Protein 9F2A (pdb70)

Foldseek 3Di:
DDDDDDDDFDLLQPDAAAFDPVFDFDDDDFDKDFPDFPVVDDADDPDPVVVLVLLVVLALQQVQVLQVVLVVVDPVDDAEDEPLCQVVDDQQDKHKYKFFWDDWDADPFFIWTWGDDPRDIAIETEGPPAPCRVVVVQDDGQFIKMFMAGADPVGYGYTRDIGASADDLDDDADDFDPDWAKEWEAEAQAQFFPQFDDVLLSVVLNLLRQPDDDVVSSVHSSRYAEYEYAENLHQAPDPDPPCSVGGRHHDQQSSLSSSLSSCLSRDDRHAYEYEYYCRAQFDNAPFTNWHDCVRNVSQVPRPRYDYGTAWTWMATPNFIETGHAQPQLVVSPVRDPPDDALASPVSVNVCNRSQFRHRDDPDPHDHDRHSYHDRGNNDDGAEYEHEPRQHWDWDDDSRHIYTYHHHSGADDPVCVVVPRHHDHSKMFMAIRSRRDTDDIDDSPVVD/DDFDPQVVVLLVVLVVQVVVLQVVLLQQLCLFQDPDNHWQFAFDAFLLVLLCLQQDDPPCSVQLVVVCVVQNLLLSLVVVLLCLQVAVSHDQDDLQRSLLSSLLSSLSSVQSNWFCCSPFFWDGKDWDAPVVPDRFIAIETATDDLLLVRDQASLQVSLVSSVSNCVSVPGFFDADDPLVLVQLLQLLVVCCVPPHPQPFRDDSVLSSLLVHQRRYHQHYDADDADATDRDDDPPHDDRHHDDSSSNSSRRHCPVVLVVVVVSCVSNVDPRCVVSVVVVVVVDLFFDVLVLLVVLCVPPPWDCPLVLFDAFLWFWQFDTWFFQGAAEDEWFEQFAFLQAKEFAQLLCVLLVNQAAQFFKWQWTALDGIHGYFYFLLFFAWWFAFPQGFIDGDSDPVVSVVCSVGTFFTSHGTYMYYYLLSLVVRQGWFAAHFDAQQLQVQLLQVLCCVPVNQHDAAQDQDDQVSLVVVCVVLVDDSVLVRVCRNPVSPRDDAQLVQVVCCQPSVGAGHLVLAWQQQQDFLVLVQVVLVLCVPFKDWDWDDDPRDIFTAKIKGAQVSCPPSSVVCVNRSAGWDADPRIIMGGGRNRRSPCQLVPNSPDHRDHDPNDTRQRSSQVPHSHHDDHRGSTHIIIITDDGWDWWWDADPQRALWADAAAPLCDPNAWLVNSLVVFDKGFAKAWWWADPPPGDIGLTQADPPPRDGTFFWKADPPPGDTDTPVVCVVVVQADPVPRDHIARIDGDMDTSNVLVVVLCVQQVQDDADTFHYDNHAQFRNRRTDRCNLSSLCRVLVFGADQQFFTKIKTAAIERWKDFCVQFVHDVVVVVVSSDFAAQVGHGDDDRGTIHTDFAFEWEEAPNVLVRVVSVLVSQQSCCCRVSNHHRDQPDDGSVSQAFFKKWKEAQRTQEIEIHGYHGYHHAGYIYGHPLRQLQRVDTRRNGMIIIGGDSRCSNTGDPRSFGPRRSRSGGYHSHYHSDGASVSRHDSQQSGFQDQGAHPVVSVVSSVRGGSVVCPVPTDGLVVCHPPSPSRGDGYTHGYRPHRNPHDRGRPSVVDDASLVSNVSSLVSQSNRPSHDSLVVLVSCLVRPFVVQLVVLVVAQVQFWKAFDVDGDIHRDQDPVQADPPPRGHIDTDRDLCSNCSRLVSLQVSPVPHDHDPVSLVSSLVSVVVSVVVCCVVDPPPGSNVVVVVVD/DVLVVLLVVVVVVQVVPQDKDFQVVVCVVCDPVDDPVSNVVSVVVCVVVPQWDAPDPRIIHGD

Structure (mmCIF, N/CA/C/O backbone):
data_9F2A
#
_entry.id   9F2A
#
_cell.length_a   1.00
_cell.length_b   1.00
_cell.length_c   1.00
_cell.angle_alpha   90.00
_cell.angle_beta   90.00
_cell.angle_gamma   90.00
#
_symmetry.space_group_name_H-M   'P 1'
#
loop_
_entity.id
_entity.type
_entity.pdbx_description
1 polymer 'DNA polymerase II small subunit'
2 polymer 'DNA polymerase II large subunit'
3 polymer 'RPA32 subunit of the hetero-oligomeric complex involved in homologous recombination'
4 non-polymer 'FE (III) ION'
5 non-polymer 'ZINC ION'
#
loop_
_atom_site.group_PDB
_atom_site.id
_atom_site.type_symbol
_atom_site.label_atom_id
_atom_site.label_alt_id
_atom_site.label_comp_id
_atom_site.label_asym_id
_atom_site.label_entity_id
_atom_site.label_seq_id
_atom_site.pdbx_PDB_ins_code
_atom_site.Cartn_x
_atom_site.Cartn_y
_atom_site.Cartn_z
_atom_site.occupancy
_atom_site.B_iso_or_equiv
_atom_site.auth_seq_id
_atom_site.auth_comp_id
_atom_site.auth_asym_id
_atom_site.auth_atom_id
_atom_site.pdbx_PDB_model_num
ATOM 1 N N . GLU A 1 209 ? 164.706 181.202 173.010 1.00 84.13 166 GLU A N 1
ATOM 2 C CA . GLU A 1 209 ? 164.851 182.460 173.731 1.00 86.29 166 GLU A CA 1
ATOM 3 C C . GLU A 1 209 ? 165.144 183.605 172.771 1.00 86.63 166 GLU A C 1
ATOM 4 O O . GLU A 1 209 ? 166.248 183.710 172.237 1.00 89.53 166 GLU A O 1
ATOM 10 N N . GLU A 1 210 ? 164.151 184.459 172.550 1.00 76.99 167 GLU A N 1
ATOM 11 C CA . GLU A 1 210 ? 164.279 185.607 171.665 1.00 77.27 167 GLU A CA 1
ATOM 12 C C . GLU A 1 210 ? 164.067 186.888 172.459 1.00 79.64 167 GLU A C 1
ATOM 13 O O . GLU A 1 210 ? 163.155 186.967 173.289 1.00 81.83 167 GLU A O 1
ATOM 19 N N . ILE A 1 211 ? 164.919 187.878 172.217 1.00 70.54 168 ILE A N 1
ATOM 20 C CA . ILE A 1 211 ? 164.824 189.179 172.867 1.00 70.76 168 ILE A CA 1
ATOM 21 C C . ILE A 1 211 ? 164.326 190.186 171.840 1.00 68.94 168 ILE A C 1
ATOM 22 O O . ILE A 1 211 ? 164.923 190.339 170.768 1.00 70.50 168 ILE A O 1
ATOM 27 N N . GLY A 1 212 ? 163.236 190.871 172.166 1.00 62.88 169 GLY A N 1
ATOM 28 C CA . GLY A 1 212 ? 162.644 191.839 171.271 1.00 64.73 169 GLY A CA 1
ATOM 29 C C . GLY A 1 212 ? 163.309 193.199 171.364 1.00 69.31 169 GLY A C 1
ATOM 30 O O . GLY A 1 212 ? 164.391 193.369 171.926 1.00 72.95 169 GLY A O 1
ATOM 31 N N . GLU A 1 213 ? 162.631 194.187 170.787 1.00 80.67 170 GLU A N 1
ATOM 32 C CA . GLU A 1 213 ? 163.135 195.551 170.765 1.00 81.33 170 GLU A CA 1
ATOM 33 C C . GLU A 1 213 ? 163.051 196.175 172.157 1.00 82.28 170 GLU A C 1
ATOM 34 O O . GLU A 1 213 ? 162.318 195.710 173.034 1.00 80.19 170 GLU A O 1
ATOM 40 N N . GLU A 1 214 ? 163.820 197.244 172.350 1.00 86.96 171 GLU A N 1
ATOM 41 C CA . GLU A 1 214 ? 163.903 197.907 173.641 1.00 86.72 171 GLU A CA 1
ATOM 42 C C . GLU A 1 214 ? 162.563 198.536 174.020 1.00 89.40 171 GLU A C 1
ATOM 43 O O . GLU A 1 214 ? 161.624 198.609 173.225 1.00 90.93 171 GLU A O 1
ATOM 49 N N . LYS A 1 215 ? 162.493 199.003 175.265 1.00 80.78 172 LYS A N 1
ATOM 50 C CA . LYS A 1 215 ? 161.280 199.594 175.807 1.00 77.70 172 LYS A CA 1
ATOM 51 C C . LYS A 1 215 ? 161.660 200.727 176.747 1.00 78.52 172 LYS A C 1
ATOM 52 O O . LYS A 1 215 ? 162.800 200.820 177.209 1.00 81.30 172 LYS A O 1
ATOM 58 N N . GLU A 1 216 ? 160.689 201.591 177.025 1.00 73.99 173 GLU A N 1
ATOM 59 C CA . GLU A 1 216 ? 160.868 202.711 177.938 1.00 72.82 173 GLU A CA 1
ATOM 60 C C . GLU A 1 216 ? 160.146 202.411 179.242 1.00 71.75 173 GLU A C 1
ATOM 61 O O . GLU A 1 216 ? 158.965 202.050 179.233 1.00 75.08 173 GLU A O 1
ATOM 67 N N . TYR A 1 217 ? 160.853 202.560 180.359 1.00 53.71 174 TYR A N 1
ATOM 68 C CA . TYR A 1 217 ? 160.312 202.253 181.673 1.00 52.20 174 TYR A CA 1
ATOM 69 C C . TYR A 1 217 ? 160.578 203.411 182.625 1.00 56.34 174 TYR A C 1
ATOM 70 O O . TYR A 1 217 ? 161.165 204.432 182.255 1.00 58.77 174 TYR A O 1
ATOM 79 N N . SER A 1 218 ? 160.141 203.239 183.868 1.00 56.81 175 SER A N 1
ATOM 80 C CA . SER A 1 218 ? 160.321 204.225 184.920 1.00 55.38 175 SER A CA 1
ATOM 81 C C . SER A 1 218 ? 161.122 203.616 186.060 1.00 56.69 175 SER A C 1
ATOM 82 O O . SER A 1 218 ? 161.112 202.400 186.268 1.00 56.07 175 SER A O 1
ATOM 85 N N . LYS A 1 219 ? 161.825 204.476 186.797 1.00 56.30 176 LYS A N 1
ATOM 86 C CA . LYS A 1 219 ? 162.676 204.044 187.898 1.00 54.38 176 LYS A CA 1
ATOM 87 C C . LYS A 1 219 ? 162.241 204.646 189.228 1.00 55.26 176 LYS A C 1
ATOM 88 O O . LYS A 1 219 ? 163.041 204.700 190.168 1.00 60.30 176 LYS A O 1
ATOM 94 N N . TYR A 1 220 ? 160.987 205.092 189.325 1.00 51.98 177 TYR A N 1
ATOM 95 C CA . TYR A 1 220 ? 160.432 205.671 190.550 1.00 51.12 177 TYR A CA 1
ATOM 96 C C . TYR A 1 220 ? 161.280 206.841 191.044 1.00 57.48 177 TYR A C 1
ATOM 97 O O . TYR A 1 220 ? 161.626 206.936 192.223 1.00 59.49 177 TYR A O 1
ATOM 106 N N . GLU A 1 221 ? 161.614 207.743 190.123 1.00 62.27 178 GLU A N 1
ATOM 107 C CA . GLU A 1 221 ? 162.512 208.843 190.451 1.00 59.04 178 GLU A CA 1
ATOM 108 C C . GLU A 1 221 ? 161.778 210.028 191.070 1.00 64.90 178 GLU A C 1
ATOM 109 O O . GLU A 1 221 ? 162.417 210.904 191.662 1.00 68.08 178 GLU A O 1
ATOM 115 N N . ASP A 1 222 ? 160.449 210.068 190.973 1.00 68.19 179 ASP A N 1
ATOM 116 C CA . ASP A 1 222 ? 159.667 211.213 191.423 1.00 65.03 179 ASP A CA 1
ATOM 117 C C . ASP A 1 222 ? 158.706 210.864 192.557 1.00 65.48 179 ASP A C 1
ATOM 118 O O . ASP A 1 222 ? 157.607 211.415 192.634 1.00 67.91 179 ASP A O 1
ATOM 123 N N . VAL A 1 223 ? 159.106 209.965 193.450 1.00 56.78 180 VAL A N 1
ATOM 124 C CA . VAL A 1 223 ? 158.284 209.571 194.588 1.00 54.56 180 VAL A CA 1
ATOM 125 C C . VAL A 1 223 ? 158.856 210.221 195.839 1.00 60.81 180 VAL A C 1
ATOM 126 O O . VAL A 1 223 ? 159.997 209.941 196.228 1.00 65.26 180 VAL A O 1
ATOM 130 N N . VAL A 1 224 ? 158.074 211.096 196.467 1.00 59.67 181 VAL A N 1
ATOM 131 C CA . VAL A 1 224 ? 158.451 211.740 197.721 1.00 56.66 181 VAL A CA 1
ATOM 132 C C . VAL A 1 224 ? 157.312 211.551 198.710 1.00 63.64 181 VAL A C 1
ATOM 133 O O . VAL A 1 224 ? 156.177 211.962 198.441 1.00 66.90 181 VAL A O 1
ATOM 137 N N . ILE A 1 225 ? 157.610 210.932 199.848 1.00 61.05 182 ILE A N 1
ATOM 138 C CA . ILE A 1 225 ? 156.644 210.717 200.918 1.00 53.52 182 ILE A CA 1
ATOM 139 C C . ILE A 1 225 ? 157.211 211.347 202.181 1.00 61.07 182 ILE A C 1
ATOM 140 O O . ILE A 1 225 ? 158.335 211.028 202.588 1.00 62.46 182 ILE A O 1
ATOM 145 N N . GLU A 1 226 ? 156.437 212.235 202.802 1.00 72.64 183 GLU A N 1
ATOM 146 C CA . GLU A 1 226 ? 156.882 213.090 203.889 1.00 73.25 183 GLU A CA 1
ATOM 147 C C . GLU A 1 226 ? 156.440 212.499 205.232 1.00 74.22 183 GLU A C 1
ATOM 148 O O . GLU A 1 226 ? 155.918 211.372 205.274 1.00 76.18 183 GLU A O 1
ATOM 154 N N . TRP A 1 227 ? 156.636 213.253 206.310 1.00 59.24 184 TRP A N 1
ATOM 155 C CA . TRP A 1 227 ? 156.344 212.824 207.670 1.00 50.82 184 TRP A CA 1
ATOM 156 C C . TRP A 1 227 ? 155.144 213.595 208.202 1.00 59.04 184 TRP A C 1
ATOM 157 O O . TRP A 1 227 ? 155.043 214.809 207.997 1.00 66.03 184 TRP A O 1
ATOM 168 N N . ASN A 1 228 ? 154.235 212.895 208.875 1.00 68.93 185 ASN A N 1
ATOM 169 C CA . ASN A 1 228 ? 153.113 213.567 209.517 1.00 70.77 185 ASN A CA 1
ATOM 170 C C . ASN A 1 228 ? 153.582 214.314 210.764 1.00 67.84 185 ASN A C 1
ATOM 171 O O . ASN A 1 228 ? 154.270 213.739 211.613 1.00 72.41 185 ASN A O 1
ATOM 176 N N . PRO A 1 229 ? 153.226 215.592 210.905 1.00 60.99 186 PRO A N 1
ATOM 177 C CA . PRO A 1 229 ? 153.563 216.308 212.146 1.00 62.09 186 PRO A CA 1
ATOM 178 C C . PRO A 1 229 ? 152.862 215.759 213.376 1.00 59.09 186 PRO A C 1
ATOM 179 O O . PRO A 1 229 ? 153.302 216.024 214.500 1.00 64.49 186 PRO A O 1
ATOM 183 N N . SER A 1 230 ? 151.772 215.012 213.198 1.00 65.29 187 SER A N 1
ATOM 184 C CA . SER A 1 230 ? 151.041 214.483 214.346 1.00 72.34 187 SER A CA 1
ATOM 185 C C . SER A 1 230 ? 151.866 213.456 215.112 1.00 70.62 187 SER A C 1
ATOM 186 O O . SER A 1 230 ? 151.847 213.430 216.348 1.00 71.52 187 SER A O 1
ATOM 189 N N . VAL A 1 231 ? 152.593 212.597 214.400 1.00 65.81 188 VAL A N 1
ATOM 190 C CA . VAL A 1 231 ? 153.382 211.547 215.031 1.00 64.94 188 VAL A CA 1
ATOM 191 C C . VAL A 1 231 ? 154.739 212.091 215.454 1.00 71.70 188 VAL A C 1
ATOM 192 O O . VAL A 1 231 ? 155.554 212.483 214.611 1.00 71.31 188 VAL A O 1
ATOM 196 N N . THR A 1 232 ? 154.989 212.124 216.762 1.00 78.25 189 THR A N 1
ATOM 197 C CA . THR A 1 232 ? 156.290 212.521 217.286 1.00 76.24 189 THR A CA 1
ATOM 198 C C . THR A 1 232 ? 157.053 211.286 217.742 1.00 71.88 189 THR A C 1
ATOM 199 O O . THR A 1 232 ? 156.614 210.619 218.689 1.00 75.70 189 THR A O 1
ATOM 203 N N . PRO A 1 233 ? 158.169 210.937 217.107 1.00 63.82 190 PRO A N 1
ATOM 204 C CA . PRO A 1 233 ? 158.880 209.714 217.488 1.00 67.08 190 PRO A CA 1
ATOM 205 C C . PRO A 1 233 ? 159.388 209.776 218.920 1.00 69.59 190 PRO A C 1
ATOM 206 O O . PRO A 1 233 ? 159.803 210.829 219.408 1.00 71.29 190 PRO A O 1
ATOM 210 N N . VAL A 1 234 ? 159.356 208.631 219.588 1.00 67.21 191 VAL A N 1
ATOM 211 C CA . VAL A 1 234 ? 159.889 208.524 220.939 1.00 65.71 191 VAL A CA 1
ATOM 212 C C . VAL A 1 234 ? 161.399 208.355 220.867 1.00 70.45 191 VAL A C 1
ATOM 213 O O . VAL A 1 234 ? 161.924 207.641 220.004 1.00 72.82 191 VAL A O 1
ATOM 217 N N . GLN A 1 235 ? 162.107 209.035 221.764 1.00 82.22 192 GLN A N 1
ATOM 218 C CA . GLN A 1 235 ? 163.568 209.030 221.765 1.00 83.80 192 GLN A CA 1
ATOM 219 C C . GLN A 1 235 ? 164.055 207.767 222.463 1.00 85.63 192 GLN A C 1
ATOM 220 O O . GLN A 1 235 ? 163.971 207.645 223.687 1.00 83.88 192 GLN A O 1
ATOM 226 N N . ILE A 1 236 ? 164.568 206.821 221.680 1.00 84.45 193 ILE A N 1
ATOM 227 C CA . ILE A 1 236 ? 165.110 205.569 222.191 1.00 82.74 193 ILE A CA 1
ATOM 228 C C . ILE A 1 236 ? 166.526 205.403 221.662 1.00 80.20 193 ILE A C 1
ATOM 229 O O . ILE A 1 236 ? 166.776 205.595 220.467 1.00 82.12 193 ILE A O 1
ATOM 234 N N . GLU A 1 237 ? 167.451 205.052 222.549 1.00 77.79 194 GLU A N 1
ATOM 235 C CA . GLU A 1 237 ? 168.806 204.744 222.123 1.00 77.27 194 GLU A CA 1
ATOM 236 C C . GLU A 1 237 ? 168.813 203.487 221.264 1.00 77.65 194 GLU A C 1
ATOM 237 O O . GLU A 1 237 ? 167.973 202.597 221.418 1.00 84.94 194 GLU A O 1
ATOM 243 N N . LYS A 1 238 ? 169.772 203.418 220.348 1.00 59.58 195 LYS A N 1
ATOM 244 C CA . LYS A 1 238 ? 169.881 202.305 219.418 1.00 61.99 195 LYS A CA 1
ATOM 245 C C . LYS A 1 238 ? 170.990 201.363 219.863 1.00 66.18 195 LYS A C 1
ATOM 246 O O . LYS A 1 238 ? 172.128 201.793 220.080 1.00 70.64 195 LYS A O 1
ATOM 252 N N . ASN A 1 239 ? 170.655 200.079 219.994 1.00 57.12 196 ASN A N 1
ATOM 253 C CA . ASN A 1 239 ? 171.605 199.025 220.351 1.00 52.11 196 ASN A CA 1
ATOM 254 C C . ASN A 1 239 ? 171.517 197.944 219.280 1.00 53.73 196 ASN A C 1
ATOM 255 O O . ASN A 1 239 ? 170.729 197.004 219.404 1.00 59.67 196 ASN A O 1
ATOM 260 N N . TYR A 1 240 ? 172.317 198.078 218.228 1.00 50.97 197 TYR A N 1
ATOM 261 C CA . TYR A 1 240 ? 172.392 197.076 217.175 1.00 47.26 197 TYR A CA 1
ATOM 262 C C . TYR A 1 240 ? 173.845 196.684 216.960 1.00 53.00 197 TYR A C 1
ATOM 263 O O . TYR A 1 240 ? 174.714 197.549 216.818 1.00 61.00 197 TYR A O 1
ATOM 272 N N . GLU A 1 241 ? 174.103 195.381 216.952 1.00 57.64 198 GLU A N 1
ATOM 273 C CA . GLU A 1 241 ? 175.432 194.844 216.710 1.00 57.76 198 GLU A CA 1
ATOM 274 C C . GLU A 1 241 ? 175.307 193.590 215.862 1.00 58.85 198 GLU A C 1
ATOM 275 O O . GLU A 1 241 ? 174.433 192.754 216.106 1.00 65.81 198 GLU A O 1
ATOM 281 N N . VAL A 1 242 ? 176.181 193.460 214.868 1.00 52.04 199 VAL A N 1
ATOM 282 C CA . VAL A 1 242 ? 176.193 192.294 213.993 1.00 51.37 199 VAL A CA 1
ATOM 283 C C . VAL A 1 242 ? 177.086 191.252 214.656 1.00 58.69 199 VAL A C 1
ATOM 284 O O . VAL A 1 242 ? 178.313 191.353 214.625 1.00 61.65 199 VAL A O 1
ATOM 288 N N . LYS A 1 243 ? 176.462 190.244 215.269 1.00 57.54 200 LYS A N 1
ATOM 289 C CA . LYS A 1 243 ? 177.224 189.238 215.999 1.00 51.98 200 LYS A CA 1
ATOM 290 C C . LYS A 1 243 ? 177.952 188.294 215.052 1.00 54.41 200 LYS A C 1
ATOM 291 O O . LYS A 1 243 ? 179.088 187.892 215.322 1.00 58.34 200 LYS A O 1
ATOM 297 N N . PHE A 1 244 ? 177.322 187.930 213.939 1.00 49.80 201 PHE A N 1
ATOM 298 C CA . PHE A 1 244 ? 177.922 187.022 212.973 1.00 45.92 201 PHE A CA 1
ATOM 299 C C . PHE A 1 244 ? 177.788 187.584 211.567 1.00 53.09 201 PHE A C 1
ATOM 300 O O . PHE A 1 244 ? 176.725 188.078 211.181 1.00 58.32 201 PHE A O 1
ATOM 308 N N . ASP A 1 245 ? 178.877 187.502 210.807 1.00 59.83 202 ASP A N 1
ATOM 309 C CA . ASP A 1 245 ? 178.903 187.920 209.413 1.00 57.47 202 ASP A CA 1
ATOM 310 C C . ASP A 1 245 ? 179.915 187.048 208.689 1.00 58.57 202 ASP A C 1
ATOM 311 O O . ASP A 1 245 ? 181.023 186.843 209.192 1.00 64.68 202 ASP A O 1
ATOM 316 N N . VAL A 1 246 ? 179.532 186.531 207.519 1.00 52.24 203 VAL A N 1
ATOM 317 C CA . VAL A 1 246 ? 180.375 185.583 206.800 1.00 49.90 203 VAL A CA 1
ATOM 318 C C . VAL A 1 246 ? 181.732 186.178 206.459 1.00 57.43 203 VAL A C 1
ATOM 319 O O . VAL A 1 246 ? 182.737 185.461 206.450 1.00 63.22 203 VAL A O 1
ATOM 323 N N . ARG A 1 247 ? 181.799 187.481 206.209 1.00 61.72 204 ARG A N 1
ATOM 324 C CA . ARG A 1 247 ? 183.055 188.118 205.846 1.00 58.28 204 ARG A CA 1
ATOM 325 C C . ARG A 1 247 ? 183.916 188.462 207.054 1.00 60.70 204 ARG A C 1
ATOM 326 O O . ARG A 1 247 ? 184.928 189.151 206.898 1.00 62.32 204 ARG A O 1
ATOM 334 N N . GLN A 1 248 ? 183.542 188.007 208.252 1.00 67.88 205 GLN A N 1
ATOM 335 C CA . GLN A 1 248 ? 184.393 188.197 209.421 1.00 65.90 205 GLN A CA 1
ATOM 336 C C . GLN A 1 248 ? 185.372 187.049 209.617 1.00 68.87 205 GLN A C 1
ATOM 337 O O . GLN A 1 248 ? 186.422 187.238 210.240 1.00 73.09 205 GLN A O 1
ATOM 343 N N . VAL A 1 249 ? 185.054 185.865 209.115 1.00 75.59 206 VAL A N 1
ATOM 344 C CA . VAL A 1 249 ? 185.927 184.714 209.280 1.00 75.39 206 VAL A CA 1
ATOM 345 C C . VAL A 1 249 ? 187.042 184.777 208.244 1.00 78.60 206 VAL A C 1
ATOM 346 O O . VAL A 1 249 ? 186.871 185.282 207.132 1.00 78.88 206 VAL A O 1
ATOM 350 N N . LYS A 1 250 ? 188.211 184.272 208.629 1.00 97.84 207 LYS A N 1
ATOM 351 C CA . LYS A 1 250 ? 189.356 184.164 207.734 1.00 98.15 207 LYS A CA 1
ATOM 352 C C . LYS A 1 250 ? 189.699 182.691 207.599 1.00 98.17 207 LYS A C 1
ATOM 353 O O . LYS A 1 250 ? 189.894 182.003 208.606 1.00 99.89 207 LYS A O 1
ATOM 359 N N . LEU A 1 251 ? 189.774 182.210 206.365 1.00 104.34 208 LEU A N 1
ATOM 360 C CA . LEU A 1 251 ? 189.975 180.796 206.088 1.00 107.23 208 LEU A CA 1
ATOM 361 C C . LEU A 1 251 ? 191.455 180.528 205.854 1.00 110.58 208 LEU A C 1
ATOM 362 O O . LEU A 1 251 ? 192.110 181.252 205.097 1.00 109.55 208 LEU A O 1
ATOM 367 N N . ARG A 1 252 ? 191.973 179.493 206.509 1.00 128.07 209 ARG A N 1
ATOM 368 C CA . ARG A 1 252 ? 193.390 179.178 206.412 1.00 127.84 209 ARG A CA 1
ATOM 369 C C . ARG A 1 252 ? 193.734 178.716 204.997 1.00 128.50 209 ARG A C 1
ATOM 370 O O . ARG A 1 252 ? 192.886 178.141 204.307 1.00 127.23 209 ARG A O 1
ATOM 378 N N . PRO A 1 253 ? 194.970 178.962 204.531 1.00 135.86 210 PRO A N 1
ATOM 379 C CA . PRO A 1 253 ? 195.433 178.524 203.209 1.00 134.75 210 PRO A CA 1
ATOM 380 C C . PRO A 1 253 ? 195.338 177.013 203.019 1.00 133.56 210 PRO A C 1
ATOM 381 O O . PRO A 1 253 ? 196.361 176.378 202.764 1.00 133.41 210 PRO A O 1
ATOM 385 N N . GLY A 1 261 ? 199.946 171.065 191.669 1.00 97.00 218 GLY A N 1
ATOM 386 C CA . GLY A 1 261 ? 198.687 170.906 192.373 1.00 97.54 218 GLY A CA 1
ATOM 387 C C . GLY A 1 261 ? 197.481 170.910 191.455 1.00 97.97 218 GLY A C 1
ATOM 388 O O . GLY A 1 261 ? 197.062 171.961 190.970 1.00 96.80 218 GLY A O 1
ATOM 389 N N . LYS A 1 262 ? 196.924 169.725 191.213 1.00 93.84 219 LYS A N 1
ATOM 390 C CA . LYS A 1 262 ? 195.752 169.613 190.356 1.00 93.87 219 LYS A CA 1
ATOM 391 C C . LYS A 1 262 ? 194.538 170.241 191.029 1.00 93.31 219 LYS A C 1
ATOM 392 O O . LYS A 1 262 ? 194.380 170.177 192.251 1.00 95.67 219 LYS A O 1
ATOM 398 N N . GLU A 1 263 ? 193.676 170.856 190.216 1.00 80.14 220 GLU A N 1
ATOM 399 C CA . GLU A 1 263 ? 192.496 171.523 190.755 1.00 78.78 220 GLU A CA 1
ATOM 400 C C . GLU A 1 263 ? 191.536 170.528 191.396 1.00 79.08 220 GLU A C 1
ATOM 401 O O . GLU A 1 263 ? 190.966 170.800 192.462 1.00 83.75 220 GLU A O 1
ATOM 407 N N . GLY A 1 264 ? 191.346 169.371 190.760 1.00 67.68 221 GLY A N 1
ATOM 408 C CA . GLY A 1 264 ? 190.388 168.405 191.272 1.00 70.76 221 GLY A CA 1
ATOM 409 C C . GLY A 1 264 ? 190.734 167.915 192.663 1.00 71.36 221 GLY A C 1
ATOM 410 O O . GLY A 1 264 ? 189.852 167.752 193.513 1.00 75.54 221 GLY A O 1
ATOM 411 N N . GLU A 1 265 ? 192.021 167.672 192.916 1.00 65.29 222 GLU A N 1
ATOM 412 C CA . GLU A 1 265 ? 192.439 167.225 194.238 1.00 64.51 222 GLU A CA 1
ATOM 413 C C . GLU A 1 265 ? 192.110 168.265 195.298 1.00 67.40 222 GLU A C 1
ATOM 414 O O . GLU A 1 265 ? 191.619 167.925 196.382 1.00 72.93 222 GLU A O 1
ATOM 420 N N . ILE A 1 266 ? 192.360 169.542 195.000 1.00 52.23 223 ILE A N 1
ATOM 421 C CA . ILE A 1 266 ? 192.090 170.592 195.976 1.00 49.34 223 ILE A CA 1
ATOM 422 C C . ILE A 1 266 ? 190.593 170.730 196.216 1.00 57.25 223 ILE A C 1
ATOM 423 O O . ILE A 1 266 ? 190.152 170.956 197.350 1.00 63.54 223 ILE A O 1
ATOM 428 N N . ILE A 1 267 ? 189.783 170.583 195.164 1.00 48.14 224 ILE A N 1
ATOM 429 C CA . ILE A 1 267 ? 188.332 170.653 195.340 1.00 44.85 224 ILE A CA 1
ATOM 430 C C . ILE A 1 267 ? 187.836 169.505 196.218 1.00 50.98 224 ILE A C 1
ATOM 431 O O . ILE A 1 267 ? 186.994 169.698 197.111 1.00 54.39 224 ILE A O 1
ATOM 436 N N . VAL A 1 268 ? 188.347 168.293 195.980 1.00 53.18 225 VAL A N 1
ATOM 437 C CA . VAL A 1 268 ? 187.951 167.149 196.798 1.00 47.31 225 VAL A CA 1
ATOM 438 C C . VAL A 1 268 ? 188.368 167.343 198.251 1.00 47.21 225 VAL A C 1
ATOM 439 O O . VAL A 1 268 ? 187.592 167.047 199.172 1.00 55.44 225 VAL A O 1
ATOM 443 N N . GLU A 1 269 ? 189.582 167.846 198.487 1.00 49.23 226 GLU A N 1
ATOM 444 C CA . GLU A 1 269 ? 190.009 168.123 199.855 1.00 50.31 226 GLU A CA 1
ATOM 445 C C . GLU A 1 269 ? 189.129 169.180 200.510 1.00 57.00 226 GLU A C 1
ATOM 446 O O . GLU A 1 269 ? 188.818 169.080 201.703 1.00 65.51 226 GLU A O 1
ATOM 452 N N . ALA A 1 270 ? 188.720 170.200 199.752 1.00 50.35 227 ALA A N 1
ATOM 453 C CA . ALA A 1 270 ? 187.858 171.236 200.313 1.00 44.03 227 ALA A CA 1
ATOM 454 C C . ALA A 1 270 ? 186.514 170.667 200.751 1.00 44.23 227 ALA A C 1
ATOM 455 O O . ALA A 1 270 ? 186.033 170.964 201.853 1.00 52.02 227 ALA A O 1
ATOM 457 N N . TYR A 1 271 ? 185.895 169.838 199.906 1.00 38.24 228 TYR A N 1
ATOM 458 C CA . TYR A 1 271 ? 184.637 169.198 200.292 1.00 35.78 228 TYR A CA 1
ATOM 459 C C . TYR A 1 271 ? 184.802 168.288 201.508 1.00 46.85 228 TYR A C 1
ATOM 460 O O . TYR A 1 271 ? 183.956 168.294 202.422 1.00 55.90 228 TYR A O 1
ATOM 469 N N . ALA A 1 272 ? 185.878 167.498 201.541 1.00 40.12 229 ALA A N 1
ATOM 470 C CA . ALA A 1 272 ? 186.113 166.629 202.688 1.00 33.60 229 ALA A CA 1
ATOM 471 C C . ALA A 1 272 ? 186.261 167.437 203.970 1.00 38.66 229 ALA A C 1
ATOM 472 O O . ALA A 1 272 ? 185.700 167.074 205.013 1.00 49.37 229 ALA A O 1
ATOM 474 N N . SER A 1 273 ? 187.011 168.540 203.910 1.00 35.92 230 SER A N 1
ATOM 475 C CA . SER A 1 273 ? 187.179 169.389 205.082 1.00 37.27 230 SER A CA 1
ATOM 476 C C . SER A 1 273 ? 185.853 169.996 205.516 1.00 43.31 230 SER A C 1
ATOM 477 O O . SER A 1 273 ? 185.580 170.111 206.716 1.00 48.79 230 SER A O 1
ATOM 480 N N . LEU A 1 274 ? 185.021 170.402 204.553 1.00 39.96 231 LEU A N 1
ATOM 481 C CA . LEU A 1 274 ? 183.705 170.939 204.890 1.00 36.40 231 LEU A CA 1
ATOM 482 C C . LEU A 1 274 ? 182.896 169.941 205.705 1.00 40.66 231 LEU A C 1
ATOM 483 O O . LEU A 1 274 ? 182.356 170.279 206.771 1.00 49.55 231 LEU A O 1
ATOM 488 N N . PHE A 1 275 ? 182.814 168.700 205.229 1.00 37.72 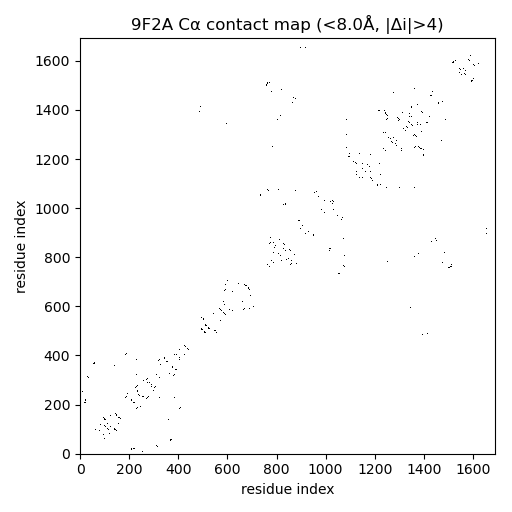232 PHE A N 1
ATOM 489 C CA . PHE A 1 275 ? 181.977 167.730 205.928 1.00 34.90 232 PHE A CA 1
ATOM 490 C C . PHE A 1 275 ? 182.581 167.328 207.270 1.00 42.04 232 PHE A C 1
ATOM 491 O O . PHE A 1 275 ? 181.848 167.111 208.246 1.00 52.65 232 PHE A O 1
ATOM 499 N N . LYS A 1 276 ? 183.911 167.254 207.355 1.00 36.26 233 LYS A N 1
ATOM 500 C CA . LYS A 1 276 ? 184.542 166.959 208.638 1.00 31.13 233 LYS A CA 1
ATOM 501 C C . LYS A 1 276 ? 184.286 168.067 209.656 1.00 39.18 233 LYS A C 1
ATOM 502 O O . LYS A 1 276 ? 184.044 167.792 210.839 1.00 46.47 233 LYS A O 1
ATOM 508 N N . SER A 1 277 ? 184.327 169.328 209.216 1.00 37.95 234 SER A N 1
ATOM 509 C CA . SER A 1 277 ? 184.023 170.439 210.114 1.00 37.84 234 SER A CA 1
ATOM 510 C C . SER A 1 277 ? 182.577 170.400 210.588 1.00 42.57 234 SER A C 1
ATOM 511 O O . SER A 1 277 ? 182.303 170.656 211.772 1.00 48.47 234 SER A O 1
ATOM 514 N N . ARG A 1 278 ? 181.642 170.083 209.687 1.00 40.70 235 ARG A N 1
ATOM 515 C CA . ARG A 1 278 ? 180.252 169.921 210.109 1.00 35.65 235 ARG A CA 1
ATOM 516 C C . ARG A 1 278 ? 180.126 168.840 211.171 1.00 37.01 235 ARG A C 1
ATOM 517 O O . ARG A 1 278 ? 179.439 169.026 212.187 1.00 46.00 235 ARG A O 1
ATOM 525 N N . LEU A 1 279 ? 180.785 167.700 210.951 1.00 36.58 236 LEU A N 1
ATOM 526 C CA . LEU A 1 279 ? 180.719 166.610 211.917 1.00 37.85 236 LEU A CA 1
ATOM 527 C C . LEU A 1 279 ? 181.260 167.040 213.272 1.00 38.72 236 LEU A C 1
ATOM 528 O O . LEU A 1 279 ? 180.646 166.761 214.307 1.00 45.47 236 LEU A O 1
ATOM 533 N N . SER A 1 280 ? 182.398 167.735 213.286 1.00 36.51 237 SER A N 1
ATOM 534 C CA . SER A 1 280 ? 182.982 168.159 214.555 1.00 32.07 237 SER A CA 1
ATOM 535 C C . SER A 1 280 ? 182.058 169.110 215.306 1.00 42.13 237 SER A C 1
ATOM 536 O O . SER A 1 280 ? 181.824 168.940 216.512 1.00 45.24 237 SER A O 1
ATOM 539 N N . LYS A 1 281 ? 181.515 170.115 214.611 1.00 48.56 238 LYS A N 1
ATOM 540 C CA . LYS A 1 281 ? 180.665 171.095 215.284 1.00 39.54 238 LYS A CA 1
ATOM 541 C C . LYS A 1 281 ? 179.400 170.448 215.833 1.00 44.32 238 LYS A C 1
ATOM 542 O O . LYS A 1 281 ? 179.002 170.699 216.980 1.00 48.61 238 LYS A O 1
ATOM 548 N N . LEU A 1 282 ? 178.756 169.594 215.035 1.00 42.44 239 LEU A N 1
ATOM 549 C CA . LEU A 1 282 ? 177.509 168.997 215.497 1.00 36.93 239 LEU A CA 1
ATOM 550 C C . LEU A 1 282 ? 177.758 167.957 216.584 1.00 41.36 239 LEU A C 1
ATOM 551 O O . LEU A 1 282 ? 176.906 167.755 217.454 1.00 47.16 239 LEU A O 1
ATOM 556 N N . LYS A 1 283 ? 178.924 167.304 216.575 1.00 47.54 240 LYS A N 1
ATOM 557 C CA . LYS A 1 283 ? 179.281 166.426 217.686 1.00 41.99 240 LYS A CA 1
ATOM 558 C C . LYS A 1 283 ? 179.460 167.216 218.972 1.00 39.17 240 LYS A C 1
ATOM 559 O O . LYS A 1 283 ? 178.996 166.796 220.041 1.00 46.71 240 LYS A O 1
ATOM 565 N N . ARG A 1 284 ? 180.127 168.370 218.890 1.00 46.76 241 ARG A N 1
ATOM 566 C CA . ARG A 1 284 ? 180.264 169.218 220.069 1.00 42.86 241 ARG A CA 1
ATOM 567 C C . ARG A 1 284 ? 178.904 169.657 220.589 1.00 46.76 241 ARG A C 1
ATOM 568 O O . ARG A 1 284 ? 178.689 169.732 221.804 1.00 49.28 241 ARG A O 1
ATOM 576 N N . ILE A 1 285 ? 177.975 169.968 219.682 1.00 53.07 242 ILE A N 1
ATOM 577 C CA . ILE A 1 285 ? 176.623 170.332 220.106 1.00 47.78 242 ILE A CA 1
ATOM 578 C C . ILE A 1 285 ? 175.928 169.149 220.775 1.00 46.97 242 ILE A C 1
ATOM 579 O O . ILE A 1 285 ? 175.258 169.305 221.803 1.00 47.72 242 ILE A O 1
ATOM 584 N N . LEU A 1 286 ? 176.077 167.949 220.205 1.00 51.12 243 LEU A N 1
ATOM 585 C CA . LEU A 1 286 ? 175.422 166.767 220.762 1.00 41.81 243 LEU A CA 1
ATOM 586 C C . LEU A 1 286 ? 175.921 166.453 222.164 1.00 44.71 243 LEU A C 1
ATOM 587 O O . LEU A 1 286 ? 175.127 166.101 223.044 1.00 50.16 243 LEU A O 1
ATOM 592 N N . ARG A 1 287 ? 177.228 166.571 222.395 1.00 50.61 244 ARG A N 1
ATOM 593 C CA . ARG A 1 287 ? 177.790 166.173 223.681 1.00 44.43 244 ARG A CA 1
ATOM 594 C C . ARG A 1 287 ? 177.310 167.035 224.840 1.00 46.77 244 ARG A C 1
ATOM 595 O O . ARG A 1 287 ? 177.525 166.658 225.996 1.00 54.25 244 ARG A O 1
ATOM 603 N N . GLU A 1 288 ? 176.679 168.177 224.571 1.00 58.11 245 GLU A N 1
ATOM 604 C CA . GLU A 1 288 ? 176.163 169.015 225.646 1.00 60.03 245 GLU A CA 1
ATOM 605 C C . GLU A 1 288 ? 174.963 168.400 226.353 1.00 64.76 245 GLU A C 1
ATOM 606 O O . GLU A 1 288 ? 174.613 168.854 227.447 1.00 66.85 245 GLU A O 1
ATOM 612 N N . ASN A 1 289 ? 174.330 167.394 225.763 1.00 69.52 246 ASN A N 1
ATOM 613 C CA . ASN A 1 289 ? 173.191 166.740 226.392 1.00 60.36 246 ASN A CA 1
ATOM 614 C C . ASN A 1 289 ? 173.680 165.839 227.518 1.00 64.72 246 ASN A C 1
ATOM 615 O O . ASN A 1 289 ? 174.488 164.938 227.267 1.00 68.68 246 ASN A O 1
ATOM 620 N N . PRO A 1 290 ? 173.232 166.045 228.759 1.00 75.64 247 PRO A N 1
ATOM 621 C CA . PRO A 1 290 ? 173.742 165.220 229.868 1.00 75.56 247 PRO A CA 1
ATOM 622 C C . PRO A 1 290 ? 173.458 163.738 229.713 1.00 72.25 247 PRO A C 1
ATOM 623 O O . PRO A 1 290 ? 174.233 162.914 230.213 1.00 72.40 247 PRO A O 1
ATOM 627 N N . GLU A 1 291 ? 172.371 163.371 229.038 1.00 66.42 248 GLU A N 1
ATOM 628 C CA . GLU A 1 291 ? 172.003 161.968 228.910 1.00 65.12 248 GLU A CA 1
ATOM 629 C C . GLU A 1 291 ? 172.941 161.187 228.004 1.00 67.54 248 GLU A C 1
ATOM 630 O O . GLU A 1 291 ? 172.839 159.957 227.953 1.00 72.52 248 GLU A O 1
ATOM 636 N N . ILE A 1 292 ? 173.839 161.855 227.292 1.00 68.63 249 ILE A N 1
ATOM 637 C CA . ILE A 1 292 ? 174.762 161.190 226.383 1.00 70.36 249 ILE A CA 1
ATOM 638 C C . ILE A 1 292 ? 176.061 160.911 227.128 1.00 74.48 249 ILE A C 1
ATOM 639 O O . ILE A 1 292 ? 176.703 161.833 227.641 1.00 76.33 249 ILE A O 1
ATOM 644 N N . SER A 1 293 ? 176.447 159.640 227.188 1.00 81.00 250 SER A N 1
ATOM 645 C CA . SER A 1 293 ? 177.672 159.240 227.866 1.00 78.10 250 SER A CA 1
ATOM 646 C C . SER A 1 293 ? 178.146 157.921 227.274 1.00 77.35 250 SER A C 1
ATOM 647 O O . SER A 1 293 ? 177.380 157.190 226.643 1.00 80.29 250 SER A O 1
ATOM 650 N N . ASN A 1 294 ? 179.429 157.629 227.492 1.00 74.56 251 ASN A N 1
ATOM 651 C CA . ASN A 1 294 ? 180.068 156.406 227.008 1.00 79.32 251 ASN A CA 1
ATOM 652 C C . ASN A 1 294 ? 179.951 156.290 225.486 1.00 81.19 251 ASN A C 1
ATOM 653 O O . ASN A 1 294 ? 179.321 155.379 224.946 1.00 82.98 251 ASN A O 1
ATOM 658 N N . VAL A 1 295 ? 180.574 157.245 224.800 1.00 70.32 252 VAL A N 1
ATOM 659 C CA . VAL A 1 295 ? 180.595 157.293 223.343 1.00 67.78 252 VAL A CA 1
ATOM 660 C C . VAL A 1 295 ? 181.873 156.630 222.854 1.00 70.42 252 VAL A C 1
ATOM 661 O O . VAL A 1 295 ? 182.972 156.967 223.312 1.00 69.97 252 VAL A O 1
ATOM 665 N N . VAL A 1 296 ? 181.735 155.690 221.922 1.00 80.08 253 VAL A N 1
ATOM 666 C CA . VAL A 1 296 ? 182.865 154.948 221.378 1.00 77.28 253 VAL A CA 1
ATOM 667 C C . VAL A 1 296 ? 182.894 155.131 219.867 1.00 76.29 253 VAL A C 1
ATOM 668 O O . VAL A 1 296 ? 181.855 155.294 219.219 1.00 78.00 253 VAL A O 1
ATOM 672 N N . ASP A 1 297 ? 184.102 155.128 219.309 1.00 74.25 254 ASP A N 1
ATOM 673 C CA . ASP A 1 297 ? 184.268 155.271 217.873 1.00 70.76 254 ASP A CA 1
ATOM 674 C C . ASP A 1 297 ? 183.795 154.014 217.155 1.00 72.08 254 ASP A C 1
ATOM 675 O O . ASP A 1 297 ? 183.815 152.910 217.703 1.00 80.21 254 ASP A O 1
ATOM 680 N N . ILE A 1 298 ? 183.360 154.191 215.905 1.00 72.66 255 ILE A N 1
ATOM 681 C CA . ILE A 1 298 ? 182.894 153.052 215.114 1.00 78.29 255 ILE A CA 1
ATOM 682 C C . ILE A 1 298 ? 184.002 152.057 214.809 1.00 79.36 255 ILE A C 1
ATOM 683 O O . ILE A 1 298 ? 183.752 150.845 214.814 1.00 79.34 255 ILE A O 1
ATOM 688 N N . GLY A 1 299 ? 185.225 152.524 214.581 1.00 85.14 256 GLY A N 1
ATOM 689 C CA . GLY A 1 299 ? 186.326 151.623 214.302 1.00 84.32 256 GLY A CA 1
ATOM 690 C C . GLY A 1 299 ? 186.794 150.869 215.530 1.00 85.33 256 GLY A C 1
ATOM 691 O O . GLY A 1 299 ? 187.577 149.921 215.427 1.00 86.07 256 GLY A O 1
ATOM 692 N N . LYS A 1 300 ? 186.316 151.285 216.703 1.00 92.29 257 LYS A N 1
ATOM 693 C CA . LYS A 1 300 ? 186.639 150.637 217.967 1.00 92.72 257 LYS A CA 1
ATOM 694 C C . LYS A 1 300 ? 185.478 149.802 218.496 1.00 93.44 257 LYS A C 1
ATOM 695 O O . LYS A 1 300 ? 185.468 149.437 219.676 1.00 94.53 257 LYS A O 1
ATOM 701 N N . LEU A 1 301 ? 184.495 149.497 217.645 1.00 80.83 258 LEU A N 1
ATOM 702 C CA . LEU A 1 301 ? 183.327 148.749 218.094 1.00 75.13 258 LEU A CA 1
ATOM 703 C C . LEU A 1 301 ? 183.677 147.310 218.445 1.00 80.59 258 LEU A C 1
ATOM 704 O O . LEU A 1 301 ? 183.022 146.709 219.302 1.00 81.73 258 LEU A O 1
ATOM 709 N N . ASN A 1 302 ? 184.693 146.742 217.795 1.00 99.96 259 ASN A N 1
ATOM 710 C CA . ASN A 1 302 ? 185.038 145.344 218.025 1.00 100.87 259 ASN A CA 1
ATOM 711 C C . ASN A 1 302 ? 185.752 145.123 219.353 1.00 102.76 259 ASN A C 1
ATOM 712 O O . ASN A 1 302 ? 185.763 143.993 219.852 1.00 101.70 259 ASN A O 1
ATOM 717 N N . TYR A 1 303 ? 186.349 146.167 219.933 1.00 112.00 260 TYR A N 1
ATOM 718 C CA . TYR A 1 303 ? 187.034 146.007 221.213 1.00 112.06 260 TYR A CA 1
ATOM 719 C C . TYR A 1 303 ? 186.060 145.653 222.331 1.00 111.91 260 TYR A C 1
ATOM 720 O O . TYR A 1 303 ? 186.358 144.798 223.172 1.00 111.98 260 TYR A O 1
ATOM 729 N N . VAL A 1 304 ? 184.894 146.297 222.357 1.00 111.95 261 VAL A N 1
ATOM 730 C CA . VAL A 1 304 ? 183.955 146.098 223.453 1.00 112.88 261 VAL A CA 1
ATOM 731 C C . VAL A 1 304 ? 183.189 144.793 223.255 1.00 112.52 261 VAL A C 1
ATOM 732 O O . VAL A 1 304 ? 183.161 144.208 222.169 1.00 111.11 261 VAL A O 1
ATOM 736 N N . SER A 1 305 ? 182.558 144.335 224.333 1.00 113.58 262 SER A N 1
ATOM 737 C CA . SER A 1 305 ? 181.785 143.104 224.308 1.00 114.13 262 SER A CA 1
ATOM 738 C C . SER A 1 305 ? 180.447 143.323 223.604 1.00 114.37 262 SER A C 1
ATOM 739 O O . SER A 1 305 ? 180.020 144.453 223.349 1.00 114.14 262 SER A O 1
ATOM 742 N N . GLY A 1 306 ? 179.781 142.215 223.290 1.00 108.79 263 GLY A N 1
ATOM 743 C CA . GLY A 1 306 ? 178.505 142.248 222.609 1.00 107.87 263 GLY A CA 1
ATOM 744 C C . GLY A 1 306 ? 177.299 142.513 223.477 1.00 108.76 263 GLY A C 1
ATOM 745 O O . GLY A 1 306 ? 176.184 142.600 222.956 1.00 108.82 263 GLY A O 1
ATOM 746 N N . ASP A 1 307 ? 177.482 142.644 224.791 1.00 109.44 264 ASP A N 1
ATOM 747 C CA . ASP A 1 307 ? 176.382 142.893 225.716 1.00 108.83 264 ASP A CA 1
ATOM 748 C C . ASP A 1 307 ? 176.629 144.142 226.558 1.00 108.16 264 ASP A C 1
ATOM 749 O O . ASP A 1 307 ? 176.127 144.254 227.678 1.00 107.06 264 ASP A O 1
ATOM 754 N N . GLU A 1 308 ? 177.399 145.088 226.029 1.00 101.70 265 GLU A N 1
ATOM 755 C CA . GLU A 1 308 ? 177.689 146.344 226.706 1.00 101.15 265 GLU A CA 1
ATOM 756 C C . GLU A 1 308 ? 177.090 147.493 225.907 1.00 101.15 265 GLU A C 1
ATOM 757 O O . GLU A 1 308 ? 177.257 147.556 224.685 1.00 100.54 265 GLU A O 1
ATOM 763 N N . GLU A 1 309 ? 176.392 148.391 226.597 1.00 93.17 266 GLU A N 1
ATOM 764 C CA . GLU A 1 309 ? 175.771 149.526 225.930 1.00 94.61 266 GLU A CA 1
ATOM 765 C C . GLU A 1 309 ? 176.827 150.519 225.461 1.00 94.83 266 GLU A C 1
ATOM 766 O O . GLU A 1 309 ? 177.735 150.889 226.211 1.00 95.81 266 GLU A O 1
ATOM 772 N N . VAL A 1 310 ? 176.709 150.942 224.206 1.00 75.98 267 VAL A N 1
ATOM 773 C CA . VAL A 1 310 ? 177.625 151.911 223.616 1.00 70.90 267 VAL A CA 1
ATOM 774 C C . VAL A 1 310 ? 176.812 152.909 222.807 1.00 77.18 267 VAL A C 1
ATOM 775 O O . VAL A 1 310 ? 175.697 152.611 222.370 1.00 79.30 267 VAL A O 1
ATOM 779 N N . THR A 1 311 ? 177.374 154.099 222.610 1.00 64.96 268 THR A N 1
ATOM 780 C CA . THR A 1 311 ? 176.736 155.161 221.843 1.00 57.64 268 THR A CA 1
ATOM 781 C C . THR A 1 311 ? 177.634 155.555 220.679 1.00 58.21 268 THR A C 1
ATOM 782 O O . THR A 1 311 ? 178.831 155.790 220.868 1.00 62.57 268 THR A O 1
ATOM 786 N N . ILE A 1 312 ? 177.058 155.628 219.481 1.00 49.63 269 ILE A N 1
ATOM 787 C CA . ILE A 1 312 ? 177.787 156.007 218.279 1.00 43.77 269 ILE A CA 1
ATOM 788 C C . ILE A 1 312 ? 177.266 157.347 217.783 1.00 48.63 269 ILE A C 1
ATOM 789 O O . ILE A 1 312 ? 176.080 157.663 217.916 1.00 53.22 269 ILE A O 1
ATOM 794 N N . ILE A 1 313 ? 178.170 158.142 217.214 1.00 50.42 270 ILE A N 1
ATOM 795 C CA . ILE A 1 313 ? 177.850 159.439 216.629 1.00 42.67 270 ILE A CA 1
ATOM 796 C C . ILE A 1 313 ? 178.425 159.479 215.221 1.00 41.71 270 ILE A C 1
ATOM 797 O O . ILE A 1 313 ? 179.600 159.155 215.020 1.00 49.05 270 ILE A O 1
ATOM 802 N N . GLY A 1 314 ? 177.607 159.872 214.253 1.00 39.53 271 GLY A N 1
ATOM 803 C CA . GLY A 1 314 ? 178.083 159.968 212.885 1.00 43.70 271 GLY A CA 1
ATOM 804 C C . GLY A 1 314 ? 177.014 160.531 211.978 1.00 38.16 271 GLY A C 1
ATOM 805 O O . GLY A 1 314 ? 175.876 160.773 212.390 1.00 43.49 271 GLY A O 1
ATOM 806 N N . LEU A 1 315 ? 177.407 160.744 210.726 1.00 43.43 272 LEU A N 1
ATOM 807 C CA . LEU A 1 315 ? 176.504 161.239 209.702 1.00 43.79 272 LEU A CA 1
ATOM 808 C C . LEU A 1 315 ? 175.570 160.126 209.232 1.00 48.49 272 LEU A C 1
ATOM 809 O O . LEU A 1 315 ? 175.748 158.948 209.552 1.00 59.09 272 LEU A O 1
ATOM 814 N N . VAL A 1 316 ? 174.558 160.512 208.460 1.00 49.99 273 VAL A N 1
ATOM 815 C CA . VAL A 1 316 ? 173.559 159.589 207.933 1.00 47.39 273 VAL A CA 1
ATOM 816 C C . VAL A 1 316 ? 173.760 159.488 206.429 1.00 54.17 273 VAL A C 1
ATOM 817 O O . VAL A 1 316 ? 173.757 160.505 205.725 1.00 63.20 273 VAL A O 1
ATOM 821 N N . ASN A 1 317 ? 173.931 158.263 205.934 1.00 52.73 274 ASN A N 1
ATOM 822 C CA . ASN A 1 317 ? 174.158 158.014 204.516 1.00 49.62 274 ASN A CA 1
ATOM 823 C C . ASN A 1 317 ? 172.896 157.569 203.791 1.00 53.88 274 ASN A C 1
ATOM 824 O O . ASN A 1 317 ? 172.530 158.155 202.770 1.00 62.20 274 ASN A O 1
ATOM 829 N N . SER A 1 318 ? 172.221 156.540 204.296 1.00 58.23 275 SER A N 1
ATOM 830 C CA . SER A 1 318 ? 171.014 156.035 203.662 1.00 60.07 275 SER A CA 1
ATOM 831 C C . SER A 1 318 ? 170.059 155.536 204.732 1.00 63.97 275 SER A C 1
ATOM 832 O O . SER A 1 318 ? 170.482 154.919 205.712 1.00 67.17 275 SER A O 1
ATOM 835 N N . LYS A 1 319 ? 168.771 155.805 204.535 1.00 71.48 276 LYS A N 1
ATOM 836 C CA . LYS A 1 319 ? 167.721 155.364 205.443 1.00 66.90 276 LYS A CA 1
ATOM 837 C C . LYS A 1 319 ? 166.754 154.472 204.683 1.00 70.40 276 LYS A C 1
ATOM 838 O O . LYS A 1 319 ? 166.262 154.851 203.615 1.00 73.91 276 LYS A O 1
ATOM 844 N N . ARG A 1 320 ? 166.483 153.293 205.234 1.00 89.76 277 ARG A N 1
ATOM 845 C CA . ARG A 1 320 ? 165.615 152.311 204.600 1.00 90.35 277 ARG A CA 1
ATOM 846 C C . ARG A 1 320 ? 164.588 151.834 205.614 1.00 92.05 277 ARG A C 1
ATOM 847 O O . ARG A 1 320 ? 164.935 151.536 206.761 1.00 93.60 277 ARG A O 1
ATOM 855 N N . GLU A 1 321 ? 163.330 151.761 205.189 1.00 99.12 278 GLU A N 1
ATOM 856 C CA . GLU A 1 321 ? 162.226 151.378 206.059 1.00 99.57 278 GLU A CA 1
ATOM 857 C C . GLU A 1 321 ? 161.814 149.947 205.737 1.00 100.15 278 GLU A C 1
ATOM 858 O O . GLU A 1 321 ? 161.404 149.653 204.608 1.00 97.99 278 GLU A O 1
ATOM 864 N N . THR A 1 322 ? 161.923 149.064 206.725 1.00 97.85 279 THR A N 1
ATOM 865 C CA . THR A 1 322 ? 161.589 147.660 206.564 1.00 97.13 279 THR A CA 1
ATOM 866 C C . THR A 1 322 ? 160.261 147.353 207.252 1.00 94.51 279 THR A C 1
ATOM 867 O O . THR A 1 322 ? 159.599 148.230 207.811 1.00 95.26 279 THR A O 1
ATOM 871 N N . ASN A 1 323 ? 159.870 146.079 207.212 1.00 94.53 280 ASN A N 1
ATOM 872 C CA . ASN A 1 323 ? 158.601 145.651 207.786 1.00 97.18 280 ASN A CA 1
ATOM 873 C C . ASN A 1 323 ? 158.637 145.538 209.304 1.00 96.80 280 ASN A C 1
ATOM 874 O O . ASN A 1 323 ? 157.573 145.421 209.923 1.00 93.87 280 ASN A O 1
ATOM 879 N N . ARG A 1 324 ? 159.820 145.569 209.919 1.00 82.58 281 ARG A N 1
ATOM 880 C CA . ARG A 1 324 ? 159.939 145.477 211.364 1.00 75.20 281 ARG A CA 1
ATOM 881 C C . ARG A 1 324 ? 160.685 146.640 211.992 1.00 71.28 281 ARG A C 1
ATOM 882 O O . ARG A 1 324 ? 160.710 146.737 213.223 1.00 76.00 281 ARG A O 1
ATOM 890 N N . GLY A 1 325 ? 161.280 147.524 211.200 1.00 65.20 282 GLY A N 1
ATOM 891 C CA . GLY A 1 325 ? 161.998 148.648 211.765 1.00 69.97 282 GLY A CA 1
ATOM 892 C C . GLY A 1 325 ? 162.698 149.443 210.682 1.00 75.87 282 GLY A C 1
ATOM 893 O O . GLY A 1 325 ? 162.359 149.342 209.503 1.00 79.49 282 GLY A O 1
ATOM 894 N N . LEU A 1 326 ? 163.679 150.234 211.109 1.00 77.46 283 LEU A N 1
ATOM 895 C CA . LEU A 1 326 ? 164.459 151.090 210.228 1.00 77.08 283 LEU A CA 1
ATOM 896 C C . LEU A 1 326 ? 165.909 150.626 210.198 1.00 77.14 283 LEU A C 1
ATOM 897 O O . LEU A 1 326 ? 166.453 150.191 211.218 1.00 79.11 283 LEU A O 1
ATOM 902 N N . ILE A 1 327 ? 166.531 150.720 209.026 1.00 62.30 284 ILE A N 1
ATOM 903 C CA . ILE A 1 327 ? 167.928 150.352 208.828 1.00 57.79 284 ILE A CA 1
ATOM 904 C C . ILE A 1 327 ? 168.666 151.561 208.275 1.00 60.52 284 ILE A C 1
ATOM 905 O O . ILE A 1 327 ? 168.230 152.159 207.284 1.00 68.90 284 ILE A O 1
ATOM 910 N N . PHE A 1 328 ? 169.780 151.918 208.909 1.00 53.88 285 PHE A N 1
ATOM 911 C CA . PHE A 1 328 ? 170.570 153.076 208.523 1.00 51.46 285 PHE A CA 1
ATOM 912 C C . PHE A 1 328 ? 171.967 152.640 208.109 1.00 57.43 285 PHE A C 1
ATOM 913 O O . PHE A 1 328 ? 172.364 151.485 208.278 1.00 66.30 285 PHE A O 1
ATOM 921 N N . GLU A 1 329 ? 172.713 153.594 207.556 1.00 51.24 286 GLU A N 1
ATOM 922 C CA . GLU A 1 329 ? 174.146 153.458 207.320 1.00 48.89 286 GLU A CA 1
ATOM 923 C C . GLU A 1 329 ? 174.818 154.696 207.895 1.00 61.13 286 GLU A C 1
ATOM 924 O O . GLU A 1 329 ? 174.718 155.783 207.318 1.00 64.96 286 GLU A O 1
ATOM 930 N N . VAL A 1 330 ? 175.499 154.536 209.026 1.00 56.90 287 VAL A N 1
ATOM 931 C CA . VAL A 1 330 ? 176.064 155.650 209.778 1.00 43.57 287 VAL A CA 1
ATOM 932 C C . VAL A 1 330 ? 177.573 155.638 209.602 1.00 50.31 287 VAL A C 1
ATOM 933 O O . VAL A 1 330 ? 178.223 154.608 209.815 1.00 56.51 287 VAL A O 1
ATOM 937 N N . GLU A 1 331 ? 178.130 156.785 209.223 1.00 57.32 288 GLU A N 1
ATOM 938 C CA . GLU A 1 331 ? 179.544 156.915 208.907 1.00 56.25 288 GLU A CA 1
ATOM 939 C C . GLU A 1 331 ? 180.196 157.925 209.838 1.00 54.92 288 GLU A C 1
ATOM 940 O O . GLU A 1 331 ? 179.672 159.026 210.032 1.00 60.95 288 GLU A O 1
ATOM 946 N N . ASP A 1 332 ? 181.333 157.549 210.402 1.00 59.36 289 ASP A N 1
ATOM 947 C CA . ASP A 1 332 ? 182.168 158.431 211.200 1.00 57.53 289 ASP A CA 1
ATOM 948 C C . ASP A 1 332 ? 183.549 158.505 210.562 1.00 59.44 289 ASP A C 1
ATOM 949 O O . ASP A 1 332 ? 183.799 157.935 209.499 1.00 62.87 289 ASP A O 1
ATOM 954 N N . LYS A 1 333 ? 184.456 159.217 211.226 1.00 60.05 290 LYS A N 1
ATOM 955 C CA . LYS A 1 333 ? 185.801 159.397 210.700 1.00 62.60 290 LYS A CA 1
ATOM 956 C C . LYS A 1 333 ? 186.629 158.118 210.736 1.00 64.44 290 LYS A C 1
ATOM 957 O O . LYS A 1 333 ? 187.709 158.087 210.138 1.00 67.72 290 LYS A O 1
ATOM 963 N N . THR A 1 334 ? 186.155 157.066 211.407 1.00 61.83 291 THR A N 1
ATOM 964 C CA . THR A 1 334 ? 186.926 155.840 211.550 1.00 60.65 291 THR A CA 1
ATOM 965 C C . THR A 1 334 ? 186.305 154.620 210.884 1.00 65.49 291 THR A C 1
ATOM 966 O O . THR A 1 334 ? 187.022 153.642 210.653 1.00 69.28 291 THR A O 1
ATOM 970 N N . GLY A 1 335 ? 185.015 154.638 210.570 1.00 62.83 292 GLY A N 1
ATOM 971 C CA . GLY A 1 335 ? 184.407 153.468 209.962 1.00 62.06 292 GLY A CA 1
ATOM 972 C C . GLY A 1 335 ? 182.950 153.705 209.634 1.00 59.34 292 GLY A C 1
ATOM 973 O O . GLY A 1 335 ? 182.400 154.786 209.864 1.00 64.22 292 GLY A O 1
ATOM 974 N N . ILE A 1 336 ? 182.330 152.662 209.083 1.00 59.00 293 ILE A N 1
ATOM 975 C CA . ILE A 1 336 ? 180.930 152.676 208.676 1.00 59.30 293 ILE A CA 1
ATOM 976 C C . ILE A 1 336 ? 180.236 151.477 209.308 1.00 67.07 293 ILE A C 1
ATOM 977 O O . ILE A 1 336 ? 180.769 150.363 209.280 1.00 67.01 293 ILE A O 1
ATOM 982 N N . VAL A 1 337 ? 179.049 151.704 209.877 1.00 62.89 294 VAL A N 1
ATOM 983 C CA . VAL A 1 337 ? 178.298 150.662 210.563 1.00 51.88 294 VAL A CA 1
ATOM 984 C C . VAL A 1 337 ? 176.841 150.733 210.124 1.00 59.33 294 VAL A C 1
ATOM 985 O O . VAL A 1 337 ? 176.363 151.758 209.634 1.00 67.56 294 VAL A O 1
ATOM 989 N N . LYS A 1 338 ? 176.135 149.618 210.301 1.00 61.15 295 LYS A N 1
ATOM 990 C CA . LYS A 1 338 ? 174.731 149.489 209.933 1.00 54.24 295 LYS A CA 1
ATOM 991 C C . LYS A 1 338 ? 173.888 149.338 211.192 1.00 56.64 295 LYS A C 1
ATOM 992 O O . LYS A 1 338 ? 174.188 148.496 212.044 1.00 65.40 295 LYS A O 1
ATOM 998 N N . VAL A 1 339 ? 172.838 150.148 211.306 1.00 49.02 296 VAL A N 1
ATOM 999 C CA . VAL A 1 339 ? 172.047 150.242 212.527 1.00 44.61 296 VAL A CA 1
ATOM 1000 C C . VAL A 1 339 ? 170.624 149.787 212.234 1.00 55.17 296 VAL A C 1
ATOM 1001 O O . VAL A 1 339 ? 170.121 149.944 211.118 1.00 64.90 296 VAL A O 1
ATOM 1005 N N . PHE A 1 340 ? 169.975 149.214 213.249 1.00 69.28 297 PHE A N 1
ATOM 1006 C CA . PHE A 1 340 ? 168.609 148.709 213.139 1.00 68.44 297 PHE A CA 1
ATOM 1007 C C . PHE A 1 340 ? 167.786 149.220 214.311 1.00 66.76 297 PHE A C 1
ATOM 1008 O O . PHE A 1 340 ? 168.064 148.873 215.462 1.00 64.60 297 PHE A O 1
ATOM 1016 N N . LEU A 1 341 ? 166.756 150.016 214.015 1.00 70.71 298 LEU A N 1
ATOM 1017 C CA . LEU A 1 341 ? 165.892 150.595 215.041 1.00 68.78 298 LEU A CA 1
ATOM 1018 C C . LEU A 1 341 ? 164.559 149.864 215.090 1.00 66.78 298 LEU A C 1
ATOM 1019 O O . LEU A 1 341 ? 163.794 149.921 214.116 1.00 68.81 298 LEU A O 1
ATOM 1024 N N . PRO A 1 342 ? 164.235 149.178 216.182 1.00 73.19 299 PRO A N 1
ATOM 1025 C CA . PRO A 1 342 ? 162.967 148.448 216.245 1.00 70.53 299 PRO A CA 1
ATOM 1026 C C . PRO A 1 342 ? 161.768 149.382 216.248 1.00 75.87 299 PRO A C 1
ATOM 1027 O O . PRO A 1 342 ? 161.830 150.515 216.730 1.00 75.69 299 PRO A O 1
ATOM 1031 N N . LYS A 1 343 ? 160.657 148.874 215.706 1.00 82.13 300 LYS A N 1
ATOM 1032 C CA . LYS A 1 343 ? 159.455 149.685 215.540 1.00 75.24 300 LYS A CA 1
ATOM 1033 C C . LYS A 1 343 ? 158.881 150.142 216.873 1.00 68.66 300 LYS A C 1
ATOM 1034 O O . LYS A 1 343 ? 158.313 151.236 216.956 1.00 72.13 300 LYS A O 1
ATOM 1040 N N . ASP A 1 344 ? 159.016 149.333 217.921 1.00 77.98 301 ASP A N 1
ATOM 1041 C CA . ASP A 1 344 ? 158.400 149.658 219.200 1.00 83.65 301 ASP A CA 1
ATOM 1042 C C . ASP A 1 344 ? 159.102 150.796 219.927 1.00 86.02 301 ASP A C 1
ATOM 1043 O O . ASP A 1 344 ? 158.599 151.243 220.964 1.00 88.03 301 ASP A O 1
ATOM 1048 N N . SER A 1 345 ? 160.243 151.264 219.426 1.00 81.32 302 SER A N 1
ATOM 1049 C CA . SER A 1 345 ? 160.977 152.323 220.104 1.00 80.30 302 SER A CA 1
ATOM 1050 C C . SER A 1 345 ? 160.146 153.596 220.160 1.00 77.63 302 SER A C 1
ATOM 1051 O O . SER A 1 345 ? 159.418 153.924 219.220 1.00 81.14 302 SER A O 1
ATOM 1054 N N . GLU A 1 346 ? 160.249 154.309 221.282 1.00 83.15 303 GLU A N 1
ATOM 1055 C CA . GLU A 1 346 ? 159.459 155.522 221.460 1.00 88.08 303 GLU A CA 1
ATOM 1056 C C . GLU A 1 346 ? 159.850 156.591 220.448 1.00 90.12 303 GLU A C 1
ATOM 1057 O O . GLU A 1 346 ? 158.985 157.286 219.902 1.00 91.80 303 GLU A O 1
ATOM 1063 N N . ASP A 1 347 ? 161.146 156.736 220.186 1.00 83.85 304 ASP A N 1
ATOM 1064 C CA . ASP A 1 347 ? 161.645 157.750 219.258 1.00 80.57 304 ASP A CA 1
ATOM 1065 C C . ASP A 1 347 ? 161.822 157.162 217.856 1.00 79.66 304 ASP A C 1
ATOM 1066 O O . ASP A 1 347 ? 162.900 157.179 217.264 1.00 84.07 304 ASP A O 1
ATOM 1071 N N . TYR A 1 348 ? 160.719 156.635 217.328 1.00 67.61 305 TYR A N 1
ATOM 1072 C CA . TYR A 1 348 ? 160.692 156.073 215.985 1.00 65.75 305 TYR A CA 1
ATOM 1073 C C . TYR A 1 348 ? 160.215 157.065 214.937 1.00 74.23 305 TYR A C 1
ATOM 1074 O O . TYR A 1 348 ? 160.694 157.025 213.800 1.00 81.88 305 TYR A O 1
ATOM 1083 N N . ARG A 1 349 ? 159.285 157.956 215.291 1.00 78.88 306 ARG A N 1
ATOM 1084 C CA . ARG A 1 349 ? 158.833 158.973 214.347 1.00 78.04 306 ARG A CA 1
ATOM 1085 C C . ARG A 1 349 ? 159.914 160.017 214.096 1.00 81.38 306 ARG A C 1
ATOM 1086 O O . ARG A 1 349 ? 160.033 160.539 212.981 1.00 82.62 306 ARG A O 1
ATOM 1094 N N . GLU A 1 350 ? 160.702 160.346 215.124 1.00 76.58 307 GLU A N 1
ATOM 1095 C CA . GLU A 1 350 ? 161.817 161.267 214.930 1.00 71.89 307 GLU A CA 1
ATOM 1096 C C . GLU A 1 350 ? 162.860 160.682 213.991 1.00 72.75 307 GLU A C 1
ATOM 1097 O O . GLU A 1 350 ? 163.433 161.406 213.169 1.00 74.38 307 GLU A O 1
ATOM 1103 N N . ALA A 1 351 ? 163.121 159.379 214.097 1.00 65.54 308 ALA A N 1
ATOM 1104 C CA . ALA A 1 351 ? 163.997 158.717 213.139 1.00 63.76 308 ALA A CA 1
ATOM 1105 C C . ALA A 1 351 ? 163.315 158.533 211.792 1.00 66.30 308 ALA A C 1
ATOM 1106 O O . ALA A 1 351 ? 163.989 158.298 210.784 1.00 69.25 308 ALA A O 1
ATOM 1108 N N . PHE A 1 352 ? 161.987 158.625 211.756 1.00 70.20 309 PHE A N 1
ATOM 1109 C CA . PHE A 1 352 ? 161.269 158.476 210.496 1.00 66.14 309 PHE A CA 1
ATOM 1110 C C . PHE A 1 352 ? 161.415 159.721 209.631 1.00 69.20 309 PHE A C 1
ATOM 1111 O O . PHE A 1 352 ? 161.204 159.669 208.414 1.00 70.92 309 PHE A O 1
ATOM 1119 N N . LYS A 1 353 ? 161.776 160.850 210.238 1.00 67.83 310 LYS A N 1
ATOM 1120 C CA . LYS A 1 353 ? 161.848 162.125 209.538 1.00 69.13 310 LYS A CA 1
ATOM 1121 C C . LYS A 1 353 ? 163.265 162.661 209.379 1.00 67.96 310 LYS A C 1
ATOM 1122 O O . LYS A 1 353 ? 163.429 163.782 208.890 1.00 69.43 310 LYS A O 1
ATOM 1128 N N . VAL A 1 354 ? 164.290 161.905 209.777 1.00 63.32 311 VAL A N 1
ATOM 1129 C CA . VAL A 1 354 ? 165.650 162.423 209.694 1.00 60.04 311 VAL A CA 1
ATOM 1130 C C . VAL A 1 354 ? 166.083 162.490 208.238 1.00 59.40 311 VAL A C 1
ATOM 1131 O O . VAL A 1 354 ? 165.957 161.517 207.484 1.00 63.25 311 VAL A O 1
ATOM 1135 N N . LEU A 1 355 ? 166.570 163.653 207.829 1.00 51.54 312 LEU A N 1
ATOM 1136 C CA . LEU A 1 355 ? 167.090 163.846 206.488 1.00 50.48 312 LEU A CA 1
ATOM 1137 C C . LEU A 1 355 ? 168.525 163.333 206.400 1.00 56.55 312 LEU A C 1
ATOM 1138 O O . LEU A 1 355 ? 169.236 163.281 207.406 1.00 64.19 312 LEU A O 1
ATOM 1143 N N . PRO A 1 356 ? 168.971 162.942 205.211 1.00 51.31 313 PRO A N 1
ATOM 1144 C CA . PRO A 1 356 ? 170.365 162.525 205.049 1.00 53.14 313 PRO A CA 1
ATOM 1145 C C . PRO A 1 356 ? 171.330 163.678 205.280 1.00 54.86 313 PRO A C 1
ATOM 1146 O O . PRO A 1 356 ? 170.958 164.853 205.273 1.00 55.28 313 PRO A O 1
ATOM 1150 N N . ASP A 1 357 ? 172.595 163.312 205.495 1.00 49.99 314 ASP A N 1
ATOM 1151 C CA . ASP A 1 357 ? 173.675 164.259 205.782 1.00 47.35 314 ASP A CA 1
ATOM 1152 C C . ASP A 1 357 ? 173.399 165.084 207.035 1.00 50.10 314 ASP A C 1
ATOM 1153 O O . ASP A 1 357 ? 173.726 166.270 207.096 1.00 54.30 314 ASP A O 1
ATOM 1158 N N . ALA A 1 358 ? 172.803 164.457 208.044 1.00 49.43 315 ALA A N 1
ATOM 1159 C CA . ALA A 1 358 ? 172.568 165.072 209.341 1.00 47.47 315 ALA A CA 1
ATOM 1160 C C . ALA A 1 358 ? 173.253 164.243 210.417 1.00 54.86 315 ALA A C 1
ATOM 1161 O O . ALA A 1 358 ? 173.262 163.010 210.348 1.00 62.65 315 ALA A O 1
ATOM 1163 N N . VAL A 1 359 ? 173.827 164.917 211.407 1.00 44.74 316 VAL A N 1
ATOM 1164 C CA . VAL A 1 359 ? 174.567 164.233 212.462 1.00 39.81 316 VAL A CA 1
ATOM 1165 C C . VAL A 1 359 ? 173.592 163.793 213.545 1.00 47.66 316 VAL A C 1
ATOM 1166 O O . VAL A 1 359 ? 172.897 164.620 214.144 1.00 55.48 316 VAL A O 1
ATOM 1170 N N . VAL A 1 360 ? 173.543 162.486 213.801 1.00 45.87 317 VAL A N 1
ATOM 1171 C CA . VAL A 1 360 ? 172.634 161.896 214.772 1.00 40.77 317 VAL A CA 1
ATOM 1172 C C . VAL A 1 360 ? 173.425 160.964 215.681 1.00 42.69 317 VAL A C 1
ATOM 1173 O O . VAL A 1 360 ? 174.617 160.730 215.485 1.00 52.00 317 VAL A O 1
ATOM 1177 N N . ALA A 1 361 ? 172.741 160.430 216.689 1.00 52.54 318 ALA A N 1
ATOM 1178 C CA . ALA A 1 361 ? 173.344 159.519 217.649 1.00 57.29 318 ALA A CA 1
ATOM 1179 C C . ALA A 1 361 ? 172.429 158.324 217.883 1.00 61.71 318 ALA A C 1
ATOM 1180 O O . ALA A 1 361 ? 171.202 158.434 217.804 1.00 63.56 318 ALA A O 1
ATOM 1182 N N . PHE A 1 362 ? 173.043 157.180 218.175 1.00 50.18 319 PHE A N 1
ATOM 1183 C CA . PHE A 1 362 ? 172.336 155.934 218.424 1.00 42.00 319 PHE A CA 1
ATOM 1184 C C . PHE A 1 362 ? 172.883 155.290 219.688 1.00 53.19 319 PHE A C 1
ATOM 1185 O O . PHE A 1 362 ? 174.063 155.436 220.012 1.00 57.47 319 PHE A O 1
ATOM 1193 N N . LYS A 1 363 ? 172.020 154.564 220.397 1.00 65.26 320 LYS A N 1
ATOM 1194 C CA . LYS A 1 363 ? 172.392 153.943 221.670 1.00 61.06 320 LYS A CA 1
ATOM 1195 C C . LYS A 1 363 ? 171.843 152.521 221.694 1.00 63.77 320 LYS A C 1
ATOM 1196 O O . LYS A 1 363 ? 170.626 152.319 221.675 1.00 68.65 320 LYS A O 1
ATOM 1202 N N . GLY A 1 364 ? 172.742 151.540 221.743 1.00 73.61 321 GLY A N 1
ATOM 1203 C CA . GLY A 1 364 ? 172.329 150.149 221.750 1.00 74.08 321 GLY A CA 1
ATOM 1204 C C . GLY A 1 364 ? 173.516 149.215 221.801 1.00 75.10 321 GLY A C 1
ATOM 1205 O O . GLY A 1 364 ? 174.667 149.634 221.943 1.00 77.94 321 GLY A O 1
ATOM 1206 N N . PHE A 1 365 ? 173.212 147.927 221.687 1.00 80.21 322 PHE A N 1
ATOM 1207 C CA . PHE A 1 365 ? 174.231 146.890 221.701 1.00 78.93 322 PHE A CA 1
ATOM 1208 C C . PHE A 1 365 ? 174.658 146.536 220.283 1.00 75.48 322 PHE A C 1
ATOM 1209 O O . PHE A 1 365 ? 173.953 146.808 219.309 1.00 79.74 322 PHE A O 1
ATOM 1217 N N . TYR A 1 366 ? 175.827 145.920 220.177 1.00 64.61 323 TYR A N 1
ATOM 1218 C CA . TYR A 1 366 ? 176.405 145.533 218.901 1.00 68.40 323 TYR A CA 1
ATOM 1219 C C . TYR A 1 366 ? 176.592 144.025 218.870 1.00 75.45 323 TYR A C 1
ATOM 1220 O O . TYR A 1 366 ? 177.059 143.428 219.844 1.00 78.23 323 TYR A O 1
ATOM 1229 N N . SER A 1 367 ? 176.222 143.414 217.751 1.00 81.36 324 SER A N 1
ATOM 1230 C CA . SER A 1 367 ? 176.337 141.976 217.571 1.00 82.34 324 SER A CA 1
ATOM 1231 C C . SER A 1 367 ? 177.512 141.655 216.659 1.00 73.29 324 SER A C 1
ATOM 1232 O O . SER A 1 367 ? 177.778 142.373 215.691 1.00 70.97 324 SER A O 1
ATOM 1235 N N . LYS A 1 368 ? 178.209 140.562 216.968 1.00 67.71 325 LYS A N 1
ATOM 1236 C CA . LYS A 1 368 ? 179.347 140.157 216.158 1.00 71.79 325 LYS A CA 1
ATOM 1237 C C . LYS A 1 368 ? 178.941 139.806 214.735 1.00 73.42 325 LYS A C 1
ATOM 1238 O O . LYS A 1 368 ? 179.809 139.728 213.857 1.00 83.04 325 LYS A O 1
ATOM 1244 N N . LYS A 1 369 ? 177.650 139.584 214.486 1.00 60.98 326 LYS A N 1
ATOM 1245 C CA . LYS A 1 369 ? 177.191 139.376 213.120 1.00 64.67 326 LYS A CA 1
ATOM 1246 C C . LYS A 1 369 ? 177.417 140.615 212.265 1.00 73.63 326 LYS A C 1
ATOM 1247 O O . LYS A 1 369 ? 177.553 140.508 211.040 1.00 77.59 326 LYS A O 1
ATOM 1253 N N . GLY A 1 370 ? 177.464 141.793 212.883 1.00 78.17 327 GLY A N 1
ATOM 1254 C CA . GLY A 1 370 ? 177.783 143.012 212.165 1.00 73.54 327 GLY A CA 1
ATOM 1255 C C . GLY A 1 370 ? 176.640 143.999 212.060 1.00 66.04 327 GLY A C 1
ATOM 1256 O O . GLY A 1 370 ? 176.554 144.754 211.089 1.00 69.00 327 GLY A O 1
ATOM 1257 N N . ILE A 1 371 ? 175.750 144.000 213.046 1.00 67.21 328 ILE A N 1
ATOM 1258 C CA . ILE A 1 371 ? 174.603 144.898 213.073 1.00 71.22 328 ILE A CA 1
ATOM 1259 C C . ILE A 1 371 ? 174.515 145.529 214.454 1.00 74.78 328 ILE A C 1
ATOM 1260 O O . ILE A 1 371 ? 174.586 144.825 215.468 1.00 79.09 328 ILE A O 1
ATOM 1265 N N . PHE A 1 372 ? 174.365 146.850 214.493 1.00 59.86 329 PHE A N 1
ATOM 1266 C CA . PHE A 1 372 ? 174.249 147.593 215.741 1.00 54.87 329 PHE A CA 1
ATOM 1267 C C . PHE A 1 372 ? 172.770 147.742 216.073 1.00 60.04 329 PHE A C 1
ATOM 1268 O O . PHE A 1 372 ? 172.070 148.562 215.471 1.00 63.72 329 PHE A O 1
ATOM 1276 N N . PHE A 1 373 ? 172.291 146.944 217.023 1.00 71.75 330 PHE A N 1
ATOM 1277 C CA . PHE A 1 373 ? 170.893 146.972 217.437 1.00 74.05 330 PHE A CA 1
ATOM 1278 C C . PHE A 1 373 ? 170.713 148.090 218.457 1.00 75.17 330 PHE A C 1
ATOM 1279 O O . PHE A 1 373 ? 171.128 147.959 219.613 1.00 76.15 330 PHE A O 1
ATOM 1287 N N . ALA A 1 374 ? 170.094 149.184 218.031 1.00 69.84 331 ALA A N 1
ATOM 1288 C CA . ALA A 1 374 ? 169.917 150.354 218.875 1.00 65.70 331 ALA A CA 1
ATOM 1289 C C . ALA A 1 374 ? 168.540 150.350 219.521 1.00 65.29 331 ALA A C 1
ATOM 1290 O O . ALA A 1 374 ? 167.622 149.654 219.086 1.00 69.84 331 ALA A O 1
ATOM 1292 N N . ASN A 1 375 ? 168.408 151.138 220.585 1.00 56.91 332 ASN A N 1
ATOM 1293 C CA . ASN A 1 375 ? 167.130 151.309 221.253 1.00 56.67 332 ASN A CA 1
ATOM 1294 C C . ASN A 1 375 ? 166.747 152.766 221.459 1.00 61.27 332 ASN A C 1
ATOM 1295 O O . ASN A 1 375 ? 165.691 153.030 222.041 1.00 63.19 332 ASN A O 1
ATOM 1300 N N . LYS A 1 376 ? 167.560 153.714 220.997 1.00 69.65 333 LYS A N 1
ATOM 1301 C CA . LYS A 1 376 ? 167.235 155.126 221.122 1.00 69.94 333 LYS A CA 1
ATOM 1302 C C . LYS A 1 376 ? 167.829 155.886 219.947 1.00 68.54 333 LYS A C 1
ATOM 1303 O O . LYS A 1 376 ? 168.758 155.420 219.282 1.00 69.65 333 LYS A O 1
ATOM 1309 N N . PHE A 1 377 ? 167.270 157.067 219.697 1.00 67.13 334 PHE A N 1
ATOM 1310 C CA . PHE A 1 377 ? 167.697 157.935 218.609 1.00 62.88 334 PHE A CA 1
ATOM 1311 C C . PHE A 1 377 ? 167.693 159.370 219.108 1.00 68.42 334 PHE A C 1
ATOM 1312 O O . PHE A 1 377 ? 166.682 159.840 219.638 1.00 74.91 334 PHE A O 1
ATOM 1320 N N . TYR A 1 378 ? 168.816 160.061 218.939 1.00 56.74 335 TYR A N 1
ATOM 1321 C CA . TYR A 1 378 ? 168.986 161.415 219.438 1.00 50.23 335 TYR A CA 1
ATOM 1322 C C . TYR A 1 378 ? 169.256 162.377 218.289 1.00 58.00 335 TYR A C 1
ATOM 1323 O O . TYR A 1 378 ? 169.802 161.993 217.251 1.00 64.71 335 TYR A O 1
ATOM 1332 N N . LEU A 1 379 ? 168.874 163.633 218.491 1.00 49.85 336 LEU A N 1
ATOM 1333 C CA . LEU A 1 379 ? 169.130 164.734 217.579 1.00 44.63 336 LEU A CA 1
ATOM 1334 C C . LEU A 1 379 ? 169.671 165.919 218.362 1.00 50.13 336 LEU A C 1
ATOM 1335 O O . LEU A 1 379 ? 169.356 166.079 219.544 1.00 49.97 336 LEU A O 1
ATOM 1340 N N . PRO A 1 380 ? 170.483 166.766 217.735 1.00 50.23 337 PRO A N 1
ATOM 1341 C CA . PRO A 1 380 ? 170.898 168.015 218.387 1.00 42.50 337 PRO A CA 1
ATOM 1342 C C . PRO A 1 380 ? 169.758 169.019 218.370 1.00 50.03 337 PRO A C 1
ATOM 1343 O O . PRO A 1 380 ? 169.457 169.626 217.338 1.00 59.04 337 PRO A O 1
ATOM 1347 N N . ASP A 1 381 ? 169.129 169.208 219.521 1.00 52.11 338 ASP A N 1
ATOM 1348 C CA . ASP A 1 381 ? 167.908 169.986 219.636 1.00 49.54 338 ASP A CA 1
ATOM 1349 C C . ASP A 1 381 ? 168.186 171.300 220.353 1.00 50.37 338 ASP A C 1
ATOM 1350 O O . ASP A 1 381 ? 169.336 171.649 220.641 1.00 58.51 338 ASP A O 1
ATOM 1355 N N . VAL A 1 382 ? 167.123 172.036 220.636 1.00 47.09 339 VAL A N 1
ATOM 1356 C CA . VAL A 1 382 ? 167.182 173.226 221.479 1.00 46.69 339 VAL A CA 1
ATOM 1357 C C . VAL A 1 382 ? 166.920 172.800 222.919 1.00 50.39 339 VAL A C 1
ATOM 1358 O O . VAL A 1 382 ? 165.997 172.008 223.157 1.00 56.87 339 VAL A O 1
ATOM 1362 N N . PRO A 1 383 ? 167.715 173.254 223.884 1.00 55.93 340 PRO A N 1
ATOM 1363 C CA . PRO A 1 383 ? 167.463 172.888 225.281 1.00 57.87 340 PRO A CA 1
ATOM 1364 C C . PRO A 1 383 ? 166.081 173.336 225.736 1.00 62.80 340 PRO A C 1
ATOM 1365 O O . PRO A 1 383 ? 165.542 174.340 225.265 1.00 68.96 340 PRO A O 1
ATOM 1369 N N . LEU A 1 384 ? 165.509 172.572 226.663 1.00 56.47 341 LEU A N 1
ATOM 1370 C CA . LEU A 1 384 ? 164.148 172.799 227.128 1.00 54.35 341 LEU A CA 1
ATOM 1371 C C . LEU A 1 384 ? 164.024 173.978 228.087 1.00 61.37 341 LEU A C 1
ATOM 1372 O O . LEU A 1 384 ? 162.903 174.437 228.331 1.00 65.50 341 LEU A O 1
ATOM 1377 N N . TYR A 1 385 ? 165.127 174.486 228.630 1.00 76.16 342 TYR A N 1
ATOM 1378 C CA . TYR A 1 385 ? 165.086 175.607 229.560 1.00 76.56 342 TYR A CA 1
ATOM 1379 C C . TYR A 1 385 ? 166.111 176.655 229.159 1.00 79.90 342 TYR A C 1
ATOM 1380 O O . TYR A 1 385 ? 167.263 176.323 228.866 1.00 82.75 342 TYR A O 1
ATOM 1389 N N . ARG A 1 386 ? 165.687 177.918 229.147 1.00 81.07 343 ARG A N 1
ATOM 1390 C CA . ARG A 1 386 ? 166.570 179.044 228.882 1.00 80.10 343 ARG A CA 1
ATOM 1391 C C . ARG A 1 386 ? 166.220 180.183 229.828 1.00 80.30 343 ARG A C 1
ATOM 1392 O O . ARG A 1 386 ? 165.044 180.417 230.119 1.00 81.01 343 ARG A O 1
ATOM 1400 N N . LYS A 1 387 ? 167.244 180.885 230.302 1.00 75.00 344 LYS A N 1
ATOM 1401 C CA . LYS A 1 387 ? 167.048 181.952 231.272 1.00 74.52 344 LYS A CA 1
ATOM 1402 C C . LYS A 1 387 ? 166.321 183.132 230.639 1.00 77.46 344 LYS A C 1
ATOM 1403 O O . LYS A 1 387 ? 166.512 183.452 229.463 1.00 77.41 344 LYS A O 1
ATOM 1409 N N . GLN A 1 388 ? 165.477 183.784 231.435 1.00 79.58 345 GLN A N 1
ATOM 1410 C CA . GLN A 1 388 ? 164.683 184.907 230.954 1.00 80.22 345 GLN A CA 1
ATOM 1411 C C . GLN A 1 388 ? 165.532 186.173 230.938 1.00 83.02 345 GLN A C 1
ATOM 1412 O O . GLN A 1 388 ? 166.147 186.530 231.948 1.00 84.70 345 GLN A O 1
ATOM 1418 N N . LYS A 1 389 ? 165.553 186.854 229.795 1.00 65.95 346 LYS A N 1
ATOM 1419 C CA . LYS A 1 389 ? 166.370 188.043 229.639 1.00 56.46 346 LYS A CA 1
ATOM 1420 C C . LYS A 1 389 ? 165.793 189.204 230.449 1.00 55.41 346 LYS A C 1
ATOM 1421 O O . LYS A 1 389 ? 164.594 189.236 230.735 1.00 59.04 346 LYS A O 1
ATOM 1427 N N . PRO A 1 390 ? 166.626 190.164 230.838 1.00 60.67 347 PRO A N 1
ATOM 1428 C CA . PRO A 1 390 ? 166.129 191.333 231.574 1.00 62.48 347 PRO A CA 1
ATOM 1429 C C . PRO A 1 390 ? 165.266 192.214 230.689 1.00 64.12 347 PRO A C 1
ATOM 1430 O O . PRO A 1 390 ? 165.412 192.206 229.458 1.00 69.96 347 PRO A O 1
ATOM 1434 N N . PRO A 1 391 ? 164.359 192.985 231.273 1.00 54.98 348 PRO A N 1
ATOM 1435 C CA . PRO A 1 391 ? 163.425 193.795 230.485 1.00 53.64 348 PRO A CA 1
ATOM 1436 C C . PRO A 1 391 ? 164.114 194.998 229.849 1.00 57.97 348 PRO A C 1
ATOM 1437 O O . PRO A 1 391 ? 165.305 195.240 230.029 1.00 61.48 348 PRO A O 1
ATOM 1441 N N . LEU A 1 392 ? 163.325 195.757 229.091 1.00 66.13 349 LEU A N 1
ATOM 1442 C CA . LEU A 1 392 ? 163.772 196.973 228.424 1.00 64.60 349 LEU A CA 1
ATOM 1443 C C . LEU A 1 392 ? 163.021 198.161 229.004 1.00 64.58 349 LEU A C 1
ATOM 1444 O O . LEU A 1 392 ? 161.825 198.059 229.297 1.00 68.87 349 LEU A O 1
ATOM 1449 N N . GLU A 1 393 ? 163.723 199.282 229.176 1.00 71.31 350 GLU A N 1
ATOM 1450 C CA . GLU A 1 393 ? 163.088 200.472 229.733 1.00 73.94 350 GLU A CA 1
ATOM 1451 C C . GLU A 1 393 ? 161.991 200.996 228.816 1.00 76.24 350 GLU A C 1
ATOM 1452 O O . GLU A 1 393 ? 160.908 201.369 229.281 1.00 77.93 350 GLU A O 1
ATOM 1458 N N . GLU A 1 394 ? 162.250 201.032 227.514 1.00 72.93 351 GLU A N 1
ATOM 1459 C CA . GLU A 1 394 ? 161.304 201.535 226.533 1.00 71.14 351 GLU A CA 1
ATOM 1460 C C . GLU A 1 394 ? 160.960 200.427 225.548 1.00 69.70 351 GLU A C 1
ATOM 1461 O O . GLU A 1 394 ? 161.687 199.439 225.415 1.00 74.41 351 GLU A O 1
ATOM 1467 N N . LYS A 1 395 ? 159.839 200.597 224.858 1.00 51.44 352 LYS A N 1
ATOM 1468 C CA . LYS A 1 395 ? 159.339 199.585 223.941 1.00 54.24 352 LYS A CA 1
ATOM 1469 C C . LYS A 1 395 ? 159.784 199.901 222.520 1.00 59.71 352 LYS A C 1
ATOM 1470 O O . LYS A 1 395 ? 159.623 201.031 222.049 1.00 67.85 352 LYS A O 1
ATOM 1476 N N . VAL A 1 396 ? 160.347 198.903 221.841 1.00 49.56 353 VAL A N 1
ATOM 1477 C CA . VAL A 1 396 ? 160.861 199.053 220.486 1.00 44.27 353 VAL A CA 1
ATOM 1478 C C . VAL A 1 396 ? 160.309 197.925 219.628 1.00 52.18 353 VAL A C 1
ATOM 1479 O O . VAL A 1 396 ? 160.236 196.774 220.073 1.00 61.50 353 VAL A O 1
ATOM 1483 N N . TYR A 1 397 ? 159.920 198.255 218.401 1.00 45.86 354 TYR A N 1
ATOM 1484 C CA . TYR A 1 397 ? 159.378 197.300 217.448 1.00 35.72 354 TYR A CA 1
ATOM 1485 C C . TYR A 1 397 ? 160.336 197.117 216.278 1.00 40.54 354 TYR A C 1
ATOM 1486 O O . TYR A 1 397 ? 161.255 197.908 216.063 1.00 53.56 354 TYR A O 1
ATOM 1495 N N . ALA A 1 398 ? 160.105 196.054 215.515 1.00 35.50 355 ALA A N 1
ATOM 1496 C CA . ALA A 1 398 ? 160.875 195.792 214.311 1.00 35.11 355 ALA A CA 1
ATOM 1497 C C . ALA A 1 398 ? 159.956 195.178 213.268 1.00 44.78 355 ALA A C 1
ATOM 1498 O O . ALA A 1 398 ? 158.942 194.561 213.600 1.00 49.57 355 ALA A O 1
ATOM 1500 N N . ILE A 1 399 ? 160.321 195.355 212.002 1.00 48.27 356 ILE A N 1
ATOM 1501 C CA . ILE A 1 399 ? 159.498 194.946 210.871 1.00 42.54 356 ILE A CA 1
ATOM 1502 C C . ILE A 1 399 ? 160.323 194.043 209.967 1.00 42.18 356 ILE A C 1
ATOM 1503 O O . ILE A 1 399 ? 161.475 194.355 209.649 1.00 47.71 356 ILE A O 1
ATOM 1508 N N . LEU A 1 400 ? 159.735 192.922 209.557 1.00 39.93 357 LEU A N 1
ATOM 1509 C CA . LEU A 1 400 ? 160.408 191.933 208.724 1.00 39.74 357 LEU A CA 1
ATOM 1510 C C . LEU A 1 400 ? 159.666 191.798 207.403 1.00 46.73 357 LEU A C 1
ATOM 1511 O O . LEU A 1 400 ? 158.476 191.470 207.389 1.00 50.89 357 LEU A O 1
ATOM 1516 N N . ILE A 1 401 ? 160.369 192.045 206.296 1.00 47.90 358 ILE A N 1
ATOM 1517 C CA . ILE A 1 401 ? 159.823 191.877 204.956 1.00 49.02 358 ILE A CA 1
ATOM 1518 C C . ILE A 1 401 ? 160.867 191.185 204.089 1.00 51.85 358 ILE A C 1
ATOM 1519 O O . ILE A 1 401 ? 162.055 191.158 204.411 1.00 54.62 358 ILE A O 1
ATOM 1524 N N . SER A 1 402 ? 160.406 190.618 202.978 1.00 56.24 359 SER A N 1
ATOM 1525 C CA . SER A 1 402 ? 161.280 189.866 202.089 1.00 50.57 359 SER A CA 1
ATOM 1526 C C . SER A 1 402 ? 160.628 189.757 200.719 1.00 53.14 359 SER A C 1
ATOM 1527 O O . SER A 1 402 ? 159.440 190.037 200.551 1.00 58.35 359 SER A O 1
ATOM 1530 N N . ASP A 1 403 ? 161.420 189.236 199.789 1.00 45.75 360 ASP A N 1
ATOM 1531 C CA . ASP A 1 403 ? 160.960 188.997 198.403 1.00 41.70 360 ASP A CA 1
ATOM 1532 C C . ASP A 1 403 ? 160.225 190.208 197.832 1.00 48.19 360 ASP A C 1
ATOM 1533 O O . ASP A 1 403 ? 159.020 190.091 197.592 1.00 52.92 360 ASP A O 1
ATOM 1538 N N . ILE A 1 404 ? 160.929 191.311 197.592 1.00 46.19 361 ILE A N 1
ATOM 1539 C CA . ILE A 1 404 ? 160.320 192.476 196.960 1.00 42.44 361 ILE A CA 1
ATOM 1540 C C . ILE A 1 404 ? 160.186 192.268 195.458 1.00 44.76 361 ILE A C 1
ATOM 1541 O O . ILE A 1 404 ? 159.138 192.559 194.871 1.00 53.82 361 ILE A O 1
ATOM 1546 N N . HIS A 1 405 ? 161.242 191.759 194.822 1.00 47.40 362 HIS A N 1
ATOM 1547 C CA . HIS A 1 405 ? 161.240 191.458 193.361 1.00 44.37 362 HIS A CA 1
ATOM 1548 C C . HIS A 1 405 ? 160.982 192.732 192.568 1.00 50.05 362 HIS A C 1
ATOM 1549 O O . HIS A 1 405 ? 160.020 192.759 191.791 1.00 54.23 362 HIS A O 1
ATOM 1556 N N . VAL A 1 406 ? 161.823 193.741 192.741 1.00 47.38 363 VAL A N 1
ATOM 1557 C CA . VAL A 1 406 ? 161.698 194.990 191.999 1.00 42.68 363 VAL A CA 1
ATOM 1558 C C . VAL A 1 406 ? 162.181 194.771 190.573 1.00 49.42 363 VAL A C 1
ATOM 1559 O O . VAL A 1 406 ? 163.297 194.290 190.347 1.00 56.55 363 VAL A O 1
ATOM 1563 N N . GLY A 1 407 ? 161.340 195.126 189.607 1.00 45.51 364 GLY A N 1
ATOM 1564 C CA . GLY A 1 407 ? 161.640 194.934 188.204 1.00 44.38 364 GLY A CA 1
ATOM 1565 C C . GLY A 1 407 ? 160.769 193.920 187.503 1.00 47.24 364 GLY A C 1
ATOM 1566 O O . GLY A 1 407 ? 160.999 193.648 186.321 1.00 55.35 364 GLY A O 1
ATOM 1567 N N . SER A 1 408 ? 159.782 193.352 188.183 1.00 45.76 365 SER A N 1
ATOM 1568 C CA . SER A 1 408 ? 158.927 192.324 187.616 1.00 40.60 365 SER A CA 1
ATOM 1569 C C . SER A 1 408 ? 157.585 192.909 187.200 1.00 49.11 365 SER A C 1
ATOM 1570 O O . SER A 1 408 ? 157.205 194.010 187.603 1.00 53.94 365 SER A O 1
ATOM 1573 N N . ARG A 1 409 ? 156.868 192.151 186.370 1.00 52.87 366 ARG A N 1
ATOM 1574 C CA . ARG A 1 409 ? 155.546 192.578 185.935 1.00 50.43 366 ARG A CA 1
ATOM 1575 C C . ARG A 1 409 ? 154.496 192.374 187.017 1.00 54.02 366 ARG A C 1
ATOM 1576 O O . ARG A 1 409 ? 153.537 193.148 187.097 1.00 58.73 366 ARG A O 1
ATOM 1584 N N . GLU A 1 410 ? 154.659 191.353 187.854 1.00 49.71 367 GLU A N 1
ATOM 1585 C CA . GLU A 1 410 ? 153.709 191.053 188.914 1.00 47.64 367 GLU A CA 1
ATOM 1586 C C . GLU A 1 410 ? 154.019 191.777 190.216 1.00 52.43 367 GLU A C 1
ATOM 1587 O O . GLU A 1 410 ? 153.320 191.557 191.210 1.00 56.19 367 GLU A O 1
ATOM 1593 N N . PHE A 1 411 ? 155.046 192.622 190.240 1.00 43.86 368 PHE A N 1
ATOM 1594 C CA . PHE A 1 411 ? 155.384 193.362 191.448 1.00 39.04 368 PHE A CA 1
ATOM 1595 C C . PHE A 1 411 ? 154.273 194.339 191.808 1.00 50.55 368 PHE A C 1
ATOM 1596 O O . PHE A 1 411 ? 153.776 195.077 190.953 1.00 53.91 368 PHE A O 1
ATOM 1604 N N . CYS A 1 412 ? 153.883 194.340 193.081 1.00 55.20 369 CYS A N 1
ATOM 1605 C CA . CYS A 1 412 ? 152.833 195.227 193.571 1.00 49.48 369 CYS A CA 1
ATOM 1606 C C . CYS A 1 412 ? 153.443 196.590 193.868 1.00 53.94 369 CYS A C 1
ATOM 1607 O O . CYS A 1 412 ? 154.257 196.727 194.787 1.00 63.53 369 CYS A O 1
ATOM 1610 N N . GLU A 1 413 ? 153.058 197.601 193.092 1.00 52.33 370 GLU A N 1
ATOM 1611 C CA . GLU A 1 413 ? 153.579 198.946 193.294 1.00 50.75 370 GLU A CA 1
ATOM 1612 C C . GLU A 1 413 ? 152.723 199.746 194.270 1.00 58.13 370 GLU A C 1
ATOM 1613 O O . GLU A 1 413 ? 153.253 200.365 195.199 1.00 66.41 370 GLU A O 1
ATOM 1619 N N . LYS A 1 414 ? 151.401 199.740 194.078 1.00 52.98 371 LYS A N 1
ATOM 1620 C CA . LYS A 1 414 ? 150.531 200.524 194.949 1.00 47.97 371 LYS A CA 1
ATOM 1621 C C . LYS A 1 414 ? 150.589 200.022 196.385 1.00 52.84 371 LYS A C 1
ATOM 1622 O O . LYS A 1 414 ? 150.568 200.819 197.331 1.00 58.37 371 LYS A O 1
ATOM 1628 N N . ALA A 1 415 ? 150.669 198.704 196.568 1.00 46.70 372 ALA A N 1
ATOM 1629 C CA . ALA A 1 415 ? 150.788 198.154 197.912 1.00 45.59 372 ALA A CA 1
ATOM 1630 C C . ALA A 1 415 ? 152.074 198.614 198.585 1.00 46.92 372 ALA A C 1
ATOM 1631 O O . ALA A 1 415 ? 152.070 198.977 199.766 1.00 55.32 372 ALA A O 1
ATOM 1633 N N . PHE A 1 416 ? 153.187 198.615 197.847 1.00 42.39 373 PHE A N 1
ATOM 1634 C CA . PHE A 1 416 ? 154.448 199.064 198.425 1.00 41.93 373 PHE A CA 1
ATOM 1635 C C . PHE A 1 416 ? 154.423 200.552 198.747 1.00 47.22 373 PHE A C 1
ATOM 1636 O O . PHE A 1 416 ? 154.979 200.973 199.768 1.00 56.92 373 PHE A O 1
ATOM 1644 N N . LEU A 1 417 ? 153.786 201.363 197.901 1.00 41.12 374 LEU A N 1
ATOM 1645 C CA . LEU A 1 417 ? 153.668 202.783 198.210 1.00 40.83 374 LEU A CA 1
ATOM 1646 C C . LEU A 1 417 ? 152.812 203.016 199.451 1.00 44.16 374 LEU A C 1
ATOM 1647 O O . LEU A 1 417 ? 153.143 203.866 200.288 1.00 51.17 374 LEU A O 1
ATOM 1652 N N . LYS A 1 418 ? 151.715 202.271 199.596 1.00 48.82 375 LYS A N 1
ATOM 1653 C CA . LYS A 1 418 ? 150.905 202.394 200.805 1.00 46.70 375 LYS A CA 1
ATOM 1654 C C . LYS A 1 418 ? 151.679 201.938 202.037 1.00 48.75 375 LYS A C 1
ATOM 1655 O O . LYS A 1 418 ? 151.518 202.506 203.122 1.00 50.61 375 LYS A O 1
ATOM 1661 N N . PHE A 1 419 ? 152.515 200.908 201.889 1.00 42.79 376 PHE A N 1
ATOM 1662 C CA . PHE A 1 419 ? 153.379 200.488 202.988 1.00 35.29 376 PHE A CA 1
ATOM 1663 C C . PHE A 1 419 ? 154.351 201.591 203.374 1.00 40.11 376 PHE A C 1
ATOM 1664 O O . PHE A 1 419 ? 154.577 201.845 204.563 1.00 49.16 376 PHE A O 1
ATOM 1672 N N . LEU A 1 420 ? 154.940 202.257 202.380 1.00 44.02 377 LEU A N 1
ATOM 1673 C CA . LEU A 1 420 ? 155.857 203.352 202.671 1.00 40.61 377 LEU A CA 1
ATOM 1674 C C . LEU A 1 420 ? 155.142 204.516 203.341 1.00 41.03 377 LEU A C 1
ATOM 1675 O O . LEU A 1 420 ? 155.732 205.202 204.181 1.00 48.91 377 LEU A O 1
ATOM 1680 N N . GLU A 1 421 ? 153.879 204.756 202.989 1.00 44.87 378 GLU A N 1
ATOM 1681 C CA . GLU A 1 421 ? 153.109 205.794 203.663 1.00 44.20 378 GLU A CA 1
ATOM 1682 C C . GLU A 1 421 ? 152.667 205.394 205.065 1.00 48.99 378 GLU A C 1
ATOM 1683 O O . GLU A 1 421 ? 152.292 206.270 205.849 1.00 54.01 378 GLU A O 1
ATOM 1689 N N . TRP A 1 422 ? 152.692 204.103 205.398 1.00 52.69 379 TRP A N 1
ATOM 1690 C CA . TRP A 1 422 ? 152.377 203.678 206.758 1.00 46.69 379 TRP A CA 1
ATOM 1691 C C . TRP A 1 422 ? 153.542 203.938 207.705 1.00 49.67 379 TRP A C 1
ATOM 1692 O O . TRP A 1 422 ? 153.331 204.318 208.861 1.00 53.51 379 TRP A O 1
ATOM 1703 N N . LEU A 1 423 ? 154.774 203.744 207.234 1.00 49.53 380 LEU A N 1
ATOM 1704 C CA . LEU A 1 423 ? 155.953 204.016 208.045 1.00 47.86 380 LEU A CA 1
ATOM 1705 C C . LEU A 1 423 ? 156.148 205.498 208.320 1.00 50.95 380 LEU A C 1
ATOM 1706 O O . LEU A 1 423 ? 156.936 205.847 209.204 1.00 55.45 380 LEU A O 1
ATOM 1711 N N . ASN A 1 424 ? 155.460 206.370 207.587 1.00 49.80 381 ASN A N 1
ATOM 1712 C CA . ASN A 1 424 ? 155.663 207.808 207.672 1.00 44.96 381 ASN A CA 1
ATOM 1713 C C . ASN A 1 424 ? 154.572 208.504 208.480 1.00 49.86 381 ASN A C 1
ATOM 1714 O O . ASN A 1 424 ? 154.482 209.733 208.478 1.00 60.43 381 ASN A O 1
ATOM 1719 N N . GLY A 1 425 ? 153.741 207.737 209.177 1.00 52.17 382 GLY A N 1
ATOM 1720 C CA . GLY A 1 425 ? 152.775 208.316 210.085 1.00 57.06 382 GLY A CA 1
ATOM 1721 C C . GLY A 1 425 ? 151.377 208.513 209.544 1.00 63.40 382 GLY A C 1
ATOM 1722 O O . GLY A 1 425 ? 150.534 209.069 210.256 1.00 69.30 382 GLY A O 1
ATOM 1723 N N . HIS A 1 426 ? 151.094 208.085 208.318 1.00 61.55 383 HIS A N 1
ATOM 1724 C CA . HIS A 1 426 ? 149.743 208.141 207.765 1.00 58.55 383 HIS A CA 1
ATOM 1725 C C . HIS A 1 426 ? 149.021 206.859 208.162 1.00 63.35 383 HIS A C 1
ATOM 1726 O O . HIS A 1 426 ? 149.081 205.855 207.450 1.00 66.51 383 HIS A O 1
ATOM 1733 N N . VAL A 1 427 ? 148.332 206.897 209.300 1.00 72.54 384 VAL A N 1
ATOM 1734 C CA . VAL A 1 427 ? 147.633 205.736 209.831 1.00 73.75 384 VAL A CA 1
ATOM 1735 C C . VAL A 1 427 ? 146.208 206.136 210.183 1.00 78.80 384 VAL A C 1
ATOM 1736 O O . VAL A 1 427 ? 145.906 207.315 210.391 1.00 78.47 384 VAL A O 1
ATOM 1740 N N . GLU A 1 428 ? 145.324 205.138 210.246 1.00 98.62 385 GLU A N 1
ATOM 1741 C CA . GLU A 1 428 ? 143.910 205.418 210.473 1.00 99.77 385 GLU A CA 1
ATOM 1742 C C . GLU A 1 428 ? 143.525 205.252 211.940 1.00 98.30 385 GLU A C 1
ATOM 1743 O O . GLU A 1 428 ? 142.543 205.846 212.399 1.00 95.31 385 GLU A O 1
ATOM 1749 N N . SER A 1 429 ? 144.280 204.453 212.691 1.00 94.41 386 SER A N 1
ATOM 1750 C CA . SER A 1 429 ? 143.929 204.129 214.066 1.00 93.52 386 SER A CA 1
ATOM 1751 C C . SER A 1 429 ? 144.969 204.688 215.027 1.00 93.65 386 SER A C 1
ATOM 1752 O O . SER A 1 429 ? 146.136 204.879 214.675 1.00 92.36 386 SER A O 1
ATOM 1755 N N . LYS A 1 430 ? 144.523 204.950 216.259 1.00 92.47 387 LYS A N 1
ATOM 1756 C CA . LYS A 1 430 ? 145.414 205.497 217.278 1.00 92.25 387 LYS A CA 1
ATOM 1757 C C . LYS A 1 430 ? 146.450 204.476 217.733 1.00 94.14 387 LYS A C 1
ATOM 1758 O O . LYS A 1 430 ? 147.590 204.847 218.035 1.00 94.78 387 LYS A O 1
ATOM 1764 N N . GLU A 1 431 ? 146.076 203.196 217.799 1.00 88.92 388 GLU A N 1
ATOM 1765 C CA . GLU A 1 431 ? 147.047 202.168 218.160 1.00 86.46 388 GLU A CA 1
ATOM 1766 C C . GLU A 1 431 ? 148.150 202.064 217.113 1.00 86.56 388 GLU A C 1
ATOM 1767 O O . GLU A 1 431 ? 149.331 201.915 217.453 1.00 89.10 388 GLU A O 1
ATOM 1773 N N . GLU A 1 432 ? 147.786 202.153 215.832 1.00 75.28 389 GLU A N 1
ATOM 1774 C CA . GLU A 1 432 ? 148.796 202.157 214.782 1.00 74.39 389 GLU A CA 1
ATOM 1775 C C . GLU A 1 432 ? 149.669 203.399 214.875 1.00 77.72 389 GLU A C 1
ATOM 1776 O O . GLU A 1 432 ? 150.861 203.356 214.547 1.00 82.12 389 GLU A O 1
ATOM 1782 N N . GLU A 1 433 ? 149.094 204.517 215.319 1.00 70.77 390 GLU A N 1
ATOM 1783 C CA . GLU A 1 433 ? 149.895 205.710 215.568 1.00 68.60 390 GLU A CA 1
ATOM 1784 C C . GLU A 1 433 ? 150.886 205.472 216.696 1.00 68.37 390 GLU A C 1
ATOM 1785 O O . GLU A 1 433 ? 152.016 205.973 216.660 1.00 72.46 390 GLU A O 1
ATOM 1791 N N . GLU A 1 434 ? 150.477 204.720 217.716 1.00 71.67 391 GLU A N 1
ATOM 1792 C CA . GLU A 1 434 ? 151.398 204.373 218.792 1.00 73.45 391 GLU A CA 1
ATOM 1793 C C . GLU A 1 434 ? 152.526 203.483 218.286 1.00 76.33 391 GLU A C 1
ATOM 1794 O O . GLU A 1 434 ? 153.686 203.653 218.681 1.00 78.95 391 GLU A O 1
ATOM 1800 N N . ILE A 1 435 ? 152.207 202.526 217.412 1.00 68.09 392 ILE A N 1
ATOM 1801 C CA . ILE A 1 435 ? 153.215 201.567 216.964 1.00 59.50 392 ILE A CA 1
ATOM 1802 C C . ILE A 1 435 ? 154.247 202.235 216.063 1.00 64.17 392 ILE A C 1
ATOM 1803 O O . ILE A 1 435 ? 155.449 201.960 216.169 1.00 69.47 392 ILE A O 1
ATOM 1808 N N . VAL A 1 436 ? 153.805 203.117 215.162 1.00 56.48 393 VAL A N 1
ATOM 1809 C CA . VAL A 1 436 ? 154.727 203.681 214.178 1.00 50.64 393 VAL A CA 1
ATOM 1810 C C . VAL A 1 436 ? 155.785 204.541 214.856 1.00 54.52 393 VAL A C 1
ATOM 1811 O O . VAL A 1 436 ? 156.939 204.592 214.413 1.00 61.58 393 VAL A O 1
ATOM 1815 N N . SER A 1 437 ? 155.417 205.230 215.935 1.00 56.20 394 SER A N 1
ATOM 1816 C CA . SER A 1 437 ? 156.369 206.108 216.605 1.00 57.63 394 SER A CA 1
ATOM 1817 C C . SER A 1 437 ? 157.460 205.315 217.313 1.00 66.10 394 SER A C 1
ATOM 1818 O O . SER A 1 437 ? 158.477 205.883 217.730 1.00 70.79 394 SER A O 1
ATOM 1821 N N . ARG A 1 438 ? 157.270 204.003 217.465 1.00 60.10 395 ARG A N 1
ATOM 1822 C CA . ARG A 1 438 ? 158.218 203.150 218.172 1.00 49.61 395 ARG A CA 1
ATOM 1823 C C . ARG A 1 438 ? 158.883 202.118 217.270 1.00 49.80 395 ARG A C 1
ATOM 1824 O O . ARG A 1 438 ? 159.248 201.037 217.745 1.00 61.84 395 ARG A O 1
ATOM 1832 N N . VAL A 1 439 ? 159.058 202.414 215.990 1.00 33.00 396 VAL A N 1
ATOM 1833 C CA . VAL A 1 439 ? 159.683 201.492 215.051 1.00 34.21 396 VAL A CA 1
ATOM 1834 C C . VAL A 1 439 ? 161.078 202.030 214.768 1.00 46.62 396 VAL A C 1
ATOM 1835 O O . VAL A 1 439 ? 161.237 203.181 214.347 1.00 56.94 396 VAL A O 1
ATOM 1839 N N . LYS A 1 440 ? 162.097 201.206 214.997 1.00 47.17 397 LYS A N 1
ATOM 1840 C CA . LYS A 1 440 ? 163.476 201.616 214.784 1.00 46.24 397 LYS A CA 1
ATOM 1841 C C . LYS A 1 440 ? 164.277 200.657 213.912 1.00 46.12 397 LYS A C 1
ATOM 1842 O O . LYS A 1 440 ? 165.444 200.941 213.631 1.00 57.66 397 LYS A O 1
ATOM 1848 N N . TYR A 1 441 ? 163.700 199.542 213.470 1.00 33.11 398 TYR A N 1
ATOM 1849 C CA . TYR A 1 441 ? 164.463 198.555 212.719 1.00 39.30 398 TYR A CA 1
ATOM 1850 C C . TYR A 1 441 ? 163.633 197.988 211.577 1.00 44.15 398 TYR A C 1
ATOM 1851 O O . TYR A 1 441 ? 162.431 197.760 211.726 1.00 49.61 398 TYR A O 1
ATOM 1860 N N . LEU A 1 442 ? 164.289 197.757 210.441 1.00 39.73 399 LEU A N 1
ATOM 1861 C CA . LEU A 1 442 ? 163.683 197.128 209.275 1.00 32.48 399 LEU A CA 1
ATOM 1862 C C . LEU A 1 442 ? 164.677 196.132 208.702 1.00 39.86 399 LEU A C 1
ATOM 1863 O O . LEU A 1 442 ? 165.859 196.454 208.559 1.00 51.06 399 LEU A O 1
ATOM 1868 N N . ILE A 1 443 ? 164.205 194.933 208.371 1.00 45.85 400 ILE A N 1
ATOM 1869 C CA . ILE A 1 443 ? 165.066 193.832 207.954 1.00 42.93 400 ILE A CA 1
ATOM 1870 C C . ILE A 1 443 ? 164.541 193.249 206.649 1.00 44.51 400 ILE A C 1
ATOM 1871 O O . ILE A 1 443 ? 163.345 192.964 206.527 1.00 49.02 400 ILE A O 1
ATOM 1876 N N . ILE A 1 444 ? 165.437 193.068 205.682 1.00 47.89 401 ILE A N 1
ATOM 1877 C CA . ILE A 1 444 ? 165.120 192.490 204.381 1.00 48.08 401 ILE A CA 1
ATOM 1878 C C . ILE A 1 444 ? 165.993 191.261 204.178 1.00 51.59 401 ILE A C 1
ATOM 1879 O O . ILE A 1 444 ? 167.199 191.294 204.450 1.00 56.39 401 ILE A O 1
ATOM 1884 N N . ALA A 1 445 ? 165.387 190.169 203.703 1.00 53.83 402 ALA A N 1
ATOM 1885 C CA . ALA A 1 445 ? 166.080 188.891 203.548 1.00 53.25 402 ALA A CA 1
ATOM 1886 C C . ALA A 1 445 ? 165.814 188.312 202.155 1.00 53.84 402 ALA A C 1
ATOM 1887 O O . ALA A 1 445 ? 164.887 187.526 201.957 1.00 62.28 402 ALA A O 1
ATOM 1889 N N . GLY A 1 446 ? 166.632 188.704 201.193 1.00 49.97 403 GLY A N 1
ATOM 1890 C CA . GLY A 1 446 ? 166.707 188.022 199.921 1.00 52.11 403 GLY A CA 1
ATOM 1891 C C . GLY A 1 446 ? 165.686 188.539 198.919 1.00 53.58 403 GLY A C 1
ATOM 1892 O O . GLY A 1 446 ? 164.653 189.117 199.269 1.00 58.66 403 GLY A O 1
ATOM 1893 N N . ASP A 1 447 ? 165.974 188.219 197.662 1.00 53.38 404 ASP A N 1
ATOM 1894 C CA . ASP A 1 447 ? 165.090 188.589 196.534 1.00 49.44 404 ASP A CA 1
ATOM 1895 C C . ASP A 1 447 ? 164.676 190.059 196.578 1.00 53.37 404 ASP A C 1
ATOM 1896 O O . ASP A 1 447 ? 163.467 190.313 196.495 1.00 58.85 404 ASP A O 1
ATOM 1901 N N . VAL A 1 448 ? 165.612 190.989 196.662 1.00 47.50 405 VAL A N 1
ATOM 1902 C CA . VAL A 1 448 ? 165.281 192.404 196.554 1.00 47.69 405 VAL A CA 1
ATOM 1903 C C . VAL A 1 448 ? 165.023 192.792 195.103 1.00 52.98 405 VAL A C 1
ATOM 1904 O O . VAL A 1 448 ? 164.236 193.705 194.830 1.00 50.32 405 VAL A O 1
ATOM 1908 N N . VAL A 1 449 ? 165.671 192.118 194.153 1.00 53.76 406 VAL A N 1
ATOM 1909 C CA . VAL A 1 449 ? 165.465 192.365 192.733 1.00 45.62 406 VAL A CA 1
ATOM 1910 C C . VAL A 1 449 ? 165.163 191.040 192.048 1.00 54.73 406 VAL A C 1
ATOM 1911 O O . VAL A 1 449 ? 165.401 189.959 192.593 1.00 62.51 406 VAL A O 1
ATOM 1915 N N . ASP A 1 450 ? 164.626 191.135 190.833 1.00 49.62 407 ASP A N 1
ATOM 1916 C CA . ASP A 1 450 ? 164.229 189.946 190.094 1.00 45.93 407 ASP A CA 1
ATOM 1917 C C . ASP A 1 450 ? 165.389 189.275 189.375 1.00 45.64 407 ASP A C 1
ATOM 1918 O O . ASP A 1 450 ? 165.325 188.069 189.120 1.00 49.19 407 ASP A O 1
ATOM 1923 N N . GLY A 1 451 ? 166.438 190.019 189.042 1.00 52.04 408 GLY A N 1
ATOM 1924 C CA . GLY A 1 451 ? 167.578 189.453 188.353 1.00 52.77 408 GLY A CA 1
ATOM 1925 C C . GLY A 1 451 ? 167.331 189.287 186.868 1.00 54.06 408 GLY A C 1
ATOM 1926 O O . GLY A 1 451 ? 166.256 189.568 186.341 1.00 60.47 408 GLY A O 1
ATOM 1927 N N . ILE A 1 452 ? 168.368 188.823 186.176 1.00 46.61 409 ILE A N 1
ATOM 1928 C CA . ILE A 1 452 ? 168.295 188.536 184.750 1.00 50.15 409 ILE A CA 1
ATOM 1929 C C . ILE A 1 452 ? 168.944 187.183 184.490 1.00 50.32 409 ILE A C 1
ATOM 1930 O O . ILE A 1 452 ? 170.011 186.885 185.037 1.00 51.64 409 ILE A O 1
ATOM 1935 N N . GLY A 1 453 ? 168.293 186.364 183.672 1.00 43.85 410 GLY A N 1
ATOM 1936 C CA . GLY A 1 453 ? 168.828 185.067 183.319 1.00 45.40 410 GLY A CA 1
ATOM 1937 C C . GLY A 1 453 ? 168.523 183.947 184.284 1.00 49.61 410 GLY A C 1
ATOM 1938 O O . GLY A 1 453 ? 169.233 182.937 184.277 1.00 55.01 410 GLY A O 1
ATOM 1939 N N . ILE A 1 454 ? 167.494 184.089 185.119 1.00 50.25 411 ILE A N 1
ATOM 1940 C CA . ILE A 1 454 ? 167.169 183.038 186.077 1.00 49.19 411 ILE A CA 1
ATOM 1941 C C . ILE A 1 454 ? 166.598 181.821 185.362 1.00 50.93 411 ILE A C 1
ATOM 1942 O O . ILE A 1 454 ? 166.975 180.679 185.647 1.00 56.09 411 ILE A O 1
ATOM 1947 N N . TYR A 1 455 ? 165.681 182.042 184.427 1.00 53.77 412 TYR A N 1
ATOM 1948 C CA . TYR A 1 455 ? 165.077 180.960 183.668 1.00 55.21 412 TYR A CA 1
ATOM 1949 C C . TYR A 1 455 ? 164.829 181.419 182.240 1.00 57.92 412 TYR A C 1
ATOM 1950 O O . TYR A 1 455 ? 164.693 182.622 181.988 1.00 62.81 412 TYR A O 1
ATOM 1959 N N . PRO A 1 456 ? 164.776 180.488 181.286 1.00 56.72 413 PRO A N 1
ATOM 1960 C CA . PRO A 1 456 ? 164.500 180.868 179.892 1.00 56.92 413 PRO A CA 1
ATOM 1961 C C . PRO A 1 456 ? 163.079 181.392 179.745 1.00 57.96 413 PRO A C 1
ATOM 1962 O O . PRO A 1 456 ? 162.112 180.707 180.084 1.00 57.37 413 PRO A O 1
ATOM 1966 N N . GLY A 1 457 ? 162.959 182.613 179.237 1.00 60.26 414 GLY A N 1
ATOM 1967 C CA . GLY A 1 457 ? 161.663 183.237 179.078 1.00 57.64 414 GLY A CA 1
ATOM 1968 C C . GLY A 1 457 ? 161.375 184.258 180.157 1.00 59.46 414 GLY A C 1
ATOM 1969 O O . GLY A 1 457 ? 160.244 184.355 180.643 1.00 65.65 414 GLY A O 1
ATOM 1970 N N . GLN A 1 458 ? 162.391 185.030 180.541 1.00 44.77 415 GLN A N 1
ATOM 1971 C CA . GLN A 1 458 ? 162.240 186.043 181.574 1.00 43.49 415 GLN A CA 1
ATOM 1972 C C . GLN A 1 458 ? 162.200 187.465 181.042 1.00 49.70 415 GLN A C 1
ATOM 1973 O O . GLN A 1 458 ? 161.676 188.345 181.732 1.00 58.13 415 GLN A O 1
ATOM 1979 N N . TYR A 1 459 ? 162.734 187.715 179.847 1.00 45.83 416 TYR A N 1
ATOM 1980 C CA . TYR A 1 459 ? 162.727 189.069 179.304 1.00 39.81 416 TYR A CA 1
ATOM 1981 C C . TYR A 1 459 ? 161.304 189.562 179.090 1.00 52.04 416 TYR A C 1
ATOM 1982 O O . TYR A 1 459 ? 160.986 190.723 179.372 1.00 59.56 416 TYR A O 1
ATOM 1991 N N . SER A 1 460 ? 160.430 188.689 178.592 1.00 51.24 417 SER A N 1
ATOM 1992 C CA . SER A 1 460 ? 159.039 189.056 178.370 1.00 49.28 417 SER A CA 1
ATOM 1993 C C . SER A 1 460 ? 158.271 189.267 179.666 1.00 51.53 417 SER A C 1
ATOM 1994 O O . SER A 1 460 ? 157.152 189.786 179.623 1.00 53.03 417 SER A O 1
ATOM 1997 N N . ASP A 1 461 ? 158.833 188.877 180.808 1.00 53.06 418 ASP A N 1
ATOM 1998 C CA . ASP A 1 461 ? 158.186 189.045 182.100 1.00 49.99 418 ASP A CA 1
ATOM 1999 C C . ASP A 1 461 ? 158.798 190.167 182.926 1.00 53.26 418 ASP A C 1
ATOM 2000 O O . ASP A 1 461 ? 158.510 190.266 184.122 1.00 60.70 418 ASP A O 1
ATOM 2005 N N . LEU A 1 462 ? 159.629 191.014 182.326 1.00 45.94 419 LEU A N 1
ATOM 2006 C CA . LEU A 1 462 ? 160.320 192.074 183.043 1.00 38.56 419 LEU A CA 1
ATOM 2007 C C . LEU A 1 462 ? 159.838 193.444 182.586 1.00 44.40 419 LEU A C 1
ATOM 2008 O O . LEU A 1 462 ? 159.548 193.661 181.407 1.00 52.40 419 LEU A O 1
ATOM 2013 N N . VAL A 1 463 ? 159.753 194.366 183.541 1.00 43.14 420 VAL A N 1
ATOM 2014 C CA . VAL A 1 463 ? 159.478 195.768 183.262 1.00 40.71 420 VAL A CA 1
ATOM 2015 C C . VAL A 1 463 ? 160.763 196.583 183.196 1.00 48.78 420 VAL A C 1
ATOM 2016 O O . VAL A 1 463 ? 160.881 197.497 182.380 1.00 55.87 420 VAL A O 1
ATOM 2020 N N . ILE A 1 464 ? 161.740 196.251 184.036 1.00 46.15 421 ILE A N 1
ATOM 2021 C CA . ILE A 1 464 ? 163.049 196.899 184.035 1.00 40.11 421 ILE A CA 1
ATOM 2022 C C . ILE A 1 464 ? 164.105 195.838 183.750 1.00 47.00 421 ILE A C 1
ATOM 2023 O O . ILE A 1 464 ? 164.667 195.260 184.690 1.00 56.16 421 ILE A O 1
ATOM 2028 N N . PRO A 1 465 ? 164.406 195.547 182.484 1.00 41.51 422 PRO A N 1
ATOM 2029 C CA . PRO A 1 465 ? 165.328 194.448 182.150 1.00 40.69 422 PRO A CA 1
ATOM 2030 C C . PRO A 1 465 ? 166.793 194.880 182.095 1.00 46.17 422 PRO A C 1
ATOM 2031 O O . PRO A 1 465 ? 167.462 194.765 181.066 1.00 50.89 422 PRO A O 1
ATOM 2035 N N . ASP A 1 466 ? 167.301 195.380 183.219 1.00 52.95 423 ASP A N 1
ATOM 2036 C CA . ASP A 1 466 ? 168.717 195.687 183.360 1.00 48.90 423 ASP A CA 1
ATOM 2037 C C . ASP A 1 466 ? 169.046 195.788 184.841 1.00 53.94 423 ASP A C 1
ATOM 2038 O O . ASP A 1 466 ? 168.294 196.389 185.612 1.00 61.99 423 ASP A O 1
ATOM 2043 N N . ILE A 1 467 ? 170.173 195.188 185.230 1.00 44.26 424 ILE A N 1
ATOM 2044 C CA . ILE A 1 467 ? 170.473 195.004 186.647 1.00 42.91 424 ILE A CA 1
ATOM 2045 C C . ILE A 1 467 ? 170.780 196.341 187.319 1.00 45.45 424 ILE A C 1
ATOM 2046 O O . ILE A 1 467 ? 170.332 196.608 188.447 1.00 51.19 424 ILE A O 1
ATOM 2051 N N . PHE A 1 468 ? 171.518 197.215 186.628 1.00 39.21 425 PHE A N 1
ATOM 2052 C CA . PHE A 1 468 ? 171.878 198.505 187.204 1.00 42.48 425 PHE A CA 1
ATOM 2053 C C . PHE A 1 468 ? 170.639 199.343 187.491 1.00 48.45 425 PHE A C 1
ATOM 2054 O O . PHE A 1 468 ? 170.499 199.910 188.582 1.00 55.26 425 PHE A O 1
ATOM 2062 N N . ASP A 1 469 ? 169.717 199.414 186.531 1.00 45.25 426 ASP A N 1
ATOM 2063 C CA . ASP A 1 469 ? 168.508 200.200 186.737 1.00 46.59 426 ASP A CA 1
ATOM 2064 C C . ASP A 1 469 ? 167.583 199.540 187.750 1.00 48.70 426 ASP A C 1
ATOM 2065 O O . ASP A 1 469 ? 166.828 200.228 188.442 1.00 49.21 426 ASP A O 1
ATOM 2070 N N . GLN A 1 470 ? 167.636 198.212 187.868 1.00 47.15 427 GLN A N 1
ATOM 2071 C CA . GLN A 1 470 ? 166.862 197.538 188.906 1.00 40.80 427 GLN A CA 1
ATOM 2072 C C . GLN A 1 470 ? 167.315 197.965 190.295 1.00 45.33 427 GLN A C 1
ATOM 2073 O O . GLN A 1 470 ? 166.491 198.333 191.146 1.00 51.67 427 GLN A O 1
ATOM 2079 N N . TYR A 1 471 ? 168.626 197.944 190.539 1.00 41.99 428 TYR A N 1
ATOM 2080 C CA . TYR A 1 471 ? 169.117 198.390 191.837 1.00 36.08 428 TYR A CA 1
ATOM 2081 C C . TYR A 1 471 ? 168.915 199.887 192.044 1.00 39.66 428 TYR A C 1
ATOM 2082 O O . TYR A 1 471 ? 168.655 200.319 193.173 1.00 47.49 428 TYR A O 1
ATOM 2091 N N . GLU A 1 472 ? 168.993 200.686 190.977 1.00 49.47 429 GLU A N 1
ATOM 2092 C CA . GLU A 1 472 ? 168.705 202.113 191.104 1.00 45.65 429 GLU A CA 1
ATOM 2093 C C . GLU A 1 472 ? 167.250 202.356 191.494 1.00 52.75 429 GLU A C 1
ATOM 2094 O O . GLU A 1 472 ? 166.958 203.222 192.327 1.00 58.90 429 GLU A O 1
ATOM 2100 N N . ALA A 1 473 ? 166.322 201.601 190.901 1.00 48.98 430 ALA A N 1
ATOM 2101 C CA . ALA A 1 473 ? 164.912 201.730 191.254 1.00 44.04 430 ALA A CA 1
ATOM 2102 C C . ALA A 1 473 ? 164.663 201.317 192.697 1.00 44.20 430 ALA A C 1
ATOM 2103 O O . ALA A 1 473 ? 163.915 201.985 193.425 1.00 47.29 430 ALA A O 1
ATOM 2105 N N . LEU A 1 474 ? 165.277 200.213 193.128 1.00 42.64 431 LEU A N 1
ATOM 2106 C CA . LEU A 1 474 ? 165.153 199.803 194.523 1.00 40.14 431 LEU A CA 1
ATOM 2107 C C . LEU A 1 474 ? 165.688 200.877 195.459 1.00 44.17 431 LEU A C 1
ATOM 2108 O O . LEU A 1 474 ? 165.112 201.125 196.524 1.00 51.65 431 LEU A O 1
ATOM 2113 N N . ALA A 1 475 ? 166.792 201.524 195.081 1.00 42.10 432 ALA A N 1
ATOM 2114 C CA . ALA A 1 475 ? 167.329 202.608 195.896 1.00 40.63 432 ALA A CA 1
ATOM 2115 C C . ALA A 1 475 ? 166.376 203.794 195.948 1.00 46.13 432 ALA A C 1
ATOM 2116 O O . ALA A 1 475 ? 166.200 204.412 197.005 1.00 52.79 432 ALA A O 1
ATOM 2118 N N . ASN A 1 476 ? 165.762 204.138 194.814 1.00 44.76 433 ASN A N 1
ATOM 2119 C CA . ASN A 1 476 ? 164.843 205.273 194.788 1.00 39.28 433 ASN A CA 1
ATOM 2120 C C . ASN A 1 476 ? 163.611 205.016 195.648 1.00 47.31 433 ASN A C 1
ATOM 2121 O O . ASN A 1 476 ? 163.137 205.920 196.344 1.00 49.85 433 ASN A O 1
ATOM 2126 N N . LEU A 1 477 ? 163.067 203.797 195.603 1.00 50.07 434 LEU A N 1
ATOM 2127 C CA . LEU A 1 477 ? 161.926 203.480 196.461 1.00 40.21 434 LEU A CA 1
ATOM 2128 C C . LEU A 1 477 ? 162.305 203.531 197.935 1.00 42.78 434 LEU A C 1
ATOM 2129 O O . LEU A 1 477 ? 161.559 204.074 198.758 1.00 48.46 434 LEU A O 1
ATOM 2134 N N . LEU A 1 478 ? 163.465 202.979 198.288 1.00 46.96 435 LEU A N 1
ATOM 2135 C CA . LEU A 1 478 ? 163.870 202.838 199.680 1.00 42.96 435 LEU A CA 1
ATOM 2136 C C . LEU A 1 478 ? 164.353 204.140 200.302 1.00 43.92 435 LEU A C 1
ATOM 2137 O O . LEU A 1 478 ? 164.576 204.178 201.515 1.00 50.75 435 LEU A O 1
ATOM 2142 N N . ALA A 1 479 ? 164.531 205.198 199.511 1.00 45.26 436 ALA A N 1
ATOM 2143 C CA . ALA A 1 479 ? 164.986 206.467 200.068 1.00 41.58 436 ALA A CA 1
ATOM 2144 C C . ALA A 1 479 ? 163.886 207.148 200.871 1.00 48.32 436 ALA A C 1
ATOM 2145 O O . ALA A 1 479 ? 164.151 208.102 201.610 1.00 50.54 436 ALA A O 1
ATOM 2147 N N . ASN A 1 480 ? 162.642 206.683 200.730 1.00 55.21 437 ASN A N 1
ATOM 2148 C CA . ASN A 1 480 ? 161.536 207.285 201.468 1.00 50.61 437 ASN A CA 1
ATOM 2149 C C . ASN A 1 480 ? 161.362 206.655 202.842 1.00 52.12 437 ASN A C 1
ATOM 2150 O O . ASN A 1 480 ? 160.473 207.059 203.599 1.00 56.73 437 ASN A O 1
ATOM 2155 N N . VAL A 1 481 ? 162.182 205.665 203.178 1.00 53.51 438 VAL A N 1
ATOM 2156 C CA . VAL A 1 481 ? 162.204 205.098 204.523 1.00 55.52 438 VAL A CA 1
ATOM 2157 C C . VAL A 1 481 ? 162.661 206.192 205.480 1.00 53.03 438 VAL A C 1
ATOM 2158 O O . VAL A 1 481 ? 163.645 206.888 205.191 1.00 56.32 438 VAL A O 1
ATOM 2162 N N . PRO A 1 482 ? 161.984 206.391 206.609 1.00 47.32 439 PRO A N 1
ATOM 2163 C CA . PRO A 1 482 ? 162.328 207.515 207.486 1.00 49.42 439 PRO A CA 1
ATOM 2164 C C . PRO A 1 482 ? 163.742 207.401 208.031 1.00 56.49 439 PRO A C 1
ATOM 2165 O O . PRO A 1 482 ? 164.340 206.323 208.062 1.00 62.12 439 PRO A O 1
ATOM 2169 N N . GLU A 1 483 ? 164.275 208.544 208.465 1.00 58.04 440 GLU A N 1
ATOM 2170 C CA . GLU A 1 483 ? 165.688 208.626 208.819 1.00 60.40 440 GLU A CA 1
ATOM 2171 C C . GLU A 1 483 ? 166.018 207.820 210.072 1.00 65.46 440 GLU A C 1
ATOM 2172 O O . GLU A 1 483 ? 167.099 207.228 210.164 1.00 65.43 440 GLU A O 1
ATOM 2178 N N . HIS A 1 484 ? 165.112 207.786 211.055 1.00 55.29 441 HIS A N 1
ATOM 2179 C CA . HIS A 1 484 ? 165.452 207.141 212.321 1.00 50.56 441 HIS A CA 1
ATOM 2180 C C . HIS A 1 484 ? 165.403 205.621 212.212 1.00 51.37 441 HIS A C 1
ATOM 2181 O O . HIS A 1 484 ? 165.868 204.914 213.113 1.00 56.66 441 HIS A O 1
ATOM 2188 N N . ILE A 1 485 ? 164.848 205.095 211.122 1.00 40.94 442 ILE A N 1
ATOM 2189 C CA . ILE A 1 485 ? 164.805 203.652 210.931 1.00 39.57 442 ILE A CA 1
ATOM 2190 C C . ILE A 1 485 ? 166.092 203.176 210.270 1.00 51.24 442 ILE A C 1
ATOM 2191 O O . ILE A 1 485 ? 166.598 203.799 209.327 1.00 56.71 442 ILE A O 1
ATOM 2196 N N . THR A 1 486 ? 166.628 202.062 210.763 1.00 49.38 443 THR A N 1
ATOM 2197 C CA . THR A 1 486 ? 167.860 201.469 210.259 1.00 41.89 443 THR A CA 1
ATOM 2198 C C . THR A 1 486 ? 167.525 200.189 209.506 1.00 44.32 443 THR A C 1
ATOM 2199 O O . THR A 1 486 ? 166.729 199.376 209.985 1.00 55.67 443 THR A O 1
ATOM 2203 N N . MET A 1 487 ? 168.127 200.013 208.334 1.00 37.65 444 MET A N 1
ATOM 2204 C CA . MET A 1 487 ? 167.799 198.919 207.432 1.00 35.67 444 MET A CA 1
ATOM 2205 C C . MET A 1 487 ? 168.948 197.926 207.358 1.00 44.04 444 MET A C 1
ATOM 2206 O O . MET A 1 487 ? 170.111 198.322 207.227 1.00 55.71 444 MET A O 1
ATOM 2211 N N . PHE A 1 488 ? 168.617 196.640 207.444 1.00 40.14 445 PHE A N 1
ATOM 2212 C CA . PHE A 1 488 ? 169.545 195.548 207.177 1.00 37.17 445 PHE A CA 1
ATOM 2213 C C . PHE A 1 488 ? 169.058 194.817 205.932 1.00 43.61 445 PHE A C 1
ATOM 2214 O O . PHE A 1 488 ? 167.910 194.365 205.881 1.00 50.70 445 PHE A O 1
ATOM 2222 N N . ILE A 1 489 ? 169.930 194.703 204.933 1.00 41.82 446 ILE A N 1
ATOM 2223 C CA . ILE A 1 489 ? 169.600 194.102 203.646 1.00 39.80 446 ILE A CA 1
ATOM 2224 C C . ILE A 1 489 ? 170.577 192.967 203.378 1.00 42.84 446 ILE A C 1
ATOM 2225 O O . ILE A 1 489 ? 171.786 193.123 203.584 1.00 53.02 446 ILE A O 1
ATOM 2230 N N . GLY A 1 490 ? 170.056 191.831 202.921 1.00 43.97 447 GLY A N 1
ATOM 2231 C CA . GLY A 1 490 ? 170.879 190.684 202.622 1.00 44.05 447 GLY A CA 1
ATOM 2232 C C . GLY A 1 490 ? 170.576 190.089 201.263 1.00 48.28 447 GLY A C 1
ATOM 2233 O O . GLY A 1 490 ? 169.497 190.288 200.700 1.00 53.84 447 GLY A O 1
ATOM 2234 N N . PRO A 1 491 ? 171.529 189.345 200.707 1.00 43.09 448 PRO A N 1
ATOM 2235 C CA . PRO A 1 491 ? 171.351 188.804 199.358 1.00 38.93 448 PRO A CA 1
ATOM 2236 C C . PRO A 1 491 ? 170.391 187.626 199.325 1.00 42.65 448 PRO A C 1
ATOM 2237 O O . PRO A 1 491 ? 169.963 187.097 200.351 1.00 52.21 448 PRO A O 1
ATOM 2241 N N . GLY A 1 492 ? 170.055 187.220 198.103 1.00 46.62 449 GLY A N 1
ATOM 2242 C CA . GLY A 1 492 ? 169.144 186.122 197.872 1.00 48.41 449 GLY A CA 1
ATOM 2243 C C . GLY A 1 492 ? 169.517 185.369 196.613 1.00 51.39 449 GLY A C 1
ATOM 2244 O O . GLY A 1 492 ? 170.615 185.517 196.076 1.00 55.97 449 GLY A O 1
ATOM 2245 N N . ASN A 1 493 ? 168.578 184.547 196.148 1.00 53.53 450 ASN A N 1
ATOM 2246 C CA . ASN A 1 493 ? 168.819 183.717 194.972 1.00 54.05 450 ASN A CA 1
ATOM 2247 C C . ASN A 1 493 ? 168.934 184.557 193.705 1.00 58.53 450 ASN A C 1
ATOM 2248 O O . ASN A 1 493 ? 169.879 184.398 192.924 1.00 60.38 450 ASN A O 1
ATOM 2253 N N . ALA A 1 494 ? 167.973 185.455 193.480 1.00 53.27 451 ALA A N 1
ATOM 2254 C CA . ALA A 1 494 ? 167.904 186.165 192.207 1.00 46.96 451 ALA A CA 1
ATOM 2255 C C . ALA A 1 494 ? 168.865 187.345 192.164 1.00 51.17 451 ALA A C 1
ATOM 2256 O O . ALA A 1 494 ? 169.203 187.836 191.082 1.00 55.18 451 ALA A O 1
ATOM 2258 N N . ASP A 1 495 ? 169.309 187.819 193.323 1.00 48.96 452 ASP A N 1
ATOM 2259 C CA . ASP A 1 495 ? 170.147 189.006 193.371 1.00 45.98 452 ASP A CA 1
ATOM 2260 C C . ASP A 1 495 ? 171.519 188.726 192.767 1.00 51.81 452 ASP A C 1
ATOM 2261 O O . ASP A 1 495 ? 171.935 187.578 192.595 1.00 55.19 452 ASP A O 1
ATOM 2266 N N . ALA A 1 496 ? 172.227 189.806 192.440 1.00 48.58 453 ALA A N 1
ATOM 2267 C CA . ALA A 1 496 ? 173.570 189.706 191.887 1.00 41.38 453 ALA A CA 1
ATOM 2268 C C . ALA A 1 496 ? 174.575 189.361 192.976 1.00 41.62 453 ALA A C 1
ATOM 2269 O O . ALA A 1 496 ? 175.214 190.252 193.542 1.00 46.62 453 ALA A O 1
ATOM 2271 N N . ALA A 1 497 ? 174.720 188.074 193.276 1.00 43.78 454 ALA A N 1
ATOM 2272 C CA . ALA A 1 497 ? 175.617 187.631 194.331 1.00 41.58 454 ALA A CA 1
ATOM 2273 C C . ALA A 1 497 ? 176.158 186.254 193.972 1.00 50.21 454 ALA A C 1
ATOM 2274 O O . ALA A 1 497 ? 176.058 185.801 192.830 1.00 57.14 454 ALA A O 1
ATOM 2276 N N . ARG A 1 498 ? 176.737 185.599 194.972 1.00 52.77 455 ARG A N 1
ATOM 2277 C CA . ARG A 1 498 ? 177.395 184.320 194.755 1.00 45.99 455 ARG A CA 1
ATOM 2278 C C . ARG A 1 498 ? 176.371 183.254 194.371 1.00 49.37 455 ARG A C 1
ATOM 2279 O O . ARG A 1 498 ? 175.291 183.186 194.967 1.00 52.01 455 ARG A O 1
ATOM 2287 N N . PRO A 1 499 ? 176.672 182.413 193.377 1.00 49.08 456 PRO A N 1
ATOM 2288 C CA . PRO A 1 499 ? 175.693 181.398 192.953 1.00 42.92 456 PRO A CA 1
ATOM 2289 C C . PRO A 1 499 ? 175.369 180.354 194.009 1.00 49.49 456 PRO A C 1
ATOM 2290 O O . PRO A 1 499 ? 174.319 179.708 193.920 1.00 52.09 456 PRO A O 1
ATOM 2294 N N . ALA A 1 500 ? 176.237 180.151 194.995 1.00 55.35 457 ALA A N 1
ATOM 2295 C CA . ALA A 1 500 ? 176.013 179.164 196.040 1.00 49.52 457 ALA A CA 1
ATOM 2296 C C . ALA A 1 500 ? 176.133 179.803 197.417 1.00 49.50 457 ALA A C 1
ATOM 2297 O O . ALA A 1 500 ? 176.784 180.836 197.594 1.00 51.73 457 ALA A O 1
ATOM 2299 N N . ILE A 1 501 ? 175.496 179.172 198.399 1.00 44.70 458 ILE A N 1
ATOM 2300 C CA . ILE A 1 501 ? 175.470 179.687 199.767 1.00 46.72 458 ILE A CA 1
ATOM 2301 C C . ILE A 1 501 ? 176.593 179.044 200.574 1.00 44.20 458 ILE A C 1
ATOM 2302 O O . ILE A 1 501 ? 176.953 177.889 200.315 1.00 43.83 458 ILE A O 1
ATOM 2307 N N . PRO A 1 502 ? 177.173 179.742 201.561 1.00 45.93 459 PRO A N 1
ATOM 2308 C CA . PRO A 1 502 ? 176.858 181.102 202.024 1.00 45.87 459 PRO A CA 1
ATOM 2309 C C . PRO A 1 502 ? 177.323 182.201 201.073 1.00 49.53 459 PRO A C 1
ATOM 2310 O O . PRO A 1 502 ? 178.302 182.047 200.351 1.00 55.67 459 PRO A O 1
ATOM 2314 N N . GLN A 1 503 ? 176.615 183.330 201.065 1.00 39.11 460 GLN A N 1
ATOM 2315 C CA . GLN A 1 503 ? 176.911 184.454 200.191 1.00 37.33 460 GLN A CA 1
ATOM 2316 C C . GLN A 1 503 ? 177.506 185.587 201.011 1.00 43.22 460 GLN A C 1
ATOM 2317 O O . GLN A 1 503 ? 176.873 186.030 201.979 1.00 53.60 460 GLN A O 1
ATOM 2323 N N . PRO A 1 504 ? 178.703 186.081 200.684 1.00 42.19 461 PRO A N 1
ATOM 2324 C CA . PRO A 1 504 ? 179.296 187.144 201.512 1.00 39.67 461 PRO A CA 1
ATOM 2325 C C . PRO A 1 504 ? 178.529 188.451 201.451 1.00 46.65 461 PRO A C 1
ATOM 2326 O O . PRO A 1 504 ? 178.154 188.994 202.495 1.00 51.30 461 PRO A O 1
ATOM 2330 N N . GLU A 1 505 ? 178.281 188.972 200.250 1.00 54.02 462 GLU A N 1
ATOM 2331 C CA . GLU A 1 505 ? 177.499 190.188 200.074 1.00 48.65 462 GLU A CA 1
ATOM 2332 C C . GLU A 1 505 ? 177.103 190.366 198.615 1.00 57.39 462 GLU A C 1
ATOM 2333 O O . GLU A 1 505 ? 177.309 189.466 197.795 1.00 64.43 462 GLU A O 1
ATOM 2339 N N . PHE A 1 506 ? 176.528 191.519 198.286 1.00 51.41 463 PHE A N 1
ATOM 2340 C CA . PHE A 1 506 ? 176.240 191.891 196.910 1.00 44.45 463 PHE A CA 1
ATOM 2341 C C . PHE A 1 506 ? 177.525 192.283 196.195 1.00 47.97 463 PHE A C 1
ATOM 2342 O O . PHE A 1 506 ? 178.512 192.671 196.824 1.00 54.09 463 PHE A O 1
ATOM 2350 N N . TYR A 1 507 ? 177.506 192.188 194.869 1.00 47.79 464 TYR A N 1
ATOM 2351 C CA . TYR A 1 507 ? 178.583 192.778 194.087 1.00 47.03 464 TYR A CA 1
ATOM 2352 C C . TYR A 1 507 ? 178.496 194.298 194.164 1.00 49.94 464 TYR A C 1
ATOM 2353 O O . TYR A 1 507 ? 177.500 194.899 193.754 1.00 57.89 464 TYR A O 1
ATOM 2362 N N . LYS A 1 508 ? 179.547 194.918 194.701 1.00 46.23 465 LYS A N 1
ATOM 2363 C CA . LYS A 1 508 ? 179.520 196.354 194.960 1.00 45.70 465 LYS A CA 1
ATOM 2364 C C . LYS A 1 508 ? 179.388 197.156 193.673 1.00 54.90 465 LYS A C 1
ATOM 2365 O O . LYS A 1 508 ? 178.668 198.159 193.629 1.00 61.22 465 LYS A O 1
ATOM 2371 N N . GLU A 1 509 ? 180.080 196.732 192.617 1.00 54.70 466 GLU A N 1
ATOM 2372 C CA . GLU A 1 509 ? 180.049 197.457 191.354 1.00 48.78 466 GLU A CA 1
ATOM 2373 C C . GLU A 1 509 ? 178.694 197.391 190.664 1.00 49.50 466 GLU A C 1
ATOM 2374 O O . GLU A 1 509 ? 178.429 198.215 189.783 1.00 53.94 466 GLU A O 1
ATOM 2380 N N . TYR A 1 510 ? 177.832 196.447 191.039 1.00 48.13 467 TYR A N 1
ATOM 2381 C CA . TYR A 1 510 ? 176.500 196.324 190.458 1.00 48.52 467 TYR A CA 1
ATOM 2382 C C . TYR A 1 510 ? 175.407 196.880 191.355 1.00 53.97 467 TYR A C 1
ATOM 2383 O O . TYR A 1 510 ? 174.446 197.472 190.857 1.00 58.53 467 TYR A O 1
ATOM 2392 N N . ALA A 1 511 ? 175.527 196.700 192.670 1.00 48.27 468 ALA A N 1
ATOM 2393 C CA . ALA A 1 511 ? 174.505 197.115 193.622 1.00 47.64 468 ALA A CA 1
ATOM 2394 C C . ALA A 1 511 ? 174.902 198.367 194.391 1.00 48.43 468 ALA A C 1
ATOM 2395 O O . ALA A 1 511 ? 174.475 198.554 195.533 1.00 55.29 468 ALA A O 1
ATOM 2397 N N . LYS A 1 512 ? 175.711 199.231 193.782 1.00 45.03 469 LYS A N 1
ATOM 2398 C CA . LYS A 1 512 ? 176.177 200.427 194.473 1.00 47.23 469 LYS A CA 1
ATOM 2399 C C . LYS A 1 512 ? 175.071 201.343 194.995 1.00 55.26 469 LYS A C 1
ATOM 2400 O O . LYS A 1 512 ? 175.239 201.865 196.111 1.00 60.98 469 LYS A O 1
ATOM 2406 N N . PRO A 1 513 ? 173.969 201.605 194.275 1.00 53.48 470 PRO A N 1
ATOM 2407 C CA . PRO A 1 513 ? 173.004 202.597 194.782 1.00 45.59 470 PRO A CA 1
ATOM 2408 C C . PRO A 1 513 ? 172.439 202.280 196.157 1.00 47.45 470 PRO A C 1
ATOM 2409 O O . PRO A 1 513 ? 172.061 203.203 196.886 1.00 49.73 470 PRO A O 1
ATOM 2413 N N . ILE A 1 514 ? 172.358 201.003 196.534 1.00 45.61 471 ILE A N 1
ATOM 2414 C CA . ILE A 1 514 ? 171.841 200.665 197.857 1.00 41.53 471 ILE A CA 1
ATOM 2415 C C . ILE A 1 514 ? 172.959 200.684 198.893 1.00 45.20 471 ILE A C 1
ATOM 2416 O O . ILE A 1 514 ? 172.706 200.605 200.101 1.00 52.43 471 ILE A O 1
ATOM 2421 N N . TYR A 1 515 ? 174.211 200.786 198.443 1.00 46.34 472 TYR A N 1
ATOM 2422 C CA . TYR A 1 515 ? 175.320 200.916 199.383 1.00 46.96 472 TYR A CA 1
ATOM 2423 C C . TYR A 1 515 ? 175.408 202.327 199.948 1.00 48.86 472 TYR A C 1
ATOM 2424 O O . TYR A 1 515 ? 175.908 202.526 201.060 1.00 49.79 472 TYR A O 1
ATOM 2433 N N . LYS A 1 516 ? 174.938 203.319 199.198 1.00 45.08 473 LYS A N 1
ATOM 2434 C CA . LYS A 1 516 ? 175.107 204.716 199.572 1.00 43.79 473 LYS A CA 1
ATOM 2435 C C . LYS A 1 516 ? 173.946 205.283 200.379 1.00 50.89 473 LYS A C 1
ATOM 2436 O O . LYS A 1 516 ? 173.977 206.470 200.719 1.00 56.25 473 LYS A O 1
ATOM 2442 N N . LEU A 1 517 ? 172.924 204.487 200.685 1.00 46.89 474 LEU A N 1
ATOM 2443 C CA . LEU A 1 517 ? 171.886 204.947 201.597 1.00 37.29 474 LEU A CA 1
ATOM 2444 C C . LEU A 1 517 ? 172.491 205.203 202.970 1.00 48.95 474 LEU A C 1
ATOM 2445 O O . LEU A 1 517 ? 173.280 204.401 203.477 1.00 53.38 474 LEU A O 1
ATOM 2450 N N . LYS A 1 518 ? 172.119 206.326 203.578 1.00 55.45 475 LYS A N 1
ATOM 2451 C CA . LYS A 1 518 ? 172.749 206.757 204.818 1.00 51.51 475 LYS A CA 1
ATOM 2452 C C . LYS A 1 518 ? 172.203 206.042 206.043 1.00 54.71 475 LYS A C 1
ATOM 2453 O O . LYS A 1 518 ? 172.638 206.340 207.161 1.00 58.03 475 LYS A O 1
ATOM 2459 N N . ASN A 1 519 ? 171.265 205.116 205.871 1.00 50.99 476 ASN A N 1
ATOM 2460 C CA . ASN A 1 519 ? 170.726 204.340 206.980 1.00 44.36 476 ASN A CA 1
ATOM 2461 C C . ASN A 1 519 ? 170.565 202.878 206.581 1.00 49.24 476 ASN A C 1
ATOM 2462 O O . ASN A 1 519 ? 169.546 202.246 206.875 1.00 58.93 476 ASN A O 1
ATOM 2467 N N . ALA A 1 520 ? 171.571 202.317 205.913 1.00 38.25 477 ALA A N 1
ATOM 2468 C CA . ALA A 1 520 ? 171.522 200.941 205.440 1.00 33.75 477 ALA A CA 1
ATOM 2469 C C . ALA A 1 520 ? 172.795 200.206 205.824 1.00 45.92 477 ALA A C 1
ATOM 2470 O O . ALA A 1 520 ? 173.886 200.782 205.808 1.00 50.82 477 ALA A O 1
ATOM 2472 N N . ILE A 1 521 ? 172.646 198.929 206.169 1.00 49.55 478 ILE A N 1
ATOM 2473 C CA . ILE A 1 521 ? 173.760 198.047 206.504 1.00 39.21 478 ILE A CA 1
ATOM 2474 C C . ILE A 1 521 ? 173.591 196.783 205.674 1.00 42.04 478 ILE A C 1
ATOM 2475 O O . ILE A 1 521 ? 172.554 196.115 205.750 1.00 44.20 478 ILE A O 1
ATOM 2480 N N . ILE A 1 522 ? 174.602 196.447 204.875 1.00 45.73 479 ILE A N 1
ATOM 2481 C CA . ILE A 1 522 ? 174.547 195.230 204.078 1.00 41.08 479 ILE A CA 1
ATOM 2482 C C . ILE A 1 522 ? 175.074 194.061 204.899 1.00 46.64 479 ILE A C 1
ATOM 2483 O O . ILE A 1 522 ? 176.156 194.133 205.496 1.00 54.32 479 ILE A O 1
ATOM 2488 N N . ILE A 1 523 ? 174.307 192.972 204.933 1.00 46.39 480 ILE A N 1
ATOM 2489 C CA . ILE A 1 523 ? 174.648 191.797 205.719 1.00 44.70 480 ILE A CA 1
ATOM 2490 C C . ILE A 1 523 ? 174.718 190.591 204.793 1.00 46.97 480 ILE A C 1
ATOM 2491 O O . ILE A 1 523 ? 174.269 190.630 203.647 1.00 48.46 480 ILE A O 1
ATOM 2496 N N . SER A 1 524 ? 175.298 189.510 205.307 1.00 44.30 481 SER A N 1
ATOM 2497 C CA . SER A 1 524 ? 175.503 188.306 204.518 1.00 38.61 481 SER A CA 1
ATOM 2498 C C . SER A 1 524 ? 174.291 187.382 204.609 1.00 40.70 481 SER A C 1
ATOM 2499 O O . SER A 1 524 ? 173.249 187.722 205.174 1.00 53.05 481 SER A O 1
ATOM 2502 N N . ASN A 1 525 ? 174.437 186.192 204.039 1.00 39.34 482 ASN A N 1
ATOM 2503 C CA . ASN A 1 525 ? 173.413 185.151 204.088 1.00 42.14 482 ASN A CA 1
ATOM 2504 C C . ASN A 1 525 ? 174.071 183.851 204.526 1.00 50.48 482 ASN A C 1
ATOM 2505 O O . ASN A 1 525 ? 174.812 183.240 203.729 1.00 51.26 482 ASN A O 1
ATOM 2510 N N . PRO A 1 526 ? 173.843 183.386 205.759 1.00 37.77 483 PRO A N 1
ATOM 2511 C CA . PRO A 1 526 ? 173.010 183.967 206.813 1.00 37.67 483 PRO A CA 1
ATOM 2512 C C . PRO A 1 526 ? 173.759 184.947 207.707 1.00 44.94 483 PRO A C 1
ATOM 2513 O O . PRO A 1 526 ? 174.963 185.136 207.571 1.00 50.04 483 PRO A O 1
ATOM 2517 N N . ALA A 1 527 ? 173.052 185.588 208.634 1.00 37.94 484 ALA A N 1
ATOM 2518 C CA . ALA A 1 527 ? 173.668 186.501 209.582 1.00 38.88 484 ALA A CA 1
ATOM 2519 C C . ALA A 1 527 ? 172.867 186.490 210.874 1.00 41.17 484 ALA A C 1
ATOM 2520 O O . ALA A 1 527 ? 171.692 186.117 210.897 1.00 44.90 484 ALA A O 1
ATOM 2522 N N . VAL A 1 528 ? 173.523 186.904 211.955 1.00 37.79 485 VAL A N 1
ATOM 2523 C CA . VAL A 1 528 ? 172.914 186.992 213.277 1.00 31.46 485 VAL A CA 1
ATOM 2524 C C . VAL A 1 528 ? 173.031 188.432 213.752 1.00 37.27 485 VAL A C 1
ATOM 2525 O O . VAL A 1 528 ? 174.139 188.978 213.825 1.00 44.74 485 VAL A O 1
ATOM 2529 N N . ILE A 1 529 ? 171.897 189.042 214.080 1.00 44.74 486 ILE A N 1
ATOM 2530 C CA . ILE A 1 529 ? 171.834 190.434 214.509 1.00 42.05 486 ILE A CA 1
ATOM 2531 C C . ILE A 1 529 ? 171.343 190.461 215.947 1.00 45.64 486 ILE A C 1
ATOM 2532 O O . ILE A 1 529 ? 170.329 189.834 216.274 1.00 52.50 486 ILE A O 1
ATOM 2537 N N . ARG A 1 530 ? 172.060 191.181 216.801 1.00 46.72 487 ARG A N 1
ATOM 2538 C CA . ARG A 1 530 ? 171.686 191.337 218.201 1.00 45.74 487 ARG A CA 1
ATOM 2539 C C . ARG A 1 530 ? 171.022 192.695 218.382 1.00 52.96 487 ARG A C 1
ATOM 2540 O O . ARG A 1 530 ? 171.667 193.736 218.222 1.00 57.82 487 ARG A O 1
ATOM 2548 N N . LEU A 1 531 ? 169.736 192.686 218.715 1.00 49.63 488 LEU A N 1
ATOM 2549 C CA . LEU A 1 531 ? 168.960 193.900 218.926 1.00 44.59 488 LEU A CA 1
ATOM 2550 C C . LEU A 1 531 ? 168.546 193.966 220.388 1.00 44.69 488 LEU A C 1
ATOM 2551 O O . LEU A 1 531 ? 167.691 193.191 220.828 1.00 53.56 488 LEU A O 1
ATOM 2556 N N . HIS A 1 532 ? 169.147 194.895 221.129 1.00 41.23 489 HIS A N 1
ATOM 2557 C CA . HIS A 1 532 ? 168.883 195.071 222.555 1.00 42.30 489 HIS A CA 1
ATOM 2558 C C . HIS A 1 532 ? 169.067 193.765 223.324 1.00 47.98 489 HIS A C 1
ATOM 2559 O O . HIS A 1 532 ? 168.291 193.429 224.219 1.00 55.25 489 HIS A O 1
ATOM 2566 N N . GLY A 1 533 ? 170.114 193.024 222.976 1.00 49.60 490 GLY A N 1
ATOM 2567 C CA . GLY A 1 533 ? 170.432 191.788 223.655 1.00 50.25 490 GLY A CA 1
ATOM 2568 C C . GLY A 1 533 ? 169.703 190.563 223.156 1.00 54.81 490 GLY A C 1
ATOM 2569 O O . GLY A 1 533 ? 169.828 189.499 223.774 1.00 59.33 490 GLY A O 1
ATOM 2570 N N . ARG A 1 534 ? 168.953 190.668 222.063 1.00 52.18 491 ARG A N 1
ATOM 2571 C CA . ARG A 1 534 ? 168.158 189.566 221.538 1.00 49.99 491 ARG A CA 1
ATOM 2572 C C . ARG A 1 534 ? 168.711 189.167 220.179 1.00 54.20 491 ARG A C 1
ATOM 2573 O O . ARG A 1 534 ? 168.860 190.016 219.294 1.00 56.72 491 ARG A O 1
ATOM 2581 N N . ASP A 1 535 ? 169.011 187.882 220.014 1.00 52.30 492 ASP A N 1
ATOM 2582 C CA . ASP A 1 535 ? 169.632 187.393 218.792 1.00 46.42 492 ASP A CA 1
ATOM 2583 C C . ASP A 1 535 ? 168.582 187.137 217.720 1.00 52.45 492 ASP A C 1
ATOM 2584 O O . ASP A 1 535 ? 167.527 186.558 217.996 1.00 61.00 492 ASP A O 1
ATOM 2589 N N . PHE A 1 536 ? 168.875 187.568 216.496 1.00 46.51 493 PHE A N 1
ATOM 2590 C CA . PHE A 1 536 ? 167.988 187.394 215.350 1.00 38.36 493 PHE A CA 1
ATOM 2591 C C . PHE A 1 536 ? 168.762 186.679 214.250 1.00 42.37 493 PHE A C 1
ATOM 2592 O O . PHE A 1 536 ? 169.704 187.242 213.686 1.00 49.83 493 PHE A O 1
ATOM 2600 N N . LEU A 1 537 ? 168.362 185.450 213.937 1.00 42.45 494 LEU A N 1
ATOM 2601 C CA . LEU A 1 537 ? 168.976 184.689 212.856 1.00 39.68 494 LEU A CA 1
ATOM 2602 C C . LEU A 1 537 ? 168.208 184.954 211.568 1.00 40.92 494 LEU A C 1
ATOM 2603 O O . LEU A 1 537 ? 166.987 184.772 211.519 1.00 50.15 494 LEU A O 1
ATOM 2608 N N . ILE A 1 538 ? 168.920 185.385 210.531 1.00 38.88 495 ILE A N 1
ATOM 2609 C CA . ILE A 1 538 ? 168.308 185.813 209.279 1.00 36.37 495 ILE A CA 1
ATOM 2610 C C . ILE A 1 538 ? 168.960 185.053 208.134 1.00 41.77 495 ILE A C 1
ATOM 2611 O O . ILE A 1 538 ? 170.164 185.197 207.895 1.00 50.53 495 ILE A O 1
ATOM 2616 N N . ALA A 1 539 ? 168.166 184.255 207.427 1.00 36.93 496 ALA A N 1
ATOM 2617 C CA . ALA A 1 539 ? 168.625 183.509 206.267 1.00 36.51 496 ALA A CA 1
ATOM 2618 C C . ALA A 1 539 ? 167.547 183.561 205.199 1.00 37.47 496 ALA A C 1
ATOM 2619 O O . ALA A 1 539 ? 166.373 183.793 205.489 1.00 46.45 496 ALA A O 1
ATOM 2621 N N . HIS A 1 540 ? 167.957 183.359 203.947 1.00 47.73 497 HIS A N 1
ATOM 2622 C CA . HIS A 1 540 ? 166.991 183.403 202.856 1.00 48.85 497 HIS A CA 1
ATOM 2623 C C . HIS A 1 540 ? 166.028 182.226 202.911 1.00 56.55 497 HIS A C 1
ATOM 2624 O O . HIS A 1 540 ? 164.847 182.378 202.580 1.00 63.61 497 HIS A O 1
ATOM 2631 N N . GLY A 1 541 ? 166.505 181.054 203.318 1.00 55.26 498 GLY A N 1
ATOM 2632 C CA . GLY A 1 541 ? 165.627 179.928 203.564 1.00 57.71 498 GLY A CA 1
ATOM 2633 C C . GLY A 1 541 ? 165.296 179.088 202.349 1.00 59.15 498 GLY A C 1
ATOM 2634 O O . GLY A 1 541 ? 164.121 178.831 202.070 1.00 60.05 498 GLY A O 1
ATOM 2635 N N . ARG A 1 542 ? 166.318 178.649 201.620 1.00 62.16 499 ARG A N 1
ATOM 2636 C CA . ARG A 1 542 ? 166.118 177.743 200.499 1.00 61.63 499 ARG A CA 1
ATOM 2637 C C . ARG A 1 542 ? 166.083 176.283 200.920 1.00 63.13 499 ARG A C 1
ATOM 2638 O O . ARG A 1 542 ? 165.715 175.429 200.107 1.00 66.24 499 ARG A O 1
ATOM 2646 N N . GLY A 1 543 ? 166.448 175.978 202.160 1.00 56.83 500 GLY A N 1
ATOM 2647 C CA . GLY A 1 543 ? 166.451 174.620 202.653 1.00 52.78 500 GLY A CA 1
ATOM 2648 C C . GLY A 1 543 ? 165.103 174.065 203.034 1.00 54.69 500 GLY A C 1
ATOM 2649 O O . GLY A 1 543 ? 164.996 172.868 203.313 1.00 54.85 500 GLY A O 1
ATOM 2650 N N . ILE A 1 544 ? 164.064 174.902 203.065 1.00 56.86 501 ILE A N 1
ATOM 2651 C CA . ILE A 1 544 ? 162.711 174.421 203.308 1.00 51.50 501 ILE A CA 1
ATOM 2652 C C . ILE A 1 544 ? 162.226 173.482 202.219 1.00 53.83 501 ILE A C 1
ATOM 2653 O O . ILE A 1 544 ? 161.447 172.565 202.502 1.00 62.02 501 ILE A O 1
ATOM 2658 N N . GLU A 1 545 ? 162.680 173.674 200.984 1.00 63.88 502 GLU A N 1
ATOM 2659 C CA . GLU A 1 545 ? 162.234 172.864 199.859 1.00 65.88 502 GLU A CA 1
ATOM 2660 C C . GLU A 1 545 ? 162.716 171.423 199.953 1.00 64.60 502 GLU A C 1
ATOM 2661 O O . GLU A 1 545 ? 162.014 170.505 199.516 1.00 66.87 502 GLU A O 1
ATOM 2667 N N . ASP A 1 546 ? 163.905 171.205 200.515 1.00 60.46 503 ASP A N 1
ATOM 2668 C CA . ASP A 1 546 ? 164.430 169.852 200.647 1.00 58.50 503 ASP A CA 1
ATOM 2669 C C . ASP A 1 546 ? 163.669 169.049 201.692 1.00 62.73 503 ASP A C 1
ATOM 2670 O O . ASP A 1 546 ? 163.504 167.834 201.538 1.00 66.47 503 ASP A O 1
ATOM 2675 N N . VAL A 1 547 ? 163.214 169.700 202.762 1.00 56.33 504 VAL A N 1
ATOM 2676 C CA . VAL A 1 547 ? 162.452 169.005 203.794 1.00 47.91 504 VAL A CA 1
ATOM 2677 C C . VAL A 1 547 ? 161.127 168.509 203.234 1.00 53.80 504 VAL A C 1
ATOM 2678 O O . VAL A 1 547 ? 160.714 167.373 203.487 1.00 63.49 504 VAL A O 1
ATOM 2682 N N . VAL A 1 548 ? 160.450 169.350 202.451 1.00 54.61 505 VAL A N 1
ATOM 2683 C CA . VAL A 1 548 ? 159.127 169.003 201.940 1.00 53.91 505 VAL A CA 1
ATOM 2684 C C . VAL A 1 548 ? 159.201 167.777 201.039 1.00 58.43 505 VAL A C 1
ATOM 2685 O O . VAL A 1 548 ? 158.345 166.886 201.105 1.00 57.01 505 VAL A O 1
ATOM 2689 N N . SER A 1 549 ? 160.225 167.708 200.189 1.00 65.83 506 SER A N 1
ATOM 2690 C CA . SER A 1 549 ? 160.333 166.604 199.241 1.00 63.99 506 SER A CA 1
ATOM 2691 C C . SER A 1 549 ? 160.521 165.271 199.957 1.00 64.36 506 SER A C 1
ATOM 2692 O O . SER A 1 549 ? 159.987 164.243 199.524 1.00 68.89 506 SER A O 1
ATOM 2695 N N . PHE A 1 550 ? 161.280 165.264 201.055 1.00 64.08 507 PHE A N 1
ATOM 2696 C CA . PHE A 1 550 ? 161.571 164.004 201.732 1.00 62.17 507 PHE A CA 1
ATOM 2697 C C . PHE A 1 550 ? 160.399 163.530 202.584 1.00 67.82 507 PHE A C 1
ATOM 2698 O O . PHE A 1 550 ? 159.814 162.477 202.305 1.00 71.85 507 PHE A O 1
ATOM 2706 N N . VAL A 1 551 ? 160.039 164.280 203.617 1.00 67.47 508 VAL A N 1
ATOM 2707 C CA . VAL A 1 551 ? 159.063 163.834 204.609 1.00 66.95 508 VAL A CA 1
ATOM 2708 C C . VAL A 1 551 ? 157.662 164.084 204.062 1.00 66.40 508 VAL A C 1
ATOM 2709 O O . VAL A 1 551 ? 157.354 165.221 203.674 1.00 66.29 508 VAL A O 1
ATOM 2713 N N . PRO A 1 552 ? 156.808 163.067 203.978 1.00 71.56 509 PRO A N 1
ATOM 2714 C CA . PRO A 1 552 ? 155.427 163.300 203.550 1.00 69.22 509 PRO A CA 1
ATOM 2715 C C . PRO A 1 552 ? 154.618 163.966 204.648 1.00 67.90 509 PRO A C 1
ATOM 2716 O O . PRO A 1 552 ? 154.988 163.953 205.824 1.00 68.32 509 PRO A O 1
ATOM 2720 N N . GLY A 1 553 ? 153.502 164.563 204.246 1.00 61.67 510 GLY A N 1
ATOM 2721 C CA . GLY A 1 553 ? 152.624 165.234 205.175 1.00 61.20 510 GLY A CA 1
ATOM 2722 C C . GLY A 1 553 ? 152.951 166.687 205.421 1.00 67.14 510 GLY A C 1
ATOM 2723 O O . GLY A 1 553 ? 152.091 167.421 205.924 1.00 69.07 510 GLY A O 1
ATOM 2724 N N . LEU A 1 554 ? 154.157 167.130 205.082 1.00 69.51 511 LEU A N 1
ATOM 2725 C CA . LEU A 1 554 ? 154.546 168.528 205.188 1.00 63.01 511 LEU A CA 1
ATOM 2726 C C . LEU A 1 554 ? 154.555 169.122 203.791 1.00 62.12 511 LEU A C 1
ATOM 2727 O O . LEU A 1 554 ? 155.418 168.786 202.975 1.00 67.38 511 LEU A O 1
ATOM 2732 N N . THR A 1 555 ? 153.600 170.001 203.521 1.00 62.94 512 THR A N 1
ATOM 2733 C CA . THR A 1 555 ? 153.492 170.656 202.232 1.00 66.44 512 THR A CA 1
ATOM 2734 C C . THR A 1 555 ? 153.696 172.150 202.420 1.00 64.65 512 THR A C 1
ATOM 2735 O O . THR A 1 555 ? 153.849 172.642 203.539 1.00 66.17 512 THR A O 1
ATOM 2739 N N . HIS A 1 556 ? 153.692 172.867 201.301 1.00 73.74 513 HIS A N 1
ATOM 2740 C CA . HIS A 1 556 ? 153.746 174.319 201.348 1.00 73.90 513 HIS A CA 1
ATOM 2741 C C . HIS A 1 556 ? 152.473 174.868 201.984 1.00 79.58 513 HIS A C 1
ATOM 2742 O O . HIS A 1 556 ? 151.572 174.116 202.367 1.00 79.97 513 HIS A O 1
ATOM 2749 N N . HIS A 1 557 ? 152.426 176.195 202.125 1.00 79.22 514 HIS A N 1
ATOM 2750 C CA . HIS A 1 557 ? 151.334 176.924 202.768 1.00 79.15 514 HIS A CA 1
ATOM 2751 C C . HIS A 1 557 ? 151.359 176.743 204.284 1.00 76.87 514 HIS A C 1
ATOM 2752 O O . HIS A 1 557 ? 150.648 177.447 205.008 1.00 78.88 514 HIS A O 1
ATOM 2759 N N . LYS A 1 558 ? 152.192 175.820 204.772 1.00 67.74 515 LYS A N 1
ATOM 2760 C CA . LYS A 1 558 ? 152.461 175.675 206.205 1.00 67.91 515 LYS A CA 1
ATOM 2761 C C . LYS A 1 558 ? 153.961 175.508 206.405 1.00 68.68 515 LYS A C 1
ATOM 2762 O O . LYS A 1 558 ? 154.437 174.434 206.791 1.00 72.35 515 LYS A O 1
ATOM 2768 N N . PRO A 1 559 ? 154.746 176.557 206.147 1.00 56.86 516 PRO A N 1
ATOM 2769 C CA . PRO A 1 559 ? 156.206 176.423 206.219 1.00 58.39 516 PRO A CA 1
ATOM 2770 C C . PRO A 1 559 ? 156.792 176.455 207.624 1.00 62.24 516 PRO A C 1
ATOM 2771 O O . PRO A 1 559 ? 158.020 176.395 207.757 1.00 65.76 516 PRO A O 1
ATOM 2775 N N . GLY A 1 560 ? 155.974 176.541 208.673 1.00 57.04 517 GLY A N 1
ATOM 2776 C CA . GLY A 1 560 ? 156.518 176.509 210.022 1.00 57.18 517 GLY A CA 1
ATOM 2777 C C . GLY A 1 560 ? 157.128 175.168 210.394 1.00 61.41 517 GLY A C 1
ATOM 2778 O O . GLY A 1 560 ? 158.197 175.111 211.011 1.00 66.54 517 GLY A O 1
ATOM 2779 N N . LEU A 1 561 ? 156.453 174.075 210.044 1.00 48.79 518 LEU A N 1
ATOM 2780 C CA . LEU A 1 561 ? 156.939 172.747 210.412 1.00 51.03 518 LEU A CA 1
ATOM 2781 C C . LEU A 1 561 ? 158.270 172.374 209.762 1.00 53.64 518 LEU A C 1
ATOM 2782 O O . LEU A 1 561 ? 159.130 171.808 210.463 1.00 59.78 518 LEU A O 1
ATOM 2787 N N . PRO A 1 562 ? 158.503 172.614 208.465 1.00 40.66 519 PRO A N 1
ATOM 2788 C CA . PRO A 1 562 ? 159.861 172.406 207.939 1.00 48.59 519 PRO A CA 1
ATOM 2789 C C . PRO A 1 562 ? 160.908 173.241 208.652 1.00 48.81 519 PRO A C 1
ATOM 2790 O O . PRO A 1 562 ? 162.049 172.793 208.822 1.00 54.15 519 PRO A O 1
ATOM 2794 N N . MET A 1 563 ? 160.548 174.453 209.075 1.00 45.89 520 MET A N 1
ATOM 2795 C CA . MET A 1 563 ? 161.477 175.267 209.849 1.00 46.12 520 MET A CA 1
ATOM 2796 C C . MET A 1 563 ? 161.785 174.619 211.189 1.00 50.99 520 MET A C 1
ATOM 2797 O O . MET A 1 563 ? 162.926 174.666 211.662 1.00 56.06 520 MET A O 1
ATOM 2802 N N . VAL A 1 564 ? 160.777 174.017 211.822 1.00 46.89 521 VAL A N 1
ATOM 2803 C CA . VAL A 1 564 ? 161.008 173.288 213.067 1.00 44.52 521 VAL A CA 1
ATOM 2804 C C . VAL A 1 564 ? 161.973 172.135 212.831 1.00 45.75 521 VAL A C 1
ATOM 2805 O O . VAL A 1 564 ? 162.878 171.884 213.638 1.00 53.31 521 VAL A O 1
ATOM 2809 N N . GLU A 1 565 ? 161.796 171.418 211.721 1.00 46.92 522 GLU A N 1
ATOM 2810 C CA . GLU A 1 565 ? 162.708 170.323 211.394 1.00 45.41 522 GLU A CA 1
ATOM 2811 C C . GLU A 1 565 ? 164.137 170.827 211.219 1.00 51.79 522 GLU A C 1
ATOM 2812 O O . GLU A 1 565 ? 165.085 170.256 211.776 1.00 59.75 522 GLU A O 1
ATOM 2818 N N . LEU A 1 566 ? 164.309 171.907 210.454 1.00 48.62 523 LEU A N 1
ATOM 2819 C CA . LEU A 1 566 ? 165.644 172.456 210.235 1.00 40.43 523 LEU A CA 1
ATOM 2820 C C . LEU A 1 566 ? 166.272 172.916 211.544 1.00 43.82 523 LEU A C 1
ATOM 2821 O O . LEU A 1 566 ? 167.468 172.708 211.774 1.00 47.90 523 LEU A O 1
ATOM 2826 N N . LEU A 1 567 ? 165.484 173.554 212.408 1.00 47.54 524 LEU A N 1
ATOM 2827 C CA . LEU A 1 567 ? 166.004 174.024 213.685 1.00 47.64 524 LEU A CA 1
ATOM 2828 C C . LEU A 1 567 ? 166.426 172.867 214.579 1.00 49.49 524 LEU A C 1
ATOM 2829 O O . LEU A 1 567 ? 167.481 172.927 215.218 1.00 55.78 524 LEU A O 1
ATOM 2834 N N . LYS A 1 568 ? 165.622 171.806 214.645 1.00 44.86 525 LYS A N 1
ATOM 2835 C CA . LYS A 1 568 ? 165.970 170.698 215.522 1.00 42.56 525 LYS A CA 1
ATOM 2836 C C . LYS A 1 568 ? 167.002 169.761 214.912 1.00 44.99 525 LYS A C 1
ATOM 2837 O O . LYS A 1 568 ? 167.468 168.850 215.601 1.00 51.19 525 LYS A O 1
ATOM 2843 N N . MET A 1 569 ? 167.358 169.947 213.644 1.00 47.30 526 MET A N 1
ATOM 2844 C CA . MET A 1 569 ? 168.587 169.365 213.121 1.00 44.41 526 MET A CA 1
ATOM 2845 C C . MET A 1 569 ? 169.770 170.318 213.227 1.00 48.42 526 MET A C 1
ATOM 2846 O O . MET A 1 569 ? 170.914 169.883 213.063 1.00 52.13 526 MET A O 1
ATOM 2851 N N . ARG A 1 570 ? 169.510 171.598 213.506 1.00 50.62 527 ARG A N 1
ATOM 2852 C CA . ARG A 1 570 ? 170.536 172.628 213.675 1.00 41.88 527 ARG A CA 1
ATOM 2853 C C . ARG A 1 570 ? 171.477 172.693 212.474 1.00 48.84 527 ARG A C 1
ATOM 2854 O O . ARG A 1 570 ? 172.701 172.677 212.606 1.00 54.33 527 ARG A O 1
ATOM 2862 N N . HIS A 1 571 ? 170.880 172.771 211.287 1.00 44.19 528 HIS A N 1
ATOM 2863 C CA . HIS A 1 571 ? 171.613 172.993 210.048 1.00 38.93 528 HIS A CA 1
ATOM 2864 C C . HIS A 1 571 ? 170.644 173.580 209.035 1.00 45.70 528 HIS A C 1
ATOM 2865 O O . HIS A 1 571 ? 169.518 173.094 208.902 1.00 50.76 528 HIS A O 1
ATOM 2872 N N . LEU A 1 572 ? 171.079 174.625 208.329 1.00 50.54 529 LEU A N 1
ATOM 2873 C CA . LEU A 1 572 ? 170.184 175.345 207.431 1.00 46.72 529 LEU A CA 1
ATOM 2874 C C . LEU A 1 572 ? 169.920 174.594 206.131 1.00 49.76 529 LEU A C 1
ATOM 2875 O O . LEU A 1 572 ? 168.834 174.729 205.558 1.00 52.84 529 LEU A O 1
ATOM 2880 N N . ALA A 1 573 ? 170.881 173.811 205.647 1.00 47.32 530 ALA A N 1
ATOM 2881 C CA . ALA A 1 573 ? 170.721 173.058 204.402 1.00 43.63 530 ALA A CA 1
ATOM 2882 C C . ALA A 1 573 ? 171.519 171.770 204.494 1.00 48.92 530 ALA A C 1
ATOM 2883 O O . ALA A 1 573 ? 172.638 171.669 203.976 1.00 54.45 530 ALA A O 1
ATOM 2885 N N . PRO A 1 574 ? 170.971 170.751 205.155 1.00 43.94 531 PRO A N 1
ATOM 2886 C CA . PRO A 1 574 ? 171.749 169.531 205.410 1.00 45.06 531 PRO A CA 1
ATOM 2887 C C . PRO A 1 574 ? 172.046 168.699 204.170 1.00 54.08 531 PRO A C 1
ATOM 2888 O O . PRO A 1 574 ? 173.201 168.330 203.935 1.00 56.36 531 PRO A O 1
ATOM 2892 N N . THR A 1 575 ? 171.025 168.398 203.374 1.00 57.55 532 THR A N 1
ATOM 2893 C CA . THR A 1 575 ? 171.182 167.451 202.277 1.00 54.01 532 THR A CA 1
ATOM 2894 C C . THR A 1 575 ? 172.068 168.021 201.175 1.00 57.98 532 THR A C 1
ATOM 2895 O O . THR A 1 575 ? 171.975 169.200 200.823 1.00 61.44 532 THR A O 1
ATOM 2899 N N . PHE A 1 576 ? 172.933 167.170 200.631 1.00 52.34 533 PHE A N 1
ATOM 2900 C CA . PHE A 1 576 ? 173.808 167.509 199.519 1.00 46.10 533 PHE A CA 1
ATOM 2901 C C . PHE A 1 576 ? 173.289 166.854 198.248 1.00 50.09 533 PHE A C 1
ATOM 2902 O O . PHE A 1 576 ? 172.800 165.721 198.279 1.00 58.02 533 PHE A O 1
ATOM 2910 N N . GLY A 1 577 ? 173.397 167.567 197.132 1.00 46.43 534 GLY A N 1
ATOM 2911 C CA . GLY A 1 577 ? 172.948 167.027 195.867 1.00 44.60 534 GLY A CA 1
ATOM 2912 C C . GLY A 1 577 ? 171.459 167.082 195.641 1.00 48.03 534 GLY A C 1
ATOM 2913 O O . GLY A 1 577 ? 170.953 166.389 194.756 1.00 49.95 534 GLY A O 1
ATOM 2914 N N . GLY A 1 578 ? 170.740 167.894 196.406 1.00 61.36 535 GLY A N 1
ATOM 2915 C CA . GLY A 1 578 ? 169.302 167.987 196.259 1.00 60.28 535 GLY A CA 1
ATOM 2916 C C . GLY A 1 578 ? 168.905 169.116 195.337 1.00 59.09 535 GLY A C 1
ATOM 2917 O O . GLY A 1 578 ? 169.087 169.023 194.121 1.00 63.34 535 GLY A O 1
ATOM 2918 N N . LYS A 1 579 ? 168.346 170.184 195.899 1.00 61.37 536 LYS A N 1
ATOM 2919 C CA . LYS A 1 579 ? 168.018 171.377 195.131 1.00 64.78 536 LYS A CA 1
ATOM 2920 C C . LYS A 1 579 ? 168.479 172.635 195.855 1.00 65.87 536 LYS A C 1
ATOM 2921 O O . LYS A 1 579 ? 167.896 173.708 195.684 1.00 66.83 536 LYS A O 1
ATOM 2927 N N . VAL A 1 580 ? 169.528 172.513 196.669 1.00 61.26 537 VAL A N 1
ATOM 2928 C CA . VAL A 1 580 ? 170.190 173.650 197.286 1.00 59.05 537 VAL A CA 1
ATOM 2929 C C . VAL A 1 580 ? 171.680 173.519 196.998 1.00 62.58 537 VAL A C 1
ATOM 2930 O O . VAL A 1 580 ? 172.287 172.504 197.348 1.00 67.65 537 VAL A O 1
ATOM 2934 N N . PRO A 1 581 ? 172.313 174.497 196.353 1.00 51.28 538 PRO A N 1
ATOM 2935 C CA . PRO A 1 581 ? 173.739 174.370 196.035 1.00 52.97 538 PRO A CA 1
ATOM 2936 C C . PRO A 1 581 ? 174.631 174.744 197.210 1.00 56.44 538 PRO A C 1
ATOM 2937 O O . PRO A 1 581 ? 174.431 175.767 197.869 1.00 58.13 538 PRO A O 1
ATOM 2941 N N . ILE A 1 582 ? 175.627 173.898 197.468 1.00 48.84 539 ILE A N 1
ATOM 2942 C CA . ILE A 1 582 ? 176.608 174.114 198.526 1.00 45.33 539 ILE A CA 1
ATOM 2943 C C . ILE A 1 582 ? 177.965 174.352 197.880 1.00 49.24 539 ILE A C 1
ATOM 2944 O O . ILE A 1 582 ? 178.414 173.548 197.055 1.00 54.49 539 ILE A O 1
ATOM 2949 N N . ALA A 1 583 ? 178.622 175.463 198.263 1.00 45.23 540 ALA A N 1
ATOM 2950 C CA . ALA A 1 583 ? 179.895 175.921 197.733 1.00 46.85 540 ALA A CA 1
ATOM 2951 C C . ALA A 1 583 ? 181.061 175.213 198.413 1.00 54.79 540 ALA A C 1
ATOM 2952 O O . ALA A 1 583 ? 180.959 174.808 199.574 1.00 57.54 540 ALA A O 1
ATOM 2954 N N . PRO A 1 584 ? 182.179 175.051 197.705 1.00 51.74 541 PRO A N 1
ATOM 2955 C CA . PRO A 1 584 ? 183.360 174.444 198.326 1.00 45.75 541 PRO A CA 1
ATOM 2956 C C . PRO A 1 584 ? 184.015 175.394 199.313 1.00 47.98 541 PRO A C 1
ATOM 2957 O O . PRO A 1 584 ? 184.501 176.464 198.945 1.00 55.48 541 PRO A O 1
ATOM 2961 N N . ASP A 1 585 ? 184.041 174.984 200.572 1.00 47.27 542 ASP A N 1
ATOM 2962 C CA . ASP A 1 585 ? 184.630 175.801 201.622 1.00 45.36 542 ASP A CA 1
ATOM 2963 C C . ASP A 1 585 ? 185.300 174.913 202.659 1.00 51.41 542 ASP A C 1
ATOM 2964 O O . ASP A 1 585 ? 184.747 173.874 203.039 1.00 59.83 542 ASP A O 1
ATOM 2969 N N . PRO A 1 586 ? 186.490 175.283 203.137 1.00 42.40 543 PRO A N 1
ATOM 2970 C CA . PRO A 1 586 ? 187.173 174.463 204.148 1.00 39.26 543 PRO A CA 1
ATOM 2971 C C . PRO A 1 586 ? 186.424 174.342 205.464 1.00 47.06 543 PRO A C 1
ATOM 2972 O O . PRO A 1 586 ? 186.688 173.392 206.211 1.00 56.06 543 PRO A O 1
ATOM 2976 N N . GLU A 1 587 ? 185.511 175.257 205.776 1.00 49.67 544 GLU A N 1
ATOM 2977 C CA . GLU A 1 587 ? 184.794 175.234 207.042 1.00 47.30 544 GLU A CA 1
ATOM 2978 C C . GLU A 1 587 ? 183.311 175.455 206.782 1.00 54.31 544 GLU A C 1
ATOM 2979 O O . GLU A 1 587 ? 182.930 176.180 205.860 1.00 57.83 544 GLU A O 1
ATOM 2985 N N . ASP A 1 588 ? 182.475 174.817 207.600 1.00 51.61 545 ASP A N 1
ATOM 2986 C CA . ASP A 1 588 ? 181.025 174.921 207.473 1.00 47.56 545 ASP A CA 1
ATOM 2987 C C . ASP A 1 588 ? 180.516 176.098 208.293 1.00 53.81 545 ASP A C 1
ATOM 2988 O O . ASP A 1 588 ? 180.822 176.211 209.485 1.00 59.47 545 ASP A O 1
ATOM 2993 N N . LEU A 1 589 ? 179.735 176.968 207.655 1.00 48.00 546 LEU A N 1
ATOM 2994 C CA . LEU A 1 589 ? 179.183 178.154 208.295 1.00 43.24 546 LEU A CA 1
ATOM 2995 C C . LEU A 1 589 ? 177.661 178.144 208.336 1.00 46.44 546 LEU A C 1
ATOM 2996 O O . LEU A 1 589 ? 177.056 179.139 208.744 1.00 50.14 546 LEU A O 1
ATOM 3001 N N . LEU A 1 590 ? 177.029 177.049 207.922 1.00 50.04 547 LEU A N 1
ATOM 3002 C CA . LEU A 1 590 ? 175.580 176.919 207.962 1.00 48.56 547 LEU A CA 1
ATOM 3003 C C . LEU A 1 590 ? 175.080 176.225 209.222 1.00 48.75 547 LEU A C 1
ATOM 3004 O O . LEU A 1 590 ? 173.874 175.999 209.349 1.00 49.09 547 LEU A O 1
ATOM 3009 N N . VAL A 1 591 ? 175.969 175.881 210.146 1.00 46.47 548 VAL A N 1
ATOM 3010 C CA . VAL A 1 591 ? 175.574 175.223 211.385 1.00 42.94 548 VAL A CA 1
ATOM 3011 C C . VAL A 1 591 ? 175.114 176.277 212.382 1.00 47.66 548 VAL A C 1
ATOM 3012 O O . VAL A 1 591 ? 175.787 177.295 212.582 1.00 53.04 548 VAL A O 1
ATOM 3016 N N . ILE A 1 592 ? 173.965 176.037 213.010 1.00 45.13 549 ILE A N 1
ATOM 3017 C CA . ILE A 1 592 ? 173.431 176.946 214.021 1.00 43.29 549 ILE A CA 1
ATOM 3018 C C . ILE A 1 592 ? 174.226 176.708 215.302 1.00 50.71 549 ILE A C 1
ATOM 3019 O O . ILE A 1 592 ? 173.920 175.800 216.076 1.00 57.95 549 ILE A O 1
ATOM 3024 N N . GLU A 1 593 ? 175.247 177.531 215.532 1.00 52.40 550 GLU A N 1
ATOM 3025 C CA . GLU A 1 593 ? 176.163 177.313 216.644 1.00 58.13 550 GLU A CA 1
ATOM 3026 C C . GLU A 1 593 ? 175.575 177.707 217.989 1.00 60.66 550 GLU A C 1
ATOM 3027 O O . GLU A 1 593 ? 175.845 177.037 218.992 1.00 64.11 550 GLU A O 1
ATOM 3033 N N . GLU A 1 594 ? 174.787 178.774 218.039 1.00 56.84 551 GLU A N 1
ATOM 3034 C CA . GLU A 1 594 ? 174.151 179.226 219.267 1.00 60.88 551 GLU A CA 1
ATOM 3035 C C . GLU A 1 594 ? 172.651 179.323 219.038 1.00 63.01 551 GLU A C 1
ATOM 3036 O O . GLU A 1 594 ? 172.212 179.789 217.982 1.00 63.61 551 GLU A O 1
ATOM 3042 N N . VAL A 1 595 ? 171.873 178.877 220.018 1.00 58.97 552 VAL A N 1
ATOM 3043 C CA . VAL A 1 595 ? 170.416 178.895 219.856 1.00 56.65 552 VAL A CA 1
ATOM 3044 C C . VAL A 1 595 ? 169.925 180.339 219.813 1.00 60.81 552 VAL A C 1
ATOM 3045 O O . VAL A 1 595 ? 170.276 181.146 220.696 1.00 63.24 552 VAL A O 1
ATOM 3049 N N . PRO A 1 596 ? 169.165 180.734 218.798 1.00 54.82 553 PRO A N 1
ATOM 3050 C CA . PRO A 1 596 ? 168.745 182.129 218.683 1.00 48.18 553 PRO A CA 1
ATOM 3051 C C . PRO A 1 596 ? 167.436 182.399 219.409 1.00 55.25 553 PRO A C 1
ATOM 3052 O O . PRO A 1 596 ? 166.864 181.536 220.075 1.00 62.93 553 PRO A O 1
ATOM 3056 N N . ASP A 1 597 ? 166.973 183.637 219.267 1.00 52.71 554 ASP A N 1
ATOM 3057 C CA . ASP A 1 597 ? 165.685 184.057 219.793 1.00 47.74 554 ASP A CA 1
ATOM 3058 C C . ASP A 1 597 ? 164.634 184.248 218.709 1.00 50.83 554 ASP A C 1
ATOM 3059 O O . ASP A 1 597 ? 163.443 184.294 219.029 1.00 54.86 554 ASP A O 1
ATOM 3064 N N . LEU A 1 598 ? 165.038 184.361 217.445 1.00 47.80 555 LEU A N 1
ATOM 3065 C CA . LEU A 1 598 ? 164.101 184.515 216.342 1.00 43.44 555 LEU A CA 1
ATOM 3066 C C . LEU A 1 598 ? 164.793 184.114 215.049 1.00 47.17 555 LEU A C 1
ATOM 3067 O O . LEU A 1 598 ? 165.942 184.491 214.815 1.00 55.90 555 LEU A O 1
ATOM 3072 N N . VAL A 1 599 ? 164.084 183.360 214.213 1.00 38.74 556 VAL A N 1
ATOM 3073 C CA . VAL A 1 599 ? 164.596 182.885 212.934 1.00 36.71 556 VAL A CA 1
ATOM 3074 C C . VAL A 1 599 ? 163.667 183.379 211.834 1.00 47.43 556 VAL A C 1
ATOM 3075 O O . VAL A 1 599 ? 162.446 183.210 211.926 1.00 50.35 556 VAL A O 1
ATOM 3079 N N . GLN A 1 600 ? 164.242 183.988 210.800 1.00 54.24 557 GLN A N 1
ATOM 3080 C CA . GLN A 1 600 ? 163.488 184.527 209.676 1.00 45.85 557 GLN A CA 1
ATOM 3081 C C . GLN A 1 600 ? 164.001 183.937 208.371 1.00 45.33 557 GLN A C 1
ATOM 3082 O O . GLN A 1 600 ? 165.213 183.850 208.153 1.00 53.55 557 GLN A O 1
ATOM 3088 N N . MET A 1 601 ? 163.073 183.535 207.504 1.00 44.99 558 MET A N 1
ATOM 3089 C CA . MET A 1 601 ? 163.408 182.959 206.211 1.00 48.43 558 MET A CA 1
ATOM 3090 C C . MET A 1 601 ? 162.452 183.497 205.153 1.00 51.80 558 MET A C 1
ATOM 3091 O O . MET A 1 601 ? 161.577 184.320 205.433 1.00 59.68 558 MET A O 1
ATOM 3096 N N . GLY A 1 602 ? 162.635 183.030 203.923 1.00 49.86 559 GLY A N 1
ATOM 3097 C CA . GLY A 1 602 ? 161.757 183.384 202.815 1.00 53.65 559 GLY A CA 1
ATOM 3098 C C . GLY A 1 602 ? 161.630 182.238 201.847 1.00 60.45 559 GLY A C 1
ATOM 3099 O O . GLY A 1 602 ? 161.521 181.075 202.264 1.00 63.14 559 GLY A O 1
ATOM 3100 N N . HIS A 1 603 ? 161.599 182.558 200.551 1.00 59.39 560 HIS A N 1
ATOM 3101 C CA . HIS A 1 603 ? 161.666 181.591 199.457 1.00 59.10 560 HIS A CA 1
ATOM 3102 C C . HIS A 1 603 ? 160.394 180.770 199.273 1.00 60.10 560 HIS A C 1
ATOM 3103 O O . HIS A 1 603 ? 160.295 179.992 198.318 1.00 64.76 560 HIS A O 1
ATOM 3110 N N . VAL A 1 604 ? 159.412 180.926 200.159 1.00 55.32 561 VAL A N 1
ATOM 3111 C CA . VAL A 1 604 ? 158.214 180.093 200.074 1.00 53.41 561 VAL A CA 1
ATOM 3112 C C . VAL A 1 604 ? 157.028 180.920 199.590 1.00 55.02 561 VAL A C 1
ATOM 3113 O O . VAL A 1 604 ? 156.080 180.391 198.996 1.00 59.45 561 VAL A O 1
ATOM 3117 N N . HIS A 1 605 ? 157.071 182.222 199.815 1.00 52.32 562 HIS A N 1
ATOM 3118 C CA . HIS A 1 605 ? 156.009 183.138 199.332 1.00 47.67 562 HIS A CA 1
ATOM 3119 C C . HIS A 1 605 ? 154.696 182.838 200.058 1.00 47.54 562 HIS A C 1
ATOM 3120 O O . HIS A 1 605 ? 153.654 183.179 199.491 1.00 58.33 562 HIS A O 1
ATOM 3127 N N . VAL A 1 606 ? 154.731 182.291 201.265 1.00 46.74 563 VAL A N 1
ATOM 3128 C CA . VAL A 1 606 ? 153.542 182.104 202.089 1.00 46.06 563 VAL A CA 1
ATOM 3129 C C . VAL A 1 606 ? 153.897 182.445 203.529 1.00 49.38 563 VAL A C 1
ATOM 3130 O O . VAL A 1 606 ? 154.941 182.017 204.031 1.00 56.43 563 VAL A O 1
ATOM 3134 N N . TYR A 1 607 ? 153.036 183.216 204.187 1.00 43.36 564 TYR A N 1
ATOM 3135 C CA . TYR A 1 607 ? 153.304 183.663 205.546 1.00 42.55 564 TYR A CA 1
ATOM 3136 C C . TYR A 1 607 ? 152.899 182.611 206.573 1.00 53.90 564 TYR A C 1
ATOM 3137 O O . TYR A 1 607 ? 151.848 181.977 206.454 1.00 60.88 564 TYR A O 1
ATOM 3146 N N . ASP A 1 608 ? 153.742 182.435 207.591 1.00 53.74 565 ASP A N 1
ATOM 3147 C CA . ASP A 1 608 ? 153.428 181.565 208.718 1.00 45.94 565 ASP A CA 1
ATOM 3148 C C . ASP A 1 608 ? 154.357 181.900 209.877 1.00 47.23 565 ASP A C 1
ATOM 3149 O O . ASP A 1 608 ? 155.419 182.496 209.690 1.00 53.25 565 ASP A O 1
ATOM 3154 N N . ALA A 1 609 ? 153.941 181.504 211.080 1.00 39.71 566 ALA A N 1
ATOM 3155 C CA . ALA A 1 609 ? 154.726 181.755 212.287 1.00 34.65 566 ALA A CA 1
ATOM 3156 C C . ALA A 1 609 ? 154.359 180.734 213.351 1.00 42.00 566 ALA A C 1
ATOM 3157 O O . ALA A 1 609 ? 153.177 180.562 213.661 1.00 47.44 566 ALA A O 1
ATOM 3159 N N . VAL A 1 610 ? 155.371 180.067 213.914 1.00 45.00 567 VAL A N 1
ATOM 3160 C CA . VAL A 1 610 ? 155.190 179.061 214.953 1.00 28.59 567 VAL A CA 1
ATOM 3161 C C . VAL A 1 610 ? 156.218 179.294 216.054 1.00 36.68 567 VAL A C 1
ATOM 3162 O O . VAL A 1 610 ? 157.178 180.045 215.890 1.00 45.79 567 VAL A O 1
ATOM 3166 N N . VAL A 1 611 ? 156.000 178.634 217.190 1.00 40.14 568 VAL A N 1
ATOM 3167 C CA . VAL A 1 611 ? 156.906 178.693 218.331 1.00 37.24 568 VAL A CA 1
ATOM 3168 C C . VAL A 1 611 ? 157.268 177.272 218.734 1.00 42.47 568 VAL A C 1
ATOM 3169 O O . VAL A 1 611 ? 156.383 176.425 218.896 1.00 51.71 568 VAL A O 1
ATOM 3173 N N . TYR A 1 612 ? 158.565 177.010 218.895 1.00 43.88 569 TYR A N 1
ATOM 3174 C CA . TYR A 1 612 ? 159.065 175.697 219.291 1.00 41.30 569 TYR A CA 1
ATOM 3175 C C . TYR A 1 612 ? 160.121 175.869 220.372 1.00 43.46 569 TYR A C 1
ATOM 3176 O O . TYR A 1 612 ? 161.260 176.239 220.075 1.00 53.66 569 TYR A O 1
ATOM 3185 N N . ARG A 1 613 ? 159.744 175.590 221.619 1.00 48.67 570 ARG A N 1
ATOM 3186 C CA . ARG A 1 613 ? 160.665 175.610 222.757 1.00 49.41 570 ARG A CA 1
ATOM 3187 C C . ARG A 1 613 ? 161.308 176.983 222.937 1.00 50.19 570 ARG A C 1
ATOM 3188 O O . ARG A 1 613 ? 162.524 177.113 223.080 1.00 57.40 570 ARG A O 1
ATOM 3196 N N . GLY A 1 614 ? 160.475 178.018 222.931 1.00 46.70 571 GLY A N 1
ATOM 3197 C CA . GLY A 1 614 ? 160.916 179.352 223.259 1.00 47.41 571 GLY A CA 1
ATOM 3198 C C . GLY A 1 614 ? 161.432 180.178 222.103 1.00 54.42 571 GLY A C 1
ATOM 3199 O O . GLY A 1 614 ? 161.705 181.369 222.294 1.00 62.61 571 GLY A O 1
ATOM 3200 N N . VAL A 1 615 ? 161.579 179.600 220.916 1.00 45.42 572 VAL A N 1
ATOM 3201 C CA . VAL A 1 615 ? 162.052 180.337 219.751 1.00 44.50 572 VAL A CA 1
ATOM 3202 C C . VAL A 1 615 ? 160.865 180.621 218.846 1.00 48.32 572 VAL A C 1
ATOM 3203 O O . VAL A 1 615 ? 159.890 179.860 218.818 1.00 56.27 572 VAL A O 1
ATOM 3207 N N . GLN A 1 616 ? 160.934 181.731 218.118 1.00 46.28 573 GLN A N 1
ATOM 3208 C CA . GLN A 1 616 ? 159.882 182.141 217.201 1.00 41.63 573 GLN A CA 1
ATOM 3209 C C . GLN A 1 616 ? 160.408 182.077 215.775 1.00 46.81 573 GLN A C 1
ATOM 3210 O O . GLN A 1 616 ? 161.432 182.690 215.459 1.00 53.90 573 GLN A O 1
ATOM 3216 N N . LEU A 1 617 ? 159.711 181.333 214.921 1.00 40.09 574 LEU A N 1
ATOM 3217 C CA . LEU A 1 617 ? 160.100 181.153 213.530 1.00 38.25 574 LEU A CA 1
ATOM 3218 C C . LEU A 1 617 ? 159.062 181.836 212.654 1.00 44.24 574 LEU A C 1
ATOM 3219 O O . LEU A 1 617 ? 157.880 181.488 212.707 1.00 51.29 574 LEU A O 1
ATOM 3224 N N . VAL A 1 618 ? 159.504 182.801 211.850 1.00 43.93 575 VAL A N 1
ATOM 3225 C CA . VAL A 1 618 ? 158.623 183.624 211.031 1.00 37.79 575 VAL A CA 1
ATOM 3226 C C . VAL A 1 618 ? 159.075 183.538 209.582 1.00 44.19 575 VAL A C 1
ATOM 3227 O O . VAL A 1 618 ? 160.271 183.633 209.289 1.00 55.17 575 VAL A O 1
ATOM 3231 N N . ASN A 1 619 ? 158.116 183.360 208.678 1.00 45.75 576 ASN A N 1
ATOM 3232 C CA . ASN A 1 619 ? 158.367 183.339 207.240 1.00 42.50 576 ASN A CA 1
ATOM 3233 C C . ASN A 1 619 ? 157.720 184.579 206.635 1.00 46.97 576 ASN A C 1
ATOM 3234 O O . ASN A 1 619 ? 156.492 184.674 206.564 1.00 50.03 576 ASN A O 1
ATOM 3239 N N . SER A 1 620 ? 158.544 185.528 206.204 1.00 51.64 577 SER A N 1
ATOM 3240 C CA . SER A 1 620 ? 158.021 186.724 205.565 1.00 50.11 577 SER A CA 1
ATOM 3241 C C . SER A 1 620 ? 157.398 186.377 204.220 1.00 56.05 577 SER A C 1
ATOM 3242 O O . SER A 1 620 ? 157.840 185.464 203.518 1.00 60.85 577 SER A O 1
ATOM 3245 N N . ALA A 1 621 ? 156.357 187.122 203.861 1.00 51.25 578 ALA A N 1
ATOM 3246 C CA . ALA A 1 621 ? 155.639 186.884 202.618 1.00 47.22 578 ALA A CA 1
ATOM 3247 C C . ALA A 1 621 ? 156.384 187.491 201.439 1.00 52.90 578 ALA A C 1
ATOM 3248 O O . ALA A 1 621 ? 157.558 187.854 201.555 1.00 58.08 578 ALA A O 1
ATOM 3250 N N . THR A 1 622 ? 155.710 187.595 200.298 1.00 50.49 579 THR A N 1
ATOM 3251 C CA . THR A 1 622 ? 156.300 188.160 199.098 1.00 42.33 579 THR A CA 1
ATOM 3252 C C . THR A 1 622 ? 155.557 189.431 198.723 1.00 46.59 579 THR A C 1
ATOM 3253 O O . THR A 1 622 ? 154.477 189.723 199.241 1.00 53.44 579 THR A O 1
ATOM 3257 N N . TRP A 1 623 ? 156.161 190.192 197.813 1.00 43.82 580 TRP A N 1
ATOM 3258 C CA . TRP A 1 623 ? 155.520 191.348 197.202 1.00 41.70 580 TRP A CA 1
ATOM 3259 C C . TRP A 1 623 ? 155.241 191.117 195.723 1.00 44.96 580 TRP A C 1
ATOM 3260 O O . TRP A 1 623 ? 155.056 192.076 194.969 1.00 52.01 580 TRP A O 1
ATOM 3271 N N . GLN A 1 624 ? 155.208 189.858 195.300 1.00 43.01 581 GLN A N 1
ATOM 3272 C CA . GLN A 1 624 ? 154.960 189.473 193.920 1.00 39.61 581 GLN A CA 1
ATOM 3273 C C . GLN A 1 624 ? 153.681 188.653 193.855 1.00 40.48 581 GLN A C 1
ATOM 3274 O O . GLN A 1 624 ? 153.506 187.709 194.630 1.00 55.80 581 GLN A O 1
ATOM 3280 N N . ALA A 1 625 ? 152.795 189.009 192.930 1.00 35.51 582 ALA A N 1
ATOM 3281 C CA . ALA A 1 625 ? 151.557 188.272 192.747 1.00 34.44 582 ALA A CA 1
ATOM 3282 C C . ALA A 1 625 ? 151.845 186.918 192.104 1.00 41.92 582 ALA A C 1
ATOM 3283 O O . ALA A 1 625 ? 152.993 186.553 191.839 1.00 52.26 582 ALA A O 1
ATOM 3285 N N . GLN A 1 626 ? 150.783 186.158 191.850 1.00 49.18 583 GLN A N 1
ATOM 3286 C CA . GLN A 1 626 ? 150.944 184.801 191.343 1.00 48.82 583 GLN A CA 1
ATOM 3287 C C . GLN A 1 626 ? 151.519 184.824 189.936 1.00 52.59 583 GLN A C 1
ATOM 3288 O O . GLN A 1 626 ? 150.909 185.375 189.015 1.00 58.19 583 GLN A O 1
ATOM 3294 N N . THR A 1 627 ? 152.693 184.226 189.773 1.00 60.11 584 THR A N 1
ATOM 3295 C CA . THR A 1 627 ? 153.271 184.055 188.453 1.00 61.83 584 THR A CA 1
ATOM 3296 C C . THR A 1 627 ? 152.741 182.778 187.807 1.00 64.09 584 THR A C 1
ATOM 3297 O O . THR A 1 627 ? 152.140 181.922 188.460 1.00 67.58 584 THR A O 1
ATOM 3301 N N . GLU A 1 628 ? 152.965 182.662 186.497 1.00 70.14 585 GLU A N 1
ATOM 3302 C CA . GLU A 1 628 ? 152.460 181.507 185.762 1.00 67.54 585 GLU A CA 1
ATOM 3303 C C . GLU A 1 628 ? 153.147 180.223 186.203 1.00 71.12 585 GLU A C 1
ATOM 3304 O O . GLU A 1 628 ? 152.527 179.153 186.223 1.00 79.69 585 GLU A O 1
ATOM 3310 N N . PHE A 1 629 ? 154.430 180.305 186.556 1.00 70.53 586 PHE A N 1
ATOM 3311 C CA . PHE A 1 629 ? 155.147 179.116 187.002 1.00 71.31 586 PHE A CA 1
ATOM 3312 C C . PHE A 1 629 ? 154.546 178.561 188.287 1.00 73.82 586 PHE A C 1
ATOM 3313 O O . PHE A 1 629 ? 154.495 177.342 188.482 1.00 75.46 586 PHE A O 1
ATOM 3321 N N . GLN A 1 630 ? 154.087 179.442 189.178 1.00 68.41 587 GLN A N 1
ATOM 3322 C CA . GLN A 1 630 ? 153.474 178.981 190.419 1.00 64.49 587 GLN A CA 1
ATOM 3323 C C . GLN A 1 630 ? 152.132 178.309 190.163 1.00 65.74 587 GLN A C 1
ATOM 3324 O O . GLN A 1 630 ? 151.842 177.253 190.737 1.00 71.73 587 GLN A O 1
ATOM 3330 N N . LYS A 1 631 ? 151.295 178.899 189.305 1.00 64.36 588 LYS A N 1
ATOM 3331 C CA . LYS A 1 631 ? 150.006 178.280 189.012 1.00 63.73 588 LYS A CA 1
ATOM 3332 C C . LYS A 1 631 ? 150.179 177.032 188.158 1.00 61.78 588 LYS A C 1
ATOM 3333 O O . LYS A 1 631 ? 149.246 176.235 188.016 1.00 65.61 588 LYS A O 1
ATOM 3339 N N . MET A 1 632 ? 151.362 176.852 187.568 1.00 71.30 589 MET A N 1
ATOM 3340 C CA . MET A 1 632 ? 151.660 175.594 186.893 1.00 77.18 589 MET A CA 1
ATOM 3341 C C . MET A 1 632 ? 151.940 174.484 187.902 1.00 78.16 589 MET A C 1
ATOM 3342 O O . MET A 1 632 ? 151.508 173.341 187.715 1.00 76.12 589 MET A O 1
ATOM 3347 N N . VAL A 1 633 ? 152.662 174.803 188.982 1.00 70.02 590 VAL A N 1
ATOM 3348 C CA . VAL A 1 633 ? 152.973 173.821 190.017 1.00 69.22 590 VAL A CA 1
ATOM 3349 C C . VAL A 1 633 ? 152.020 173.923 191.206 1.00 71.62 590 VAL A C 1
ATOM 3350 O O . VAL A 1 633 ? 152.209 173.223 192.210 1.00 74.91 590 VAL A O 1
ATOM 3354 N N . ASN A 1 634 ? 150.994 174.774 191.118 1.00 61.39 591 ASN A N 1
ATOM 3355 C CA . ASN A 1 634 ? 149.951 174.892 192.142 1.00 56.45 591 ASN A CA 1
ATOM 3356 C C . ASN A 1 634 ? 150.502 175.389 193.477 1.00 62.18 591 ASN A C 1
ATOM 3357 O O . ASN A 1 634 ? 150.391 174.717 194.504 1.00 65.61 591 ASN A O 1
ATOM 3362 N N . ILE A 1 635 ? 151.101 176.575 193.463 1.00 62.55 592 ILE A N 1
ATOM 3363 C CA . ILE A 1 635 ? 151.478 177.291 194.676 1.00 56.57 592 ILE A CA 1
ATOM 3364 C C . ILE A 1 635 ? 150.732 178.617 194.682 1.00 54.62 592 ILE A C 1
ATOM 3365 O O . ILE A 1 635 ? 150.838 179.400 193.731 1.00 63.00 592 ILE A O 1
ATOM 3370 N N . VAL A 1 636 ? 149.976 178.873 195.746 1.00 47.83 593 VAL A N 1
ATOM 3371 C CA . VAL A 1 636 ? 149.141 180.066 195.852 1.00 48.69 593 VAL A CA 1
ATOM 3372 C C . VAL A 1 636 ? 149.782 180.994 196.883 1.00 52.38 593 VAL A C 1
ATOM 3373 O O . VAL A 1 636 ? 149.677 180.724 198.090 1.00 57.77 593 VAL A O 1
ATOM 3377 N N . PRO A 1 637 ? 150.437 182.073 196.470 1.00 45.96 594 PRO A N 1
ATOM 3378 C CA . PRO A 1 637 ? 151.130 182.935 197.429 1.00 42.67 594 PRO A CA 1
ATOM 3379 C C . PRO A 1 637 ? 150.190 183.869 198.169 1.00 49.04 594 PRO A C 1
ATOM 3380 O O . PRO A 1 637 ? 149.034 184.066 197.790 1.00 59.01 594 PRO A O 1
ATOM 3384 N N . THR A 1 638 ? 150.715 184.454 199.246 1.00 46.61 595 THR A N 1
ATOM 3385 C CA . THR A 1 638 ? 150.002 185.440 200.053 1.00 48.33 595 THR A CA 1
ATOM 3386 C C . THR A 1 638 ? 150.757 186.760 199.980 1.00 52.43 595 THR A C 1
ATOM 3387 O O . THR A 1 638 ? 151.714 186.978 200.736 1.00 56.64 595 THR A O 1
ATOM 3391 N N . PRO A 1 639 ? 150.377 187.668 199.087 1.00 44.38 596 PRO A N 1
ATOM 3392 C CA . PRO A 1 639 ? 151.152 188.894 198.901 1.00 36.05 596 PRO A CA 1
ATOM 3393 C C . PRO A 1 639 ? 150.795 189.973 199.908 1.00 43.97 596 PRO A C 1
ATOM 3394 O O . PRO A 1 639 ? 149.674 190.045 200.416 1.00 54.13 596 PRO A O 1
ATOM 3398 N N . ALA A 1 640 ? 151.789 190.812 200.198 1.00 38.44 597 ALA A N 1
ATOM 3399 C CA . ALA A 1 640 ? 151.616 192.045 200.964 1.00 38.53 597 ALA A CA 1
ATOM 3400 C C . ALA A 1 640 ? 151.131 191.774 202.390 1.00 41.36 597 ALA A C 1
ATOM 3401 O O . ALA A 1 640 ? 150.092 192.265 202.828 1.00 46.55 597 ALA A O 1
ATOM 3403 N N . LYS A 1 641 ? 151.914 190.981 203.118 1.00 45.52 598 LYS A N 1
ATOM 3404 C CA . LYS A 1 641 ? 151.693 190.751 204.540 1.00 43.88 598 LYS A CA 1
ATOM 3405 C C . LYS A 1 641 ? 152.984 191.040 205.289 1.00 48.17 598 LYS A C 1
ATOM 3406 O O . LYS A 1 641 ? 154.046 190.537 204.913 1.00 53.20 598 LYS A O 1
ATOM 3412 N N . VAL A 1 642 ? 152.892 191.845 206.343 1.00 42.54 599 VAL A N 1
ATOM 3413 C CA . VAL A 1 642 ? 154.079 192.323 207.045 1.00 40.64 599 VAL A CA 1
ATOM 3414 C C . VAL A 1 642 ? 153.992 191.991 208.530 1.00 47.04 599 VAL A C 1
ATOM 3415 O O . VAL A 1 642 ? 153.136 192.537 209.239 1.00 50.72 599 VAL A O 1
ATOM 3419 N N . PRO A 1 643 ? 154.843 191.101 209.036 1.00 40.42 600 PRO A N 1
ATOM 3420 C CA . PRO A 1 643 ? 154.887 190.859 210.481 1.00 31.41 600 PRO A CA 1
ATOM 3421 C C . PRO A 1 643 ? 155.455 192.047 211.241 1.00 38.60 600 PRO A C 1
ATOM 3422 O O . PRO A 1 643 ? 156.305 192.783 210.737 1.00 51.83 600 PRO A O 1
ATOM 3426 N N . VAL A 1 644 ? 154.977 192.225 212.468 1.00 35.53 601 VAL A N 1
ATOM 3427 C CA . VAL A 1 644 ? 155.520 193.195 213.411 1.00 33.59 601 VAL A CA 1
ATOM 3428 C C . VAL A 1 644 ? 155.954 192.438 214.657 1.00 46.85 601 VAL A C 1
ATOM 3429 O O . VAL A 1 644 ? 155.158 191.697 215.246 1.00 50.68 601 VAL A O 1
ATOM 3433 N N . VAL A 1 645 ? 157.209 192.621 215.061 1.00 47.41 602 VAL A N 1
ATOM 3434 C CA . VAL A 1 645 ? 157.779 191.867 216.168 1.00 36.14 602 VAL A CA 1
ATOM 3435 C C . VAL A 1 645 ? 158.145 192.817 217.297 1.00 43.82 602 VAL A C 1
ATOM 3436 O O . VAL A 1 645 ? 158.453 193.992 217.079 1.00 56.38 602 VAL A O 1
ATOM 3440 N N . ASP A 1 646 ? 158.099 192.292 218.517 1.00 49.27 603 ASP A N 1
ATOM 3441 C CA . ASP A 1 646 ? 158.485 193.019 219.716 1.00 47.04 603 ASP A CA 1
ATOM 3442 C C . ASP A 1 646 ? 159.839 192.510 220.183 1.00 52.90 603 ASP A C 1
ATOM 3443 O O . ASP A 1 646 ? 160.020 191.303 220.371 1.00 59.63 603 ASP A O 1
ATOM 3448 N N . VAL A 1 647 ? 160.786 193.430 220.370 1.00 50.21 604 VAL A N 1
ATOM 3449 C CA . VAL A 1 647 ? 162.148 193.039 220.709 1.00 46.34 604 VAL A CA 1
ATOM 3450 C C . VAL A 1 647 ? 162.219 192.433 222.104 1.00 51.91 604 VAL A C 1
ATOM 3451 O O . VAL A 1 647 ? 162.996 191.500 222.343 1.00 61.92 604 VAL A O 1
ATOM 3455 N N . GLU A 1 648 ? 161.414 192.933 223.043 1.00 50.26 605 GLU A N 1
ATOM 3456 C CA . GLU A 1 648 ? 161.497 192.451 224.418 1.00 50.26 605 GLU A CA 1
ATOM 3457 C C . GLU A 1 648 ? 161.134 190.976 224.521 1.00 55.06 605 GLU A C 1
ATOM 3458 O O . GLU A 1 648 ? 161.754 190.233 225.290 1.00 60.27 605 GLU A O 1
ATOM 3464 N N . SER A 1 649 ? 160.136 190.530 223.760 1.00 53.47 606 SER A N 1
ATOM 3465 C CA . SER A 1 649 ? 159.669 189.154 223.829 1.00 48.81 606 SER A CA 1
ATOM 3466 C C . SER A 1 649 ? 160.023 188.319 222.609 1.00 47.56 606 SER A C 1
ATOM 3467 O O . SER A 1 649 ? 159.830 187.099 222.645 1.00 52.44 606 SER A O 1
ATOM 3470 N N . ALA A 1 650 ? 160.533 188.934 221.542 1.00 44.52 607 ALA A N 1
ATOM 3471 C CA . ALA A 1 650 ? 160.856 188.233 220.298 1.00 46.40 607 ALA A CA 1
ATOM 3472 C C . ALA A 1 650 ? 159.645 187.478 219.756 1.00 47.09 607 ALA A C 1
ATOM 3473 O O . ALA A 1 650 ? 159.758 186.348 219.279 1.00 51.42 607 ALA A O 1
ATOM 3475 N N . ARG A 1 651 ? 158.476 188.111 219.825 1.00 44.48 608 ARG A N 1
ATOM 3476 C CA . ARG A 1 651 ? 157.230 187.508 219.378 1.00 44.63 608 ARG A CA 1
ATOM 3477 C C . ARG A 1 651 ? 156.502 188.457 218.437 1.00 46.36 608 ARG A C 1
ATOM 3478 O O . ARG A 1 651 ? 156.662 189.677 218.513 1.00 51.42 608 ARG A O 1
ATOM 3486 N N . VAL A 1 652 ? 155.699 187.883 217.548 1.00 38.92 609 VAL A N 1
ATOM 3487 C CA . VAL A 1 652 ? 154.912 188.667 216.603 1.00 34.59 609 VAL A CA 1
ATOM 3488 C C . VAL A 1 652 ? 153.658 189.171 217.302 1.00 39.11 609 VAL A C 1
ATOM 3489 O O . VAL A 1 652 ? 152.918 188.392 217.913 1.00 53.66 609 VAL A O 1
ATOM 3493 N N . VAL A 1 653 ? 153.417 190.477 217.217 1.00 45.34 610 VAL A N 1
ATOM 3494 C CA . VAL A 1 653 ? 152.282 191.092 217.889 1.00 43.98 610 VAL A CA 1
ATOM 3495 C C . VAL A 1 653 ? 151.167 191.495 216.932 1.00 47.68 610 VAL A C 1
ATOM 3496 O O . VAL A 1 653 ? 150.032 191.699 217.388 1.00 50.95 610 VAL A O 1
ATOM 3500 N N . LYS A 1 654 ? 151.441 191.616 215.636 1.00 50.45 611 LYS A N 1
ATOM 3501 C CA . LYS A 1 654 ? 150.434 192.068 214.688 1.00 47.39 611 LYS A CA 1
ATOM 3502 C C . LYS A 1 654 ? 150.878 191.702 213.281 1.00 50.21 611 LYS A C 1
ATOM 3503 O O . LYS A 1 654 ? 152.075 191.617 212.998 1.00 55.91 611 LYS A O 1
ATOM 3509 N N . VAL A 1 655 ? 149.902 191.480 212.405 1.00 42.57 612 VAL A N 1
ATOM 3510 C CA . VAL A 1 655 ? 150.144 191.231 210.990 1.00 39.19 612 VAL A CA 1
ATOM 3511 C C . VAL A 1 655 ? 149.370 192.267 210.189 1.00 43.92 612 VAL A C 1
ATOM 3512 O O . VAL A 1 655 ? 148.164 192.444 210.396 1.00 51.31 612 VAL A O 1
ATOM 3516 N N . LEU A 1 656 ? 150.059 192.948 209.280 1.00 40.23 613 LEU A N 1
ATOM 3517 C CA . LEU A 1 656 ? 149.466 193.993 208.460 1.00 41.51 613 LEU A CA 1
ATOM 3518 C C . LEU A 1 656 ? 149.048 193.430 207.109 1.00 52.32 613 LEU A C 1
ATOM 3519 O O . LEU A 1 656 ? 149.706 192.539 206.566 1.00 58.19 613 LEU A O 1
ATOM 3524 N N . ASP A 1 657 ? 147.950 193.957 206.568 1.00 52.86 614 ASP A N 1
ATOM 3525 C CA . ASP A 1 657 ? 147.378 193.479 205.314 1.00 46.41 614 ASP A CA 1
ATOM 3526 C C . ASP A 1 657 ? 147.250 194.646 204.344 1.00 53.18 614 ASP A C 1
ATOM 3527 O O . ASP A 1 657 ? 146.393 195.517 204.523 1.00 55.89 614 ASP A O 1
ATOM 3532 N N . PHE A 1 658 ? 148.104 194.663 203.320 1.00 53.64 615 PHE A N 1
ATOM 3533 C CA . PHE A 1 658 ? 148.011 195.619 202.225 1.00 45.21 615 PHE A CA 1
ATOM 3534 C C . PHE A 1 658 ? 147.587 194.951 200.924 1.00 48.18 615 PHE A C 1
ATOM 3535 O O . PHE A 1 658 ? 147.718 195.549 199.853 1.00 57.23 615 PHE A O 1
ATOM 3543 N N . SER A 1 659 ? 147.086 193.721 200.996 1.00 46.14 616 SER A N 1
ATOM 3544 C CA . SER A 1 659 ? 146.755 192.958 199.801 1.00 47.60 616 SER A CA 1
ATOM 3545 C C . SER A 1 659 ? 145.501 193.455 199.101 1.00 49.71 616 SER A C 1
ATOM 3546 O O . SER A 1 659 ? 145.252 193.056 197.959 1.00 57.95 616 SER A O 1
ATOM 3549 N N . GLY A 1 660 ? 144.706 194.305 199.749 1.00 46.26 617 GLY A N 1
ATOM 3550 C CA . GLY A 1 660 ? 143.516 194.825 199.100 1.00 42.68 617 GLY A CA 1
ATOM 3551 C C . GLY A 1 660 ? 143.833 195.729 197.926 1.00 48.71 617 GLY A C 1
ATOM 3552 O O . GLY A 1 660 ? 143.102 195.749 196.932 1.00 56.28 617 GLY A O 1
ATOM 3553 N N . TRP A 1 661 ? 144.921 196.494 198.023 1.00 59.84 618 TRP A N 1
ATOM 3554 C CA . TRP A 1 661 ? 145.225 197.484 196.996 1.00 61.74 618 TRP A CA 1
ATOM 3555 C C . TRP A 1 661 ? 145.680 196.827 195.699 1.00 61.39 618 TRP A C 1
ATOM 3556 O O . TRP A 1 661 ? 145.275 197.248 194.610 1.00 66.32 618 TRP A O 1
ATOM 3567 N N . CYS A 1 662 ? 146.517 195.804 195.790 1.00 69.54 619 CYS A N 1
ATOM 3568 C CA . CYS A 1 662 ? 146.989 195.113 194.600 1.00 75.05 619 CYS A CA 1
ATOM 3569 C C . CYS A 1 662 ? 147.329 193.660 194.909 1.00 79.05 619 CYS A C 1
ATOM 3570 O O . CYS A 1 662 ? 147.088 192.767 194.098 1.00 80.61 619 CYS A O 1
ATOM 3574 N N . MET B 2 1 ? 151.496 141.302 133.544 1.00 107.69 1 MET B N 1
ATOM 3575 C CA . MET B 2 1 ? 151.988 142.403 132.725 1.00 109.90 1 MET B CA 1
ATOM 3576 C C . MET B 2 1 ? 152.797 141.877 131.544 1.00 109.24 1 MET B C 1
ATOM 3577 O O . MET B 2 1 ? 153.362 140.785 131.604 1.00 107.79 1 MET B O 1
ATOM 3582 N N . GLU B 2 2 ? 152.853 142.664 130.468 1.00 103.72 2 GLU B N 1
ATOM 3583 C CA . GLU B 2 2 ? 153.579 142.299 129.254 1.00 102.80 2 GLU B CA 1
ATOM 3584 C C . GLU B 2 2 ? 154.714 143.306 129.058 1.00 103.36 2 GLU B C 1
ATOM 3585 O O . GLU B 2 2 ? 154.576 144.300 128.345 1.00 103.42 2 GLU B O 1
ATOM 3591 N N . LEU B 2 3 ? 155.846 143.033 129.700 1.00 89.30 3 LEU B N 1
ATOM 3592 C CA . LEU B 2 3 ? 156.994 143.915 129.617 1.00 87.86 3 LEU B CA 1
ATOM 3593 C C . LEU B 2 3 ? 157.738 143.700 128.302 1.00 87.31 3 LEU B C 1
ATOM 3594 O O . LEU B 2 3 ? 157.619 142.646 127.674 1.00 88.77 3 LEU B O 1
ATOM 3599 N N . PRO B 2 4 ? 158.509 144.691 127.862 1.00 77.88 4 PRO B N 1
ATOM 3600 C CA . PRO B 2 4 ? 159.358 144.496 126.683 1.00 77.27 4 PRO B CA 1
ATOM 3601 C C . PRO B 2 4 ? 160.446 143.463 126.938 1.00 79.02 4 PRO B C 1
ATOM 3602 O O . PRO B 2 4 ? 160.612 142.945 128.044 1.00 84.39 4 PRO B O 1
ATOM 3606 N N . LYS B 2 5 ? 161.199 143.168 125.876 1.00 78.96 5 LYS B N 1
ATOM 3607 C CA . LYS B 2 5 ? 162.185 142.095 125.938 1.00 81.48 5 LYS B CA 1
ATOM 3608 C C . LYS B 2 5 ? 163.310 142.416 126.917 1.00 85.00 5 LYS B C 1
ATOM 3609 O O . LYS B 2 5 ? 163.823 141.520 127.596 1.00 88.43 5 LYS B O 1
ATOM 3615 N N . GLU B 2 6 ? 163.712 143.687 127.000 1.00 82.09 6 GLU B N 1
ATOM 3616 C CA . GLU B 2 6 ? 164.875 144.050 127.806 1.00 83.39 6 GLU B CA 1
ATOM 3617 C C . GLU B 2 6 ? 164.628 143.840 129.298 1.00 83.69 6 GLU B C 1
ATOM 3618 O O . GLU B 2 6 ? 165.468 143.268 130.004 1.00 87.07 6 GLU B O 1
ATOM 3624 N N . MET B 2 7 ? 163.480 144.306 129.797 1.00 70.24 7 MET B N 1
ATOM 3625 C CA . MET B 2 7 ? 163.228 144.264 131.234 1.00 73.50 7 MET B CA 1
ATOM 3626 C C . MET B 2 7 ? 163.144 142.831 131.746 1.00 77.66 7 MET B C 1
ATOM 3627 O O . MET B 2 7 ? 163.694 142.506 132.810 1.00 80.48 7 MET B O 1
ATOM 3632 N N . GLU B 2 8 ? 162.452 141.962 131.007 1.00 65.23 8 GLU B N 1
ATOM 3633 C CA . GLU B 2 8 ? 162.329 140.572 131.427 1.00 64.77 8 GLU B CA 1
ATOM 3634 C C . GLU B 2 8 ? 163.689 139.888 131.453 1.00 68.97 8 GLU B C 1
ATOM 3635 O O . GLU B 2 8 ? 163.990 139.123 132.377 1.00 73.92 8 GLU B O 1
ATOM 3641 N N . GLU B 2 9 ? 164.528 140.160 130.451 1.00 60.85 9 GLU B N 1
ATOM 3642 C CA . GLU B 2 9 ? 165.871 139.593 130.433 1.00 59.38 9 GLU B CA 1
ATOM 3643 C C . GLU B 2 9 ? 166.694 140.088 131.614 1.00 65.39 9 GLU B C 1
ATOM 3644 O O . GLU B 2 9 ? 167.446 139.317 132.226 1.00 72.19 9 GLU B O 1
ATOM 3650 N N . TYR B 2 10 ? 166.566 141.373 131.949 1.00 56.44 10 TYR B N 1
ATOM 3651 C CA . TYR B 2 10 ? 167.290 141.924 133.091 1.00 55.60 10 TYR B CA 1
ATOM 3652 C C . TYR B 2 10 ? 166.885 141.229 134.387 1.00 56.53 10 TYR B C 1
ATOM 3653 O O . TYR B 2 10 ? 167.743 140.824 135.190 1.00 62.78 10 TYR B O 1
ATOM 3662 N N . PHE B 2 11 ? 165.580 141.054 134.594 1.00 49.95 11 PHE B N 1
ATOM 3663 C CA . PHE B 2 11 ? 165.114 140.404 135.815 1.00 51.13 11 PHE B CA 1
ATOM 3664 C C . PHE B 2 11 ? 165.532 138.937 135.859 1.00 55.97 11 PHE B C 1
ATOM 3665 O O . PHE B 2 11 ? 165.891 138.417 136.924 1.00 61.59 11 PHE B O 1
ATOM 3673 N N . GLU B 2 12 ? 165.512 138.257 134.709 1.00 56.41 12 GLU B N 1
ATOM 3674 C CA . GLU B 2 12 ? 165.947 136.863 134.668 1.00 54.15 12 GLU B CA 1
ATOM 3675 C C . GLU B 2 12 ? 167.433 136.729 134.984 1.00 59.44 12 GLU B C 1
ATOM 3676 O O . GLU B 2 12 ? 167.848 135.782 135.664 1.00 64.20 12 GLU B O 1
ATOM 3682 N N . MET B 2 13 ? 168.253 137.660 134.491 1.00 53.02 13 MET B N 1
ATOM 3683 C CA . MET B 2 13 ? 169.675 137.649 134.825 1.00 50.02 13 MET B CA 1
ATOM 3684 C C . MET B 2 13 ? 169.895 137.845 136.322 1.00 56.27 13 MET B C 1
ATOM 3685 O O . MET B 2 13 ? 170.713 137.141 136.942 1.00 62.32 13 MET B O 1
ATOM 3690 N N . LEU B 2 14 ? 169.163 138.788 136.925 1.00 46.72 14 LEU B N 1
ATOM 3691 C CA . LEU B 2 14 ? 169.259 138.958 138.372 1.00 41.32 14 LEU B CA 1
ATOM 3692 C C . LEU B 2 14 ? 168.885 137.673 139.099 1.00 44.51 14 LEU B C 1
ATOM 3693 O O . LEU B 2 14 ? 169.561 137.268 140.056 1.00 51.77 14 LEU B O 1
ATOM 3698 N N . GLN B 2 15 ? 167.818 137.010 138.649 1.00 44.22 15 GLN B N 1
ATOM 3699 C CA . GLN B 2 15 ? 167.389 135.774 139.295 1.00 42.51 15 GLN B CA 1
ATOM 3700 C C . GLN B 2 15 ? 168.443 134.680 139.167 1.00 48.92 15 GLN B C 1
ATOM 3701 O O . GLN B 2 15 ? 168.658 133.905 140.107 1.00 58.51 15 GLN B O 1
ATOM 3707 N N . ARG B 2 16 ? 169.098 134.587 138.009 1.00 47.58 16 ARG B N 1
ATOM 3708 C CA . ARG B 2 16 ? 170.151 133.588 137.842 1.00 46.01 16 ARG B CA 1
ATOM 3709 C C . ARG B 2 16 ? 171.301 133.829 138.810 1.00 50.30 16 ARG B C 1
ATOM 3710 O O . ARG B 2 16 ? 171.820 132.883 139.419 1.00 55.98 16 ARG B O 1
ATOM 3718 N N . GLU B 2 17 ? 171.712 135.089 138.971 1.00 55.46 17 GLU B N 1
ATOM 3719 C CA . GLU B 2 17 ? 172.782 135.378 139.926 1.00 49.60 17 GLU B CA 1
ATOM 3720 C C . GLU B 2 17 ? 172.363 135.034 141.355 1.00 50.50 17 GLU B C 1
ATOM 3721 O O . GLU B 2 17 ? 173.152 134.466 142.130 1.00 55.87 17 GLU B O 1
ATOM 3727 N N . ILE B 2 18 ? 171.120 135.360 141.720 1.00 44.64 18 ILE B N 1
ATOM 3728 C CA . ILE B 2 18 ? 170.633 135.036 143.059 1.00 38.74 18 ILE B CA 1
ATOM 3729 C C . ILE B 2 18 ? 170.640 133.528 143.283 1.00 42.86 18 ILE B C 1
ATOM 3730 O O . ILE B 2 18 ? 171.026 133.046 144.356 1.00 53.72 18 ILE B O 1
ATOM 3735 N N . ASP B 2 19 ? 170.207 132.760 142.280 1.00 41.00 19 ASP B N 1
ATOM 3736 C CA . ASP B 2 19 ? 170.210 131.306 142.403 1.00 42.88 19 ASP B CA 1
ATOM 3737 C C . ASP B 2 19 ? 171.627 130.765 142.552 1.00 46.51 19 ASP B C 1
ATOM 3738 O O . ASP B 2 19 ? 171.864 129.820 143.318 1.00 52.73 19 ASP B O 1
ATOM 3743 N N . LYS B 2 20 ? 172.580 131.348 141.821 1.00 45.33 20 LYS B N 1
ATOM 3744 C CA . LYS B 2 20 ? 173.970 130.924 141.954 1.00 43.61 20 LYS B CA 1
ATOM 3745 C C . LYS B 2 20 ? 174.477 131.132 143.374 1.00 47.95 20 LYS B C 1
ATOM 3746 O O . LYS B 2 20 ? 175.178 130.273 143.921 1.00 54.74 20 LYS B O 1
ATOM 3752 N N . ALA B 2 21 ? 174.146 132.271 143.984 1.00 45.02 21 ALA B N 1
ATOM 3753 C CA . ALA B 2 21 ? 174.543 132.483 145.377 1.00 36.53 21 ALA B CA 1
ATOM 3754 C C . ALA B 2 21 ? 173.850 131.494 146.313 1.00 39.46 21 ALA B C 1
ATOM 3755 O O . ALA B 2 21 ? 174.481 130.929 147.222 1.00 42.45 21 ALA B O 1
ATOM 3757 N N . TYR B 2 22 ? 172.552 131.265 146.100 1.00 41.88 22 TYR B N 1
ATOM 3758 C CA . TYR B 2 22 ? 171.786 130.429 147.018 1.00 34.93 22 TYR B CA 1
ATOM 3759 C C . TYR B 2 22 ? 172.247 128.979 146.977 1.00 41.06 22 TYR B C 1
ATOM 3760 O O . TYR B 2 22 ? 172.162 128.273 147.987 1.00 45.89 22 TYR B O 1
ATOM 3769 N N . GLU B 2 23 ? 172.732 128.511 145.826 1.00 47.12 23 GLU B N 1
ATOM 3770 C CA . GLU B 2 23 ? 173.196 127.127 145.748 1.00 44.14 23 GLU B CA 1
ATOM 3771 C C . GLU B 2 23 ? 174.386 126.885 146.673 1.00 47.96 23 GLU B C 1
ATOM 3772 O O . GLU B 2 23 ? 174.409 125.905 147.431 1.00 48.20 23 GLU B O 1
ATOM 3778 N N . ILE B 2 24 ? 175.378 127.777 146.635 1.00 45.34 24 ILE B N 1
ATOM 3779 C CA . ILE B 2 24 ? 176.528 127.653 147.525 1.00 37.65 24 ILE B CA 1
ATOM 3780 C C . ILE B 2 24 ? 176.101 127.829 148.974 1.00 41.14 24 ILE B C 1
ATOM 3781 O O . ILE B 2 24 ? 176.582 127.120 149.869 1.00 45.78 24 ILE B O 1
ATOM 3786 N N . ALA B 2 25 ? 175.197 128.780 149.233 1.00 43.03 25 ALA B N 1
ATOM 3787 C CA . ALA B 2 25 ? 174.719 128.969 150.599 1.00 34.22 25 ALA B CA 1
ATOM 3788 C C . ALA B 2 25 ? 174.063 127.703 151.137 1.00 38.43 25 ALA B C 1
ATOM 3789 O O . ALA B 2 25 ? 174.230 127.361 152.313 1.00 39.75 25 ALA B O 1
ATOM 3791 N N . LYS B 2 26 ? 173.311 126.994 150.292 1.00 44.66 26 LYS B N 1
ATOM 3792 C CA . LYS B 2 26 ? 172.666 125.760 150.731 1.00 35.68 26 LYS B CA 1
ATOM 3793 C C . LYS B 2 26 ? 173.679 124.643 150.938 1.00 38.86 26 LYS B C 1
ATOM 3794 O O . LYS B 2 26 ? 173.561 123.862 151.889 1.00 47.60 26 LYS B O 1
ATOM 3800 N N . LYS B 2 27 ? 174.674 124.537 150.054 1.00 39.62 27 LYS B N 1
ATOM 3801 C CA . LYS B 2 27 ? 175.687 123.498 150.226 1.00 36.47 27 LYS B CA 1
ATOM 3802 C C . LYS B 2 27 ? 176.473 123.700 151.516 1.00 37.69 27 LYS B C 1
ATOM 3803 O O . LYS B 2 27 ? 176.805 122.734 152.210 1.00 39.76 27 LYS B O 1
ATOM 3809 N N . ALA B 2 28 ? 176.785 124.952 151.852 1.00 39.39 28 ALA B N 1
ATOM 3810 C CA . ALA B 2 28 ? 177.600 125.214 153.034 1.00 33.66 28 ALA B CA 1
ATOM 3811 C C . ALA B 2 28 ? 176.836 124.923 154.321 1.00 34.38 28 ALA B C 1
ATOM 3812 O O . ALA B 2 28 ? 177.394 124.369 155.275 1.00 40.59 28 ALA B O 1
ATOM 3814 N N . ARG B 2 29 ? 175.556 125.294 154.370 1.00 42.28 29 ARG B N 1
ATOM 3815 C CA . ARG B 2 29 ? 174.800 125.181 155.614 1.00 39.68 29 ARG B CA 1
ATOM 3816 C C . ARG B 2 29 ? 174.496 123.730 155.961 1.00 40.15 29 ARG B C 1
ATOM 3817 O O . ARG B 2 29 ? 174.336 123.389 157.138 1.00 48.92 29 ARG B O 1
ATOM 3825 N N . ALA B 2 30 ? 174.407 122.861 154.955 1.00 29.68 30 ALA B N 1
ATOM 3826 C CA . ALA B 2 30 ? 173.980 121.488 155.191 1.00 32.38 30 ALA B CA 1
ATOM 3827 C C . ALA B 2 30 ? 175.002 120.672 155.971 1.00 40.79 30 ALA B C 1
ATOM 3828 O O . ALA B 2 30 ? 174.678 119.567 156.418 1.00 42.58 30 ALA B O 1
ATOM 3830 N N . GLN B 2 31 ? 176.225 121.178 156.142 1.00 44.63 31 GLN B N 1
ATOM 3831 C CA . GLN B 2 31 ? 177.258 120.391 156.810 1.00 35.92 31 GLN B CA 1
ATOM 3832 C C . GLN B 2 31 ? 177.002 120.262 158.306 1.00 41.04 31 GLN B C 1
ATOM 3833 O O . GLN B 2 31 ? 177.502 119.326 158.938 1.00 46.17 31 GLN B O 1
ATOM 3839 N N . GLY B 2 32 ? 176.242 121.181 158.890 1.00 36.88 32 GLY B N 1
ATOM 3840 C CA . GLY B 2 32 ? 175.884 121.097 160.289 1.00 33.94 32 GLY B CA 1
ATOM 3841 C C . GLY B 2 32 ? 176.713 121.924 161.245 1.00 38.62 32 GLY B C 1
ATOM 3842 O O . GLY B 2 32 ? 176.604 121.722 162.459 1.00 47.68 32 GLY B O 1
ATOM 3843 N N . LYS B 2 33 ? 177.540 122.843 160.746 1.00 40.81 33 LYS B N 1
ATOM 3844 C CA . LYS B 2 33 ? 178.388 123.630 161.635 1.00 35.19 33 LYS B CA 1
ATOM 3845 C C . LYS B 2 33 ? 177.678 124.880 162.141 1.00 38.63 33 LYS B C 1
ATOM 3846 O O . LYS B 2 33 ? 178.212 125.592 162.998 1.00 45.66 33 LYS B O 1
ATOM 3852 N N . ASP B 2 34 ? 176.483 125.166 161.627 1.00 47.65 34 ASP B N 1
ATOM 3853 C CA . ASP B 2 34 ? 175.765 126.403 161.913 1.00 41.20 34 ASP B CA 1
ATOM 3854 C C . ASP B 2 34 ? 174.523 126.137 162.761 1.00 48.09 34 ASP B C 1
ATOM 3855 O O . ASP B 2 34 ? 174.140 124.975 162.943 1.00 58.37 34 ASP B O 1
ATOM 3860 N N . PRO B 2 35 ? 173.878 127.176 163.309 1.00 44.57 35 PRO B N 1
ATOM 3861 C CA . PRO B 2 35 ? 172.704 126.935 164.167 1.00 39.26 35 PRO B CA 1
ATOM 3862 C C . PRO B 2 35 ? 171.563 126.198 163.489 1.00 42.05 35 PRO B C 1
ATOM 3863 O O . PRO B 2 35 ? 170.855 125.433 164.153 1.00 48.15 35 PRO B O 1
ATOM 3867 N N . SER B 2 36 ? 171.351 126.408 162.195 1.00 48.01 36 SER B N 1
ATOM 3868 C CA . SER B 2 36 ? 170.296 125.733 161.457 1.00 45.12 36 SER B CA 1
ATOM 3869 C C . SER B 2 36 ? 170.899 124.934 160.310 1.00 51.92 36 SER B C 1
ATOM 3870 O O . SER B 2 36 ? 172.076 125.076 159.971 1.00 57.11 36 SER B O 1
ATOM 3873 N N . LEU B 2 37 ? 170.074 124.081 159.710 1.00 47.59 37 LEU B N 1
ATOM 3874 C CA . LEU B 2 37 ? 170.481 123.271 158.571 1.00 43.64 37 LEU B CA 1
ATOM 3875 C C . LEU B 2 37 ? 169.965 123.822 157.249 1.00 49.95 37 LEU B C 1
ATOM 3876 O O . LEU B 2 37 ? 170.025 123.123 156.233 1.00 54.62 37 LEU B O 1
ATOM 3881 N N . ASP B 2 38 ? 169.460 125.052 157.237 1.00 50.52 38 ASP B N 1
ATOM 3882 C CA . ASP B 2 38 ? 168.960 125.661 156.015 1.00 47.86 38 ASP B CA 1
ATOM 3883 C C . ASP B 2 38 ? 169.172 127.165 156.089 1.00 49.48 38 ASP B C 1
ATOM 3884 O O . ASP B 2 38 ? 169.318 127.739 157.171 1.00 51.82 38 ASP B O 1
ATOM 3889 N N . VAL B 2 39 ? 169.192 127.799 154.917 1.00 45.33 39 VAL B N 1
ATOM 3890 C CA . VAL B 2 39 ? 169.392 129.240 154.847 1.00 41.70 39 VAL B CA 1
ATOM 3891 C C . VAL B 2 39 ? 168.183 129.947 155.445 1.00 47.54 39 VAL B C 1
ATOM 3892 O O . VAL B 2 39 ? 167.030 129.574 155.189 1.00 52.23 39 VAL B O 1
ATOM 3896 N N . GLU B 2 40 ? 168.441 130.975 156.247 1.00 41.04 40 GLU B N 1
ATOM 3897 C CA . GLU B 2 40 ? 167.411 131.603 157.061 1.00 36.61 40 GLU B CA 1
ATOM 3898 C C . GLU B 2 40 ? 166.883 132.912 156.486 1.00 46.68 40 GLU B C 1
ATOM 3899 O O . GLU B 2 40 ? 166.232 133.667 157.215 1.00 53.98 40 GLU B O 1
ATOM 3905 N N . ILE B 2 41 ? 167.138 133.205 155.215 1.00 43.10 41 ILE B N 1
ATOM 3906 C CA . ILE B 2 41 ? 166.573 134.392 154.575 1.00 36.09 41 ILE B CA 1
ATOM 3907 C C . ILE B 2 41 ? 165.718 133.970 153.386 1.00 46.83 41 ILE B C 1
ATOM 3908 O O . ILE B 2 41 ? 166.253 133.737 152.292 1.00 53.11 41 ILE B O 1
ATOM 3913 N N . PRO B 2 42 ? 164.402 133.852 153.545 1.00 45.27 42 PRO B N 1
ATOM 3914 C CA . PRO B 2 42 ? 163.547 133.541 152.396 1.00 39.95 42 PRO B CA 1
ATOM 3915 C C . PRO B 2 42 ? 163.447 134.722 151.444 1.00 41.69 42 PRO B C 1
ATOM 3916 O O . PRO B 2 42 ? 163.657 135.876 151.823 1.00 46.86 42 PRO B O 1
ATOM 3920 N N . GLN B 2 43 ? 163.123 134.421 150.189 1.00 36.77 43 GLN B N 1
ATOM 3921 C CA . GLN B 2 43 ? 162.980 135.434 149.155 1.00 36.34 43 GLN B CA 1
ATOM 3922 C C . GLN B 2 43 ? 161.528 135.536 148.707 1.00 42.33 43 GLN B C 1
ATOM 3923 O O . GLN B 2 43 ? 160.862 134.520 148.488 1.00 46.77 43 GLN B O 1
ATOM 3929 N N . ALA B 2 44 ? 161.047 136.771 148.571 1.00 47.32 44 ALA B N 1
ATOM 3930 C CA . ALA B 2 44 ? 159.690 137.055 148.133 1.00 42.80 44 ALA B CA 1
ATOM 3931 C C . ALA B 2 44 ? 159.729 137.986 146.932 1.00 45.00 44 ALA B C 1
ATOM 3932 O O . ALA B 2 44 ? 160.672 138.761 146.760 1.00 49.59 44 ALA B O 1
ATOM 3934 N N . THR B 2 45 ? 158.693 137.905 146.100 1.00 55.34 45 THR B N 1
ATOM 3935 C CA . THR B 2 45 ? 158.647 138.646 144.849 1.00 57.75 45 THR B CA 1
ATOM 3936 C C . THR B 2 45 ? 157.543 139.694 144.797 1.00 64.06 45 THR B C 1
ATOM 3937 O O . THR B 2 45 ? 157.440 140.408 143.795 1.00 63.56 45 THR B O 1
ATOM 3941 N N . ASP B 2 46 ? 156.724 139.817 145.837 1.00 63.22 46 ASP B N 1
ATOM 3942 C CA . ASP B 2 46 ? 155.637 140.787 145.838 1.00 52.47 46 ASP B CA 1
ATOM 3943 C C . ASP B 2 46 ? 155.255 141.095 147.279 1.00 50.92 46 ASP B C 1
ATOM 3944 O O . ASP B 2 46 ? 155.856 140.583 148.227 1.00 57.57 46 ASP B O 1
ATOM 3949 N N . MET B 2 47 ? 154.243 141.950 147.434 1.00 50.84 47 MET B N 1
ATOM 3950 C CA . MET B 2 47 ? 153.747 142.294 148.761 1.00 49.67 47 MET B CA 1
ATOM 3951 C C . MET B 2 47 ? 153.091 141.098 149.439 1.00 53.20 47 MET B C 1
ATOM 3952 O O . MET B 2 47 ? 153.243 140.906 150.651 1.00 62.17 47 MET B O 1
ATOM 3957 N N . ALA B 2 48 ? 152.355 140.287 148.677 1.00 43.80 48 ALA B N 1
ATOM 3958 C CA . ALA B 2 48 ? 151.630 139.166 149.265 1.00 45.74 48 ALA B CA 1
ATOM 3959 C C . ALA B 2 48 ? 152.583 138.162 149.902 1.00 49.83 48 ALA B C 1
ATOM 3960 O O . ALA B 2 48 ? 152.347 137.685 151.019 1.00 60.87 48 ALA B O 1
ATOM 3962 N N . GLY B 2 49 ? 153.668 137.829 149.203 1.00 41.52 49 GLY B N 1
ATOM 3963 C CA . GLY B 2 49 ? 154.635 136.901 149.760 1.00 36.31 49 GLY B CA 1
ATOM 3964 C C . GLY B 2 49 ? 155.296 137.434 151.014 1.00 37.09 49 GLY B C 1
ATOM 3965 O O . GLY B 2 49 ? 155.501 136.697 151.982 1.00 51.54 49 GLY B O 1
ATOM 3966 N N . ARG B 2 50 ? 155.630 138.725 151.018 1.00 32.74 50 ARG B N 1
ATOM 3967 C CA . ARG B 2 50 ? 156.233 139.333 152.198 1.00 35.84 50 ARG B CA 1
ATOM 3968 C C . ARG B 2 50 ? 155.277 139.310 153.383 1.00 42.08 50 ARG B C 1
ATOM 3969 O O . ARG B 2 50 ? 155.687 139.019 154.513 1.00 51.49 50 ARG B O 1
ATOM 3977 N N . VAL B 2 51 ? 153.999 139.611 153.146 1.00 43.28 51 VAL B N 1
ATOM 3978 C CA . VAL B 2 51 ? 153.016 139.588 154.225 1.00 42.64 51 VAL B CA 1
ATOM 3979 C C . VAL B 2 51 ? 152.844 138.174 154.763 1.00 44.55 51 VAL B C 1
ATOM 3980 O O . VAL B 2 51 ? 152.742 137.969 155.978 1.00 47.06 51 VAL B O 1
ATOM 3984 N N . GLU B 2 52 ? 152.810 137.178 153.877 1.00 46.77 52 GLU B N 1
ATOM 3985 C CA . GLU B 2 52 ? 152.687 135.798 154.337 1.00 45.77 52 GLU B CA 1
ATOM 3986 C C . GLU B 2 52 ? 153.908 135.366 155.138 1.00 46.59 52 GLU B C 1
ATOM 3987 O O . GLU B 2 52 ? 153.782 134.640 156.130 1.00 55.66 52 GLU B O 1
ATOM 3993 N N . SER B 2 53 ? 155.099 135.793 154.721 1.00 41.86 53 SER B N 1
ATOM 3994 C CA . SER B 2 53 ? 156.324 135.360 155.380 1.00 38.89 53 SER B CA 1
ATOM 3995 C C . SER B 2 53 ? 156.702 136.208 156.587 1.00 41.38 53 SER B C 1
ATOM 3996 O O . SER B 2 53 ? 157.659 135.858 157.284 1.00 48.11 53 SER B O 1
ATOM 3999 N N . LEU B 2 54 ? 155.998 137.304 156.852 1.00 39.70 54 LEU B N 1
ATOM 4000 C CA . LEU B 2 54 ? 156.303 138.150 158.001 1.00 35.49 54 LEU B CA 1
ATOM 4001 C C . LEU B 2 54 ? 155.328 137.994 159.157 1.00 45.18 54 LEU B C 1
ATOM 4002 O O . LEU B 2 54 ? 155.763 137.881 160.303 1.00 49.68 54 LEU B O 1
ATOM 4007 N N . VAL B 2 55 ? 154.020 137.984 158.899 1.00 47.45 55 VAL B N 1
ATOM 4008 C CA . VAL B 2 55 ? 153.041 137.964 159.981 1.00 40.40 55 VAL B CA 1
ATOM 4009 C C . VAL B 2 55 ? 152.002 136.868 159.778 1.00 41.80 55 VAL B C 1
ATOM 4010 O O . VAL B 2 55 ? 151.198 136.594 160.675 1.00 47.66 55 VAL B O 1
ATOM 4014 N N . GLY B 2 56 ? 152.004 136.234 158.611 1.00 40.31 56 GLY B N 1
ATOM 4015 C CA . GLY B 2 56 ? 151.034 135.207 158.312 1.00 41.89 56 GLY B CA 1
ATOM 4016 C C . GLY B 2 56 ? 149.662 135.794 158.060 1.00 49.04 56 GLY B C 1
ATOM 4017 O O . GLY B 2 56 ? 149.523 136.990 157.786 1.00 53.55 56 GLY B O 1
ATOM 4018 N N . PRO B 2 57 ? 148.610 134.968 158.143 1.00 50.93 57 PRO B N 1
ATOM 4019 C CA . PRO B 2 57 ? 148.587 133.522 158.403 1.00 44.99 57 PRO B CA 1
ATOM 4020 C C . PRO B 2 57 ? 148.921 132.713 157.156 1.00 53.53 57 PRO B C 1
ATOM 4021 O O . PRO B 2 57 ? 148.905 133.257 156.056 1.00 58.74 57 PRO B O 1
ATOM 4025 N N . PRO B 2 58 ? 149.242 131.426 157.294 1.00 56.81 58 PRO B N 1
ATOM 4026 C CA . PRO B 2 58 ? 149.591 130.625 156.114 1.00 53.05 58 PRO B CA 1
ATOM 4027 C C . PRO B 2 58 ? 148.449 130.560 155.111 1.00 55.34 58 PRO B C 1
ATOM 4028 O O . PRO B 2 58 ? 147.276 130.473 155.478 1.00 59.42 58 PRO B O 1
ATOM 4032 N N . GLY B 2 59 ? 148.809 130.598 153.830 1.00 53.18 59 GLY B N 1
ATOM 4033 C CA . GLY B 2 59 ? 147.840 130.524 152.757 1.00 52.62 59 GLY B CA 1
ATOM 4034 C C . GLY B 2 59 ? 147.162 131.824 152.392 1.00 55.35 59 GLY B C 1
ATOM 4035 O O . GLY B 2 59 ? 146.138 131.792 151.700 1.00 63.78 59 GLY B O 1
ATOM 4036 N N . VAL B 2 60 ? 147.696 132.967 152.822 1.00 47.43 60 VAL B N 1
ATOM 4037 C CA . VAL B 2 60 ? 147.037 134.244 152.569 1.00 54.17 60 VAL B CA 1
ATOM 4038 C C . VAL B 2 60 ? 147.478 134.893 151.259 1.00 61.38 60 VAL B C 1
ATOM 4039 O O . VAL B 2 60 ? 146.780 135.788 150.757 1.00 64.47 60 VAL B O 1
ATOM 4043 N N . ALA B 2 61 ? 148.602 134.461 150.684 1.00 59.97 61 ALA B N 1
ATOM 4044 C CA . ALA B 2 61 ? 149.140 135.126 149.502 1.00 60.71 61 ALA B CA 1
ATOM 4045 C C . ALA B 2 61 ? 148.187 135.019 148.318 1.00 65.05 61 ALA B C 1
ATOM 4046 O O . ALA B 2 61 ? 147.960 136.000 147.599 1.00 68.00 61 ALA B O 1
ATOM 4048 N N . LYS B 2 62 ? 147.625 133.828 148.095 1.00 66.08 62 LYS B N 1
ATOM 4049 C CA . LYS B 2 62 ? 146.709 133.646 146.973 1.00 67.70 62 LYS B CA 1
ATOM 4050 C C . LYS B 2 62 ? 145.465 134.510 147.127 1.00 68.19 62 LYS B C 1
ATOM 4051 O O . LYS B 2 62 ? 145.004 135.128 146.159 1.00 69.87 62 LYS B O 1
ATOM 4057 N N . ARG B 2 63 ? 144.907 134.568 148.337 1.00 64.63 63 ARG B N 1
ATOM 4058 C CA . ARG B 2 63 ? 143.724 135.391 148.562 1.00 64.89 63 ARG B CA 1
ATOM 4059 C C . ARG B 2 63 ? 144.029 136.868 148.356 1.00 64.75 63 ARG B C 1
ATOM 4060 O O . ARG B 2 63 ? 143.224 137.596 147.763 1.00 71.01 63 ARG B O 1
ATOM 4068 N N . ILE B 2 64 ? 145.185 137.331 148.837 1.00 57.48 64 ILE B N 1
ATOM 4069 C CA . ILE B 2 64 ? 145.551 138.730 148.630 1.00 60.71 64 ILE B CA 1
ATOM 4070 C C . ILE B 2 64 ? 145.695 139.025 147.143 1.00 62.34 64 ILE B C 1
ATOM 4071 O O . ILE B 2 64 ? 145.199 140.045 146.646 1.00 64.86 64 ILE B O 1
ATOM 4076 N N . ARG B 2 65 ? 146.361 138.132 146.407 1.00 60.54 65 ARG B N 1
ATOM 4077 C CA . ARG B 2 65 ? 146.550 138.348 144.977 1.00 58.63 65 ARG B CA 1
ATOM 4078 C C . ARG B 2 65 ? 145.217 138.382 144.240 1.00 65.65 65 ARG B C 1
ATOM 4079 O O . ARG B 2 65 ? 145.023 139.203 143.336 1.00 67.64 65 ARG B O 1
ATOM 4087 N N . GLU B 2 66 ? 144.288 137.497 144.606 1.00 70.26 66 GLU B N 1
ATOM 4088 C CA . GLU B 2 66 ? 142.980 137.495 143.956 1.00 66.77 66 GLU B CA 1
ATOM 4089 C C . GLU B 2 66 ? 142.194 138.761 144.280 1.00 69.32 66 GLU B C 1
ATOM 4090 O O . GLU B 2 66 ? 141.576 139.361 143.395 1.00 70.49 66 GLU B O 1
ATOM 4096 N N . LEU B 2 67 ? 142.207 139.185 145.546 1.00 68.92 67 LEU B N 1
ATOM 4097 C CA . LEU B 2 67 ? 141.341 140.284 145.959 1.00 63.88 67 LEU B CA 1
ATOM 4098 C C . LEU B 2 67 ? 141.881 141.642 145.533 1.00 63.41 67 LEU B C 1
ATOM 4099 O O . LEU B 2 67 ? 141.100 142.583 145.354 1.00 72.24 67 LEU B O 1
ATOM 4104 N N . VAL B 2 68 ? 143.200 141.779 145.375 1.00 64.22 68 VAL B N 1
ATOM 4105 C CA . VAL B 2 68 ? 143.759 143.090 145.047 1.00 69.83 68 VAL B CA 1
ATOM 4106 C C . VAL B 2 68 ? 143.283 143.558 143.677 1.00 73.03 68 VAL B C 1
ATOM 4107 O O . VAL B 2 68 ? 142.884 144.717 143.507 1.00 74.93 68 VAL B O 1
ATOM 4111 N N . LYS B 2 69 ? 143.306 142.669 142.683 1.00 77.34 69 LYS B N 1
ATOM 4112 C CA . LYS B 2 69 ? 142.934 143.070 141.329 1.00 77.51 69 LYS B CA 1
ATOM 4113 C C . LYS B 2 69 ? 141.450 143.405 141.242 1.00 78.94 69 LYS B C 1
ATOM 4114 O O . LYS B 2 69 ? 141.014 144.120 140.333 1.00 79.79 69 LYS B O 1
ATOM 4120 N N . GLU B 2 70 ? 140.655 142.895 142.185 1.00 80.17 70 GLU B N 1
ATOM 4121 C CA . GLU B 2 70 ? 139.210 143.077 142.109 1.00 75.65 70 GLU B CA 1
ATOM 4122 C C . GLU B 2 70 ? 138.766 144.364 142.796 1.00 77.97 70 GLU B C 1
ATOM 4123 O O . GLU B 2 70 ? 137.929 145.100 142.259 1.00 83.79 70 GLU B O 1
ATOM 4129 N N . TYR B 2 71 ? 139.312 144.661 143.977 1.00 70.36 71 TYR B N 1
ATOM 4130 C CA . TYR B 2 71 ? 138.855 145.811 144.747 1.00 66.95 71 TYR B CA 1
ATOM 4131 C C . TYR B 2 71 ? 139.844 146.970 144.769 1.00 73.70 71 TYR B C 1
ATOM 4132 O O . TYR B 2 71 ? 139.422 148.122 144.620 1.00 79.33 71 TYR B O 1
ATOM 4141 N N . GLY B 2 72 ? 141.133 146.708 144.955 1.00 77.95 72 GLY B N 1
ATOM 4142 C CA . GLY B 2 72 ? 142.131 147.756 144.894 1.00 76.93 72 GLY B CA 1
ATOM 4143 C C . GLY B 2 72 ? 142.974 147.966 146.132 1.00 77.66 72 GLY B C 1
ATOM 4144 O O . GLY B 2 72 ? 143.412 149.097 146.366 1.00 77.98 72 GLY B O 1
ATOM 4145 N N . LYS B 2 73 ? 143.186 146.928 146.942 1.00 75.16 73 LYS B N 1
ATOM 4146 C CA . LYS B 2 73 ? 144.169 146.907 148.024 1.00 74.85 73 LYS B CA 1
ATOM 4147 C C . LYS B 2 73 ? 143.763 147.728 149.245 1.00 78.53 73 LYS B C 1
ATOM 4148 O O . LYS B 2 73 ? 144.416 147.644 150.290 1.00 80.93 73 LYS B O 1
ATOM 4154 N N . GLU B 2 74 ? 142.689 148.511 149.149 1.00 78.92 74 GLU B N 1
ATOM 4155 C CA . GLU B 2 74 ? 142.156 149.141 150.352 1.00 76.23 74 GLU B CA 1
ATOM 4156 C C . GLU B 2 74 ? 140.951 148.375 150.878 1.00 77.06 74 GLU B C 1
ATOM 4157 O O . GLU B 2 74 ? 140.769 148.247 152.094 1.00 79.43 74 GLU B O 1
ATOM 4163 N N . ILE B 2 75 ? 140.117 147.857 149.977 1.00 64.58 75 ILE B N 1
ATOM 4164 C CA . ILE B 2 75 ? 139.030 146.979 150.399 1.00 65.53 75 ILE B CA 1
ATOM 4165 C C . ILE B 2 75 ? 139.553 145.565 150.620 1.00 68.87 75 ILE B C 1
ATOM 4166 O O . ILE B 2 75 ? 138.927 144.753 151.315 1.00 74.60 75 ILE B O 1
ATOM 4171 N N . ALA B 2 76 ? 140.711 145.249 150.033 1.00 63.75 76 ALA B N 1
ATOM 4172 C CA . ALA B 2 76 ? 141.284 143.916 150.183 1.00 64.02 76 ALA B CA 1
ATOM 4173 C C . ALA B 2 76 ? 141.677 143.638 151.628 1.00 61.68 76 ALA B C 1
ATOM 4174 O O . ALA B 2 76 ? 141.499 142.519 152.122 1.00 66.17 76 ALA B O 1
ATOM 4176 N N . ALA B 2 77 ? 142.218 144.642 152.320 1.00 54.33 77 ALA B N 1
ATOM 4177 C CA . ALA B 2 77 ? 142.557 144.468 153.728 1.00 58.89 77 ALA B CA 1
ATOM 4178 C C . ALA B 2 77 ? 141.315 144.174 154.558 1.00 64.47 77 ALA B C 1
ATOM 4179 O O . ALA B 2 77 ? 141.330 143.295 155.430 1.00 68.09 77 ALA B O 1
ATOM 4181 N N . LEU B 2 78 ? 140.227 144.897 154.293 1.00 60.63 78 LEU B N 1
ATOM 4182 C CA . LEU B 2 78 ? 138.981 144.659 155.010 1.00 53.27 78 LEU B CA 1
ATOM 4183 C C . LEU B 2 78 ? 138.447 143.260 154.734 1.00 55.90 78 LEU B C 1
ATOM 4184 O O . LEU B 2 78 ? 137.983 142.570 155.651 1.00 64.38 78 LEU B O 1
ATOM 4189 N N . LYS B 2 79 ? 138.508 142.822 153.475 1.00 54.70 79 LYS B N 1
ATOM 4190 C CA . LYS B 2 79 ? 138.049 141.479 153.134 1.00 56.69 79 LYS B CA 1
ATOM 4191 C C . LYS B 2 79 ? 138.886 140.415 153.833 1.00 60.58 79 LYS B C 1
ATOM 4192 O O . LYS B 2 79 ? 138.354 139.406 154.311 1.00 65.92 79 LYS B O 1
ATOM 4198 N N . ILE B 2 80 ? 140.204 140.619 153.894 1.00 58.59 80 ILE B N 1
ATOM 4199 C CA . ILE B 2 80 ? 141.075 139.662 154.572 1.00 54.59 80 ILE B CA 1
ATOM 4200 C C . ILE B 2 80 ? 140.750 139.608 156.058 1.00 58.55 80 ILE B C 1
ATOM 4201 O O . ILE B 2 80 ? 140.728 138.531 156.666 1.00 62.72 80 ILE B O 1
ATOM 4206 N N . VAL B 2 81 ? 140.488 140.767 156.666 1.00 52.94 81 VAL B N 1
ATOM 4207 C CA . VAL B 2 81 ? 140.104 140.796 158.077 1.00 49.36 81 VAL B CA 1
ATOM 4208 C C . VAL B 2 81 ? 138.816 140.012 158.291 1.00 52.87 81 VAL B C 1
ATOM 4209 O O . VAL B 2 81 ? 138.703 139.198 159.219 1.00 56.42 81 VAL B O 1
ATOM 4213 N N . ASP B 2 82 ? 137.829 140.234 157.418 1.00 59.60 82 ASP B N 1
ATOM 4214 C CA . ASP B 2 82 ? 136.561 139.523 157.536 1.00 58.38 82 ASP B CA 1
ATOM 4215 C C . ASP B 2 82 ? 136.757 138.019 157.404 1.00 58.36 82 ASP B C 1
ATOM 4216 O O . ASP B 2 82 ? 136.161 137.239 158.155 1.00 62.65 82 ASP B O 1
ATOM 4221 N N . GLU B 2 83 ? 137.591 137.593 156.454 1.00 61.41 83 GLU B N 1
ATOM 4222 C CA . GLU B 2 83 ? 137.818 136.165 156.257 1.00 59.24 83 GLU B CA 1
ATOM 4223 C C . GLU B 2 83 ? 138.555 135.548 157.440 1.00 56.09 83 GLU B C 1
ATOM 4224 O O . GLU B 2 83 ? 138.282 134.404 157.818 1.00 59.63 83 GLU B O 1
ATOM 4230 N N . ILE B 2 84 ? 139.497 136.285 158.031 1.00 54.40 84 ILE B N 1
ATOM 4231 C CA . ILE B 2 84 ? 140.239 135.759 159.173 1.00 52.15 84 ILE B CA 1
ATOM 4232 C C . ILE B 2 84 ? 139.328 135.620 160.385 1.00 59.25 84 ILE B C 1
ATOM 4233 O O . ILE B 2 84 ? 139.424 134.645 161.139 1.00 59.58 84 ILE B O 1
ATOM 4238 N N . ILE B 2 85 ? 138.427 136.585 160.591 1.00 63.56 85 ILE B N 1
ATOM 4239 C CA . ILE B 2 85 ? 137.497 136.493 161.717 1.00 54.24 85 ILE B CA 1
ATOM 4240 C C . ILE B 2 85 ? 136.593 135.275 161.568 1.00 56.49 85 ILE B C 1
ATOM 4241 O O . ILE B 2 85 ? 136.348 134.544 162.534 1.00 60.03 85 ILE B O 1
ATOM 4246 N N . GLU B 2 86 ? 136.095 135.029 160.355 1.00 64.33 86 GLU B N 1
ATOM 4247 C CA . GLU B 2 86 ? 135.194 133.905 160.125 1.00 61.55 86 GLU B CA 1
ATOM 4248 C C . GLU B 2 86 ? 135.876 132.554 160.296 1.00 63.34 86 GLU B C 1
ATOM 4249 O O . GLU B 2 86 ? 135.184 131.536 160.400 1.00 67.17 86 GLU B O 1
ATOM 4255 N N . GLY B 2 87 ? 137.203 132.514 160.325 1.00 65.31 87 GLY B N 1
ATOM 4256 C CA . GLY B 2 87 ? 137.913 131.264 160.499 1.00 67.99 87 GLY B CA 1
ATOM 4257 C C . GLY B 2 87 ? 138.243 130.518 159.228 1.00 69.49 87 GLY B C 1
ATOM 4258 O O . GLY B 2 87 ? 138.503 129.312 159.288 1.00 68.40 87 GLY B O 1
ATOM 4259 N N . LYS B 2 88 ? 138.240 131.193 158.077 1.00 68.55 88 LYS B N 1
ATOM 4260 C CA . LYS B 2 88 ? 138.564 130.522 156.823 1.00 62.86 88 LYS B CA 1
ATOM 4261 C C . LYS B 2 88 ? 140.011 130.048 156.788 1.00 65.15 88 LYS B C 1
ATOM 4262 O O . LYS B 2 88 ? 140.328 129.088 156.079 1.00 67.21 88 LYS B O 1
ATOM 4268 N N . PHE B 2 89 ? 140.900 130.701 157.538 1.00 63.02 89 PHE B N 1
ATOM 4269 C CA . PHE B 2 89 ? 142.314 130.353 157.563 1.00 60.70 89 PHE B CA 1
ATOM 4270 C C . PHE B 2 89 ? 142.695 129.564 158.810 1.00 60.96 89 PHE B C 1
ATOM 4271 O O . PHE B 2 89 ? 143.842 129.633 159.262 1.00 63.62 89 PHE B O 1
ATOM 4279 N N . GLY B 2 90 ? 141.758 128.816 159.371 1.00 65.67 90 GLY B N 1
ATOM 4280 C CA . GLY B 2 90 ? 142.019 127.968 160.515 1.00 68.88 90 GLY B CA 1
ATOM 4281 C C . GLY B 2 90 ? 141.407 128.522 161.791 1.00 72.07 90 GLY B C 1
ATOM 4282 O O . GLY B 2 90 ? 140.977 129.673 161.872 1.00 72.76 90 GLY B O 1
ATOM 4283 N N . ASP B 2 91 ? 141.378 127.657 162.803 1.00 65.78 91 ASP B N 1
ATOM 4284 C CA . ASP B 2 91 ? 140.867 128.011 164.123 1.00 63.93 91 ASP B CA 1
ATOM 4285 C C . ASP B 2 91 ? 142.032 128.501 164.973 1.00 63.68 91 ASP B C 1
ATOM 4286 O O . ASP B 2 91 ? 142.927 127.724 165.320 1.00 64.72 91 ASP B O 1
ATOM 4291 N N . LEU B 2 92 ? 142.020 129.791 165.308 1.00 65.92 92 LEU B N 1
ATOM 4292 C CA . LEU B 2 92 ? 143.136 130.382 166.037 1.00 64.41 92 LEU B CA 1
ATOM 4293 C C . LEU B 2 92 ? 143.018 130.169 167.538 1.00 67.39 92 LEU B C 1
ATOM 4294 O O . LEU B 2 92 ? 144.040 130.039 168.221 1.00 66.78 92 LEU B O 1
ATOM 4299 N N . GLY B 2 93 ? 141.798 130.128 168.068 1.00 72.79 93 GLY B N 1
ATOM 4300 C CA . GLY B 2 93 ? 141.598 129.953 169.494 1.00 70.33 93 GLY B CA 1
ATOM 4301 C C . GLY B 2 93 ? 140.655 130.971 170.100 1.00 67.97 93 GLY B C 1
ATOM 4302 O O . GLY B 2 93 ? 139.476 131.025 169.741 1.00 72.29 93 GLY B O 1
ATOM 4303 N N . SER B 2 94 ? 141.161 131.783 171.022 1.00 59.43 94 SER B N 1
ATOM 4304 C CA . SER B 2 94 ? 140.349 132.789 171.685 1.00 60.44 94 SER B CA 1
ATOM 4305 C C . SER B 2 94 ? 140.159 134.008 170.785 1.00 60.64 94 SER B C 1
ATOM 4306 O O . SER B 2 94 ? 140.785 134.145 169.731 1.00 67.23 94 SER B O 1
ATOM 4309 N N . ARG B 2 95 ? 139.270 134.905 171.217 1.00 55.61 95 ARG B N 1
ATOM 4310 C CA . ARG B 2 95 ? 138.973 136.097 170.429 1.00 57.26 95 ARG B CA 1
ATOM 4311 C C . ARG B 2 95 ? 140.157 137.055 170.380 1.00 61.60 95 ARG B C 1
ATOM 4312 O O . ARG B 2 95 ? 140.343 137.759 169.378 1.00 69.89 95 ARG B O 1
ATOM 4320 N N . GLU B 2 96 ? 140.966 137.092 171.440 1.00 65.58 96 GLU B N 1
ATOM 4321 C CA . GLU B 2 96 ? 142.149 137.946 171.437 1.00 66.68 96 GLU B CA 1
ATOM 4322 C C . GLU B 2 96 ? 143.129 137.526 170.350 1.00 68.20 96 GLU B C 1
ATOM 4323 O O . GLU B 2 96 ? 143.745 138.377 169.698 1.00 73.70 96 GLU B O 1
ATOM 4329 N N . LYS B 2 97 ? 143.294 136.217 170.145 1.00 58.03 97 LYS B N 1
ATOM 4330 C CA . LYS B 2 97 ? 144.201 135.741 169.105 1.00 55.29 97 LYS B CA 1
ATOM 4331 C C . LYS B 2 97 ? 143.715 136.140 167.718 1.00 60.36 97 LYS B C 1
ATOM 4332 O O . LYS B 2 97 ? 144.511 136.589 166.879 1.00 70.73 97 LYS B O 1
ATOM 4338 N N . TYR B 2 98 ? 142.414 135.991 167.462 1.00 47.21 98 TYR B N 1
ATOM 4339 C CA . TYR B 2 98 ? 141.849 136.437 166.194 1.00 48.15 98 TYR B CA 1
ATOM 4340 C C . TYR B 2 98 ? 142.080 137.926 165.994 1.00 54.02 98 TYR B C 1
ATOM 4341 O O . TYR B 2 98 ? 142.473 138.366 164.906 1.00 65.49 98 TYR B O 1
ATOM 4350 N N . ALA B 2 99 ? 141.843 138.720 167.040 1.00 40.22 99 ALA B N 1
ATOM 4351 C CA . ALA B 2 99 ? 142.012 140.163 166.921 1.00 45.39 99 ALA B CA 1
ATOM 4352 C C . ALA B 2 99 ? 143.458 140.527 166.617 1.00 55.71 99 ALA B C 1
ATOM 4353 O O . ALA B 2 99 ? 143.726 141.362 165.744 1.00 64.02 99 ALA B O 1
ATOM 4355 N N . GLU B 2 100 ? 144.402 139.900 167.320 1.00 51.68 100 GLU B N 1
ATOM 4356 C CA . GLU B 2 100 ? 145.814 140.191 167.105 1.00 47.18 100 GLU B CA 1
ATOM 4357 C C . GLU B 2 100 ? 146.235 139.840 165.685 1.00 50.24 100 GLU B C 1
ATOM 4358 O O . GLU B 2 100 ? 146.888 140.641 165.000 1.00 61.39 100 GLU B O 1
ATOM 4364 N N . GLN B 2 101 ? 145.858 138.646 165.220 1.00 37.37 101 GLN B N 1
ATOM 4365 C CA . GLN B 2 101 ? 146.236 138.239 163.873 1.00 40.66 101 GLN B CA 1
ATOM 4366 C C . GLN B 2 101 ? 145.632 139.160 162.824 1.00 48.28 101 GLN B C 1
ATOM 4367 O O . GLN B 2 101 ? 146.315 139.561 161.873 1.00 56.93 101 GLN B O 1
ATOM 4373 N N . ALA B 2 102 ? 144.354 139.514 162.980 1.00 40.90 102 ALA B N 1
ATOM 4374 C CA . ALA B 2 102 ? 143.705 140.372 161.997 1.00 35.30 102 ALA B CA 1
ATOM 4375 C C . ALA B 2 102 ? 144.350 141.749 161.959 1.00 41.48 102 ALA B C 1
ATOM 4376 O O . ALA B 2 102 ? 144.608 142.293 160.877 1.00 53.31 102 ALA B O 1
ATOM 4378 N N . VAL B 2 103 ? 144.636 142.324 163.130 1.00 33.66 103 VAL B N 1
ATOM 4379 C CA . VAL B 2 103 ? 145.247 143.649 163.171 1.00 38.93 103 VAL B CA 1
ATOM 4380 C C . VAL B 2 103 ? 146.618 143.624 162.510 1.00 46.49 103 VAL B C 1
ATOM 4381 O O . VAL B 2 103 ? 146.941 144.487 161.681 1.00 49.98 103 VAL B O 1
ATOM 4385 N N . ARG B 2 104 ? 147.438 142.622 162.847 1.00 42.07 104 ARG B N 1
ATOM 4386 C CA . ARG B 2 104 ? 148.776 142.546 162.269 1.00 31.91 104 ARG B CA 1
ATOM 4387 C C . ARG B 2 104 ? 148.721 142.377 160.757 1.00 39.78 104 ARG B C 1
ATOM 4388 O O . ARG B 2 104 ? 149.423 143.084 160.022 1.00 49.96 104 ARG B O 1
ATOM 4396 N N . THR B 2 105 ? 147.876 141.462 160.268 1.00 33.31 105 THR B N 1
ATOM 4397 C CA . THR B 2 105 ? 147.802 141.224 158.830 1.00 30.37 105 THR B CA 1
ATOM 4398 C C . THR B 2 105 ? 147.309 142.457 158.082 1.00 41.67 105 THR B C 1
ATOM 4399 O O . THR B 2 105 ? 147.859 142.815 157.033 1.00 48.24 105 THR B O 1
ATOM 4403 N N . ALA B 2 106 ? 146.275 143.123 158.603 1.00 37.78 106 ALA B N 1
ATOM 4404 C CA . ALA B 2 106 ? 145.734 144.287 157.911 1.00 34.58 106 ALA B CA 1
ATOM 4405 C C . ALA B 2 106 ? 146.733 145.436 157.886 1.00 37.10 106 ALA B C 1
ATOM 4406 O O . ALA B 2 106 ? 146.895 146.102 156.854 1.00 45.73 106 ALA B O 1
ATOM 4408 N N . LEU B 2 107 ? 147.413 145.690 159.007 1.00 32.20 107 LEU B N 1
ATOM 4409 C CA . LEU B 2 107 ? 148.408 146.755 159.018 1.00 33.83 107 LEU B CA 1
ATOM 4410 C C . LEU B 2 107 ? 149.569 146.429 158.088 1.00 45.66 107 LEU B C 1
ATOM 4411 O O . LEU B 2 107 ? 150.111 147.322 157.425 1.00 50.10 107 LEU B O 1
ATOM 4416 N N . ALA B 2 108 ? 149.963 145.154 158.016 1.00 48.67 108 ALA B N 1
ATOM 4417 C CA . ALA B 2 108 ? 151.026 144.765 157.096 1.00 38.31 108 ALA B CA 1
ATOM 4418 C C . ALA B 2 108 ? 150.610 144.971 155.645 1.00 40.95 108 ALA B C 1
ATOM 4419 O O . ALA B 2 108 ? 151.417 145.410 154.818 1.00 47.76 108 ALA B O 1
ATOM 4421 N N . ILE B 2 109 ? 149.357 144.652 155.313 1.00 43.48 109 ILE B N 1
ATOM 4422 C CA . ILE B 2 109 ? 148.881 144.855 153.945 1.00 40.03 109 ILE B CA 1
ATOM 4423 C C . ILE B 2 109 ? 148.855 146.337 153.600 1.00 42.74 109 ILE B C 1
ATOM 4424 O O . ILE B 2 109 ? 149.273 146.742 152.509 1.00 45.15 109 ILE B O 1
ATOM 4429 N N . LEU B 2 110 ? 148.367 147.172 154.519 1.00 49.68 110 LEU B N 1
ATOM 4430 C CA . LEU B 2 110 ? 148.287 148.601 154.225 1.00 46.63 110 LEU B CA 1
ATOM 4431 C C . LEU B 2 110 ? 149.670 149.242 154.174 1.00 49.90 110 LEU B C 1
ATOM 4432 O O . LEU B 2 110 ? 149.875 150.223 153.450 1.00 51.67 110 LEU B O 1
ATOM 4437 N N . THR B 2 111 ? 150.630 148.709 154.931 1.00 56.15 111 THR B N 1
ATOM 4438 C CA . THR B 2 111 ? 151.968 149.285 154.996 1.00 51.78 111 THR B CA 1
ATOM 4439 C C . THR B 2 111 ? 152.919 148.693 153.955 1.00 56.66 111 THR B C 1
ATOM 4440 O O . THR B 2 111 ? 154.042 149.188 153.810 1.00 55.68 111 THR B O 1
ATOM 4444 N N . GLU B 2 112 ? 152.491 147.664 153.223 1.00 58.84 112 GLU B N 1
ATOM 4445 C CA . GLU B 2 112 ? 153.190 146.983 152.127 1.00 51.53 112 GLU B CA 1
ATOM 4446 C C . GLU B 2 112 ? 154.266 146.006 152.594 1.00 55.71 112 GLU B C 1
ATOM 4447 O O . GLU B 2 112 ? 155.039 145.535 151.758 1.00 59.80 112 GLU B O 1
ATOM 4453 N N . GLY B 2 113 ? 154.347 145.685 153.883 1.00 49.80 113 GLY B N 1
ATOM 4454 C CA . GLY B 2 113 ? 155.221 144.633 154.351 1.00 41.97 113 GLY B CA 1
ATOM 4455 C C . GLY B 2 113 ? 156.662 145.023 154.594 1.00 50.41 113 GLY B C 1
ATOM 4456 O O . GLY B 2 113 ? 157.482 144.141 154.872 1.00 61.27 113 GLY B O 1
ATOM 4457 N N . ILE B 2 114 ? 157.008 146.306 154.491 1.00 48.18 114 ILE B N 1
ATOM 4458 C CA . ILE B 2 114 ? 158.400 146.703 154.680 1.00 43.92 114 ILE B CA 1
ATOM 4459 C C . ILE B 2 114 ? 158.642 147.173 156.110 1.00 48.39 114 ILE B C 1
ATOM 4460 O O . ILE B 2 114 ? 159.592 146.733 156.768 1.00 53.68 114 ILE B O 1
ATOM 4465 N N . VAL B 2 115 ? 157.798 148.071 156.613 1.00 51.39 115 VAL B N 1
ATOM 4466 C CA . VAL B 2 115 ? 158.012 148.644 157.937 1.00 49.88 115 VAL B CA 1
ATOM 4467 C C . VAL B 2 115 ? 157.718 147.599 159.009 1.00 56.98 115 VAL B C 1
ATOM 4468 O O . VAL B 2 115 ? 156.820 146.764 158.878 1.00 63.08 115 VAL B O 1
ATOM 4472 N N . SER B 2 116 ? 158.495 147.650 160.092 1.00 46.71 116 SER B N 1
ATOM 4473 C CA . SER B 2 116 ? 158.413 146.675 161.169 1.00 46.00 116 SER B CA 1
ATOM 4474 C C . SER B 2 116 ? 157.391 147.054 162.233 1.00 49.40 116 SER B C 1
ATOM 4475 O O . SER B 2 116 ? 157.494 146.590 163.373 1.00 52.44 116 SER B O 1
ATOM 4478 N N . ALA B 2 117 ? 156.415 147.893 161.892 1.00 51.11 117 ALA B N 1
ATOM 4479 C CA . ALA B 2 117 ? 155.360 148.217 162.849 1.00 43.07 117 ALA B CA 1
ATOM 4480 C C . ALA B 2 117 ? 154.534 147.000 163.250 1.00 43.96 117 ALA B C 1
ATOM 4481 O O . ALA B 2 117 ? 154.393 146.759 164.461 1.00 52.84 117 ALA B O 1
ATOM 4483 N N . PRO B 2 118 ? 153.994 146.188 162.332 1.00 38.19 118 PRO B N 1
ATOM 4484 C CA . PRO B 2 118 ? 153.194 145.033 162.772 1.00 39.10 118 PRO B CA 1
ATOM 4485 C C . PRO B 2 118 ? 153.969 144.015 163.590 1.00 46.58 118 PRO B C 1
ATOM 4486 O O . PRO B 2 118 ? 153.354 143.282 164.373 1.00 55.97 118 PRO B O 1
ATOM 4490 N N . ILE B 2 119 ? 155.288 143.941 163.443 1.00 44.85 119 ILE B N 1
ATOM 4491 C CA . ILE B 2 119 ? 156.074 142.930 164.145 1.00 39.35 119 ILE B CA 1
ATOM 4492 C C . ILE B 2 119 ? 156.480 143.403 165.534 1.00 43.95 119 ILE B C 1
ATOM 4493 O O . ILE B 2 119 ? 156.315 142.679 166.519 1.00 49.24 119 ILE B O 1
ATOM 4498 N N . GLU B 2 120 ? 157.014 144.618 165.644 1.00 48.80 120 GLU B N 1
ATOM 4499 C CA . GLU B 2 120 ? 157.578 145.101 166.897 1.00 45.28 120 GLU B CA 1
ATOM 4500 C C . GLU B 2 120 ? 156.833 146.276 167.508 1.00 50.95 120 GLU B C 1
ATOM 4501 O O . GLU B 2 120 ? 156.854 146.426 168.730 1.00 60.75 120 GLU B O 1
ATOM 4507 N N . GLY B 2 121 ? 156.187 147.116 166.700 1.00 45.64 121 GLY B N 1
ATOM 4508 C CA . GLY B 2 121 ? 155.517 148.282 167.250 1.00 46.57 121 GLY B CA 1
ATOM 4509 C C . GLY B 2 121 ? 154.335 147.927 168.132 1.00 46.03 121 GLY B C 1
ATOM 4510 O O . GLY B 2 121 ? 154.128 148.540 169.182 1.00 54.88 121 GLY B O 1
ATOM 4511 N N . ILE B 2 122 ? 153.548 146.938 167.724 1.00 41.21 122 ILE B N 1
ATOM 4512 C CA . ILE B 2 122 ? 152.376 146.502 168.470 1.00 38.62 122 ILE B CA 1
ATOM 4513 C C . ILE B 2 122 ? 152.767 145.301 169.315 1.00 43.28 122 ILE B C 1
ATOM 4514 O O . ILE B 2 122 ? 153.287 144.307 168.793 1.00 55.21 122 ILE B O 1
ATOM 4519 N N . ALA B 2 123 ? 152.523 145.391 170.621 1.00 42.38 123 ALA B N 1
ATOM 4520 C CA . ALA B 2 123 ? 152.914 144.339 171.550 1.00 44.09 123 ALA B CA 1
ATOM 4521 C C . ALA B 2 123 ? 151.782 143.345 171.792 1.00 48.65 123 ALA B C 1
ATOM 4522 O O . ALA B 2 123 ? 151.945 142.144 171.562 1.00 59.03 123 ALA B O 1
ATOM 4524 N N . ASN B 2 124 ? 150.629 143.831 172.243 1.00 47.10 124 ASN B N 1
ATOM 4525 C CA . ASN B 2 124 ? 149.517 142.964 172.602 1.00 47.29 124 ASN B CA 1
ATOM 4526 C C . ASN B 2 124 ? 148.210 143.574 172.121 1.00 51.32 124 ASN B C 1
ATOM 4527 O O . ASN B 2 124 ? 148.122 144.771 171.840 1.00 55.81 124 ASN B O 1
ATOM 4532 N N . VAL B 2 125 ? 147.192 142.724 172.023 1.00 53.73 125 VAL B N 1
ATOM 4533 C CA . VAL B 2 125 ? 145.813 143.139 171.798 1.00 51.43 125 VAL B CA 1
ATOM 4534 C C . VAL B 2 125 ? 144.960 142.447 172.850 1.00 60.66 125 VAL B C 1
ATOM 4535 O O . VAL B 2 125 ? 144.954 141.213 172.930 1.00 65.50 125 VAL B O 1
ATOM 4539 N N . LYS B 2 126 ? 144.243 143.228 173.654 1.00 59.29 126 LYS B N 1
ATOM 4540 C CA . LYS B 2 126 ? 143.518 142.692 174.797 1.00 57.98 126 LYS B CA 1
ATOM 4541 C C . LYS B 2 126 ? 142.106 143.256 174.860 1.00 60.37 126 LYS B C 1
ATOM 4542 O O . LYS B 2 126 ? 141.808 144.317 174.309 1.00 60.82 126 LYS B O 1
ATOM 4548 N N . ILE B 2 127 ? 141.237 142.519 175.549 1.00 59.00 127 ILE B N 1
ATOM 4549 C CA . ILE B 2 127 ? 139.854 142.913 175.792 1.00 55.01 127 ILE B CA 1
ATOM 4550 C C . ILE B 2 127 ? 139.739 143.346 177.246 1.00 55.04 127 ILE B C 1
ATOM 4551 O O . ILE B 2 127 ? 140.172 142.625 178.153 1.00 60.24 127 ILE B O 1
ATOM 4556 N N . LYS B 2 128 ? 139.158 144.521 177.470 1.00 52.18 128 LYS B N 1
ATOM 4557 C CA . LYS B 2 128 ? 138.986 145.077 178.802 1.00 52.84 128 LYS B CA 1
ATOM 4558 C C . LYS B 2 128 ? 137.587 145.669 178.921 1.00 63.38 128 LYS B C 1
ATOM 4559 O O . LYS B 2 128 ? 136.929 145.968 177.922 1.00 65.84 128 LYS B O 1
ATOM 4565 N N . ARG B 2 129 ? 137.129 145.830 180.163 1.00 67.11 129 ARG B N 1
ATOM 4566 C CA . ARG B 2 129 ? 135.764 146.245 180.451 1.00 60.39 129 ARG B CA 1
ATOM 4567 C C . ARG B 2 129 ? 135.748 147.619 181.108 1.00 63.18 129 ARG B C 1
ATOM 4568 O O . ARG B 2 129 ? 136.652 147.972 181.870 1.00 67.29 129 ARG B O 1
ATOM 4576 N N . ASN B 2 130 ? 134.703 148.391 180.807 1.00 61.71 130 ASN B N 1
ATOM 4577 C CA . ASN B 2 130 ? 134.516 149.724 181.379 1.00 63.66 130 ASN B CA 1
ATOM 4578 C C . ASN B 2 130 ? 133.881 149.562 182.754 1.00 76.42 130 ASN B C 1
ATOM 4579 O O . ASN B 2 130 ? 132.673 149.723 182.927 1.00 79.01 130 ASN B O 1
ATOM 4584 N N . THR B 2 131 ? 134.715 149.253 183.751 1.00 82.67 131 THR B N 1
ATOM 4585 C CA . THR B 2 131 ? 134.205 148.965 185.089 1.00 76.62 131 THR B CA 1
ATOM 4586 C C . THR B 2 131 ? 133.497 150.173 185.691 1.00 78.45 131 THR B C 1
ATOM 4587 O O . THR B 2 131 ? 132.470 150.027 186.365 1.00 83.29 131 THR B O 1
ATOM 4591 N N . TRP B 2 132 ? 134.023 151.374 185.454 1.00 73.10 132 TRP B N 1
ATOM 4592 C CA . TRP B 2 132 ? 133.483 152.554 186.120 1.00 75.03 132 TRP B CA 1
ATOM 4593 C C . TRP B 2 132 ? 132.159 152.998 185.506 1.00 76.64 132 TRP B C 1
ATOM 4594 O O . TRP B 2 132 ? 131.290 153.523 186.211 1.00 80.28 132 TRP B O 1
ATOM 4605 N N . ALA B 2 133 ? 131.986 152.814 184.198 1.00 76.69 133 ALA B N 1
ATOM 4606 C CA . ALA B 2 133 ? 130.831 153.408 183.533 1.00 80.61 133 ALA B CA 1
ATOM 4607 C C . ALA B 2 133 ? 129.646 152.460 183.383 1.00 79.28 133 ALA B C 1
ATOM 4608 O O . ALA B 2 133 ? 128.591 152.681 183.986 1.00 79.78 133 ALA B O 1
ATOM 4610 N N . ASP B 2 134 ? 129.803 151.405 182.589 1.00 76.28 134 ASP B N 1
ATOM 4611 C CA . ASP B 2 134 ? 128.682 150.553 182.214 1.00 74.77 134 ASP B CA 1
ATOM 4612 C C . ASP B 2 134 ? 129.019 149.068 182.228 1.00 75.89 134 ASP B C 1
ATOM 4613 O O . ASP B 2 134 ? 128.139 148.250 181.943 1.00 80.09 134 ASP B O 1
ATOM 4618 N N . ASN B 2 135 ? 130.261 148.705 182.547 1.00 70.48 135 ASN B N 1
ATOM 4619 C CA . ASN B 2 135 ? 130.718 147.315 182.510 1.00 71.11 135 ASN B CA 1
ATOM 4620 C C . ASN B 2 135 ? 130.556 146.718 181.113 1.00 76.34 135 ASN B C 1
ATOM 4621 O O . ASN B 2 135 ? 130.098 145.585 180.949 1.00 78.73 135 ASN B O 1
ATOM 4626 N N . SER B 2 136 ? 130.930 147.489 180.097 1.00 71.69 136 SER B N 1
ATOM 4627 C CA . SER B 2 136 ? 130.896 147.028 178.717 1.00 68.64 136 SER B CA 1
ATOM 4628 C C . SER B 2 136 ? 132.311 146.799 178.199 1.00 75.93 136 SER B C 1
ATOM 4629 O O . SER B 2 136 ? 133.267 147.441 178.641 1.00 80.56 136 SER B O 1
ATOM 4632 N N . GLU B 2 137 ? 132.434 145.874 177.251 1.00 68.21 137 GLU B N 1
ATOM 4633 C CA . GLU B 2 137 ? 133.737 145.479 176.734 1.00 64.31 137 GLU B CA 1
ATOM 4634 C C . GLU B 2 137 ? 134.228 146.451 175.670 1.00 63.96 137 GLU B C 1
ATOM 4635 O O . GLU B 2 137 ? 133.437 147.031 174.924 1.00 68.61 137 GLU B O 1
ATOM 4641 N N . TYR B 2 138 ? 135.547 146.622 175.600 1.00 52.89 138 TYR B N 1
ATOM 4642 C CA . TYR B 2 138 ? 136.169 147.461 174.587 1.00 50.57 138 TYR B CA 1
ATOM 4643 C C . TYR B 2 138 ? 137.524 146.876 174.211 1.00 60.12 138 TYR B C 1
ATOM 4644 O O . TYR B 2 138 ? 138.096 146.063 174.941 1.00 65.86 138 TYR B O 1
ATOM 4653 N N . LEU B 2 139 ? 138.031 147.298 173.055 1.00 57.78 139 LEU B N 1
ATOM 4654 C CA . LEU B 2 139 ? 139.295 146.798 172.532 1.00 51.28 139 LEU B CA 1
ATOM 4655 C C . LEU B 2 139 ? 140.430 147.758 172.865 1.00 44.50 139 LEU B C 1
ATOM 4656 O O . LEU B 2 139 ? 140.267 148.979 172.800 1.00 53.06 139 LEU B O 1
ATOM 4661 N N . ALA B 2 140 ? 141.581 147.198 173.225 1.00 36.64 140 ALA B N 1
ATOM 4662 C CA . ALA B 2 140 ? 142.746 147.977 173.616 1.00 44.51 140 ALA B CA 1
ATOM 4663 C C . ALA B 2 140 ? 143.962 147.532 172.818 1.00 51.93 140 ALA B C 1
ATOM 4664 O O . ALA B 2 140 ? 144.155 146.337 172.581 1.00 58.37 140 ALA B O 1
ATOM 4666 N N . LEU B 2 141 ? 144.779 148.498 172.406 1.00 48.05 141 LEU B N 1
ATOM 4667 C CA . LEU B 2 141 ? 146.005 148.238 171.662 1.00 42.32 141 LEU B CA 1
ATOM 4668 C C . LEU B 2 141 ? 147.191 148.735 172.474 1.00 44.64 141 LEU B C 1
ATOM 4669 O O . LEU B 2 141 ? 147.204 149.888 172.917 1.00 51.91 141 LEU B O 1
ATOM 4674 N N . TYR B 2 142 ? 148.181 147.871 172.660 1.00 43.61 142 TYR B N 1
ATOM 4675 C CA . TYR B 2 142 ? 149.392 148.203 173.393 1.00 39.17 142 TYR B CA 1
ATOM 4676 C C . TYR B 2 142 ? 150.532 148.439 172.412 1.00 46.28 142 TYR B C 1
ATOM 4677 O O . TYR B 2 142 ? 150.700 147.686 171.449 1.00 59.70 142 TYR B O 1
ATOM 4686 N N . TYR B 2 143 ? 151.312 149.486 172.659 1.00 37.88 143 TYR B N 1
ATOM 4687 C CA . TYR B 2 143 ? 152.389 149.877 171.765 1.00 39.98 143 TYR B CA 1
ATOM 4688 C C . TYR B 2 143 ? 153.719 149.789 172.494 1.00 47.91 143 TYR B C 1
ATOM 4689 O O . TYR B 2 143 ? 153.778 149.868 173.723 1.00 54.94 143 TYR B O 1
ATOM 4698 N N . ALA B 2 144 ? 154.785 149.624 171.723 1.00 44.88 144 ALA B N 1
ATOM 4699 C CA . ALA B 2 144 ? 156.140 149.539 172.241 1.00 36.68 144 ALA B CA 1
ATOM 4700 C C . ALA B 2 144 ? 156.953 150.728 171.742 1.00 45.13 144 ALA B C 1
ATOM 4701 O O . ALA B 2 144 ? 156.439 151.629 171.077 1.00 53.47 144 ALA B O 1
ATOM 4703 N N . GLY B 2 145 ? 158.236 150.725 172.079 1.00 50.74 145 GLY B N 1
ATOM 4704 C CA . GLY B 2 145 ? 159.141 151.774 171.677 1.00 51.71 145 GLY B CA 1
ATOM 4705 C C . GLY B 2 145 ? 159.343 151.902 170.178 1.00 58.73 145 GLY B C 1
ATOM 4706 O O . GLY B 2 145 ? 159.310 153.007 169.628 1.00 65.76 145 GLY B O 1
ATOM 4707 N N . PRO B 2 146 ? 159.581 150.773 169.483 1.00 50.58 146 PRO B N 1
ATOM 4708 C CA . PRO B 2 146 ? 159.774 150.819 168.025 1.00 51.26 146 PRO B CA 1
ATOM 4709 C C . PRO B 2 146 ? 158.714 151.570 167.228 1.00 53.53 146 PRO B C 1
ATOM 4710 O O . PRO B 2 146 ? 158.949 151.897 166.061 1.00 58.75 146 PRO B O 1
ATOM 4714 N N . ILE B 2 147 ? 157.550 151.844 167.821 1.00 51.56 147 ILE B N 1
ATOM 4715 C CA . ILE B 2 147 ? 156.512 152.578 167.101 1.00 47.38 147 ILE B CA 1
ATOM 4716 C C . ILE B 2 147 ? 156.943 154.017 166.857 1.00 48.07 147 ILE B C 1
ATOM 4717 O O . ILE B 2 147 ? 156.391 154.709 165.993 1.00 58.85 147 ILE B O 1
ATOM 4722 N N . ARG B 2 148 ? 157.935 154.493 167.610 1.00 51.87 148 ARG B N 1
ATOM 4723 C CA . ARG B 2 148 ? 158.360 155.882 167.499 1.00 58.07 148 ARG B CA 1
ATOM 4724 C C . ARG B 2 148 ? 159.154 156.162 166.232 1.00 61.65 148 ARG B C 1
ATOM 4725 O O . ARG B 2 148 ? 159.371 157.333 165.907 1.00 66.86 148 ARG B O 1
ATOM 4733 N N . SER B 2 149 ? 159.591 155.130 165.511 1.00 57.72 149 SER B N 1
ATOM 4734 C CA . SER B 2 149 ? 160.333 155.307 164.270 1.00 55.39 149 SER B CA 1
ATOM 4735 C C . SER B 2 149 ? 159.631 154.680 163.074 1.00 61.56 149 SER B C 1
ATOM 4736 O O . SER B 2 149 ? 160.270 154.464 162.038 1.00 66.15 149 SER B O 1
ATOM 4739 N N . SER B 2 150 ? 158.340 154.385 163.184 1.00 61.67 150 SER B N 1
ATOM 4740 C CA . SER B 2 150 ? 157.598 153.729 162.118 1.00 56.43 150 SER B CA 1
ATOM 4741 C C . SER B 2 150 ? 156.929 154.707 161.163 1.00 59.36 150 SER B C 1
ATOM 4742 O O . SER B 2 150 ? 156.257 154.268 160.225 1.00 66.75 150 SER B O 1
ATOM 4745 N N . GLY B 2 151 ? 157.089 156.006 161.372 1.00 55.15 151 GLY B N 1
ATOM 4746 C CA . GLY B 2 151 ? 156.494 156.993 160.498 1.00 58.77 151 GLY B CA 1
ATOM 4747 C C . GLY B 2 151 ? 155.105 157.416 160.947 1.00 61.27 151 GLY B C 1
ATOM 4748 O O . GLY B 2 151 ? 154.398 156.702 161.655 1.00 71.19 151 GLY B O 1
ATOM 4749 N N . GLY B 2 152 ? 154.718 158.615 160.515 1.00 54.35 152 GLY B N 1
ATOM 4750 C CA . GLY B 2 152 ? 153.420 159.146 160.896 1.00 54.37 152 GLY B CA 1
ATOM 4751 C C . GLY B 2 152 ? 152.260 158.399 160.265 1.00 56.15 152 GLY B C 1
ATOM 4752 O O . GLY B 2 152 ? 151.215 158.213 160.892 1.00 60.43 152 GLY B O 1
ATOM 4753 N N . THR B 2 153 ? 152.424 157.966 159.015 1.00 55.17 153 THR B N 1
ATOM 4754 C CA . THR B 2 153 ? 151.304 157.374 158.288 1.00 56.78 153 THR B CA 1
ATOM 4755 C C . THR B 2 153 ? 150.973 155.976 158.800 1.00 57.81 153 THR B C 1
ATOM 4756 O O . THR B 2 153 ? 149.829 155.523 158.684 1.00 58.89 153 THR B O 1
ATOM 4760 N N . ALA B 2 154 ? 151.958 155.272 159.360 1.00 55.69 154 ALA B N 1
ATOM 4761 C CA . ALA B 2 154 ? 151.700 153.931 159.874 1.00 51.51 154 ALA B CA 1
ATOM 4762 C C . ALA B 2 154 ? 150.983 153.977 161.215 1.00 55.15 154 ALA B C 1
ATOM 4763 O O . ALA B 2 154 ? 150.347 152.998 161.622 1.00 58.86 154 ALA B O 1
ATOM 4765 N N . GLN B 2 155 ? 151.076 155.105 161.921 1.00 56.55 155 GLN B N 1
ATOM 4766 C CA . GLN B 2 155 ? 150.510 155.185 163.263 1.00 53.22 155 GLN B CA 1
ATOM 4767 C C . GLN B 2 155 ? 148.989 155.306 163.231 1.00 62.08 155 GLN B C 1
ATOM 4768 O O . GLN B 2 155 ? 148.296 154.686 164.045 1.00 66.05 155 GLN B O 1
ATOM 4774 N N . ALA B 2 156 ? 148.448 156.097 162.302 1.00 52.87 156 ALA B N 1
ATOM 4775 C CA . ALA B 2 156 ? 147.003 156.303 162.240 1.00 53.64 156 ALA B CA 1
ATOM 4776 C C . ALA B 2 156 ? 146.281 155.076 161.688 1.00 57.54 156 ALA B C 1
ATOM 4777 O O . ALA B 2 156 ? 145.183 154.723 162.148 1.00 66.22 156 ALA B O 1
ATOM 4779 N N . LEU B 2 157 ? 146.884 154.419 160.696 1.00 45.03 157 LEU B N 1
ATOM 4780 C CA . LEU B 2 157 ? 146.269 153.241 160.102 1.00 50.03 157 LEU B CA 1
ATOM 4781 C C . LEU B 2 157 ? 146.078 152.141 161.136 1.00 52.02 157 LEU B C 1
ATOM 4782 O O . LEU B 2 157 ? 145.139 151.343 161.041 1.00 57.28 157 LEU B O 1
ATOM 4787 N N . SER B 2 158 ? 146.954 152.091 162.141 1.00 44.39 158 SER B N 1
ATOM 4788 C CA . SER B 2 158 ? 146.787 151.132 163.227 1.00 42.89 158 SER B CA 1
ATOM 4789 C C . SER B 2 158 ? 145.498 151.394 163.997 1.00 53.26 158 SER B C 1
ATOM 4790 O O . SER B 2 158 ? 144.752 150.461 164.320 1.00 59.14 158 SER B O 1
ATOM 4793 N N . VAL B 2 159 ? 145.216 152.666 164.293 1.00 55.05 159 VAL B N 1
ATOM 4794 C CA . VAL B 2 159 ? 143.975 153.019 164.977 1.00 48.67 159 VAL B CA 1
ATOM 4795 C C . VAL B 2 159 ? 142.776 152.643 164.121 1.00 47.57 159 VAL B C 1
ATOM 4796 O O . VAL B 2 159 ? 141.781 152.092 164.617 1.00 55.58 159 VAL B O 1
ATOM 4800 N N . LEU B 2 160 ? 142.851 152.931 162.820 1.00 44.88 160 LEU B N 1
ATOM 4801 C CA . LEU B 2 160 ? 141.748 152.592 161.925 1.00 42.61 160 LEU B CA 1
ATOM 4802 C C . LEU B 2 160 ? 141.488 151.088 161.905 1.00 49.27 160 LEU B C 1
ATOM 4803 O O . LEU B 2 160 ? 140.332 150.645 161.981 1.00 55.75 160 LEU B O 1
ATOM 4808 N N . VAL B 2 161 ? 142.553 150.287 161.813 1.00 51.06 161 VAL B N 1
ATOM 4809 C CA . VAL B 2 161 ? 142.399 148.836 161.758 1.00 44.79 161 VAL B CA 1
ATOM 4810 C C . VAL B 2 161 ? 141.847 148.304 163.073 1.00 46.85 161 VAL B C 1
ATOM 4811 O O . VAL B 2 161 ? 140.994 147.408 163.086 1.00 54.40 161 VAL B O 1
ATOM 4815 N N . GLY B 2 162 ? 142.324 148.838 164.198 1.00 50.21 162 GLY B N 1
ATOM 4816 C CA . GLY B 2 162 ? 141.784 148.420 165.481 1.00 55.05 162 GLY B CA 1
ATOM 4817 C C . GLY B 2 162 ? 140.301 148.709 165.602 1.00 58.33 162 GLY B C 1
ATOM 4818 O O . GLY B 2 162 ? 139.532 147.880 166.102 1.00 59.06 162 GLY B O 1
ATOM 4819 N N . ASP B 2 163 ? 139.876 149.885 165.132 1.00 59.18 163 ASP B N 1
ATOM 4820 C CA . ASP B 2 163 ? 138.457 150.219 165.163 1.00 51.48 163 ASP B CA 1
ATOM 4821 C C . ASP B 2 163 ? 137.647 149.265 164.294 1.00 52.87 163 ASP B C 1
ATOM 4822 O O . ASP B 2 163 ? 136.579 148.793 164.706 1.00 60.86 163 ASP B O 1
ATOM 4827 N N . TYR B 2 164 ? 138.143 148.954 163.094 1.00 48.12 164 TYR B N 1
ATOM 4828 C CA . TYR B 2 164 ? 137.411 148.028 162.233 1.00 46.40 164 TYR B CA 1
ATOM 4829 C C . TYR B 2 164 ? 137.302 146.648 162.868 1.00 48.20 164 TYR B C 1
ATOM 4830 O O . TYR B 2 164 ? 136.245 146.009 162.803 1.00 53.98 164 TYR B O 1
ATOM 4839 N N . VAL B 2 165 ? 138.385 146.166 163.479 1.00 46.65 165 VAL B N 1
ATOM 4840 C CA . VAL B 2 165 ? 138.361 144.836 164.082 1.00 45.05 165 VAL B CA 1
ATOM 4841 C C . VAL B 2 165 ? 137.389 144.793 165.254 1.00 52.35 165 VAL B C 1
ATOM 4842 O O . VAL B 2 165 ? 136.614 143.837 165.401 1.00 55.24 165 VAL B O 1
ATOM 4846 N N . ARG B 2 166 ? 137.407 145.822 166.109 1.00 57.93 166 ARG B N 1
ATOM 4847 C CA . ARG B 2 166 ? 136.483 145.823 167.240 1.00 53.71 166 ARG B CA 1
ATOM 4848 C C . ARG B 2 166 ? 135.041 145.920 166.764 1.00 53.14 166 ARG B C 1
ATOM 4849 O O . ARG B 2 166 ? 134.137 145.355 167.389 1.00 56.49 166 ARG B O 1
ATOM 4857 N N . ARG B 2 167 ? 134.803 146.635 165.662 1.00 57.57 167 ARG B N 1
ATOM 4858 C CA . ARG B 2 167 ? 133.459 146.689 165.101 1.00 54.89 167 ARG B CA 1
ATOM 4859 C C . ARG B 2 167 ? 133.033 145.333 164.557 1.00 52.09 167 ARG B C 1
ATOM 4860 O O . ARG B 2 167 ? 131.869 144.940 164.694 1.00 56.27 167 ARG B O 1
ATOM 4868 N N . LYS B 2 168 ? 133.960 144.605 163.933 1.00 55.09 168 LYS B N 1
ATOM 4869 C CA . LYS B 2 168 ? 133.611 143.321 163.333 1.00 51.43 168 LYS B CA 1
ATOM 4870 C C . LYS B 2 168 ? 133.408 142.237 164.382 1.00 49.71 168 LYS B C 1
ATOM 4871 O O . LYS B 2 168 ? 132.628 141.305 164.160 1.00 55.43 168 LYS B O 1
ATOM 4877 N N . LEU B 2 169 ? 134.090 142.332 165.521 1.00 54.15 169 LEU B N 1
ATOM 4878 C CA . LEU B 2 169 ? 133.935 141.327 166.566 1.00 53.69 169 LEU B CA 1
ATOM 4879 C C . LEU B 2 169 ? 132.715 141.561 167.447 1.00 59.54 169 LEU B C 1
ATOM 4880 O O . LEU B 2 169 ? 132.508 140.805 168.401 1.00 57.97 169 LEU B O 1
ATOM 4885 N N . GLY B 2 170 ? 131.906 142.574 167.156 1.00 63.43 170 GLY B N 1
ATOM 4886 C CA . GLY B 2 170 ? 130.742 142.867 167.973 1.00 57.57 170 GLY B CA 1
ATOM 4887 C C . GLY B 2 170 ? 131.062 143.366 169.364 1.00 57.87 170 GLY B C 1
ATOM 4888 O O . GLY B 2 170 ? 130.421 142.942 170.334 1.00 63.92 170 GLY B O 1
ATOM 4889 N N . LEU B 2 171 ? 132.039 144.257 169.488 1.00 51.76 171 LEU B N 1
ATOM 4890 C CA . LEU B 2 171 ? 132.413 144.847 170.760 1.00 50.96 171 LEU B CA 1
ATOM 4891 C C . LEU B 2 171 ? 131.838 146.257 170.864 1.00 50.52 171 LEU B C 1
ATOM 4892 O O . LEU B 2 171 ? 131.163 146.750 169.958 1.00 54.67 171 LEU B O 1
ATOM 4897 N N . ASP B 2 172 ? 132.110 146.915 171.986 1.00 55.04 172 ASP B N 1
ATOM 4898 C CA . ASP B 2 172 ? 131.579 148.238 172.273 1.00 57.51 172 ASP B CA 1
ATOM 4899 C C . ASP B 2 172 ? 132.697 149.271 172.259 1.00 60.07 172 ASP B C 1
ATOM 4900 O O . ASP B 2 172 ? 133.867 148.962 172.020 1.00 68.68 172 ASP B O 1
ATOM 4905 N N . ARG B 2 173 ? 132.314 150.518 172.514 1.00 47.61 173 ARG B N 1
ATOM 4906 C CA . ARG B 2 173 ? 133.244 151.631 172.439 1.00 46.37 173 ARG B CA 1
ATOM 4907 C C . ARG B 2 173 ? 134.056 151.761 173.723 1.00 51.34 173 ARG B C 1
ATOM 4908 O O . ARG B 2 173 ? 133.770 151.122 174.738 1.00 59.02 173 ARG B O 1
ATOM 4916 N N . PHE B 2 174 ? 135.089 152.597 173.662 1.00 54.33 174 PHE B N 1
ATOM 4917 C CA . PHE B 2 174 ? 135.856 152.943 174.850 1.00 51.33 174 PHE B CA 1
ATOM 4918 C C . PHE B 2 174 ? 135.311 154.229 175.456 1.00 61.04 174 PHE B C 1
ATOM 4919 O O . PHE B 2 174 ? 135.297 155.277 174.804 1.00 63.13 174 PHE B O 1
ATOM 4927 N N . LYS B 2 175 ? 134.861 154.150 176.706 1.00 60.86 175 LYS B N 1
ATOM 4928 C CA . LYS B 2 175 ? 134.258 155.284 177.393 1.00 51.62 175 LYS B CA 1
ATOM 4929 C C . LYS B 2 175 ? 135.194 155.769 178.490 1.00 54.30 175 LYS B C 1
ATOM 4930 O O . LYS B 2 175 ? 135.294 155.118 179.544 1.00 61.34 175 LYS B O 1
ATOM 4936 N N . PRO B 2 176 ? 135.888 156.885 178.301 1.00 51.01 176 PRO B N 1
ATOM 4937 C CA . PRO B 2 176 ? 136.886 157.311 179.287 1.00 54.30 176 PRO B CA 1
ATOM 4938 C C . PRO B 2 176 ? 136.300 158.158 180.402 1.00 60.94 176 PRO B C 1
ATOM 4939 O O . PRO B 2 176 ? 135.294 158.848 180.212 1.00 60.62 176 PRO B O 1
ATOM 4943 N N . SER B 2 177 ? 136.926 158.106 181.574 1.00 70.76 177 SER B N 1
ATOM 4944 C CA . SER B 2 177 ? 136.601 159.038 182.639 1.00 67.96 177 SER B CA 1
ATOM 4945 C C . SER B 2 177 ? 137.302 160.370 182.396 1.00 68.99 177 SER B C 1
ATOM 4946 O O . SER B 2 177 ? 138.109 160.519 181.475 1.00 78.69 177 SER B O 1
ATOM 4949 N N . GLU B 2 178 ? 136.981 161.352 183.237 1.00 70.58 178 GLU B N 1
ATOM 4950 C CA . GLU B 2 178 ? 137.672 162.633 183.145 1.00 78.55 178 GLU B CA 1
ATOM 4951 C C . GLU B 2 178 ? 139.135 162.499 183.547 1.00 82.16 178 GLU B C 1
ATOM 4952 O O . GLU B 2 178 ? 139.998 163.216 183.022 1.00 86.72 178 GLU B O 1
ATOM 4958 N N . LYS B 2 179 ? 139.430 161.577 184.466 1.00 72.38 179 LYS B N 1
ATOM 4959 C CA . LYS B 2 179 ? 140.799 161.402 184.934 1.00 74.50 179 LYS B CA 1
ATOM 4960 C C . LYS B 2 179 ? 141.709 160.911 183.814 1.00 80.35 179 LYS B C 1
ATOM 4961 O O . LYS B 2 179 ? 142.863 161.340 183.713 1.00 82.61 179 LYS B O 1
ATOM 4967 N N . HIS B 2 180 ? 141.207 160.012 182.959 1.00 69.94 180 HIS B N 1
ATOM 4968 C CA . HIS B 2 180 ? 141.991 159.560 181.813 1.00 64.41 180 HIS B CA 1
ATOM 4969 C C . HIS B 2 180 ? 142.369 160.724 180.907 1.00 69.45 180 HIS B C 1
ATOM 4970 O O . HIS B 2 180 ? 143.531 160.855 180.498 1.00 78.09 180 HIS B O 1
ATOM 4977 N N . ILE B 2 181 ? 141.395 161.571 180.572 1.00 63.20 181 ILE B N 1
ATOM 4978 C CA . ILE B 2 181 ? 141.652 162.688 179.669 1.00 67.71 181 ILE B CA 1
ATOM 4979 C C . ILE B 2 181 ? 142.642 163.661 180.291 1.00 69.47 181 ILE B C 1
ATOM 4980 O O . ILE B 2 181 ? 143.560 164.153 179.619 1.00 74.65 181 ILE B O 1
ATOM 4985 N N . GLU B 2 182 ? 142.475 163.955 181.582 1.00 71.45 182 GLU B N 1
ATOM 4986 C CA . GLU B 2 182 ? 143.404 164.860 182.248 1.00 74.69 182 GLU B CA 1
ATOM 4987 C C . GLU B 2 182 ? 144.812 164.280 182.280 1.00 75.64 182 GLU B C 1
ATOM 4988 O O . GLU B 2 182 ? 145.796 165.002 182.066 1.00 79.22 182 GLU B O 1
ATOM 4994 N N . ARG B 2 183 ? 144.932 162.975 182.533 1.00 70.48 183 ARG B N 1
ATOM 4995 C CA . ARG B 2 183 ? 146.251 162.354 182.534 1.00 71.49 183 ARG B CA 1
ATOM 4996 C C . ARG B 2 183 ? 146.896 162.422 181.160 1.00 71.50 183 ARG B C 1
ATOM 4997 O O . ARG B 2 183 ? 148.098 162.673 181.051 1.00 76.78 183 ARG B O 1
ATOM 5005 N N . MET B 2 184 ? 146.123 162.189 180.099 1.00 67.78 184 MET B N 1
ATOM 5006 C CA . MET B 2 184 ? 146.700 162.266 178.759 1.00 69.60 184 MET B CA 1
ATOM 5007 C C . MET B 2 184 ? 147.162 163.683 178.437 1.00 74.44 184 MET B C 1
ATOM 5008 O O . MET B 2 184 ? 148.247 163.879 177.864 1.00 79.73 184 MET B O 1
ATOM 5013 N N . VAL B 2 185 ? 146.354 164.682 178.804 1.00 71.56 185 VAL B N 1
ATOM 5014 C CA . VAL B 2 185 ? 146.724 166.072 178.548 1.00 66.68 185 VAL B CA 1
ATOM 5015 C C . VAL B 2 185 ? 147.999 166.430 179.298 1.00 69.73 185 VAL B C 1
ATOM 5016 O O . VAL B 2 185 ? 148.878 167.118 178.765 1.00 72.19 185 VAL B O 1
ATOM 5020 N N . GLU B 2 186 ? 148.125 165.970 180.544 1.00 76.70 186 GLU B N 1
ATOM 5021 C CA . GLU B 2 186 ? 149.355 166.215 181.291 1.00 77.37 186 GLU B CA 1
ATOM 5022 C C . GLU B 2 186 ? 150.538 165.474 180.678 1.00 79.53 186 GLU B C 1
ATOM 5023 O O . GLU B 2 186 ? 151.648 166.016 180.603 1.00 84.64 186 GLU B O 1
ATOM 5029 N N . GLU B 2 187 ? 150.320 164.231 180.243 1.00 74.92 187 GLU B N 1
ATOM 5030 C CA . GLU B 2 187 ? 151.410 163.387 179.767 1.00 73.97 187 GLU B CA 1
ATOM 5031 C C . GLU B 2 187 ? 152.032 163.945 178.497 1.00 74.12 187 GLU B C 1
ATOM 5032 O O . GLU B 2 187 ? 153.259 163.941 178.341 1.00 76.94 187 GLU B O 1
ATOM 5038 N N . VAL B 2 188 ? 151.200 164.416 177.566 1.00 71.60 188 VAL B N 1
ATOM 5039 C CA . VAL B 2 188 ? 151.738 164.950 176.316 1.00 70.89 188 VAL B CA 1
ATOM 5040 C C . VAL B 2 188 ? 152.657 166.136 176.593 1.00 77.57 188 VAL B C 1
ATOM 5041 O O . VAL B 2 188 ? 153.791 166.205 176.090 1.00 81.93 188 VAL B O 1
ATOM 5045 N N . ASP B 2 189 ? 152.191 167.073 177.420 1.00 80.28 189 ASP B N 1
ATOM 5046 C CA . ASP B 2 189 ? 152.983 168.257 177.728 1.00 77.31 189 ASP B CA 1
ATOM 5047 C C . ASP B 2 189 ? 154.246 167.895 178.496 1.00 74.19 189 ASP B C 1
ATOM 5048 O O . ASP B 2 189 ? 155.310 168.479 178.261 1.00 77.13 189 ASP B O 1
ATOM 5053 N N . LEU B 2 190 ? 154.151 166.941 179.425 1.00 69.85 190 LEU B N 1
ATOM 5054 C CA . LEU B 2 190 ? 155.334 166.531 180.174 1.00 70.06 190 LEU B CA 1
ATOM 5055 C C . LEU B 2 190 ? 156.383 165.918 179.257 1.00 73.98 190 LEU B C 1
ATOM 5056 O O . LEU B 2 190 ? 157.578 166.207 179.389 1.00 79.88 190 LEU B O 1
ATOM 5061 N N . TYR B 2 191 ? 155.955 165.061 178.326 1.00 74.05 191 TYR B N 1
ATOM 5062 C CA . TYR B 2 191 ? 156.890 164.479 177.371 1.00 67.84 191 TYR B CA 1
ATOM 5063 C C . TYR B 2 191 ? 157.571 165.564 176.554 1.00 70.10 191 TYR B C 1
ATOM 5064 O O . TYR B 2 191 ? 158.803 165.563 176.410 1.00 72.06 191 TYR B O 1
ATOM 5073 N N . HIS B 2 192 ? 156.786 166.521 176.046 1.00 78.42 192 HIS B N 1
ATOM 5074 C CA . HIS B 2 192 ? 157.357 167.607 175.253 1.00 76.26 192 HIS B CA 1
ATOM 5075 C C . HIS B 2 192 ? 158.364 168.414 176.062 1.00 76.00 192 HIS B C 1
ATOM 5076 O O . HIS B 2 192 ? 159.437 168.766 175.558 1.00 75.78 192 HIS B O 1
ATOM 5083 N N . ARG B 2 193 ? 158.040 168.718 177.321 1.00 83.46 193 ARG B N 1
ATOM 5084 C CA . ARG B 2 193 ? 158.949 169.512 178.141 1.00 80.65 193 ARG B CA 1
ATOM 5085 C C . ARG B 2 193 ? 160.234 168.757 178.451 1.00 79.51 193 ARG B C 1
ATOM 5086 O O . ARG B 2 193 ? 161.325 169.337 178.417 1.00 84.03 193 ARG B O 1
ATOM 5094 N N . ALA B 2 194 ? 160.131 167.463 178.751 1.00 73.63 194 ALA B N 1
ATOM 5095 C CA . ALA B 2 194 ? 161.241 166.744 179.365 1.00 74.30 194 ALA B CA 1
ATOM 5096 C C . ALA B 2 194 ? 162.090 165.974 178.362 1.00 81.14 194 ALA B C 1
ATOM 5097 O O . ALA B 2 194 ? 163.304 166.195 178.306 1.00 80.07 194 ALA B O 1
ATOM 5099 N N . VAL B 2 195 ? 161.505 165.073 177.569 1.00 82.92 195 VAL B N 1
ATOM 5100 C CA . VAL B 2 195 ? 162.338 164.050 176.936 1.00 75.23 195 VAL B CA 1
ATOM 5101 C C . VAL B 2 195 ? 162.608 164.373 175.471 1.00 77.71 195 VAL B C 1
ATOM 5102 O O . VAL B 2 195 ? 163.748 164.268 175.004 1.00 79.53 195 VAL B O 1
ATOM 5106 N N . THR B 2 196 ? 161.583 164.765 174.720 1.00 81.91 196 THR B N 1
ATOM 5107 C CA . THR B 2 196 ? 161.768 164.982 173.292 1.00 83.09 196 THR B CA 1
ATOM 5108 C C . THR B 2 196 ? 160.792 166.047 172.822 1.00 81.12 196 THR B C 1
ATOM 5109 O O . THR B 2 196 ? 159.658 166.131 173.300 1.00 84.78 196 THR B O 1
ATOM 5113 N N . ARG B 2 197 ? 161.248 166.860 171.873 1.00 81.08 197 ARG B N 1
ATOM 5114 C CA . ARG B 2 197 ? 160.422 167.889 171.257 1.00 85.11 197 ARG B CA 1
ATOM 5115 C C . ARG B 2 197 ? 159.601 167.240 170.151 1.00 84.47 197 ARG B C 1
ATOM 5116 O O . ARG B 2 197 ? 160.150 166.821 169.127 1.00 85.59 197 ARG B O 1
ATOM 5124 N N . LEU B 2 198 ? 158.292 167.149 170.361 1.00 78.18 198 LEU B N 1
ATOM 5125 C CA . LEU B 2 198 ? 157.413 166.615 169.333 1.00 78.59 198 LEU B CA 1
ATOM 5126 C C . LEU B 2 198 ? 157.409 167.536 168.121 1.00 82.15 198 LEU B C 1
ATOM 5127 O O . LEU B 2 198 ? 157.441 168.762 168.251 1.00 82.89 198 LEU B O 1
ATOM 5132 N N . GLN B 2 199 ? 157.382 166.933 166.930 1.00 87.44 199 GLN B N 1
ATOM 5133 C CA . GLN B 2 199 ? 157.335 167.725 165.707 1.00 86.54 199 GLN B CA 1
ATOM 5134 C C . GLN B 2 199 ? 156.049 168.536 165.627 1.00 87.75 199 GLN B C 1
ATOM 5135 O O . GLN B 2 199 ? 156.064 169.699 165.209 1.00 90.05 199 GLN B O 1
ATOM 5141 N N . TYR B 2 200 ? 154.928 167.941 166.022 1.00 75.95 200 TYR B N 1
ATOM 5142 C CA . TYR B 2 200 ? 153.641 168.620 166.049 1.00 74.39 200 TYR B CA 1
ATOM 5143 C C . TYR B 2 200 ? 153.095 168.579 167.468 1.00 81.37 200 TYR B C 1
ATOM 5144 O O . TYR B 2 200 ? 152.786 167.501 167.986 1.00 82.75 200 TYR B O 1
ATOM 5153 N N . HIS B 2 201 ? 152.975 169.754 168.094 1.00 83.75 201 HIS B N 1
ATOM 5154 C CA . HIS B 2 201 ? 152.553 169.848 169.484 1.00 77.97 201 HIS B CA 1
ATOM 5155 C C . HIS B 2 201 ? 151.081 170.224 169.539 1.00 74.69 201 HIS B C 1
ATOM 5156 O O . HIS B 2 201 ? 150.727 171.372 169.235 1.00 75.62 201 HIS B O 1
ATOM 5163 N N . PRO B 2 202 ? 150.190 169.310 169.912 1.00 79.27 202 PRO B N 1
ATOM 5164 C CA . PRO B 2 202 ? 148.760 169.628 169.898 1.00 82.85 202 PRO B CA 1
ATOM 5165 C C . PRO B 2 202 ? 148.364 170.521 171.065 1.00 85.11 202 PRO B C 1
ATOM 5166 O O . PRO B 2 202 ? 148.983 170.499 172.131 1.00 87.79 202 PRO B O 1
ATOM 5170 N N . SER B 2 203 ? 147.318 171.313 170.848 1.00 81.93 203 SER B N 1
ATOM 5171 C CA . SER B 2 203 ? 146.727 172.081 171.929 1.00 82.33 203 SER B CA 1
ATOM 5172 C C . SER B 2 203 ? 145.935 171.155 172.853 1.00 86.35 203 SER B C 1
ATOM 5173 O O . SER B 2 203 ? 145.466 170.096 172.427 1.00 90.51 203 SER B O 1
ATOM 5176 N N . PRO B 2 204 ? 145.785 171.525 174.129 1.00 77.20 204 PRO B N 1
ATOM 5177 C CA . PRO B 2 204 ? 145.025 170.661 175.049 1.00 76.08 204 PRO B CA 1
ATOM 5178 C C . PRO B 2 204 ? 143.594 170.412 174.606 1.00 77.21 204 PRO B C 1
ATOM 5179 O O . PRO B 2 204 ? 143.061 169.318 174.836 1.00 82.51 204 PRO B O 1
ATOM 5183 N N . GLU B 2 205 ? 142.954 171.397 173.975 1.00 81.93 205 GLU B N 1
ATOM 5184 C CA . GLU B 2 205 ? 141.602 171.188 173.470 1.00 84.70 205 GLU B CA 1
ATOM 5185 C C . GLU B 2 205 ? 141.579 170.106 172.399 1.00 88.00 205 GLU B C 1
ATOM 5186 O O . GLU B 2 205 ? 140.673 169.265 172.373 1.00 88.71 205 GLU B O 1
ATOM 5192 N N . GLU B 2 206 ? 142.575 170.108 171.510 1.00 84.97 206 GLU B N 1
ATOM 5193 C CA . GLU B 2 206 ? 142.654 169.074 170.484 1.00 81.40 206 GLU B CA 1
ATOM 5194 C C . GLU B 2 206 ? 142.888 167.701 171.100 1.00 83.75 206 GLU B C 1
ATOM 5195 O O . GLU B 2 206 ? 142.307 166.703 170.655 1.00 87.03 206 GLU B O 1
ATOM 5201 N N . VAL B 2 207 ? 143.742 167.629 172.124 1.00 74.08 207 VAL B N 1
ATOM 5202 C CA . VAL B 2 207 ? 143.981 166.363 172.810 1.00 72.85 207 VAL B CA 1
ATOM 5203 C C . VAL B 2 207 ? 142.693 165.843 173.432 1.00 74.21 207 VAL B C 1
ATOM 5204 O O . VAL B 2 207 ? 142.373 164.651 173.329 1.00 80.16 207 VAL B O 1
ATOM 5208 N N . ARG B 2 208 ? 141.936 166.724 174.090 1.00 71.98 208 ARG B N 1
ATOM 5209 C CA . ARG B 2 208 ? 140.670 166.309 174.686 1.00 70.97 208 ARG B CA 1
ATOM 5210 C C . ARG B 2 208 ? 139.689 165.841 173.621 1.00 71.03 208 ARG B C 1
ATOM 5211 O O . ARG B 2 208 ? 139.002 164.826 173.798 1.00 75.74 208 ARG B O 1
ATOM 5219 N N . LEU B 2 209 ? 139.615 166.566 172.505 1.00 71.23 209 LEU B N 1
ATOM 5220 C CA . LEU B 2 209 ? 138.705 166.192 171.429 1.00 72.30 209 LEU B CA 1
ATOM 5221 C C . LEU B 2 209 ? 139.049 164.816 170.880 1.00 73.50 209 LEU B C 1
ATOM 5222 O O . LEU B 2 209 ? 138.161 163.995 170.627 1.00 72.64 209 LEU B O 1
ATOM 5227 N N . ALA B 2 210 ? 140.342 164.544 170.693 1.00 73.22 210 ALA B N 1
ATOM 5228 C CA . ALA B 2 210 ? 140.757 163.226 170.226 1.00 69.29 210 ALA B CA 1
ATOM 5229 C C . ALA B 2 210 ? 140.420 162.147 171.245 1.00 66.56 210 ALA B C 1
ATOM 5230 O O . ALA B 2 210 ? 139.892 161.089 170.888 1.00 70.93 210 ALA B O 1
ATOM 5232 N N . MET B 2 211 ? 140.709 162.399 172.523 1.00 68.97 211 MET B N 1
ATOM 5233 C CA . MET B 2 211 ? 140.459 161.401 173.555 1.00 65.81 211 MET B CA 1
ATOM 5234 C C . MET B 2 211 ? 138.978 161.114 173.748 1.00 67.18 211 MET B C 1
ATOM 5235 O O . MET B 2 211 ? 138.630 160.026 174.216 1.00 72.18 211 MET B O 1
ATOM 5240 N N . ARG B 2 212 ? 138.101 162.052 173.399 1.00 70.32 212 ARG B N 1
ATOM 5241 C CA . ARG B 2 212 ? 136.679 161.858 173.644 1.00 71.56 212 ARG B CA 1
ATOM 5242 C C . ARG B 2 212 ? 135.981 161.025 172.577 1.00 71.96 212 ARG B C 1
ATOM 5243 O O . ARG B 2 212 ? 134.815 160.668 172.769 1.00 75.40 212 ARG B O 1
ATOM 5251 N N . ASN B 2 213 ? 136.646 160.702 171.469 1.00 71.96 213 ASN B N 1
ATOM 5252 C CA . ASN B 2 213 ? 135.956 160.106 170.331 1.00 70.38 213 ASN B CA 1
ATOM 5253 C C . ASN B 2 213 ? 136.575 158.825 169.790 1.00 76.24 213 ASN B C 1
ATOM 5254 O O . ASN B 2 213 ? 135.846 158.037 169.176 1.00 77.27 213 ASN B O 1
ATOM 5259 N N . ILE B 2 214 ? 137.870 158.587 169.978 1.00 64.51 214 ILE B N 1
ATOM 5260 C CA . ILE B 2 214 ? 138.513 157.399 169.419 1.00 53.93 214 ILE B CA 1
ATOM 5261 C C . ILE B 2 214 ? 137.927 156.159 170.083 1.00 57.01 214 ILE B C 1
ATOM 5262 O O . ILE B 2 214 ? 137.952 156.042 171.316 1.00 64.64 214 ILE B O 1
ATOM 5267 N N . PRO B 2 215 ? 137.392 155.213 169.307 1.00 39.32 215 PRO B N 1
ATOM 5268 C CA . PRO B 2 215 ? 136.675 154.076 169.905 1.00 43.72 215 PRO B CA 1
ATOM 5269 C C . PRO B 2 215 ? 137.569 153.045 170.572 1.00 53.29 215 PRO B C 1
ATOM 5270 O O . PRO B 2 215 ? 137.047 152.180 171.285 1.00 57.81 215 PRO B O 1
ATOM 5274 N N . ILE B 2 216 ? 138.881 153.092 170.367 1.00 57.39 216 ILE B N 1
ATOM 5275 C CA . ILE B 2 216 ? 139.788 152.101 170.930 1.00 49.98 216 ILE B CA 1
ATOM 5276 C C . ILE B 2 216 ? 140.787 152.803 171.837 1.00 55.92 216 ILE B C 1
ATOM 5277 O O . ILE B 2 216 ? 141.120 153.975 171.640 1.00 60.20 216 ILE B O 1
ATOM 5282 N N . GLU B 2 217 ? 141.261 152.075 172.841 1.00 55.11 217 GLU B N 1
ATOM 5283 C CA . GLU B 2 217 ? 142.249 152.611 173.760 1.00 48.99 217 GLU B CA 1
ATOM 5284 C C . GLU B 2 217 ? 143.626 152.628 173.114 1.00 53.74 217 GLU B C 1
ATOM 5285 O O . GLU B 2 217 ? 143.948 151.796 172.262 1.00 63.60 217 GLU B O 1
ATOM 5291 N N . ILE B 2 218 ? 144.444 153.592 173.529 1.00 47.13 218 ILE B N 1
ATOM 5292 C CA . ILE B 2 218 ? 145.808 153.748 173.026 1.00 47.36 218 ILE B CA 1
ATOM 5293 C C . ILE B 2 218 ? 146.718 153.779 174.251 1.00 54.15 218 ILE B C 1
ATOM 5294 O O . ILE B 2 218 ? 146.942 154.834 174.853 1.00 59.06 218 ILE B O 1
ATOM 5299 N N . THR B 2 219 ? 147.248 152.617 174.629 1.00 50.81 219 THR B N 1
ATOM 5300 C CA . THR B 2 219 ? 148.096 152.511 175.808 1.00 43.59 219 THR B CA 1
ATOM 5301 C C . THR B 2 219 ? 149.379 151.752 175.502 1.00 50.09 219 THR B C 1
ATOM 5302 O O . THR B 2 219 ? 149.644 151.406 174.347 1.00 60.99 219 THR B O 1
ATOM 5306 N N . GLY B 2 220 ? 150.178 151.494 176.528 1.00 51.09 220 GLY B N 1
ATOM 5307 C CA . GLY B 2 220 ? 151.406 150.750 176.339 1.00 52.53 220 GLY B CA 1
ATOM 5308 C C . GLY B 2 220 ? 152.181 150.661 177.633 1.00 54.44 220 GLY B C 1
ATOM 5309 O O . GLY B 2 220 ? 151.727 151.115 178.684 1.00 58.41 220 GLY B O 1
ATOM 5310 N N . GLU B 2 221 ? 153.363 150.061 177.541 1.00 71.87 221 GLU B N 1
ATOM 5311 C CA . GLU B 2 221 ? 154.238 149.952 178.695 1.00 71.30 221 GLU B CA 1
ATOM 5312 C C . GLU B 2 221 ? 155.112 151.195 178.822 1.00 71.37 221 GLU B C 1
ATOM 5313 O O . GLU B 2 221 ? 155.327 151.940 177.863 1.00 74.92 221 GLU B O 1
ATOM 5319 N N . ALA B 2 222 ? 155.617 151.414 180.032 1.00 69.50 222 ALA B N 1
ATOM 5320 C CA . ALA B 2 222 ? 156.408 152.600 180.326 1.00 70.00 222 ALA B CA 1
ATOM 5321 C C . ALA B 2 222 ? 157.758 152.523 179.629 1.00 70.00 222 ALA B C 1
ATOM 5322 O O . ALA B 2 222 ? 158.437 151.493 179.682 1.00 72.11 222 ALA B O 1
ATOM 5324 N N . THR B 2 223 ? 158.146 153.615 178.976 1.00 70.62 223 THR B N 1
ATOM 5325 C CA . THR B 2 223 ? 159.422 153.701 178.280 1.00 72.23 223 THR B CA 1
ATOM 5326 C C . THR B 2 223 ? 160.438 154.569 179.008 1.00 74.86 223 THR B C 1
ATOM 5327 O O . THR B 2 223 ? 161.620 154.217 179.062 1.00 75.72 223 THR B O 1
ATOM 5331 N N . ASP B 2 224 ? 160.006 155.694 179.567 1.00 80.55 224 ASP B N 1
ATOM 5332 C CA . ASP B 2 224 ? 160.877 156.609 180.287 1.00 80.32 224 ASP B CA 1
ATOM 5333 C C . ASP B 2 224 ? 160.487 156.652 181.759 1.00 83.30 224 ASP B C 1
ATOM 5334 O O . ASP B 2 224 ? 159.323 156.447 182.117 1.00 82.96 224 ASP B O 1
ATOM 5339 N N . ASP B 2 225 ? 161.475 156.921 182.612 1.00 84.30 225 ASP B N 1
ATOM 5340 C CA . ASP B 2 225 ? 161.278 156.938 184.061 1.00 84.16 225 ASP B CA 1
ATOM 5341 C C . ASP B 2 225 ? 161.017 158.373 184.512 1.00 82.95 225 ASP B C 1
ATOM 5342 O O . ASP B 2 225 ? 161.877 159.047 185.078 1.00 82.45 225 ASP B O 1
ATOM 5347 N N . VAL B 2 226 ? 159.799 158.843 184.247 1.00 74.49 226 VAL B N 1
ATOM 5348 C CA . VAL B 2 226 ? 159.340 160.153 184.697 1.00 72.78 226 VAL B CA 1
ATOM 5349 C C . VAL B 2 226 ? 157.944 159.984 185.280 1.00 74.06 226 VAL B C 1
ATOM 5350 O O . VAL B 2 226 ? 157.058 159.429 184.621 1.00 77.51 226 VAL B O 1
ATOM 5354 N N . GLU B 2 227 ? 157.746 160.454 186.508 1.00 78.87 227 GLU B N 1
ATOM 5355 C CA . GLU B 2 227 ? 156.455 160.320 187.164 1.00 78.89 227 GLU B CA 1
ATOM 5356 C C . GLU B 2 227 ? 155.507 161.433 186.725 1.00 81.47 227 GLU B C 1
ATOM 5357 O O . GLU B 2 227 ? 155.911 162.435 186.128 1.00 85.76 227 GLU B O 1
ATOM 5363 N N . VAL B 2 228 ? 154.225 161.246 187.030 1.00 73.50 228 VAL B N 1
ATOM 5364 C CA . VAL B 2 228 ? 153.170 162.159 186.610 1.00 76.05 228 VAL B CA 1
ATOM 5365 C C . VAL B 2 228 ? 152.324 162.536 187.818 1.00 80.26 228 VAL B C 1
ATOM 5366 O O . VAL B 2 228 ? 152.307 161.819 188.825 1.00 83.81 228 VAL B O 1
ATOM 5370 N N . SER B 2 229 ? 151.625 163.671 187.715 1.00 87.66 229 SER B N 1
ATOM 5371 C CA . SER B 2 229 ? 150.823 164.156 188.835 1.00 85.87 229 SER B CA 1
ATOM 5372 C C . SER B 2 229 ? 149.610 163.269 189.082 1.00 86.64 229 SER B C 1
ATOM 5373 O O . SER B 2 229 ? 149.354 162.860 190.221 1.00 87.58 229 SER B O 1
ATOM 5376 N N . HIS B 2 230 ? 148.849 162.959 188.034 1.00 76.12 230 HIS B N 1
ATOM 5377 C CA . HIS B 2 230 ? 147.701 162.070 188.156 1.00 73.71 230 HIS B CA 1
ATOM 5378 C C . HIS B 2 230 ? 148.192 160.633 188.251 1.00 77.21 230 HIS B C 1
ATOM 5379 O O . HIS B 2 230 ? 148.896 160.152 187.358 1.00 83.97 230 HIS B O 1
ATOM 5386 N N . ARG B 2 231 ? 147.816 159.949 189.326 1.00 73.75 231 ARG B N 1
ATOM 5387 C CA . ARG B 2 231 ? 148.338 158.624 189.610 1.00 76.12 231 ARG B CA 1
ATOM 5388 C C . ARG B 2 231 ? 147.201 157.670 189.953 1.00 75.94 231 ARG B C 1
ATOM 5389 O O . ARG B 2 231 ? 146.099 158.086 190.318 1.00 76.78 231 ARG B O 1
ATOM 5397 N N . ASP B 2 232 ? 147.492 156.375 189.817 1.00 74.31 232 ASP B N 1
ATOM 5398 C CA . ASP B 2 232 ? 146.550 155.301 190.132 1.00 75.79 232 ASP B CA 1
ATOM 5399 C C . ASP B 2 232 ? 145.246 155.441 189.350 1.00 77.87 232 ASP B C 1
ATOM 5400 O O . ASP B 2 232 ? 144.156 155.308 189.905 1.00 79.99 232 ASP B O 1
ATOM 5405 N N . VAL B 2 233 ? 145.359 155.712 188.054 1.00 74.16 233 VAL B N 1
ATOM 5406 C CA . VAL B 2 233 ? 144.203 155.793 187.167 1.00 70.54 233 VAL B CA 1
ATOM 5407 C C . VAL B 2 233 ? 143.748 154.375 186.845 1.00 70.83 233 VAL B C 1
ATOM 5408 O O . VAL B 2 233 ? 144.569 153.549 186.419 1.00 75.39 233 VAL B O 1
ATOM 5412 N N . PRO B 2 234 ? 142.474 154.040 187.043 1.00 65.81 234 PRO B N 1
ATOM 5413 C CA . PRO B 2 234 ? 142.023 152.672 186.763 1.00 65.65 234 PRO B CA 1
ATOM 5414 C C . PRO B 2 234 ? 142.215 152.310 185.300 1.00 71.68 234 PRO B C 1
ATOM 5415 O O . PRO B 2 234 ? 141.969 153.118 184.402 1.00 74.37 234 PRO B O 1
ATOM 5419 N N . GLY B 2 235 ? 142.656 151.076 185.068 1.00 64.99 235 GLY B N 1
ATOM 5420 C CA . GLY B 2 235 ? 142.942 150.601 183.733 1.00 60.16 235 GLY B CA 1
ATOM 5421 C C . GLY B 2 235 ? 144.328 150.916 183.216 1.00 63.80 235 GLY B C 1
ATOM 5422 O O . GLY B 2 235 ? 144.678 150.458 182.121 1.00 68.44 235 GLY B O 1
ATOM 5423 N N . VAL B 2 236 ? 145.126 151.679 183.956 1.00 65.12 236 VAL B N 1
ATOM 5424 C CA . VAL B 2 236 ? 146.500 151.995 183.582 1.00 63.27 236 VAL B CA 1
ATOM 5425 C C . VAL B 2 236 ? 147.409 151.434 184.663 1.00 64.30 236 VAL B C 1
ATOM 5426 O O . VAL B 2 236 ? 147.292 151.804 185.837 1.00 69.90 236 VAL B O 1
ATOM 5430 N N . GLU B 2 237 ? 148.317 150.546 184.269 1.00 69.66 237 GLU B N 1
ATOM 5431 C CA . GLU B 2 237 ? 149.112 149.783 185.219 1.00 72.14 237 GLU B CA 1
ATOM 5432 C C . GLU B 2 237 ? 150.436 150.440 185.583 1.00 73.39 237 GLU B C 1
ATOM 5433 O O . GLU B 2 237 ? 151.104 149.967 186.507 1.00 77.16 237 GLU B O 1
ATOM 5439 N N . THR B 2 238 ? 150.835 151.506 184.896 1.00 74.03 238 THR B N 1
ATOM 5440 C CA . THR B 2 238 ? 152.128 152.137 185.121 1.00 71.99 238 THR B CA 1
ATOM 5441 C C . THR B 2 238 ? 151.928 153.582 185.546 1.00 71.79 238 THR B C 1
ATOM 5442 O O . THR B 2 238 ? 151.161 154.319 184.918 1.00 79.17 238 THR B O 1
ATOM 5446 N N . ASN B 2 239 ? 152.616 153.981 186.616 1.00 70.19 239 ASN B N 1
ATOM 5447 C CA . ASN B 2 239 ? 152.601 155.381 187.023 1.00 69.30 239 ASN B CA 1
ATOM 5448 C C . ASN B 2 239 ? 153.577 156.202 186.191 1.00 72.19 239 ASN B C 1
ATOM 5449 O O . ASN B 2 239 ? 153.499 157.435 186.171 1.00 77.06 239 ASN B O 1
ATOM 5454 N N . GLN B 2 240 ? 154.504 155.540 185.506 1.00 71.51 240 GLN B N 1
ATOM 5455 C CA . GLN B 2 240 ? 155.488 156.241 184.695 1.00 70.63 240 GLN B CA 1
ATOM 5456 C C . GLN B 2 240 ? 154.906 156.629 183.338 1.00 73.63 240 GLN B C 1
ATOM 5457 O O . GLN B 2 240 ? 153.826 156.182 182.945 1.00 73.81 240 GLN B O 1
ATOM 5463 N N . LEU B 2 241 ? 155.642 157.476 182.624 1.00 71.07 241 LEU B N 1
ATOM 5464 C CA . LEU B 2 241 ? 155.165 158.030 181.363 1.00 65.02 241 LEU B CA 1
ATOM 5465 C C . LEU B 2 241 ? 155.225 156.995 180.243 1.00 72.02 241 LEU B C 1
ATOM 5466 O O . LEU B 2 241 ? 156.165 156.201 180.157 1.00 75.05 241 LEU B O 1
ATOM 5471 N N . ARG B 2 242 ? 154.212 157.014 179.378 1.00 68.77 242 ARG B N 1
ATOM 5472 C CA . ARG B 2 242 ? 154.138 156.146 178.208 1.00 58.27 242 ARG B CA 1
ATOM 5473 C C . ARG B 2 242 ? 154.444 156.963 176.962 1.00 61.69 242 ARG B C 1
ATOM 5474 O O . ARG B 2 242 ? 153.831 158.012 176.741 1.00 68.02 242 ARG B O 1
ATOM 5482 N N . GLY B 2 243 ? 155.379 156.480 176.149 1.00 62.33 243 GLY B N 1
ATOM 5483 C CA . GLY B 2 243 ? 155.834 157.246 175.005 1.00 61.37 243 GLY B CA 1
ATOM 5484 C C . GLY B 2 243 ? 155.163 156.899 173.693 1.00 61.34 243 GLY B C 1
ATOM 5485 O O . GLY B 2 243 ? 154.709 157.789 172.966 1.00 64.86 243 GLY B O 1
ATOM 5486 N N . GLY B 2 244 ? 155.092 155.606 173.377 1.00 55.76 244 GLY B N 1
ATOM 5487 C CA . GLY B 2 244 ? 154.555 155.201 172.090 1.00 54.85 244 GLY B CA 1
ATOM 5488 C C . GLY B 2 244 ? 153.118 155.639 171.889 1.00 60.25 244 GLY B C 1
ATOM 5489 O O . GLY B 2 244 ? 152.753 156.126 170.816 1.00 66.72 244 GLY B O 1
ATOM 5490 N N . ALA B 2 245 ? 152.288 155.487 172.922 1.00 54.76 245 ALA B N 1
ATOM 5491 C CA . ALA B 2 245 ? 150.882 155.854 172.805 1.00 53.18 245 ALA B CA 1
ATOM 5492 C C . ALA B 2 245 ? 150.714 157.343 172.539 1.00 53.91 245 ALA B C 1
ATOM 5493 O O . ALA B 2 245 ? 149.918 157.743 171.679 1.00 59.56 245 ALA B O 1
ATOM 5495 N N . ILE B 2 246 ? 151.455 158.183 173.261 1.00 50.21 246 ILE B N 1
ATOM 5496 C CA . ILE B 2 246 ? 151.268 159.619 173.104 1.00 55.62 246 ILE B CA 1
ATOM 5497 C C . ILE B 2 246 ? 151.853 160.100 171.783 1.00 58.70 246 ILE B C 1
ATOM 5498 O O . ILE B 2 246 ? 151.314 161.019 171.159 1.00 64.28 246 ILE B O 1
ATOM 5503 N N . LEU B 2 247 ? 152.953 159.492 171.324 1.00 59.81 247 LEU B N 1
ATOM 5504 C CA . LEU B 2 247 ? 153.440 159.830 169.987 1.00 53.44 247 LEU B CA 1
ATOM 5505 C C . LEU B 2 247 ? 152.446 159.418 168.912 1.00 52.58 247 LEU B C 1
ATOM 5506 O O . LEU B 2 247 ? 152.240 160.156 167.943 1.00 62.67 247 LEU B O 1
ATOM 5511 N N . VAL B 2 248 ? 151.808 158.256 169.063 1.00 48.72 248 VAL B N 1
ATOM 5512 C CA . VAL B 2 248 ? 150.754 157.875 168.125 1.00 45.97 248 VAL B CA 1
ATOM 5513 C C . VAL B 2 248 ? 149.651 158.923 168.119 1.00 55.18 248 VAL B C 1
ATOM 5514 O O . VAL B 2 248 ? 149.291 159.459 167.067 1.00 60.86 248 VAL B O 1
ATOM 5518 N N . LEU B 2 249 ? 149.151 159.283 169.302 1.00 59.84 249 LEU B N 1
ATOM 5519 C CA . LEU B 2 249 ? 148.050 160.240 169.383 1.00 55.51 249 LEU B CA 1
ATOM 5520 C C . LEU B 2 249 ? 148.439 161.591 168.794 1.00 52.90 249 LEU B C 1
ATOM 5521 O O . LEU B 2 249 ? 147.630 162.245 168.128 1.00 57.48 249 LEU B O 1
ATOM 5526 N N . ALA B 2 250 ? 149.674 162.028 169.029 1.00 56.19 250 ALA B N 1
ATOM 5527 C CA . ALA B 2 250 ? 150.083 163.357 168.595 1.00 58.88 250 ALA B CA 1
ATOM 5528 C C . ALA B 2 250 ? 150.375 163.401 167.101 1.00 64.94 250 ALA B C 1
ATOM 5529 O O . ALA B 2 250 ? 150.112 164.413 166.441 1.00 68.56 250 ALA B O 1
ATOM 5531 N N . GLU B 2 251 ? 150.921 162.320 166.542 1.00 68.62 251 GLU B N 1
ATOM 5532 C CA . GLU B 2 251 ? 151.504 162.389 165.209 1.00 63.16 251 GLU B CA 1
ATOM 5533 C C . GLU B 2 251 ? 150.718 161.626 164.146 1.00 63.57 251 GLU B C 1
ATOM 5534 O O . GLU B 2 251 ? 150.764 162.000 162.971 1.00 67.32 251 GLU B O 1
ATOM 5540 N N . GLY B 2 252 ? 150.006 160.559 164.508 1.00 59.78 252 GLY B N 1
ATOM 5541 C CA . GLY B 2 252 ? 149.250 159.831 163.505 1.00 64.96 252 GLY B CA 1
ATOM 5542 C C . GLY B 2 252 ? 147.895 160.452 163.226 1.00 69.28 252 GLY B C 1
ATOM 5543 O O . GLY B 2 252 ? 147.614 160.881 162.103 1.00 73.91 252 GLY B O 1
ATOM 5544 N N . VAL B 2 253 ? 147.035 160.510 164.243 1.00 63.70 253 VAL B N 1
ATOM 5545 C CA . VAL B 2 253 ? 145.654 160.930 164.024 1.00 66.62 253 VAL B CA 1
ATOM 5546 C C . VAL B 2 253 ? 145.570 162.440 163.830 1.00 73.24 253 VAL B C 1
ATOM 5547 O O . VAL B 2 253 ? 144.744 162.935 163.055 1.00 77.71 253 VAL B O 1
ATOM 5551 N N . LEU B 2 254 ? 146.415 163.195 164.532 1.00 70.45 254 LEU B N 1
ATOM 5552 C CA . LEU B 2 254 ? 146.306 164.650 164.486 1.00 68.96 254 LEU B CA 1
ATOM 5553 C C . LEU B 2 254 ? 147.124 165.236 163.341 1.00 68.13 254 LEU B C 1
ATOM 5554 O O . LEU B 2 254 ? 146.597 165.990 162.514 1.00 73.18 254 LEU B O 1
ATOM 5559 N N . GLN B 2 255 ? 148.416 164.911 163.280 1.00 63.83 255 GLN B N 1
ATOM 5560 C CA . GLN B 2 255 ? 149.284 165.498 162.263 1.00 64.06 255 GLN B CA 1
ATOM 5561 C C . GLN B 2 255 ? 148.877 165.063 160.862 1.00 67.97 255 GLN B C 1
ATOM 5562 O O . GLN B 2 255 ? 148.849 165.875 159.931 1.00 70.12 255 GLN B O 1
ATOM 5568 N N . LYS B 2 256 ? 148.559 163.784 160.691 1.00 70.83 256 LYS B N 1
ATOM 5569 C CA . LYS B 2 256 ? 148.231 163.205 159.394 1.00 72.88 256 LYS B CA 1
ATOM 5570 C C . LYS B 2 256 ? 146.732 162.963 159.258 1.00 73.40 256 LYS B C 1
ATOM 5571 O O . LYS B 2 256 ? 146.296 161.938 158.730 1.00 76.40 256 LYS B O 1
ATOM 5577 N N . ALA B 2 257 ? 145.927 163.906 159.750 1.00 72.38 257 ALA B N 1
ATOM 5578 C CA . ALA B 2 257 ? 144.480 163.722 159.758 1.00 73.59 257 ALA B CA 1
ATOM 5579 C C . ALA B 2 257 ? 143.912 163.639 158.347 1.00 77.11 257 ALA B C 1
ATOM 5580 O O . ALA B 2 257 ? 142.968 162.881 158.098 1.00 79.80 257 ALA B O 1
ATOM 5582 N N . LYS B 2 258 ? 144.457 164.422 157.412 1.00 77.06 258 LYS B N 1
ATOM 5583 C CA . LYS B 2 258 ? 143.896 164.458 156.064 1.00 76.09 258 LYS B CA 1
ATOM 5584 C C . LYS B 2 258 ? 144.059 163.122 155.343 1.00 78.51 258 LYS B C 1
ATOM 5585 O O . LYS B 2 258 ? 143.135 162.662 154.660 1.00 79.64 258 LYS B O 1
ATOM 5591 N N . LYS B 2 259 ? 145.224 162.483 155.479 1.00 76.81 259 LYS B N 1
ATOM 5592 C CA . LYS B 2 259 ? 145.418 161.177 154.854 1.00 76.14 259 LYS B CA 1
ATOM 5593 C C . LYS B 2 259 ? 144.475 160.140 155.448 1.00 74.92 259 LYS B C 1
ATOM 5594 O O . LYS B 2 259 ? 143.915 159.306 154.724 1.00 78.73 259 LYS B O 1
ATOM 5600 N N . LEU B 2 260 ? 144.289 160.175 156.768 1.00 71.33 260 LEU B N 1
ATOM 5601 C CA . LEU B 2 260 ? 143.358 159.255 157.405 1.00 73.88 260 LEU B CA 1
ATOM 5602 C C . LEU B 2 260 ? 141.935 159.495 156.921 1.00 77.26 260 LEU B C 1
ATOM 5603 O O . LEU B 2 260 ? 141.180 158.542 156.702 1.00 78.67 260 LEU B O 1
ATOM 5608 N N . VAL B 2 261 ? 141.555 160.761 156.739 1.00 77.51 261 VAL B N 1
ATOM 5609 C CA . VAL B 2 261 ? 140.230 161.079 156.215 1.00 76.68 261 VAL B CA 1
ATOM 5610 C C . VAL B 2 261 ? 140.068 160.520 154.809 1.00 78.32 261 VAL B C 1
ATOM 5611 O O . VAL B 2 261 ? 139.019 159.962 154.461 1.00 79.36 261 VAL B O 1
ATOM 5615 N N . LYS B 2 262 ? 141.100 160.668 153.976 1.00 76.45 262 LYS B N 1
ATOM 5616 C CA . LYS B 2 262 ? 141.038 160.134 152.619 1.00 74.85 262 LYS B CA 1
ATOM 5617 C C . LYS B 2 262 ? 140.870 158.620 152.632 1.00 73.92 262 LYS B C 1
ATOM 5618 O O . LYS B 2 262 ? 140.060 158.068 151.874 1.00 77.23 262 LYS B O 1
ATOM 5624 N N . TYR B 2 263 ? 141.622 157.933 153.494 1.00 72.10 263 TYR B N 1
ATOM 5625 C CA . TYR B 2 263 ? 141.482 156.484 153.602 1.00 71.74 263 TYR B CA 1
ATOM 5626 C C . TYR B 2 263 ? 140.090 156.097 154.082 1.00 74.39 263 TYR B C 1
ATOM 5627 O O . TYR B 2 263 ? 139.510 155.119 153.598 1.00 77.13 263 TYR B O 1
ATOM 5636 N N . ILE B 2 264 ? 139.540 156.846 155.041 1.00 76.51 264 ILE B N 1
ATOM 5637 C CA . ILE B 2 264 ? 138.197 156.553 155.537 1.00 74.11 264 ILE B CA 1
ATOM 5638 C C . ILE B 2 264 ? 137.175 156.698 154.420 1.00 74.74 264 ILE B C 1
ATOM 5639 O O . ILE B 2 264 ? 136.293 155.847 154.251 1.00 74.87 264 ILE B O 1
ATOM 5644 N N . ASP B 2 265 ? 137.274 157.778 153.643 1.00 82.57 265 ASP B N 1
ATOM 5645 C CA . ASP B 2 265 ? 136.313 157.997 152.566 1.00 81.94 265 ASP B CA 1
ATOM 5646 C C . ASP B 2 265 ? 136.424 156.922 151.494 1.00 80.55 265 ASP B C 1
ATOM 5647 O O . ASP B 2 265 ? 135.407 156.437 150.986 1.00 81.74 265 ASP B O 1
ATOM 5652 N N . LYS B 2 266 ? 137.649 156.534 151.135 1.00 81.38 266 LYS B N 1
ATOM 5653 C CA . LYS B 2 266 ? 137.809 155.536 150.082 1.00 77.54 266 LYS B CA 1
ATOM 5654 C C . LYS B 2 266 ? 137.373 154.152 150.553 1.00 77.23 266 LYS B C 1
ATOM 5655 O O . LYS B 2 266 ? 136.769 153.392 149.788 1.00 79.74 266 LYS B O 1
ATOM 5661 N N . MET B 2 267 ? 137.661 153.808 151.810 1.00 80.96 267 MET B N 1
ATOM 5662 C CA . MET B 2 267 ? 137.340 152.481 152.322 1.00 78.90 267 MET B CA 1
ATOM 5663 C C . MET B 2 267 ? 135.860 152.318 152.638 1.00 81.50 267 MET B C 1
ATOM 5664 O O . MET B 2 267 ? 135.304 151.234 152.427 1.00 80.28 267 MET B O 1
ATOM 5669 N N . GLY B 2 268 ? 135.212 153.361 153.145 1.00 87.65 268 GLY B N 1
ATOM 5670 C CA . GLY B 2 268 ? 133.824 153.280 153.547 1.00 86.50 268 GLY B CA 1
ATOM 5671 C C . GLY B 2 268 ? 133.582 153.100 155.029 1.00 86.01 268 GLY B C 1
ATOM 5672 O O . GLY B 2 268 ? 132.534 152.563 155.404 1.00 82.81 268 GLY B O 1
ATOM 5673 N N . ILE B 2 269 ? 134.518 153.519 155.882 1.00 86.96 269 ILE B N 1
ATOM 5674 C CA . ILE B 2 269 ? 134.336 153.391 157.322 1.00 85.10 269 ILE B CA 1
ATOM 5675 C C . ILE B 2 269 ? 133.394 154.479 157.819 1.00 87.60 269 ILE B C 1
ATOM 5676 O O . ILE B 2 269 ? 133.501 155.649 157.426 1.00 87.75 269 ILE B O 1
ATOM 5681 N N . GLU B 2 270 ? 132.468 154.099 158.694 1.00 85.89 270 GLU B N 1
ATOM 5682 C CA . GLU B 2 270 ? 131.503 155.021 159.272 1.00 83.89 270 GLU B CA 1
ATOM 5683 C C . GLU B 2 270 ? 131.827 155.246 160.741 1.00 83.73 270 GLU B C 1
ATOM 5684 O O . GLU B 2 270 ? 132.393 154.375 161.409 1.00 86.38 270 GLU B O 1
ATOM 5690 N N . GLY B 2 271 ? 131.470 156.426 161.239 1.00 69.42 271 GLY B N 1
ATOM 5691 C CA . GLY B 2 271 ? 131.744 156.819 162.604 1.00 67.96 271 GLY B CA 1
ATOM 5692 C C . GLY B 2 271 ? 132.909 157.772 162.748 1.00 69.71 271 GLY B C 1
ATOM 5693 O O . GLY B 2 271 ? 133.311 158.073 163.878 1.00 74.79 271 GLY B O 1
ATOM 5694 N N . TRP B 2 272 ? 133.466 158.248 161.635 1.00 63.56 272 TRP B N 1
ATOM 5695 C CA . TRP B 2 272 ? 134.650 159.097 161.700 1.00 67.05 272 TRP B CA 1
ATOM 5696 C C . TRP B 2 272 ? 134.343 160.519 161.247 1.00 68.14 272 TRP B C 1
ATOM 5697 O O . TRP B 2 272 ? 135.204 161.198 160.678 1.00 69.54 272 TRP B O 1
ATOM 5708 N N . GLU B 2 273 ? 133.114 160.979 161.482 1.00 74.39 273 GLU B N 1
ATOM 5709 C CA . GLU B 2 273 ? 132.681 162.326 161.131 1.00 73.10 273 GLU B CA 1
ATOM 5710 C C . GLU B 2 273 ? 133.500 163.412 161.820 1.00 71.93 273 GLU B C 1
ATOM 5711 O O . GLU B 2 273 ? 133.834 164.430 161.200 1.00 72.80 273 GLU B O 1
ATOM 5717 N N . TRP B 2 274 ? 133.811 163.214 163.104 1.00 64.21 274 TRP B N 1
ATOM 5718 C CA . TRP B 2 274 ? 134.492 164.256 163.866 1.00 62.64 274 TRP B CA 1
ATOM 5719 C C . TRP B 2 274 ? 135.839 164.609 163.249 1.00 64.76 274 TRP B C 1
ATOM 5720 O O . TRP B 2 274 ? 136.237 165.778 163.242 1.00 68.98 274 TRP B O 1
ATOM 5731 N N . LEU B 2 275 ? 136.554 163.613 162.722 1.00 71.22 275 LEU B N 1
ATOM 5732 C CA . LEU B 2 275 ? 137.837 163.891 162.088 1.00 72.68 275 LEU B CA 1
ATOM 5733 C C . LEU B 2 275 ? 137.662 164.742 160.838 1.00 76.81 275 LEU B C 1
ATOM 5734 O O . LEU B 2 275 ? 138.444 165.668 160.595 1.00 79.54 275 LEU B O 1
ATOM 5739 N N . LYS B 2 276 ? 136.641 164.445 160.029 1.00 81.44 276 LYS B N 1
ATOM 5740 C CA . LYS B 2 276 ? 136.390 165.247 158.836 1.00 79.42 276 LYS B CA 1
ATOM 5741 C C . LYS B 2 276 ? 136.028 166.679 159.202 1.00 78.30 276 LYS B C 1
ATOM 5742 O O . LYS B 2 276 ? 136.479 167.629 158.549 1.00 78.16 276 LYS B O 1
ATOM 5748 N N . GLU B 2 277 ? 135.204 166.854 160.239 1.00 86.24 277 GLU B N 1
ATOM 5749 C CA . GLU B 2 277 ? 134.856 168.203 160.677 1.00 85.32 277 GLU B CA 1
ATOM 5750 C C . GLU B 2 277 ? 136.082 168.952 161.181 1.00 83.26 277 GLU B C 1
ATOM 5751 O O . GLU B 2 277 ? 136.256 170.140 160.889 1.00 84.85 277 GLU B O 1
ATOM 5757 N N . PHE B 2 278 ? 136.948 168.272 161.935 1.00 82.02 278 PHE B N 1
ATOM 5758 C CA . PHE B 2 278 ? 138.182 168.898 162.396 1.00 82.54 278 PHE B CA 1
ATOM 5759 C C . PHE B 2 278 ? 139.067 169.303 161.224 1.00 82.76 278 PHE B C 1
ATOM 5760 O O . PHE B 2 278 ? 139.662 170.387 161.232 1.00 84.22 278 PHE B O 1
ATOM 5768 N N . VAL B 2 279 ? 139.163 168.448 160.205 1.00 82.86 279 VAL B N 1
ATOM 5769 C CA . VAL B 2 279 ? 139.990 168.766 159.044 1.00 83.52 279 VAL B CA 1
ATOM 5770 C C . VAL B 2 279 ? 139.434 169.974 158.301 1.00 87.91 279 VAL B C 1
ATOM 5771 O O . VAL B 2 279 ? 140.179 170.894 157.940 1.00 90.94 279 VAL B O 1
ATOM 5775 N N . GLU B 2 280 ? 138.120 169.997 158.063 1.00 94.35 280 GLU B N 1
ATOM 5776 C CA . GLU B 2 280 ? 137.539 171.100 157.299 1.00 91.52 280 GLU B CA 1
ATOM 5777 C C . GLU B 2 280 ? 137.576 172.403 158.090 1.00 91.01 280 GLU B C 1
ATOM 5778 O O . GLU B 2 280 ? 137.701 173.486 157.508 1.00 90.52 280 GLU B O 1
ATOM 5784 N N . ALA B 2 281 ? 137.470 172.322 159.419 1.00 95.13 281 ALA B N 1
ATOM 5785 C CA . ALA B 2 281 ? 137.581 173.520 160.244 1.00 95.37 281 ALA B CA 1
ATOM 5786 C C . ALA B 2 281 ? 139.021 174.012 160.301 1.00 93.45 281 ALA B C 1
ATOM 5787 O O . ALA B 2 281 ? 139.275 175.214 160.434 1.00 93.36 281 ALA B O 1
ATOM 5789 N N . LYS B 2 282 ? 139.981 173.089 160.215 1.00 99.36 282 LYS B N 1
ATOM 5790 C CA . LYS B 2 282 ? 141.386 173.479 160.239 1.00 101.51 282 LYS B CA 1
ATOM 5791 C C . LYS B 2 282 ? 141.736 174.354 159.045 1.00 101.21 282 LYS B C 1
ATOM 5792 O O . LYS B 2 282 ? 142.487 175.328 159.176 1.00 101.00 282 LYS B O 1
ATOM 5798 N N . GLU B 2 283 ? 141.205 174.023 157.873 1.00 105.03 283 GLU B N 1
ATOM 5799 C CA . GLU B 2 283 ? 141.474 174.798 156.668 1.00 106.82 283 GLU B CA 1
ATOM 5800 C C . GLU B 2 283 ? 140.183 175.347 156.070 1.00 106.47 283 GLU B C 1
ATOM 5801 O O . GLU B 2 283 ? 139.462 176.106 156.717 1.00 105.06 283 GLU B O 1
ATOM 5807 N N . ASP B 2 309 ? 148.341 203.818 136.922 1.00 81.85 309 ASP B N 1
ATOM 5808 C CA . ASP B 2 309 ? 149.126 204.714 137.761 1.00 79.21 309 ASP B CA 1
ATOM 5809 C C . ASP B 2 309 ? 150.117 203.937 138.620 1.00 82.02 309 ASP B C 1
ATOM 5810 O O . ASP B 2 309 ? 150.818 204.515 139.449 1.00 84.55 309 ASP B O 1
ATOM 5815 N N . MET B 2 310 ? 150.169 202.624 138.419 1.00 70.29 310 MET B N 1
ATOM 5816 C CA . MET B 2 310 ? 151.086 201.753 139.138 1.00 67.64 310 MET B CA 1
ATOM 5817 C C . MET B 2 310 ? 151.784 200.833 138.150 1.00 69.58 310 MET B C 1
ATOM 5818 O O . MET B 2 310 ? 151.200 200.436 137.138 1.00 69.77 310 MET B O 1
ATOM 5823 N N . GLY B 2 311 ? 153.037 200.502 138.445 1.00 62.08 311 GLY B N 1
ATOM 5824 C CA . GLY B 2 311 ? 153.802 199.632 137.581 1.00 56.73 311 GLY B CA 1
ATOM 5825 C C . GLY B 2 311 ? 153.448 198.170 137.755 1.00 59.33 311 GLY B C 1
ATOM 5826 O O . GLY B 2 311 ? 152.795 197.761 138.714 1.00 64.97 311 GLY B O 1
ATOM 5827 N N . PHE B 2 312 ? 153.894 197.368 136.789 1.00 49.13 312 PHE B N 1
ATOM 5828 C CA . PHE B 2 312 ? 153.623 195.935 136.825 1.00 44.82 312 PHE B CA 1
ATOM 5829 C C . PHE B 2 312 ? 154.411 195.251 137.937 1.00 48.84 312 PHE B C 1
ATOM 5830 O O . PHE B 2 312 ? 153.851 194.485 138.732 1.00 58.35 312 PHE B O 1
ATOM 5838 N N . TYR B 2 313 ? 155.712 195.531 138.022 1.00 48.56 313 TYR B N 1
ATOM 5839 C CA . TYR 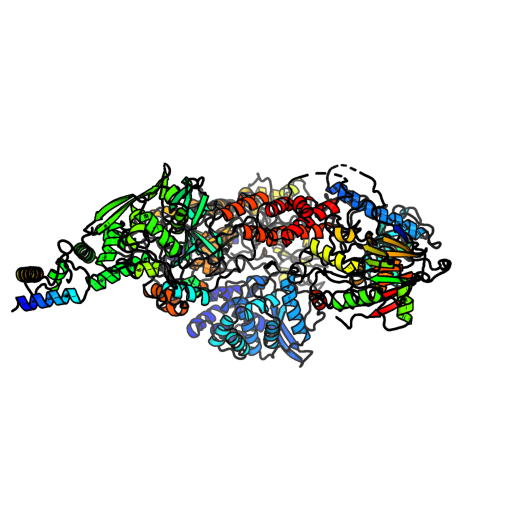B 2 313 ? 156.550 194.830 138.985 1.00 50.75 313 TYR B CA 1
ATOM 5840 C C . TYR B 2 313 ? 156.349 195.336 140.407 1.00 54.84 313 TYR B C 1
ATOM 5841 O O . TYR B 2 313 ? 156.502 194.562 141.353 1.00 59.70 313 TYR B O 1
ATOM 5850 N N . TYR B 2 314 ? 155.991 196.609 140.583 1.00 53.64 314 TYR B N 1
ATOM 5851 C CA . TYR B 2 314 ? 155.606 197.093 141.906 1.00 50.98 314 TYR B CA 1
ATOM 5852 C C . TYR B 2 314 ? 154.442 196.279 142.463 1.00 55.74 314 TYR B C 1
ATOM 5853 O O . TYR B 2 314 ? 154.496 195.770 143.594 1.00 62.40 314 TYR B O 1
ATOM 5862 N N . SER B 2 315 ? 153.387 196.126 141.662 1.00 45.86 315 SER B N 1
ATOM 5863 C CA . SER B 2 315 ? 152.222 195.363 142.091 1.00 44.12 315 SER B CA 1
ATOM 5864 C C . SER B 2 315 ? 152.570 193.895 142.294 1.00 48.99 315 SER B C 1
ATOM 5865 O O . SER B 2 315 ? 152.082 193.256 143.234 1.00 59.83 315 SER B O 1
ATOM 5868 N N . LEU B 2 316 ? 153.405 193.337 141.413 1.00 44.62 316 LEU B N 1
ATOM 5869 C CA . LEU B 2 316 ? 153.792 191.938 141.568 1.00 40.74 316 LEU B CA 1
ATOM 5870 C C . LEU B 2 316 ? 154.557 191.719 142.865 1.00 39.51 316 LEU B C 1
ATOM 5871 O O . LEU B 2 316 ? 154.317 190.736 143.575 1.00 51.47 316 LEU B O 1
ATOM 5876 N N . TYR B 2 317 ? 155.474 192.630 143.199 1.00 39.65 317 TYR B N 1
ATOM 5877 C CA . TYR B 2 317 ? 156.216 192.515 144.449 1.00 46.52 317 TYR B CA 1
ATOM 5878 C C . TYR B 2 317 ? 155.287 192.607 145.652 1.00 54.85 317 TYR B C 1
ATOM 5879 O O . TYR B 2 317 ? 155.402 191.814 146.596 1.00 59.05 317 TYR B O 1
ATOM 5888 N N . GLN B 2 318 ? 154.350 193.561 145.633 1.00 58.28 318 GLN B N 1
ATOM 5889 C CA . GLN B 2 318 ? 153.427 193.689 146.759 1.00 53.47 318 GLN B CA 1
ATOM 5890 C C . GLN B 2 318 ? 152.568 192.440 146.925 1.00 52.15 318 GLN B C 1
ATOM 5891 O O . GLN B 2 318 ? 152.388 191.943 148.045 1.00 56.64 318 GLN B O 1
ATOM 5897 N N . LYS B 2 319 ? 152.031 191.915 145.821 1.00 44.87 319 LYS B N 1
ATOM 5898 C CA . LYS B 2 319 ? 151.172 190.739 145.905 1.00 44.05 319 LYS B CA 1
ATOM 5899 C C . LYS B 2 319 ? 151.958 189.511 146.344 1.00 51.66 319 LYS B C 1
ATOM 5900 O O . LYS B 2 319 ? 151.448 188.675 147.098 1.00 57.43 319 LYS B O 1
ATOM 5906 N N . PHE B 2 320 ? 153.204 189.385 145.883 1.00 55.61 320 PHE B N 1
ATOM 5907 C CA . PHE B 2 320 ? 154.068 188.304 146.342 1.00 51.03 320 PHE B CA 1
ATOM 5908 C C . PHE B 2 320 ? 154.310 188.396 147.842 1.00 52.17 320 PHE B C 1
ATOM 5909 O O . PHE B 2 320 ? 154.270 187.382 148.547 1.00 59.08 320 PHE B O 1
ATOM 5917 N N . LYS B 2 321 ? 154.561 189.605 148.350 1.00 57.73 321 LYS B N 1
ATOM 5918 C CA . LYS B 2 321 ? 154.795 189.763 149.783 1.00 56.59 321 LYS B CA 1
ATOM 5919 C C . LYS B 2 321 ? 153.549 189.427 150.593 1.00 60.16 321 LYS B C 1
ATOM 5920 O O . LYS B 2 321 ? 153.645 188.826 151.669 1.00 62.30 321 LYS B O 1
ATOM 5926 N N . GLU B 2 322 ? 152.369 189.819 150.105 1.00 63.41 322 GLU B N 1
ATOM 5927 C CA . GLU B 2 322 ? 151.145 189.513 150.843 1.00 55.96 322 GLU B CA 1
ATOM 5928 C C . GLU B 2 322 ? 150.831 188.021 150.822 1.00 62.00 322 GLU B C 1
ATOM 5929 O O . GLU B 2 322 ? 150.564 187.421 151.869 1.00 66.89 322 GLU B O 1
ATOM 5935 N N . GLU B 2 323 ? 150.863 187.399 149.641 1.00 63.73 323 GLU B N 1
ATOM 5936 C CA . GLU B 2 323 ? 150.378 186.026 149.521 1.00 56.36 323 GLU B CA 1
ATOM 5937 C C . GLU B 2 323 ? 151.380 185.015 150.067 1.00 55.88 323 GLU B C 1
ATOM 5938 O O . GLU B 2 323 ? 150.986 184.016 150.678 1.00 60.06 323 GLU B O 1
ATOM 5944 N N . ILE B 2 324 ? 152.673 185.243 149.855 1.00 55.08 324 ILE B N 1
ATOM 5945 C CA . ILE B 2 324 ? 153.721 184.357 150.349 1.00 55.23 324 ILE B CA 1
ATOM 5946 C C . ILE B 2 324 ? 154.573 185.136 151.339 1.00 57.60 324 ILE B C 1
ATOM 5947 O O . ILE B 2 324 ? 155.124 186.188 150.997 1.00 62.79 324 ILE B O 1
ATOM 5952 N N . ALA B 2 325 ? 154.691 184.613 152.557 1.00 56.20 325 ALA B N 1
ATOM 5953 C CA . ALA B 2 325 ? 155.366 185.318 153.632 1.00 54.14 325 ALA B CA 1
ATOM 5954 C C . ALA B 2 325 ? 156.682 184.638 153.985 1.00 57.72 325 ALA B C 1
ATOM 5955 O O . ALA B 2 325 ? 156.813 183.418 153.843 1.00 61.97 325 ALA B O 1
ATOM 5957 N N . PRO B 2 326 ? 157.678 185.400 154.437 1.00 54.63 326 PRO B N 1
ATOM 5958 C CA . PRO B 2 326 ? 158.950 184.788 154.832 1.00 53.24 326 PRO B CA 1
ATOM 5959 C C . PRO B 2 326 ? 158.777 183.840 156.008 1.00 57.49 326 PRO B C 1
ATOM 5960 O O . PRO B 2 326 ? 157.956 184.061 156.901 1.00 61.11 326 PRO B O 1
ATOM 5964 N N . SER B 2 327 ? 159.567 182.771 155.997 1.00 55.49 327 SER B N 1
ATOM 5965 C CA . SER B 2 327 ? 159.557 181.763 157.046 1.00 51.17 327 SER B CA 1
ATOM 5966 C C . SER B 2 327 ? 160.915 181.748 157.728 1.00 56.69 327 SER B C 1
ATOM 5967 O O . SER B 2 327 ? 161.948 181.646 157.058 1.00 61.17 327 SER B O 1
ATOM 5970 N N . ASP B 2 328 ? 160.912 181.851 159.057 1.00 55.24 328 ASP B N 1
ATOM 5971 C CA . ASP B 2 328 ? 162.141 181.884 159.840 1.00 52.02 328 ASP B CA 1
ATOM 5972 C C . ASP B 2 328 ? 162.260 180.693 160.783 1.00 51.74 328 ASP B C 1
ATOM 5973 O O . ASP B 2 328 ? 163.005 180.759 161.764 1.00 54.52 328 ASP B O 1
ATOM 5978 N N . LYS B 2 329 ? 161.545 179.603 160.504 1.00 52.97 329 LYS B N 1
ATOM 5979 C CA . LYS B 2 329 ? 161.609 178.440 161.382 1.00 52.46 329 LYS B CA 1
ATOM 5980 C C . LYS B 2 329 ? 162.958 177.738 161.296 1.00 55.70 329 LYS B C 1
ATOM 5981 O O . LYS B 2 329 ? 163.394 177.121 162.274 1.00 58.96 329 LYS B O 1
ATOM 5987 N N . TYR B 2 330 ? 163.629 177.815 160.146 1.00 50.96 330 TYR B N 1
ATOM 5988 C CA . TYR B 2 330 ? 164.897 177.114 159.984 1.00 43.99 330 TYR B CA 1
ATOM 5989 C C . TYR B 2 330 ? 166.033 177.809 160.724 1.00 52.07 330 TYR B C 1
ATOM 5990 O O . TYR B 2 330 ? 167.016 177.158 161.095 1.00 55.82 330 TYR B O 1
ATOM 5999 N N . ALA B 2 331 ? 165.921 179.114 160.951 1.00 52.60 331 ALA B N 1
ATOM 6000 C CA . ALA B 2 331 ? 166.991 179.899 161.550 1.00 43.57 331 ALA B CA 1
ATOM 6001 C C . ALA B 2 331 ? 166.818 180.107 163.047 1.00 49.40 331 ALA B C 1
ATOM 6002 O O . ALA B 2 331 ? 167.533 180.930 163.627 1.00 58.25 331 ALA B O 1
ATOM 6004 N N . LYS B 2 332 ? 165.884 179.397 163.682 1.00 56.65 332 LYS B N 1
ATOM 6005 C CA . LYS B 2 332 ? 165.687 179.550 165.120 1.00 57.39 332 LYS B CA 1
ATOM 6006 C C . LYS B 2 332 ? 166.925 179.130 165.901 1.00 60.72 332 LYS B C 1
ATOM 6007 O O . LYS B 2 332 ? 167.325 179.806 166.855 1.00 65.69 332 LYS B O 1
ATOM 6013 N N . GLU B 2 333 ? 167.546 178.021 165.511 1.00 61.42 333 GLU B N 1
ATOM 6014 C CA . GLU B 2 333 ? 168.687 177.465 166.222 1.00 61.78 333 GLU B CA 1
ATOM 6015 C C . GLU B 2 333 ? 169.925 177.539 165.343 1.00 64.42 333 GLU B C 1
ATOM 6016 O O . GLU B 2 333 ? 169.884 177.147 164.173 1.00 70.06 333 GLU B O 1
ATOM 6022 N N . VAL B 2 334 ? 171.020 178.042 165.906 1.00 58.19 334 VAL B N 1
ATOM 6023 C CA . VAL B 2 334 ? 172.316 178.067 165.239 1.00 59.98 334 VAL B CA 1
ATOM 6024 C C . VAL B 2 334 ? 173.328 177.384 166.147 1.00 59.93 334 VAL B C 1
ATOM 6025 O O . VAL B 2 334 ? 173.458 177.744 167.322 1.00 61.62 334 VAL B O 1
ATOM 6029 N N . ILE B 2 335 ? 174.038 176.400 165.601 1.00 59.70 335 ILE B N 1
ATOM 6030 C CA . ILE B 2 335 ? 175.012 175.607 166.342 1.00 58.04 335 ILE B CA 1
ATOM 6031 C C . ILE B 2 335 ? 176.405 175.983 165.863 1.00 63.68 335 ILE B C 1
ATOM 6032 O O . ILE B 2 335 ? 176.630 176.158 164.659 1.00 67.95 335 ILE B O 1
ATOM 6037 N N . GLY B 2 336 ? 177.331 176.127 166.807 1.00 59.64 336 GLY B N 1
ATOM 6038 C CA . GLY B 2 336 ? 178.688 176.498 166.444 1.00 55.01 336 GLY B CA 1
ATOM 6039 C C . GLY B 2 336 ? 179.307 175.484 165.499 1.00 57.52 336 GLY B C 1
ATOM 6040 O O . GLY B 2 336 ? 179.252 174.274 165.728 1.00 63.58 336 GLY B O 1
ATOM 6041 N N . GLY B 2 337 ? 179.905 175.991 164.423 1.00 54.87 337 GLY B N 1
ATOM 6042 C CA . GLY B 2 337 ? 180.453 175.160 163.378 1.00 58.20 337 GLY B CA 1
ATOM 6043 C C . GLY B 2 337 ? 179.508 174.875 162.231 1.00 62.84 337 GLY B C 1
ATOM 6044 O O . GLY B 2 337 ? 179.933 174.293 161.227 1.00 65.67 337 GLY B O 1
ATOM 6045 N N . ARG B 2 338 ? 178.242 175.264 162.350 1.00 54.59 338 ARG B N 1
ATOM 6046 C CA . ARG B 2 338 ? 177.266 175.106 161.280 1.00 51.07 338 ARG B CA 1
ATOM 6047 C C . ARG B 2 338 ? 176.810 176.480 160.813 1.00 51.02 338 ARG B C 1
ATOM 6048 O O . ARG B 2 338 ? 175.922 177.077 161.441 1.00 58.06 338 ARG B O 1
ATOM 6056 N N . PRO B 2 339 ? 177.364 177.015 159.732 1.00 43.24 339 PRO B N 1
ATOM 6057 C CA . PRO B 2 339 ? 177.084 178.401 159.353 1.00 48.17 339 PRO B CA 1
ATOM 6058 C C . PRO B 2 339 ? 175.691 178.576 158.760 1.00 52.64 339 PRO B C 1
ATOM 6059 O O . PRO B 2 339 ? 174.999 177.622 158.410 1.00 60.26 339 PRO B O 1
ATOM 6063 N N . LEU B 2 340 ? 175.297 179.842 158.655 1.00 52.36 340 LEU B N 1
ATOM 6064 C CA . LEU B 2 340 ? 174.055 180.253 158.016 1.00 49.26 340 LEU B CA 1
ATOM 6065 C C . LEU B 2 340 ? 174.402 180.974 156.721 1.00 55.10 340 LEU B C 1
ATOM 6066 O O . LEU B 2 340 ? 175.182 181.931 156.731 1.00 60.72 340 LEU B O 1
ATOM 6071 N N . PHE B 2 341 ? 173.826 180.516 155.609 1.00 55.42 341 PHE B N 1
ATOM 6072 C CA . PHE B 2 341 ? 174.248 180.977 154.294 1.00 49.43 341 PHE B CA 1
ATOM 6073 C C . PHE B 2 341 ? 173.384 182.090 153.718 1.00 51.35 341 PHE B C 1
ATOM 6074 O O . PHE B 2 341 ? 173.871 182.846 152.872 1.00 55.46 341 PHE B O 1
ATOM 6082 N N . SER B 2 342 ? 172.131 182.216 154.144 1.00 50.74 342 SER B N 1
ATOM 6083 C CA . SER B 2 342 ? 171.267 183.252 153.600 1.00 52.47 342 SER B CA 1
ATOM 6084 C C . SER B 2 342 ? 170.159 183.560 154.592 1.00 52.97 342 SER B C 1
ATOM 6085 O O . SER B 2 342 ? 169.636 182.658 155.249 1.00 56.54 342 SER B O 1
ATOM 6088 N N . ASP B 2 343 ? 169.815 184.837 154.694 1.00 47.87 343 ASP B N 1
ATOM 6089 C CA . ASP B 2 343 ? 168.719 185.286 155.531 1.00 46.86 343 ASP B CA 1
ATOM 6090 C C . ASP B 2 343 ? 167.383 184.986 154.856 1.00 54.37 343 ASP B C 1
ATOM 6091 O O . ASP B 2 343 ? 167.319 184.817 153.637 1.00 55.87 343 ASP B O 1
ATOM 6096 N N . PRO B 2 344 ? 166.292 184.904 155.634 1.00 49.95 344 PRO B N 1
ATOM 6097 C CA . PRO B 2 344 ? 165.009 184.477 155.056 1.00 46.31 344 PRO B CA 1
ATOM 6098 C C . PRO B 2 344 ? 164.464 185.423 153.998 1.00 52.31 344 PRO B C 1
ATOM 6099 O O . PRO B 2 344 ? 164.088 186.560 154.299 1.00 56.65 344 PRO B O 1
ATOM 6103 N N . SER B 2 345 ? 164.416 184.943 152.754 1.00 49.48 345 SER B N 1
ATOM 6104 C CA . SER B 2 345 ? 163.848 185.672 151.621 1.00 45.10 345 SER B CA 1
ATOM 6105 C C . SER B 2 345 ? 164.502 187.045 151.460 1.00 50.19 345 SER B C 1
ATOM 6106 O O . SER B 2 345 ? 163.855 188.089 151.548 1.00 55.84 345 SER B O 1
ATOM 6109 N N . LYS B 2 346 ? 165.808 187.024 151.216 1.00 52.71 346 LYS B N 1
ATOM 6110 C CA . LYS B 2 346 ? 166.584 188.239 151.088 1.00 52.72 346 LYS B CA 1
ATOM 6111 C C . LYS B 2 346 ? 167.386 188.209 149.795 1.00 51.70 346 LYS B C 1
ATOM 6112 O O . LYS B 2 346 ? 168.058 187.206 149.514 1.00 56.50 346 LYS B O 1
ATOM 6118 N N . PRO B 2 347 ? 167.335 189.263 148.981 1.00 46.56 347 PRO B N 1
ATOM 6119 C CA . PRO B 2 347 ? 168.119 189.277 147.740 1.00 48.02 347 PRO B CA 1
ATOM 6120 C C . PRO B 2 347 ? 169.606 189.120 148.013 1.00 50.11 347 PRO B C 1
ATOM 6121 O O . PRO B 2 347 ? 170.137 189.640 148.996 1.00 56.42 347 PRO B O 1
ATOM 6125 N N . GLY B 2 348 ? 170.276 188.392 147.126 1.00 43.96 348 GLY B N 1
ATOM 6126 C CA . GLY B 2 348 ? 171.655 188.010 147.322 1.00 42.86 348 GLY B CA 1
ATOM 6127 C C . GLY B 2 348 ? 171.854 186.604 147.840 1.00 46.94 348 GLY B C 1
ATOM 6128 O O . GLY B 2 348 ? 173.004 186.177 147.989 1.00 54.90 348 GLY B O 1
ATOM 6129 N N . GLY B 2 349 ? 170.778 185.874 148.117 1.00 44.61 349 GLY B N 1
ATOM 6130 C CA . GLY B 2 349 ? 170.880 184.519 148.618 1.00 43.27 349 GLY B CA 1
ATOM 6131 C C . GLY B 2 349 ? 170.905 183.481 147.517 1.00 49.80 349 GLY B C 1
ATOM 6132 O O . GLY B 2 349 ? 171.751 183.539 146.620 1.00 53.22 349 GLY B O 1
ATOM 6133 N N . PHE B 2 350 ? 169.983 182.526 147.571 1.00 52.23 350 PHE B N 1
ATOM 6134 C CA . PHE B 2 350 ? 169.897 181.451 146.591 1.00 48.55 350 PHE B CA 1
ATOM 6135 C C . PHE B 2 350 ? 168.831 181.814 145.564 1.00 55.17 350 PHE B C 1
ATOM 6136 O O . PHE B 2 350 ? 167.660 181.993 145.914 1.00 60.08 350 PHE B O 1
ATOM 6144 N N . ARG B 2 351 ? 169.231 181.927 144.299 1.00 47.46 351 ARG B N 1
ATOM 6145 C CA . ARG B 2 351 ? 168.250 182.062 143.230 1.00 42.05 351 ARG B CA 1
ATOM 6146 C C . ARG B 2 351 ? 167.497 180.754 143.040 1.00 50.04 351 ARG B C 1
ATOM 6147 O O . ARG B 2 351 ? 168.048 179.666 143.227 1.00 59.20 351 ARG B O 1
ATOM 6155 N N . LEU B 2 352 ? 166.229 180.867 142.669 1.00 46.08 352 LEU B N 1
ATOM 6156 C CA . LEU B 2 352 ? 165.366 179.717 142.453 1.00 45.78 352 LEU B CA 1
ATOM 6157 C C . LEU B 2 352 ? 165.285 179.428 140.960 1.00 49.37 352 LEU B C 1
ATOM 6158 O O . LEU B 2 352 ? 164.828 180.273 140.185 1.00 58.52 352 LEU B O 1
ATOM 6163 N N . ARG B 2 353 ? 165.729 178.240 140.563 1.00 49.39 353 ARG B N 1
ATOM 6164 C CA . ARG B 2 353 ? 165.575 177.759 139.199 1.00 47.27 353 ARG B CA 1
ATOM 6165 C C . ARG B 2 353 ? 164.821 176.439 139.204 1.00 50.34 353 ARG B C 1
ATOM 6166 O O . ARG B 2 353 ? 165.183 175.507 139.928 1.00 54.77 353 ARG B O 1
ATOM 6174 N N . TYR B 2 354 ? 163.772 176.366 138.392 1.00 47.60 354 TYR B N 1
ATOM 6175 C CA . TYR B 2 354 ? 162.892 175.208 138.339 1.00 44.54 354 TYR B CA 1
ATOM 6176 C C . TYR B 2 354 ? 163.500 174.169 137.407 1.00 45.90 354 TYR B C 1
ATOM 6177 O O . TYR B 2 354 ? 163.770 174.462 136.239 1.00 55.60 354 TYR B O 1
ATOM 6186 N N . GLY B 2 355 ? 163.714 172.965 137.919 1.00 44.26 355 GLY B N 1
ATOM 6187 C CA . GLY B 2 355 ? 164.229 171.898 137.086 1.00 50.06 355 GLY B CA 1
ATOM 6188 C C . GLY B 2 355 ? 164.702 170.733 137.920 1.00 52.59 355 GLY B C 1
ATOM 6189 O O . GLY B 2 355 ? 164.693 170.767 139.153 1.00 53.88 355 GLY B O 1
ATOM 6190 N N . ARG B 2 356 ? 165.120 169.687 137.214 1.00 54.68 356 ARG B N 1
ATOM 6191 C CA . ARG B 2 356 ? 165.635 168.469 137.821 1.00 52.70 356 ARG B CA 1
ATOM 6192 C C . ARG B 2 356 ? 166.889 168.037 137.078 1.00 54.09 356 ARG B C 1
ATOM 6193 O O . ARG B 2 356 ? 166.902 168.000 135.844 1.00 61.28 356 ARG B O 1
ATOM 6201 N N . SER B 2 357 ? 167.938 167.717 137.825 1.00 49.57 357 SER B N 1
ATOM 6202 C CA . SER B 2 357 ? 169.200 167.296 137.241 1.00 44.37 357 SER B CA 1
ATOM 6203 C C . SER B 2 357 ? 169.250 165.777 137.101 1.00 51.05 357 SER B C 1
ATOM 6204 O O . SER B 2 357 ? 168.323 165.058 137.478 1.00 58.24 357 SER B O 1
ATOM 6207 N N . ARG B 2 358 ? 170.357 165.290 136.537 1.00 52.62 358 ARG B N 1
ATOM 6208 C CA . ARG B 2 358 ? 170.569 163.849 136.451 1.00 49.46 358 ARG B CA 1
ATOM 6209 C C . ARG B 2 358 ? 170.656 163.223 137.836 1.00 54.10 358 ARG B C 1
ATOM 6210 O O . ARG B 2 358 ? 170.172 162.106 138.053 1.00 53.77 358 ARG B O 1
ATOM 6218 N N . ALA B 2 359 ? 171.267 163.927 138.787 1.00 53.58 359 ALA B N 1
ATOM 6219 C CA . ALA B 2 359 ? 171.506 163.367 140.110 1.00 49.20 359 ALA B CA 1
ATOM 6220 C C . ALA B 2 359 ? 170.797 164.160 141.200 1.00 53.44 359 ALA B C 1
ATOM 6221 O O . ALA B 2 359 ? 171.366 164.395 142.270 1.00 61.62 359 ALA B O 1
ATOM 6223 N N . SER B 2 360 ? 169.556 164.564 140.948 1.00 50.92 360 SER B N 1
ATOM 6224 C CA . SER B 2 360 ? 168.761 165.273 141.942 1.00 52.53 360 SER B CA 1
ATOM 6225 C C . SER B 2 360 ? 167.291 165.120 141.582 1.00 54.09 360 SER B C 1
ATOM 6226 O O . SER B 2 360 ? 166.941 164.549 140.548 1.00 55.60 360 SER B O 1
ATOM 6229 N N . GLY B 2 361 ? 166.431 165.632 142.458 1.00 61.50 361 GLY B N 1
ATOM 6230 C CA . GLY B 2 361 ? 165.015 165.687 142.160 1.00 63.59 361 GLY B CA 1
ATOM 6231 C C . GLY B 2 361 ? 164.093 165.150 143.233 1.00 63.20 361 GLY B C 1
ATOM 6232 O O . GLY B 2 361 ? 162.990 165.672 143.422 1.00 65.99 361 GLY B O 1
ATOM 6233 N N . PHE B 2 362 ? 164.524 164.108 143.944 1.00 59.58 362 PHE B N 1
ATOM 6234 C CA . PHE B 2 362 ? 163.637 163.449 144.896 1.00 58.15 362 PHE B CA 1
ATOM 6235 C C . PHE B 2 362 ? 163.403 164.331 146.116 1.00 64.18 362 PHE B C 1
ATOM 6236 O O . PHE B 2 362 ? 162.269 164.731 146.403 1.00 68.88 362 PHE B O 1
ATOM 6244 N N . ALA B 2 363 ? 164.472 164.643 146.851 1.00 61.62 363 ALA B N 1
ATOM 6245 C CA . ALA B 2 363 ? 164.440 165.748 147.803 1.00 56.15 363 ALA B CA 1
ATOM 6246 C C . ALA B 2 363 ? 165.752 166.527 147.767 1.00 58.19 363 ALA B C 1
ATOM 6247 O O . ALA B 2 363 ? 166.100 167.176 148.759 1.00 60.12 363 ALA B O 1
ATOM 6249 N N . THR B 2 364 ? 166.477 166.479 146.653 1.00 52.34 364 THR B N 1
ATOM 6250 C CA . THR B 2 364 ? 167.864 166.913 146.569 1.00 46.50 364 THR B CA 1
ATOM 6251 C C . THR B 2 364 ? 167.967 168.196 145.756 1.00 52.95 364 THR B C 1
ATOM 6252 O O . THR B 2 364 ? 167.383 168.298 144.673 1.00 55.47 364 THR B O 1
ATOM 6256 N N . TRP B 2 365 ? 168.703 169.172 146.284 1.00 52.26 365 TRP B N 1
ATOM 6257 C CA . TRP B 2 365 ? 168.993 170.399 145.561 1.00 47.46 365 TRP B CA 1
ATOM 6258 C C . TRP B 2 365 ? 170.222 170.221 144.674 1.00 46.46 365 TRP B C 1
ATOM 6259 O O . TRP B 2 365 ? 171.004 169.280 144.828 1.00 51.03 365 TRP B O 1
ATOM 6270 N N . GLY B 2 366 ? 170.394 171.150 143.740 1.00 42.02 366 GLY B N 1
ATOM 6271 C CA . GLY B 2 366 ? 171.575 171.167 142.901 1.00 39.51 366 GLY B CA 1
ATOM 6272 C C . GLY B 2 366 ? 172.239 172.528 142.865 1.00 48.68 366 GLY B C 1
ATOM 6273 O O . GLY B 2 366 ? 171.594 173.524 142.528 1.00 55.06 366 GLY B O 1
ATOM 6274 N N . ILE B 2 367 ? 173.525 172.589 143.206 1.00 49.95 367 ILE B N 1
ATOM 6275 C CA . ILE B 2 367 ? 174.252 173.848 143.292 1.00 45.98 367 ILE B CA 1
ATOM 6276 C C . ILE B 2 367 ? 175.559 173.738 142.519 1.00 48.90 367 ILE B C 1
ATOM 6277 O O . ILE B 2 367 ? 176.082 172.643 142.293 1.00 54.17 367 ILE B O 1
ATOM 6282 N N . ASN B 2 368 ? 176.078 174.890 142.105 1.00 49.19 368 ASN B N 1
ATOM 6283 C CA . ASN B 2 368 ? 177.340 174.932 141.381 1.00 44.82 368 ASN B CA 1
ATOM 6284 C C . ASN B 2 368 ? 178.499 174.630 142.329 1.00 54.95 368 ASN B C 1
ATOM 6285 O O . ASN B 2 368 ? 178.507 175.101 143.471 1.00 58.39 368 ASN B O 1
ATOM 6290 N N . PRO B 2 369 ? 179.485 173.841 141.892 1.00 53.58 369 PRO B N 1
ATOM 6291 C CA . PRO B 2 369 ? 180.626 173.544 142.775 1.00 48.72 369 PRO B CA 1
ATOM 6292 C C . PRO B 2 369 ? 181.419 174.771 143.192 1.00 50.05 369 PRO B C 1
ATOM 6293 O O . PRO B 2 369 ? 182.097 174.738 144.226 1.00 50.30 369 PRO B O 1
ATOM 6297 N N . ALA B 2 370 ? 181.367 175.852 142.411 1.00 52.97 370 ALA B N 1
ATOM 6298 C CA . ALA B 2 370 ? 182.091 177.063 142.780 1.00 46.66 370 ALA B CA 1
ATOM 6299 C C . ALA B 2 370 ? 181.536 177.670 144.062 1.00 53.42 370 ALA B C 1
ATOM 6300 O O . ALA B 2 370 ? 182.274 178.292 144.833 1.00 61.80 370 ALA B O 1
ATOM 6302 N N . THR B 2 371 ? 180.233 177.509 144.301 1.00 54.24 371 THR B N 1
ATOM 6303 C CA . THR B 2 371 ? 179.646 177.988 145.548 1.00 55.37 371 THR B CA 1
ATOM 6304 C C . THR B 2 371 ? 180.214 177.235 146.743 1.00 58.47 371 THR B C 1
ATOM 6305 O O . THR B 2 371 ? 180.429 177.819 147.812 1.00 65.61 371 THR B O 1
ATOM 6309 N N . MET B 2 372 ? 180.470 175.936 146.577 1.00 53.46 372 MET B N 1
ATOM 6310 C CA . MET B 2 372 ? 181.024 175.136 147.664 1.00 51.53 372 MET B CA 1
ATOM 6311 C C . MET B 2 372 ? 182.407 175.632 148.068 1.00 53.66 372 MET B C 1
ATOM 6312 O O . MET B 2 372 ? 182.735 175.678 149.258 1.00 54.98 372 MET B O 1
ATOM 6317 N N . ILE B 2 373 ? 183.235 175.998 147.089 1.00 56.05 373 ILE B N 1
ATOM 6318 C CA . ILE B 2 373 ? 184.604 176.408 147.384 1.00 51.90 373 ILE B CA 1
ATOM 6319 C C . ILE B 2 373 ? 184.629 177.753 148.097 1.00 56.18 373 ILE B C 1
ATOM 6320 O O . ILE B 2 373 ? 185.345 177.931 149.089 1.00 59.74 373 ILE B O 1
ATOM 6325 N N . LEU B 2 374 ? 183.843 178.717 147.616 1.00 56.06 374 LEU B N 1
ATOM 6326 C CA . LEU B 2 374 ? 183.933 180.079 148.126 1.00 53.34 374 LEU B CA 1
ATOM 6327 C C . LEU B 2 374 ? 183.294 180.251 149.498 1.00 52.61 374 LEU B C 1
ATOM 6328 O O . LEU B 2 374 ? 183.412 181.333 150.080 1.00 58.43 374 LEU B O 1
ATOM 6333 N N . VAL B 2 375 ? 182.626 179.230 150.024 1.00 53.88 375 VAL B N 1
ATOM 6334 C CA . VAL B 2 375 ? 182.159 179.239 151.403 1.00 53.51 375 VAL B CA 1
ATOM 6335 C C . VAL B 2 375 ? 183.116 178.469 152.316 1.00 60.35 375 VAL B C 1
ATOM 6336 O O . VAL B 2 375 ? 182.713 177.995 153.376 1.00 63.72 375 VAL B O 1
ATOM 6340 N N . ASP B 2 376 ? 184.378 178.326 151.900 1.00 62.42 376 ASP B N 1
ATOM 6341 C CA . ASP B 2 376 ? 185.422 177.654 152.679 1.00 59.61 376 ASP B CA 1
ATOM 6342 C C . ASP B 2 376 ? 185.123 176.169 152.860 1.00 63.08 376 ASP B C 1
ATOM 6343 O O . ASP B 2 376 ? 185.457 175.570 153.884 1.00 68.51 376 ASP B O 1
ATOM 6348 N N . GLU B 2 377 ? 184.483 175.573 151.853 1.00 55.99 377 GLU B N 1
ATOM 6349 C CA . GLU B 2 377 ? 184.249 174.131 151.789 1.00 53.53 377 GLU B CA 1
ATOM 6350 C C . GLU B 2 377 ? 183.431 173.619 152.971 1.00 54.74 377 GLU B C 1
ATOM 6351 O O . GLU B 2 377 ? 183.555 172.458 153.363 1.00 59.68 377 GLU B O 1
ATOM 6357 N N . PHE B 2 378 ? 182.588 174.473 153.553 1.00 49.42 378 PHE B N 1
ATOM 6358 C CA . PHE B 2 378 ? 181.635 173.985 154.542 1.00 49.84 378 PHE B CA 1
ATOM 6359 C C . PHE B 2 378 ? 180.597 173.078 153.900 1.00 56.80 378 PHE B C 1
ATOM 6360 O O . PHE B 2 378 ? 179.943 172.292 154.595 1.00 60.49 378 PHE B O 1
ATOM 6368 N N . LEU B 2 379 ? 180.434 173.172 152.585 1.00 57.50 379 LEU B N 1
ATOM 6369 C CA . LEU B 2 379 ? 179.496 172.351 151.836 1.00 52.75 379 LEU B CA 1
ATOM 6370 C C . LEU B 2 379 ? 180.264 171.368 150.963 1.00 54.76 379 LEU B C 1
ATOM 6371 O O . LEU B 2 379 ? 181.143 171.768 150.194 1.00 60.21 379 LEU B O 1
ATOM 6376 N N . ALA B 2 380 ? 179.928 170.089 151.086 1.00 52.92 380 ALA B N 1
ATOM 6377 C CA . ALA B 2 380 ? 180.496 169.033 150.265 1.00 46.19 380 ALA B CA 1
ATOM 6378 C C . ALA B 2 380 ? 179.361 168.186 149.711 1.00 52.19 380 ALA B C 1
ATOM 6379 O O . ALA B 2 380 ? 178.211 168.294 150.142 1.00 62.56 380 ALA B O 1
ATOM 6381 N N . ILE B 2 381 ? 179.693 167.338 148.739 1.00 52.82 381 ILE B N 1
ATOM 6382 C CA . ILE B 2 381 ? 178.680 166.526 148.076 1.00 51.90 381 ILE B CA 1
ATOM 6383 C C . ILE B 2 381 ? 178.031 165.603 149.096 1.00 55.29 381 ILE B C 1
ATOM 6384 O O . ILE B 2 381 ? 178.684 164.716 149.658 1.00 65.09 381 ILE B O 1
ATOM 6389 N N . GLY B 2 382 ? 176.738 165.806 149.337 1.00 42.58 382 GLY B N 1
ATOM 6390 C CA . GLY B 2 382 ? 175.991 165.026 150.302 1.00 45.51 382 GLY B CA 1
ATOM 6391 C C . GLY B 2 382 ? 175.680 165.731 151.603 1.00 49.85 382 GLY B C 1
ATOM 6392 O O . GLY B 2 382 ? 175.101 165.106 152.498 1.00 57.64 382 GLY B O 1
ATOM 6393 N N . THR B 2 383 ? 176.036 167.004 151.744 1.00 45.55 383 THR B N 1
ATOM 6394 C CA . THR B 2 383 ? 175.781 167.734 152.978 1.00 44.22 383 THR B CA 1
ATOM 6395 C C . THR B 2 383 ? 174.318 168.153 153.051 1.00 52.35 383 THR B C 1
ATOM 6396 O O . THR B 2 383 ? 173.746 168.617 152.061 1.00 57.53 383 THR B O 1
ATOM 6400 N N . GLN B 2 384 ? 173.718 167.989 154.226 1.00 48.40 384 GLN B N 1
ATOM 6401 C CA . GLN B 2 384 ? 172.322 168.349 154.418 1.00 46.38 384 GLN B CA 1
ATOM 6402 C C . GLN B 2 384 ? 172.172 169.851 154.639 1.00 56.54 384 GLN B C 1
ATOM 6403 O O . GLN B 2 384 ? 173.043 170.508 155.213 1.00 58.36 384 GLN B O 1
ATOM 6409 N N . LEU B 2 385 ? 171.048 170.391 154.174 1.00 58.20 385 LEU B N 1
ATOM 6410 C CA . LEU B 2 385 ? 170.720 171.800 154.335 1.00 48.40 385 LEU B CA 1
ATOM 6411 C C . LEU B 2 385 ? 169.346 171.929 154.971 1.00 51.79 385 LEU B C 1
ATOM 6412 O O . LEU B 2 385 ? 168.406 171.239 154.566 1.00 58.88 385 LEU B O 1
ATOM 6417 N N . LYS B 2 386 ? 169.232 172.807 155.965 1.00 56.69 386 LYS B N 1
ATOM 6418 C CA . LYS B 2 386 ? 167.931 173.197 156.490 1.00 51.91 386 LYS B CA 1
ATOM 6419 C C . LYS B 2 386 ? 167.353 174.308 155.624 1.00 51.12 386 LYS B C 1
ATOM 6420 O O . LYS B 2 386 ? 167.823 175.448 155.669 1.00 58.94 386 LYS B O 1
ATOM 6426 N N . THR B 2 387 ? 166.328 173.978 154.845 1.00 49.53 387 THR B N 1
ATOM 6427 C CA . THR B 2 387 ? 165.837 174.838 153.778 1.00 49.82 387 THR B CA 1
ATOM 6428 C C . THR B 2 387 ? 164.570 175.552 154.224 1.00 52.61 387 THR B C 1
ATOM 6429 O O . THR B 2 387 ? 163.846 175.057 155.093 1.00 55.69 387 THR B O 1
ATOM 6433 N N . GLU B 2 388 ? 164.312 176.720 153.632 1.00 53.09 388 GLU B N 1
ATOM 6434 C CA . GLU B 2 388 ? 163.167 177.521 154.050 1.00 46.36 388 GLU B CA 1
ATOM 6435 C C . GLU B 2 388 ? 161.882 177.102 153.347 1.00 52.53 388 GLU B C 1
ATOM 6436 O O . GLU B 2 388 ? 160.956 176.586 153.985 1.00 57.25 388 GLU B O 1
ATOM 6442 N N . ARG B 2 389 ? 161.804 177.315 152.035 1.00 52.02 389 ARG B N 1
ATOM 6443 C CA . ARG B 2 389 ? 160.508 177.326 151.365 1.00 50.98 389 ARG B CA 1
ATOM 6444 C C . ARG B 2 389 ? 159.920 175.952 151.053 1.00 55.69 389 ARG B C 1
ATOM 6445 O O . ARG B 2 389 ? 158.838 175.631 151.562 1.00 60.35 389 ARG B O 1
ATOM 6453 N N . PRO B 2 390 ? 160.571 175.106 150.228 1.00 53.75 390 PRO B N 1
ATOM 6454 C CA . PRO B 2 390 ? 159.870 173.910 149.737 1.00 48.83 390 PRO B CA 1
ATOM 6455 C C . PRO B 2 390 ? 159.625 172.880 150.826 1.00 56.12 390 PRO B C 1
ATOM 6456 O O . PRO B 2 390 ? 158.489 172.455 151.043 1.00 59.73 390 PRO B O 1
ATOM 6460 N N . GLY B 2 391 ? 160.684 172.496 151.537 1.00 54.37 391 GLY B N 1
ATOM 6461 C CA . GLY B 2 391 ? 160.590 171.501 152.583 1.00 45.83 391 GLY B CA 1
ATOM 6462 C C . GLY B 2 391 ? 161.484 171.869 153.750 1.00 50.51 391 GLY B C 1
ATOM 6463 O O . GLY B 2 391 ? 161.977 172.993 153.845 1.00 53.49 391 GLY B O 1
ATOM 6464 N N . LYS B 2 392 ? 161.677 170.899 154.644 1.00 52.09 392 LYS B N 1
ATOM 6465 C CA . LYS B 2 392 ? 162.496 171.149 155.825 1.00 48.56 392 LYS B CA 1
ATOM 6466 C C . LYS B 2 392 ? 163.973 170.883 155.557 1.00 55.95 392 LYS B C 1
ATOM 6467 O O . LYS B 2 392 ? 164.839 171.602 156.067 1.00 58.32 392 LYS B O 1
ATOM 6473 N N . GLY B 2 393 ? 164.286 169.860 154.764 1.00 57.60 393 GLY B N 1
ATOM 6474 C CA . GLY B 2 393 ? 165.664 169.469 154.558 1.00 49.45 393 GLY B CA 1
ATOM 6475 C C . GLY B 2 393 ? 165.941 169.139 153.106 1.00 54.13 393 GLY B C 1
ATOM 6476 O O . GLY B 2 393 ? 165.029 168.918 152.307 1.00 56.83 393 GLY B O 1
ATOM 6477 N N . ALA B 2 394 ? 167.231 169.112 152.777 1.00 54.52 394 ALA B N 1
ATOM 6478 C CA . ALA B 2 394 ? 167.675 168.836 151.421 1.00 49.02 394 ALA B CA 1
ATOM 6479 C C . ALA B 2 394 ? 169.126 168.382 151.445 1.00 51.16 394 ALA B C 1
ATOM 6480 O O . ALA B 2 394 ? 169.843 168.574 152.428 1.00 61.04 394 ALA B O 1
ATOM 6482 N N . VAL B 2 395 ? 169.547 167.776 150.339 1.00 52.46 395 VAL B N 1
ATOM 6483 C CA . VAL B 2 395 ? 170.915 167.316 150.136 1.00 47.16 395 VAL B CA 1
ATOM 6484 C C . VAL B 2 395 ? 171.448 167.983 148.876 1.00 50.46 395 VAL B C 1
ATOM 6485 O O . VAL B 2 395 ? 170.686 168.251 147.942 1.00 57.45 395 VAL B O 1
ATOM 6489 N N . VAL B 2 396 ? 172.744 168.274 148.858 1.00 50.90 396 VAL B N 1
ATOM 6490 C CA . VAL B 2 396 ? 173.361 168.988 147.746 1.00 48.20 396 VAL B CA 1
ATOM 6491 C C . VAL B 2 396 ? 174.019 168.000 146.792 1.00 50.86 396 VAL B C 1
ATOM 6492 O O . VAL B 2 396 ? 174.432 166.902 147.177 1.00 57.39 396 VAL B O 1
ATOM 6496 N N . THR B 2 397 ? 174.115 168.405 145.524 1.00 50.22 397 THR B N 1
ATOM 6497 C CA . THR B 2 397 ? 174.674 167.623 144.432 1.00 51.31 397 THR B CA 1
ATOM 6498 C C . THR B 2 397 ? 175.132 168.604 143.362 1.00 55.41 397 THR B C 1
ATOM 6499 O O . THR B 2 397 ? 174.387 169.537 143.035 1.00 57.19 397 THR B O 1
ATOM 6503 N N . PRO B 2 398 ? 176.334 168.431 142.808 1.00 52.72 398 PRO B N 1
ATOM 6504 C CA . PRO B 2 398 ? 176.890 169.444 141.895 1.00 49.79 398 PRO B CA 1
ATOM 6505 C C . PRO B 2 398 ? 176.162 169.490 140.558 1.00 52.84 398 PRO B C 1
ATOM 6506 O O . PRO B 2 398 ? 175.867 168.455 139.959 1.00 56.01 398 PRO B O 1
ATOM 6510 N N . VAL B 2 399 ? 175.875 170.706 140.096 1.00 53.54 399 VAL B N 1
ATOM 6511 C CA . VAL B 2 399 ? 175.352 170.971 138.759 1.00 47.14 399 VAL B CA 1
ATOM 6512 C C . VAL B 2 399 ? 176.200 172.078 138.147 1.00 49.44 399 VAL B C 1
ATOM 6513 O O . VAL B 2 399 ? 176.354 173.151 138.743 1.00 53.87 399 VAL B O 1
ATOM 6517 N N . THR B 2 400 ? 176.746 171.826 136.956 1.00 54.49 400 THR B N 1
ATOM 6518 C CA . THR B 2 400 ? 177.721 172.751 136.382 1.00 54.39 400 THR B CA 1
ATOM 6519 C C . THR B 2 400 ? 177.071 173.753 135.434 1.00 55.53 400 THR B C 1
ATOM 6520 O O . THR B 2 400 ? 177.635 174.823 135.177 1.00 56.70 400 THR B O 1
ATOM 6524 N N . THR B 2 401 ? 175.895 173.427 134.894 1.00 55.55 401 THR B N 1
ATOM 6525 C CA . THR B 2 401 ? 175.277 174.294 133.894 1.00 49.59 401 THR B CA 1
ATOM 6526 C C . THR B 2 401 ? 174.752 175.586 134.510 1.00 54.82 401 THR B C 1
ATOM 6527 O O . THR B 2 401 ? 174.774 176.641 133.866 1.00 59.10 401 THR B O 1
ATOM 6531 N N . ILE B 2 402 ? 174.271 175.526 135.753 1.00 52.03 402 ILE B N 1
ATOM 6532 C CA . ILE B 2 402 ? 173.692 176.712 136.376 1.00 50.47 402 ILE B CA 1
ATOM 6533 C C . ILE B 2 402 ? 174.788 177.678 136.817 1.00 54.90 402 ILE B C 1
ATOM 6534 O O . ILE B 2 402 ? 175.982 177.356 136.836 1.00 59.61 402 ILE B O 1
ATOM 6539 N N . GLU B 2 403 ? 174.365 178.887 137.175 1.00 62.90 403 GLU B N 1
ATOM 6540 C CA . GLU B 2 403 ? 175.289 179.976 137.449 1.00 61.90 403 GLU B CA 1
ATOM 6541 C C . GLU B 2 403 ? 175.879 179.867 138.851 1.00 62.29 403 GLU B C 1
ATOM 6542 O O . GLU B 2 403 ? 175.430 179.082 139.691 1.00 64.21 403 GLU B O 1
ATOM 6548 N N . GLY B 2 404 ? 176.900 180.683 139.097 1.00 56.53 404 GLY B N 1
ATOM 6549 C CA . GLY B 2 404 ? 177.610 180.676 140.352 1.00 54.68 404 GLY B CA 1
ATOM 6550 C C . GLY B 2 404 ? 177.735 182.054 140.969 1.00 58.61 404 GLY B C 1
ATOM 6551 O O . GLY B 2 404 ? 177.100 183.019 140.533 1.00 64.13 404 GLY B O 1
ATOM 6552 N N . PRO B 2 405 ? 178.563 182.168 142.005 1.00 47.78 405 PRO B N 1
ATOM 6553 C CA . PRO B 2 405 ? 178.647 183.424 142.763 1.00 45.13 405 PRO B CA 1
ATOM 6554 C C . PRO B 2 405 ? 179.258 184.590 142.003 1.00 50.47 405 PRO B C 1
ATOM 6555 O O . PRO B 2 405 ? 180.044 184.403 141.070 1.00 58.05 405 PRO B O 1
ATOM 6559 N N . ILE B 2 406 ? 178.888 185.804 142.405 1.00 50.24 406 ILE B N 1
ATOM 6560 C CA . ILE B 2 406 ? 179.520 187.037 141.951 1.00 49.09 406 ILE B CA 1
ATOM 6561 C C . ILE B 2 406 ? 180.271 187.632 143.133 1.00 49.70 406 ILE B C 1
ATOM 6562 O O . ILE B 2 406 ? 179.687 187.837 144.204 1.00 51.67 406 ILE B O 1
ATOM 6567 N N . VAL B 2 407 ? 181.558 187.911 142.943 1.00 51.62 407 VAL B N 1
ATOM 6568 C CA . VAL B 2 407 ? 182.439 188.262 144.048 1.00 49.17 407 VAL B CA 1
ATOM 6569 C C . VAL B 2 407 ? 183.102 189.604 143.778 1.00 51.67 407 VAL B C 1
ATOM 6570 O O . VAL B 2 407 ? 183.238 190.047 142.636 1.00 55.97 407 VAL B O 1
ATOM 6574 N N . LYS B 2 408 ? 183.522 190.249 144.862 1.00 57.89 408 LYS B N 1
ATOM 6575 C CA . LYS B 2 408 ? 184.265 191.501 144.815 1.00 53.88 408 LYS B CA 1
ATOM 6576 C C . LYS B 2 408 ? 185.664 191.251 145.358 1.00 55.56 408 LYS B C 1
ATOM 6577 O O . LYS B 2 408 ? 185.817 190.796 146.496 1.00 59.41 408 LYS B O 1
ATOM 6583 N N . LEU B 2 409 ? 186.676 191.551 144.552 1.00 58.74 409 LEU B N 1
ATOM 6584 C CA . LEU B 2 409 ? 188.048 191.313 144.961 1.00 54.91 409 LEU B CA 1
ATOM 6585 C C . LEU B 2 409 ? 188.515 192.405 145.920 1.00 60.99 409 LEU B C 1
ATOM 6586 O O . LEU B 2 409 ? 187.816 193.387 146.181 1.00 63.64 409 LEU B O 1
ATOM 6591 N N . LYS B 2 410 ? 189.723 192.222 146.449 1.00 65.47 410 LYS B N 1
ATOM 6592 C CA . LYS B 2 410 ? 190.257 193.123 147.462 1.00 62.01 410 LYS B CA 1
ATOM 6593 C C . LYS B 2 410 ? 190.728 194.456 146.898 1.00 61.95 410 LYS B C 1
ATOM 6594 O O . LYS B 2 410 ? 191.040 195.359 147.680 1.00 67.47 410 LYS B O 1
ATOM 6600 N N . ASP B 2 411 ? 190.794 194.607 145.577 1.00 63.82 411 ASP B N 1
ATOM 6601 C CA . ASP B 2 411 ? 191.174 195.870 144.959 1.00 64.03 411 ASP B CA 1
ATOM 6602 C C . ASP B 2 411 ? 190.001 196.577 144.293 1.00 66.29 411 ASP B C 1
ATOM 6603 O O . ASP B 2 411 ? 190.207 197.583 143.607 1.00 69.39 411 ASP B O 1
ATOM 6608 N N . GLY B 2 412 ? 188.779 196.079 144.474 1.00 69.74 412 GLY B N 1
ATOM 6609 C CA . GLY B 2 412 ? 187.595 196.728 143.956 1.00 71.37 412 GLY B CA 1
ATOM 6610 C C . GLY B 2 412 ? 187.009 196.107 142.706 1.00 72.46 412 GLY B C 1
ATOM 6611 O O . GLY B 2 412 ? 185.907 196.498 142.303 1.00 75.66 412 GLY B O 1
ATOM 6612 N N . SER B 2 413 ? 187.702 195.161 142.084 1.00 60.37 413 SER B N 1
ATOM 6613 C CA . SER B 2 413 ? 187.193 194.537 140.874 1.00 59.40 413 SER B CA 1
ATOM 6614 C C . SER B 2 413 ? 186.033 193.599 141.195 1.00 62.69 413 SER B C 1
ATOM 6615 O O . SER B 2 413 ? 185.897 193.091 142.310 1.00 67.63 413 SER B O 1
ATOM 6618 N N . VAL B 2 414 ? 185.186 193.372 140.193 1.00 55.18 414 VAL B N 1
ATOM 6619 C CA . VAL B 2 414 ? 184.028 192.494 140.312 1.00 54.58 414 VAL B CA 1
ATOM 6620 C C . VAL B 2 414 ? 184.143 191.402 139.260 1.00 58.93 414 VAL B C 1
ATOM 6621 O O . VAL B 2 414 ? 184.387 191.689 138.083 1.00 62.38 414 VAL B O 1
ATOM 6625 N N . LEU B 2 415 ? 183.964 190.153 139.686 1.00 59.22 415 LEU B N 1
ATOM 6626 C CA . LEU B 2 415 ? 184.098 188.991 138.822 1.00 53.42 415 LEU B CA 1
ATOM 6627 C C . LEU B 2 415 ? 182.850 188.127 138.909 1.00 55.76 415 LEU B C 1
ATOM 6628 O O . LEU B 2 415 ? 182.087 188.190 139.875 1.00 56.55 415 LEU B O 1
ATOM 6633 N N . ARG B 2 416 ? 182.654 187.311 137.879 1.00 63.63 416 ARG B N 1
ATOM 6634 C CA . ARG B 2 416 ? 181.639 186.265 137.867 1.00 61.74 416 ARG B CA 1
ATOM 6635 C C . ARG B 2 416 ? 182.347 184.918 137.855 1.00 67.43 416 ARG B C 1
ATOM 6636 O O . ARG B 2 416 ? 183.171 184.657 136.973 1.00 69.87 416 ARG B O 1
ATOM 6644 N N . VAL B 2 417 ? 182.026 184.067 138.827 1.00 58.92 417 VAL B N 1
ATOM 6645 C CA . VAL B 2 417 ? 182.673 182.766 138.946 1.00 55.99 417 VAL B CA 1
ATOM 6646 C C . VAL B 2 417 ? 181.678 181.665 138.615 1.00 59.67 417 VAL B C 1
ATOM 6647 O O . VAL B 2 417 ? 180.772 181.373 139.403 1.00 64.90 417 VAL B O 1
ATOM 6651 N N . ASP B 2 418 ? 181.838 181.048 137.448 1.00 69.76 418 ASP B N 1
ATOM 6652 C CA . ASP B 2 418 ? 181.012 179.925 137.034 1.00 71.34 418 ASP B CA 1
ATOM 6653 C C . ASP B 2 418 ? 181.828 178.672 136.746 1.00 76.78 418 ASP B C 1
ATOM 6654 O O . ASP B 2 418 ? 181.326 177.758 136.085 1.00 81.21 418 ASP B O 1
ATOM 6659 N N . ASP B 2 419 ? 183.069 178.608 137.221 1.00 74.66 419 ASP B N 1
ATOM 6660 C CA . ASP B 2 419 ? 183.942 177.470 136.987 1.00 71.13 419 ASP B CA 1
ATOM 6661 C C . ASP B 2 419 ? 184.593 177.020 138.289 1.00 71.84 419 ASP B C 1
ATOM 6662 O O . ASP B 2 419 ? 184.813 177.813 139.209 1.00 77.21 419 ASP B O 1
ATOM 6667 N N . TYR B 2 420 ? 184.894 175.722 138.352 1.00 62.44 420 TYR B N 1
ATOM 6668 C CA . TYR B 2 420 ? 185.629 175.174 139.488 1.00 61.94 420 TYR B CA 1
ATOM 6669 C C . TYR B 2 420 ? 187.039 175.750 139.565 1.00 66.64 420 TYR B C 1
ATOM 6670 O O . TYR B 2 420 ? 187.502 176.143 140.644 1.00 70.25 420 TYR B O 1
ATOM 6679 N N . ASN B 2 421 ? 187.732 175.814 138.425 1.00 60.38 421 ASN B N 1
ATOM 6680 C CA . ASN B 2 421 ? 189.116 176.276 138.413 1.00 59.08 421 ASN B CA 1
ATOM 6681 C C . ASN B 2 421 ? 189.223 177.745 138.803 1.00 61.60 421 ASN B C 1
ATOM 6682 O O . ASN B 2 421 ? 190.136 178.130 139.544 1.00 66.77 421 ASN B O 1
ATOM 6687 N N . LEU B 2 422 ? 188.307 178.582 138.312 1.00 60.00 422 LEU B N 1
ATOM 6688 C CA . LEU B 2 422 ? 188.340 179.997 138.666 1.00 59.79 422 LEU B CA 1
ATOM 6689 C C . LEU B 2 422 ? 188.135 180.194 140.161 1.00 58.57 422 LEU B C 1
ATOM 6690 O O . LEU B 2 422 ? 188.810 181.021 140.784 1.00 64.59 422 LEU B O 1
ATOM 6695 N N . ALA B 2 423 ? 187.206 179.443 140.755 1.00 54.81 423 ALA B N 1
ATOM 6696 C CA . ALA B 2 423 ? 187.010 179.516 142.198 1.00 60.25 423 ALA B CA 1
ATOM 6697 C C . ALA B 2 423 ? 188.254 179.052 142.944 1.00 66.17 423 ALA B C 1
ATOM 6698 O O . ALA B 2 423 ? 188.636 179.647 143.958 1.00 69.83 423 ALA B O 1
ATOM 6700 N N . LEU B 2 424 ? 188.898 177.988 142.457 1.00 68.89 424 LEU B N 1
ATOM 6701 C CA . LEU B 2 424 ? 190.136 177.528 143.081 1.00 63.75 424 LEU B CA 1
ATOM 6702 C C . LEU B 2 424 ? 191.248 178.561 142.958 1.00 63.53 424 LEU B C 1
ATOM 6703 O O . LEU B 2 424 ? 192.169 178.582 143.782 1.00 65.61 424 LEU B O 1
ATOM 6708 N N . LYS B 2 425 ? 191.187 179.418 141.939 1.00 64.56 425 LYS B N 1
ATOM 6709 C CA . LYS B 2 425 ? 192.285 180.338 141.668 1.00 59.59 425 LYS B CA 1
ATOM 6710 C C . LYS B 2 425 ? 192.159 181.643 142.447 1.00 64.99 425 LYS B C 1
ATOM 6711 O O . LYS B 2 425 ? 193.170 182.207 142.878 1.00 68.82 425 LYS B O 1
ATOM 6717 N N . VAL B 2 426 ? 190.941 182.141 142.641 1.00 66.97 426 VAL B N 1
ATOM 6718 C CA . VAL B 2 426 ? 190.733 183.489 143.154 1.00 64.32 426 VAL B CA 1
ATOM 6719 C C . VAL B 2 426 ? 190.119 183.467 144.557 1.00 64.93 426 VAL B C 1
ATOM 6720 O O . VAL B 2 426 ? 189.595 184.476 145.024 1.00 71.84 426 VAL B O 1
ATOM 6724 N N . ARG B 2 427 ? 190.202 182.332 145.254 1.00 62.30 427 ARG B N 1
ATOM 6725 C CA . ARG B 2 427 ? 189.601 182.236 146.582 1.00 61.51 427 ARG B CA 1
ATOM 6726 C C . ARG B 2 427 ? 190.295 183.150 147.585 1.00 61.86 427 ARG B C 1
ATOM 6727 O O . ARG B 2 427 ? 189.635 183.770 148.427 1.00 60.78 427 ARG B O 1
ATOM 6735 N N . GLU B 2 428 ? 191.623 183.251 147.513 1.00 72.46 428 GLU B N 1
ATOM 6736 C CA . GLU B 2 428 ? 192.374 183.987 148.524 1.00 72.83 428 GLU B CA 1
ATOM 6737 C C . GLU B 2 428 ? 192.201 185.496 148.413 1.00 76.37 428 GLU B C 1
ATOM 6738 O O . GLU B 2 428 ? 192.490 186.209 149.379 1.00 77.60 428 GLU B O 1
ATOM 6744 N N . ASP B 2 429 ? 191.743 186.001 147.269 1.00 69.18 429 ASP B N 1
ATOM 6745 C CA . ASP B 2 429 ? 191.592 187.433 147.053 1.00 61.13 429 ASP B CA 1
ATOM 6746 C C . ASP B 2 429 ? 190.148 187.904 147.168 1.00 64.08 429 ASP B C 1
ATOM 6747 O O . ASP B 2 429 ? 189.845 189.032 146.771 1.00 70.91 429 ASP B O 1
ATOM 6752 N N . VAL B 2 430 ? 189.256 187.075 147.696 1.00 59.07 430 VAL B N 1
ATOM 6753 C CA . VAL B 2 430 ? 187.840 187.417 147.761 1.00 57.08 430 VAL B CA 1
ATOM 6754 C C . VAL B 2 430 ? 187.578 188.231 149.019 1.00 59.16 430 VAL B C 1
ATOM 6755 O O . VAL B 2 430 ? 188.008 187.858 150.117 1.00 64.64 430 VAL B O 1
ATOM 6759 N N . GLU B 2 431 ? 186.876 189.350 148.861 1.00 62.48 431 GLU B N 1
ATOM 6760 C CA . GLU B 2 431 ? 186.520 190.230 149.967 1.00 57.15 431 GLU B CA 1
ATOM 6761 C C . GLU B 2 431 ? 185.041 190.199 150.315 1.00 60.47 431 GLU B C 1
ATOM 6762 O O . GLU B 2 431 ? 184.690 190.283 151.492 1.00 61.11 431 GLU B O 1
ATOM 6768 N N . GLU B 2 432 ? 184.162 190.080 149.322 1.00 63.91 432 GLU B N 1
ATOM 6769 C CA . GLU B 2 432 ? 182.726 190.072 149.559 1.00 58.11 432 GLU B CA 1
ATOM 6770 C C . GLU B 2 432 ? 182.056 189.181 148.525 1.00 54.12 432 GLU B C 1
ATOM 6771 O O . GLU B 2 432 ? 182.493 189.124 147.374 1.00 59.30 432 GLU B O 1
ATOM 6777 N N . ILE B 2 433 ? 181.003 188.486 148.941 1.00 47.54 433 ILE B N 1
ATOM 6778 C CA . ILE B 2 433 ? 180.214 187.631 148.062 1.00 45.52 433 ILE B CA 1
ATOM 6779 C C . ILE B 2 433 ? 178.891 188.347 147.824 1.00 48.26 433 ILE B C 1
ATOM 6780 O O . ILE B 2 433 ? 177.971 188.271 148.645 1.00 50.25 433 ILE B O 1
ATOM 6785 N N . LEU B 2 434 ? 178.798 189.055 146.697 1.00 48.95 434 LEU B N 1
ATOM 6786 C CA . LEU B 2 434 ? 177.607 189.845 146.400 1.00 44.13 434 LEU B CA 1
ATOM 6787 C C . LEU B 2 434 ? 176.394 188.958 146.146 1.00 50.08 434 LEU B C 1
ATOM 6788 O O . LEU B 2 434 ? 175.279 189.292 146.561 1.00 51.97 434 LEU B O 1
ATOM 6793 N N . TYR B 2 435 ? 176.585 187.831 145.464 1.00 50.44 435 TYR B N 1
ATOM 6794 C CA . TYR B 2 435 ? 175.513 186.877 145.218 1.00 45.84 435 TYR B CA 1
ATOM 6795 C C . TYR B 2 435 ? 176.050 185.466 145.395 1.00 46.71 435 TYR B C 1
ATOM 6796 O O . TYR B 2 435 ? 177.173 185.171 144.979 1.00 53.00 435 TYR B O 1
ATOM 6805 N N . LEU B 2 436 ? 175.250 184.596 146.016 1.00 48.56 436 LEU B N 1
ATOM 6806 C CA . LEU B 2 436 ? 175.697 183.229 146.266 1.00 48.74 436 LEU B CA 1
ATOM 6807 C C . LEU B 2 436 ? 175.680 182.384 144.999 1.00 55.43 436 LEU B C 1
ATOM 6808 O O . LEU B 2 436 ? 176.683 181.753 144.654 1.00 59.87 436 LEU B O 1
ATOM 6813 N N . GLY B 2 437 ? 174.557 182.338 144.315 1.00 54.22 437 GLY B N 1
ATOM 6814 C CA . GLY B 2 437 ? 174.441 181.503 143.139 1.00 49.50 437 GLY B CA 1
ATOM 6815 C C . GLY B 2 437 ? 173.001 181.066 142.939 1.00 52.72 437 GLY B C 1
ATOM 6816 O O . GLY B 2 437 ? 172.071 181.770 143.325 1.00 61.74 437 GLY B O 1
ATOM 6817 N N . ASP B 2 438 ? 172.849 179.893 142.330 1.00 53.44 438 ASP B N 1
ATOM 6818 C CA . ASP B 2 438 ? 171.546 179.367 141.957 1.00 54.85 438 ASP B CA 1
ATOM 6819 C C . ASP B 2 438 ? 171.296 178.038 142.652 1.00 58.28 438 ASP B C 1
ATOM 6820 O O . ASP B 2 438 ? 172.231 177.334 143.040 1.00 58.42 438 ASP B O 1
ATOM 6825 N N . ALA B 2 439 ? 170.017 177.710 142.807 1.00 50.61 439 ALA B N 1
ATOM 6826 C CA . ALA B 2 439 ? 169.576 176.424 143.325 1.00 40.76 439 ALA B CA 1
ATOM 6827 C C . ALA B 2 439 ? 168.564 175.829 142.358 1.00 43.28 439 ALA B C 1
ATOM 6828 O O . ALA B 2 439 ? 167.687 176.542 141.860 1.00 50.59 439 ALA B O 1
ATOM 6830 N N . VAL B 2 440 ? 168.682 174.533 142.095 1.00 45.26 440 VAL B N 1
ATOM 6831 C CA . VAL B 2 440 ? 167.776 173.829 141.195 1.00 41.70 440 VAL B CA 1
ATOM 6832 C C . VAL B 2 440 ? 166.852 172.971 142.049 1.00 47.99 440 VAL B C 1
ATOM 6833 O O . VAL B 2 440 ? 167.289 172.000 142.674 1.00 52.00 440 VAL B O 1
ATOM 6837 N N . ILE B 2 441 ? 165.570 173.327 142.071 1.00 43.59 441 ILE B N 1
ATOM 6838 C CA . ILE B 2 441 ? 164.557 172.638 142.861 1.00 40.88 441 ILE B CA 1
ATOM 6839 C C . ILE B 2 441 ? 163.458 172.173 141.918 1.00 45.60 441 ILE B C 1
ATOM 6840 O O . ILE B 2 441 ? 163.041 172.922 141.028 1.00 53.74 441 ILE B O 1
ATOM 6845 N N . ALA B 2 442 ? 162.997 170.941 142.110 1.00 44.51 442 ALA B N 1
ATOM 6846 C CA . ALA B 2 442 ? 162.059 170.338 141.177 1.00 44.08 442 ALA B CA 1
ATOM 6847 C C . ALA B 2 442 ? 160.617 170.722 141.505 1.00 49.13 442 ALA B C 1
ATOM 6848 O O . ALA B 2 442 ? 160.287 171.148 142.615 1.00 55.49 442 ALA B O 1
ATOM 6850 N N . PHE B 2 443 ? 159.755 170.563 140.499 1.00 43.56 443 PHE B N 1
ATOM 6851 C CA . PHE B 2 443 ? 158.330 170.838 140.656 1.00 39.68 443 PHE B CA 1
ATOM 6852 C C . PHE B 2 443 ? 157.664 169.794 141.547 1.00 47.58 443 PHE B C 1
ATOM 6853 O O . PHE B 2 443 ? 156.677 170.087 142.239 1.00 51.79 443 PHE B O 1
ATOM 6861 N N . GLY B 2 444 ? 158.201 168.573 141.552 1.00 49.18 444 GLY B N 1
ATOM 6862 C CA . GLY B 2 444 ? 157.619 167.516 142.361 1.00 42.13 444 GLY B CA 1
ATOM 6863 C C . GLY B 2 444 ? 157.677 167.808 143.847 1.00 44.58 444 GLY B C 1
ATOM 6864 O O . GLY B 2 444 ? 156.774 167.431 144.595 1.00 53.08 444 GLY B O 1
ATOM 6865 N N . ASP B 2 445 ? 158.743 168.470 144.300 1.00 49.11 445 ASP B N 1
ATOM 6866 C CA . ASP B 2 445 ? 158.819 168.867 145.702 1.00 51.83 445 ASP B CA 1
ATOM 6867 C C . ASP B 2 445 ? 157.735 169.875 146.056 1.00 50.93 445 ASP B C 1
ATOM 6868 O O . ASP B 2 445 ? 157.131 169.789 147.134 1.00 58.06 445 ASP B O 1
ATOM 6873 N N . PHE B 2 446 ? 157.471 170.830 145.163 1.00 43.36 446 PHE B N 1
ATOM 6874 C CA . PHE B 2 446 ? 156.382 171.772 145.385 1.00 43.40 446 PHE B CA 1
ATOM 6875 C C . PHE B 2 446 ? 155.042 171.054 145.451 1.00 49.20 446 PHE B C 1
ATOM 6876 O O . PHE B 2 446 ? 154.193 171.391 146.283 1.00 51.36 446 PHE B O 1
ATOM 6884 N N . VAL B 2 447 ? 154.830 170.064 144.581 1.00 53.09 447 VAL B N 1
ATOM 6885 C CA . VAL B 2 447 ? 153.589 169.294 144.642 1.00 42.10 447 VAL B CA 1
ATOM 6886 C C . VAL B 2 447 ? 153.492 168.530 145.957 1.00 44.75 447 VAL B C 1
ATOM 6887 O O . VAL B 2 447 ? 152.428 168.476 146.584 1.00 49.57 447 VAL B O 1
ATOM 6891 N N . GLU B 2 448 ? 154.597 167.922 146.390 1.00 53.79 448 GLU B N 1
ATOM 6892 C CA . GLU B 2 448 ? 154.571 167.085 147.585 1.00 53.25 448 GLU B CA 1
ATOM 6893 C C . GLU B 2 448 ? 154.298 167.902 148.839 1.00 54.98 448 GLU B C 1
ATOM 6894 O O . GLU B 2 448 ? 153.506 167.490 149.694 1.00 58.09 448 GLU B O 1
ATOM 6900 N N . ASN B 2 449 ? 154.938 169.060 148.974 1.00 51.95 449 ASN B N 1
ATOM 6901 C CA . ASN B 2 449 ? 154.804 169.869 150.178 1.00 46.78 449 ASN B CA 1
ATOM 6902 C C . ASN B 2 449 ? 153.669 170.880 150.097 1.00 48.04 449 ASN B C 1
ATOM 6903 O O . ASN B 2 449 ? 153.487 171.662 151.035 1.00 50.54 449 ASN B O 1
ATOM 6908 N N . ASN B 2 450 ? 152.906 170.882 149.003 1.00 52.89 450 ASN B N 1
ATOM 6909 C CA . ASN B 2 450 ? 151.764 171.783 148.829 1.00 49.55 450 ASN B CA 1
ATOM 6910 C C . ASN B 2 450 ? 152.182 173.245 148.967 1.00 53.65 450 ASN B C 1
ATOM 6911 O O . ASN B 2 450 ? 151.525 174.039 149.642 1.00 57.91 450 ASN B O 1
ATOM 6916 N N . GLN B 2 451 ? 153.288 173.604 148.324 1.00 51.10 451 GLN B N 1
ATOM 6917 C CA . GLN B 2 451 ? 153.833 174.951 148.407 1.00 49.08 451 GLN B CA 1
ATOM 6918 C C . GLN B 2 451 ? 153.388 175.769 147.203 1.00 54.65 451 GLN B C 1
ATOM 6919 O O . GLN B 2 451 ? 153.536 175.330 146.058 1.00 60.11 451 GLN B O 1
ATOM 6925 N N . THR B 2 452 ? 152.841 176.954 147.466 1.00 49.36 452 THR B N 1
ATOM 6926 C CA . THR B 2 452 ? 152.388 177.828 146.393 1.00 42.39 452 THR B CA 1
ATOM 6927 C C . THR B 2 452 ? 153.564 178.252 145.524 1.00 48.00 452 THR B C 1
ATOM 6928 O O . THR B 2 452 ? 154.659 178.529 146.020 1.00 52.59 452 THR B O 1
ATOM 6932 N N . LEU B 2 453 ? 153.331 178.293 144.216 1.00 45.22 453 LEU B N 1
ATOM 6933 C CA . LEU B 2 453 ? 154.398 178.590 143.273 1.00 41.62 453 LEU B CA 1
ATOM 6934 C C . LEU B 2 453 ? 154.902 180.015 143.457 1.00 47.85 453 LEU B C 1
ATOM 6935 O O . LEU B 2 453 ? 154.119 180.961 143.563 1.00 54.87 453 LEU B O 1
ATOM 6940 N N . LEU B 2 454 ? 156.229 180.163 143.495 1.00 46.76 454 LEU B N 1
ATOM 6941 C CA . LEU B 2 454 ? 156.880 181.464 143.560 1.00 42.33 454 LEU B CA 1
ATOM 6942 C C . LEU B 2 454 ? 157.103 181.987 142.154 1.00 48.79 454 LEU B C 1
ATOM 6943 O O . LEU B 2 454 ? 157.249 181.181 141.224 1.00 55.94 454 LEU B O 1
ATOM 6948 N N . PRO B 2 455 ? 157.120 183.305 141.944 1.00 46.66 455 PRO B N 1
ATOM 6949 C CA . PRO B 2 455 ? 157.397 183.834 140.604 1.00 44.60 455 PRO B CA 1
ATOM 6950 C C . PRO B 2 455 ? 158.733 183.361 140.057 1.00 51.32 455 PRO B C 1
ATOM 6951 O O . PRO B 2 455 ? 159.754 183.421 140.747 1.00 56.78 455 PRO B O 1
ATOM 6955 N N . ALA B 2 456 ? 158.734 182.886 138.816 1.00 45.75 456 ALA B N 1
ATOM 6956 C CA . ALA B 2 456 ? 159.933 182.298 138.240 1.00 43.07 456 ALA B CA 1
ATOM 6957 C C . ALA B 2 456 ? 160.880 183.373 137.729 1.00 50.94 456 ALA B C 1
ATOM 6958 O O . ALA B 2 456 ? 160.456 184.376 137.150 1.00 52.58 456 ALA B O 1
ATOM 6960 N N . ASN B 2 457 ? 162.173 183.156 137.948 1.00 50.52 457 ASN B N 1
ATOM 6961 C CA . ASN B 2 457 ? 163.197 184.030 137.401 1.00 44.45 457 ASN B CA 1
ATOM 6962 C C . ASN B 2 457 ? 163.410 183.726 135.925 1.00 48.75 457 ASN B C 1
ATOM 6963 O O . ASN B 2 457 ? 163.044 182.657 135.431 1.00 53.55 457 ASN B O 1
ATOM 6968 N N . TYR B 2 458 ? 164.007 184.679 135.219 1.00 48.03 458 TYR B N 1
ATOM 6969 C CA . TYR B 2 458 ? 164.160 184.547 133.778 1.00 42.93 458 TYR B CA 1
ATOM 6970 C C . TYR B 2 458 ? 165.435 183.783 133.451 1.00 54.23 458 TYR B C 1
ATOM 6971 O O . TYR B 2 458 ? 166.518 184.106 133.945 1.00 54.29 458 TYR B O 1
ATOM 6980 N N . CYS B 2 459 ? 165.300 182.761 132.608 1.00 61.55 459 CYS B N 1
ATOM 6981 C CA . CYS B 2 459 ? 166.379 181.819 132.353 1.00 50.58 459 CYS B CA 1
ATOM 6982 C C . CYS B 2 459 ? 166.393 181.457 130.875 1.00 56.20 459 CYS B C 1
ATOM 6983 O O . CYS B 2 459 ? 165.616 181.985 130.075 1.00 62.05 459 CYS B O 1
ATOM 6986 N N . GLU B 2 460 ? 167.298 180.544 130.517 1.00 59.59 460 GLU B N 1
ATOM 6987 C CA . GLU B 2 460 ? 167.549 180.253 129.108 1.00 57.87 460 GLU B CA 1
ATOM 6988 C C . GLU B 2 460 ? 166.442 179.405 128.494 1.00 61.23 460 GLU B C 1
ATOM 6989 O O . GLU B 2 460 ? 166.101 179.578 127.318 1.00 63.06 460 GLU B O 1
ATOM 6995 N N . GLU B 2 461 ? 165.879 178.473 129.264 1.00 56.27 461 GLU B N 1
ATOM 6996 C CA . GLU B 2 461 ? 164.844 177.600 128.718 1.00 57.72 461 GLU B CA 1
ATOM 6997 C C . GLU B 2 461 ? 163.568 178.372 128.395 1.00 62.46 461 GLU B C 1
ATOM 6998 O O . GLU B 2 461 ? 162.870 178.050 127.427 1.00 67.73 461 GLU B O 1
ATOM 7004 N N . TRP B 2 462 ? 163.242 179.387 129.196 1.00 40.45 462 TRP B N 1
ATOM 7005 C CA . TRP B 2 462 ? 162.137 180.278 128.854 1.00 42.67 462 TRP B CA 1
ATOM 7006 C C . TRP B 2 462 ? 162.429 181.047 127.568 1.00 46.89 462 TRP B C 1
ATOM 7007 O O . TRP B 2 462 ? 161.561 181.177 126.688 1.00 50.77 462 TRP B O 1
ATOM 7018 N N . TRP B 2 463 ? 163.661 181.544 127.435 1.00 36.68 463 TRP B N 1
ATOM 7019 C CA . TRP B 2 463 ? 164.023 182.361 126.285 1.00 35.84 463 TRP B CA 1
ATOM 7020 C C . TRP B 2 463 ? 163.990 181.550 124.995 1.00 42.68 463 TRP B C 1
ATOM 7021 O O . TRP B 2 463 ? 163.577 182.058 123.948 1.00 46.93 463 TRP B O 1
ATOM 7032 N N . ILE B 2 464 ? 164.420 180.288 125.048 1.00 41.96 464 ILE B N 1
ATOM 7033 C CA . ILE B 2 464 ? 164.438 179.465 123.840 1.00 40.52 464 ILE B CA 1
ATOM 7034 C C . ILE B 2 464 ? 163.015 179.147 123.386 1.00 46.28 464 ILE B C 1
ATOM 7035 O O . ILE B 2 464 ? 162.724 179.092 122.182 1.00 53.95 464 ILE B O 1
ATOM 7040 N N . LEU B 2 465 ? 162.104 178.948 124.341 1.00 40.96 465 LEU B N 1
ATOM 7041 C CA . LEU B 2 465 ? 160.705 178.723 123.999 1.00 38.49 465 LEU B CA 1
ATOM 7042 C C . LEU B 2 465 ? 160.102 179.960 123.348 1.00 40.48 465 LEU B C 1
ATOM 7043 O O . LEU B 2 465 ? 159.373 179.858 122.352 1.00 45.98 465 LEU B O 1
ATOM 7048 N N . GLU B 2 466 ? 160.413 181.141 123.885 1.00 44.36 466 GLU B N 1
ATOM 7049 C CA . GLU B 2 466 ? 159.959 182.372 123.241 1.00 38.77 466 GLU B CA 1
ATOM 7050 C C . GLU B 2 466 ? 160.545 182.515 121.840 1.00 43.73 466 GLU B C 1
ATOM 7051 O O . GLU B 2 466 ? 159.855 182.959 120.913 1.00 50.45 466 GLU B O 1
ATOM 7057 N N . PHE B 2 467 ? 161.813 182.140 121.671 1.00 41.23 467 PHE B N 1
ATOM 7058 C CA . PHE B 2 467 ? 162.472 182.197 120.369 1.00 38.56 467 PHE B CA 1
ATOM 7059 C C . PHE B 2 467 ? 161.738 181.347 119.335 1.00 43.27 467 PHE B C 1
ATOM 7060 O O . PHE B 2 467 ? 161.398 181.823 118.240 1.00 45.42 467 PHE B O 1
ATOM 7068 N N . VAL B 2 468 ? 161.475 180.082 119.671 1.00 41.04 468 VAL B N 1
ATOM 7069 C CA . VAL B 2 468 ? 160.836 179.187 118.707 1.00 33.93 468 VAL B CA 1
ATOM 7070 C C . VAL B 2 468 ? 159.395 179.613 118.447 1.00 37.94 468 VAL B C 1
ATOM 7071 O O . VAL B 2 468 ? 158.897 179.503 117.319 1.00 45.43 468 VAL B O 1
ATOM 7075 N N . LYS B 2 469 ? 158.705 180.121 119.473 1.00 37.69 469 LYS B N 1
ATOM 7076 C CA . LYS B 2 469 ? 157.344 180.605 119.263 1.00 34.02 469 LYS B CA 1
ATOM 7077 C C . LYS B 2 469 ? 157.320 181.802 118.320 1.00 39.20 469 LYS B C 1
ATOM 7078 O O . LYS B 2 469 ? 156.443 181.902 117.452 1.00 47.36 469 LYS B O 1
ATOM 7084 N N . ALA B 2 470 ? 158.271 182.725 118.477 1.00 40.75 470 ALA B N 1
ATOM 7085 C CA . ALA B 2 470 ? 158.339 183.872 117.580 1.00 37.55 470 ALA B CA 1
ATOM 7086 C C . ALA B 2 470 ? 158.621 183.436 116.150 1.00 39.29 470 ALA B C 1
ATOM 7087 O O . ALA B 2 470 ? 158.022 183.961 115.202 1.00 49.16 470 ALA B O 1
ATOM 7089 N N . LEU B 2 471 ? 159.533 182.475 115.974 1.00 44.76 471 LEU B N 1
ATOM 7090 C CA . LEU B 2 471 ? 159.793 181.962 114.630 1.00 41.42 471 LEU B CA 1
ATOM 7091 C C . LEU B 2 471 ? 158.539 181.353 114.020 1.00 36.44 471 LEU B C 1
ATOM 7092 O O . LEU B 2 471 ? 158.221 181.609 112.853 1.00 38.00 471 LEU B O 1
ATOM 7097 N N . LYS B 2 472 ? 157.808 180.550 114.797 1.00 47.45 472 LYS B N 1
ATOM 7098 C CA . LYS B 2 472 ? 156.584 179.942 114.284 1.00 44.66 472 LYS B CA 1
ATOM 7099 C C . LYS B 2 472 ? 155.550 180.988 113.897 1.00 52.73 472 LYS B C 1
ATOM 7100 O O . LYS B 2 472 ? 154.892 180.854 112.860 1.00 56.78 472 LYS B O 1
ATOM 7106 N N . GLU B 2 473 ? 155.387 182.031 114.711 1.00 51.12 473 GLU B N 1
ATOM 7107 C CA . GLU B 2 473 ? 154.376 183.043 114.420 1.00 36.44 473 GLU B CA 1
ATOM 7108 C C . GLU B 2 473 ? 154.736 183.876 113.195 1.00 43.52 473 GLU B C 1
ATOM 7109 O O . GLU B 2 473 ? 153.867 184.201 112.380 1.00 51.85 473 GLU B O 1
ATOM 7115 N N . ILE B 2 474 ? 156.011 184.242 113.044 1.00 43.70 474 ILE B N 1
ATOM 7116 C CA . ILE B 2 474 ? 156.366 185.161 111.963 1.00 36.83 474 ILE B CA 1
ATOM 7117 C C . ILE B 2 474 ? 156.625 184.410 110.661 1.00 40.91 474 ILE B C 1
ATOM 7118 O O . ILE B 2 474 ? 156.015 184.711 109.629 1.00 48.02 474 ILE B O 1
ATOM 7123 N N . TYR B 2 475 ? 157.528 183.429 110.680 1.00 44.51 475 TYR B N 1
ATOM 7124 C CA . TYR B 2 475 ? 158.013 182.812 109.449 1.00 41.54 475 TYR B CA 1
ATOM 7125 C C . TYR B 2 475 ? 157.410 181.438 109.181 1.00 44.05 475 TYR B C 1
ATOM 7126 O O . TYR B 2 475 ? 157.704 180.843 108.139 1.00 47.63 475 TYR B O 1
ATOM 7135 N N . GLU B 2 476 ? 156.579 180.922 110.084 1.00 45.73 476 GLU B N 1
ATOM 7136 C CA . GLU B 2 476 ? 155.936 179.616 109.930 1.00 37.76 476 GLU B CA 1
ATOM 7137 C C . GLU B 2 476 ? 156.962 178.499 109.745 1.00 41.71 476 GLU B C 1
ATOM 7138 O O . GLU B 2 476 ? 156.881 177.691 108.819 1.00 47.97 476 GLU B O 1
ATOM 7144 N N . VAL B 2 477 ? 157.939 178.457 110.647 1.00 50.77 477 VAL B N 1
ATOM 7145 C CA . VAL B 2 477 ? 158.947 177.404 110.684 1.00 44.47 477 VAL B CA 1
ATOM 7146 C C . VAL B 2 477 ? 158.876 176.733 112.047 1.00 47.75 477 VAL B C 1
ATOM 7147 O O . VAL B 2 477 ? 158.919 177.411 113.079 1.00 53.98 477 VAL B O 1
ATOM 7151 N N . HIS B 2 478 ? 158.770 175.409 112.051 1.00 52.49 478 HIS B N 1
ATOM 7152 C CA . HIS B 2 478 ? 158.550 174.635 113.266 1.00 53.65 478 HIS B CA 1
ATOM 7153 C C . HIS B 2 478 ? 159.874 174.041 113.727 1.00 60.71 478 HIS B C 1
ATOM 7154 O O . HIS B 2 478 ? 160.517 173.294 112.981 1.00 65.45 478 HIS B O 1
ATOM 7161 N N . LEU B 2 479 ? 160.275 174.373 114.953 1.00 54.21 479 LEU B N 1
ATOM 7162 C CA . LEU B 2 479 ? 161.504 173.876 115.552 1.00 49.34 479 LEU B CA 1
ATOM 7163 C C . LEU B 2 479 ? 161.234 173.470 116.993 1.00 52.85 479 LEU B C 1
ATOM 7164 O O . LEU B 2 479 ? 160.321 173.990 117.638 1.00 62.08 479 LEU B O 1
ATOM 7169 N N . GLU B 2 480 ? 162.034 172.532 117.496 1.00 55.05 480 GLU B N 1
ATOM 7170 C CA . GLU B 2 480 ? 161.856 171.999 118.835 1.00 53.44 480 GLU B CA 1
ATOM 7171 C C . GLU B 2 480 ? 163.156 172.082 119.622 1.00 58.07 480 GLU B C 1
ATOM 7172 O O . GLU B 2 480 ? 164.202 171.636 119.131 1.00 64.23 480 GLU B O 1
ATOM 7178 N N . PRO B 2 481 ? 163.140 172.646 120.828 1.00 56.01 481 PRO B N 1
ATOM 7179 C CA . PRO B 2 481 ? 164.362 172.684 121.636 1.00 54.69 481 PRO B CA 1
ATOM 7180 C C . PRO B 2 481 ? 164.709 171.316 122.202 1.00 61.47 481 PRO B C 1
ATOM 7181 O O . PRO B 2 481 ? 163.851 170.440 122.333 1.00 66.47 481 PRO B O 1
ATOM 7185 N N . PHE B 2 482 ? 165.991 171.141 122.521 1.00 60.27 482 PHE B N 1
ATOM 7186 C CA . PHE B 2 482 ? 166.551 169.985 123.217 1.00 53.42 482 PHE B CA 1
ATOM 7187 C C . PHE B 2 482 ? 166.516 168.701 122.399 1.00 55.29 482 PHE B C 1
ATOM 7188 O O . PHE B 2 482 ? 166.892 167.643 122.914 1.00 60.30 482 PHE B O 1
ATOM 7196 N N . THR B 2 483 ? 166.087 168.756 121.140 1.00 64.82 483 THR B N 1
ATOM 7197 C CA . THR B 2 483 ? 166.056 167.567 120.296 1.00 66.58 483 THR B CA 1
ATOM 7198 C C . THR B 2 483 ? 166.824 167.799 119.002 1.00 69.25 483 THR B C 1
ATOM 7199 O O . THR B 2 483 ? 167.514 168.811 118.854 1.00 68.14 483 THR B O 1
ATOM 7203 N N . GLU B 2 484 ? 166.713 166.862 118.063 1.00 78.61 484 GLU B N 1
ATOM 7204 C CA . GLU B 2 484 ? 167.372 166.954 116.762 1.00 75.45 484 GLU B CA 1
ATOM 7205 C C . GLU B 2 484 ? 166.314 167.304 115.722 1.00 76.70 484 GLU B C 1
ATOM 7206 O O . GLU B 2 484 ? 165.432 166.497 115.420 1.00 77.35 484 GLU B O 1
ATOM 7212 N N . ASN B 2 485 ? 166.404 168.513 115.179 1.00 70.90 485 ASN B N 1
ATOM 7213 C CA . ASN B 2 485 ? 165.420 168.976 114.214 1.00 68.66 485 ASN B CA 1
ATOM 7214 C C . ASN B 2 485 ? 165.818 168.579 112.798 1.00 71.59 485 ASN B C 1
ATOM 7215 O O . ASN B 2 485 ? 166.954 168.180 112.534 1.00 75.47 485 ASN B O 1
ATOM 7220 N N . GLU B 2 486 ? 164.858 168.689 111.882 1.00 80.81 486 GLU B N 1
ATOM 7221 C CA . GLU B 2 486 ? 165.111 168.350 110.489 1.00 77.56 486 GLU B CA 1
ATOM 7222 C C . GLU B 2 486 ? 166.001 169.400 109.838 1.00 79.38 486 GLU B C 1
ATOM 7223 O O . GLU B 2 486 ? 165.964 170.580 110.197 1.00 86.35 486 GLU B O 1
ATOM 7229 N N . GLU B 2 487 ? 166.810 168.960 108.872 1.00 72.89 487 GLU B N 1
ATOM 7230 C CA . GLU B 2 487 ? 167.824 169.837 108.294 1.00 75.78 487 GLU B CA 1
ATOM 7231 C C . GLU B 2 487 ? 167.202 170.967 107.482 1.00 79.14 487 GLU B C 1
ATOM 7232 O O . GLU B 2 487 ? 167.686 172.106 107.519 1.00 83.89 487 GLU B O 1
ATOM 7238 N N . GLU B 2 488 ? 166.136 170.674 106.734 1.00 74.01 488 GLU B N 1
ATOM 7239 C CA . GLU B 2 488 ? 165.561 171.681 105.847 1.00 75.10 488 GLU B CA 1
ATOM 7240 C C . GLU B 2 488 ? 164.969 172.847 106.631 1.00 76.91 488 GLU B C 1
ATOM 7241 O O . GLU B 2 488 ? 165.078 174.005 106.209 1.00 81.83 488 GLU B O 1
ATOM 7247 N N . SER B 2 489 ? 164.344 172.566 107.777 1.00 64.95 489 SER B N 1
ATOM 7248 C CA . SER B 2 489 ? 163.830 173.642 108.618 1.00 65.15 489 SER B CA 1
ATOM 7249 C C . SER B 2 489 ? 164.960 174.517 109.143 1.00 66.24 489 SER B C 1
ATOM 7250 O O . SER B 2 489 ? 164.833 175.748 109.190 1.00 69.16 489 SER B O 1
ATOM 7253 N N . ILE B 2 490 ? 166.073 173.899 109.544 1.00 57.59 490 ILE B N 1
ATOM 7254 C CA . ILE B 2 490 ? 167.226 174.665 110.006 1.00 54.50 490 ILE B CA 1
ATOM 7255 C C . ILE B 2 490 ? 167.744 175.564 108.894 1.00 61.69 490 ILE B C 1
ATOM 7256 O O . ILE B 2 490 ? 168.036 176.746 109.115 1.00 70.66 490 ILE B O 1
ATOM 7261 N N . GLU B 2 491 ? 167.858 175.023 107.679 1.00 70.60 491 GLU B N 1
ATOM 7262 C CA . GLU B 2 491 ? 168.343 175.822 106.558 1.00 67.90 491 GLU B CA 1
ATOM 7263 C C . GLU B 2 491 ? 167.401 176.979 106.251 1.00 68.68 491 GLU B C 1
ATOM 7264 O O . GLU B 2 491 ? 167.850 178.098 105.979 1.00 74.40 491 GLU B O 1
ATOM 7270 N N . GLU B 2 492 ? 166.092 176.731 106.288 1.00 61.01 492 GLU B N 1
ATOM 7271 C CA . GLU B 2 492 ? 165.130 177.788 105.995 1.00 61.05 492 GLU B CA 1
ATOM 7272 C C . GLU B 2 492 ? 165.180 178.893 107.046 1.00 63.58 492 GLU B C 1
ATOM 7273 O O . GLU B 2 492 ? 165.181 180.085 106.707 1.00 69.98 492 GLU B O 1
ATOM 7279 N N . ALA B 2 493 ? 165.238 178.516 108.326 1.00 60.11 493 ALA B N 1
ATOM 7280 C CA . ALA B 2 493 ? 165.343 179.514 109.385 1.00 54.98 493 ALA B CA 1
ATOM 7281 C C . ALA B 2 493 ? 166.640 180.303 109.274 1.00 56.58 493 ALA B C 1
ATOM 7282 O O . ALA B 2 493 ? 166.657 181.518 109.500 1.00 61.93 493 ALA B O 1
ATOM 7284 N N . SER B 2 494 ? 167.739 179.629 108.927 1.00 54.20 494 SER B N 1
ATOM 7285 C CA . SER B 2 494 ? 169.014 180.320 108.775 1.00 46.85 494 SER B CA 1
ATOM 7286 C C . SER B 2 494 ? 168.986 181.289 107.602 1.00 51.56 494 SER B C 1
ATOM 7287 O O . SER B 2 494 ? 169.563 182.378 107.680 1.00 62.96 494 SER B O 1
ATOM 7290 N N . ASP B 2 495 ? 168.340 180.907 106.500 1.00 53.33 495 ASP B N 1
ATOM 7291 C CA . ASP B 2 495 ? 168.195 181.830 105.381 1.00 52.39 495 ASP B CA 1
ATOM 7292 C C . ASP B 2 495 ? 167.371 183.045 105.778 1.00 56.98 495 ASP B C 1
ATOM 7293 O O . ASP B 2 495 ? 167.694 184.175 105.396 1.00 62.86 495 ASP B O 1
ATOM 7298 N N . TYR B 2 496 ? 166.298 182.832 106.543 1.00 57.61 496 TYR B N 1
ATOM 7299 C CA . TYR B 2 496 ? 165.461 183.954 106.958 1.00 51.02 496 TYR B CA 1
ATOM 7300 C C . TYR B 2 496 ? 166.208 184.885 107.908 1.00 50.37 496 TYR B C 1
ATOM 7301 O O . TYR B 2 496 ? 166.088 186.111 107.810 1.00 56.42 496 TYR B O 1
ATOM 7310 N N . LEU B 2 497 ? 166.982 184.325 108.836 1.00 55.81 497 LEU B N 1
ATOM 7311 C CA . LEU B 2 497 ? 167.668 185.103 109.861 1.00 50.61 497 LEU B CA 1
ATOM 7312 C C . LEU B 2 497 ? 169.101 185.473 109.493 1.00 53.91 497 LEU B C 1
ATOM 7313 O O . LEU B 2 497 ? 169.699 186.307 110.179 1.00 53.23 497 LEU B O 1
ATOM 7318 N N . GLU B 2 498 ? 169.664 184.874 108.441 1.00 64.23 498 GLU B N 1
ATOM 7319 C CA . GLU B 2 498 ? 171.034 185.152 107.999 1.00 60.53 498 GLU B CA 1
ATOM 7320 C C . GLU B 2 498 ? 172.062 184.833 109.083 1.00 61.95 498 GLU B C 1
ATOM 7321 O O . GLU B 2 498 ? 172.882 185.674 109.454 1.00 65.58 498 GLU B O 1
ATOM 7327 N N . ILE B 2 499 ? 172.023 183.604 109.595 1.00 55.61 499 ILE B N 1
ATOM 7328 C CA . ILE B 2 499 ? 173.013 183.111 110.542 1.00 52.64 499 ILE B CA 1
ATOM 7329 C C . ILE B 2 499 ? 173.485 181.734 110.081 1.00 60.44 499 ILE B C 1
ATOM 7330 O O . ILE B 2 499 ? 172.930 181.137 109.159 1.00 63.96 499 ILE B O 1
ATOM 7335 N N . ASP B 2 500 ? 174.525 181.238 110.738 1.00 64.96 500 ASP B N 1
ATOM 7336 C CA . ASP B 2 500 ? 175.096 179.945 110.374 1.00 61.39 500 ASP B CA 1
ATOM 7337 C C . ASP B 2 500 ? 174.187 178.814 110.843 1.00 66.75 500 ASP B C 1
ATOM 7338 O O . ASP B 2 500 ? 173.817 178.773 112.023 1.00 72.49 500 ASP B O 1
ATOM 7343 N N . PRO B 2 501 ? 173.798 177.890 109.959 1.00 62.20 501 PRO B N 1
ATOM 7344 C CA . PRO B 2 501 ? 172.912 176.793 110.390 1.00 63.35 501 PRO B CA 1
ATOM 7345 C C . PRO B 2 501 ? 173.502 175.913 111.479 1.00 63.82 501 PRO B C 1
ATOM 7346 O O . PRO B 2 501 ? 172.760 175.436 112.349 1.00 68.33 501 PRO B O 1
ATOM 7350 N N . GLU B 2 502 ? 174.815 175.680 111.457 1.00 64.52 502 GLU B N 1
ATOM 7351 C CA . GLU B 2 502 ? 175.434 174.855 112.491 1.00 64.67 502 GLU B CA 1
ATOM 7352 C C . GLU B 2 502 ? 175.298 175.499 113.863 1.00 66.99 502 GLU B C 1
ATOM 7353 O O . GLU B 2 502 ? 175.009 174.815 114.854 1.00 70.79 502 GLU B O 1
ATOM 7359 N N . PHE B 2 503 ? 175.503 176.816 113.941 1.00 59.53 503 PHE B N 1
ATOM 7360 C CA . PHE B 2 503 ? 175.349 177.515 115.211 1.00 59.26 503 PHE B CA 1
ATOM 7361 C C . PHE B 2 503 ? 173.917 177.427 115.721 1.00 59.79 503 PHE B C 1
ATOM 7362 O O . PHE B 2 503 ? 173.690 177.221 116.917 1.00 64.67 503 PHE B O 1
ATOM 7370 N N . LEU B 2 504 ? 172.937 177.594 114.830 1.00 55.52 504 LEU B N 1
ATOM 7371 C CA . LEU B 2 504 ? 171.541 177.496 115.245 1.00 54.19 504 LEU B CA 1
ATOM 7372 C C . LEU B 2 504 ? 171.217 176.097 115.746 1.00 54.74 504 LEU B C 1
ATOM 7373 O O . LEU B 2 504 ? 170.523 175.935 116.758 1.00 64.27 504 LEU B O 1
ATOM 7378 N N . LYS B 2 505 ? 171.720 175.072 115.055 1.00 57.33 505 LYS B N 1
ATOM 7379 C CA . LYS B 2 505 ? 171.493 173.699 115.492 1.00 57.33 505 LYS B CA 1
ATOM 7380 C C . LYS B 2 505 ? 172.098 173.449 116.867 1.00 61.28 505 LYS B C 1
ATOM 7381 O O . LYS B 2 505 ? 171.458 172.845 117.737 1.00 65.51 505 LYS B O 1
ATOM 7387 N N . GLU B 2 506 ? 173.327 173.921 117.086 1.00 69.78 506 GLU B N 1
ATOM 7388 C CA . GLU B 2 506 ? 173.982 173.699 118.371 1.00 64.87 506 GLU B CA 1
ATOM 7389 C C . GLU B 2 506 ? 173.308 174.485 119.489 1.00 66.90 506 GLU B C 1
ATOM 7390 O O . GLU B 2 506 ? 173.247 174.015 120.630 1.00 73.51 506 GLU B O 1
ATOM 7396 N N . MET B 2 507 ? 172.799 175.682 119.190 1.00 63.55 507 MET B N 1
ATOM 7397 C CA . MET B 2 507 ? 172.111 176.456 120.219 1.00 60.90 507 MET B CA 1
ATOM 7398 C C . MET B 2 507 ? 170.774 175.827 120.580 1.00 64.50 507 MET B C 1
ATOM 7399 O O . MET B 2 507 ? 170.396 175.787 121.756 1.00 71.11 507 MET B O 1
ATOM 7404 N N . LEU B 2 508 ? 170.040 175.328 119.584 1.00 59.28 508 LEU B N 1
ATOM 7405 C CA . LEU B 2 508 ? 168.762 174.686 119.873 1.00 53.29 508 LEU B CA 1
ATOM 7406 C C . LEU B 2 508 ? 168.958 173.364 120.601 1.00 55.85 508 LEU B C 1
ATOM 7407 O O . LEU B 2 508 ? 168.119 172.969 121.417 1.00 61.71 508 LEU B O 1
ATOM 7412 N N . ARG B 2 509 ? 170.054 172.659 120.317 1.00 62.48 509 ARG B N 1
ATOM 7413 C CA . ARG B 2 509 ? 170.270 171.366 120.959 1.00 60.35 509 ARG B CA 1
ATOM 7414 C C . ARG B 2 509 ? 170.685 171.524 122.420 1.00 66.01 509 ARG B C 1
ATOM 7415 O O . ARG B 2 509 ? 170.226 170.769 123.284 1.00 66.99 509 ARG B O 1
ATOM 7423 N N . ASP B 2 510 ? 171.548 172.493 122.719 1.00 68.94 510 ASP B N 1
ATOM 7424 C CA . ASP B 2 510 ? 172.025 172.740 124.081 1.00 64.78 510 ASP B CA 1
ATOM 7425 C C . ASP B 2 510 ? 171.939 174.228 124.400 1.00 64.56 510 ASP B C 1
ATOM 7426 O O . ASP B 2 510 ? 172.944 174.946 124.356 1.00 70.43 510 ASP B O 1
ATOM 7431 N N . PRO B 2 511 ? 170.745 174.724 124.731 1.00 58.28 511 PRO B N 1
ATOM 7432 C CA . PRO B 2 511 ? 170.600 176.163 125.001 1.00 57.37 511 PRO B CA 1
ATOM 7433 C C . PRO B 2 511 ? 171.281 176.630 126.275 1.00 60.04 511 PRO B C 1
ATOM 7434 O O . PRO B 2 511 ? 171.552 177.829 126.407 1.00 60.91 511 PRO B O 1
ATOM 7438 N N . LEU B 2 512 ? 171.558 175.733 127.222 1.00 60.63 512 LEU B N 1
ATOM 7439 C CA . LEU B 2 512 ? 172.170 176.150 128.480 1.00 58.30 512 LEU B CA 1
ATOM 7440 C C . LEU B 2 512 ? 173.656 176.450 128.321 1.00 63.35 512 LEU B C 1
ATOM 7441 O O . LEU B 2 512 ? 174.168 177.390 128.938 1.00 67.65 512 LEU B O 1
ATOM 7446 N N . ARG B 2 513 ? 174.363 175.666 127.508 1.00 63.81 513 ARG B N 1
ATOM 7447 C CA . ARG B 2 513 ? 175.809 175.807 127.389 1.00 58.19 513 ARG B CA 1
ATOM 7448 C C . ARG B 2 513 ? 176.237 176.672 126.212 1.00 57.11 513 ARG B C 1
ATOM 7449 O O . ARG B 2 513 ? 177.333 177.240 126.244 1.00 60.56 513 ARG B O 1
ATOM 7457 N N . VAL B 2 514 ? 175.409 176.792 125.179 1.00 55.19 514 VAL B N 1
ATOM 7458 C CA . VAL B 2 514 ? 175.739 177.568 123.989 1.00 53.20 514 VAL B CA 1
ATOM 7459 C C . VAL B 2 514 ? 174.890 178.831 123.994 1.00 57.68 514 VAL B C 1
ATOM 7460 O O . VAL B 2 514 ? 173.655 178.761 123.988 1.00 59.99 514 VAL B O 1
ATOM 7464 N N . LYS B 2 515 ? 175.553 179.986 123.997 1.00 61.15 515 LYS B N 1
ATOM 7465 C CA . LYS B 2 515 ? 174.900 181.278 124.078 1.00 58.17 515 LYS B CA 1
ATOM 7466 C C . LYS B 2 515 ? 175.369 182.183 122.946 1.00 60.81 515 LYS B C 1
ATOM 7467 O O . LYS B 2 515 ? 176.540 182.141 122.557 1.00 64.04 515 LYS B O 1
ATOM 7473 N N . PRO B 2 516 ? 174.479 183.007 122.394 1.00 50.46 516 PRO B N 1
ATOM 7474 C CA . PRO B 2 516 ? 174.889 183.903 121.321 1.00 50.91 516 PRO B CA 1
ATOM 7475 C C . PRO B 2 516 ? 175.685 185.072 121.869 1.00 56.38 516 PRO B C 1
ATOM 7476 O O . PRO B 2 516 ? 175.560 185.426 123.054 1.00 63.08 516 PRO B O 1
ATOM 7480 N N . PRO B 2 517 ? 176.522 185.701 121.047 1.00 46.54 517 PRO B N 1
ATOM 7481 C CA . PRO B 2 517 ? 177.143 186.962 121.458 1.00 45.87 517 PRO B CA 1
ATOM 7482 C C . PRO B 2 517 ? 176.098 188.058 121.618 1.00 54.61 517 PRO B C 1
ATOM 7483 O O . PRO B 2 517 ? 174.933 187.905 121.245 1.00 59.85 517 PRO B O 1
ATOM 7487 N N . VAL B 2 518 ? 176.535 189.183 122.187 1.00 52.78 518 VAL B N 1
ATOM 7488 C CA . VAL B 2 518 ? 175.597 190.236 122.569 1.00 52.30 518 VAL B CA 1
ATOM 7489 C C . VAL B 2 518 ? 174.934 190.847 121.337 1.00 56.56 518 VAL B C 1
ATOM 7490 O O . VAL B 2 518 ? 173.749 191.212 121.367 1.00 67.73 518 VAL B O 1
ATOM 7494 N N . GLU B 2 519 ? 175.683 190.946 120.239 1.00 46.59 519 GLU B N 1
ATOM 7495 C CA . GLU B 2 519 ? 175.150 191.569 119.001 1.00 45.82 519 GLU B CA 1
ATOM 7496 C C . GLU B 2 519 ? 174.050 190.696 118.382 1.00 53.11 519 GLU B C 1
ATOM 7497 O O . GLU B 2 519 ? 173.130 191.290 117.809 1.00 59.69 519 GLU B O 1
ATOM 7503 N N . LEU B 2 520 ? 174.125 189.364 118.468 1.00 44.32 520 LEU B N 1
ATOM 7504 C CA . LEU B 2 520 ? 173.035 188.505 118.020 1.00 41.62 520 LEU B CA 1
ATOM 7505 C C . LEU B 2 520 ? 171.830 188.604 118.944 1.00 50.31 520 LEU B C 1
ATOM 7506 O O . LEU B 2 520 ? 170.688 188.545 118.480 1.00 57.54 520 LEU B O 1
ATOM 7511 N N . ALA B 2 521 ? 172.057 188.746 120.250 1.00 46.87 521 ALA B N 1
ATOM 7512 C CA . ALA B 2 521 ? 170.938 188.907 121.172 1.00 47.46 521 ALA B CA 1
ATOM 7513 C C . ALA B 2 521 ? 170.166 190.188 120.885 1.00 50.58 521 ALA B C 1
ATOM 7514 O O . ALA B 2 521 ? 168.928 190.181 120.833 1.00 57.06 521 ALA B O 1
ATOM 7516 N N . ILE B 2 522 ? 170.880 191.295 120.676 1.00 41.09 522 ILE B N 1
ATOM 7517 C CA . ILE B 2 522 ? 170.213 192.555 120.361 1.00 37.29 522 ILE B CA 1
ATOM 7518 C C . ILE B 2 522 ? 169.481 192.465 119.026 1.00 45.15 522 ILE B C 1
ATOM 7519 O O . ILE B 2 522 ? 168.352 192.959 118.893 1.00 48.47 522 ILE B O 1
ATOM 7524 N N . HIS B 2 523 ? 170.097 191.836 118.023 1.00 50.08 523 HIS B N 1
ATOM 7525 C CA . HIS B 2 523 ? 169.443 191.678 116.728 1.00 49.19 523 HIS B CA 1
ATOM 7526 C C . HIS B 2 523 ? 168.187 190.822 116.838 1.00 56.10 523 HIS B C 1
ATOM 7527 O O . HIS B 2 523 ? 167.164 191.131 116.216 1.00 59.71 523 HIS B O 1
ATOM 7534 N N . PHE B 2 524 ? 168.249 189.738 117.616 1.00 48.41 524 PHE B N 1
ATOM 7535 C CA . PHE B 2 524 ? 167.075 188.901 117.834 1.00 42.76 524 PHE B CA 1
ATOM 7536 C C . PHE B 2 524 ? 165.964 189.691 118.503 1.00 50.17 524 PHE B C 1
ATOM 7537 O O . PHE B 2 524 ? 164.795 189.583 118.117 1.00 57.49 524 PHE B O 1
ATOM 7545 N N . SER B 2 525 ? 166.310 190.496 119.508 1.00 46.29 525 SER B N 1
ATOM 7546 C CA . SER B 2 525 ? 165.302 191.286 120.203 1.00 39.19 525 SER B CA 1
ATOM 7547 C C . SER B 2 525 ? 164.648 192.295 119.266 1.00 43.83 525 SER B C 1
ATOM 7548 O O . SER B 2 525 ? 163.430 192.500 119.305 1.00 52.37 525 SER B O 1
ATOM 7551 N N . GLU B 2 526 ? 165.444 192.941 118.411 1.00 50.70 526 GLU B N 1
ATOM 7552 C CA . GLU B 2 526 ? 164.873 193.939 117.510 1.00 55.38 526 GLU B CA 1
ATOM 7553 C C . GLU B 2 526 ? 164.021 193.297 116.420 1.00 57.02 526 GLU B C 1
ATOM 7554 O O . GLU B 2 526 ? 162.937 193.797 116.100 1.00 59.20 526 GLU B O 1
ATOM 7560 N N . VAL B 2 527 ? 164.488 192.193 115.835 1.00 48.27 527 VAL B N 1
ATOM 7561 C CA . VAL B 2 527 ? 163.784 191.617 114.693 1.00 43.86 527 VAL B CA 1
ATOM 7562 C C . VAL B 2 527 ? 162.588 190.789 115.147 1.00 48.65 527 VAL B C 1
ATOM 7563 O O . VAL B 2 527 ? 161.456 191.022 114.709 1.00 54.59 527 VAL B O 1
ATOM 7567 N N . LEU B 2 528 ? 162.812 189.815 116.025 1.00 40.89 528 LEU B N 1
ATOM 7568 C CA . LEU B 2 528 ? 161.783 188.858 116.401 1.00 35.71 528 LEU B CA 1
ATOM 7569 C C . LEU B 2 528 ? 160.795 189.385 117.427 1.00 40.74 528 LEU B C 1
ATOM 7570 O O . LEU B 2 528 ? 159.657 188.917 117.462 1.00 46.18 528 LEU B O 1
ATOM 7575 N N . GLY B 2 529 ? 161.196 190.338 118.260 1.00 42.39 529 GLY B N 1
ATOM 7576 C CA . GLY B 2 529 ? 160.320 190.894 119.268 1.00 37.33 529 GLY B CA 1
ATOM 7577 C C . GLY B 2 529 ? 160.386 190.239 120.628 1.00 45.46 529 GLY B C 1
ATOM 7578 O O . GLY B 2 529 ? 159.595 190.600 121.505 1.00 49.98 529 GLY B O 1
ATOM 7579 N N . ILE B 2 530 ? 161.297 189.295 120.833 1.00 45.65 530 ILE B N 1
ATOM 7580 C CA . ILE B 2 530 ? 161.462 188.614 122.113 1.00 34.66 530 ILE B CA 1
ATOM 7581 C C . ILE B 2 530 ? 162.280 189.500 123.047 1.00 43.18 530 ILE B C 1
ATOM 7582 O O . ILE B 2 530 ? 162.962 190.422 122.578 1.00 49.43 530 ILE B O 1
ATOM 7587 N N . PRO B 2 531 ? 162.240 189.275 124.360 1.00 39.47 531 PRO B N 1
ATOM 7588 C CA . PRO B 2 531 ? 163.059 190.080 125.272 1.00 35.64 531 PRO B CA 1
ATOM 7589 C C . PRO B 2 531 ? 164.546 189.805 125.109 1.00 40.94 531 PRO B C 1
ATOM 7590 O O . PRO B 2 531 ? 164.981 189.011 124.273 1.00 49.74 531 PRO B O 1
ATOM 7594 N N . LEU B 2 532 ? 165.331 190.483 125.942 1.00 36.27 532 LEU B N 1
ATOM 7595 C CA . LEU B 2 532 ? 166.777 190.322 125.917 1.00 40.11 532 LEU B CA 1
ATOM 7596 C C . LEU B 2 532 ? 167.184 188.991 126.538 1.00 45.35 532 LEU B C 1
ATOM 7597 O O . LEU B 2 532 ? 166.464 188.427 127.366 1.00 47.02 532 LEU B O 1
ATOM 7602 N N . HIS B 2 533 ? 168.344 188.492 126.125 1.00 44.47 533 HIS B N 1
ATOM 7603 C CA . HIS B 2 533 ? 168.846 187.222 126.627 1.00 36.51 533 HIS B CA 1
ATOM 7604 C C . HIS B 2 533 ? 169.104 187.323 128.129 1.00 40.93 533 HIS B C 1
ATOM 7605 O O . HIS B 2 533 ? 169.653 188.330 128.596 1.00 50.90 533 HIS B O 1
ATOM 7612 N N . PRO B 2 534 ? 168.718 186.315 128.914 1.00 35.25 534 PRO B N 1
ATOM 7613 C CA . PRO B 2 534 ? 168.892 186.418 130.374 1.00 35.57 534 PRO B CA 1
ATOM 7614 C C . PRO B 2 534 ? 170.340 186.505 130.822 1.00 45.71 534 PRO B C 1
ATOM 7615 O O . PRO B 2 534 ? 170.606 186.961 131.940 1.00 49.34 534 PRO B O 1
ATOM 7619 N N . TYR B 2 535 ? 171.286 186.074 129.988 1.00 48.39 535 TYR B N 1
ATOM 7620 C CA . TYR B 2 535 ? 172.691 186.139 130.373 1.00 45.88 535 TYR B CA 1
ATOM 7621 C C . TYR B 2 535 ? 173.173 187.580 130.477 1.00 50.23 535 TYR B C 1
ATOM 7622 O O . TYR B 2 535 ? 173.988 187.910 131.345 1.00 57.45 535 TYR B O 1
ATOM 7631 N N . TYR B 2 536 ? 172.682 188.452 129.601 1.00 45.15 536 TYR B N 1
ATOM 7632 C CA . TYR B 2 536 ? 173.137 189.832 129.530 1.00 44.07 536 TYR B CA 1
ATOM 7633 C C . TYR B 2 536 ? 172.228 190.804 130.271 1.00 48.77 536 TYR B C 1
ATOM 7634 O O . TYR B 2 536 ? 172.347 192.016 130.068 1.00 51.60 536 TYR B O 1
ATOM 7643 N N . THR B 2 537 ? 171.328 190.309 131.113 1.00 46.26 537 THR B N 1
ATOM 7644 C CA . THR B 2 537 ? 170.443 191.160 131.898 1.00 45.52 537 THR B CA 1
ATOM 7645 C C . THR B 2 537 ? 171.004 191.300 133.308 1.00 50.00 537 THR B C 1
ATOM 7646 O O . THR B 2 537 ? 171.245 190.297 133.986 1.00 53.51 537 THR B O 1
ATOM 7650 N N . LEU B 2 538 ? 171.225 192.537 133.741 1.00 43.12 538 LEU B N 1
ATOM 7651 C CA . LEU B 2 538 ? 171.720 192.791 135.083 1.00 37.16 538 LEU B CA 1
ATOM 7652 C C . LEU B 2 538 ? 170.564 192.848 136.076 1.00 44.66 538 LEU B C 1
ATOM 7653 O O . LEU B 2 538 ? 169.391 192.914 135.702 1.00 52.41 538 LEU B O 1
ATOM 7658 N N . TYR B 2 539 ? 170.911 192.824 137.362 1.00 48.75 539 TYR B N 1
ATOM 7659 C CA . TYR B 2 539 ? 169.919 192.878 138.435 1.00 46.85 539 TYR B CA 1
ATOM 7660 C C . TYR B 2 539 ? 169.420 194.314 138.560 1.00 50.02 539 TYR B C 1
ATOM 7661 O O . TYR B 2 539 ? 169.795 195.067 139.461 1.00 55.32 539 TYR B O 1
ATOM 7670 N N . TRP B 2 540 ? 168.538 194.693 137.635 1.00 46.98 540 TRP B N 1
ATOM 7671 C CA . TRP B 2 540 ? 168.103 196.080 137.535 1.00 44.41 540 TRP B CA 1
ATOM 7672 C C . TRP B 2 540 ? 167.145 196.475 138.650 1.00 48.88 540 TRP B C 1
ATOM 7673 O O . TRP B 2 540 ? 167.081 197.654 139.012 1.00 52.63 540 TRP B O 1
ATOM 7684 N N . ASN B 2 541 ? 166.402 195.524 139.207 1.00 49.12 541 ASN B N 1
ATOM 7685 C CA . ASN B 2 541 ? 165.435 195.840 140.248 1.00 48.27 541 ASN B CA 1
ATOM 7686 C C . ASN B 2 541 ? 166.037 195.827 141.645 1.00 53.81 541 ASN B C 1
ATOM 7687 O O . ASN B 2 541 ? 165.303 196.022 142.618 1.00 58.27 541 ASN B O 1
ATOM 7692 N N . SER B 2 542 ? 167.342 195.602 141.770 1.00 55.77 542 SER B N 1
ATOM 7693 C CA . SER B 2 542 ? 168.003 195.627 143.066 1.00 54.63 542 SER B CA 1
ATOM 7694 C C . SER B 2 542 ? 168.461 197.020 143.472 1.00 54.41 542 SER B C 1
ATOM 7695 O O . SER B 2 542 ? 169.055 197.169 144.544 1.00 54.89 542 SER B O 1
ATOM 7698 N N . VAL B 2 543 ? 168.207 198.034 142.651 1.00 51.98 543 VAL B N 1
ATOM 7699 C CA . VAL B 2 543 ? 168.608 199.404 142.937 1.00 52.93 543 VAL B CA 1
ATOM 7700 C C . VAL B 2 543 ? 167.409 200.317 142.722 1.00 57.95 543 VAL B C 1
ATOM 7701 O O . VAL B 2 543 ? 166.597 200.089 141.820 1.00 61.59 543 VAL B O 1
ATOM 7705 N N . GLU B 2 544 ? 167.295 201.345 143.560 1.00 62.45 544 GLU B N 1
ATOM 7706 C CA . GLU B 2 544 ? 166.216 202.306 143.433 1.00 61.25 544 GLU B CA 1
ATOM 7707 C C . GLU B 2 544 ? 166.405 203.160 142.182 1.00 65.78 544 GLU B C 1
ATOM 7708 O O . GLU B 2 544 ? 167.527 203.349 141.709 1.00 70.69 544 GLU B O 1
ATOM 7714 N N . PRO B 2 545 ? 165.310 203.681 141.622 1.00 61.93 545 PRO B N 1
ATOM 7715 C CA . PRO B 2 545 ? 165.435 204.508 140.411 1.00 62.11 545 PRO B CA 1
ATOM 7716 C C . PRO B 2 545 ? 166.267 205.770 140.592 1.00 66.41 545 PRO B C 1
ATOM 7717 O O . PRO B 2 545 ? 166.817 206.279 139.608 1.00 69.12 545 PRO B O 1
ATOM 7721 N N . LYS B 2 546 ? 166.378 206.298 141.815 1.00 68.02 546 LYS B N 1
ATOM 7722 C CA . LYS B 2 546 ? 167.167 207.510 142.025 1.00 65.31 546 LYS B CA 1
ATOM 7723 C C . LYS B 2 546 ? 168.654 207.262 141.783 1.00 73.32 546 LYS B C 1
ATOM 7724 O O . LYS B 2 546 ? 169.358 208.123 141.232 1.00 75.59 546 LYS B O 1
ATOM 7730 N N . ASP B 2 547 ? 169.155 206.096 142.200 1.00 68.32 547 ASP B N 1
ATOM 7731 C CA . ASP B 2 547 ? 170.550 205.757 141.943 1.00 64.42 547 ASP B CA 1
ATOM 7732 C C . ASP B 2 547 ? 170.830 205.689 140.449 1.00 68.65 547 ASP B C 1
ATOM 7733 O O . ASP B 2 547 ? 171.857 206.192 139.976 1.00 72.52 547 ASP B O 1
ATOM 7738 N N . VAL B 2 548 ? 169.920 205.078 139.688 1.00 58.30 548 VAL B N 1
ATOM 7739 C CA . VAL B 2 548 ? 170.071 205.038 138.240 1.00 58.52 548 VAL B CA 1
ATOM 7740 C C . VAL B 2 548 ? 169.993 206.441 137.659 1.00 59.59 548 VAL B C 1
ATOM 7741 O O . VAL B 2 548 ? 170.692 206.759 136.691 1.00 70.13 548 VAL B O 1
ATOM 7745 N N . GLU B 2 549 ? 169.158 207.305 138.240 1.00 56.84 549 GLU B N 1
ATOM 7746 C CA . GLU B 2 549 ? 169.062 208.679 137.758 1.00 62.02 549 GLU B CA 1
ATOM 7747 C C . GLU B 2 549 ? 170.385 209.419 137.918 1.00 64.55 549 GLU B C 1
ATOM 7748 O O . GLU B 2 549 ? 170.807 210.150 137.015 1.00 65.52 549 GLU B O 1
ATOM 7754 N N . LYS B 2 550 ? 171.050 209.251 139.064 1.00 64.76 550 LYS B N 1
ATOM 7755 C CA . LYS B 2 550 ? 172.353 209.891 139.250 1.00 64.33 550 LYS B CA 1
ATOM 7756 C C . LYS B 2 550 ? 173.414 209.275 138.342 1.00 69.49 550 LYS B C 1
ATOM 7757 O O . LYS B 2 550 ? 174.244 209.993 137.757 1.00 71.94 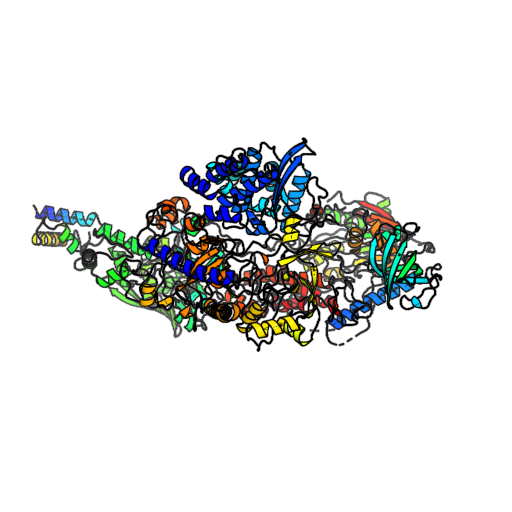550 LYS B O 1
ATOM 7763 N N . LEU B 2 551 ? 173.405 207.945 138.215 1.00 63.02 551 LEU B N 1
ATOM 7764 C CA . LEU B 2 551 ? 174.372 207.268 137.358 1.00 57.42 551 LEU B CA 1
ATOM 7765 C C . LEU B 2 551 ? 174.229 207.710 135.909 1.00 58.40 551 LEU B C 1
ATOM 7766 O O . LEU B 2 551 ? 175.220 207.781 135.174 1.00 65.22 551 LEU B O 1
ATOM 7771 N N . TRP B 2 552 ? 173.002 208.013 135.483 1.00 52.69 552 TRP B N 1
ATOM 7772 C CA . TRP B 2 552 ? 172.779 208.448 134.110 1.00 51.69 552 TRP B CA 1
ATOM 7773 C C . TRP B 2 552 ? 173.507 209.756 133.821 1.00 58.71 552 TRP B C 1
ATOM 7774 O O . TRP B 2 552 ? 174.209 209.875 132.808 1.00 69.24 552 TRP B O 1
ATOM 7785 N N . ARG B 2 553 ? 173.371 210.742 134.711 1.00 63.87 553 ARG B N 1
ATOM 7786 C CA . ARG B 2 553 ? 174.066 212.011 134.517 1.00 63.31 553 ARG B CA 1
ATOM 7787 C C . ARG B 2 553 ? 175.574 211.836 134.616 1.00 67.56 553 ARG B C 1
ATOM 7788 O O . ARG B 2 553 ? 176.326 212.452 133.849 1.00 71.37 553 ARG B O 1
ATOM 7796 N N . LEU B 2 554 ? 176.037 211.001 135.551 1.00 62.35 554 LEU B N 1
ATOM 7797 C CA . LEU B 2 554 ? 177.476 210.769 135.659 1.00 59.15 554 LEU B CA 1
ATOM 7798 C C . LEU B 2 554 ? 178.038 210.177 134.371 1.00 62.44 554 LEU B C 1
ATOM 7799 O O . LEU B 2 554 ? 179.079 210.625 133.873 1.00 66.83 554 LEU B O 1
ATOM 7804 N N . LEU B 2 555 ? 177.349 209.182 133.806 1.00 57.04 555 LEU B N 1
ATOM 7805 C CA . LEU B 2 555 ? 177.813 208.555 132.574 1.00 51.20 555 LEU B CA 1
ATOM 7806 C C . LEU B 2 555 ? 177.736 209.516 131.396 1.00 54.23 555 LEU B C 1
ATOM 7807 O O . LEU B 2 555 ? 178.594 209.486 130.508 1.00 63.59 555 LEU B O 1
ATOM 7812 N N . LYS B 2 556 ? 176.709 210.367 131.357 1.00 57.71 556 LYS B N 1
ATOM 7813 C CA . LYS B 2 556 ? 176.602 211.318 130.255 1.00 57.73 556 LYS B CA 1
ATOM 7814 C C . LYS B 2 556 ? 177.714 212.359 130.309 1.00 63.84 556 LYS B C 1
ATOM 7815 O O . LYS B 2 556 ? 178.254 212.757 129.270 1.00 65.04 556 LYS B O 1
ATOM 7821 N N . ASN B 2 557 ? 178.074 212.816 131.511 1.00 67.94 557 ASN B N 1
ATOM 7822 C CA . ASN B 2 557 ? 179.012 213.932 131.605 1.00 64.56 557 ASN B CA 1
ATOM 7823 C C . ASN B 2 557 ? 180.465 213.468 131.590 1.00 67.29 557 ASN B C 1
ATOM 7824 O O . ASN B 2 557 ? 181.263 213.956 130.782 1.00 68.56 557 ASN B O 1
ATOM 7829 N N . TYR B 2 558 ? 180.837 212.536 132.469 1.00 65.00 558 TYR B N 1
ATOM 7830 C CA . TYR B 2 558 ? 182.248 212.281 132.741 1.00 59.20 558 TYR B CA 1
ATOM 7831 C C . TYR B 2 558 ? 182.760 210.944 132.214 1.00 65.37 558 TYR B C 1
ATOM 7832 O O . TYR B 2 558 ? 183.756 210.434 132.740 1.00 72.77 558 TYR B O 1
ATOM 7841 N N . ALA B 2 559 ? 182.132 210.363 131.198 1.00 58.74 559 ALA B N 1
ATOM 7842 C CA . ALA B 2 559 ? 182.516 209.044 130.712 1.00 59.31 559 ALA B CA 1
ATOM 7843 C C . ALA B 2 559 ? 182.927 209.097 129.248 1.00 57.90 559 ALA B C 1
ATOM 7844 O O . ALA B 2 559 ? 182.330 209.826 128.450 1.00 63.11 559 ALA B O 1
ATOM 7846 N N . GLU B 2 560 ? 183.950 208.320 128.905 1.00 62.21 560 GLU B N 1
ATOM 7847 C CA . GLU B 2 560 ? 184.397 208.153 127.529 1.00 66.24 560 GLU B CA 1
ATOM 7848 C C . GLU B 2 560 ? 184.023 206.757 127.047 1.00 70.90 560 GLU B C 1
ATOM 7849 O O . GLU B 2 560 ? 184.389 205.761 127.679 1.00 71.56 560 GLU B O 1
ATOM 7855 N N . ILE B 2 561 ? 183.299 206.688 125.932 1.00 60.23 561 ILE B N 1
ATOM 7856 C CA . ILE B 2 561 ? 182.725 205.443 125.440 1.00 55.14 561 ILE B CA 1
ATOM 7857 C C . ILE B 2 561 ? 183.169 205.219 124.002 1.00 58.24 561 ILE B C 1
ATOM 7858 O O . ILE B 2 561 ? 183.181 206.153 123.193 1.00 63.03 561 ILE B O 1
ATOM 7863 N N . GLU B 2 562 ? 183.537 203.980 123.686 1.00 62.80 562 GLU B N 1
ATOM 7864 C CA . GLU B 2 562 ? 183.888 203.579 122.331 1.00 64.33 562 GLU B CA 1
ATOM 7865 C C . GLU B 2 562 ? 182.744 202.772 121.735 1.00 64.49 562 GLU B C 1
ATOM 7866 O O . GLU B 2 562 ? 182.260 201.820 122.355 1.00 64.65 562 GLU B O 1
ATOM 7872 N N . TRP B 2 563 ? 182.322 203.148 120.534 1.00 60.77 563 TRP B N 1
ATOM 7873 C CA . TRP B 2 563 ? 181.140 202.583 119.904 1.00 57.07 563 TRP B CA 1
ATOM 7874 C C . TRP B 2 563 ? 181.516 201.591 118.811 1.00 60.78 563 TRP B C 1
ATOM 7875 O O . TRP B 2 563 ? 182.663 201.518 118.366 1.00 63.23 563 TRP B O 1
ATOM 7886 N N . SER B 2 564 ? 180.518 200.822 118.382 1.00 59.90 564 SER B N 1
ATOM 7887 C CA . SER B 2 564 ? 180.682 199.857 117.307 1.00 55.63 564 SER B CA 1
ATOM 7888 C C . SER B 2 564 ? 179.338 199.660 116.625 1.00 58.09 564 SER B C 1
ATOM 7889 O O . SER B 2 564 ? 178.285 199.980 117.183 1.00 64.38 564 SER B O 1
ATOM 7892 N N . ASN B 2 565 ? 179.382 199.130 115.407 1.00 56.17 565 ASN B N 1
ATOM 7893 C CA . ASN B 2 565 ? 178.190 198.893 114.608 1.00 55.64 565 ASN B CA 1
ATOM 7894 C C . ASN B 2 565 ? 178.105 197.425 114.219 1.00 60.57 565 ASN B C 1
ATOM 7895 O O . ASN B 2 565 ? 179.120 196.796 113.907 1.00 60.96 565 ASN B O 1
ATOM 7900 N N . PHE B 2 566 ? 176.888 196.885 114.240 1.00 59.34 566 PHE B N 1
ATOM 7901 C CA . PHE B 2 566 ? 176.627 195.507 113.825 1.00 56.78 566 PHE B CA 1
ATOM 7902 C C . PHE B 2 566 ? 175.280 195.487 113.112 1.00 60.58 566 PHE B C 1
ATOM 7903 O O . PHE B 2 566 ? 174.231 195.524 113.763 1.00 64.18 566 PHE B O 1
ATOM 7911 N N . ARG B 2 567 ? 175.314 195.426 111.780 1.00 57.62 567 ARG B N 1
ATOM 7912 C CA . ARG B 2 567 ? 174.105 195.368 110.958 1.00 52.40 567 ARG B CA 1
ATOM 7913 C C . ARG B 2 567 ? 173.178 196.546 111.243 1.00 57.57 567 ARG B C 1
ATOM 7914 O O . ARG B 2 567 ? 171.962 196.389 111.359 1.00 63.54 567 ARG B O 1
ATOM 7922 N N . GLY B 2 568 ? 173.757 197.737 111.360 1.00 49.85 568 GLY B N 1
ATOM 7923 C CA . GLY B 2 568 ? 172.974 198.932 111.593 1.00 49.97 568 GLY B CA 1
ATOM 7924 C C . GLY B 2 568 ? 172.557 199.166 113.025 1.00 51.35 568 GLY B C 1
ATOM 7925 O O . GLY B 2 568 ? 171.724 200.044 113.272 1.00 54.85 568 GLY B O 1
ATOM 7926 N N . ILE B 2 569 ? 173.105 198.416 113.976 1.00 50.56 569 ILE B N 1
ATOM 7927 C CA . ILE B 2 569 ? 172.775 198.549 115.389 1.00 50.72 569 ILE B CA 1
ATOM 7928 C C . ILE B 2 569 ? 174.003 199.071 116.117 1.00 54.59 569 ILE B C 1
ATOM 7929 O O . ILE B 2 569 ? 175.101 198.522 115.969 1.00 59.66 569 ILE B O 1
ATOM 7934 N N . LYS B 2 570 ? 173.820 200.128 116.901 1.00 52.91 570 LYS B N 1
ATOM 7935 C CA . LYS B 2 570 ? 174.909 200.770 117.622 1.00 51.08 570 LYS B CA 1
ATOM 7936 C C . LYS B 2 570 ? 174.968 200.225 119.043 1.00 57.25 570 LYS B C 1
ATOM 7937 O O . LYS B 2 570 ? 173.980 200.301 119.781 1.00 68.63 570 LYS B O 1
ATOM 7943 N N . PHE B 2 571 ? 176.120 199.680 119.424 1.00 45.77 571 PHE B N 1
ATOM 7944 C CA . PHE B 2 571 ? 176.318 199.167 120.770 1.00 48.67 571 PHE B CA 1
ATOM 7945 C C . PHE B 2 571 ? 177.686 199.596 121.278 1.00 56.44 571 PHE B C 1
ATOM 7946 O O . PHE B 2 571 ? 178.613 199.824 120.496 1.00 61.27 571 PHE B O 1
ATOM 7954 N N . ALA B 2 572 ? 177.801 199.704 122.597 1.00 55.71 572 ALA B N 1
ATOM 7955 C CA . ALA B 2 572 ? 179.024 200.172 123.228 1.00 54.72 572 ALA B CA 1
ATOM 7956 C C . ALA B 2 572 ? 180.070 199.064 123.274 1.00 57.53 572 ALA B C 1
ATOM 7957 O O . ALA B 2 572 ? 179.765 197.877 123.149 1.00 62.72 572 ALA B O 1
ATOM 7959 N N . LYS B 2 573 ? 181.326 199.471 123.459 1.00 62.82 573 LYS B N 1
ATOM 7960 C CA . LYS B 2 573 ? 182.428 198.518 123.488 1.00 57.41 573 LYS B CA 1
ATOM 7961 C C . LYS B 2 573 ? 183.320 198.712 124.710 1.00 60.60 573 LYS B C 1
ATOM 7962 O O . LYS B 2 573 ? 183.909 197.748 125.207 1.00 65.02 573 LYS B O 1
ATOM 7968 N N . LYS B 2 574 ? 183.426 199.943 125.205 1.00 58.32 574 LYS B N 1
ATOM 7969 C CA . LYS B 2 574 ? 184.297 200.231 126.336 1.00 52.98 574 LYS B CA 1
ATOM 7970 C C . LYS B 2 574 ? 183.818 201.495 127.034 1.00 56.11 574 LYS B C 1
ATOM 7971 O O . LYS B 2 574 ? 183.362 202.433 126.378 1.00 64.72 574 LYS B O 1
ATOM 7977 N N . ILE B 2 575 ? 183.916 201.507 128.362 1.00 54.46 575 ILE B N 1
ATOM 7978 C CA . ILE B 2 575 ? 183.563 202.661 129.186 1.00 52.31 575 ILE B CA 1
ATOM 7979 C C . ILE B 2 575 ? 184.711 202.903 130.159 1.00 56.89 575 ILE B C 1
ATOM 7980 O O . ILE B 2 575 ? 185.139 201.977 130.860 1.00 62.79 575 ILE B O 1
ATOM 7985 N N . VAL B 2 576 ? 185.207 204.137 130.208 1.00 57.09 576 VAL B N 1
ATOM 7986 C CA . VAL B 2 576 ? 186.258 204.540 131.139 1.00 53.44 576 VAL B CA 1
ATOM 7987 C C . VAL B 2 576 ? 185.793 205.796 131.862 1.00 56.21 576 VAL B C 1
ATOM 7988 O O . VAL B 2 576 ? 185.466 206.801 131.219 1.00 66.54 576 VAL B O 1
ATOM 7992 N N . ILE B 2 577 ? 185.766 205.742 133.193 1.00 52.70 577 ILE B N 1
ATOM 7993 C CA . ILE B 2 577 ? 185.373 206.879 134.015 1.00 56.42 577 ILE B CA 1
ATOM 7994 C C . ILE B 2 577 ? 186.260 206.926 135.252 1.00 62.12 577 ILE B C 1
ATOM 7995 O O . ILE B 2 577 ? 186.650 205.891 135.802 1.00 68.82 577 ILE B O 1
ATOM 8000 N N . SER B 2 578 ? 186.601 208.141 135.673 1.00 65.45 578 SER B N 1
ATOM 8001 C CA . SER B 2 578 ? 187.499 208.319 136.806 1.00 62.84 578 SER B CA 1
ATOM 8002 C C . SER B 2 578 ? 186.789 208.016 138.120 1.00 64.76 578 SER B C 1
ATOM 8003 O O . SER B 2 578 ? 185.579 208.205 138.260 1.00 70.31 578 SER B O 1
ATOM 8006 N N . GLN B 2 579 ? 187.568 207.543 139.094 1.00 66.65 579 GLN B N 1
ATOM 8007 C CA . GLN B 2 579 ? 186.995 207.100 140.361 1.00 66.25 579 GLN B CA 1
ATOM 8008 C C . GLN B 2 579 ? 186.481 208.269 141.192 1.00 71.25 579 GLN B C 1
ATOM 8009 O O . GLN B 2 579 ? 185.441 208.155 141.850 1.00 74.23 579 GLN B O 1
ATOM 8015 N N . GLU B 2 580 ? 187.198 209.396 141.189 1.00 75.68 580 GLU B N 1
ATOM 8016 C CA . GLU B 2 580 ? 186.802 210.522 142.031 1.00 72.91 580 GLU B CA 1
ATOM 8017 C C . GLU B 2 580 ? 185.485 211.129 141.563 1.00 74.72 580 GLU B C 1
ATOM 8018 O O . GLU B 2 580 ? 184.667 211.569 142.378 1.00 77.74 580 GLU B O 1
ATOM 8024 N N . LYS B 2 581 ? 185.261 211.164 140.247 1.00 65.68 581 LYS B N 1
ATOM 8025 C CA . LYS B 2 581 ? 184.012 211.712 139.730 1.00 62.19 581 LYS B CA 1
ATOM 8026 C C . LYS B 2 581 ? 182.847 210.761 139.977 1.00 64.97 581 LYS B C 1
ATOM 8027 O O . LYS B 2 581 ? 181.712 211.202 140.190 1.00 67.63 581 LYS B O 1
ATOM 8033 N N . LEU B 2 582 ? 183.106 209.453 139.943 1.00 62.72 582 LEU B N 1
ATOM 8034 C CA . LEU B 2 582 ? 182.041 208.478 140.156 1.00 63.31 582 LEU B CA 1
ATOM 8035 C C . LEU B 2 582 ? 181.487 208.556 141.572 1.00 65.14 582 LEU B C 1
ATOM 8036 O O . LEU B 2 582 ? 180.268 208.506 141.771 1.00 68.54 582 LEU B O 1
ATOM 8041 N N . GLY B 2 583 ? 182.360 208.684 142.564 1.00 65.09 583 GLY B N 1
ATOM 8042 C CA . GLY B 2 583 ? 181.893 208.829 143.933 1.00 65.24 583 GLY B CA 1
ATOM 8043 C C . GLY B 2 583 ? 181.263 207.551 144.444 1.00 65.39 583 GLY B C 1
ATOM 8044 O O . GLY B 2 583 ? 181.812 206.455 144.292 1.00 66.95 583 GLY B O 1
ATOM 8045 N N . ASP B 2 584 ? 180.090 207.688 145.058 1.00 68.82 584 ASP B N 1
ATOM 8046 C CA . ASP B 2 584 ? 179.396 206.567 145.675 1.00 67.64 584 ASP B CA 1
ATOM 8047 C C . ASP B 2 584 ? 178.544 205.776 144.692 1.00 70.88 584 ASP B C 1
ATOM 8048 O O . ASP B 2 584 ? 177.891 204.812 145.102 1.00 68.66 584 ASP B O 1
ATOM 8053 N N . SER B 2 585 ? 178.527 206.159 143.414 1.00 66.49 585 SER B N 1
ATOM 8054 C CA . SER B 2 585 ? 177.791 205.402 142.410 1.00 60.61 585 SER B CA 1
ATOM 8055 C C . SER B 2 585 ? 178.441 204.063 142.093 1.00 64.98 585 SER B C 1
ATOM 8056 O O . SER B 2 585 ? 177.836 203.257 141.379 1.00 69.22 585 SER B O 1
ATOM 8059 N N . LYS B 2 586 ? 179.653 203.812 142.592 1.00 59.35 586 LYS B N 1
ATOM 8060 C CA . LYS B 2 586 ? 180.294 202.522 142.368 1.00 56.12 586 LYS B CA 1
ATOM 8061 C C . LYS B 2 586 ? 179.534 201.390 143.047 1.00 57.61 586 LYS B C 1
ATOM 8062 O O . LYS B 2 586 ? 179.546 200.257 142.554 1.00 64.75 586 LYS B O 1
ATOM 8068 N N . ARG B 2 587 ? 178.876 201.671 144.173 1.00 52.10 587 ARG B N 1
ATOM 8069 C CA . ARG B 2 587 ? 178.073 200.649 144.836 1.00 51.24 587 ARG B CA 1
ATOM 8070 C C . ARG B 2 587 ? 176.884 200.233 143.982 1.00 53.45 587 ARG B C 1
ATOM 8071 O O . ARG B 2 587 ? 176.450 199.077 144.048 1.00 58.57 587 ARG B O 1
ATOM 8079 N N . THR B 2 588 ? 176.344 201.154 143.182 1.00 54.39 588 THR B N 1
ATOM 8080 C CA . THR B 2 588 ? 175.254 200.801 142.278 1.00 55.76 588 THR B CA 1
ATOM 8081 C C . THR B 2 588 ? 175.707 199.773 141.250 1.00 60.07 588 THR B C 1
ATOM 8082 O O . THR B 2 588 ? 174.963 198.842 140.921 1.00 62.89 588 THR B O 1
ATOM 8086 N N . LEU B 2 589 ? 176.926 199.928 140.730 1.00 53.37 589 LEU B N 1
ATOM 8087 C CA . LEU B 2 589 ? 177.458 198.954 139.784 1.00 49.87 589 LEU B CA 1
ATOM 8088 C C . LEU B 2 589 ? 177.635 197.590 140.437 1.00 53.49 589 LEU B C 1
ATOM 8089 O O . LEU B 2 589 ? 177.352 196.557 139.820 1.00 61.72 589 LEU B O 1
ATOM 8094 N N . GLU B 2 590 ? 178.111 197.565 141.684 1.00 52.95 590 GLU B N 1
ATOM 8095 C CA . GLU B 2 590 ? 178.261 196.300 142.395 1.00 51.76 590 GLU B CA 1
ATOM 8096 C C . GLU B 2 590 ? 176.912 195.635 142.638 1.00 53.72 590 GLU B C 1
ATOM 8097 O O . GLU B 2 590 ? 176.773 194.418 142.472 1.00 58.40 590 GLU B O 1
ATOM 8103 N N . LEU B 2 591 ? 175.906 196.415 143.036 1.00 51.34 591 LEU B N 1
ATOM 8104 C CA . LEU B 2 591 ? 174.583 195.849 143.277 1.00 46.72 591 LEU B CA 1
ATOM 8105 C C . LEU B 2 591 ? 173.909 195.421 141.980 1.00 50.15 591 LEU B C 1
ATOM 8106 O O . LEU B 2 591 ? 173.043 194.540 141.996 1.00 55.43 591 LEU B O 1
ATOM 8111 N N . LEU B 2 592 ? 174.285 196.029 140.856 1.00 48.87 592 LEU B N 1
ATOM 8112 C CA . LEU B 2 592 ? 173.794 195.610 139.551 1.00 44.06 592 LEU B CA 1
ATOM 8113 C C . LEU B 2 592 ? 174.483 194.354 139.038 1.00 49.22 592 LEU B C 1
ATOM 8114 O O . LEU B 2 592 ? 174.037 193.790 138.034 1.00 52.60 592 LEU B O 1
ATOM 8119 N N . GLY B 2 593 ? 175.545 193.904 139.696 1.00 52.95 593 GLY B N 1
ATOM 8120 C CA . GLY B 2 593 ? 176.307 192.761 139.222 1.00 48.61 593 GLY B CA 1
ATOM 8121 C C . GLY B 2 593 ? 177.044 193.003 137.923 1.00 53.53 593 GLY B C 1
ATOM 8122 O O . GLY B 2 593 ? 177.038 192.134 137.042 1.00 62.43 593 GLY B O 1
ATOM 8123 N N . LEU B 2 594 ? 177.682 194.163 137.781 1.00 48.58 594 LEU B N 1
ATOM 8124 C CA . LEU B 2 594 ? 178.378 194.511 136.552 1.00 49.77 594 LEU B CA 1
ATOM 8125 C C . LEU B 2 594 ? 179.875 194.337 136.743 1.00 56.64 594 LEU B C 1
ATOM 8126 O O . LEU B 2 594 ? 180.475 195.071 137.542 1.00 61.95 594 LEU B O 1
ATOM 8131 N N . PRO B 2 595 ? 180.514 193.390 136.059 1.00 51.07 595 PRO B N 1
ATOM 8132 C CA . PRO B 2 595 ? 181.968 193.246 136.181 1.00 44.24 595 PRO B CA 1
ATOM 8133 C C . PRO B 2 595 ? 182.706 194.481 135.684 1.00 46.00 595 PRO B C 1
ATOM 8134 O O . PRO B 2 595 ? 182.336 195.088 134.678 1.00 54.37 595 PRO B O 1
ATOM 8138 N N . HIS B 2 596 ? 183.769 194.837 136.400 1.00 51.15 596 HIS B N 1
ATOM 8139 C CA . HIS B 2 596 ? 184.605 195.979 136.056 1.00 53.36 596 HIS B CA 1
ATOM 8140 C C . HIS B 2 596 ? 185.917 195.851 136.816 1.00 58.84 596 HIS B C 1
ATOM 8141 O O . HIS B 2 596 ? 186.063 195.005 137.701 1.00 62.24 596 HIS B O 1
ATOM 8148 N N . THR B 2 597 ? 186.876 196.702 136.458 1.00 63.62 597 THR B N 1
ATOM 8149 C CA . THR B 2 597 ? 188.192 196.698 137.079 1.00 63.38 597 THR B CA 1
ATOM 8150 C C . THR B 2 597 ? 188.596 198.114 137.461 1.00 64.88 597 THR B C 1
ATOM 8151 O O . THR B 2 597 ? 188.131 199.092 136.871 1.00 68.16 597 THR B O 1
ATOM 8155 N N . VAL B 2 598 ? 189.469 198.212 138.461 1.00 70.66 598 VAL B N 1
ATOM 8156 C CA . VAL B 2 598 ? 190.031 199.478 138.916 1.00 68.47 598 VAL B CA 1
ATOM 8157 C C . VAL B 2 598 ? 191.510 199.486 138.557 1.00 68.38 598 VAL B C 1
ATOM 8158 O O . VAL B 2 598 ? 192.265 198.608 138.992 1.00 71.34 598 VAL B O 1
ATOM 8162 N N . ARG B 2 599 ? 191.923 200.470 137.765 1.00 71.32 599 ARG B N 1
ATOM 8163 C CA . ARG B 2 599 ? 193.293 200.558 137.281 1.00 73.34 599 ARG B CA 1
ATOM 8164 C C . ARG B 2 599 ? 193.678 202.017 137.101 1.00 77.69 599 ARG B C 1
ATOM 8165 O O . ARG B 2 599 ? 192.984 202.760 136.400 1.00 82.92 599 ARG B O 1
ATOM 8173 N N . ASP B 2 600 ? 194.783 202.418 137.732 1.00 74.71 600 ASP B N 1
ATOM 8174 C CA . ASP B 2 600 ? 195.332 203.768 137.593 1.00 74.19 600 ASP B CA 1
ATOM 8175 C C . ASP B 2 600 ? 194.310 204.834 137.979 1.00 76.65 600 ASP B C 1
ATOM 8176 O O . ASP B 2 600 ? 194.236 205.903 137.371 1.00 75.97 600 ASP B O 1
ATOM 8181 N N . GLY B 2 601 ? 193.515 204.542 139.004 1.00 71.35 601 GLY B N 1
ATOM 8182 C CA . GLY B 2 601 ? 192.502 205.481 139.435 1.00 66.59 601 GLY B CA 1
ATOM 8183 C C . GLY B 2 601 ? 191.311 205.609 138.518 1.00 70.21 601 GLY B C 1
ATOM 8184 O O . GLY B 2 601 ? 190.616 206.628 138.571 1.00 74.10 601 GLY B O 1
ATOM 8185 N N . ASN B 2 602 ? 191.048 204.608 137.681 1.00 71.30 602 ASN B N 1
ATOM 8186 C CA . ASN B 2 602 ? 189.936 204.630 136.743 1.00 64.61 602 ASN B CA 1
ATOM 8187 C C . ASN B 2 602 ? 189.146 203.336 136.859 1.00 65.62 602 ASN B C 1
ATOM 8188 O O . ASN B 2 602 ? 189.673 202.305 137.281 1.00 71.11 602 ASN B O 1
ATOM 8193 N N . VAL B 2 603 ? 187.873 203.400 136.479 1.00 65.66 603 VAL B N 1
ATOM 8194 C CA . VAL B 2 603 ? 187.002 202.232 136.418 1.00 62.54 603 VAL B CA 1
ATOM 8195 C C . VAL B 2 603 ? 186.760 201.910 134.950 1.00 63.83 603 VAL B C 1
ATOM 8196 O O . VAL B 2 603 ? 186.254 202.753 134.200 1.00 68.86 603 VAL B O 1
ATOM 8200 N N . ILE B 2 604 ? 187.114 200.695 134.541 1.00 56.31 604 ILE B N 1
ATOM 8201 C CA . ILE B 2 604 ? 187.015 200.266 133.152 1.00 56.22 604 ILE B CA 1
ATOM 8202 C C . ILE B 2 604 ? 185.981 199.155 133.056 1.00 59.77 604 ILE B C 1
ATOM 8203 O O . ILE B 2 604 ? 186.029 198.188 133.823 1.00 63.68 604 ILE B O 1
ATOM 8208 N N . VAL B 2 605 ? 185.051 199.295 132.114 1.00 54.33 605 VAL B N 1
ATOM 8209 C CA . VAL B 2 605 ? 184.043 198.280 131.829 1.00 51.82 605 VAL B CA 1
ATOM 8210 C C . VAL B 2 605 ? 184.381 197.662 130.480 1.00 55.56 605 VAL B C 1
ATOM 8211 O O . VAL B 2 605 ? 184.565 198.378 129.489 1.00 57.88 605 VAL B O 1
ATOM 8215 N N . ASP B 2 606 ? 184.461 196.336 130.444 1.00 68.30 606 ASP B N 1
ATOM 8216 C CA . ASP B 2 606 ? 184.979 195.612 129.295 1.00 64.28 606 ASP B CA 1
ATOM 8217 C C . ASP B 2 606 ? 183.919 195.451 128.207 1.00 63.25 606 ASP B C 1
ATOM 8218 O O . ASP B 2 606 ? 182.867 196.095 128.214 1.00 69.47 606 ASP B O 1
ATOM 8223 N N . TYR B 2 607 ? 184.259 194.596 127.247 1.00 57.54 607 TYR B N 1
ATOM 8224 C CA . TYR B 2 607 ? 183.419 194.458 126.035 1.00 63.38 607 TYR B CA 1
ATOM 8225 C C . TYR B 2 607 ? 181.999 193.974 126.278 1.00 71.66 607 TYR B C 1
ATOM 8226 O O . TYR B 2 607 ? 181.070 194.776 126.047 1.00 74.00 607 TYR B O 1
ATOM 8235 N N . PRO B 2 608 ? 181.742 192.729 126.725 1.00 61.05 608 PRO B N 1
ATOM 8236 C CA . PRO B 2 608 ? 180.350 192.247 126.709 1.00 51.74 608 PRO B CA 1
ATOM 8237 C C . PRO B 2 608 ? 179.438 192.985 127.672 1.00 54.94 608 PRO B C 1
ATOM 8238 O O . PRO B 2 608 ? 178.211 192.911 127.533 1.00 57.80 608 PRO B O 1
ATOM 8242 N N . TRP B 2 609 ? 179.999 193.701 128.648 1.00 50.02 609 TRP B N 1
ATOM 8243 C CA . TRP B 2 609 ? 179.177 194.242 129.724 1.00 47.89 609 TRP B CA 1
ATOM 8244 C C . TRP B 2 609 ? 178.864 195.718 129.511 1.00 51.86 609 TRP B C 1
ATOM 8245 O O . TRP B 2 609 ? 177.871 196.229 130.043 1.00 55.96 609 TRP B O 1
ATOM 8256 N N . ALA B 2 610 ? 179.683 196.418 128.724 1.00 46.17 610 ALA B N 1
ATOM 8257 C CA . ALA B 2 610 ? 179.348 197.792 128.370 1.00 48.09 610 ALA B CA 1
ATOM 8258 C C . ALA B 2 610 ? 178.036 197.851 127.599 1.00 54.42 610 ALA B C 1
ATOM 8259 O O . ALA B 2 610 ? 177.181 198.704 127.872 1.00 59.89 610 ALA B O 1
ATOM 8261 N N . ALA B 2 611 ? 177.855 196.943 126.638 1.00 49.67 611 ALA B N 1
ATOM 8262 C CA . ALA B 2 611 ? 176.589 196.863 125.920 1.00 45.66 611 ALA B CA 1
ATOM 8263 C C . ALA B 2 611 ? 175.459 196.439 126.846 1.00 45.85 611 ALA B C 1
ATOM 8264 O O . ALA B 2 611 ? 174.329 196.921 126.719 1.00 52.30 611 ALA B O 1
ATOM 8266 N N . ALA B 2 612 ? 175.745 195.535 127.784 1.00 41.49 612 ALA B N 1
ATOM 8267 C CA . ALA B 2 612 ? 174.720 195.092 128.723 1.00 39.27 612 ALA B CA 1
ATOM 8268 C C . ALA B 2 612 ? 174.239 196.240 129.600 1.00 43.46 612 ALA B C 1
ATOM 8269 O O . ALA B 2 612 ? 173.078 196.263 130.022 1.00 50.28 612 ALA B O 1
ATOM 8271 N N . LEU B 2 613 ? 175.119 197.196 129.892 1.00 45.61 613 LEU B N 1
ATOM 8272 C CA . LEU B 2 613 ? 174.729 198.318 130.740 1.00 42.39 613 LEU B CA 1
ATOM 8273 C C . LEU B 2 613 ? 174.077 199.445 129.945 1.00 43.01 613 LEU B C 1
ATOM 8274 O O . LEU B 2 613 ? 173.113 200.056 130.417 1.00 50.39 613 LEU B O 1
ATOM 8279 N N . LEU B 2 614 ? 174.575 199.736 128.745 1.00 40.52 614 LEU B N 1
ATOM 8280 C CA . LEU B 2 614 ? 174.131 200.926 128.028 1.00 35.74 614 LEU B CA 1
ATOM 8281 C C . LEU B 2 614 ? 172.973 200.681 127.068 1.00 42.36 614 LEU B C 1
ATOM 8282 O O . LEU B 2 614 ? 172.341 201.650 126.636 1.00 50.22 614 LEU B O 1
ATOM 8287 N N . THR B 2 615 ? 172.676 199.433 126.720 1.00 46.02 615 THR B N 1
ATOM 8288 C CA . THR B 2 615 ? 171.627 199.186 125.735 1.00 45.88 615 THR B CA 1
ATOM 8289 C C . THR B 2 615 ? 170.227 199.319 126.335 1.00 51.79 615 THR B C 1
ATOM 8290 O O . THR B 2 615 ? 169.372 199.971 125.722 1.00 57.49 615 THR B O 1
ATOM 8294 N N . PRO B 2 616 ? 169.931 198.739 127.507 1.00 47.66 616 PRO B N 1
ATOM 8295 C CA . PRO B 2 616 ? 168.601 198.956 128.101 1.00 43.12 616 PRO B CA 1
ATOM 8296 C C . PRO B 2 616 ? 168.314 200.405 128.463 1.00 48.73 616 PRO B C 1
ATOM 8297 O O . PRO B 2 616 ? 167.151 200.735 128.723 1.00 56.08 616 PRO B O 1
ATOM 8301 N N . LEU B 2 617 ? 169.321 201.275 128.492 1.00 46.61 617 LEU B N 1
ATOM 8302 C CA . LEU B 2 617 ? 169.127 202.695 128.744 1.00 43.46 617 LEU B CA 1
ATOM 8303 C C . LEU B 2 617 ? 169.020 203.510 127.462 1.00 49.51 617 LEU B C 1
ATOM 8304 O O . LEU B 2 617 ? 168.962 204.741 127.526 1.00 55.87 617 LEU B O 1
ATOM 8309 N N . GLY B 2 618 ? 168.998 202.855 126.305 1.00 47.72 618 GLY B N 1
ATOM 8310 C CA . GLY B 2 618 ? 168.829 203.561 125.053 1.00 49.19 618 GLY B CA 1
ATOM 8311 C C . GLY B 2 618 ? 170.042 204.316 124.570 1.00 51.64 618 GLY B C 1
ATOM 8312 O O . GLY B 2 618 ? 169.897 205.250 123.778 1.00 58.17 618 GLY B O 1
ATOM 8313 N N . ASN B 2 619 ? 171.238 203.934 125.020 1.00 50.51 619 ASN B N 1
ATOM 8314 C CA . ASN B 2 619 ? 172.485 204.588 124.620 1.00 50.57 619 ASN B CA 1
ATOM 8315 C C . ASN B 2 619 ? 172.443 206.085 124.909 1.00 53.98 619 ASN B C 1
ATOM 8316 O O . ASN B 2 619 ? 172.922 206.902 124.121 1.00 57.47 619 ASN B O 1
ATOM 8321 N N . LEU B 2 620 ? 171.853 206.445 126.049 1.00 57.91 620 LEU B N 1
ATOM 8322 C CA . LEU B 2 620 ? 171.750 207.809 126.559 1.00 55.85 620 LEU B CA 1
ATOM 8323 C C . LEU B 2 620 ? 170.903 208.719 125.678 1.00 56.29 620 LEU B C 1
ATOM 8324 O O . LEU B 2 620 ? 171.040 209.945 125.760 1.00 56.57 620 LEU B O 1
ATOM 8329 N N . ASN B 2 621 ? 170.028 208.162 124.837 1.00 56.41 621 ASN B N 1
ATOM 8330 C CA . ASN B 2 621 ? 169.178 209.002 123.998 1.00 51.20 621 ASN B CA 1
ATOM 8331 C C . ASN B 2 621 ? 168.020 209.599 124.789 1.00 57.57 621 ASN B C 1
ATOM 8332 O O . ASN B 2 621 ? 167.672 210.770 124.602 1.00 61.50 621 ASN B O 1
ATOM 8337 N N . TRP B 2 622 ? 167.409 208.817 125.675 1.00 53.78 622 TRP B N 1
ATOM 8338 C CA . TRP B 2 622 ? 166.301 209.280 126.499 1.00 50.90 622 TRP B CA 1
ATOM 8339 C C . TRP B 2 622 ? 166.727 209.332 127.960 1.00 59.23 622 TRP B C 1
ATOM 8340 O O . TRP B 2 622 ? 167.434 208.440 128.439 1.00 61.39 622 TRP B O 1
ATOM 8351 N N . GLU B 2 623 ? 166.299 210.381 128.655 1.00 58.82 623 GLU B N 1
ATOM 8352 C CA . GLU B 2 623 ? 166.712 210.610 130.032 1.00 57.63 623 GLU B CA 1
ATOM 8353 C C . GLU B 2 623 ? 165.932 209.726 131.000 1.00 58.06 623 GLU B C 1
ATOM 8354 O O . GLU B 2 623 ? 164.741 209.462 130.819 1.00 60.82 623 GLU B O 1
ATOM 8360 N N . PHE B 2 624 ? 166.620 209.280 132.046 1.00 55.34 624 PHE B N 1
ATOM 8361 C CA . PHE B 2 624 ? 166.044 208.418 133.070 1.00 55.72 624 PHE B CA 1
ATOM 8362 C C . PHE B 2 624 ? 165.610 209.281 134.248 1.00 58.00 624 PHE B C 1
ATOM 8363 O O . PHE B 2 624 ? 166.443 209.945 134.874 1.00 59.22 624 PHE B O 1
ATOM 8371 N N . MET B 2 625 ? 164.313 209.269 134.547 1.00 65.97 625 MET B N 1
ATOM 8372 C CA . MET B 2 625 ? 163.743 210.065 135.627 1.00 63.90 625 MET B CA 1
ATOM 8373 C C . MET B 2 625 ? 162.956 209.152 136.552 1.00 62.15 625 MET B C 1
ATOM 8374 O O . MET B 2 625 ? 162.145 208.346 136.085 1.00 65.76 625 MET B O 1
ATOM 8379 N N . ALA B 2 626 ? 163.190 209.279 137.855 1.00 58.86 626 ALA B N 1
ATOM 8380 C CA . ALA B 2 626 ? 162.491 208.449 138.825 1.00 61.38 626 ALA B CA 1
ATOM 8381 C C . ALA B 2 626 ? 161.089 208.985 139.081 1.00 63.41 626 ALA B C 1
ATOM 8382 O O . ALA B 2 626 ? 160.881 210.193 139.210 1.00 67.33 626 ALA B O 1
ATOM 8384 N N . LYS B 2 627 ? 160.123 208.076 139.156 1.00 58.65 627 LYS B N 1
ATOM 8385 C CA . LYS B 2 627 ? 158.735 208.439 139.385 1.00 57.95 627 LYS B CA 1
ATOM 8386 C C . LYS B 2 627 ? 158.110 207.495 140.401 1.00 61.80 627 LYS B C 1
ATOM 8387 O O . LYS B 2 627 ? 158.495 206.325 140.489 1.00 59.77 627 LYS B O 1
ATOM 8393 N N . PRO B 2 628 ? 157.153 207.981 141.189 1.00 63.32 628 PRO B N 1
ATOM 8394 C CA . PRO B 2 628 ? 156.580 207.149 142.252 1.00 58.09 628 PRO B CA 1
ATOM 8395 C C . PRO B 2 628 ? 155.772 205.985 141.704 1.00 63.66 628 PRO B C 1
ATOM 8396 O O . PRO B 2 628 ? 155.242 206.030 140.591 1.00 68.69 628 PRO B O 1
ATOM 8400 N N . LEU B 2 629 ? 155.697 204.925 142.512 1.00 58.94 629 LEU B N 1
ATOM 8401 C CA . LEU B 2 629 ? 154.913 203.727 142.210 1.00 59.03 629 LEU B CA 1
ATOM 8402 C C . LEU B 2 629 ? 155.410 203.013 140.956 1.00 63.38 629 LEU B C 1
ATOM 8403 O O . LEU B 2 629 ? 154.641 202.340 140.269 1.00 64.99 629 LEU B O 1
ATOM 8408 N N . TYR B 2 630 ? 156.700 203.141 140.655 1.00 57.45 630 TYR B N 1
ATOM 8409 C CA . TYR B 2 630 ? 157.313 202.479 139.514 1.00 49.59 630 TYR B CA 1
ATOM 8410 C C . TYR B 2 630 ? 158.636 201.858 139.939 1.00 55.81 630 TYR B C 1
ATOM 8411 O O . TYR B 2 630 ? 159.285 202.326 140.877 1.00 60.09 630 TYR B O 1
ATOM 8420 N N . ALA B 2 631 ? 159.033 200.801 139.236 1.00 53.56 631 ALA B N 1
ATOM 8421 C CA . ALA B 2 631 ? 160.322 200.164 139.447 1.00 45.10 631 ALA B CA 1
ATOM 8422 C C . ALA B 2 631 ? 161.257 200.498 138.287 1.00 51.53 631 ALA B C 1
ATOM 8423 O O . ALA B 2 631 ? 160.882 201.172 137.325 1.00 63.33 631 ALA B O 1
ATOM 8425 N N . THR B 2 632 ? 162.500 200.024 138.387 1.00 41.66 632 THR B N 1
ATOM 8426 C CA . THR B 2 632 ? 163.493 200.331 137.362 1.00 44.35 632 THR B CA 1
ATOM 8427 C C . THR B 2 632 ? 163.133 199.678 136.033 1.00 50.76 632 THR B C 1
ATOM 8428 O O . THR B 2 632 ? 163.200 200.314 134.973 1.00 54.65 632 THR B O 1
ATOM 8432 N N . ILE B 2 633 ? 162.738 198.404 136.073 1.00 47.17 633 ILE B N 1
ATOM 8433 C CA . ILE B 2 633 ? 162.395 197.700 134.844 1.00 40.74 633 ILE B CA 1
ATOM 8434 C C . ILE B 2 633 ? 161.146 198.294 134.211 1.00 46.79 633 ILE B C 1
ATOM 8435 O O . ILE B 2 633 ? 161.036 198.350 132.983 1.00 54.78 633 ILE B O 1
ATOM 8440 N N . ASP B 2 634 ? 160.188 198.748 135.021 1.00 44.62 634 ASP B N 1
ATOM 8441 C CA . ASP B 2 634 ? 158.998 199.381 134.460 1.00 39.02 634 ASP B CA 1
ATOM 8442 C C . ASP B 2 634 ? 159.353 200.655 133.705 1.00 46.82 634 ASP B C 1
ATOM 8443 O O . ASP B 2 634 ? 158.868 200.881 132.590 1.00 56.47 634 ASP B O 1
ATOM 8448 N N . ILE B 2 635 ? 160.209 201.494 134.293 1.00 45.22 635 ILE B N 1
ATOM 8449 C CA . ILE B 2 635 ? 160.629 202.718 133.619 1.00 42.59 635 ILE B CA 1
ATOM 8450 C C . ILE B 2 635 ? 161.392 202.387 132.346 1.00 48.42 635 ILE B C 1
ATOM 8451 O O . ILE B 2 635 ? 161.225 203.051 131.316 1.00 54.44 635 ILE B O 1
ATOM 8456 N N . ILE B 2 636 ? 162.240 201.357 132.391 1.00 46.57 636 ILE B N 1
ATOM 8457 C CA . ILE B 2 636 ? 162.972 200.949 131.194 1.00 42.79 636 ILE B CA 1
ATOM 8458 C C . ILE B 2 636 ? 162.006 200.511 130.101 1.00 44.96 636 ILE B C 1
ATOM 8459 O O . ILE B 2 636 ? 162.104 200.946 128.950 1.00 53.56 636 ILE B O 1
ATOM 8464 N N . ASN B 2 637 ? 161.038 199.664 130.454 1.00 49.86 637 ASN B N 1
ATOM 8465 C CA . ASN B 2 637 ? 160.155 199.081 129.450 1.00 47.25 637 ASN B CA 1
ATOM 8466 C C . ASN B 2 637 ? 159.170 200.106 128.910 1.00 51.15 637 ASN B C 1
ATOM 8467 O O . ASN B 2 637 ? 158.619 199.931 127.818 1.00 55.36 637 ASN B O 1
ATOM 8472 N N . GLU B 2 638 ? 158.919 201.175 129.668 1.00 55.62 638 GLU B N 1
ATOM 8473 C CA . GLU B 2 638 ? 157.965 202.181 129.213 1.00 51.05 638 GLU B CA 1
ATOM 8474 C C . GLU B 2 638 ? 158.445 202.886 127.950 1.00 55.41 638 GLU B C 1
ATOM 8475 O O . GLU B 2 638 ? 157.655 203.130 127.032 1.00 63.50 638 GLU B O 1
ATOM 8481 N N . ASN B 2 639 ? 159.736 203.226 127.880 1.00 50.78 639 ASN B N 1
ATOM 8482 C CA . ASN B 2 639 ? 160.263 204.087 126.820 1.00 51.55 639 ASN B CA 1
ATOM 8483 C C . ASN B 2 639 ? 161.575 203.518 126.267 1.00 49.72 639 ASN B C 1
ATOM 8484 O O . ASN B 2 639 ? 162.558 204.240 126.098 1.00 56.68 639 ASN B O 1
ATOM 8489 N N . ASN B 2 640 ? 161.588 202.219 125.976 1.00 50.53 640 ASN B N 1
ATOM 8490 C CA . ASN B 2 640 ? 162.732 201.597 125.324 1.00 51.02 640 ASN B CA 1
ATOM 8491 C C . ASN B 2 640 ? 162.238 200.574 124.315 1.00 56.95 640 ASN B C 1
ATOM 8492 O O . ASN B 2 640 ? 161.173 199.976 124.486 1.00 63.35 640 ASN B O 1
ATOM 8497 N N . GLU B 2 641 ? 163.026 200.379 123.257 1.00 55.96 641 GLU B N 1
ATOM 8498 C CA . GLU B 2 641 ? 162.633 199.450 122.203 1.00 51.87 641 GLU B CA 1
ATOM 8499 C C . GLU B 2 641 ? 162.826 198.000 122.630 1.00 55.86 641 GLU B C 1
ATOM 8500 O O . GLU B 2 641 ? 161.990 197.142 122.325 1.00 59.55 641 GLU B O 1
ATOM 8506 N N . ILE B 2 642 ? 163.914 197.707 123.334 1.00 49.48 642 ILE B N 1
ATOM 8507 C CA . ILE B 2 642 ? 164.240 196.351 123.760 1.00 46.10 642 ILE B CA 1
ATOM 8508 C C . ILE B 2 642 ? 163.754 196.165 125.190 1.00 48.61 642 ILE B C 1
ATOM 8509 O O . ILE B 2 642 ? 164.133 196.927 126.087 1.00 55.17 642 ILE B O 1
ATOM 8514 N N . LYS B 2 643 ? 162.920 195.152 125.404 1.00 36.64 643 LYS B N 1
ATOM 8515 C CA . LYS B 2 643 ? 162.324 194.912 126.707 1.00 29.74 643 LYS B CA 1
ATOM 8516 C C . LYS B 2 643 ? 163.166 193.936 127.522 1.00 38.01 643 LYS B C 1
ATOM 8517 O O . LYS B 2 643 ? 164.042 193.239 127.003 1.00 51.06 643 LYS B O 1
ATOM 8523 N N . LEU B 2 644 ? 162.879 193.890 128.819 1.00 39.49 644 LEU B N 1
ATOM 8524 C CA . LEU B 2 644 ? 163.609 193.071 129.771 1.00 41.22 644 LEU B CA 1
ATOM 8525 C C . LEU B 2 644 ? 162.624 192.329 130.662 1.00 48.37 644 LEU B C 1
ATOM 8526 O O . LEU B 2 644 ? 161.433 192.642 130.697 1.00 55.00 644 LEU B O 1
ATOM 8531 N N . ARG B 2 645 ? 163.133 191.335 131.383 1.00 46.95 645 ARG B N 1
ATOM 8532 C CA . ARG B 2 645 ? 162.359 190.636 132.396 1.00 40.26 645 ARG B CA 1
ATOM 8533 C C . ARG B 2 645 ? 163.196 190.435 133.653 1.00 49.00 645 ARG B C 1
ATOM 8534 O O . ARG B 2 645 ? 164.428 190.431 133.615 1.00 50.17 645 ARG B O 1
ATOM 8542 N N . ASP B 2 646 ? 162.497 190.269 134.775 1.00 52.89 646 ASP B N 1
ATOM 8543 C CA . ASP B 2 646 ? 163.126 190.235 136.091 1.00 46.63 646 ASP B CA 1
ATOM 8544 C C . ASP B 2 646 ? 163.983 188.987 136.228 1.00 46.33 646 ASP B C 1
ATOM 8545 O O . ASP B 2 646 ? 163.609 187.907 135.761 1.00 51.94 646 ASP B O 1
ATOM 8550 N N . ARG B 2 647 ? 165.143 189.139 136.864 1.00 52.17 647 ARG B N 1
ATOM 8551 C CA . ARG B 2 647 ? 166.094 188.041 136.935 1.00 47.30 647 ARG B CA 1
ATOM 8552 C C . ARG B 2 647 ? 166.298 187.570 138.370 1.00 50.86 647 ARG B C 1
ATOM 8553 O O . ARG B 2 647 ? 166.776 186.454 138.594 1.00 53.87 647 ARG B O 1
ATOM 8561 N N . GLY B 2 648 ? 165.941 188.400 139.347 1.00 51.29 648 GLY B N 1
ATOM 8562 C CA . GLY B 2 648 ? 166.155 188.091 140.746 1.00 48.23 648 GLY B CA 1
ATOM 8563 C C . GLY B 2 648 ? 164.942 188.287 141.633 1.00 50.19 648 GLY B C 1
ATOM 8564 O O . GLY B 2 648 ? 165.068 188.782 142.756 1.00 55.23 648 GLY B O 1
ATOM 8565 N N . ILE B 2 649 ? 163.758 187.923 141.141 1.00 48.50 649 ILE B N 1
ATOM 8566 C CA . ILE B 2 649 ? 162.533 188.199 141.887 1.00 46.62 649 ILE B CA 1
ATOM 8567 C C . ILE B 2 649 ? 162.389 187.267 143.091 1.00 47.96 649 ILE B C 1
ATOM 8568 O O . ILE B 2 649 ? 161.889 187.678 144.144 1.00 55.09 649 ILE B O 1
ATOM 8573 N N . SER B 2 650 ? 162.824 186.014 142.971 1.00 45.27 650 SER B N 1
ATOM 8574 C CA . SER B 2 650 ? 162.599 185.003 143.999 1.00 45.83 650 SER B CA 1
ATOM 8575 C C . SER B 2 650 ? 163.918 184.571 144.628 1.00 48.22 650 SER B C 1
ATOM 8576 O O . SER B 2 650 ? 164.896 184.320 143.917 1.00 52.41 650 SER B O 1
ATOM 8579 N N . TRP B 2 651 ? 163.936 184.478 145.959 1.00 47.42 651 TRP B N 1
ATOM 8580 C CA . TRP B 2 651 ? 165.123 184.109 146.717 1.00 45.40 651 TRP B CA 1
ATOM 8581 C C . TRP B 2 651 ? 164.746 183.154 147.840 1.00 46.98 651 TRP B C 1
ATOM 8582 O O . TRP B 2 651 ? 163.625 183.185 148.351 1.00 54.74 651 TRP B O 1
ATOM 8593 N N . ILE B 2 652 ? 165.699 182.303 148.222 1.00 44.10 652 ILE B N 1
ATOM 8594 C CA . ILE B 2 652 ? 165.489 181.282 149.242 1.00 42.75 652 ILE B CA 1
ATOM 8595 C C . ILE B 2 652 ? 166.684 181.268 150.188 1.00 46.82 652 ILE B C 1
ATOM 8596 O O . ILE B 2 652 ? 167.832 181.442 149.770 1.00 52.38 652 ILE B O 1
ATOM 8601 N N . GLY B 2 653 ? 166.407 181.063 151.475 1.00 46.93 653 GLY B N 1
ATOM 8602 C CA . GLY B 2 653 ? 167.434 180.959 152.495 1.00 44.37 653 GLY B CA 1
ATOM 8603 C C . GLY B 2 653 ? 167.628 179.520 152.936 1.00 46.12 653 GLY B C 1
ATOM 8604 O O . GLY B 2 653 ? 166.754 178.675 152.735 1.00 54.10 653 GLY B O 1
ATOM 8605 N N . ALA B 2 654 ? 168.783 179.242 153.541 1.00 41.32 654 ALA B N 1
ATOM 8606 C CA . ALA B 2 654 ? 169.132 177.892 153.960 1.00 42.09 654 ALA B CA 1
ATOM 8607 C C . ALA B 2 654 ? 170.181 177.941 155.063 1.00 46.17 654 ALA B C 1
ATOM 8608 O O . ALA B 2 654 ? 170.821 178.967 155.297 1.00 49.66 654 ALA B O 1
ATOM 8610 N N . ARG B 2 655 ? 170.348 176.805 155.741 1.00 54.46 655 ARG B N 1
ATOM 8611 C CA . ARG B 2 655 ? 171.322 176.643 156.811 1.00 50.36 655 ARG B CA 1
ATOM 8612 C C . ARG B 2 655 ? 171.886 175.228 156.766 1.00 52.48 655 ARG B C 1
ATOM 8613 O O . ARG B 2 655 ? 171.255 174.306 156.245 1.00 60.13 655 ARG B O 1
ATOM 8621 N N . MET B 2 656 ? 173.081 175.058 157.330 1.00 51.00 656 MET B N 1
ATOM 8622 C CA . MET B 2 656 ? 173.803 173.794 157.261 1.00 53.07 656 MET B CA 1
ATOM 8623 C C . MET B 2 656 ? 173.503 172.919 158.471 1.00 54.77 656 MET B C 1
ATOM 8624 O O . MET B 2 656 ? 173.407 173.416 159.597 1.00 59.88 656 MET B O 1
ATOM 8629 N N . GLY B 2 657 ? 173.351 171.616 158.232 1.00 52.13 657 GLY B N 1
ATOM 8630 C CA . GLY B 2 657 ? 173.292 170.650 159.307 1.00 52.51 657 GLY B CA 1
ATOM 8631 C C . GLY B 2 657 ? 173.700 169.278 158.808 1.00 58.33 657 GLY B C 1
ATOM 8632 O O . GLY B 2 657 ? 173.592 168.970 157.621 1.00 62.12 657 GLY B O 1
ATOM 8633 N N . ARG B 2 658 ? 174.188 168.457 159.743 1.00 64.25 658 ARG B N 1
ATOM 8634 C CA . ARG B 2 658 ? 174.466 167.040 159.512 1.00 60.58 658 ARG B CA 1
ATOM 8635 C C . ARG B 2 658 ? 175.350 166.779 158.297 1.00 62.68 658 ARG B C 1
ATOM 8636 O O . ARG B 2 658 ? 174.836 166.438 157.224 1.00 65.29 658 ARG B O 1
ATOM 8644 N N . PRO B 2 659 ? 176.667 166.964 158.411 1.00 55.86 659 PRO B N 1
ATOM 8645 C CA . PRO B 2 659 ? 177.562 166.680 157.281 1.00 54.52 659 PRO B CA 1
ATOM 8646 C C . PRO B 2 659 ? 177.386 165.270 156.728 1.00 60.90 659 PRO B C 1
ATOM 8647 O O . PRO B 2 659 ? 176.769 164.401 157.349 1.00 67.12 659 PRO B O 1
ATOM 8651 N N . GLU B 2 660 ? 177.954 165.049 155.544 1.00 58.40 660 GLU B N 1
ATOM 8652 C CA . GLU B 2 660 ? 177.820 163.770 154.859 1.00 57.11 660 GLU B CA 1
ATOM 8653 C C . GLU B 2 660 ? 178.560 162.666 155.607 1.00 61.13 660 GLU B C 1
ATOM 8654 O O . GLU B 2 660 ? 179.499 162.919 156.367 1.00 65.20 660 GLU B O 1
ATOM 8660 N N . LYS B 2 661 ? 178.122 161.427 155.389 1.00 61.33 661 LYS B N 1
ATOM 8661 C CA . LYS B 2 661 ? 178.662 160.271 156.088 1.00 60.63 661 LYS B CA 1
ATOM 8662 C C . LYS B 2 661 ? 178.908 159.114 155.129 1.00 61.33 661 LYS B C 1
ATOM 8663 O O . LYS B 2 661 ? 178.059 158.783 154.297 1.00 64.97 661 LYS B O 1
ATOM 8669 N N . ALA B 2 662 ? 180.087 158.505 155.254 1.00 55.94 662 ALA B N 1
ATOM 8670 C CA . ALA B 2 662 ? 180.400 157.249 154.581 1.00 53.97 662 ALA B CA 1
ATOM 8671 C C . ALA B 2 662 ? 181.442 156.479 155.381 1.00 56.05 662 ALA B C 1
ATOM 8672 O O . ALA B 2 662 ? 182.642 156.741 155.257 1.00 59.94 662 ALA B O 1
ATOM 8674 N N . LYS B 2 663 ? 181.002 155.525 156.200 1.00 59.19 663 LYS B N 1
ATOM 8675 C CA . LYS B 2 663 ? 181.890 154.827 157.116 1.00 57.30 663 LYS B CA 1
ATOM 8676 C C . LYS B 2 663 ? 181.290 153.478 157.480 1.00 60.10 663 LYS B C 1
ATOM 8677 O O . LYS B 2 663 ? 180.084 153.257 157.354 1.00 65.40 663 LYS B O 1
ATOM 8683 N N . GLU B 2 664 ? 182.151 152.573 157.939 1.00 59.95 664 GLU B N 1
ATOM 8684 C CA . GLU B 2 664 ? 181.701 151.263 158.381 1.00 52.99 664 GLU B CA 1
ATOM 8685 C C . GLU B 2 664 ? 181.064 151.351 159.764 1.00 52.13 664 GLU B C 1
ATOM 8686 O O . GLU B 2 664 ? 181.231 152.328 160.497 1.00 60.71 664 GLU B O 1
ATOM 8692 N N . ARG B 2 665 ? 180.327 150.303 160.118 1.00 49.99 665 ARG B N 1
ATOM 8693 C CA . ARG B 2 665 ? 179.535 150.275 161.340 1.00 52.19 665 ARG B CA 1
ATOM 8694 C C . ARG B 2 665 ? 180.219 149.400 162.382 1.00 59.37 665 ARG B C 1
ATOM 8695 O O . ARG B 2 665 ? 180.594 148.259 162.093 1.00 63.59 665 ARG B O 1
ATOM 8703 N N . LYS B 2 666 ? 180.376 149.937 163.587 1.00 53.32 666 LYS B N 1
ATOM 8704 C CA . LYS B 2 666 ? 180.925 149.213 164.724 1.00 46.95 666 LYS B CA 1
ATOM 8705 C C . LYS B 2 666 ? 179.964 149.342 165.894 1.00 53.34 666 LYS B C 1
ATOM 8706 O O . LYS B 2 666 ? 179.395 150.415 166.117 1.00 56.43 666 LYS B O 1
ATOM 8712 N N . MET B 2 667 ? 179.780 148.254 166.637 1.00 66.21 667 MET B N 1
ATOM 8713 C CA . MET B 2 667 ? 179.029 148.337 167.880 1.00 65.38 667 MET B CA 1
ATOM 8714 C C . MET B 2 667 ? 179.827 149.152 168.892 1.00 69.42 667 MET B C 1
ATOM 8715 O O . MET B 2 667 ? 181.047 149.290 168.766 1.00 72.12 667 MET B O 1
ATOM 8720 N N . LYS B 2 668 ? 179.130 149.713 169.892 1.00 71.00 668 LYS B N 1
ATOM 8721 C CA . LYS B 2 668 ? 179.683 150.791 170.710 1.00 69.49 668 LYS B CA 1
ATOM 8722 C C . LYS B 2 668 ? 181.039 150.412 171.306 1.00 73.83 668 LYS B C 1
ATOM 8723 O O . LYS B 2 668 ? 181.982 151.208 171.214 1.00 73.57 668 LYS B O 1
ATOM 8729 N N . PRO B 2 669 ? 181.200 149.239 171.917 1.00 64.25 669 PRO B N 1
ATOM 8730 C CA . PRO B 2 669 ? 182.527 148.626 171.959 1.00 60.27 669 PRO B CA 1
ATOM 8731 C C . PRO B 2 669 ? 182.712 147.724 170.753 1.00 63.15 669 PRO B C 1
ATOM 8732 O O . PRO B 2 669 ? 181.853 146.873 170.478 1.00 65.02 669 PRO B O 1
ATOM 8736 N N . PRO B 2 670 ? 183.791 147.898 169.992 1.00 51.39 670 PRO B N 1
ATOM 8737 C CA . PRO B 2 670 ? 183.987 147.067 168.797 1.00 49.86 670 PRO B CA 1
ATOM 8738 C C . PRO B 2 670 ? 183.978 145.583 169.133 1.00 56.33 670 PRO B C 1
ATOM 8739 O O . PRO B 2 670 ? 184.574 145.145 170.119 1.00 60.29 670 PRO B O 1
ATOM 8743 N N . VAL B 2 671 ? 183.289 144.810 168.296 1.00 49.49 671 VAL B N 1
ATOM 8744 C CA . VAL B 2 671 ? 183.085 143.381 168.507 1.00 39.80 671 VAL B CA 1
ATOM 8745 C C . VAL B 2 671 ? 183.424 142.655 167.214 1.00 40.04 671 VAL B C 1
ATOM 8746 O O . VAL B 2 671 ? 182.997 143.074 166.134 1.00 49.64 671 VAL B O 1
ATOM 8750 N N . GLN B 2 672 ? 184.200 141.577 167.323 1.00 41.32 672 GLN B N 1
ATOM 8751 C CA . GLN B 2 672 ? 184.585 140.773 166.173 1.00 36.68 672 GLN B CA 1
ATOM 8752 C C . GLN B 2 672 ? 184.009 139.365 166.193 1.00 40.61 672 GLN B C 1
ATOM 8753 O O . GLN B 2 672 ? 184.087 138.671 165.176 1.00 52.11 672 GLN B O 1
ATOM 8759 N N . VAL B 2 673 ? 183.442 138.926 167.315 1.00 44.18 673 VAL B N 1
ATOM 8760 C CA . VAL B 2 673 ? 182.792 137.625 167.412 1.00 39.70 673 VAL B CA 1
ATOM 8761 C C . VAL B 2 673 ? 181.751 137.699 168.519 1.00 45.11 673 VAL B C 1
ATOM 8762 O O . VAL B 2 673 ? 181.928 138.405 169.515 1.00 55.54 673 VAL B O 1
ATOM 8766 N N . LEU B 2 674 ? 180.643 136.986 168.328 1.00 39.06 674 LEU B N 1
ATOM 8767 C CA . LEU B 2 674 ? 179.548 136.986 169.298 1.00 37.45 674 LEU B CA 1
ATOM 8768 C C . LEU B 2 674 ? 179.705 135.798 170.248 1.00 43.35 674 LEU B C 1
ATOM 8769 O O . LEU B 2 674 ? 178.979 134.806 170.196 1.00 54.37 674 LEU B O 1
ATOM 8774 N N . PHE B 2 675 ? 180.690 135.924 171.136 1.00 44.49 675 PHE B N 1
ATOM 8775 C CA . PHE B 2 675 ? 181.016 134.896 172.113 1.00 46.79 675 PHE B CA 1
ATOM 8776 C C . PHE B 2 675 ? 181.127 135.544 173.488 1.00 54.70 675 PHE B C 1
ATOM 8777 O O . PHE B 2 675 ? 181.868 136.528 173.650 1.00 58.52 675 PHE B O 1
ATOM 8785 N N . PRO B 2 676 ? 180.418 135.036 174.495 1.00 49.75 676 PRO B N 1
ATOM 8786 C CA . PRO B 2 676 ? 180.458 135.673 175.816 1.00 43.95 676 PRO B CA 1
ATOM 8787 C C . PRO B 2 676 ? 181.762 135.391 176.543 1.00 53.09 676 PRO B C 1
ATOM 8788 O O . PRO B 2 676 ? 182.273 134.269 176.533 1.00 59.25 676 PRO B O 1
ATOM 8792 N N . ILE B 2 677 ? 182.299 136.429 177.182 1.00 50.52 677 ILE B N 1
ATOM 8793 C CA . ILE B 2 677 ? 183.532 136.299 177.951 1.00 43.54 677 ILE B CA 1
ATOM 8794 C C . ILE B 2 677 ? 183.428 136.860 179.360 1.00 48.91 677 ILE B C 1
ATOM 8795 O O . ILE B 2 677 ? 184.258 136.513 180.218 1.00 56.59 677 ILE B O 1
ATOM 8800 N N . GLY B 2 678 ? 182.445 137.702 179.673 1.00 50.19 678 GLY B N 1
ATOM 8801 C CA . GLY B 2 678 ? 182.354 138.240 181.014 1.00 48.13 678 GLY B CA 1
ATOM 8802 C C . GLY B 2 678 ? 183.437 139.269 181.293 1.00 55.21 678 GLY B C 1
ATOM 8803 O O . GLY B 2 678 ? 183.901 139.987 180.404 1.00 58.63 678 GLY B O 1
ATOM 8804 N N . LEU B 2 679 ? 183.844 139.339 182.557 1.00 55.74 679 LEU B N 1
ATOM 8805 C CA . LEU B 2 679 ? 184.881 140.264 182.992 1.00 53.50 679 LEU B CA 1
ATOM 8806 C C . LEU B 2 679 ? 186.277 139.662 182.927 1.00 57.68 679 LEU B C 1
ATOM 8807 O O . LEU B 2 679 ? 187.240 140.325 183.323 1.00 60.90 679 LEU B O 1
ATOM 8812 N N . ALA B 2 680 ? 186.411 138.430 182.44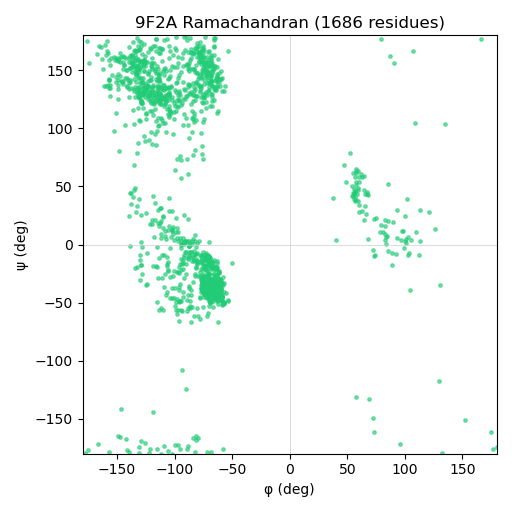1 1.00 55.45 680 ALA B N 1
ATOM 8813 C CA . ALA B 2 680 ? 187.705 137.766 182.380 1.00 50.39 680 ALA B CA 1
ATOM 8814 C C . ALA B 2 680 ? 188.617 138.329 181.301 1.00 54.21 680 ALA B C 1
ATOM 8815 O O . ALA B 2 680 ? 189.793 137.957 181.256 1.00 63.34 680 ALA B O 1
ATOM 8817 N N . GLY B 2 681 ? 188.113 139.200 180.433 1.00 55.80 681 GLY B N 1
ATOM 8818 C CA . GLY B 2 681 ? 188.916 139.716 179.345 1.00 61.44 681 GLY B CA 1
ATOM 8819 C C . GLY B 2 681 ? 189.267 141.182 179.472 1.00 62.76 681 GLY B C 1
ATOM 8820 O O . GLY B 2 681 ? 190.078 141.697 178.699 1.00 65.40 681 GLY B O 1
ATOM 8821 N N . GLY B 2 682 ? 188.672 141.865 180.440 1.00 56.92 682 GLY B N 1
ATOM 8822 C CA . GLY B 2 682 ? 188.918 143.279 180.635 1.00 54.80 682 GLY B CA 1
ATOM 8823 C C . GLY B 2 682 ? 187.877 144.146 179.959 1.00 52.28 682 GLY B C 1
ATOM 8824 O O . GLY B 2 682 ? 186.848 143.681 179.459 1.00 56.63 682 GLY B O 1
ATOM 8825 N N . SER B 2 683 ? 188.160 145.450 179.959 1.00 52.18 683 SER B N 1
ATOM 8826 C CA . SER B 2 683 ? 187.249 146.407 179.339 1.00 53.43 683 SER B CA 1
ATOM 8827 C C . SER B 2 683 ? 187.133 146.168 177.840 1.00 60.42 683 SER B C 1
ATOM 8828 O O . SER B 2 683 ? 186.037 146.245 177.274 1.00 63.23 683 SER B O 1
ATOM 8831 N N . SER B 2 684 ? 188.254 145.880 177.178 1.00 66.01 684 SER B N 1
ATOM 8832 C CA . SER B 2 684 ? 188.238 145.582 175.752 1.00 60.76 684 SER B CA 1
ATOM 8833 C C . SER B 2 684 ? 187.627 144.224 175.441 1.00 62.79 684 SER B C 1
ATOM 8834 O O . SER B 2 684 ? 187.330 143.957 174.272 1.00 67.94 684 SER B O 1
ATOM 8837 N N . ARG B 2 685 ? 187.437 143.370 176.449 1.00 58.95 685 ARG B N 1
ATOM 8838 C CA . ARG B 2 685 ? 186.815 142.055 176.290 1.00 52.14 685 ARG B CA 1
ATOM 8839 C C . ARG B 2 685 ? 187.578 141.208 175.272 1.00 57.85 685 ARG B C 1
ATOM 8840 O O . ARG B 2 685 ? 187.054 140.800 174.236 1.00 62.93 685 ARG B O 1
ATOM 8848 N N . ASP B 2 686 ? 188.839 140.943 175.599 1.00 63.36 686 ASP B N 1
ATOM 8849 C CA . ASP B 2 686 ? 189.761 140.254 174.704 1.00 61.23 686 ASP B CA 1
ATOM 8850 C C . ASP B 2 686 ? 189.830 138.783 175.096 1.00 62.17 686 ASP B C 1
ATOM 8851 O O . ASP B 2 686 ? 190.285 138.446 176.192 1.00 64.92 686 ASP B O 1
ATOM 8856 N N . ILE B 2 687 ? 189.373 137.910 174.197 1.00 57.64 687 ILE B N 1
ATOM 8857 C CA . ILE B 2 687 ? 189.437 136.475 174.451 1.00 54.08 687 ILE B CA 1
ATOM 8858 C C . ILE B 2 687 ? 190.880 135.990 174.421 1.00 56.92 687 ILE B C 1
ATOM 8859 O O . ILE B 2 687 ? 191.265 135.102 175.190 1.00 65.53 687 ILE B O 1
ATOM 8864 N N . LYS B 2 688 ? 191.698 136.553 173.529 1.00 55.26 688 LYS B N 1
ATOM 8865 C CA . LYS B 2 688 ? 193.097 136.146 173.443 1.00 56.31 688 LYS B CA 1
ATOM 8866 C C . LYS B 2 688 ? 193.847 136.464 174.731 1.00 61.14 688 LYS B C 1
ATOM 8867 O O . LYS B 2 688 ? 194.650 135.653 175.210 1.00 66.85 688 LYS B O 1
ATOM 8873 N N . LYS B 2 689 ? 193.596 137.642 175.308 1.00 59.87 689 LYS B N 1
ATOM 8874 C CA . LYS B 2 689 ? 194.248 138.006 176.562 1.00 59.43 689 LYS B CA 1
ATOM 8875 C C . LYS B 2 689 ? 193.840 137.067 177.688 1.00 64.54 689 LYS B C 1
ATOM 8876 O O . LYS B 2 689 ? 194.676 136.664 178.505 1.00 69.42 689 LYS B O 1
ATOM 8882 N N . ALA B 2 690 ? 192.556 136.707 177.750 1.00 52.49 690 ALA B N 1
ATOM 8883 C CA . ALA B 2 690 ? 192.107 135.759 178.761 1.00 49.41 690 ALA B CA 1
ATOM 8884 C C . ALA B 2 690 ? 192.697 134.375 178.532 1.00 54.67 690 ALA B C 1
ATOM 8885 O O . ALA B 2 690 ? 192.930 133.635 179.494 1.00 61.74 690 ALA B O 1
ATOM 8887 N N . ALA B 2 691 ? 192.939 134.006 177.274 1.00 52.89 691 ALA B N 1
ATOM 8888 C CA . ALA B 2 691 ? 193.527 132.703 176.986 1.00 53.75 691 ALA B CA 1
ATOM 8889 C C . ALA B 2 691 ? 194.997 132.660 177.377 1.00 57.93 691 ALA B C 1
ATOM 8890 O O . ALA B 2 691 ? 195.493 131.624 177.833 1.00 61.69 691 ALA B O 1
ATOM 8892 N N . GLU B 2 692 ? 195.712 133.772 177.197 1.00 68.40 692 GLU B N 1
ATOM 8893 C CA . GLU B 2 692 ? 197.126 133.804 177.560 1.00 67.06 692 GLU B CA 1
ATOM 8894 C C . GLU B 2 692 ? 197.320 133.616 179.060 1.00 66.93 692 GLU B C 1
ATOM 8895 O O . GLU B 2 692 ? 198.234 132.903 179.490 1.00 68.62 692 GLU B O 1
ATOM 8901 N N . GLU B 2 693 ? 196.474 134.248 179.872 1.00 66.22 693 GLU B N 1
ATOM 8902 C CA . GLU B 2 693 ? 196.580 134.134 181.320 1.00 68.17 693 GLU B CA 1
ATOM 8903 C C . GLU B 2 693 ? 195.917 132.879 181.875 1.00 71.47 693 GLU B C 1
ATOM 8904 O O . GLU B 2 693 ? 196.086 132.587 183.063 1.00 71.96 693 GLU B O 1
ATOM 8910 N N . GLY B 2 694 ? 195.177 132.137 181.059 1.00 68.31 694 GLY B N 1
ATOM 8911 C CA . GLY B 2 694 ? 194.559 130.903 181.522 1.00 64.19 694 GLY B CA 1
ATOM 8912 C C . GLY B 2 694 ? 193.499 131.089 182.584 1.00 66.68 694 GLY B C 1
ATOM 8913 O O . GLY B 2 694 ? 193.462 130.329 183.559 1.00 68.02 694 GLY B O 1
ATOM 8914 N N . LYS B 2 695 ? 192.630 132.082 182.419 1.00 67.90 695 LYS B N 1
ATOM 8915 C CA . LYS B 2 695 ? 191.581 132.336 183.392 1.00 67.23 695 LYS B CA 1
ATOM 8916 C C . LYS B 2 695 ? 190.369 131.441 183.143 1.00 69.57 695 LYS B C 1
ATOM 8917 O O . LYS B 2 695 ? 190.209 130.844 182.076 1.00 71.81 695 LYS B O 1
ATOM 8923 N N . VAL B 2 696 ? 189.510 131.358 184.156 1.00 63.58 696 VAL B N 1
ATOM 8924 C CA . VAL B 2 696 ? 188.253 130.623 184.085 1.00 61.61 696 VAL B CA 1
ATOM 8925 C C . VAL B 2 696 ? 187.116 131.626 184.206 1.00 66.61 696 VAL B C 1
ATOM 8926 O O . VAL B 2 696 ? 187.064 132.400 185.170 1.00 70.44 696 VAL B O 1
ATOM 8930 N N . ALA B 2 697 ? 186.211 131.617 183.233 1.00 60.45 697 ALA B N 1
ATOM 8931 C CA . ALA B 2 697 ? 185.136 132.595 183.149 1.00 57.80 697 ALA B CA 1
ATOM 8932 C C . ALA B 2 697 ? 183.798 131.921 183.408 1.00 59.45 697 ALA B C 1
ATOM 8933 O O . ALA B 2 697 ? 183.510 130.862 182.843 1.00 63.12 697 ALA B O 1
ATOM 8935 N N . GLU B 2 698 ? 182.986 132.538 184.262 1.00 61.10 698 GLU B N 1
ATOM 8936 C CA . GLU B 2 698 ? 181.650 132.046 184.586 1.00 58.94 698 GLU B CA 1
ATOM 8937 C C . GLU B 2 698 ? 180.643 132.873 183.796 1.00 66.51 698 GLU B C 1
ATOM 8938 O O . GLU B 2 698 ? 180.237 133.955 184.227 1.00 67.88 698 GLU B O 1
ATOM 8944 N N . VAL B 2 699 ? 180.240 132.359 182.636 1.00 63.24 699 VAL B N 1
ATOM 8945 C CA . VAL B 2 699 ? 179.311 133.061 181.760 1.00 47.73 699 VAL B CA 1
ATOM 8946 C C . VAL B 2 699 ? 178.026 132.256 181.645 1.00 51.77 699 VAL B C 1
ATOM 8947 O O . VAL B 2 699 ? 177.921 131.153 182.192 1.00 59.14 699 VAL B O 1
ATOM 8951 N N . GLU B 2 700 ? 177.045 132.799 180.936 1.00 60.11 700 GLU B N 1
ATOM 8952 C CA . GLU B 2 700 ? 175.719 132.202 180.814 1.00 57.60 700 GLU B CA 1
ATOM 8953 C C . GLU B 2 700 ? 175.539 131.794 179.353 1.00 60.29 700 GLU B C 1
ATOM 8954 O O . GLU B 2 700 ? 175.268 132.637 178.493 1.00 61.81 700 GLU B O 1
ATOM 8960 N N . ILE B 2 701 ? 175.695 130.498 179.077 1.00 46.23 701 ILE B N 1
ATOM 8961 C CA . ILE B 2 701 ? 175.880 129.993 177.722 1.00 40.01 701 ILE B CA 1
ATOM 8962 C C . ILE B 2 701 ? 175.177 128.648 177.584 1.00 47.24 701 ILE B C 1
ATOM 8963 O O . ILE B 2 701 ? 174.858 127.989 178.578 1.00 56.79 701 ILE B O 1
ATOM 8968 N N . ALA B 2 702 ? 174.929 128.243 176.340 1.00 41.18 702 ALA B N 1
ATOM 8969 C CA . ALA B 2 702 ? 174.291 126.962 176.072 1.00 39.39 702 ALA B CA 1
ATOM 8970 C C . ALA B 2 702 ? 175.304 125.934 175.578 1.00 42.11 702 ALA B C 1
ATOM 8971 O O . ALA B 2 702 ? 176.247 126.258 174.853 1.00 50.60 702 ALA B O 1
ATOM 8973 N N . PHE B 2 703 ? 175.093 124.676 175.969 1.00 38.44 703 PHE B N 1
ATOM 8974 C CA . PHE B 2 703 ? 175.954 123.577 175.556 1.00 39.71 703 PHE B CA 1
ATOM 8975 C C . PHE B 2 703 ? 175.179 122.562 174.729 1.00 40.87 703 PHE B C 1
ATOM 8976 O O . PHE B 2 703 ? 173.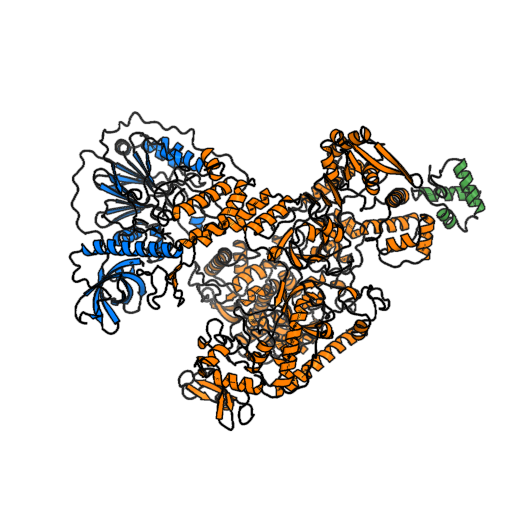954 122.621 174.614 1.00 46.13 703 PHE B O 1
ATOM 8984 N N . PHE B 2 704 ? 175.928 121.623 174.152 1.00 40.74 704 PHE B N 1
ATOM 8985 C CA . PHE B 2 704 ? 175.396 120.569 173.302 1.00 36.60 704 PHE B CA 1
ATOM 8986 C C . PHE B 2 704 ? 176.003 119.234 173.709 1.00 45.95 704 PHE B C 1
ATOM 8987 O O . PHE B 2 704 ? 177.117 119.188 174.236 1.00 53.17 704 PHE B O 1
ATOM 8995 N N . LYS B 2 705 ? 175.273 118.149 173.454 1.00 50.16 705 LYS B N 1
ATOM 8996 C CA . LYS B 2 705 ? 175.679 116.808 173.858 1.00 48.17 705 LYS B CA 1
ATOM 8997 C C . LYS B 2 705 ? 175.685 115.869 172.660 1.00 47.51 705 LYS B C 1
ATOM 8998 O O . LYS B 2 705 ? 174.708 115.808 171.908 1.00 59.24 705 LYS B O 1
ATOM 9004 N N . CYS B 2 706 ? 176.781 115.135 172.496 1.00 51.60 706 CYS B N 1
ATOM 9005 C CA . CYS B 2 706 ? 176.915 114.179 171.399 1.00 56.51 706 CYS B CA 1
ATOM 9006 C C . CYS B 2 706 ? 176.144 112.904 171.721 1.00 58.29 706 CYS B C 1
ATOM 9007 O O . CYS B 2 706 ? 176.291 112.361 172.820 1.00 62.64 706 CYS B O 1
ATOM 9010 N N . PRO B 2 707 ? 175.315 112.406 170.801 1.00 61.67 707 PRO B N 1
ATOM 9011 C CA . PRO B 2 707 ? 174.496 111.223 171.113 1.00 59.00 707 PRO B CA 1
ATOM 9012 C C . PRO B 2 707 ? 175.300 109.973 171.422 1.00 66.20 707 PRO B C 1
ATOM 9013 O O . PRO B 2 707 ? 174.842 109.137 172.210 1.00 69.28 707 PRO B O 1
ATOM 9017 N N . LYS B 2 708 ? 176.482 109.812 170.829 1.00 75.81 708 LYS B N 1
ATOM 9018 C CA . LYS B 2 708 ? 177.227 108.563 170.952 1.00 74.94 708 LYS B CA 1
ATOM 9019 C C . LYS B 2 708 ? 178.246 108.583 172.089 1.00 77.65 708 LYS B C 1
ATOM 9020 O O . LYS B 2 708 ? 178.202 107.724 172.974 1.00 77.79 708 LYS B O 1
ATOM 9026 N N . CYS B 2 709 ? 179.165 109.549 172.087 1.00 74.55 709 CYS B N 1
ATOM 9027 C CA . CYS B 2 709 ? 180.250 109.558 173.061 1.00 72.50 709 CYS B CA 1
ATOM 9028 C C . CYS B 2 709 ? 179.955 110.392 174.299 1.00 72.21 709 CYS B C 1
ATOM 9029 O O . CYS B 2 709 ? 180.652 110.236 175.307 1.00 74.64 709 CYS B O 1
ATOM 9032 N N . GLY B 2 710 ? 178.956 111.268 174.255 1.00 62.30 710 GLY B N 1
ATOM 9033 C CA . GLY B 2 710 ? 178.587 112.029 175.431 1.00 62.73 710 GLY B CA 1
ATOM 9034 C C . GLY B 2 710 ? 179.407 113.269 175.695 1.00 64.31 710 GLY B C 1
ATOM 9035 O O . GLY B 2 710 ? 179.431 113.747 176.833 1.00 67.67 710 GLY B O 1
ATOM 9036 N N . HIS B 2 711 ? 180.081 113.809 174.684 1.00 56.54 711 HIS B N 1
ATOM 9037 C CA . HIS B 2 711 ? 180.842 115.038 174.862 1.00 50.88 711 HIS B CA 1
ATOM 9038 C C . HIS B 2 711 ? 179.901 116.218 175.065 1.00 55.46 711 HIS B C 1
ATOM 9039 O O . HIS B 2 711 ? 178.867 116.322 174.399 1.00 63.18 711 HIS B O 1
ATOM 9046 N N . VAL B 2 712 ? 180.259 117.107 175.986 1.00 47.43 712 VAL B N 1
ATOM 9047 C CA . VAL B 2 712 ? 179.471 118.296 176.292 1.00 46.23 712 VAL B CA 1
ATOM 9048 C C . VAL B 2 712 ? 180.337 119.520 176.028 1.00 51.69 712 VAL B C 1
ATOM 9049 O O . VAL B 2 712 ? 181.413 119.666 176.620 1.00 57.91 712 VAL B O 1
ATOM 9053 N N . GLY B 2 713 ? 179.867 120.400 175.148 1.00 44.02 713 GLY B N 1
ATOM 9054 C CA . GLY B 2 713 ? 180.616 121.579 174.782 1.00 42.34 713 GLY B CA 1
ATOM 9055 C C . GLY B 2 713 ? 179.791 122.588 174.012 1.00 49.55 713 GLY B C 1
ATOM 9056 O O . GLY B 2 713 ? 178.716 122.282 173.490 1.00 56.71 713 GLY B O 1
ATOM 9057 N N . PRO B 2 714 ? 180.288 123.824 173.928 1.00 46.03 714 PRO B N 1
ATOM 9058 C CA . PRO B 2 714 ? 179.520 124.876 173.243 1.00 43.52 714 PRO B CA 1
ATOM 9059 C C . PRO B 2 714 ? 179.504 124.750 171.728 1.00 51.28 714 PRO B C 1
ATOM 9060 O O . PRO B 2 714 ? 178.757 125.483 171.068 1.00 54.67 714 PRO B O 1
ATOM 9064 N N . GLU B 2 715 ? 180.301 123.855 171.154 1.00 46.38 715 GLU B N 1
ATOM 9065 C CA . GLU B 2 715 ? 180.335 123.688 169.709 1.00 40.44 715 GLU B CA 1
ATOM 9066 C C . GLU B 2 715 ? 179.175 122.825 169.225 1.00 49.04 715 GLU B C 1
ATOM 9067 O O . GLU B 2 715 ? 178.447 122.221 170.018 1.00 54.61 715 GLU B O 1
ATOM 9073 N N . HIS B 2 716 ? 179.003 122.776 167.900 1.00 46.98 716 HIS B N 1
ATOM 9074 C CA . HIS B 2 716 ? 177.920 121.986 167.319 1.00 40.59 716 HIS B CA 1
ATOM 9075 C C . HIS B 2 716 ? 178.391 120.596 166.907 1.00 44.76 716 HIS B C 1
ATOM 9076 O O . HIS B 2 716 ? 177.734 119.599 167.224 1.00 59.08 716 HIS B O 1
ATOM 9083 N N . LEU B 2 717 ? 179.508 120.503 166.194 1.00 40.39 717 LEU B N 1
ATOM 9084 C CA . LEU B 2 717 ? 180.046 119.225 165.751 1.00 43.58 717 LEU B CA 1
ATOM 9085 C C . LEU B 2 717 ? 180.961 118.651 166.821 1.00 50.38 717 LEU B C 1
ATOM 9086 O O . LEU B 2 717 ? 181.750 119.381 167.429 1.00 53.44 717 LEU B O 1
ATOM 9091 N N . CYS B 2 718 ? 180.851 117.348 167.041 1.00 59.62 718 CYS B N 1
ATOM 9092 C CA . CYS B 2 718 ? 181.655 116.694 168.057 1.00 55.59 718 CYS B CA 1
ATOM 9093 C C . CYS B 2 718 ? 183.122 116.690 167.640 1.00 58.97 718 CYS B C 1
ATOM 9094 O O . CYS B 2 718 ? 183.447 116.300 166.512 1.00 68.76 718 CYS B O 1
ATOM 9097 N N . PRO B 2 719 ? 184.033 117.119 168.516 1.00 51.81 719 PRO B N 1
ATOM 9098 C CA . PRO B 2 719 ? 185.456 117.158 168.162 1.00 55.73 719 PRO B CA 1
ATOM 9099 C C . PRO B 2 719 ? 186.092 115.797 167.938 1.00 58.87 719 PRO B C 1
ATOM 9100 O O . PRO B 2 719 ? 187.189 115.738 167.371 1.00 63.68 719 PRO B O 1
ATOM 9104 N N . ASN B 2 720 ? 185.451 114.704 168.351 1.00 62.03 720 ASN B N 1
ATOM 9105 C CA . ASN B 2 720 ? 186.037 113.376 168.210 1.00 63.41 720 ASN B CA 1
ATOM 9106 C C . ASN B 2 720 ? 185.315 112.542 167.161 1.00 66.56 720 ASN B C 1
ATOM 9107 O O . ASN B 2 720 ? 185.950 112.072 166.212 1.00 66.02 720 ASN B O 1
ATOM 9112 N N . CYS B 2 721 ? 184.002 112.345 167.298 1.00 77.04 721 CYS B N 1
ATOM 9113 C CA . CYS B 2 721 ? 183.268 111.538 166.329 1.00 74.96 721 CYS B CA 1
ATOM 9114 C C . CYS B 2 721 ? 183.127 112.266 164.999 1.00 73.23 721 CYS B C 1
ATOM 9115 O O . CYS B 2 721 ? 183.360 111.686 163.933 1.00 74.10 721 CYS B O 1
ATOM 9118 N N . GLY B 2 722 ? 182.749 113.536 165.044 1.00 63.17 722 GLY B N 1
ATOM 9119 C CA . GLY B 2 722 ? 182.371 114.272 163.864 1.00 58.38 722 GLY B CA 1
ATOM 9120 C C . GLY B 2 722 ? 180.890 114.262 163.559 1.00 59.73 722 GLY B C 1
ATOM 9121 O O . GLY B 2 722 ? 180.519 114.348 162.384 1.00 61.92 722 GLY B O 1
ATOM 9122 N N . THR B 2 723 ? 180.034 114.166 164.574 1.00 58.49 723 THR B N 1
ATOM 9123 C CA . THR B 2 723 ? 178.594 114.058 164.393 1.00 55.87 723 THR B CA 1
ATOM 9124 C C . THR B 2 723 ? 177.900 115.201 165.115 1.00 56.68 723 THR B C 1
ATOM 9125 O O . THR B 2 723 ? 178.393 115.693 166.134 1.00 63.14 723 THR B O 1
ATOM 9129 N N . ARG B 2 724 ? 176.758 115.622 164.577 1.00 42.92 724 ARG B N 1
ATOM 9130 C CA . ARG B 2 724 ? 176.058 116.776 165.120 1.00 44.23 724 ARG B CA 1
ATOM 9131 C C . ARG B 2 724 ? 175.484 116.466 166.498 1.00 50.77 724 ARG B C 1
ATOM 9132 O O . ARG B 2 724 ? 174.976 115.371 166.748 1.00 55.46 724 ARG B O 1
ATOM 9140 N N . LYS B 2 725 ? 175.562 117.449 167.389 1.00 43.60 725 LYS B N 1
ATOM 9141 C CA . LYS B 2 725 ? 175.147 117.312 168.776 1.00 40.82 725 LYS B CA 1
ATOM 9142 C C . LYS B 2 725 ? 173.759 117.913 168.989 1.00 49.51 725 LYS B C 1
ATOM 9143 O O . LYS B 2 725 ? 173.213 118.607 168.131 1.00 56.27 725 LYS B O 1
ATOM 9149 N N . GLU B 2 726 ? 173.192 117.638 170.163 1.00 53.47 726 GLU B N 1
ATOM 9150 C CA . GLU B 2 726 ? 171.840 118.051 170.516 1.00 48.60 726 GLU B CA 1
ATOM 9151 C C . GLU B 2 726 ? 171.873 119.026 171.684 1.00 54.18 726 GLU B C 1
ATOM 9152 O O . GLU B 2 726 ? 172.736 118.930 172.560 1.00 61.77 726 GLU B O 1
ATOM 9158 N N . LEU B 2 727 ? 170.922 119.956 171.693 1.00 44.15 727 LEU B N 1
ATOM 9159 C CA . LEU B 2 727 ? 170.880 120.986 172.720 1.00 41.07 727 LEU B CA 1
ATOM 9160 C C . LEU B 2 727 ? 170.462 120.399 174.065 1.00 51.27 727 LEU B C 1
ATOM 9161 O O . LEU B 2 727 ? 169.676 119.452 174.138 1.00 59.97 727 LEU B O 1
ATOM 9166 N N . LEU B 2 728 ? 170.996 120.977 175.137 1.00 49.63 728 LEU B N 1
ATOM 9167 C CA . LEU B 2 728 ? 170.698 120.559 176.501 1.00 48.32 728 LEU B CA 1
ATOM 9168 C C . LEU B 2 728 ? 169.799 121.590 177.168 1.00 53.47 728 LEU B C 1
ATOM 9169 O O . LEU B 2 728 ? 170.112 122.784 177.164 1.00 55.12 728 LEU B O 1
ATOM 9174 N N . TRP B 2 729 ? 168.695 121.126 177.745 1.00 56.39 729 TRP B N 1
ATOM 9175 C CA . TRP B 2 729 ? 167.775 121.980 178.482 1.00 52.42 729 TRP B CA 1
ATOM 9176 C C . TRP B 2 729 ? 167.939 121.744 179.977 1.00 53.43 729 TRP B C 1
ATOM 9177 O O . TRP B 2 729 ? 168.003 120.598 180.430 1.00 58.97 729 TRP B O 1
ATOM 9188 N N . VAL B 2 730 ? 168.000 122.830 180.740 1.00 51.67 730 VAL B N 1
ATOM 9189 C CA . VAL B 2 730 ? 168.214 122.760 182.179 1.00 44.84 730 VAL B CA 1
ATOM 9190 C C . VAL B 2 730 ? 166.956 123.218 182.902 1.00 55.35 730 VAL B C 1
ATOM 9191 O O . VAL B 2 730 ? 166.203 124.071 182.417 1.00 63.35 730 VAL B O 1
ATOM 9195 N N . CYS B 2 731 ? 166.720 122.621 184.068 1.00 70.78 731 CYS B N 1
ATOM 9196 C CA . CYS B 2 731 ? 165.642 123.009 184.968 1.00 64.14 731 CYS B CA 1
ATOM 9197 C C . CYS B 2 731 ? 166.159 124.021 185.982 1.00 66.03 731 CYS B C 1
ATOM 9198 O O . CYS B 2 731 ? 167.153 123.748 186.664 1.00 72.78 731 CYS B O 1
ATOM 9201 N N . PRO B 2 732 ? 165.526 125.189 186.101 1.00 66.92 732 PRO B N 1
ATOM 9202 C CA . PRO B 2 732 ? 166.084 126.238 186.970 1.00 68.09 732 PRO B CA 1
ATOM 9203 C C . PRO B 2 732 ? 166.184 125.848 188.433 1.00 76.44 732 PRO B C 1
ATOM 9204 O O . PRO B 2 732 ? 166.992 126.439 189.162 1.00 76.83 732 PRO B O 1
ATOM 9208 N N . ARG B 2 733 ? 165.394 124.879 188.896 1.00 82.51 733 ARG B N 1
ATOM 9209 C CA . ARG B 2 733 ? 165.402 124.537 190.313 1.00 75.88 733 ARG B CA 1
ATOM 9210 C C . ARG B 2 733 ? 166.268 123.318 190.621 1.00 73.69 733 ARG B C 1
ATOM 9211 O O . ARG B 2 733 ? 167.187 123.404 191.440 1.00 74.55 733 ARG B O 1
ATOM 9219 N N . CYS B 2 734 ? 165.997 122.180 189.983 1.00 68.98 734 CYS B N 1
ATOM 9220 C CA . CYS B 2 734 ? 166.702 120.947 190.308 1.00 71.59 734 CYS B CA 1
ATOM 9221 C C . CYS B 2 734 ? 167.994 120.754 189.522 1.00 78.24 734 CYS B C 1
ATOM 9222 O O . CYS B 2 734 ? 168.777 119.862 189.869 1.00 79.06 734 CYS B O 1
ATOM 9225 N N . ASN B 2 735 ? 168.238 121.561 188.488 1.00 72.19 735 ASN B N 1
ATOM 9226 C CA . ASN B 2 735 ? 169.462 121.499 187.688 1.00 63.16 735 ASN B CA 1
ATOM 9227 C C . ASN B 2 735 ? 169.665 120.108 187.082 1.00 67.21 735 ASN B C 1
ATOM 9228 O O . ASN B 2 735 ? 170.617 119.393 187.395 1.00 72.75 735 ASN B O 1
ATOM 9233 N N . ALA B 2 736 ? 168.745 119.736 186.201 1.00 62.63 736 ALA B N 1
ATOM 9234 C CA . ALA B 2 736 ? 168.817 118.483 185.469 1.00 64.55 736 ALA B CA 1
ATOM 9235 C C . ALA B 2 736 ? 168.960 118.757 183.978 1.00 66.31 736 ALA B C 1
ATOM 9236 O O . ALA B 2 736 ? 168.361 119.692 183.441 1.00 72.12 736 ALA B O 1
ATOM 9238 N N . GLU B 2 737 ? 169.758 117.928 183.314 1.00 63.09 737 GLU B N 1
ATOM 9239 C CA . GLU B 2 737 ? 170.039 118.069 181.893 1.00 59.52 737 GLU B CA 1
ATOM 9240 C C . GLU B 2 737 ? 169.150 117.118 181.105 1.00 60.10 737 GLU B C 1
ATOM 9241 O O . GLU B 2 737 ? 169.063 115.930 181.432 1.00 65.87 737 GLU B O 1
ATOM 9247 N N . TYR B 2 738 ? 168.495 117.639 180.070 1.00 55.27 738 TYR B N 1
ATOM 9248 C CA . TYR B 2 738 ? 167.643 116.839 179.206 1.00 56.82 738 TYR B CA 1
ATOM 9249 C C . TYR B 2 738 ? 168.001 117.120 177.753 1.00 57.97 738 TYR B C 1
ATOM 9250 O O . TYR B 2 738 ? 168.026 118.291 177.338 1.00 61.19 738 TYR B O 1
ATOM 9259 N N . PRO B 2 739 ? 168.284 116.093 176.950 1.00 57.30 739 PRO B N 1
ATOM 9260 C CA . PRO B 2 739 ? 168.539 116.323 175.522 1.00 59.53 739 PRO B CA 1
ATOM 9261 C C . PRO B 2 739 ? 167.311 116.838 174.789 1.00 65.81 739 PRO B C 1
ATOM 9262 O O . PRO B 2 739 ? 166.236 116.973 175.382 1.00 70.85 739 PRO B O 1
ATOM 9266 N N . GLU B 2 740 ? 167.458 117.127 173.496 1.00 65.75 740 GLU B N 1
ATOM 9267 C CA . GLU B 2 740 ? 166.373 117.750 172.746 1.00 62.88 740 GLU B CA 1
ATOM 9268 C C . GLU B 2 740 ? 165.194 116.801 172.568 1.00 68.41 740 GLU B C 1
ATOM 9269 O O . GLU B 2 740 ? 164.033 117.215 172.670 1.00 72.25 740 GLU B O 1
ATOM 9275 N N . SER B 2 741 ? 165.468 115.525 172.291 1.00 68.74 741 SER B N 1
ATOM 9276 C CA . SER B 2 741 ? 164.394 114.565 172.057 1.00 67.05 741 SER B CA 1
ATOM 9277 C C . SER B 2 741 ? 163.522 114.396 173.297 1.00 71.43 741 SER B C 1
ATOM 9278 O O . SER B 2 741 ? 162.288 114.436 173.221 1.00 73.76 741 SER B O 1
ATOM 9281 N N . GLN B 2 742 ? 164.155 114.216 174.458 1.00 66.06 742 GLN B N 1
ATOM 9282 C CA . GLN B 2 742 ? 163.395 114.069 175.695 1.00 66.46 742 GLN B CA 1
ATOM 9283 C C . GLN B 2 742 ? 162.642 115.346 176.039 1.00 68.17 742 GLN B C 1
ATOM 9284 O O . GLN B 2 742 ? 161.501 115.294 176.514 1.00 73.98 742 GLN B O 1
ATOM 9290 N N . ALA B 2 743 ? 163.266 116.505 175.818 1.00 58.80 743 ALA B N 1
ATOM 9291 C CA . ALA B 2 743 ? 162.598 117.769 176.107 1.00 59.93 743 ALA B CA 1
ATOM 9292 C C . ALA B 2 743 ? 161.363 117.948 175.236 1.00 67.96 743 ALA B C 1
ATOM 9293 O O . ALA B 2 743 ? 160.325 118.425 175.708 1.00 71.22 743 ALA B O 1
ATOM 9295 N N . GLU B 2 744 ? 161.460 117.580 173.957 1.00 76.24 744 GLU B N 1
ATOM 9296 C CA . GLU B 2 744 ? 160.292 117.619 173.086 1.00 73.03 744 GLU B CA 1
ATOM 9297 C C . GLU B 2 744 ? 159.227 116.639 173.555 1.00 71.73 744 GLU B C 1
ATOM 9298 O O . GLU B 2 744 ? 158.031 116.952 173.534 1.00 74.34 744 GLU B O 1
ATOM 9304 N N . GLY B 2 745 ? 159.641 115.444 173.979 1.00 70.54 745 GLY B N 1
ATOM 9305 C CA . GLY B 2 745 ? 158.677 114.473 174.471 1.00 74.08 745 GLY B CA 1
ATOM 9306 C C . GLY B 2 745 ? 158.011 114.905 175.763 1.00 73.21 745 GLY B C 1
ATOM 9307 O O . GLY B 2 745 ? 156.824 114.647 175.978 1.00 75.07 745 GLY B O 1
ATOM 9308 N N . TYR B 2 746 ? 158.762 115.571 176.642 1.00 64.62 746 TYR B N 1
ATOM 9309 C CA . TYR B 2 746 ? 158.218 115.953 177.941 1.00 63.34 746 TYR B CA 1
ATOM 9310 C C . TYR B 2 746 ? 157.438 117.257 177.853 1.00 68.28 746 TYR B C 1
ATOM 9311 O O . TYR B 2 746 ? 156.997 117.792 178.877 1.00 72.31 746 TYR B O 1
ATOM 9320 N N . ASN B 2 747 ? 157.276 117.792 176.642 1.00 65.74 747 ASN B N 1
ATOM 9321 C CA . ASN B 2 747 ? 156.595 119.062 176.409 1.00 64.94 747 ASN B CA 1
ATOM 9322 C C . ASN B 2 747 ? 157.293 120.199 177.145 1.00 67.76 747 ASN B C 1
ATOM 9323 O O . ASN B 2 747 ? 156.641 121.139 177.610 1.00 69.28 747 ASN B O 1
ATOM 9328 N N . TYR B 2 748 ? 158.620 120.116 177.245 1.00 65.73 748 TYR B N 1
ATOM 9329 C CA . TYR B 2 748 ? 159.448 121.181 177.813 1.00 64.65 748 TYR B CA 1
ATOM 9330 C C . TYR B 2 748 ? 159.008 121.543 179.228 1.00 67.63 748 TYR B C 1
ATOM 9331 O O . TYR B 2 748 ? 158.897 122.716 179.588 1.00 67.56 748 TYR B O 1
ATOM 9340 N N . THR B 2 749 ? 158.751 120.522 180.041 1.00 70.60 749 THR B N 1
ATOM 9341 C CA . THR B 2 749 ? 158.403 120.714 181.442 1.00 66.61 749 THR B CA 1
ATOM 9342 C C . THR B 2 749 ? 159.066 119.623 182.267 1.00 64.26 749 THR B C 1
ATOM 9343 O O . THR B 2 749 ? 159.043 118.452 181.880 1.00 66.20 749 THR B O 1
ATOM 9347 N N . CYS B 2 750 ? 159.655 120.007 183.388 1.00 76.65 750 CYS B N 1
ATOM 9348 C CA . CYS B 2 750 ? 160.324 119.049 184.258 1.00 79.08 750 CYS B CA 1
ATOM 9349 C C . CYS B 2 750 ? 159.282 118.212 184.981 1.00 81.41 750 CYS B C 1
ATOM 9350 O O . CYS B 2 750 ? 158.413 118.775 185.659 1.00 86.02 750 CYS B O 1
ATOM 9353 N N . PRO B 2 751 ? 159.312 116.884 184.860 1.00 80.02 751 PRO B N 1
ATOM 9354 C CA . PRO B 2 751 ? 158.287 116.073 185.538 1.00 82.69 751 PRO B CA 1
ATOM 9355 C C . PRO B 2 751 ? 158.293 116.230 187.050 1.00 86.80 751 PRO B C 1
ATOM 9356 O O . PRO B 2 751 ? 157.225 116.210 187.675 1.00 86.43 751 PRO B O 1
ATOM 9360 N N . LYS B 2 752 ? 159.469 116.391 187.658 1.00 85.52 752 LYS B N 1
ATOM 9361 C CA . LYS B 2 752 ? 159.546 116.506 189.110 1.00 81.91 752 LYS B CA 1
ATOM 9362 C C . LYS B 2 752 ? 159.071 117.867 189.603 1.00 81.09 752 LYS B C 1
ATOM 9363 O O . LYS B 2 752 ? 158.314 117.947 190.576 1.00 84.65 752 LYS B O 1
ATOM 9369 N N . CYS B 2 753 ? 159.500 118.944 188.948 1.00 83.03 753 CYS B N 1
ATOM 9370 C CA . CYS B 2 753 ? 159.255 120.290 189.445 1.00 85.46 753 CYS B CA 1
ATOM 9371 C C . CYS B 2 753 ? 158.035 120.954 188.826 1.00 84.14 753 CYS B C 1
ATOM 9372 O O . CYS B 2 753 ? 157.517 121.916 189.404 1.00 85.78 753 CYS B O 1
ATOM 9375 N N . ASN B 2 754 ? 157.568 120.464 187.678 1.00 82.36 754 ASN B N 1
ATOM 9376 C CA . ASN B 2 754 ? 156.451 121.067 186.951 1.00 82.81 754 ASN B CA 1
ATOM 9377 C C . ASN B 2 754 ? 156.713 122.546 186.669 1.00 85.32 754 ASN B C 1
ATOM 9378 O O . ASN B 2 754 ? 155.842 123.399 186.851 1.00 85.65 754 ASN B O 1
ATOM 9383 N N . VAL B 2 755 ? 157.930 122.854 186.223 1.00 76.19 755 VAL B N 1
ATOM 9384 C CA . VAL B 2 755 ? 158.317 124.211 185.867 1.00 71.42 755 VAL B CA 1
ATOM 9385 C C . VAL B 2 755 ? 158.856 124.206 184.443 1.00 71.12 755 VAL B C 1
ATOM 9386 O O . VAL B 2 755 ? 159.216 123.166 183.889 1.00 73.94 755 VAL B O 1
ATOM 9390 N N . LYS B 2 756 ? 158.905 125.396 183.852 1.00 65.09 756 LYS B N 1
ATOM 9391 C CA . LYS B 2 756 ? 159.326 125.541 182.466 1.00 60.68 756 LYS B CA 1
ATOM 9392 C C . LYS B 2 756 ? 160.844 125.477 182.365 1.00 67.71 756 LYS B C 1
ATOM 9393 O O . LYS B 2 756 ? 161.557 126.082 183.172 1.00 70.93 756 LYS B O 1
ATOM 9399 N N . LEU B 2 757 ? 161.335 124.745 181.370 1.00 60.16 757 LEU B N 1
ATOM 9400 C CA . LEU B 2 757 ? 162.762 124.547 181.180 1.00 53.82 757 LEU B CA 1
ATOM 9401 C C . LEU B 2 757 ? 163.378 125.716 180.420 1.00 57.03 757 LEU B C 1
ATOM 9402 O O . LEU B 2 757 ? 162.687 126.526 179.798 1.00 62.80 757 LEU B O 1
ATOM 9407 N N . ARG B 2 758 ? 164.702 125.793 180.476 1.00 51.12 758 ARG B N 1
ATOM 9408 C CA . ARG B 2 758 ? 165.463 126.827 179.799 1.00 48.89 758 ARG B CA 1
ATOM 9409 C C . ARG B 2 758 ? 166.601 126.200 179.011 1.00 55.92 758 ARG B C 1
ATOM 9410 O O . ARG B 2 758 ? 167.114 125.141 179.388 1.00 63.00 758 ARG B O 1
ATOM 9418 N N . PRO B 2 759 ? 167.018 126.829 177.909 1.00 49.42 759 PRO B N 1
ATOM 9419 C CA . PRO B 2 759 ? 168.122 126.285 177.113 1.00 47.70 759 PRO B CA 1
ATOM 9420 C C . PRO B 2 759 ? 169.506 126.721 177.567 1.00 50.24 759 PRO B C 1
ATOM 9421 O O . PRO B 2 759 ? 170.494 126.290 176.964 1.00 54.67 759 PRO B O 1
ATOM 9425 N N . TYR B 2 760 ? 169.615 127.551 178.600 1.00 50.03 760 TYR B N 1
ATOM 9426 C CA . TYR B 2 760 ? 170.897 128.085 179.030 1.00 44.43 760 TYR B CA 1
ATOM 9427 C C . TYR B 2 760 ? 171.046 127.967 180.540 1.00 53.45 760 TYR B C 1
ATOM 9428 O O . TYR B 2 760 ? 170.059 127.947 181.280 1.00 60.87 760 TYR B O 1
ATOM 9437 N N . ALA B 2 761 ? 172.298 127.890 180.986 1.00 48.65 761 ALA B N 1
ATOM 9438 C CA . ALA B 2 761 ? 172.619 127.841 182.404 1.00 44.52 761 ALA B CA 1
ATOM 9439 C C . ALA B 2 761 ? 173.947 128.546 182.637 1.00 53.81 761 ALA B C 1
ATOM 9440 O O . ALA B 2 761 ? 174.769 128.679 181.727 1.00 65.83 761 ALA B O 1
ATOM 9442 N N . LYS B 2 762 ? 174.150 128.999 183.871 1.00 57.10 762 LYS B N 1
ATOM 9443 C CA . LYS B 2 762 ? 175.396 129.665 184.235 1.00 55.82 762 LYS B CA 1
ATOM 9444 C C . LYS B 2 762 ? 176.492 128.623 184.423 1.00 58.50 762 LYS B C 1
ATOM 9445 O O . LYS B 2 762 ? 176.423 127.802 185.344 1.00 67.78 762 LYS B O 1
ATOM 9451 N N . ARG B 2 763 ? 177.505 128.658 183.559 1.00 45.05 763 ARG B N 1
ATOM 9452 C CA . ARG B 2 763 ? 178.486 127.587 183.478 1.00 43.86 763 ARG B CA 1
ATOM 9453 C C . ARG B 2 763 ? 179.890 128.170 183.415 1.00 52.04 763 ARG B C 1
ATOM 9454 O O . ARG B 2 763 ? 180.079 129.370 183.212 1.00 61.52 763 ARG B O 1
ATOM 9462 N N . LYS B 2 764 ? 180.879 127.297 183.600 1.00 60.88 764 LYS B N 1
ATOM 9463 C CA . LYS B 2 764 ? 182.287 127.674 183.600 1.00 59.80 764 LYS B CA 1
ATOM 9464 C C . LYS B 2 764 ? 182.995 127.040 182.410 1.00 61.18 764 LYS B C 1
ATOM 9465 O O . LYS B 2 764 ? 182.780 125.862 182.109 1.00 65.12 764 LYS B O 1
ATOM 9471 N N . ILE B 2 765 ? 183.841 127.822 181.740 1.00 58.39 765 ILE B N 1
ATOM 9472 C CA . ILE B 2 765 ? 184.518 127.392 180.525 1.00 57.41 765 ILE B CA 1
ATOM 9473 C C . ILE B 2 765 ? 185.993 127.756 180.612 1.00 60.11 765 ILE B C 1
ATOM 9474 O O . ILE B 2 765 ? 186.397 128.614 181.402 1.00 65.46 765 ILE B O 1
ATOM 9479 N N . ARG B 2 766 ? 186.803 127.092 179.787 1.00 58.45 766 ARG B N 1
ATOM 9480 C CA . ARG B 2 766 ? 188.234 127.361 179.703 1.00 56.59 766 ARG B CA 1
ATOM 9481 C C . ARG B 2 766 ? 188.550 127.939 178.331 1.00 59.92 766 ARG B C 1
ATOM 9482 O O . ARG B 2 766 ? 188.595 127.193 177.341 1.00 67.14 766 ARG B O 1
ATOM 9490 N N . PRO B 2 767 ? 188.758 129.251 178.210 1.00 49.55 767 PRO B N 1
ATOM 9491 C CA . PRO B 2 767 ? 188.993 129.836 176.880 1.00 51.20 767 PRO B CA 1
ATOM 9492 C C . PRO B 2 767 ? 190.223 129.302 176.170 1.00 57.64 767 PRO B C 1
ATOM 9493 O O . PRO B 2 767 ? 190.240 129.264 174.931 1.00 61.63 767 PRO B O 1
ATOM 9497 N N . SER B 2 768 ? 191.256 128.893 176.909 1.00 55.26 768 SER B N 1
ATOM 9498 C CA . SER B 2 768 ? 192.508 128.488 176.278 1.00 57.31 768 SER B CA 1
ATOM 9499 C C . SER B 2 768 ? 192.312 127.272 175.380 1.00 60.41 768 SER B C 1
ATOM 9500 O O . SER B 2 768 ? 192.777 127.251 174.233 1.00 67.34 768 SER B O 1
ATOM 9503 N N . GLU B 2 769 ? 191.616 126.250 175.883 1.00 56.45 769 GLU B N 1
ATOM 9504 C CA . GLU B 2 769 ? 191.415 125.037 175.098 1.00 57.82 769 GLU B CA 1
ATOM 9505 C C . GLU B 2 769 ? 190.581 125.313 173.854 1.00 63.86 769 GLU B C 1
ATOM 9506 O O . GLU B 2 769 ? 190.903 124.828 172.762 1.00 69.65 769 GLU B O 1
ATOM 9512 N N . LEU B 2 770 ? 189.510 126.096 173.998 1.00 52.45 770 LEU B N 1
ATOM 9513 C CA . LEU B 2 770 ? 188.656 126.408 172.858 1.00 50.84 770 LEU B CA 1
ATOM 9514 C C . LEU B 2 770 ? 189.424 127.179 171.792 1.00 55.20 770 LEU B C 1
ATOM 9515 O O . LEU B 2 770 ? 189.335 126.870 170.596 1.00 58.39 770 LEU B O 1
ATOM 9520 N N . LEU B 2 771 ? 190.195 128.186 172.210 1.00 48.05 771 LEU B N 1
ATOM 9521 C CA . LEU B 2 771 ? 190.955 128.976 171.249 1.00 44.26 771 LEU B CA 1
ATOM 9522 C C . LEU B 2 771 ? 192.018 128.135 170.554 1.00 52.82 771 LEU B C 1
ATOM 9523 O O . LEU B 2 771 ? 192.210 128.256 169.338 1.00 59.04 771 LEU B O 1
ATOM 9528 N N . ASN B 2 772 ? 192.716 127.275 171.302 1.00 50.75 772 ASN B N 1
ATOM 9529 C CA . ASN B 2 772 ? 193.730 126.426 170.684 1.00 48.37 772 ASN B CA 1
ATOM 9530 C C . ASN B 2 772 ? 193.107 125.459 169.685 1.00 55.41 772 ASN B C 1
ATOM 9531 O O . ASN B 2 772 ? 193.650 125.246 168.592 1.00 63.50 772 ASN B O 1
ATOM 9536 N N . ARG B 2 773 ? 191.962 124.869 170.037 1.00 51.68 773 ARG B N 1
ATOM 9537 C CA . ARG B 2 773 ? 191.295 123.951 169.122 1.00 45.45 773 ARG B CA 1
ATOM 9538 C C . ARG B 2 773 ? 190.847 124.665 167.854 1.00 53.86 773 ARG B C 1
ATOM 9539 O O . ARG B 2 773 ? 191.022 124.144 166.747 1.00 62.13 773 ARG B O 1
ATOM 9547 N N . ALA B 2 774 ? 190.286 125.870 167.989 1.00 52.70 774 ALA B N 1
ATOM 9548 C CA . ALA B 2 774 ? 189.877 126.621 166.805 1.00 51.68 774 ALA B CA 1
ATOM 9549 C C . ALA B 2 774 ? 191.073 126.979 165.929 1.00 55.50 774 ALA B C 1
ATOM 9550 O O . ALA B 2 774 ? 191.008 126.871 164.694 1.00 62.16 774 ALA B O 1
ATOM 9552 N N . MET B 2 775 ? 192.175 127.410 166.550 1.00 50.83 775 MET B N 1
ATOM 9553 C CA . MET B 2 775 ? 193.365 127.772 165.788 1.00 44.78 775 MET B CA 1
ATOM 9554 C C . MET B 2 775 ? 193.920 126.574 165.034 1.00 47.27 775 MET B C 1
ATOM 9555 O O . MET B 2 775 ? 194.349 126.701 163.882 1.00 58.24 775 MET B O 1
ATOM 9560 N N . GLU B 2 776 ? 193.920 125.400 165.666 1.00 51.17 776 GLU B N 1
ATOM 9561 C CA . GLU B 2 776 ? 194.312 124.193 164.947 1.00 53.27 776 GLU B CA 1
ATOM 9562 C C . GLU B 2 776 ? 193.309 123.840 163.858 1.00 53.46 776 GLU B C 1
ATOM 9563 O O . GLU B 2 776 ? 193.680 123.226 162.852 1.00 58.21 776 GLU B O 1
ATOM 9569 N N . ASN B 2 777 ? 192.041 124.212 164.040 1.00 54.11 777 ASN B N 1
ATOM 9570 C CA . ASN B 2 777 ? 191.012 123.837 163.077 1.00 52.29 777 ASN B CA 1
ATOM 9571 C C . ASN B 2 777 ? 191.134 124.628 161.780 1.00 55.30 777 ASN B C 1
ATOM 9572 O O . ASN B 2 777 ? 191.040 124.057 160.688 1.00 58.38 777 ASN B O 1
ATOM 9577 N N . VAL B 2 778 ? 191.336 125.944 161.869 1.00 51.54 778 VAL B N 1
ATOM 9578 C CA . VAL B 2 778 ? 191.382 126.774 160.664 1.00 47.33 778 VAL B CA 1
ATOM 9579 C C . VAL B 2 778 ? 192.804 127.165 160.277 1.00 53.34 778 VAL B C 1
ATOM 9580 O O . VAL B 2 778 ? 192.987 127.961 159.352 1.00 58.01 778 VAL B O 1
ATOM 9584 N N . LYS B 2 779 ? 193.815 126.625 160.959 1.00 54.12 779 LYS B N 1
ATOM 9585 C CA . LYS B 2 779 ? 195.218 126.852 160.605 1.00 49.96 779 LYS B CA 1
ATOM 9586 C C . LYS B 2 779 ? 195.574 128.338 160.599 1.00 51.34 779 LYS B C 1
ATOM 9587 O O . LYS B 2 779 ? 196.339 128.807 159.756 1.00 53.31 779 LYS B O 1
ATOM 9593 N N . VAL B 2 780 ? 195.017 129.087 161.546 1.00 54.70 780 VAL B N 1
ATOM 9594 C CA . VAL B 2 780 ? 195.320 130.504 161.721 1.00 52.12 780 VAL B CA 1
ATOM 9595 C C . VAL B 2 780 ? 195.962 130.669 163.090 1.00 57.62 780 VAL B C 1
ATOM 9596 O O . VAL B 2 780 ? 195.375 130.278 164.106 1.00 64.27 780 VAL B O 1
ATOM 9600 N N . TYR B 2 781 ? 197.162 131.244 163.119 1.00 62.25 781 TYR B N 1
ATOM 9601 C CA . TYR B 2 781 ? 197.953 131.324 164.339 1.00 62.19 781 TYR B CA 1
ATOM 9602 C C . TYR B 2 781 ? 198.370 132.735 164.727 1.00 64.19 781 TYR B C 1
ATOM 9603 O O . TYR B 2 781 ? 198.465 133.023 165.921 1.00 64.30 781 TYR B O 1
ATOM 9612 N N . GLY B 2 782 ? 198.629 133.614 163.763 1.00 63.11 782 GLY B N 1
ATOM 9613 C CA . GLY B 2 782 ? 199.106 134.950 164.065 1.00 60.26 782 GLY B CA 1
ATOM 9614 C C . GLY B 2 782 ? 198.027 135.993 164.275 1.00 63.07 782 GLY B C 1
ATOM 9615 O O . GLY B 2 782 ? 197.817 136.849 163.411 1.00 64.65 782 GLY B O 1
ATOM 9616 N N . VAL B 2 783 ? 197.334 135.940 165.410 1.00 58.66 783 VAL B N 1
ATOM 9617 C CA . VAL B 2 783 ? 196.318 136.926 165.764 1.00 56.40 783 VAL B CA 1
ATOM 9618 C C . VAL B 2 783 ? 196.661 137.493 167.134 1.00 58.76 783 VAL B C 1
ATOM 9619 O O . VAL B 2 783 ? 196.950 136.738 168.069 1.00 62.50 783 VAL B O 1
ATOM 9623 N N . ASP B 2 784 ? 196.627 138.819 167.250 1.00 61.71 784 ASP B N 1
ATOM 9624 C CA . ASP B 2 784 ? 197.008 139.511 168.475 1.00 61.14 784 ASP B CA 1
ATOM 9625 C C . ASP B 2 784 ? 195.826 139.866 169.364 1.00 63.48 784 ASP B C 1
ATOM 9626 O O . ASP B 2 784 ? 195.931 139.760 170.589 1.00 69.05 784 ASP B O 1
ATOM 9631 N N . LYS B 2 785 ? 194.705 140.290 168.788 1.00 57.52 785 LYS B N 1
ATOM 9632 C CA . LYS B 2 785 ? 193.536 140.679 169.561 1.00 58.30 785 LYS B CA 1
ATOM 9633 C C . LYS B 2 785 ? 192.287 140.043 168.972 1.00 59.99 785 LYS B C 1
ATOM 9634 O O . LYS B 2 785 ? 192.182 139.869 167.755 1.00 62.47 785 LYS B O 1
ATOM 9640 N N . LEU B 2 786 ? 191.344 139.700 169.846 1.00 54.74 786 LEU B N 1
ATOM 9641 C CA . LEU B 2 786 ? 190.072 139.114 169.430 1.00 51.52 786 LEU B CA 1
ATOM 9642 C C . LEU B 2 786 ? 189.032 139.511 170.466 1.00 52.82 786 LEU B C 1
ATOM 9643 O O . LEU B 2 786 ? 189.108 139.071 171.616 1.00 60.22 786 LEU B O 1
ATOM 9648 N N . LYS B 2 787 ? 188.068 140.333 170.065 1.00 48.12 787 LYS B N 1
ATOM 9649 C CA . LYS B 2 787 ? 187.118 140.936 170.988 1.00 49.48 787 LYS B CA 1
ATOM 9650 C C . LYS B 2 787 ? 185.750 140.279 170.869 1.00 51.85 787 LYS B C 1
ATOM 9651 O O . LYS B 2 787 ? 185.259 140.037 169.762 1.00 59.05 787 LYS B O 1
ATOM 9657 N N . GLY B 2 788 ? 185.139 139.994 172.017 1.00 54.35 788 GLY B N 1
ATOM 9658 C CA . GLY B 2 788 ? 183.818 139.402 172.069 1.00 49.27 788 GLY B CA 1
ATOM 9659 C C . GLY B 2 788 ? 182.805 140.282 172.774 1.00 52.65 788 GLY B C 1
ATOM 9660 O O . GLY B 2 788 ? 182.858 141.508 172.651 1.00 59.70 788 GLY B O 1
ATOM 9661 N N . VAL B 2 789 ? 181.880 139.678 173.519 1.00 46.10 789 VAL B N 1
ATOM 9662 C CA . VAL B 2 789 ? 180.825 140.416 174.201 1.00 45.37 789 VAL B CA 1
ATOM 9663 C C . VAL B 2 789 ? 180.814 140.039 175.675 1.00 52.90 789 VAL B C 1
ATOM 9664 O O . VAL B 2 789 ? 181.242 138.947 176.063 1.00 59.75 789 VAL B O 1
ATOM 9668 N N . MET B 2 790 ? 180.321 140.963 176.504 1.00 57.01 790 MET B N 1
ATOM 9669 C CA . MET B 2 790 ? 180.213 140.694 177.934 1.00 56.34 790 MET B CA 1
ATOM 9670 C C . MET B 2 790 ? 179.106 139.690 178.229 1.00 58.87 790 MET B C 1
ATOM 9671 O O . MET B 2 790 ? 179.278 138.797 179.066 1.00 63.85 790 MET B O 1
ATOM 9676 N N . GLY B 2 791 ? 177.965 139.819 177.558 1.00 50.69 791 GLY B N 1
ATOM 9677 C CA . GLY B 2 791 ? 176.860 138.905 177.763 1.00 44.29 791 GLY B CA 1
ATOM 9678 C C . GLY B 2 791 ? 175.904 138.864 176.590 1.00 50.90 791 GLY B C 1
ATOM 9679 O O . GLY B 2 791 ? 175.561 139.906 176.026 1.00 57.98 791 GLY B O 1
ATOM 9680 N N . MET B 2 792 ? 175.469 137.667 176.213 1.00 48.62 792 MET B N 1
ATOM 9681 C CA . MET B 2 792 ? 174.562 137.520 175.085 1.00 47.13 792 MET B CA 1
ATOM 9682 C C . MET B 2 792 ? 173.166 138.021 175.441 1.00 51.81 792 MET B C 1
ATOM 9683 O O . MET B 2 792 ? 172.727 137.949 176.591 1.00 56.67 792 MET B O 1
ATOM 9688 N N . THR B 2 793 ? 172.465 138.535 174.431 1.00 47.29 793 THR B N 1
ATOM 9689 C CA . THR B 2 793 ? 171.134 139.105 174.605 1.00 39.41 793 THR B CA 1
ATOM 9690 C C . THR B 2 793 ? 170.018 138.168 174.165 1.00 45.76 793 THR B C 1
ATOM 9691 O O . THR B 2 793 ? 168.908 138.246 174.702 1.00 49.81 793 THR B O 1
ATOM 9695 N N . SER B 2 794 ? 170.292 137.268 173.227 1.00 43.04 794 SER B N 1
ATOM 9696 C CA . SER B 2 794 ? 169.270 136.360 172.729 1.00 34.12 794 SER B CA 1
ATOM 9697 C C . SER B 2 794 ? 168.800 135.410 173.823 1.00 43.13 794 SER B C 1
ATOM 9698 O O . SER B 2 794 ? 169.527 135.109 174.773 1.00 54.53 794 SER B O 1
ATOM 9701 N N . GLY B 2 795 ? 167.560 134.941 173.681 1.00 37.37 795 GLY B N 1
ATOM 9702 C CA . GLY B 2 795 ? 167.037 133.971 174.627 1.00 37.78 795 GLY B CA 1
ATOM 9703 C C . GLY B 2 795 ? 167.753 132.636 174.553 1.00 42.62 795 GLY B C 1
ATOM 9704 O O . GLY B 2 795 ? 167.971 131.982 175.575 1.00 49.89 795 GLY B O 1
ATOM 9705 N N . TRP B 2 796 ? 168.122 132.211 173.344 1.00 37.98 796 TRP B N 1
ATOM 9706 C CA . TRP B 2 796 ? 168.853 130.958 173.193 1.00 35.12 796 TRP B CA 1
ATOM 9707 C C . TRP B 2 796 ? 170.261 131.055 173.760 1.00 43.13 796 TRP B C 1
ATOM 9708 O O . TRP B 2 796 ? 170.776 130.072 174.303 1.00 48.13 796 TRP B O 1
ATOM 9719 N N . LYS B 2 797 ? 170.891 132.222 173.640 1.00 46.41 797 LYS B N 1
ATOM 9720 C CA . LYS B 2 797 ? 172.267 132.437 174.088 1.00 41.85 797 LYS B CA 1
ATOM 9721 C C . LYS B 2 797 ? 173.227 131.454 173.420 1.00 43.96 797 LYS B C 1
ATOM 9722 O O . LYS B 2 797 ? 174.137 130.917 174.051 1.00 48.33 797 LYS B O 1
ATOM 9728 N N . MET B 2 798 ? 173.017 131.221 172.130 1.00 39.96 798 MET B N 1
ATOM 9729 C CA . MET B 2 798 ? 173.892 130.355 171.349 1.00 34.55 798 MET B CA 1
ATOM 9730 C C . MET B 2 798 ? 175.113 131.136 170.880 1.00 43.68 798 MET B C 1
ATOM 9731 O O . MET B 2 798 ? 174.964 132.212 170.294 1.00 55.12 798 MET B O 1
ATOM 9736 N N . PRO B 2 799 ? 176.322 130.636 171.112 1.00 41.66 799 PRO B N 1
ATOM 9737 C CA . PRO B 2 799 ? 177.517 131.368 170.693 1.00 38.95 799 PRO B CA 1
ATOM 9738 C C . PRO B 2 799 ? 177.890 131.092 169.245 1.00 49.03 799 PRO B C 1
ATOM 9739 O O . PRO B 2 799 ? 177.620 130.022 168.695 1.00 59.58 799 PRO B O 1
ATOM 9743 N N . GLU B 2 800 ? 178.516 132.085 168.633 1.00 50.23 800 GLU B N 1
ATOM 9744 C CA . GLU B 2 800 ? 179.069 131.976 167.291 1.00 43.81 800 GLU B CA 1
ATOM 9745 C C . GLU B 2 800 ? 180.380 131.192 167.335 1.00 48.62 800 GLU B C 1
ATOM 9746 O O . GLU B 2 800 ? 181.141 131.317 168.298 1.00 58.22 800 GLU B O 1
ATOM 9752 N N . PRO B 2 801 ? 180.664 130.367 166.326 1.00 45.70 801 PRO B N 1
ATOM 9753 C CA . PRO B 2 801 ? 181.936 129.637 166.317 1.00 43.90 801 PRO B CA 1
ATOM 9754 C C . PRO B 2 801 ? 183.125 130.587 166.316 1.00 54.26 801 PRO B C 1
ATOM 9755 O O . PRO B 2 801 ? 183.102 131.643 165.681 1.00 61.53 801 PRO B O 1
ATOM 9759 N N . LEU B 2 802 ? 184.177 130.196 167.040 1.00 47.55 802 LEU B N 1
ATOM 9760 C CA . LEU B 2 802 ? 185.333 131.065 167.224 1.00 44.66 802 LEU B CA 1
ATOM 9761 C C . LEU B 2 802 ? 186.189 131.178 165.970 1.00 41.49 802 LEU B C 1
ATOM 9762 O O . LEU B 2 802 ? 186.946 132.145 165.836 1.00 51.79 802 LEU B O 1
ATOM 9767 N N . GLU B 2 803 ? 186.090 130.212 165.055 1.00 38.27 803 GLU B N 1
ATOM 9768 C CA . GLU B 2 803 ? 186.857 130.278 163.816 1.00 42.62 803 GLU B CA 1
ATOM 9769 C C . GLU B 2 803 ? 186.439 131.475 162.972 1.00 53.33 803 GLU B C 1
ATOM 9770 O O . GLU B 2 803 ? 187.281 132.125 162.335 1.00 60.49 803 GLU B O 1
ATOM 9776 N N . LYS B 2 804 ? 185.141 131.778 162.952 1.00 39.91 804 LYS B N 1
ATOM 9777 C CA . LYS B 2 804 ? 184.669 132.957 162.238 1.00 36.96 804 LYS B CA 1
ATOM 9778 C C . LYS B 2 804 ? 185.263 134.225 162.833 1.00 42.46 804 LYS B C 1
ATOM 9779 O O . LYS B 2 804 ? 185.659 135.139 162.099 1.00 51.57 804 LYS B O 1
ATOM 9785 N N . GLY B 2 805 ? 185.343 134.294 164.161 1.00 38.82 805 GLY B N 1
ATOM 9786 C CA . GLY B 2 805 ? 185.982 135.433 164.795 1.00 37.53 805 GLY B CA 1
ATOM 9787 C C . GLY B 2 805 ? 187.457 135.534 164.464 1.00 40.64 805 GLY B C 1
ATOM 9788 O O . GLY B 2 805 ? 187.979 136.632 164.255 1.00 48.91 805 GLY B O 1
ATOM 9789 N N . LEU B 2 806 ? 188.150 134.395 164.414 1.00 36.21 806 LEU B N 1
ATOM 9790 C CA . LEU B 2 806 ? 189.563 134.407 164.051 1.00 36.95 806 LEU B CA 1
ATOM 9791 C C . LEU B 2 806 ? 189.760 134.950 162.642 1.00 40.75 806 LEU B C 1
ATOM 9792 O O . LEU B 2 806 ? 190.636 135.788 162.400 1.00 48.40 806 LEU B O 1
ATOM 9797 N N . LEU B 2 807 ? 188.937 134.490 161.697 1.00 38.19 807 LEU B N 1
ATOM 9798 C CA . LEU B 2 807 ? 189.058 134.971 160.323 1.00 37.10 807 LEU B CA 1
ATOM 9799 C C . LEU B 2 807 ? 188.697 136.450 160.214 1.00 39.31 807 LEU B C 1
ATOM 9800 O O . LEU B 2 807 ? 189.354 137.203 159.481 1.00 49.08 807 LEU B O 1
ATOM 9805 N N . ARG B 2 808 ? 187.665 136.889 160.941 1.00 34.44 808 ARG B N 1
ATOM 9806 C CA . ARG B 2 808 ? 187.294 138.300 160.928 1.00 34.50 808 ARG B CA 1
ATOM 9807 C C . ARG B 2 808 ? 188.413 139.171 161.482 1.00 42.49 808 ARG B C 1
ATOM 9808 O O . ARG B 2 808 ? 188.691 140.251 160.949 1.00 46.99 808 ARG B O 1
ATOM 9816 N N . ALA B 2 809 ? 189.060 138.723 162.560 1.00 47.95 809 ALA B N 1
ATOM 9817 C CA . ALA B 2 809 ? 190.179 139.472 163.119 1.00 43.03 809 ALA B CA 1
ATOM 9818 C C . ALA B 2 809 ? 191.365 139.485 162.167 1.00 41.10 809 ALA B C 1
ATOM 9819 O O . ALA B 2 809 ? 192.077 140.491 162.067 1.00 49.18 809 ALA B O 1
ATOM 9821 N N . LYS B 2 810 ? 191.600 138.376 161.465 1.00 40.93 810 LYS B N 1
ATOM 9822 C CA . LYS B 2 810 ? 192.685 138.332 160.492 1.00 39.69 810 LYS B CA 1
ATOM 9823 C C . LYS B 2 810 ? 192.445 139.314 159.352 1.00 47.61 810 LYS B C 1
ATOM 9824 O O . LYS B 2 810 ? 193.382 139.973 158.887 1.00 52.69 810 LYS B O 1
ATOM 9830 N N . ASN B 2 811 ? 191.202 139.428 158.888 1.00 52.45 811 ASN B N 1
ATOM 9831 C CA . ASN B 2 811 ? 190.881 140.315 157.775 1.00 45.07 811 ASN B CA 1
ATOM 9832 C C . ASN B 2 811 ? 190.408 141.698 158.210 1.00 45.83 811 ASN B C 1
ATOM 9833 O O . ASN B 2 811 ? 190.090 142.521 157.347 1.00 51.31 811 ASN B O 1
ATOM 9838 N N . ASP B 2 812 ? 190.348 141.970 159.515 1.00 47.69 812 ASP B N 1
ATOM 9839 C CA . ASP B 2 812 ? 190.020 143.289 160.061 1.00 46.65 812 ASP B CA 1
ATOM 9840 C C . ASP B 2 812 ? 188.631 143.754 159.608 1.00 57.18 812 ASP B C 1
ATOM 9841 O O . ASP B 2 812 ? 188.468 144.756 158.911 1.00 60.04 812 ASP B O 1
ATOM 9846 N N . VAL B 2 813 ? 187.623 142.992 160.038 1.00 50.78 813 VAL B N 1
ATOM 9847 C CA . VAL B 2 813 ? 186.224 143.307 159.784 1.00 38.08 813 VAL B CA 1
ATOM 9848 C C . VAL B 2 813 ? 185.440 143.130 161.081 1.00 42.36 813 VAL B C 1
ATOM 9849 O O . VAL B 2 813 ? 185.902 142.501 162.032 1.00 50.44 813 VAL B O 1
ATOM 9853 N N . TYR B 2 814 ? 184.236 143.703 161.111 1.00 44.78 814 TYR B N 1
ATOM 9854 C CA . TYR B 2 814 ? 183.445 143.805 162.330 1.00 41.15 814 TYR B CA 1
ATOM 9855 C C . TYR B 2 814 ? 182.053 143.223 162.112 1.00 48.76 814 TYR B C 1
ATOM 9856 O O . TYR B 2 814 ? 181.576 143.108 160.982 1.00 57.87 814 TYR B O 1
ATOM 9865 N N . VAL B 2 815 ? 181.400 142.862 163.217 1.00 44.94 815 VAL B N 1
ATOM 9866 C CA . VAL B 2 815 ? 180.174 142.068 163.200 1.00 38.85 815 VAL B CA 1
ATOM 9867 C C . VAL B 2 815 ? 179.058 142.859 163.870 1.00 43.69 815 VAL B C 1
ATOM 9868 O O . VAL B 2 815 ? 179.304 143.608 164.822 1.00 52.69 815 VAL B O 1
ATOM 9872 N N . PHE B 2 816 ? 177.838 142.709 163.355 1.00 47.73 816 PHE B N 1
ATOM 9873 C CA . PHE B 2 816 ? 176.651 143.311 163.940 1.00 41.66 816 PHE B CA 1
ATOM 9874 C C . PHE B 2 816 ? 175.926 142.298 164.829 1.00 48.17 816 PHE B C 1
ATOM 9875 O O . PHE B 2 816 ? 176.424 141.203 165.102 1.00 57.25 816 PHE B O 1
ATOM 9883 N N . LYS B 2 817 ? 174.734 142.679 165.294 1.00 45.89 817 LYS B N 1
ATOM 9884 C CA . LYS B 2 817 ? 174.004 141.844 166.245 1.00 41.18 817 LYS B CA 1
ATOM 9885 C C . LYS B 2 817 ? 173.527 140.546 165.606 1.00 42.66 817 LYS B C 1
ATOM 9886 O O . LYS B 2 817 ? 173.580 139.478 166.226 1.00 49.80 817 LYS B O 1
ATOM 9892 N N . ASP B 2 818 ? 173.053 140.618 164.363 1.00 48.55 818 ASP B N 1
ATOM 9893 C CA . ASP B 2 818 ? 172.507 139.433 163.710 1.00 48.90 818 ASP B CA 1
ATOM 9894 C C . ASP B 2 818 ? 173.609 138.504 163.218 1.00 51.08 818 ASP B C 1
ATOM 9895 O O . ASP B 2 818 ? 173.414 137.287 163.140 1.00 52.00 818 ASP B O 1
ATOM 9900 N N . GLY B 2 819 ? 174.772 139.054 162.884 1.00 54.07 819 GLY B N 1
ATOM 9901 C CA . GLY B 2 819 ? 175.882 138.239 162.433 1.00 47.90 819 GLY B CA 1
ATOM 9902 C C . GLY B 2 819 ? 176.451 138.675 161.101 1.00 53.91 819 GLY B C 1
ATOM 9903 O O . GLY B 2 819 ? 177.227 137.944 160.481 1.00 62.73 819 GLY B O 1
ATOM 9904 N N . THR B 2 820 ? 176.081 139.869 160.654 1.00 48.98 820 THR B N 1
ATOM 9905 C CA . THR B 2 820 ? 176.472 140.384 159.354 1.00 49.30 820 THR B CA 1
ATOM 9906 C C . THR B 2 820 ? 177.415 141.572 159.505 1.00 56.34 820 THR B C 1
ATOM 9907 O O . THR B 2 820 ? 177.601 142.115 160.596 1.00 62.87 820 THR B O 1
ATOM 9911 N N . ILE B 2 821 ? 178.010 141.968 158.382 1.00 50.72 821 ILE B N 1
ATOM 9912 C CA . ILE B 2 821 ? 178.910 143.113 158.305 1.00 45.21 821 ILE B CA 1
ATOM 9913 C C . ILE B 2 821 ? 178.235 144.182 157.460 1.00 51.23 821 ILE B C 1
ATOM 9914 O O . ILE B 2 821 ? 177.768 143.900 156.350 1.00 58.71 821 ILE B O 1
ATOM 9919 N N . ARG B 2 822 ? 178.181 145.407 157.980 1.00 49.14 822 ARG B N 1
ATOM 9920 C CA . ARG B 2 822 ? 177.378 146.463 157.381 1.00 48.22 822 ARG B CA 1
ATOM 9921 C C . ARG B 2 822 ? 178.209 147.710 157.116 1.00 49.87 822 ARG B C 1
ATOM 9922 O O . ARG B 2 822 ? 179.169 147.996 157.835 1.00 54.26 822 ARG B O 1
ATOM 9930 N N . PHE B 2 823 ? 177.826 148.441 156.071 1.00 51.23 823 PHE B N 1
ATOM 9931 C CA . PHE B 2 823 ? 178.439 149.707 155.693 1.00 48.12 823 PHE B CA 1
ATOM 9932 C C . PHE B 2 823 ? 177.342 150.749 155.521 1.00 49.78 823 PHE B C 1
ATOM 9933 O O . PHE B 2 823 ? 176.366 150.509 154.804 1.00 56.56 823 PHE B O 1
ATOM 9941 N N . ASP B 2 824 ? 177.503 151.901 156.167 1.00 55.38 824 ASP B N 1
ATOM 9942 C CA . ASP B 2 824 ? 176.480 152.940 156.198 1.00 57.35 824 ASP B CA 1
ATOM 9943 C C . ASP B 2 824 ? 176.956 154.166 155.433 1.00 59.17 824 ASP B C 1
ATOM 9944 O O . ASP B 2 824 ? 178.101 154.597 155.597 1.00 62.99 824 ASP B O 1
ATOM 9949 N N . ALA B 2 825 ? 176.075 154.728 154.606 1.00 58.72 825 ALA B N 1
ATOM 9950 C CA . ALA B 2 825 ? 176.407 155.896 153.803 1.00 56.90 825 ALA B CA 1
ATOM 9951 C C . ALA B 2 825 ? 175.153 156.711 153.524 1.00 57.83 825 ALA B C 1
ATOM 9952 O O . ALA B 2 825 ? 174.030 156.211 153.600 1.00 60.29 825 ALA B O 1
ATOM 9954 N N . THR B 2 826 ? 175.365 157.984 153.198 1.00 61.09 826 THR B N 1
ATOM 9955 C CA . THR B 2 826 ? 174.282 158.859 152.775 1.00 56.94 826 THR B CA 1
ATOM 9956 C C . THR B 2 826 ? 173.831 158.493 151.364 1.00 58.93 826 THR B C 1
ATOM 9957 O O . THR B 2 826 ? 174.629 158.088 150.514 1.00 67.77 826 THR B O 1
ATOM 9961 N N . ASP B 2 827 ? 172.534 158.639 151.115 1.00 55.33 827 ASP B N 1
ATOM 9962 C CA . ASP B 2 827 ? 171.929 158.221 149.858 1.00 60.13 827 ASP B CA 1
ATOM 9963 C C . ASP B 2 827 ? 171.495 159.432 149.041 1.00 59.11 827 ASP B C 1
ATOM 9964 O O . ASP B 2 827 ? 170.879 160.361 149.572 1.00 58.61 827 ASP B O 1
ATOM 9969 N N . ALA B 2 828 ? 171.830 159.416 147.749 1.00 52.44 828 ALA B N 1
ATOM 9970 C CA . ALA B 2 828 ? 171.482 160.461 146.802 1.00 48.21 828 ALA B CA 1
ATOM 9971 C C . ALA B 2 828 ? 170.880 159.817 145.560 1.00 50.43 828 ALA B C 1
ATOM 9972 O O . ALA B 2 828 ? 171.218 158.670 145.235 1.00 55.09 828 ALA B O 1
ATOM 9974 N N . PRO B 2 829 ? 169.994 160.513 144.852 1.00 46.89 829 PRO B N 1
ATOM 9975 C CA . PRO B 2 829 ? 169.341 159.921 143.683 1.00 43.60 829 PRO B CA 1
ATOM 9976 C C . PRO B 2 829 ? 170.138 160.106 142.399 1.00 47.52 829 PRO B C 1
ATOM 9977 O O . PRO B 2 829 ? 170.956 161.015 142.260 1.00 55.71 829 PRO B O 1
ATOM 9981 N N . ILE B 2 830 ? 169.880 159.205 141.454 1.00 44.71 830 ILE B N 1
ATOM 9982 C CA . ILE B 2 830 ? 170.495 159.264 140.133 1.00 44.12 830 ILE B CA 1
ATOM 9983 C C . ILE B 2 830 ? 169.609 158.495 139.162 1.00 46.42 830 ILE B C 1
ATOM 9984 O O . ILE B 2 830 ? 169.034 157.461 139.511 1.00 53.71 830 ILE B O 1
ATOM 9989 N N . THR B 2 831 ? 169.487 159.020 137.945 1.00 44.21 831 THR B N 1
ATOM 9990 C CA . THR B 2 831 ? 168.677 158.411 136.899 1.00 41.21 831 THR B CA 1
ATOM 9991 C C . THR B 2 831 ? 169.440 158.144 135.611 1.00 45.74 831 THR B C 1
ATOM 9992 O O . THR B 2 831 ? 169.162 157.146 134.945 1.00 49.78 831 THR B O 1
ATOM 9996 N N . HIS B 2 832 ? 170.392 158.999 135.245 1.00 46.96 832 HIS B N 1
ATOM 9997 C CA . HIS B 2 832 ? 171.221 158.805 134.066 1.00 42.31 832 HIS B CA 1
ATOM 9998 C C . HIS B 2 832 ? 172.681 159.006 134.444 1.00 47.29 832 HIS B C 1
ATOM 9999 O O . HIS B 2 832 ? 172.996 159.741 135.383 1.00 54.83 832 HIS B O 1
ATOM 10006 N N . PHE B 2 833 ? 173.575 158.349 133.706 1.00 47.35 833 PHE B N 1
ATOM 10007 C CA . PHE B 2 833 ? 174.998 158.407 134.006 1.00 45.50 833 PHE B CA 1
ATOM 10008 C C . PHE B 2 833 ? 175.806 158.323 132.719 1.00 43.06 833 PHE B C 1
ATOM 10009 O O . PHE B 2 833 ? 175.293 157.958 131.660 1.00 51.92 833 PHE B O 1
ATOM 10017 N N . ARG B 2 834 ? 177.085 158.671 132.830 1.00 51.31 834 ARG B N 1
ATOM 10018 C CA . ARG B 2 834 ? 178.053 158.523 131.760 1.00 52.33 834 ARG B CA 1
ATOM 10019 C C . ARG B 2 834 ? 179.085 157.476 132.155 1.00 56.32 834 ARG B C 1
ATOM 10020 O O . ARG B 2 834 ? 179.479 157.417 133.328 1.00 61.76 834 ARG B O 1
ATOM 10028 N N . PRO B 2 835 ? 179.537 156.634 131.227 1.00 47.98 835 PRO B N 1
ATOM 10029 C CA . PRO B 2 835 ? 180.547 155.625 131.581 1.00 47.71 835 PRO B CA 1
ATOM 10030 C C . PRO B 2 835 ? 181.844 156.203 132.121 1.00 55.18 835 PRO B C 1
ATOM 10031 O O . PRO B 2 835 ? 182.501 155.555 132.945 1.00 54.98 835 PRO B O 1
ATOM 10035 N N . ARG B 2 836 ? 182.239 157.401 131.685 1.00 61.88 836 ARG B N 1
ATOM 10036 C CA . ARG B 2 836 ? 183.505 157.969 132.137 1.00 56.91 836 ARG B CA 1
ATOM 10037 C C . ARG B 2 836 ? 183.452 158.400 133.598 1.00 59.04 836 ARG B C 1
ATOM 10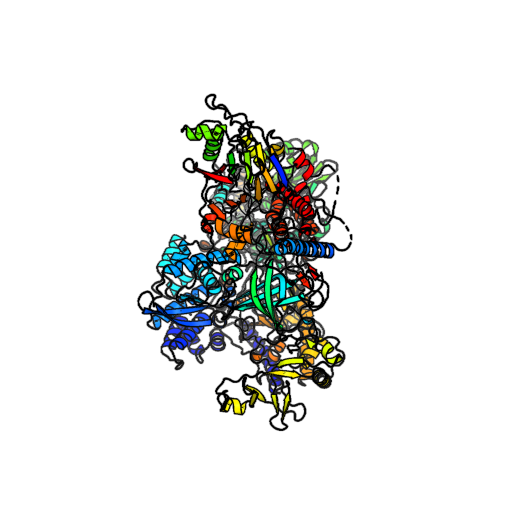038 O O . ARG B 2 836 ? 184.489 158.424 134.269 1.00 61.59 836 ARG B O 1
ATOM 10046 N N . GLU B 2 837 ? 182.268 158.749 134.107 1.00 63.64 837 GLU B N 1
ATOM 10047 C CA . GLU B 2 837 ? 182.162 159.182 135.497 1.00 60.31 837 GLU B CA 1
ATOM 10048 C C . GLU B 2 837 ? 182.452 158.039 136.461 1.00 64.11 837 GLU B C 1
ATOM 10049 O O . GLU B 2 837 ? 183.070 158.248 137.511 1.00 67.99 837 GLU B O 1
ATOM 10055 N N . ILE B 2 838 ? 182.009 156.824 136.127 1.00 62.12 838 ILE B N 1
ATOM 10056 C CA . ILE B 2 838 ? 182.145 155.679 137.017 1.00 58.03 838 ILE B CA 1
ATOM 10057 C C . ILE B 2 838 ? 183.305 154.772 136.636 1.00 61.51 838 ILE B C 1
ATOM 10058 O O . ILE B 2 838 ? 183.496 153.727 137.271 1.00 63.33 838 ILE B O 1
ATOM 10063 N N . GLY B 2 839 ? 184.090 155.140 135.626 1.00 62.80 839 GLY B N 1
ATOM 10064 C CA . GLY B 2 839 ? 185.275 154.388 135.259 1.00 58.89 839 GLY B CA 1
ATOM 10065 C C . GLY B 2 839 ? 185.022 152.985 134.748 1.00 62.98 839 GLY B C 1
ATOM 10066 O O . GLY B 2 839 ? 185.686 152.037 135.176 1.00 63.43 839 GLY B O 1
ATOM 10067 N N . VAL B 2 840 ? 184.063 152.834 133.838 1.00 63.56 840 VAL B N 1
ATOM 10068 C CA . VAL B 2 840 ? 183.723 151.543 133.251 1.00 58.67 840 VAL B CA 1
ATOM 10069 C C . VAL B 2 840 ? 183.744 151.680 131.736 1.00 65.68 840 VAL B C 1
ATOM 10070 O O . VAL B 2 840 ? 183.205 152.648 131.188 1.00 71.92 840 VAL B O 1
ATOM 10074 N N . SER B 2 841 ? 184.366 150.716 131.064 1.00 66.70 841 SER B N 1
ATOM 10075 C CA . SER B 2 841 ? 184.436 150.701 129.613 1.00 64.26 841 SER B CA 1
ATOM 10076 C C . SER B 2 841 ? 183.098 150.278 129.011 1.00 66.26 841 SER B C 1
ATOM 10077 O O . SER B 2 841 ? 182.219 149.737 129.687 1.00 70.27 841 SER B O 1
ATOM 10080 N N . VAL B 2 842 ? 182.950 150.534 127.710 1.00 66.09 842 VAL B N 1
ATOM 10081 C CA . VAL B 2 842 ? 181.724 150.165 127.010 1.00 65.07 842 VAL B CA 1
ATOM 10082 C C . VAL B 2 842 ? 181.593 148.651 126.893 1.00 68.93 842 VAL B C 1
ATOM 10083 O O . VAL B 2 842 ? 180.477 148.117 126.898 1.00 70.85 842 VAL B O 1
ATOM 10087 N N . GLU B 2 843 ? 182.715 147.937 126.772 1.00 74.93 843 GLU B N 1
ATOM 10088 C CA . GLU B 2 843 ? 182.663 146.482 126.664 1.00 71.47 843 GLU B CA 1
ATOM 10089 C C . GLU B 2 843 ? 182.079 145.851 127.922 1.00 74.96 843 GLU B C 1
ATOM 10090 O O . GLU B 2 843 ? 181.258 144.929 127.842 1.00 81.33 843 GLU B O 1
ATOM 10096 N N . LYS B 2 844 ? 182.489 146.337 129.095 1.00 63.89 844 LYS B N 1
ATOM 10097 C CA . LYS B 2 844 ? 181.930 145.826 130.342 1.00 62.40 844 LYS B CA 1
ATOM 10098 C C . LYS B 2 844 ? 180.441 146.127 130.442 1.00 66.45 844 LYS B C 1
ATOM 10099 O O . LYS B 2 844 ? 179.663 145.296 130.925 1.00 68.64 844 LYS B O 1
ATOM 10105 N N . LEU B 2 845 ? 180.024 147.312 129.992 1.00 59.73 845 LEU B N 1
ATOM 10106 C CA . LEU B 2 845 ? 178.604 147.648 129.999 1.00 55.96 845 LEU B CA 1
ATOM 10107 C C . LEU B 2 845 ? 177.814 146.727 129.080 1.00 56.42 845 LEU B C 1
ATOM 10108 O O . LEU B 2 845 ? 176.707 146.296 129.423 1.00 60.67 845 LEU B O 1
ATOM 10113 N N . ARG B 2 846 ? 178.363 146.418 127.904 1.00 57.00 846 ARG B N 1
ATOM 10114 C CA . ARG B 2 846 ? 177.698 145.484 127.002 1.00 55.17 846 ARG B CA 1
ATOM 10115 C C . ARG B 2 846 ? 177.614 144.096 127.619 1.00 56.38 846 ARG B C 1
ATOM 10116 O O . ARG B 2 846 ? 176.617 143.387 127.442 1.00 62.66 846 ARG B O 1
ATOM 10124 N N . GLU B 2 847 ? 178.660 143.689 128.339 1.00 63.93 847 GLU B N 1
ATOM 10125 C CA . GLU B 2 847 ? 178.609 142.429 129.072 1.00 63.79 847 GLU B CA 1
ATOM 10126 C C . GLU B 2 847 ? 177.566 142.472 130.182 1.00 66.31 847 GLU B C 1
ATOM 10127 O O . GLU B 2 847 ? 177.014 141.432 130.556 1.00 66.47 847 GLU B O 1
ATOM 10133 N N . LEU B 2 848 ? 177.278 143.659 130.711 1.00 59.29 848 LEU B N 1
ATOM 10134 C CA . LEU B 2 848 ? 176.276 143.820 131.755 1.00 52.60 848 LEU B CA 1
ATOM 10135 C C . LEU B 2 848 ? 174.861 143.981 131.213 1.00 55.46 848 LEU B C 1
ATOM 10136 O O . LEU B 2 848 ? 173.914 144.000 132.005 1.00 57.92 848 LEU B O 1
ATOM 10141 N N . GLY B 2 849 ? 174.690 144.090 129.897 1.00 52.23 849 GLY B N 1
ATOM 10142 C CA . GLY B 2 849 ? 173.378 144.162 129.283 1.00 45.00 849 GLY B CA 1
ATOM 10143 C C . GLY B 2 849 ? 173.026 145.492 128.649 1.00 51.81 849 GLY B C 1
ATOM 10144 O O . GLY B 2 849 ? 172.002 145.572 127.960 1.00 57.92 849 GLY B O 1
ATOM 10145 N N . TYR B 2 850 ? 173.827 146.534 128.849 1.00 51.71 850 TYR B N 1
ATOM 10146 C CA . TYR B 2 850 ? 173.529 147.839 128.275 1.00 49.73 850 TYR B CA 1
ATOM 10147 C C . TYR B 2 850 ? 173.900 147.862 126.798 1.00 53.87 850 TYR B C 1
ATOM 10148 O O . TYR B 2 850 ? 174.995 147.435 126.419 1.00 60.50 850 TYR B O 1
ATOM 10157 N N . THR B 2 851 ? 172.989 148.365 125.963 1.00 55.84 851 THR B N 1
ATOM 10158 C CA . THR B 2 851 ? 173.197 148.383 124.519 1.00 52.22 851 THR B CA 1
ATOM 10159 C C . THR B 2 851 ? 172.886 149.709 123.840 1.00 55.79 851 THR B C 1
ATOM 10160 O O . THR B 2 851 ? 173.365 149.922 122.720 1.00 64.16 851 THR B O 1
ATOM 10164 N N . HIS B 2 852 ? 172.114 150.602 124.456 1.00 54.30 852 HIS B N 1
ATOM 10165 C CA . HIS B 2 852 ? 171.715 151.843 123.809 1.00 48.68 852 HIS B CA 1
ATOM 10166 C C . HIS B 2 852 ? 171.840 153.001 124.788 1.00 55.91 852 HIS B C 1
ATOM 10167 O O . HIS B 2 852 ? 171.937 152.808 126.002 1.00 62.64 852 HIS B O 1
ATOM 10174 N N . ASP B 2 853 ? 171.840 154.213 124.240 1.00 58.83 853 ASP B N 1
ATOM 10175 C CA . ASP B 2 853 ? 171.804 155.414 125.056 1.00 56.58 853 ASP B CA 1
ATOM 10176 C C . ASP B 2 853 ? 170.364 155.907 125.206 1.00 63.59 853 ASP B C 1
ATOM 10177 O O . ASP B 2 853 ? 169.411 155.273 124.746 1.00 69.65 853 ASP B O 1
ATOM 10182 N N . PHE B 2 854 ? 170.208 157.060 125.861 1.00 58.10 854 PHE B N 1
ATOM 10183 C CA . PHE B 2 854 ? 168.869 157.499 126.246 1.00 51.37 854 PHE B CA 1
ATOM 10184 C C . PHE B 2 854 ? 168.114 158.102 125.068 1.00 57.57 854 PHE B C 1
ATOM 10185 O O . PHE B 2 854 ? 166.890 158.269 125.128 1.00 60.90 854 PHE B O 1
ATOM 10193 N N . GLU B 2 855 ? 168.818 158.437 123.990 1.00 62.97 855 GLU B N 1
ATOM 10194 C CA . GLU B 2 855 ? 168.168 158.941 122.785 1.00 60.91 855 GLU B CA 1
ATOM 10195 C C . GLU B 2 855 ? 167.884 157.854 121.756 1.00 63.63 855 GLU B C 1
ATOM 10196 O O . GLU B 2 855 ? 167.290 158.156 120.716 1.00 66.21 855 GLU B O 1
ATOM 10202 N N . GLY B 2 856 ? 168.286 156.613 122.008 1.00 60.96 856 GLY B N 1
ATOM 10203 C CA . GLY B 2 856 ? 168.002 155.519 121.103 1.00 56.67 856 GLY B CA 1
ATOM 10204 C C . GLY B 2 856 ? 169.134 155.092 120.197 1.00 57.70 856 GLY B C 1
ATOM 10205 O O . GLY B 2 856 ? 168.922 154.224 119.343 1.00 61.46 856 GLY B O 1
ATOM 10206 N N . LYS B 2 857 ? 170.321 155.660 120.349 1.00 60.63 857 LYS B N 1
ATOM 10207 C CA . LYS B 2 857 ? 171.447 155.311 119.498 1.00 57.29 857 LYS B CA 1
ATOM 10208 C C . LYS B 2 857 ? 172.344 154.285 120.178 1.00 65.04 857 LYS B C 1
ATOM 10209 O O . LYS B 2 857 ? 172.359 154.174 121.408 1.00 73.45 857 LYS B O 1
ATOM 10215 N N . PRO B 2 858 ? 173.100 153.510 119.403 1.00 61.47 858 PRO B N 1
ATOM 10216 C CA . PRO B 2 858 ? 173.957 152.479 119.997 1.00 61.87 858 PRO B CA 1
ATOM 10217 C C . PRO B 2 858 ? 175.067 153.070 120.851 1.00 62.80 858 PRO B C 1
ATOM 10218 O O . PRO B 2 858 ? 175.518 154.200 120.652 1.00 65.79 858 PRO B O 1
ATOM 10222 N N . LEU B 2 859 ? 175.509 152.272 121.819 1.00 59.34 859 LEU B N 1
ATOM 10223 C CA . LEU B 2 859 ? 176.542 152.675 122.767 1.00 61.59 859 LEU B CA 1
ATOM 10224 C C . LEU B 2 859 ? 177.910 152.419 122.149 1.00 63.62 859 LEU B C 1
ATOM 10225 O O . LEU B 2 859 ? 178.327 151.266 122.004 1.00 67.93 859 LEU B O 1
ATOM 10230 N N . VAL B 2 860 ? 178.608 153.491 121.781 1.00 59.91 860 VAL B N 1
ATOM 10231 C CA . VAL B 2 860 ? 179.941 153.371 121.197 1.00 57.85 860 VAL B CA 1
ATOM 10232 C C . VAL B 2 860 ? 180.977 154.258 121.865 1.00 63.18 860 VAL B C 1
ATOM 10233 O O . VAL B 2 860 ? 182.186 154.015 121.699 1.00 67.53 860 VAL B O 1
ATOM 10237 N N . SER B 2 861 ? 180.591 155.280 122.624 1.00 67.06 861 SER B N 1
ATOM 10238 C CA . SER B 2 861 ? 181.538 156.208 123.222 1.00 63.74 861 SER B CA 1
ATOM 10239 C C . SER B 2 861 ? 181.286 156.313 124.718 1.00 68.25 861 SER B C 1
ATOM 10240 O O . SER B 2 861 ? 180.187 156.039 125.205 1.00 73.81 861 SER B O 1
ATOM 10243 N N . GLU B 2 862 ? 182.326 156.715 125.445 1.00 69.61 862 GLU B N 1
ATOM 10244 C CA . GLU B 2 862 ? 182.232 156.886 126.888 1.00 67.14 862 GLU B CA 1
ATOM 10245 C C . GLU B 2 862 ? 181.645 158.230 127.297 1.00 68.24 862 GLU B C 1
ATOM 10246 O O . GLU B 2 862 ? 181.427 158.452 128.492 1.00 70.80 862 GLU B O 1
ATOM 10252 N N . ASP B 2 863 ? 181.389 159.126 126.349 1.00 66.93 863 ASP B N 1
ATOM 10253 C CA . ASP B 2 863 ? 180.786 160.416 126.655 1.00 63.46 863 ASP B CA 1
ATOM 10254 C C . ASP B 2 863 ? 179.272 160.425 126.496 1.00 65.30 863 ASP B C 1
ATOM 10255 O O . ASP B 2 863 ? 178.649 161.465 126.730 1.00 69.87 863 ASP B O 1
ATOM 10260 N N . GLN B 2 864 ? 178.668 159.307 126.105 1.00 58.24 864 GLN B N 1
ATOM 10261 C CA . GLN B 2 864 ? 177.226 159.254 125.941 1.00 55.32 864 GLN B CA 1
ATOM 10262 C C . GLN B 2 864 ? 176.530 159.127 127.293 1.00 61.59 864 GLN B C 1
ATOM 10263 O O . GLN B 2 864 ? 177.148 158.826 128.318 1.00 68.44 864 GLN B O 1
ATOM 10269 N N . ILE B 2 865 ? 175.221 159.361 127.284 1.00 51.96 865 ILE B N 1
ATOM 10270 C CA . ILE B 2 865 ? 174.395 159.309 128.484 1.00 48.80 865 ILE B CA 1
ATOM 10271 C C . ILE B 2 865 ? 173.499 158.083 128.401 1.00 55.17 865 ILE B C 1
ATOM 10272 O O . ILE B 2 865 ? 172.774 157.901 127.416 1.00 60.70 865 ILE B O 1
ATOM 10277 N N . VAL B 2 866 ? 173.541 157.246 129.435 1.00 51.46 866 VAL B N 1
ATOM 10278 C CA . VAL B 2 866 ? 172.823 155.978 129.463 1.00 44.57 866 VAL B CA 1
ATOM 10279 C C . VAL B 2 866 ? 171.833 156.004 130.617 1.00 47.63 866 VAL B C 1
ATOM 10280 O O . VAL B 2 866 ? 172.164 156.462 131.716 1.00 51.63 866 VAL B O 1
ATOM 10284 N N . GLU B 2 867 ? 170.621 155.520 130.365 1.00 48.47 867 GLU B N 1
ATOM 10285 C CA . GLU B 2 867 ? 169.617 155.427 131.414 1.00 48.07 867 GLU B CA 1
ATOM 10286 C C . GLU B 2 867 ? 169.965 154.307 132.386 1.00 53.31 867 GLU B C 1
ATOM 10287 O O . GLU B 2 867 ? 170.550 153.290 132.005 1.00 57.88 867 GLU B O 1
ATOM 10293 N N . LEU B 2 868 ? 169.600 154.497 133.649 1.00 48.28 868 LEU B N 1
ATOM 10294 C CA . LEU B 2 868 ? 169.969 153.573 134.711 1.00 45.63 868 LEU B CA 1
ATOM 10295 C C . LEU B 2 868 ? 168.819 152.630 135.035 1.00 48.81 868 LEU B C 1
ATOM 10296 O O . LEU B 2 868 ? 167.672 153.057 135.194 1.00 53.30 868 LEU B O 1
ATOM 10301 N N . LYS B 2 869 ? 169.136 151.344 135.130 1.00 51.29 869 LYS B N 1
ATOM 10302 C CA . LYS B 2 869 ? 168.152 150.317 135.423 1.00 46.65 869 LYS B CA 1
ATOM 10303 C C . LYS B 2 869 ? 167.796 150.325 136.908 1.00 53.24 869 LYS B C 1
ATOM 10304 O O . LYS B 2 869 ? 168.584 150.779 137.741 1.00 59.85 869 LYS B O 1
ATOM 10310 N N . PRO B 2 870 ? 166.600 149.837 137.264 1.00 46.77 870 PRO B N 1
ATOM 10311 C CA . PRO B 2 870 ? 166.078 150.096 138.619 1.00 41.80 870 PRO B CA 1
ATOM 10312 C C . PRO B 2 870 ? 166.944 149.585 139.758 1.00 48.29 870 PRO B C 1
ATOM 10313 O O . PRO B 2 870 ? 167.040 150.257 140.792 1.00 55.21 870 PRO B O 1
ATOM 10317 N N . GLN B 2 871 ? 167.576 148.422 139.616 1.00 49.09 871 GLN B N 1
ATOM 10318 C CA . GLN B 2 871 ? 168.281 147.794 140.725 1.00 45.33 871 GLN B CA 1
ATOM 10319 C C . GLN B 2 871 ? 169.795 147.810 140.565 1.00 50.00 871 GLN B C 1
ATOM 10320 O O . GLN B 2 871 ? 170.474 146.959 141.145 1.00 52.91 871 GLN B O 1
ATOM 10326 N N . ASP B 2 872 ? 170.338 148.746 139.795 1.00 52.90 872 ASP B N 1
ATOM 10327 C CA . ASP B 2 872 ? 171.779 148.912 139.682 1.00 47.28 872 ASP B CA 1
ATOM 10328 C C . ASP B 2 872 ? 172.221 150.115 140.503 1.00 52.24 872 ASP B C 1
ATOM 10329 O O . ASP B 2 872 ? 171.587 151.172 140.465 1.00 53.90 872 ASP B O 1
ATOM 10334 N N . ILE B 2 873 ? 173.313 149.949 141.252 1.00 46.35 873 ILE B N 1
ATOM 10335 C CA . ILE B 2 873 ? 173.772 150.966 142.187 1.00 42.55 873 ILE B CA 1
ATOM 10336 C C . ILE B 2 873 ? 175.213 151.347 141.871 1.00 45.86 873 ILE B C 1
ATOM 10337 O O . ILE B 2 873 ? 175.965 150.588 141.257 1.00 49.38 873 ILE B O 1
ATOM 10342 N N . ILE B 2 874 ? 175.585 152.551 142.297 1.00 46.64 874 ILE B N 1
ATOM 10343 C CA . ILE B 2 874 ? 176.937 153.077 142.148 1.00 43.90 874 ILE B CA 1
ATOM 10344 C C . ILE B 2 874 ? 177.502 153.304 143.542 1.00 48.37 874 ILE B C 1
ATOM 10345 O O . ILE B 2 874 ? 176.985 154.135 144.297 1.00 51.34 874 ILE B O 1
ATOM 10350 N N . LEU B 2 875 ? 178.561 152.577 143.877 1.00 52.76 875 LEU B N 1
ATOM 10351 C CA . LEU B 2 875 ? 179.148 152.642 145.205 1.00 50.58 875 LEU B CA 1
ATOM 10352 C C . LEU B 2 875 ? 180.224 153.722 145.269 1.00 50.25 875 LEU B C 1
ATOM 10353 O O . LEU B 2 875 ? 180.508 154.418 144.293 1.00 54.66 875 LEU B O 1
ATOM 10358 N N . SER B 2 876 ? 180.816 153.863 146.447 1.00 52.69 876 SER B N 1
ATOM 10359 C CA . SER B 2 876 ? 181.895 154.809 146.681 1.00 49.25 876 SER B CA 1
ATOM 10360 C C . SER B 2 876 ? 183.208 154.070 146.911 1.00 57.27 876 SER B C 1
ATOM 10361 O O . SER B 2 876 ? 183.240 152.849 147.085 1.00 66.07 876 SER B O 1
ATOM 10364 N N . LYS B 2 877 ? 184.303 154.832 146.900 1.00 50.66 877 LYS B N 1
ATOM 10365 C CA . LYS B 2 877 ? 185.626 154.234 147.049 1.00 49.93 877 LYS B CA 1
ATOM 10366 C C . LYS B 2 877 ? 185.804 153.600 148.424 1.00 54.63 877 LYS B C 1
ATOM 10367 O O . LYS B 2 877 ? 186.385 152.514 148.546 1.00 63.57 877 LYS B O 1
ATOM 10373 N N . GLU B 2 878 ? 185.316 154.265 149.474 1.00 47.64 878 GLU B N 1
ATOM 10374 C CA . GLU B 2 878 ? 185.403 153.702 150.819 1.00 48.28 878 GLU B CA 1
ATOM 10375 C C . GLU B 2 878 ? 184.616 152.402 150.922 1.00 57.84 878 GLU B C 1
ATOM 10376 O O . GLU B 2 878 ? 185.074 151.428 151.541 1.00 63.45 878 GLU B O 1
ATOM 10382 N N . ALA B 2 879 ? 183.425 152.374 150.322 1.00 56.31 879 ALA B N 1
ATOM 10383 C CA . ALA B 2 879 ? 182.627 151.157 150.318 1.00 48.79 879 ALA B CA 1
ATOM 10384 C C . ALA B 2 879 ? 183.363 150.029 149.615 1.00 48.16 879 ALA B C 1
ATOM 10385 O O . ALA B 2 879 ? 183.354 148.888 150.086 1.00 58.18 879 ALA B O 1
ATOM 10387 N N . GLY B 2 880 ? 184.012 150.328 148.490 1.00 42.99 880 GLY B N 1
ATOM 10388 C CA . GLY B 2 880 ? 184.787 149.308 147.805 1.00 45.23 880 GLY B CA 1
ATOM 10389 C C . GLY B 2 880 ? 185.948 148.800 148.635 1.00 47.42 880 GLY B C 1
ATOM 10390 O O . GLY B 2 880 ? 186.221 147.597 148.671 1.00 59.61 880 GLY B O 1
ATOM 10391 N N . ARG B 2 881 ? 186.641 149.709 149.326 1.00 45.32 881 ARG B N 1
ATOM 10392 C CA . ARG B 2 881 ? 187.766 149.298 150.159 1.00 45.77 881 ARG B CA 1
ATOM 10393 C C . ARG B 2 881 ? 187.318 148.373 151.284 1.00 50.41 881 ARG B C 1
ATOM 10394 O O . ARG B 2 881 ? 188.002 147.392 151.597 1.00 56.21 881 ARG B O 1
ATOM 10402 N N . TYR B 2 882 ? 186.178 148.669 151.910 1.00 44.45 882 TYR B N 1
ATOM 10403 C CA . TYR B 2 882 ? 185.687 147.792 152.973 1.00 43.43 882 TYR B CA 1
ATOM 10404 C C . TYR B 2 882 ? 185.167 146.466 152.416 1.00 48.12 882 TYR B C 1
ATOM 10405 O O . TYR B 2 882 ? 185.416 145.392 152.990 1.00 55.03 882 TYR B O 1
ATOM 10414 N N . LEU B 2 883 ? 184.441 146.516 151.299 1.00 35.33 883 LEU B N 1
ATOM 10415 C CA . LEU B 2 883 ? 183.858 145.307 150.740 1.00 37.65 883 LEU B CA 1
ATOM 10416 C C . LEU B 2 883 ? 184.910 144.371 150.167 1.00 42.98 883 LEU B C 1
ATOM 10417 O O . LEU B 2 883 ? 184.670 143.164 150.107 1.00 53.90 883 LEU B O 1
ATOM 10422 N N . LEU B 2 884 ? 186.072 144.887 149.764 1.00 40.40 884 LEU B N 1
ATOM 10423 C CA . LEU B 2 884 ? 187.164 144.000 149.373 1.00 37.23 884 LEU B CA 1
ATOM 10424 C C . LEU B 2 884 ? 187.636 143.152 150.550 1.00 44.21 884 LEU B C 1
ATOM 10425 O O . LEU B 2 884 ? 187.865 141.943 150.407 1.00 49.91 884 LEU B O 1
ATOM 10430 N N . LYS B 2 885 ? 187.779 143.769 151.726 1.00 43.58 885 LYS B N 1
ATOM 10431 C CA . LYS B 2 885 ? 188.122 143.012 152.924 1.00 41.43 885 LYS B CA 1
ATOM 10432 C C . LYS B 2 885 ? 187.047 141.985 153.249 1.00 40.96 885 LYS B C 1
ATOM 10433 O O . LYS B 2 885 ? 187.354 140.842 153.615 1.00 43.97 885 LYS B O 1
ATOM 10439 N N . VAL B 2 886 ? 185.777 142.378 153.132 1.00 39.25 886 VAL B N 1
ATOM 10440 C CA . VAL B 2 886 ? 184.694 141.438 153.423 1.00 35.81 886 VAL B CA 1
ATOM 10441 C C . VAL B 2 886 ? 184.721 140.263 152.447 1.00 41.56 886 VAL B C 1
ATOM 10442 O O . VAL B 2 886 ? 184.473 139.112 152.829 1.00 47.79 886 VAL B O 1
ATOM 10446 N N . ALA B 2 887 ? 185.026 140.532 151.176 1.00 39.81 887 ALA B N 1
ATOM 10447 C CA . ALA B 2 887 ? 185.122 139.466 150.185 1.00 33.58 887 ALA B CA 1
ATOM 10448 C C . ALA B 2 887 ? 186.272 138.519 150.495 1.00 42.30 887 ALA B C 1
ATOM 10449 O O . ALA B 2 887 ? 186.133 137.298 150.352 1.00 51.10 887 ALA B O 1
ATOM 10451 N N . LYS B 2 888 ? 187.418 139.062 150.913 1.00 44.38 888 LYS B N 1
ATOM 10452 C CA . LYS B 2 888 ? 188.526 138.204 151.325 1.00 40.05 888 LYS B CA 1
ATOM 10453 C C . LYS B 2 888 ? 188.130 137.330 152.508 1.00 42.87 888 LYS B C 1
ATOM 10454 O O . LYS B 2 888 ? 188.470 136.141 152.556 1.00 44.27 888 LYS B O 1
ATOM 10460 N N . PHE B 2 889 ? 187.406 137.904 153.470 1.00 42.42 889 PHE B N 1
ATOM 10461 C CA . PHE B 2 889 ? 186.942 137.128 154.616 1.00 35.13 889 PHE B CA 1
ATOM 10462 C C . PHE B 2 889 ? 186.017 135.998 154.183 1.00 38.57 889 PHE B C 1
ATOM 10463 O O . PHE B 2 889 ? 186.143 134.865 154.663 1.00 47.48 889 PHE B O 1
ATOM 10471 N N . VAL B 2 890 ? 185.082 136.286 153.276 1.00 38.94 890 VAL B N 1
ATOM 10472 C CA . VAL B 2 890 ? 184.151 135.258 152.814 1.00 39.55 890 VAL B CA 1
ATOM 10473 C C . VAL B 2 890 ? 184.897 134.146 152.087 1.00 40.86 890 VAL B C 1
ATOM 10474 O O . VAL B 2 890 ? 184.609 132.956 152.276 1.00 49.76 890 VAL B O 1
ATOM 10478 N N . ASP B 2 891 ? 185.861 134.512 151.239 1.00 42.84 891 ASP B N 1
ATOM 10479 C CA . ASP B 2 891 ? 186.629 133.503 150.516 1.00 42.19 891 ASP B CA 1
ATOM 10480 C C . ASP B 2 891 ? 187.434 132.626 151.468 1.00 43.43 891 ASP B C 1
ATOM 10481 O O . ASP B 2 891 ? 187.479 131.399 151.305 1.00 48.39 891 ASP B O 1
ATOM 10486 N N . ASP B 2 892 ? 188.075 133.234 152.469 1.00 47.26 892 ASP B N 1
ATOM 10487 C CA . ASP B 2 892 ? 188.821 132.454 153.452 1.00 45.38 892 ASP B CA 1
ATOM 10488 C C . ASP B 2 892 ? 187.898 131.519 154.220 1.00 48.41 892 ASP B C 1
ATOM 10489 O O . ASP B 2 892 ? 188.241 130.358 154.477 1.00 52.96 892 ASP B O 1
ATOM 10494 N N . LEU B 2 893 ? 186.719 132.014 154.601 1.00 48.36 893 LEU B N 1
ATOM 10495 C CA . LEU B 2 893 ? 185.755 131.183 155.312 1.00 40.82 893 LEU B CA 1
ATOM 10496 C C . LEU B 2 893 ? 185.342 129.981 154.474 1.00 38.41 893 LEU B C 1
ATOM 10497 O O . LEU B 2 893 ? 185.346 128.846 154.962 1.00 45.23 893 LEU B O 1
ATOM 10502 N N . LEU B 2 894 ? 185.022 130.208 153.200 1.00 40.25 894 LEU B N 1
ATOM 10503 C CA . LEU B 2 894 ? 184.608 129.108 152.334 1.00 38.86 894 LEU B CA 1
ATOM 10504 C C . LEU B 2 894 ? 185.736 128.107 152.124 1.00 44.87 894 LEU B C 1
ATOM 10505 O O . LEU B 2 894 ? 185.496 126.896 152.091 1.00 48.86 894 LEU B O 1
ATOM 10510 N N . GLU B 2 895 ? 186.972 128.588 151.975 1.00 54.25 895 GLU B N 1
ATOM 10511 C CA . GLU B 2 895 ? 188.073 127.680 151.666 1.00 46.07 895 GLU B CA 1
ATOM 10512 C C . GLU B 2 895 ? 188.494 126.858 152.879 1.00 49.92 895 GLU B C 1
ATOM 10513 O O . GLU B 2 895 ? 188.752 125.656 152.756 1.00 53.79 895 GLU B O 1
ATOM 10519 N N . LYS B 2 896 ? 188.579 127.479 154.056 1.00 44.83 896 LYS B N 1
ATOM 10520 C CA . LYS B 2 896 ? 189.112 126.802 155.233 1.00 38.52 896 LYS B CA 1
ATOM 10521 C C . LYS B 2 896 ? 188.032 126.175 156.108 1.00 47.39 896 LYS B C 1
ATOM 10522 O O . LYS B 2 896 ? 188.160 125.014 156.504 1.00 50.02 896 LYS B O 1
ATOM 10528 N N . PHE B 2 897 ? 186.973 126.920 156.431 1.00 47.49 897 PHE B N 1
ATOM 10529 C CA . PHE B 2 897 ? 185.972 126.411 157.362 1.00 39.25 897 PHE B CA 1
ATOM 10530 C C . PHE B 2 897 ? 185.090 125.349 156.716 1.00 43.20 897 PHE B C 1
ATOM 10531 O O . PHE B 2 897 ? 184.788 124.326 157.340 1.00 47.07 897 PHE B O 1
ATOM 10539 N N . TYR B 2 898 ? 184.669 125.566 155.470 1.00 42.83 898 TYR B N 1
ATOM 10540 C CA . TYR B 2 898 ? 183.706 124.694 154.812 1.00 39.13 898 TYR B CA 1
ATOM 10541 C C . TYR B 2 898 ? 184.320 123.784 153.756 1.00 45.42 898 TYR B C 1
ATOM 10542 O O . TYR B 2 898 ? 183.670 122.819 153.344 1.00 50.34 898 TYR B O 1
ATOM 10551 N N . GLY B 2 899 ? 185.543 124.052 153.311 1.00 47.97 899 GLY B N 1
ATOM 10552 C CA . GLY B 2 899 ? 186.147 123.223 152.278 1.00 46.34 899 GLY B CA 1
ATOM 10553 C C . GLY B 2 899 ? 185.470 123.313 150.927 1.00 47.79 899 GLY B C 1
ATOM 10554 O O . GLY B 2 899 ? 185.231 122.283 150.286 1.00 48.65 899 GLY B O 1
ATOM 10555 N N . LEU B 2 900 ? 185.162 124.525 150.476 1.00 45.90 900 LEU B N 1
ATOM 10556 C CA . LEU B 2 900 ? 184.477 124.773 149.218 1.00 42.39 900 LEU B CA 1
ATOM 10557 C C . LEU B 2 900 ? 185.280 125.748 148.372 1.00 47.65 900 LEU B C 1
ATOM 10558 O O . LEU B 2 900 ? 186.074 126.530 148.905 1.00 57.44 900 LEU B O 1
ATOM 10563 N N . PRO B 2 901 ? 185.105 125.716 147.051 1.00 46.54 901 PRO B N 1
ATOM 10564 C CA . PRO B 2 901 ? 185.846 126.640 146.187 1.00 44.94 901 PRO B CA 1
ATOM 10565 C C . PRO B 2 901 ? 185.479 128.091 146.460 1.00 51.28 901 PRO B C 1
ATOM 10566 O O . PRO B 2 901 ? 184.375 128.403 146.911 1.00 56.52 901 PRO B O 1
ATOM 10570 N N . ARG B 2 902 ? 186.429 128.980 146.184 1.00 47.92 902 ARG B N 1
ATOM 10571 C CA . ARG B 2 902 ? 186.217 130.402 146.396 1.00 46.84 902 ARG B CA 1
ATOM 10572 C C . ARG B 2 902 ? 185.192 130.946 145.405 1.00 54.61 902 ARG B C 1
ATOM 10573 O O . ARG B 2 902 ? 184.929 130.359 144.352 1.00 59.98 902 ARG B O 1
ATOM 10581 N N . PHE B 2 903 ? 184.609 132.090 145.757 1.00 49.67 903 PHE B N 1
ATOM 10582 C CA . PHE B 2 903 ? 183.505 132.668 145.001 1.00 47.03 903 PHE B CA 1
ATOM 10583 C C . PHE B 2 903 ? 183.859 133.997 144.356 1.00 52.01 903 PHE B C 1
ATOM 10584 O O . PHE B 2 903 ? 183.604 134.187 143.162 1.00 55.79 903 PHE B O 1
ATOM 10592 N N . TYR B 2 904 ? 184.439 134.929 145.112 1.00 54.26 904 TYR B N 1
ATOM 10593 C CA . TYR B 2 904 ? 184.675 136.269 144.584 1.00 49.37 904 TYR B CA 1
ATOM 10594 C C . TYR B 2 904 ? 185.979 136.344 143.800 1.00 48.16 904 TYR B C 1
ATOM 10595 O O . TYR B 2 904 ? 185.988 136.782 142.645 1.00 52.20 904 TYR B O 1
ATOM 10604 N N . ASN B 2 905 ? 187.087 135.926 144.415 1.00 48.47 905 ASN B N 1
ATOM 10605 C CA . ASN B 2 905 ? 188.410 135.969 143.790 1.00 46.84 905 ASN B CA 1
ATOM 10606 C C . ASN B 2 905 ? 188.769 137.390 143.360 1.00 50.31 905 ASN B C 1
ATOM 10607 O O . ASN B 2 905 ? 189.120 137.647 142.208 1.00 51.20 905 ASN B O 1
ATOM 10612 N N . ALA B 2 906 ? 188.682 138.319 144.306 1.00 54.65 906 ALA B N 1
ATOM 10613 C CA . ALA B 2 906 ? 188.876 139.736 144.036 1.00 54.60 906 ALA B CA 1
ATOM 10614 C C . ALA B 2 906 ? 190.224 140.197 144.569 1.00 57.67 906 ALA B C 1
ATOM 10615 O O . ALA B 2 906 ? 190.552 139.958 145.736 1.00 61.35 906 ALA B O 1
ATOM 10617 N N . GLU B 2 907 ? 190.999 140.859 143.711 1.00 63.65 907 GLU B N 1
ATOM 10618 C CA . GLU B 2 907 ? 192.253 141.478 144.109 1.00 58.04 907 GLU B CA 1
ATOM 10619 C C . GLU B 2 907 ? 192.160 142.993 144.207 1.00 62.11 907 GLU B C 1
ATOM 10620 O O . GLU B 2 907 ? 192.968 143.604 144.913 1.00 63.72 907 GLU B O 1
ATOM 10626 N N . LYS B 2 908 ? 191.199 143.605 143.520 1.00 61.89 908 LYS B N 1
ATOM 10627 C CA . LYS B 2 908 ? 190.960 145.037 143.594 1.00 56.61 908 LYS B CA 1
ATOM 10628 C C . LYS B 2 908 ? 189.458 145.278 143.552 1.00 60.38 908 LYS B C 1
ATOM 10629 O O . LYS B 2 908 ? 188.685 144.415 143.131 1.00 63.67 908 LYS B O 1
ATOM 10635 N N . MET B 2 909 ? 189.048 146.467 144.001 1.00 59.65 909 MET B N 1
ATOM 10636 C CA . MET B 2 909 ? 187.625 146.766 144.116 1.00 56.01 909 MET B CA 1
ATOM 10637 C C . MET B 2 909 ? 186.916 146.763 142.771 1.00 59.00 909 MET B C 1
ATOM 10638 O O . MET B 2 909 ? 185.688 146.639 142.733 1.00 67.08 909 MET B O 1
ATOM 10643 N N . GLU B 2 910 ? 187.654 146.892 141.669 1.00 58.61 910 GLU B N 1
ATOM 10644 C CA . GLU B 2 910 ? 187.042 146.837 140.350 1.00 56.71 910 GLU B CA 1
ATOM 10645 C C . GLU B 2 910 ? 186.576 145.437 139.979 1.00 56.68 910 GLU B C 1
ATOM 10646 O O . GLU B 2 910 ? 185.868 145.285 138.980 1.00 61.19 910 GLU B O 1
ATOM 10652 N N . ASP B 2 911 ? 186.957 144.421 140.749 1.00 53.80 911 ASP B N 1
ATOM 10653 C CA . ASP B 2 911 ? 186.547 143.046 140.502 1.00 51.65 911 ASP B CA 1
ATOM 10654 C C . ASP B 2 911 ? 185.218 142.699 141.155 1.00 54.14 911 ASP B C 1
ATOM 10655 O O . ASP B 2 911 ? 184.751 141.566 141.011 1.00 58.36 911 ASP B O 1
ATOM 10660 N N . LEU B 2 912 ? 184.607 143.637 141.872 1.00 52.21 912 LEU B N 1
ATOM 10661 C CA . LEU B 2 912 ? 183.298 143.441 142.474 1.00 46.40 912 LEU B CA 1
ATOM 10662 C C . LEU B 2 912 ? 182.165 143.915 141.577 1.00 49.77 912 LEU B C 1
ATOM 10663 O O . LEU B 2 912 ? 181.008 143.909 142.007 1.00 58.19 912 LEU B O 1
ATOM 10668 N N . ILE B 2 913 ? 182.467 144.331 140.350 1.00 50.37 913 ILE B N 1
ATOM 10669 C CA . ILE B 2 913 ? 181.436 144.818 139.442 1.00 47.25 913 ILE B CA 1
ATOM 10670 C C . ILE B 2 913 ? 180.640 143.630 138.919 1.00 50.64 913 ILE B C 1
ATOM 10671 O O . ILE B 2 913 ? 181.205 142.673 138.380 1.00 57.29 913 ILE B O 1
ATOM 10676 N N . GLY B 2 914 ? 179.320 143.692 139.072 1.00 44.70 914 GLY B N 1
ATOM 10677 C CA . GLY B 2 914 ? 178.443 142.611 138.676 1.00 41.86 914 GLY B CA 1
ATOM 10678 C C . GLY B 2 914 ? 177.972 141.733 139.811 1.00 46.15 914 GLY B C 1
ATOM 10679 O O . GLY B 2 914 ? 177.232 140.776 139.560 1.00 50.86 914 GLY B O 1
ATOM 10680 N N . HIS B 2 915 ? 178.369 142.021 141.044 1.00 43.28 915 HIS B N 1
ATOM 10681 C CA . HIS B 2 915 ? 177.974 141.241 142.205 1.00 39.46 915 HIS B CA 1
ATOM 10682 C C . HIS B 2 915 ? 176.815 141.909 142.935 1.00 47.18 915 HIS B C 1
ATOM 10683 O O . HIS B 2 915 ? 176.478 143.069 142.692 1.00 54.07 915 HIS B O 1
ATOM 10690 N N . LEU B 2 916 ? 176.211 141.154 143.846 1.00 47.90 916 LEU B N 1
ATOM 10691 C CA . LEU B 2 916 ? 174.926 141.494 144.433 1.00 41.95 916 LEU B CA 1
ATOM 10692 C C . LEU B 2 916 ? 175.088 141.901 145.893 1.00 45.14 916 LEU B C 1
ATOM 10693 O O . LEU B 2 916 ? 175.949 141.382 146.608 1.00 48.80 916 LEU B O 1
ATOM 10698 N N . VAL B 2 917 ? 174.253 142.845 146.328 1.00 47.46 917 VAL B N 1
ATOM 10699 C CA . VAL B 2 917 ? 174.231 143.333 147.700 1.00 47.40 917 VAL B CA 1
ATOM 10700 C C . VAL B 2 917 ? 172.785 143.356 148.191 1.00 47.30 917 VAL B C 1
ATOM 10701 O O . VAL B 2 917 ? 171.853 143.040 147.455 1.00 56.54 917 VAL B O 1
ATOM 10705 N N . ILE B 2 918 ? 172.610 143.730 149.457 1.00 38.74 918 ILE B N 1
ATOM 10706 C CA . ILE B 2 918 ? 171.297 143.903 150.069 1.00 40.04 918 ILE B CA 1
ATOM 10707 C C . ILE B 2 918 ? 171.236 145.292 150.687 1.00 48.67 918 ILE B C 1
ATOM 10708 O O . ILE B 2 918 ? 172.150 145.690 151.418 1.00 53.00 918 ILE B O 1
ATOM 10713 N N . GLY B 2 919 ? 170.167 146.025 150.397 1.00 44.99 919 GLY B N 1
ATOM 10714 C CA . GLY B 2 919 ? 169.920 147.317 151.012 1.00 40.33 919 GLY B CA 1
ATOM 10715 C C . GLY B 2 919 ? 168.930 147.183 152.156 1.00 46.50 919 GLY B C 1
ATOM 10716 O O . GLY B 2 919 ? 167.945 146.452 152.056 1.00 52.28 919 GLY B O 1
ATOM 10717 N N . LEU B 2 920 ? 169.201 147.900 153.244 1.00 47.34 920 LEU B N 1
ATOM 10718 C CA . LEU B 2 920 ? 168.390 147.797 154.447 1.00 46.61 920 LEU B CA 1
ATOM 10719 C C . LEU B 2 920 ? 168.386 149.136 155.168 1.00 47.73 920 LEU B C 1
ATOM 10720 O O . LEU B 2 920 ? 169.409 149.822 155.221 1.00 55.28 920 LEU B O 1
ATOM 10725 N N . ALA B 2 921 ? 167.232 149.499 155.720 1.00 47.33 921 ALA B N 1
ATOM 10726 C CA . ALA B 2 921 ? 167.016 150.720 156.476 1.00 46.42 921 ALA B CA 1
ATOM 10727 C C . ALA B 2 921 ? 166.872 150.414 157.961 1.00 52.37 921 ALA B C 1
ATOM 10728 O O . ALA B 2 921 ? 166.390 149.341 158.336 1.00 54.35 921 ALA B O 1
ATOM 10730 N N . PRO B 2 922 ? 167.285 151.336 158.835 1.00 50.78 922 PRO B N 1
ATOM 10731 C CA . PRO B 2 922 ? 167.280 151.034 160.275 1.00 44.24 922 PRO B CA 1
ATOM 10732 C C . PRO B 2 922 ? 165.900 150.820 160.870 1.00 48.91 922 PRO B C 1
ATOM 10733 O O . PRO B 2 922 ? 165.804 150.228 161.951 1.00 51.70 922 PRO B O 1
ATOM 10737 N N . HIS B 2 923 ? 164.832 151.278 160.220 1.00 51.18 923 HIS B N 1
ATOM 10738 C CA . HIS B 2 923 ? 163.492 151.193 160.785 1.00 42.69 923 HIS B CA 1
ATOM 10739 C C . HIS B 2 923 ? 162.615 150.163 160.086 1.00 46.23 923 HIS B C 1
ATOM 10740 O O . HIS B 2 923 ? 161.405 150.138 160.320 1.00 51.94 923 HIS B O 1
ATOM 10747 N N . THR B 2 924 ? 163.190 149.312 159.241 1.00 48.86 924 THR B N 1
ATOM 10748 C CA . THR B 2 924 ? 162.432 148.315 158.501 1.00 44.76 924 THR B CA 1
ATOM 10749 C C . THR B 2 924 ? 163.031 146.938 158.741 1.00 47.07 924 THR B C 1
ATOM 10750 O O . THR B 2 924 ? 164.086 146.791 159.360 1.00 54.51 924 THR B O 1
ATOM 10754 N N . SER B 2 925 ? 162.333 145.919 158.247 1.00 48.15 925 SER B N 1
ATOM 10755 C CA . SER B 2 925 ? 162.761 144.532 158.368 1.00 46.05 925 SER B CA 1
ATOM 10756 C C . SER B 2 925 ? 162.571 143.793 157.051 1.00 45.64 925 SER B C 1
ATOM 10757 O O . SER B 2 925 ? 162.139 142.639 157.021 1.00 47.82 925 SER B O 1
ATOM 10760 N N . ALA B 2 926 ? 162.895 144.449 155.940 1.00 49.64 926 ALA B N 1
ATOM 10761 C CA . ALA B 2 926 ? 162.825 143.830 154.622 1.00 47.64 926 ALA B CA 1
ATOM 10762 C C . ALA B 2 926 ? 163.888 144.454 153.733 1.00 55.61 926 ALA B C 1
ATOM 10763 O O . ALA B 2 926 ? 164.077 145.673 153.756 1.00 60.00 926 ALA B O 1
ATOM 10765 N N . GLY B 2 927 ? 164.576 143.623 152.954 1.00 45.62 927 GLY B N 1
ATOM 10766 C CA . GLY B 2 927 ? 165.667 144.100 152.128 1.00 38.95 927 GLY B CA 1
ATOM 10767 C C . GLY B 2 927 ? 165.411 144.000 150.641 1.00 45.64 927 GLY B C 1
ATOM 10768 O O . GLY B 2 927 ? 164.494 143.298 150.207 1.00 52.85 927 GLY B O 1
ATOM 10769 N N . ILE B 2 928 ? 166.217 144.701 149.846 1.00 46.80 928 ILE B N 1
ATOM 10770 C CA . ILE B 2 928 ? 166.112 144.678 148.394 1.00 47.09 928 ILE B CA 1
ATOM 10771 C C . ILE B 2 928 ? 167.490 144.400 147.807 1.00 45.79 928 ILE B C 1
ATOM 10772 O O . ILE B 2 928 ? 168.508 144.860 148.336 1.00 53.24 928 ILE B O 1
ATOM 10777 N N . VAL B 2 929 ? 167.522 143.629 146.723 1.00 38.86 929 VAL B N 1
ATOM 10778 C CA . VAL B 2 929 ? 168.764 143.205 146.087 1.00 38.44 929 VAL B CA 1
ATOM 10779 C C . VAL B 2 929 ? 169.186 144.246 145.057 1.00 46.76 929 VAL B C 1
ATOM 10780 O O . VAL B 2 929 ? 168.358 144.743 144.287 1.00 57.17 929 VAL B O 1
ATOM 10784 N N . GLY B 2 930 ? 170.480 144.583 145.051 1.00 43.20 930 GLY B N 1
ATOM 10785 C CA . GLY B 2 930 ? 171.033 145.475 144.058 1.00 40.37 930 GLY B CA 1
ATOM 10786 C C . GLY B 2 930 ? 172.273 144.874 143.420 1.00 43.12 930 GLY B C 1
ATOM 10787 O O . GLY B 2 930 ? 172.754 143.815 143.826 1.00 48.59 930 GLY B O 1
ATOM 10788 N N . ARG B 2 931 ? 172.779 145.569 142.405 1.00 44.44 931 ARG B N 1
ATOM 10789 C CA . ARG B 2 931 ? 173.962 145.146 141.671 1.00 38.17 931 ARG B CA 1
ATOM 10790 C C . ARG B 2 931 ? 174.901 146.330 141.493 1.00 47.94 931 ARG B C 1
ATOM 10791 O O . ARG B 2 931 ? 174.456 147.450 141.227 1.00 54.93 931 ARG B O 1
ATOM 10799 N N . ILE B 2 932 ? 176.199 146.079 141.641 1.00 49.74 932 ILE B N 1
ATOM 10800 C CA . ILE B 2 932 ? 177.218 147.118 141.536 1.00 43.50 932 ILE B CA 1
ATOM 10801 C C . ILE B 2 932 ? 177.625 147.269 140.077 1.00 44.47 932 ILE B C 1
ATOM 10802 O O . ILE B 2 932 ? 177.807 146.272 139.370 1.00 51.65 932 ILE B O 1
ATOM 10807 N N . ILE B 2 933 ? 177.768 148.513 139.621 1.00 43.72 933 ILE B N 1
ATOM 10808 C CA . ILE B 2 933 ? 178.164 148.767 138.240 1.00 39.68 933 ILE B CA 1
ATOM 10809 C C . ILE B 2 933 ? 179.319 149.760 138.160 1.00 42.19 933 ILE B C 1
ATOM 10810 O O . ILE B 2 933 ? 179.938 149.905 137.102 1.00 50.66 933 ILE B O 1
ATOM 10815 N N . GLY B 2 934 ? 179.625 150.448 139.254 1.00 36.91 934 GLY B N 1
ATOM 10816 C CA . GLY B 2 934 ? 180.694 151.430 139.202 1.00 39.19 934 GLY B CA 1
ATOM 10817 C C . GLY B 2 934 ? 180.981 152.023 140.564 1.00 42.42 934 GLY B C 1
ATOM 10818 O O . GLY B 2 934 ? 180.385 151.642 141.575 1.00 43.75 934 GLY B O 1
ATOM 10819 N N . PHE B 2 935 ? 181.914 152.978 140.570 1.00 50.54 935 PHE B N 1
ATOM 10820 C CA . PHE B 2 935 ? 182.386 153.625 141.788 1.00 50.30 935 PHE B CA 1
ATOM 10821 C C . PHE B 2 935 ? 182.563 155.119 141.552 1.00 52.49 935 PHE B C 1
ATOM 10822 O O . PHE B 2 935 ? 182.838 155.557 140.432 1.00 56.56 935 PHE B O 1
ATOM 10830 N N . VAL B 2 936 ? 182.411 155.900 142.623 1.00 55.77 936 VAL B N 1
ATOM 10831 C CA . VAL B 2 936 ? 182.638 157.340 142.605 1.00 51.36 936 VAL B CA 1
ATOM 10832 C C . VAL B 2 936 ? 183.512 157.718 143.792 1.00 56.83 936 VAL B C 1
ATOM 10833 O O . VAL B 2 936 ? 183.731 156.918 144.708 1.00 62.03 936 VAL B O 1
ATOM 10837 N N . ASP B 2 937 ? 184.017 158.954 143.770 1.00 58.97 937 ASP B N 1
ATOM 10838 C CA . ASP B 2 937 ? 184.955 159.392 144.799 1.00 54.80 937 ASP B CA 1
ATOM 10839 C C . ASP B 2 937 ? 184.245 160.070 145.966 1.00 60.44 937 ASP B C 1
ATOM 10840 O O . ASP B 2 937 ? 184.798 160.163 147.067 1.00 63.90 937 ASP B O 1
ATOM 10845 N N . ALA B 2 938 ? 183.026 160.555 145.747 1.00 57.34 938 ALA B N 1
ATOM 10846 C CA . ALA B 2 938 ? 182.298 161.250 146.799 1.00 50.53 938 ALA B CA 1
ATOM 10847 C C . ALA B 2 938 ? 181.871 160.283 147.899 1.00 52.31 938 ALA B C 1
ATOM 10848 O O . ALA B 2 938 ? 181.932 159.061 147.745 1.00 55.56 938 ALA B O 1
ATOM 10850 N N . LEU B 2 939 ? 181.441 160.848 149.030 1.00 52.37 939 LEU B N 1
ATOM 10851 C CA . LEU B 2 939 ? 180.984 160.064 150.178 1.00 47.86 939 LEU B CA 1
ATOM 10852 C C . LEU B 2 939 ? 179.458 160.010 150.182 1.00 50.65 939 LEU B C 1
ATOM 10853 O O . LEU B 2 939 ? 178.785 160.501 151.091 1.00 55.07 939 LEU B O 1
ATOM 10858 N N . VAL B 2 940 ? 178.904 159.387 149.143 1.00 50.39 940 VAL B N 1
ATOM 10859 C CA . VAL B 2 940 ? 177.460 159.214 149.022 1.00 49.74 940 VAL B CA 1
ATOM 10860 C C . VAL B 2 940 ? 177.156 157.825 148.479 1.00 52.80 940 VAL B C 1
ATOM 10861 O O . VAL B 2 940 ? 178.057 157.108 148.034 1.00 54.75 940 VAL B O 1
ATOM 10865 N N . GLY B 2 941 ? 175.884 157.440 148.514 1.00 51.63 941 GLY B N 1
ATOM 10866 C CA . GLY B 2 941 ? 175.440 156.231 147.850 1.00 48.61 941 GLY B CA 1
ATOM 10867 C C . GLY B 2 941 ? 174.415 156.526 146.775 1.00 48.39 941 GLY B C 1
ATOM 10868 O O . GLY B 2 941 ? 173.290 156.931 147.078 1.00 49.05 941 GLY B O 1
ATOM 10869 N N . TYR B 2 942 ? 174.789 156.323 145.515 1.00 46.94 942 TYR B N 1
ATOM 10870 C CA . TYR B 2 942 ? 173.929 156.646 144.384 1.00 42.67 942 TYR B CA 1
ATOM 10871 C C . TYR B 2 942 ? 173.095 155.432 144.000 1.00 47.30 942 TYR B C 1
ATOM 10872 O O . TYR B 2 942 ? 173.620 154.319 143.894 1.00 54.73 942 TYR B O 1
ATOM 10881 N N . ALA B 2 943 ? 171.801 155.649 143.791 1.00 44.14 943 ALA B N 1
ATOM 10882 C CA . ALA B 2 943 ? 170.906 154.589 143.350 1.00 40.96 943 ALA B CA 1
ATOM 10883 C C . ALA B 2 943 ? 169.679 155.226 142.717 1.00 46.45 943 ALA B C 1
ATOM 10884 O O . ALA B 2 943 ? 169.440 156.428 142.847 1.00 50.86 943 ALA B O 1
ATOM 10886 N N . HIS B 2 944 ? 168.905 154.399 142.020 1.00 48.01 944 HIS B N 1
ATOM 10887 C CA . HIS B 2 944 ? 167.669 154.860 141.413 1.00 39.96 944 HIS B CA 1
ATOM 10888 C C . HIS B 2 944 ? 166.699 155.316 142.500 1.00 50.61 944 HIS B C 1
ATOM 10889 O O . HIS B 2 944 ? 166.701 154.775 143.610 1.00 56.09 944 HIS B O 1
ATOM 10896 N N . PRO B 2 945 ? 165.873 156.326 142.219 1.00 48.86 945 PRO B N 1
ATOM 10897 C CA . PRO B 2 945 ? 164.858 156.728 143.206 1.00 46.18 945 PRO B CA 1
ATOM 10898 C C . PRO B 2 945 ? 163.923 155.600 143.605 1.00 49.87 945 PRO B C 1
ATOM 10899 O O . PRO B 2 945 ? 163.470 155.559 144.757 1.00 56.68 945 PRO B O 1
ATOM 10903 N N . TYR B 2 946 ? 163.621 154.679 142.687 1.00 45.02 946 TYR B N 1
ATOM 10904 C CA . TYR B 2 946 ? 162.803 153.522 143.038 1.00 42.27 946 TYR B CA 1
ATOM 10905 C C . TYR B 2 946 ? 163.496 152.656 144.081 1.00 49.75 946 TYR B C 1
ATOM 10906 O O . TYR B 2 946 ? 162.838 152.062 144.943 1.00 56.97 946 TYR B O 1
ATOM 10915 N N . PHE B 2 947 ? 164.825 152.559 144.007 1.00 46.54 947 PHE B N 1
ATOM 10916 C CA . PHE B 2 947 ? 165.578 151.766 144.974 1.00 42.44 947 PHE B CA 1
ATOM 10917 C C . PHE B 2 947 ? 165.441 152.336 146.381 1.00 46.64 947 PHE B C 1
ATOM 10918 O O . PHE B 2 947 ? 165.219 151.595 147.344 1.00 55.78 947 PHE B O 1
ATOM 10926 N N . HIS B 2 948 ? 165.571 153.657 146.518 1.00 46.66 948 HIS B N 1
ATOM 10927 C CA . HIS B 2 948 ? 165.451 154.276 147.834 1.00 46.07 948 HIS B CA 1
ATOM 10928 C C . HIS B 2 948 ? 164.013 154.248 148.328 1.00 52.00 948 HIS B C 1
ATOM 10929 O O . HIS B 2 948 ? 163.767 154.070 149.526 1.00 61.88 948 HIS B O 1
ATOM 10936 N N . ALA B 2 949 ? 163.048 154.430 147.423 1.00 45.08 949 ALA B N 1
ATOM 10937 C CA . ALA B 2 949 ? 161.647 154.353 147.819 1.00 41.37 949 ALA B CA 1
ATOM 10938 C C . ALA B 2 949 ? 161.280 152.962 148.316 1.00 47.30 949 ALA B C 1
ATOM 10939 O O . ALA B 2 949 ? 160.393 152.820 149.164 1.00 57.55 949 ALA B O 1
ATOM 10941 N N . ALA B 2 950 ? 161.946 151.926 147.805 1.00 45.57 950 ALA B N 1
ATOM 10942 C CA . ALA B 2 950 ? 161.680 150.566 148.250 1.00 44.24 950 ALA B CA 1
ATOM 10943 C C . ALA B 2 950 ? 162.145 150.309 149.675 1.00 49.59 950 ALA B C 1
ATOM 10944 O O . ALA B 2 950 ? 161.732 149.310 150.271 1.00 53.70 950 ALA B O 1
ATOM 10946 N N . LYS B 2 951 ? 162.991 151.173 150.230 1.00 53.85 951 LYS B N 1
ATOM 10947 C CA . LYS B 2 951 ? 163.394 151.101 151.625 1.00 50.32 951 LYS B CA 1
ATOM 10948 C C . LYS B 2 951 ? 162.652 152.110 152.490 1.00 55.41 951 LYS B C 1
ATOM 10949 O O . LYS B 2 951 ? 163.009 152.290 153.658 1.00 60.92 951 LYS B O 1
ATOM 10955 N N . ARG B 2 952 ? 161.637 152.774 151.935 1.00 56.33 952 ARG B N 1
ATOM 10956 C CA . ARG B 2 952 ? 160.830 153.762 152.652 1.00 56.10 952 ARG B CA 1
ATOM 10957 C C . ARG B 2 952 ? 161.688 154.917 153.169 1.00 62.22 952 ARG B C 1
ATOM 10958 O O . ARG B 2 952 ? 161.582 155.333 154.323 1.00 63.93 952 ARG B O 1
ATOM 10966 N N . ARG B 2 953 ? 162.547 155.438 152.297 1.00 56.92 953 ARG B N 1
ATOM 10967 C CA . ARG B 2 953 ? 163.396 156.572 152.629 1.00 54.38 953 ARG B CA 1
ATOM 10968 C C . ARG B 2 953 ? 163.404 157.553 151.465 1.00 59.04 953 ARG B C 1
ATOM 10969 O O . ARG B 2 953 ? 163.167 157.184 150.314 1.00 65.44 953 ARG B O 1
ATOM 10977 N N . ASN B 2 954 ? 163.680 158.815 151.780 1.00 61.72 954 ASN B N 1
ATOM 10978 C CA . ASN B 2 954 ? 163.887 159.855 150.784 1.00 56.71 954 ASN B CA 1
ATOM 10979 C C . ASN B 2 954 ? 165.272 160.464 150.963 1.00 62.27 954 ASN B C 1
ATOM 10980 O O . ASN B 2 954 ? 165.964 160.215 151.953 1.00 69.90 954 ASN B O 1
ATOM 10985 N N . CYS B 2 955 ? 165.675 161.273 149.985 1.00 54.16 955 CYS B N 1
ATOM 10986 C CA . CYS B 2 955 ? 167.038 161.799 149.928 1.00 57.44 955 CYS B CA 1
ATOM 10987 C C . CYS B 2 955 ? 167.085 163.217 150.500 1.00 60.79 955 CYS B C 1
ATOM 10988 O O . CYS B 2 955 ? 167.220 164.213 149.789 1.00 64.14 955 CYS B O 1
ATOM 10991 N N . ASP B 2 956 ? 166.980 163.293 151.824 1.00 60.25 956 ASP B N 1
ATOM 10992 C CA . ASP B 2 956 ? 167.082 164.561 152.540 1.00 57.16 956 ASP B CA 1
ATOM 10993 C C . ASP B 2 956 ? 167.919 164.388 153.805 1.00 60.56 956 ASP B C 1
ATOM 10994 O O . ASP B 2 956 ? 167.670 165.013 154.835 1.00 61.81 956 ASP B O 1
ATOM 10999 N N . GLY B 2 957 ? 168.937 163.534 153.733 1.00 61.29 957 GLY B N 1
ATOM 11000 C CA . GLY B 2 957 ? 169.810 163.291 154.861 1.00 55.51 957 GLY B CA 1
ATOM 11001 C C . GLY B 2 957 ? 169.679 161.929 155.506 1.00 59.16 957 GLY B C 1
ATOM 11002 O O . GLY B 2 957 ? 170.240 161.722 156.589 1.00 65.41 957 GLY B O 1
ATOM 11003 N N . ASP B 2 958 ? 168.959 161.000 154.887 1.00 64.37 958 ASP B N 1
ATOM 11004 C CA . ASP B 2 958 ? 168.821 159.661 155.439 1.00 65.22 958 ASP B CA 1
ATOM 11005 C C . ASP B 2 958 ? 170.095 158.853 155.223 1.00 65.62 958 ASP B C 1
ATOM 11006 O O . ASP B 2 958 ? 170.918 159.165 154.359 1.00 69.48 958 ASP B O 1
ATOM 11011 N N . GLU B 2 959 ? 170.254 157.804 156.026 1.00 63.54 959 GLU B N 1
ATOM 11012 C CA . GLU B 2 959 ? 171.401 156.912 155.938 1.00 60.46 959 GLU B CA 1
ATOM 11013 C C . GLU B 2 959 ? 170.912 155.473 155.909 1.00 65.02 959 GLU B C 1
ATOM 11014 O O . GLU B 2 959 ? 170.109 155.072 156.756 1.00 67.58 959 GLU B O 1
ATOM 11020 N N . ASP B 2 960 ? 171.403 154.702 154.947 1.00 64.54 960 ASP B N 1
ATOM 11021 C CA . ASP B 2 960 ? 171.029 153.307 154.766 1.00 57.41 960 ASP B CA 1
ATOM 11022 C C . ASP B 2 960 ? 172.278 152.432 154.828 1.00 59.39 960 ASP B C 1
ATOM 11023 O O . ASP B 2 960 ? 173.394 152.916 155.024 1.00 62.57 960 ASP B O 1
ATOM 11028 N N . ALA B 2 961 ? 172.082 151.127 154.655 1.00 51.40 961 ALA B N 1
ATOM 11029 C CA . ALA B 2 961 ? 173.147 150.151 154.830 1.00 48.67 961 ALA B CA 1
ATOM 11030 C C . ALA B 2 961 ? 173.207 149.203 153.642 1.00 51.56 961 ALA B C 1
ATOM 11031 O O . ALA B 2 961 ? 172.188 148.896 153.018 1.00 57.50 961 ALA B O 1
ATOM 11033 N N . VAL B 2 962 ? 174.417 148.741 153.340 1.00 49.54 962 VAL B N 1
ATOM 11034 C CA . VAL B 2 962 ? 174.660 147.769 152.281 1.00 48.08 962 VAL B CA 1
ATOM 11035 C C . VAL B 2 962 ? 175.491 146.628 152.848 1.00 54.54 962 VAL B C 1
ATOM 11036 O O . VAL B 2 962 ? 176.392 146.848 153.665 1.00 56.00 962 VAL B O 1
ATOM 11040 N N . MET B 2 963 ? 175.174 145.407 152.426 1.00 54.87 963 MET B N 1
ATOM 11041 C CA . MET B 2 963 ? 175.899 144.221 152.849 1.00 48.61 963 MET B CA 1
ATOM 11042 C C . MET B 2 963 ? 175.955 143.239 151.689 1.00 52.46 963 MET B C 1
ATOM 11043 O O . MET B 2 963 ? 175.067 143.217 150.834 1.00 63.97 963 MET B O 1
ATOM 11048 N N . LEU B 2 964 ? 177.011 142.434 151.660 1.00 42.57 964 LEU B N 1
ATOM 11049 C CA . LEU B 2 964 ? 177.162 141.451 150.599 1.00 43.57 964 LEU B CA 1
ATOM 11050 C C . LEU B 2 964 ? 176.173 140.308 150.793 1.00 47.20 964 LEU B C 1
ATOM 11051 O O . LEU B 2 964 ? 175.856 139.924 151.922 1.00 56.18 964 LEU B O 1
ATOM 11056 N N . LEU B 2 965 ? 175.680 139.767 149.678 1.00 38.34 965 LEU B N 1
ATOM 11057 C CA . LEU B 2 965 ? 174.591 138.796 149.737 1.00 41.10 965 LEU B CA 1
ATOM 11058 C C . LEU B 2 965 ? 175.053 137.465 150.319 1.00 46.91 965 LEU B C 1
ATOM 11059 O O . LEU B 2 965 ? 174.390 136.898 151.198 1.00 58.53 965 LEU B O 1
ATOM 11064 N N . LEU B 2 966 ? 176.184 136.945 149.838 1.00 33.19 966 LEU B N 1
ATOM 11065 C CA . LEU B 2 966 ? 176.640 135.635 150.292 1.00 37.87 966 LEU B CA 1
ATOM 11066 C C . LEU B 2 966 ? 177.006 135.655 151.770 1.00 44.26 966 LEU B C 1
ATOM 11067 O O . LEU B 2 966 ? 176.742 134.686 152.493 1.00 53.97 966 LEU B O 1
ATOM 11072 N N . ASP B 2 967 ? 177.617 136.745 152.235 1.00 38.69 967 ASP B N 1
ATOM 11073 C CA . ASP B 2 967 ? 177.942 136.862 153.651 1.00 41.23 967 ASP B CA 1
ATOM 11074 C C . ASP B 2 967 ? 176.685 136.823 154.508 1.00 45.23 967 ASP B C 1
ATOM 11075 O O . ASP B 2 967 ? 176.647 136.142 155.541 1.00 53.21 967 ASP B O 1
ATOM 11080 N N . ALA B 2 968 ? 175.641 137.539 154.088 1.00 38.29 968 ALA B N 1
ATOM 11081 C CA . ALA B 2 968 ? 174.386 137.520 154.827 1.00 39.96 968 ALA B CA 1
ATOM 11082 C C . ALA B 2 968 ? 173.760 136.134 154.813 1.00 43.36 968 ALA B C 1
ATOM 11083 O O . ALA B 2 968 ? 173.239 135.671 155.833 1.00 50.69 968 ALA B O 1
ATOM 11085 N N . LEU B 2 969 ? 173.803 135.452 153.669 1.00 35.28 969 LEU B N 1
ATOM 11086 C CA . LEU B 2 969 ? 173.210 134.121 153.595 1.00 35.82 969 LEU B CA 1
ATOM 11087 C C . LEU B 2 969 ? 173.946 133.132 154.489 1.00 42.18 969 LEU B C 1
ATOM 11088 O O . LEU B 2 969 ? 173.321 132.272 155.118 1.00 45.75 969 LEU B O 1
ATOM 11093 N N . LEU B 2 970 ? 175.273 133.232 154.555 1.00 40.67 970 LEU B N 1
ATOM 11094 C CA . LEU B 2 970 ? 176.051 132.285 155.349 1.00 37.02 970 LEU B CA 1
ATOM 11095 C C . LEU B 2 970 ? 175.965 132.576 156.844 1.00 43.13 970 LEU B C 1
ATOM 11096 O O . LEU B 2 970 ? 175.917 131.652 157.661 1.00 50.81 970 LEU B O 1
ATOM 11101 N N . ASN B 2 971 ? 175.947 133.856 157.227 1.00 44.19 971 ASN B N 1
ATOM 11102 C CA . ASN B 2 971 ? 176.221 134.193 158.621 1.00 39.46 971 ASN B CA 1
ATOM 11103 C C . ASN B 2 971 ? 174.958 134.560 159.398 1.00 47.18 971 ASN B C 1
ATOM 11104 O O . ASN B 2 971 ? 174.910 134.386 160.621 1.00 55.07 971 ASN B O 1
ATOM 11109 N N . PHE B 2 972 ? 173.935 135.082 158.723 1.00 42.54 972 PHE B N 1
ATOM 11110 C CA . PHE B 2 972 ? 172.732 135.522 159.423 1.00 41.32 972 PHE B CA 1
ATOM 11111 C C . PHE B 2 972 ? 172.016 134.346 160.077 1.00 43.68 972 PHE B C 1
ATOM 11112 O O . PHE B 2 972 ? 171.855 133.283 159.475 1.00 50.77 972 PHE B O 1
ATOM 11120 N N . SER B 2 973 ? 171.583 134.544 161.321 1.00 35.54 973 SER B N 1
ATOM 11121 C CA . SER B 2 973 ? 170.790 133.552 162.031 1.00 33.35 973 SER B CA 1
ATOM 11122 C C . SER B 2 973 ? 169.775 134.249 162.925 1.00 38.58 973 SER B C 1
ATOM 11123 O O . SER B 2 973 ? 170.076 135.275 163.537 1.00 44.04 973 SER B O 1
ATOM 11126 N N . ARG B 2 974 ? 168.569 133.680 162.990 1.00 37.82 974 ARG B N 1
ATOM 11127 C CA . ARG B 2 974 ? 167.524 134.237 163.842 1.00 31.32 974 ARG B CA 1
ATOM 11128 C C . ARG B 2 974 ? 167.828 133.998 165.315 1.00 46.35 974 ARG B C 1
ATOM 11129 O O . ARG B 2 974 ? 167.246 134.647 166.191 1.00 49.59 974 ARG B O 1
ATOM 11137 N N . TYR B 2 975 ? 168.730 133.060 165.604 1.00 51.23 975 TYR B N 1
ATOM 11138 C CA . TYR B 2 975 ? 169.032 132.714 166.989 1.00 34.75 975 TYR B CA 1
ATOM 11139 C C . TYR B 2 975 ? 169.907 133.770 167.651 1.00 37.97 975 TYR B C 1
ATOM 11140 O O . TYR B 2 975 ? 170.025 133.804 168.879 1.00 51.08 975 TYR B O 1
ATOM 11149 N N . TYR B 2 976 ? 170.534 134.636 166.855 1.00 33.78 976 TYR B N 1
ATOM 11150 C CA . TYR B 2 976 ? 171.454 135.620 167.416 1.00 31.60 976 TYR B CA 1
ATOM 11151 C C . TYR B 2 976 ? 170.736 136.911 167.786 1.00 41.84 976 TYR B C 1
ATOM 11152 O O . TYR B 2 976 ? 171.333 137.811 168.386 1.00 48.10 976 TYR B O 1
ATOM 11161 N N . LEU B 2 977 ? 169.461 137.021 167.438 1.00 42.63 977 LEU B N 1
ATOM 11162 C CA . LEU B 2 977 ? 168.760 138.288 167.573 1.00 38.10 977 LEU B CA 1
ATOM 11163 C C . LEU B 2 977 ? 168.407 138.558 169.034 1.00 40.37 977 LEU B C 1
ATOM 11164 O O . LEU B 2 977 ? 168.145 137.619 169.794 1.00 50.50 977 LEU B O 1
ATOM 11169 N N . PRO B 2 978 ? 168.388 139.822 169.458 1.00 35.89 978 PRO B N 1
ATOM 11170 C CA . PRO B 2 978 ? 167.981 140.141 170.832 1.00 37.38 978 PRO B CA 1
ATOM 11171 C C . PRO B 2 978 ? 166.549 139.713 171.124 1.00 46.33 978 PRO B C 1
ATOM 11172 O O . PRO B 2 978 ? 165.681 139.726 170.249 1.00 52.62 978 PRO B O 1
ATOM 11176 N N . GLU B 2 979 ? 166.312 139.334 172.380 1.00 51.20 979 GLU B N 1
ATOM 11177 C CA . GLU B 2 979 ? 164.999 138.858 172.800 1.00 49.45 979 GLU B CA 1
ATOM 11178 C C . GLU B 2 979 ? 163.994 139.994 172.942 1.00 54.96 979 GLU B C 1
ATOM 11179 O O . GLU B 2 979 ? 162.823 139.836 172.579 1.00 56.83 979 GLU B O 1
ATOM 11185 N N . LYS B 2 980 ? 164.426 141.138 173.465 1.00 60.06 980 LYS B N 1
ATOM 11186 C CA . LYS B 2 980 ? 163.509 142.231 173.741 1.00 51.42 980 LYS B CA 1
ATOM 11187 C C . LYS B 2 980 ? 162.966 142.823 172.446 1.00 57.95 980 LYS B C 1
ATOM 11188 O O . LYS B 2 980 ? 163.521 142.631 171.360 1.00 64.85 980 LYS B O 1
ATOM 11194 N N . ARG B 2 981 ? 161.852 143.541 172.573 1.00 55.71 981 ARG B N 1
ATOM 11195 C CA . ARG B 2 981 ? 161.222 144.157 171.414 1.00 53.55 981 ARG B CA 1
ATOM 11196 C C . ARG B 2 981 ? 162.173 145.148 170.758 1.00 53.99 981 ARG B C 1
ATOM 11197 O O . ARG B 2 981 ? 162.841 145.935 171.432 1.00 55.78 981 ARG B O 1
ATOM 11205 N N . GLY B 2 982 ? 162.225 145.108 169.430 1.00 51.88 982 GLY B N 1
ATOM 11206 C CA . GLY B 2 982 ? 163.166 145.893 168.666 1.00 44.18 982 GLY B CA 1
ATOM 11207 C C . GLY B 2 982 ? 164.346 145.111 168.135 1.00 43.54 982 GLY B C 1
ATOM 11208 O O . GLY B 2 982 ? 165.137 145.665 167.363 1.00 51.71 982 GLY B O 1
ATOM 11209 N N . GLY B 2 983 ? 164.491 143.845 168.530 1.00 41.42 983 GLY B N 1
ATOM 11210 C CA . GLY B 2 983 ? 165.579 143.027 168.033 1.00 42.09 983 GLY B CA 1
ATOM 11211 C C . GLY B 2 983 ? 165.373 142.491 166.636 1.00 43.71 983 GLY B C 1
ATOM 11212 O O . GLY B 2 983 ? 166.354 142.179 165.955 1.00 53.47 983 GLY B O 1
ATOM 11213 N N . LYS B 2 984 ? 164.126 142.374 166.195 1.00 40.67 984 LYS B N 1
ATOM 11214 C CA . LYS B 2 984 ? 163.830 141.996 164.824 1.00 38.90 984 LYS B CA 1
ATOM 11215 C C . LYS B 2 984 ? 163.859 143.181 163.871 1.00 39.64 984 LYS B C 1
ATOM 11216 O O . LYS B 2 984 ? 163.819 142.981 162.654 1.00 46.72 984 LYS B O 1
ATOM 11222 N N . MET B 2 985 ? 163.920 144.400 164.392 1.00 49.91 985 MET B N 1
ATOM 11223 C CA . MET B 2 985 ? 164.046 145.588 163.571 1.00 48.33 985 MET B CA 1
ATOM 11224 C C . MET B 2 985 ? 165.500 145.764 163.147 1.00 54.28 985 MET B C 1
ATOM 11225 O O . MET B 2 985 ? 166.431 145.480 163.906 1.00 61.29 985 MET B O 1
ATOM 11230 N N . ASP B 2 986 ? 165.685 146.219 161.905 1.00 47.21 986 ASP B N 1
ATOM 11231 C CA . ASP B 2 986 ? 167.002 146.273 161.265 1.00 43.54 986 ASP B CA 1
ATOM 11232 C C . ASP B 2 986 ? 167.611 144.878 161.130 1.00 47.19 986 ASP B C 1
ATOM 11233 O O . ASP B 2 986 ? 168.679 144.592 161.673 1.00 53.63 986 ASP B O 1
ATOM 11238 N N . ALA B 2 987 ? 166.923 143.998 160.400 1.00 34.42 987 ALA B N 1
ATOM 11239 C CA . ALA B 2 987 ? 167.379 142.639 160.163 1.00 37.57 987 ALA B CA 1
ATOM 11240 C C . ALA B 2 987 ? 166.748 142.093 158.888 1.00 46.30 987 ALA B C 1
ATOM 11241 O O . ALA B 2 987 ? 165.548 142.293 158.658 1.00 54.66 987 ALA B O 1
ATOM 11243 N N . PRO B 2 988 ? 167.522 141.404 158.046 1.00 42.81 988 PRO B N 1
ATOM 11244 C CA . PRO B 2 988 ? 166.994 140.876 156.769 1.00 35.48 988 PRO B CA 1
ATOM 11245 C C . PRO B 2 988 ? 166.103 139.648 156.937 1.00 42.43 988 PRO B C 1
ATOM 11246 O O . PRO B 2 988 ? 166.463 138.514 156.632 1.00 50.63 988 PRO B O 1
ATOM 11250 N N . LEU B 2 989 ? 164.890 139.874 157.442 1.00 43.09 989 LEU B N 1
ATOM 11251 C CA . LEU B 2 989 ? 163.966 138.764 157.644 1.00 38.67 989 LEU B CA 1
ATOM 11252 C C . LEU B 2 989 ? 163.441 138.219 156.323 1.00 41.76 989 LEU B C 1
ATOM 11253 O O . LEU B 2 989 ? 163.196 137.014 156.207 1.00 45.03 989 LEU B O 1
ATOM 11258 N N . VAL B 2 990 ? 163.260 139.080 155.326 1.00 44.39 990 VAL B N 1
ATOM 11259 C CA . VAL B 2 990 ? 162.898 138.658 153.977 1.00 40.14 990 VAL B CA 1
ATOM 11260 C C . VAL B 2 990 ? 163.462 139.680 153.001 1.00 41.08 990 VAL B C 1
ATOM 11261 O O . VAL B 2 990 ? 163.449 140.884 153.269 1.00 48.91 990 VAL B O 1
ATOM 11265 N N . ILE B 2 991 ? 163.988 139.198 151.880 1.00 39.48 991 ILE B N 1
ATOM 11266 C CA . ILE B 2 991 ? 164.521 140.068 150.843 1.00 40.87 991 ILE B CA 1
ATOM 11267 C C . ILE B 2 991 ? 163.621 139.985 149.618 1.00 39.28 991 ILE B C 1
ATOM 11268 O O . ILE B 2 991 ? 162.882 139.018 149.415 1.00 43.43 991 ILE B O 1
ATOM 11273 N N . THR B 2 992 ? 163.692 141.023 148.793 1.00 44.18 992 THR B N 1
ATOM 11274 C CA . THR B 2 992 ? 162.871 141.152 147.600 1.00 40.17 992 THR B CA 1
ATOM 11275 C C . THR B 2 992 ? 163.755 141.120 146.361 1.00 46.90 992 THR B C 1
ATOM 11276 O O . THR B 2 992 ? 164.811 141.757 146.326 1.00 57.08 992 THR B O 1
ATOM 11280 N N . THR B 2 993 ? 163.320 140.378 145.342 1.00 47.76 993 THR B N 1
ATOM 11281 C CA . THR B 2 993 ? 164.119 140.159 144.146 1.00 44.46 993 THR B CA 1
ATOM 11282 C C . THR B 2 993 ? 163.638 140.931 142.925 1.00 49.54 993 THR B C 1
ATOM 11283 O O . THR B 2 993 ? 164.354 140.966 141.920 1.00 50.02 993 THR B O 1
ATOM 11287 N N . ARG B 2 994 ? 162.455 141.540 142.973 1.00 54.13 994 ARG B N 1
ATOM 11288 C CA . ARG B 2 994 ? 161.951 142.361 141.882 1.00 48.99 994 ARG B CA 1
ATOM 11289 C C . ARG B 2 994 ? 161.430 143.676 142.436 1.00 56.62 994 ARG B C 1
ATOM 11290 O O . ARG B 2 994 ? 160.950 143.744 143.569 1.00 63.52 994 ARG B O 1
ATOM 11298 N N . LEU B 2 995 ? 161.515 144.722 141.624 1.00 49.31 995 LEU B N 1
ATOM 11299 C CA . LEU B 2 995 ? 161.133 146.064 142.036 1.00 46.48 995 LEU B CA 1
ATOM 11300 C C . LEU B 2 995 ? 159.898 146.492 141.256 1.00 56.30 995 LEU B C 1
ATOM 11301 O O . LEU B 2 995 ? 159.910 146.503 140.021 1.00 58.17 995 LEU B O 1
ATOM 11306 N N . ASP B 2 996 ? 158.841 146.839 141.981 1.00 67.17 996 ASP B N 1
ATOM 11307 C CA . ASP B 2 996 ? 157.575 147.269 141.390 1.00 64.56 996 ASP B CA 1
ATOM 11308 C C . ASP B 2 996 ? 157.266 148.684 141.851 1.00 66.87 996 ASP B C 1
ATOM 11309 O O . ASP B 2 996 ? 157.044 148.902 143.057 1.00 69.82 996 ASP B O 1
ATOM 11314 N N . PRO B 2 997 ? 157.232 149.668 140.951 1.00 54.65 997 PRO B N 1
ATOM 11315 C CA . PRO B 2 997 ? 157.009 151.057 141.384 1.00 52.95 997 PRO B CA 1
ATOM 11316 C C . PRO B 2 997 ? 155.660 151.292 142.036 1.00 57.54 997 PRO B C 1
ATOM 11317 O O . PRO B 2 997 ? 155.495 152.300 142.733 1.00 62.37 997 PRO B O 1
ATOM 11321 N N . ARG B 2 998 ? 154.687 150.406 141.827 1.00 58.97 998 ARG B N 1
ATOM 11322 C CA . ARG B 2 998 ? 153.359 150.606 142.389 1.00 54.95 998 ARG B CA 1
ATOM 11323 C C . ARG B 2 998 ? 153.325 150.431 143.899 1.00 59.19 998 ARG B C 1
ATOM 11324 O O . ARG B 2 998 ? 152.383 150.905 144.542 1.00 67.95 998 ARG B O 1
ATOM 11332 N N . GLU B 2 999 ? 154.319 149.766 144.481 1.00 64.95 999 GLU B N 1
ATOM 11333 C CA . GLU B 2 999 ? 154.289 149.405 145.894 1.00 65.20 999 GLU B CA 1
ATOM 11334 C C . GLU B 2 999 ? 155.622 149.726 146.562 1.00 69.56 999 GLU B C 1
ATOM 11335 O O . GLU B 2 999 ? 156.202 148.905 147.273 1.00 73.63 999 GLU B O 1
ATOM 11341 N N . VAL B 2 1000 ? 156.124 150.942 146.342 1.00 62.82 1000 VAL B N 1
ATOM 11342 C CA . VAL B 2 1000 ? 157.375 151.365 146.961 1.00 63.24 1000 VAL B CA 1
ATOM 11343 C C . VAL B 2 1000 ? 157.136 152.490 147.964 1.00 64.03 1000 VAL B C 1
ATOM 11344 O O . VAL B 2 1000 ? 157.486 152.357 149.142 1.00 70.44 1000 VAL B O 1
ATOM 11348 N N . ASP B 2 1001 ? 156.528 153.590 147.522 1.00 66.27 1001 ASP B N 1
ATOM 11349 C CA . ASP B 2 1001 ? 156.306 154.753 148.370 1.00 66.18 1001 ASP B CA 1
ATOM 11350 C C . ASP B 2 1001 ? 155.472 155.765 147.599 1.00 71.50 1001 ASP B C 1
ATOM 11351 O O . ASP B 2 1001 ? 155.454 155.764 146.366 1.00 78.97 1001 ASP B O 1
ATOM 11356 N N . SER B 2 1002 ? 154.778 156.629 148.341 1.00 59.75 1002 SER B N 1
ATOM 11357 C CA . SER B 2 1002 ? 153.886 157.593 147.705 1.00 58.08 1002 SER B CA 1
ATOM 11358 C C . SER B 2 1002 ? 154.645 158.812 147.196 1.00 62.48 1002 SER B C 1
ATOM 11359 O O . SER B 2 1002 ? 154.204 159.474 146.249 1.00 66.56 1002 SER B O 1
ATOM 11362 N N . GLU B 2 1003 ? 155.783 159.133 147.816 1.00 66.19 1003 GLU B N 1
ATOM 11363 C CA . GLU B 2 1003 ? 156.497 160.359 147.469 1.00 63.09 1003 GLU B CA 1
ATOM 11364 C C . GLU B 2 1003 ? 157.046 160.315 146.048 1.00 68.84 1003 GLU B C 1
ATOM 11365 O O . GLU B 2 1003 ? 157.058 161.335 145.350 1.00 73.42 1003 GLU B O 1
ATOM 11371 N N . VAL B 2 1004 ? 157.513 159.146 145.604 1.00 60.02 1004 VAL B N 1
ATOM 11372 C CA . VAL B 2 1004 ? 158.151 159.048 144.294 1.00 55.91 1004 VAL B CA 1
ATOM 11373 C C . VAL B 2 1004 ? 157.145 159.283 143.175 1.00 61.15 1004 VAL B C 1
ATOM 11374 O O . VAL B 2 1004 ? 157.527 159.609 142.044 1.00 68.35 1004 VAL B O 1
ATOM 11378 N N . HIS B 2 1005 ? 155.852 159.135 143.464 1.00 56.69 1005 HIS B N 1
ATOM 11379 C CA . HIS B 2 1005 ? 154.839 159.332 142.435 1.00 55.67 1005 HIS B CA 1
ATOM 11380 C C . HIS B 2 1005 ? 154.687 160.801 142.064 1.00 58.96 1005 HIS B C 1
ATOM 11381 O O . HIS B 2 1005 ? 154.117 161.119 141.015 1.00 62.62 1005 HIS B O 1
ATOM 11388 N N . ASN B 2 1006 ? 155.180 161.711 142.908 1.00 59.01 1006 ASN B N 1
ATOM 11389 C CA . ASN B 2 1006 ? 155.082 163.132 142.595 1.00 58.94 1006 ASN B CA 1
ATOM 11390 C C . ASN B 2 1006 ? 156.258 163.616 141.757 1.00 61.19 1006 ASN B C 1
ATOM 11391 O O . ASN B 2 1006 ? 156.242 164.753 141.273 1.00 66.09 1006 ASN B O 1
ATOM 11396 N N . MET B 2 1007 ? 157.278 162.783 141.576 1.00 59.81 1007 MET B N 1
ATOM 11397 C CA . MET B 2 1007 ? 158.460 163.199 140.832 1.00 59.30 1007 MET B CA 1
ATOM 11398 C C . MET B 2 1007 ? 158.127 163.397 139.359 1.00 62.07 1007 MET B C 1
ATOM 11399 O O . MET B 2 1007 ? 157.354 162.637 138.771 1.00 64.44 1007 MET B O 1
ATOM 11404 N N . ASP B 2 1008 ? 158.721 164.427 138.762 1.00 64.85 1008 ASP B N 1
ATOM 11405 C CA . ASP B 2 1008 ? 158.442 164.813 137.385 1.00 62.27 1008 ASP B CA 1
ATOM 11406 C C . ASP B 2 1008 ? 159.497 164.227 136.456 1.00 63.14 1008 ASP B C 1
ATOM 11407 O O . ASP B 2 1008 ? 160.676 164.153 136.815 1.00 66.75 1008 ASP B O 1
ATOM 11412 N N . ILE B 2 1009 ? 159.069 163.813 135.263 1.00 55.16 1009 ILE B N 1
ATOM 11413 C CA . ILE B 2 1009 ? 159.936 163.106 134.329 1.00 53.90 1009 ILE B CA 1
ATOM 11414 C C . ILE B 2 1009 ? 159.918 163.731 132.937 1.00 59.26 1009 ILE B C 1
ATOM 11415 O O . ILE B 2 1009 ? 160.186 163.040 131.950 1.00 62.07 1009 ILE B O 1
ATOM 11420 N N . VAL B 2 1010 ? 159.613 165.024 132.832 1.00 58.72 1010 VAL B N 1
ATOM 11421 C CA . VAL B 2 1010 ? 159.552 165.681 131.533 1.00 51.72 1010 VAL B CA 1
ATOM 11422 C C . VAL B 2 1010 ? 160.932 166.208 131.156 1.00 52.01 1010 VAL B C 1
ATOM 11423 O O . VAL B 2 1010 ? 161.777 166.468 132.022 1.00 54.84 1010 VAL B O 1
ATOM 11427 N N . ARG B 2 1011 ? 161.172 166.354 129.850 1.00 50.38 1011 ARG B N 1
ATOM 11428 C CA . ARG B 2 1011 ? 162.465 166.842 129.379 1.00 46.21 1011 ARG B CA 1
ATOM 11429 C C . ARG B 2 1011 ? 162.612 168.343 129.604 1.00 49.56 1011 ARG B C 1
ATOM 11430 O O . ARG B 2 1011 ? 163.683 168.821 129.994 1.00 51.72 1011 ARG B O 1
ATOM 11438 N N . TYR B 2 1012 ? 161.549 169.108 129.357 1.00 51.31 1012 TYR B N 1
ATOM 11439 C CA . TYR B 2 1012 ? 161.584 170.551 129.555 1.00 48.58 1012 TYR B CA 1
ATOM 11440 C C . TYR B 2 1012 ? 160.202 171.057 129.938 1.00 48.93 1012 TYR B C 1
ATOM 11441 O O . TYR B 2 1012 ? 159.191 170.515 129.482 1.00 54.59 1012 TYR B O 1
ATOM 11450 N N . TYR B 2 1013 ? 160.166 172.089 130.775 1.00 43.48 1013 TYR B N 1
ATOM 11451 C CA . TYR B 2 1013 ? 158.902 172.666 131.210 1.00 40.29 1013 TYR B CA 1
ATOM 11452 C C . TYR B 2 1013 ? 158.326 173.558 130.111 1.00 48.86 1013 TYR B C 1
ATOM 11453 O O . TYR B 2 1013 ? 159.079 174.209 129.380 1.00 56.20 1013 TYR B O 1
ATOM 11462 N N . PRO B 2 1014 ? 157.004 173.610 129.968 1.00 41.47 1014 PRO B N 1
ATOM 11463 C CA . PRO B 2 1014 ? 156.407 174.428 128.908 1.00 39.86 1014 PRO B CA 1
ATOM 11464 C C . PRO B 2 1014 ? 156.201 175.876 129.332 1.00 48.58 1014 PRO B C 1
ATOM 11465 O O . PRO B 2 1014 ? 156.476 176.274 130.465 1.00 56.07 1014 PRO B O 1
ATOM 11469 N N . LEU B 2 1015 ? 155.698 176.670 128.381 1.00 41.25 1015 LEU B N 1
ATOM 11470 C CA . LEU B 2 1015 ? 155.479 178.094 128.625 1.00 38.61 1015 LEU B CA 1
ATOM 11471 C C . LEU B 2 1015 ? 154.335 178.330 129.600 1.00 49.53 1015 LEU B C 1
ATOM 11472 O O . LEU B 2 1015 ? 154.338 179.321 130.342 1.00 56.43 1015 LEU B O 1
ATOM 11477 N N . GLU B 2 1016 ? 153.332 177.449 129.593 1.00 49.51 1016 GLU B N 1
ATOM 11478 C CA . GLU B 2 1016 ? 152.174 177.643 130.459 1.00 47.88 1016 GLU B CA 1
ATOM 11479 C C . GLU B 2 1016 ? 152.579 177.647 131.925 1.00 52.71 1016 GLU B C 1
ATOM 11480 O O . GLU B 2 1016 ? 152.062 178.444 132.713 1.00 59.59 1016 GLU B O 1
ATOM 11486 N N . PHE B 2 1017 ? 153.516 176.778 132.304 1.00 43.18 1017 PHE B N 1
ATOM 11487 C CA . PHE B 2 1017 ? 154.030 176.777 133.669 1.00 45.96 1017 PHE B CA 1
ATOM 11488 C C . PHE B 2 1017 ? 154.628 178.132 134.037 1.00 52.51 1017 PHE B C 1
ATOM 11489 O O . PHE B 2 1017 ? 154.270 178.726 135.065 1.00 57.23 1017 PHE B O 1
ATOM 11497 N N . TYR B 2 1018 ? 155.520 178.648 133.188 1.00 42.72 1018 TYR B N 1
ATOM 11498 C CA . TYR B 2 1018 ? 156.210 179.897 133.490 1.00 38.52 1018 TYR B CA 1
ATOM 11499 C C . TYR B 2 1018 ? 155.240 181.066 133.564 1.00 46.69 1018 TYR B C 1
ATOM 11500 O O . TYR B 2 1018 ? 155.368 181.932 134.437 1.00 49.60 1018 TYR B O 1
ATOM 11509 N N . GLU B 2 1019 ? 154.264 181.114 132.656 1.00 53.01 1019 GLU B N 1
ATOM 11510 C CA . GLU B 2 1019 ? 153.286 182.195 132.699 1.00 49.22 1019 GLU B CA 1
ATOM 11511 C C . GLU B 2 1019 ? 152.338 182.039 133.883 1.00 53.21 1019 GLU B C 1
ATOM 11512 O O . GLU B 2 1019 ? 151.783 183.027 134.375 1.00 59.14 1019 GLU B O 1
ATOM 11518 N N . ALA B 2 1020 ? 152.136 180.806 134.353 1.00 46.63 1020 ALA B N 1
ATOM 11519 C CA . ALA B 2 1020 ? 151.252 180.586 135.491 1.00 40.78 1020 ALA B CA 1
ATOM 11520 C C . ALA B 2 1020 ? 151.955 180.880 136.808 1.00 44.11 1020 ALA B C 1
ATOM 11521 O O . ALA B 2 1020 ? 151.303 181.015 137.849 1.00 53.45 1020 ALA B O 1
ATOM 11523 N N . THR B 2 1021 ? 153.287 180.967 136.791 1.00 46.39 1021 THR B N 1
ATOM 11524 C CA . THR B 2 1021 ? 154.003 181.308 138.020 1.00 46.13 1021 THR B CA 1
ATOM 11525 C C . THR B 2 1021 ? 153.680 182.724 138.495 1.00 48.25 1021 THR B C 1
ATOM 11526 O O . THR B 2 1021 ? 153.586 182.967 139.702 1.00 51.42 1021 THR B O 1
ATOM 11530 N N . TYR B 2 1022 ? 153.515 183.676 137.569 1.00 46.09 1022 TYR B N 1
ATOM 11531 C CA . TYR B 2 1022 ? 153.228 185.050 137.981 1.00 43.93 1022 TYR B CA 1
ATOM 11532 C C . TYR B 2 1022 ? 151.846 185.192 138.608 1.00 52.96 1022 TYR B C 1
ATOM 11533 O O . TYR B 2 1022 ? 151.575 186.182 139.296 1.00 61.62 1022 TYR B O 1
ATOM 11542 N N . GLU B 2 1023 ? 150.959 184.228 138.388 1.00 54.29 1023 GLU B N 1
ATOM 11543 C CA . GLU B 2 1023 ? 149.635 184.300 138.992 1.00 48.83 1023 GLU B CA 1
ATOM 11544 C C . GLU B 2 1023 ? 149.567 183.628 140.356 1.00 54.61 1023 GLU B C 1
ATOM 11545 O O . GLU B 2 1023 ? 148.485 183.588 140.951 1.00 62.54 1023 GLU B O 1
ATOM 11551 N N . LEU B 2 1024 ? 150.689 183.110 140.856 1.00 49.36 1024 LEU B N 1
ATOM 11552 C CA . LEU B 2 1024 ? 150.780 182.536 142.197 1.00 46.80 1024 LEU B CA 1
ATOM 11553 C C . LEU B 2 1024 ? 149.760 181.416 142.393 1.00 47.36 1024 LEU B C 1
ATOM 11554 O O . LEU B 2 1024 ? 148.919 181.453 143.292 1.00 51.30 1024 LEU B O 1
ATOM 11559 N N . LYS B 2 1025 ? 149.847 180.406 141.538 1.00 51.74 1025 LYS B N 1
ATOM 11560 C CA . LYS B 2 1025 ? 148.931 179.278 141.572 1.00 52.97 1025 LYS B CA 1
ATOM 11561 C C . LYS B 2 1025 ? 149.466 178.167 142.468 1.00 54.38 1025 LYS B C 1
ATOM 11562 O O . LYS B 2 1025 ? 150.671 178.037 142.690 1.00 61.70 1025 LYS B O 1
ATOM 11568 N N . SER B 2 1026 ? 148.545 177.361 142.986 1.00 47.66 1026 SER B N 1
ATOM 11569 C CA . SER B 2 1026 ? 148.935 176.153 143.688 1.00 48.42 1026 SER B CA 1
ATOM 11570 C C . SER B 2 1026 ? 149.349 175.082 142.680 1.00 57.17 1026 SER B C 1
ATOM 11571 O O . SER B 2 1026 ? 148.815 175.027 141.570 1.00 61.46 1026 SER B O 1
ATOM 11574 N N . PRO B 2 1027 ? 150.307 174.225 143.040 1.00 51.09 1027 PRO B N 1
ATOM 11575 C CA . PRO B 2 1027 ? 150.804 173.241 142.064 1.00 50.20 1027 PRO B CA 1
ATOM 11576 C C . PRO B 2 1027 ? 149.761 172.236 141.609 1.00 54.06 1027 PRO B C 1
ATOM 11577 O O . PRO B 2 1027 ? 149.931 171.620 140.550 1.00 57.86 1027 PRO B O 1
ATOM 11581 N N . LYS B 2 1028 ? 148.686 172.046 142.375 1.00 56.51 1028 LYS B N 1
ATOM 11582 C CA . LYS B 2 1028 ? 147.682 171.056 141.999 1.00 52.20 1028 LYS B CA 1
ATOM 11583 C C . LYS B 2 1028 ? 146.928 171.473 140.741 1.00 60.09 1028 LYS B C 1
ATOM 11584 O O . LYS B 2 1028 ? 146.298 170.638 140.082 1.00 63.75 1028 LYS B O 1
ATOM 11590 N N . GLU B 2 1029 ? 146.976 172.760 140.391 1.00 65.97 1029 GLU B N 1
ATOM 11591 C CA . GLU B 2 1029 ? 146.297 173.219 139.184 1.00 61.00 1029 GLU B CA 1
ATOM 11592 C C . GLU B 2 1029 ? 147.132 172.951 137.937 1.00 61.84 1029 GLU B C 1
ATOM 11593 O O . GLU B 2 1029 ? 146.632 173.065 136.812 1.00 65.61 1029 GLU B O 1
ATOM 11599 N N . LEU B 2 1030 ? 148.403 172.601 138.111 1.00 58.57 1030 LEU B N 1
ATOM 11600 C CA . LEU B 2 1030 ? 149.291 172.342 136.985 1.00 61.42 1030 LEU B CA 1
ATOM 11601 C C . LEU B 2 1030 ? 149.728 170.885 136.883 1.00 60.03 1030 LEU B C 1
ATOM 11602 O O . LEU B 2 1030 ? 150.693 170.595 136.170 1.00 58.91 1030 LEU B O 1
ATOM 11607 N N . VAL B 2 1031 ? 149.047 169.966 137.571 1.00 60.12 1031 VAL B N 1
ATOM 11608 C CA . VAL B 2 1031 ? 149.447 168.561 137.538 1.00 60.39 1031 VAL B CA 1
ATOM 11609 C C . VAL B 2 1031 ? 149.215 167.961 136.156 1.00 62.23 1031 VAL B C 1
ATOM 11610 O O . VAL B 2 1031 ? 149.978 167.100 135.703 1.00 64.42 1031 VAL B O 1
ATOM 11614 N N . GLY B 2 1032 ? 148.161 168.397 135.468 1.00 59.90 1032 GLY B N 1
ATOM 11615 C CA . GLY B 2 1032 ? 147.860 167.859 134.154 1.00 56.84 1032 GLY B CA 1
ATOM 11616 C C . GLY B 2 1032 ? 148.781 168.331 133.048 1.00 59.73 1032 GLY B C 1
ATOM 11617 O O . GLY B 2 1032 ? 148.735 167.766 131.950 1.00 58.50 1032 GLY B O 1
ATOM 11618 N N . VAL B 2 1033 ? 149.613 169.335 133.306 1.00 61.67 1033 VAL B N 1
ATOM 11619 C CA . VAL B 2 1033 ? 150.496 169.897 132.293 1.00 55.31 1033 VAL B CA 1
ATOM 11620 C C . VAL B 2 1033 ? 151.865 169.229 132.304 1.00 59.59 1033 VAL B C 1
ATOM 11621 O O . VAL B 2 1033 ? 152.429 168.951 131.246 1.00 64.95 1033 VAL B O 1
ATOM 11625 N N . ILE B 2 1034 ? 152.411 168.960 133.486 1.00 51.84 1034 ILE B N 1
ATOM 11626 C CA . ILE B 2 1034 ? 153.724 168.343 133.635 1.00 51.47 1034 ILE B CA 1
ATOM 11627 C C . ILE B 2 1034 ? 153.520 166.874 133.973 1.00 56.35 1034 ILE B C 1
ATOM 11628 O O . ILE B 2 1034 ? 152.830 166.542 134.944 1.00 56.80 1034 ILE B O 1
ATOM 11633 N N . GLU B 2 1035 ? 154.117 165.995 133.173 1.00 63.39 1035 GLU B N 1
ATOM 11634 C CA . GLU B 2 1035 ? 153.977 164.563 133.392 1.00 58.10 1035 GLU B CA 1
ATOM 11635 C C . GLU B 2 1035 ? 154.742 164.128 134.634 1.00 62.69 1035 GLU B C 1
ATOM 11636 O O . GLU B 2 1035 ? 155.842 164.613 134.910 1.00 68.82 1035 GLU B O 1
ATOM 11642 N N . ARG B 2 1036 ? 154.152 163.200 135.383 1.00 57.50 1036 ARG B N 1
ATOM 11643 C CA . ARG B 2 1036 ? 154.747 162.672 136.599 1.00 50.81 1036 ARG B CA 1
ATOM 11644 C C . ARG B 2 1036 ? 154.735 161.151 136.550 1.00 58.62 1036 ARG B C 1
ATOM 11645 O O . ARG B 2 1036 ? 154.132 160.547 135.659 1.00 66.82 1036 ARG B O 1
ATOM 11653 N N . VAL B 2 1037 ? 155.416 160.540 137.518 1.00 56.64 1037 VAL B N 1
ATOM 11654 C CA . VAL B 2 1037 ? 155.550 159.089 137.600 1.00 53.88 1037 VAL B CA 1
ATOM 11655 C C . VAL B 2 1037 ? 154.176 158.449 137.751 1.00 56.33 1037 VAL B C 1
ATOM 11656 O O . VAL B 2 1037 ? 153.914 157.375 137.199 1.00 60.60 1037 VAL B O 1
ATOM 11660 N N . GLU B 2 1038 ? 153.288 159.115 138.493 1.00 58.91 1038 GLU B N 1
ATOM 11661 C CA . GLU B 2 1038 ? 151.980 158.541 138.793 1.00 55.58 1038 GLU B CA 1
ATOM 11662 C C . GLU B 2 1038 ? 151.171 158.268 137.534 1.00 58.38 1038 GLU B C 1
ATOM 11663 O O . GLU B 2 1038 ? 150.371 157.326 137.504 1.00 64.46 1038 GLU B O 1
ATOM 11669 N N . ASP B 2 1039 ? 151.362 159.068 136.487 1.00 58.14 1039 ASP B N 1
ATOM 11670 C CA . ASP B 2 1039 ? 150.599 158.887 135.260 1.00 59.07 1039 ASP B CA 1
ATOM 11671 C C . ASP B 2 1039 ? 151.024 157.655 134.473 1.00 61.76 1039 ASP B C 1
ATOM 11672 O O . ASP B 2 1039 ? 150.343 157.295 133.507 1.00 66.44 1039 ASP B O 1
ATOM 11677 N N . ARG B 2 1040 ? 152.123 157.007 134.853 1.00 57.36 1040 ARG B N 1
ATOM 11678 C CA . ARG B 2 1040 ? 152.640 155.847 134.141 1.00 55.86 1040 ARG B CA 1
ATOM 11679 C C . ARG B 2 1040 ? 152.428 154.545 134.901 1.00 57.85 1040 ARG B C 1
ATOM 11680 O O . ARG B 2 1040 ? 152.901 153.496 134.453 1.00 61.91 1040 ARG B O 1
ATOM 11688 N N . LEU B 2 1041 ? 151.733 154.582 136.034 1.00 55.57 1041 LEU B N 1
ATOM 11689 C CA . LEU B 2 1041 ? 151.590 153.400 136.872 1.00 50.66 1041 LEU B CA 1
ATOM 11690 C C . LEU B 2 1041 ? 150.595 152.427 136.256 1.00 54.32 1041 LEU B C 1
ATOM 11691 O O . LEU B 2 1041 ? 149.479 152.812 135.892 1.00 59.79 1041 LEU B O 1
ATOM 11696 N N . GLY B 2 1042 ? 150.999 151.165 136.146 1.00 56.30 1042 GLY B N 1
ATOM 11697 C CA . GLY B 2 1042 ? 150.176 150.153 135.517 1.00 57.37 1042 GLY B CA 1
ATOM 11698 C C . GLY B 2 1042 ? 150.659 149.801 134.127 1.00 60.99 1042 GLY B C 1
ATOM 11699 O O . GLY B 2 1042 ? 150.637 148.633 133.727 1.00 66.91 1042 GLY B O 1
ATOM 11700 N N . LYS B 2 1043 ? 151.098 150.808 133.384 1.00 55.76 1043 LYS B N 1
ATOM 11701 C CA . LYS B 2 1043 ? 151.587 150.617 132.032 1.00 55.52 1043 LYS B CA 1
ATOM 11702 C C . LYS B 2 1043 ? 153.012 150.075 132.044 1.00 59.72 1043 LYS B C 1
ATOM 11703 O O . LYS B 2 1043 ? 153.740 150.237 133.025 1.00 64.37 1043 LYS B O 1
ATOM 11709 N N . PRO B 2 1044 ? 153.437 149.420 130.960 1.00 63.44 1044 PRO B N 1
ATOM 11710 C CA . PRO B 2 1044 ? 154.835 148.976 130.865 1.00 61.36 1044 PRO B CA 1
ATOM 11711 C C . PRO B 2 1044 ? 155.833 150.108 130.690 1.00 60.92 1044 PRO B C 1
ATOM 11712 O O . PRO B 2 1044 ? 157.030 149.835 130.560 1.00 63.87 1044 PRO B O 1
ATOM 11716 N N . GLU B 2 1045 ? 155.390 151.362 130.687 1.00 62.16 1045 GLU B N 1
ATOM 11717 C CA . GLU B 2 1045 ? 156.264 152.506 130.471 1.00 59.47 1045 GLU B CA 1
ATOM 11718 C C . GLU B 2 1045 ? 156.816 153.093 131.762 1.00 60.84 1045 GLU B C 1
ATOM 11719 O O . GLU B 2 1045 ? 157.535 154.094 131.708 1.00 64.84 1045 GLU B O 1
ATOM 11725 N N . MET B 2 1046 ? 156.499 152.510 132.917 1.00 59.65 1046 MET B N 1
ATOM 11726 C CA . MET B 2 1046 ? 157.020 153.017 134.179 1.00 58.22 1046 MET B CA 1
ATOM 11727 C C . MET B 2 1046 ? 158.431 152.536 134.474 1.00 62.97 1046 MET B C 1
ATOM 11728 O O . MET B 2 1046 ? 159.038 153.010 135.439 1.00 66.75 1046 MET B O 1
ATOM 11733 N N . TYR B 2 1047 ? 158.964 151.613 133.676 1.00 62.77 1047 TYR B N 1
ATOM 11734 C CA . TYR B 2 1047 ? 160.305 151.091 133.889 1.00 58.55 1047 TYR B CA 1
ATOM 11735 C C . TYR B 2 1047 ? 161.368 151.798 133.062 1.00 62.45 1047 TYR B C 1
ATOM 11736 O O . TYR B 2 1047 ? 162.555 151.680 133.380 1.00 64.63 1047 TYR B O 1
ATOM 11745 N N . TYR B 2 1048 ? 160.977 152.529 132.021 1.00 62.24 1048 TYR B N 1
ATOM 11746 C CA . TYR B 2 1048 ? 161.934 153.182 131.143 1.00 59.97 1048 TYR B CA 1
ATOM 11747 C C . TYR B 2 1048 ? 161.304 154.436 130.558 1.00 63.83 1048 TYR B C 1
ATOM 11748 O O . TYR B 2 1048 ? 160.080 154.588 130.535 1.00 65.95 1048 TYR B O 1
ATOM 11757 N N . GLY B 2 1049 ? 162.159 155.338 130.082 1.00 59.84 1049 GLY B N 1
ATOM 11758 C CA . GLY B 2 1049 ? 161.717 156.554 129.436 1.00 57.50 1049 GLY B CA 1
ATOM 11759 C C . GLY B 2 1049 ? 161.744 157.801 130.292 1.00 58.45 1049 GLY B C 1
ATOM 11760 O O . GLY B 2 1049 ? 161.324 158.861 129.815 1.00 57.79 1049 GLY B O 1
ATOM 11761 N N . LEU B 2 1050 ? 162.212 157.714 131.533 1.00 56.14 1050 LEU B N 1
ATOM 11762 C CA . LEU B 2 1050 ? 162.305 158.894 132.378 1.00 50.80 1050 LEU B CA 1
ATOM 11763 C C . LEU B 2 1050 ? 163.364 159.847 131.836 1.00 60.21 1050 LEU B C 1
ATOM 11764 O O . LEU B 2 1050 ? 164.359 159.430 131.239 1.00 68.02 1050 LEU B O 1
ATOM 11769 N N . LYS B 2 1051 ? 163.141 161.143 132.047 1.00 54.07 1051 LYS B N 1
ATOM 11770 C CA . LYS B 2 1051 ? 164.009 162.171 131.496 1.00 49.76 1051 LYS B CA 1
ATOM 11771 C C . LYS B 2 1051 ? 164.300 163.234 132.546 1.00 57.58 1051 LYS B C 1
ATOM 11772 O O . LYS B 2 1051 ? 163.749 163.220 133.648 1.00 62.06 1051 LYS B O 1
ATOM 11778 N N . PHE B 2 1052 ? 165.187 164.160 132.183 1.00 54.58 1052 PHE B N 1
ATOM 11779 C CA . PHE B 2 1052 ? 165.737 165.154 133.098 1.00 49.81 1052 PHE B CA 1
ATOM 11780 C C . PHE B 2 1052 ? 165.813 166.500 132.395 1.00 49.81 1052 PHE B C 1
ATOM 11781 O O . PHE B 2 1052 ? 165.757 166.563 131.163 1.00 54.27 1052 PHE B O 1
ATOM 11789 N N . THR B 2 1053 ? 165.941 167.576 133.177 1.00 52.63 1053 THR B N 1
ATOM 11790 C CA . THR B 2 1053 ? 165.957 168.915 132.592 1.00 48.41 1053 THR B CA 1
ATOM 11791 C C . THR B 2 1053 ? 167.377 169.449 132.441 1.00 48.40 1053 THR B C 1
ATOM 11792 O O . THR B 2 1053 ? 167.753 169.923 131.364 1.00 49.05 1053 THR B O 1
ATOM 11796 N N . HIS B 2 1054 ? 168.179 169.381 133.501 1.00 50.54 1054 HIS B N 1
ATOM 11797 C CA . HIS B 2 1054 ? 169.502 169.992 133.532 1.00 47.61 1054 HIS B CA 1
ATOM 11798 C C . HIS B 2 1054 ? 170.574 168.914 133.486 1.00 50.16 1054 HIS B C 1
ATOM 11799 O O . HIS B 2 1054 ? 170.486 167.914 134.205 1.00 57.34 1054 HIS B O 1
ATOM 11806 N N . ASP B 2 1055 ? 171.581 169.124 132.646 1.00 62.32 1055 ASP B N 1
ATOM 11807 C CA . ASP B 2 1055 ? 172.711 168.217 132.547 1.00 60.40 1055 ASP B CA 1
ATOM 11808 C C . ASP B 2 1055 ? 173.820 168.641 133.505 1.00 62.17 1055 ASP B C 1
ATOM 11809 O O . ASP B 2 1055 ? 173.808 169.737 134.069 1.00 64.63 1055 ASP B O 1
ATOM 11814 N N . THR B 2 1056 ? 174.787 167.747 133.690 1.00 59.15 1056 THR B N 1
ATOM 11815 C CA . THR B 2 1056 ? 175.939 168.005 134.540 1.00 53.81 1056 THR B CA 1
ATOM 11816 C C . THR B 2 1056 ? 177.157 167.314 133.945 1.00 59.83 1056 THR B C 1
ATOM 11817 O O . THR B 2 1056 ? 177.065 166.193 133.440 1.00 65.14 1056 THR B O 1
ATOM 11821 N N . ASP B 2 1057 ? 178.300 167.997 134.002 1.00 61.18 1057 ASP B N 1
ATOM 11822 C CA . ASP B 2 1057 ? 179.525 167.435 133.442 1.00 59.64 1057 ASP B CA 1
ATOM 11823 C C . ASP B 2 1057 ? 180.010 166.241 134.255 1.00 62.94 1057 ASP B C 1
ATOM 11824 O O . ASP B 2 1057 ? 180.358 165.196 133.695 1.00 63.75 1057 ASP B O 1
ATOM 11829 N N . ASP B 2 1058 ? 180.045 166.379 135.578 1.00 63.49 1058 ASP B N 1
ATOM 11830 C CA . ASP B 2 1058 ? 180.481 165.308 136.460 1.00 57.49 1058 ASP B CA 1
ATOM 11831 C C . ASP B 2 1058 ? 179.641 165.336 137.726 1.00 59.52 1058 ASP B C 1
ATOM 11832 O O . ASP B 2 1058 ? 179.288 166.404 138.231 1.00 62.94 1058 ASP B O 1
ATOM 11837 N N . ILE B 2 1059 ? 179.334 164.147 138.244 1.00 56.00 1059 ILE B N 1
ATOM 11838 C CA . ILE B 2 1059 ? 178.520 164.047 139.448 1.00 55.73 1059 ILE B CA 1
ATOM 11839 C C . ILE B 2 1059 ? 179.356 164.002 140.722 1.00 57.33 1059 ILE B C 1
ATOM 11840 O O . ILE B 2 1059 ? 178.798 164.118 141.821 1.00 61.08 1059 ILE B O 1
ATOM 11845 N N . ALA B 2 1060 ? 180.672 163.839 140.609 1.00 54.19 1060 ALA B N 1
ATOM 11846 C CA . ALA B 2 1060 ? 181.565 163.825 141.757 1.00 50.16 1060 ALA B CA 1
ATOM 11847 C C . ALA B 2 1060 ? 182.528 165.004 141.765 1.00 54.76 1060 ALA B C 1
ATOM 11848 O O . ALA B 2 1060 ? 183.554 164.948 142.448 1.00 62.30 1060 ALA B O 1
ATOM 11850 N N . LEU B 2 1061 ? 182.228 166.064 141.019 1.00 53.01 1061 LEU B N 1
ATOM 11851 C CA . LEU B 2 1061 ? 183.098 167.230 140.964 1.00 50.61 1061 LEU B CA 1
ATOM 11852 C C . LEU B 2 1061 ? 182.802 168.158 142.134 1.00 58.64 1061 LEU B C 1
ATOM 11853 O O . LEU B 2 1061 ? 181.648 168.524 142.373 1.00 64.47 1061 LEU B O 1
ATOM 11858 N N . GLY B 2 1062 ? 183.847 168.538 142.862 1.00 57.52 1062 GLY B N 1
ATOM 11859 C CA . GLY B 2 1062 ? 183.704 169.393 144.014 1.00 58.59 1062 GLY B CA 1
ATOM 11860 C C . GLY B 2 1062 ? 184.456 168.854 145.213 1.00 61.68 1062 GLY B C 1
ATOM 11861 O O . GLY B 2 1062 ? 185.118 167.814 145.141 1.00 63.64 1062 GLY B O 1
ATOM 11862 N N . PRO B 2 1063 ? 184.379 169.562 146.341 1.00 58.79 1063 PRO B N 1
ATOM 11863 C CA . PRO B 2 1063 ? 185.029 169.083 147.572 1.00 58.02 1063 PRO B CA 1
ATOM 11864 C C . PRO B 2 1063 ? 184.410 167.778 148.050 1.00 60.73 1063 PRO B C 1
ATOM 11865 O O . PRO B 2 1063 ? 183.202 167.568 147.927 1.00 63.60 1063 PRO B O 1
ATOM 11869 N N . LYS B 2 1064 ? 185.252 166.894 148.595 1.00 59.49 1064 LYS B N 1
ATOM 11870 C CA . LYS B 2 1064 ? 184.765 165.597 149.056 1.00 58.36 1064 LYS B CA 1
ATOM 11871 C C . LYS B 2 1064 ? 184.390 1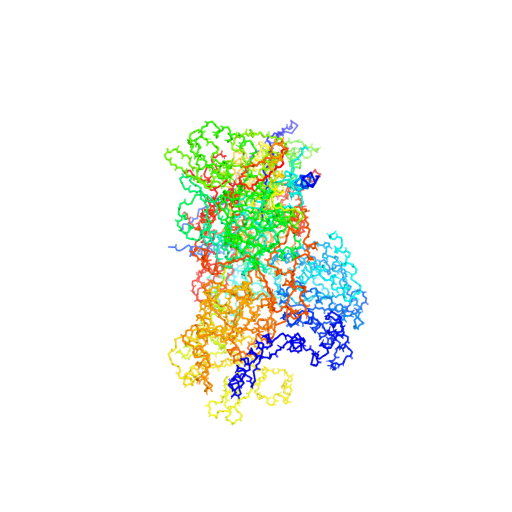65.631 150.531 1.00 57.94 1064 LYS B C 1
ATOM 11872 O O . LYS B 2 1064 ? 183.334 165.119 150.919 1.00 62.13 1064 LYS B O 1
ATOM 11878 N N . MET B 2 1065 ? 185.239 166.222 151.368 1.00 65.91 1065 MET B N 1
ATOM 11879 C CA . MET B 2 1065 ? 185.048 166.235 152.810 1.00 64.76 1065 MET B CA 1
ATOM 11880 C C . MET B 2 1065 ? 184.781 167.654 153.292 1.00 66.19 1065 MET B C 1
ATOM 11881 O O . MET B 2 1065 ? 185.373 168.618 152.799 1.00 73.27 1065 MET B O 1
ATOM 11886 N N . SER B 2 1066 ? 183.883 167.773 154.266 1.00 55.55 1066 SER B N 1
ATOM 11887 C CA . SER B 2 1066 ? 183.487 169.067 154.796 1.00 55.94 1066 SER B CA 1
ATOM 11888 C C . SER B 2 1066 ? 184.550 169.622 155.742 1.00 59.02 1066 SER B C 1
ATOM 11889 O O . SER B 2 1066 ? 185.365 168.888 156.306 1.00 62.11 1066 SER B O 1
ATOM 11892 N N . LEU B 2 1067 ? 184.528 170.946 155.911 1.00 49.94 1067 LEU B N 1
ATOM 11893 C CA . LEU B 2 1067 ? 185.464 171.616 156.806 1.00 43.11 1067 LEU B CA 1
ATOM 11894 C C . LEU B 2 1067 ? 185.115 171.429 158.274 1.00 50.56 1067 LEU B C 1
ATOM 11895 O O . LEU B 2 1067 ? 185.974 171.662 159.131 1.00 57.04 1067 LEU B O 1
ATOM 11900 N N . TYR B 2 1068 ? 183.886 171.016 158.586 1.00 55.81 1068 TYR B N 1
ATOM 11901 C CA . TYR B 2 1068 ? 183.498 170.805 159.975 1.00 47.85 1068 TYR B CA 1
ATOM 11902 C C . TYR B 2 1068 ? 184.277 169.671 160.622 1.00 50.52 1068 TYR B C 1
ATOM 11903 O O . TYR B 2 1068 ? 184.361 169.615 161.853 1.00 57.33 1068 TYR B O 1
ATOM 11912 N N . LYS B 2 1069 ? 184.851 168.772 159.827 1.00 53.71 1069 LYS B N 1
ATOM 11913 C CA . LYS B 2 1069 ? 185.551 167.616 160.364 1.00 55.58 1069 LYS B CA 1
ATOM 11914 C C . LYS B 2 1069 ? 187.025 167.876 160.647 1.00 57.43 1069 LYS B C 1
ATOM 11915 O O . LYS B 2 1069 ? 187.664 167.054 161.312 1.00 60.31 1069 LYS B O 1
ATOM 11921 N N . GLN B 2 1070 ? 187.579 168.988 160.169 1.00 62.78 1070 GLN B N 1
ATOM 11922 C CA . GLN B 2 1070 ? 188.966 169.342 160.439 1.00 60.49 1070 GLN B CA 1
ATOM 11923 C C . GLN B 2 1070 ? 189.120 170.322 161.594 1.00 62.44 1070 GLN B C 1
ATOM 11924 O O . GLN B 2 1070 ? 190.245 170.737 161.886 1.00 67.26 1070 GLN B O 1
ATOM 11930 N N . LEU B 2 1071 ? 188.030 170.702 162.253 1.00 57.51 1071 LEU B N 1
ATOM 11931 C CA . LEU B 2 1071 ? 188.060 171.676 163.334 1.00 58.74 1071 LEU B CA 1
ATOM 11932 C C . LEU B 2 1071 ? 187.775 170.988 164.661 1.00 60.10 1071 LEU B C 1
ATOM 11933 O O . LEU B 2 1071 ? 186.751 170.316 164.815 1.00 63.58 1071 LEU B O 1
ATOM 11938 N N . GLY B 2 1072 ? 188.683 171.161 165.617 1.00 54.72 1072 GLY B N 1
ATOM 11939 C CA . GLY B 2 1072 ? 188.528 170.546 166.919 1.00 54.88 1072 GLY B CA 1
ATOM 11940 C C . GLY B 2 1072 ? 188.014 171.478 167.995 1.00 60.18 1072 GLY B C 1
ATOM 11941 O O . GLY B 2 1072 ? 187.113 171.120 168.757 1.00 63.89 1072 GLY B O 1
ATOM 11942 N N . ASP B 2 1073 ? 188.580 172.679 168.066 1.00 66.70 1073 ASP B N 1
ATOM 11943 C CA . ASP B 2 1073 ? 188.253 173.602 169.141 1.00 64.83 1073 ASP B CA 1
ATOM 11944 C C . ASP B 2 1073 ? 187.039 174.452 168.781 1.00 66.73 1073 ASP B C 1
ATOM 11945 O O . ASP B 2 1073 ? 186.786 174.752 167.612 1.00 71.79 1073 ASP B O 1
ATOM 11950 N N . MET B 2 1074 ? 186.279 174.838 169.809 1.00 46.30 1074 MET B N 1
ATOM 11951 C CA . MET B 2 1074 ? 185.082 175.643 169.587 1.00 38.79 1074 MET B CA 1
ATOM 11952 C C . MET B 2 1074 ? 185.418 177.045 169.102 1.00 44.49 1074 MET B C 1
ATOM 11953 O O . MET B 2 1074 ? 184.683 177.608 168.281 1.00 58.02 1074 MET B O 1
ATOM 11958 N N . GLU B 2 1075 ? 186.510 177.628 169.599 1.00 49.92 1075 GLU B N 1
ATOM 11959 C CA . GLU B 2 1075 ? 186.866 178.984 169.197 1.00 52.11 1075 GLU B CA 1
ATOM 11960 C C . GLU B 2 1075 ? 187.156 179.064 167.705 1.00 65.06 1075 GLU B C 1
ATOM 11961 O O . GLU B 2 1075 ? 186.710 179.999 167.028 1.00 72.18 1075 GLU B O 1
ATOM 11967 N N . GLU B 2 1076 ? 187.896 178.090 167.171 1.00 67.39 1076 GLU B N 1
ATOM 11968 C CA . GLU B 2 1076 ? 188.162 178.066 165.737 1.00 60.95 1076 GLU B CA 1
ATOM 11969 C C . GLU B 2 1076 ? 186.872 177.903 164.945 1.00 62.44 1076 GLU B C 1
ATOM 11970 O O . GLU B 2 1076 ? 186.685 178.546 163.903 1.00 70.04 1076 GLU B O 1
ATOM 11976 N N . LYS B 2 1077 ? 185.970 177.045 165.427 1.00 49.55 1077 LYS B N 1
ATOM 11977 C CA . LYS B 2 1077 ? 184.675 176.877 164.778 1.00 54.16 1077 LYS B CA 1
ATOM 11978 C C . LYS B 2 1077 ? 183.936 178.204 164.684 1.00 55.23 1077 LYS B C 1
ATOM 11979 O O . LYS B 2 1077 ? 183.451 178.587 163.611 1.00 64.20 1077 LYS B O 1
ATOM 11985 N N . VAL B 2 1078 ? 183.849 178.923 165.804 1.00 43.18 1078 VAL B N 1
ATOM 11986 C CA . VAL B 2 1078 ? 183.110 180.179 165.827 1.00 44.84 1078 VAL B CA 1
ATOM 11987 C C . VAL B 2 1078 ? 183.779 181.216 164.932 1.00 45.42 1078 VAL B C 1
ATOM 11988 O O . VAL B 2 1078 ? 183.101 181.971 164.224 1.00 53.56 1078 VAL B O 1
ATOM 11992 N N . ARG B 2 1079 ? 185.114 181.263 164.933 1.00 46.10 1079 ARG B N 1
ATOM 11993 C CA . ARG B 2 1079 ? 185.808 182.230 164.087 1.00 50.82 1079 ARG B CA 1
ATOM 11994 C C . ARG B 2 1079 ? 185.547 181.972 162.608 1.00 61.72 1079 ARG B C 1
ATOM 11995 O O . ARG B 2 1079 ? 185.250 182.907 161.855 1.00 63.92 1079 ARG B O 1
ATOM 12003 N N . ARG B 2 1080 ? 185.648 180.712 162.168 1.00 57.19 1080 ARG B N 1
ATOM 12004 C CA . ARG B 2 1080 ? 185.387 180.415 160.761 1.00 51.32 1080 ARG B CA 1
ATOM 12005 C C . ARG B 2 1080 ? 183.933 180.694 160.398 1.00 49.40 1080 ARG B C 1
ATOM 12006 O O . ARG B 2 1080 ? 183.642 181.245 159.325 1.00 53.21 1080 ARG B O 1
ATOM 12014 N N . GLN B 2 1081 ? 183.006 180.334 161.290 1.00 44.40 1081 GLN B N 1
ATOM 12015 C CA . GLN B 2 1081 ? 181.593 180.600 161.050 1.00 39.94 1081 GLN B CA 1
ATOM 12016 C C . GLN B 2 1081 ? 181.336 182.090 160.871 1.00 51.52 1081 GLN B C 1
ATOM 12017 O O . GLN B 2 1081 ? 180.621 182.502 159.948 1.00 59.38 1081 GLN B O 1
ATOM 12023 N N . LEU B 2 1082 ? 181.934 182.919 161.725 1.00 50.58 1082 LEU B N 1
ATOM 12024 C CA . LEU B 2 1082 ? 181.673 184.350 161.645 1.00 45.29 1082 LEU B CA 1
ATOM 12025 C C . LEU B 2 1082 ? 182.393 184.987 160.464 1.00 45.66 1082 LEU B C 1
ATOM 12026 O O . LEU B 2 1082 ? 181.909 185.975 159.905 1.00 56.11 1082 LEU B O 1
ATOM 12031 N N . GLU B 2 1083 ? 183.542 184.442 160.059 1.00 49.60 1083 GLU B N 1
ATOM 12032 C CA . GLU B 2 1083 ? 184.170 184.926 158.832 1.00 50.52 1083 GLU B CA 1
ATOM 12033 C C . GLU B 2 1083 ? 183.280 184.660 157.625 1.00 51.64 1083 GLU B C 1
ATOM 12034 O O . GLU B 2 1083 ? 183.098 185.536 156.766 1.00 54.43 1083 GLU B O 1
ATOM 12040 N N . VAL B 2 1084 ? 182.699 183.460 157.556 1.00 51.79 1084 VAL B N 1
ATOM 12041 C CA . VAL B 2 1084 ? 181.779 183.151 156.466 1.00 48.25 1084 VAL B CA 1
ATOM 12042 C C . VAL B 2 1084 ? 180.565 184.070 156.517 1.00 55.39 1084 VAL B C 1
ATOM 12043 O O . VAL B 2 1084 ? 180.089 184.549 155.481 1.00 62.58 1084 VAL B O 1
ATOM 12047 N N . ALA B 2 1085 ? 180.048 184.336 157.719 1.00 51.34 1085 ALA B N 1
ATOM 12048 C CA . ALA B 2 1085 ? 178.911 185.244 157.851 1.00 46.84 1085 ALA B CA 1
ATOM 12049 C C . ALA B 2 1085 ? 179.262 186.652 157.387 1.00 48.59 1085 ALA B C 1
ATOM 12050 O O . ALA B 2 1085 ? 178.450 187.319 156.737 1.00 56.38 1085 ALA B O 1
ATOM 12052 N N . LYS B 2 1086 ? 180.463 187.127 157.722 1.00 48.06 1086 LYS B N 1
ATOM 12053 C CA . LYS B 2 1086 ? 180.885 188.458 157.299 1.00 46.11 1086 LYS B CA 1
ATOM 12054 C C . LYS B 2 1086 ? 181.006 188.551 155.785 1.00 51.63 1086 LYS B C 1
ATOM 12055 O O . LYS B 2 1086 ? 180.626 189.564 155.187 1.00 51.23 1086 LYS B O 1
ATOM 12061 N N . ARG B 2 1087 ? 181.551 187.511 155.147 1.00 56.21 1087 ARG B N 1
ATOM 12062 C CA . ARG B 2 1087 ? 181.808 187.594 153.711 1.00 51.15 1087 ARG B CA 1
ATOM 12063 C C . ARG B 2 1087 ? 180.517 187.702 152.905 1.00 52.63 1087 ARG B C 1
ATOM 12064 O O . ARG B 2 1087 ? 180.462 188.440 151.915 1.00 58.67 1087 ARG B O 1
ATOM 12072 N N . ILE B 2 1088 ? 179.475 186.980 153.303 1.00 47.49 1088 ILE B N 1
ATOM 12073 C CA . ILE B 2 1088 ? 178.236 186.937 152.532 1.00 44.91 1088 ILE B CA 1
ATOM 12074 C C . ILE B 2 1088 ? 177.444 188.216 152.770 1.00 49.07 1088 ILE B C 1
ATOM 12075 O O . ILE B 2 1088 ? 177.303 188.672 153.911 1.00 52.31 1088 ILE B O 1
ATOM 12080 N N . ARG B 2 1089 ? 176.922 188.800 151.687 1.00 44.66 1089 ARG B N 1
ATOM 12081 C CA . ARG B 2 1089 ? 176.196 190.062 151.788 1.00 40.30 1089 ARG B CA 1
ATOM 12082 C C . ARG B 2 1089 ? 174.808 189.882 152.388 1.00 44.05 1089 ARG B C 1
ATOM 12083 O O . ARG B 2 1089 ? 174.310 190.782 153.073 1.00 47.09 1089 ARG B O 1
ATOM 12091 N N . ALA B 2 1090 ? 174.169 188.735 152.153 1.00 49.93 1090 ALA B N 1
ATOM 12092 C CA . ALA B 2 1090 ? 172.801 188.495 152.596 1.00 43.36 1090 ALA B CA 1
ATOM 12093 C C . ALA B 2 1090 ? 172.724 187.841 153.968 1.00 47.38 1090 ALA B C 1
ATOM 12094 O O . ALA B 2 1090 ? 171.734 187.162 154.266 1.00 55.65 1090 ALA B O 1
ATOM 12096 N N . VAL B 2 1091 ? 173.740 188.016 154.810 1.00 53.83 1091 VAL B N 1
ATOM 12097 C CA . VAL B 2 1091 ? 173.738 187.492 156.171 1.00 52.20 1091 VAL B CA 1
ATOM 12098 C C . VAL B 2 1091 ? 174.195 188.596 157.113 1.00 56.96 1091 VAL B C 1
ATOM 12099 O O . VAL B 2 1091 ? 175.225 189.236 156.873 1.00 58.31 1091 VAL B O 1
ATOM 12103 N N . ASP B 2 1092 ? 173.433 188.816 158.181 1.00 60.12 1092 ASP B N 1
ATOM 12104 C CA . ASP B 2 1092 ? 173.771 189.802 159.202 1.00 57.69 1092 ASP B CA 1
ATOM 12105 C C . ASP B 2 1092 ? 174.607 189.119 160.278 1.00 56.03 1092 ASP B C 1
ATOM 12106 O O . ASP B 2 1092 ? 174.089 188.311 161.054 1.00 60.15 1092 ASP B O 1
ATOM 12111 N N . GLU B 2 1093 ? 175.901 189.444 160.326 1.00 45.84 1093 GLU B N 1
ATOM 12112 C CA . GLU B 2 1093 ? 176.789 188.783 161.277 1.00 47.55 1093 GLU B CA 1
ATOM 12113 C C . GLU B 2 1093 ? 176.443 189.134 162.717 1.00 56.52 1093 GLU B C 1
ATOM 12114 O O . GLU B 2 1093 ? 176.660 188.318 163.619 1.00 61.85 1093 GLU B O 1
ATOM 12120 N N . HIS B 2 1094 ? 175.909 190.332 162.953 1.00 52.27 1094 HIS B N 1
ATOM 12121 C CA . HIS B 2 1094 ? 175.505 190.706 164.304 1.00 46.48 1094 HIS B CA 1
ATOM 12122 C C . HIS B 2 1094 ? 174.351 189.841 164.791 1.00 49.28 1094 HIS B C 1
ATOM 12123 O O . HIS B 2 1094 ? 174.305 189.459 165.965 1.00 55.94 1094 HIS B O 1
ATOM 12130 N N . GLY B 2 1095 ? 173.407 189.526 163.904 1.00 45.61 1095 GLY B N 1
ATOM 12131 C CA . GLY B 2 1095 ? 172.327 188.630 164.277 1.00 39.07 1095 GLY B CA 1
ATOM 12132 C C . GLY B 2 1095 ? 172.808 187.219 164.546 1.00 38.96 1095 GLY B C 1
ATOM 12133 O O . GLY B 2 1095 ? 172.307 186.543 165.446 1.00 47.35 1095 GLY B O 1
ATOM 12134 N N . VAL B 2 1096 ? 173.788 186.755 163.768 1.00 40.18 1096 VAL B N 1
ATOM 12135 C CA . VAL B 2 1096 ? 174.357 185.429 163.989 1.00 36.14 1096 VAL B CA 1
ATOM 12136 C C . VAL B 2 1096 ? 175.099 185.385 165.316 1.00 41.68 1096 VAL B C 1
ATOM 12137 O O . VAL B 2 1096 ? 175.089 184.366 166.017 1.00 52.29 1096 VAL B O 1
ATOM 12141 N N . ALA B 2 1097 ? 175.751 186.489 165.683 1.00 32.26 1097 ALA B N 1
ATOM 12142 C CA . ALA B 2 1097 ? 176.516 186.521 166.924 1.00 25.63 1097 ALA B CA 1
ATOM 12143 C C . ALA B 2 1097 ? 175.621 186.286 168.132 1.00 29.29 1097 ALA B C 1
ATOM 12144 O O . ALA B 2 1097 ? 176.023 185.617 169.090 1.00 42.50 1097 ALA B O 1
ATOM 12146 N N . GLU B 2 1098 ? 174.406 186.832 168.111 1.00 29.10 1098 GLU B N 1
ATOM 12147 C CA . GLU B 2 1098 ? 173.505 186.658 169.244 1.00 24.11 1098 GLU B CA 1
ATOM 12148 C C . GLU B 2 1098 ? 172.886 185.267 169.256 1.00 30.77 1098 GLU B C 1
ATOM 12149 O O . GLU B 2 1098 ? 172.634 184.699 170.328 1.00 45.68 1098 GLU B O 1
ATOM 12155 N N . LYS B 2 1099 ? 172.640 184.697 168.075 1.00 27.01 1099 LYS B N 1
ATOM 12156 C CA . LYS B 2 1099 ? 172.039 183.370 168.008 1.00 23.02 1099 LYS B CA 1
ATOM 12157 C C . LYS B 2 1099 ? 172.941 182.319 168.638 1.00 42.75 1099 LYS B C 1
ATOM 12158 O O . LYS B 2 1099 ? 172.461 181.428 169.346 1.00 55.69 1099 LYS B O 1
ATOM 12164 N N . ILE B 2 1100 ? 174.251 182.401 168.391 1.00 41.57 1100 ILE B N 1
ATOM 12165 C CA . ILE B 2 1100 ? 175.174 181.440 168.989 1.00 24.43 1100 ILE B CA 1
ATOM 12166 C C . ILE B 2 1100 ? 175.139 181.546 170.505 1.00 22.47 1100 ILE B C 1
ATOM 12167 O O . ILE B 2 1100 ? 175.032 180.537 171.210 1.00 42.21 1100 ILE B O 1
ATOM 12172 N N . LEU B 2 1101 ? 175.194 182.770 171.028 1.00 14.58 1101 LEU B N 1
ATOM 12173 C CA . LEU B 2 1101 ? 175.180 182.962 172.472 1.00 26.02 1101 LEU B CA 1
ATOM 12174 C C . LEU B 2 1101 ? 173.897 182.422 173.090 1.00 38.65 1101 LEU B C 1
ATOM 12175 O O . LEU B 2 1101 ? 173.927 181.807 174.162 1.00 42.87 1101 LEU B O 1
ATOM 12180 N N . ASN B 2 1102 ? 172.761 182.639 172.433 1.00 32.90 1102 ASN B N 1
ATOM 12181 C CA . ASN B 2 1102 ? 171.487 182.217 172.999 1.00 21.90 1102 ASN B CA 1
ATOM 12182 C C . ASN B 2 1102 ? 171.158 180.754 172.739 1.00 27.66 1102 ASN B C 1
ATOM 12183 O O . ASN B 2 1102 ? 170.239 180.221 173.368 1.00 45.56 1102 ASN B O 1
ATOM 12188 N N . SER B 2 1103 ? 171.876 180.084 171.840 1.00 25.49 1103 SER B N 1
ATOM 12189 C CA . SER B 2 1103 ? 171.478 178.727 171.488 1.00 23.87 1103 SER B CA 1
ATOM 12190 C C . SER B 2 1103 ? 172.530 177.667 171.795 1.00 31.90 1103 SER B C 1
ATOM 12191 O O . SER B 2 1103 ? 172.193 176.481 171.858 1.00 39.88 1103 SER B O 1
ATOM 12194 N N . HIS B 2 1104 ? 173.799 178.038 171.981 1.00 41.56 1104 HIS B N 1
ATOM 12195 C CA . HIS B 2 1104 ? 174.845 177.041 172.138 1.00 34.91 1104 HIS B CA 1
ATOM 12196 C C . HIS B 2 1104 ? 175.823 177.305 173.275 1.00 33.66 1104 HIS B C 1
ATOM 12197 O O . HIS B 2 1104 ? 176.484 176.360 173.717 1.00 48.33 1104 HIS B O 1
ATOM 12204 N N . LEU B 2 1105 ? 175.937 178.536 173.771 1.00 19.18 1105 LEU B N 1
ATOM 12205 C CA . LEU B 2 1105 ? 177.007 178.838 174.716 1.00 24.24 1105 LEU B CA 1
ATOM 12206 C C . LEU B 2 1105 ? 176.497 179.137 176.122 1.00 28.82 1105 LEU B C 1
ATOM 12207 O O . LEU B 2 1105 ? 176.947 178.508 177.084 1.00 45.68 1105 LEU B O 1
ATOM 12212 N N . ILE B 2 1106 ? 175.578 180.096 176.262 1.00 27.60 1106 ILE B N 1
ATOM 12213 C CA . ILE B 2 1106 ? 175.015 180.394 177.584 1.00 25.00 1106 ILE B CA 1
ATOM 12214 C C . ILE B 2 1106 ? 174.335 179.183 178.206 1.00 26.77 1106 ILE B C 1
ATOM 12215 O O . ILE B 2 1106 ? 174.547 178.931 179.404 1.00 39.59 1106 ILE B O 1
ATOM 12220 N N . PRO B 2 1107 ? 173.504 178.400 177.488 1.00 20.62 1107 PRO B N 1
ATOM 12221 C CA . PRO B 2 1107 ? 172.898 177.220 178.116 1.00 26.30 1107 PRO B CA 1
ATOM 12222 C C . PRO B 2 1107 ? 173.913 176.260 178.712 1.00 37.62 1107 PRO B C 1
ATOM 12223 O O . PRO B 2 1107 ? 173.709 175.763 179.822 1.00 45.88 1107 PRO B O 1
ATOM 12227 N N . ASP B 2 1108 ? 175.019 176.011 178.009 1.00 35.50 1108 ASP B N 1
ATOM 12228 C CA . ASP B 2 1108 ? 176.012 175.069 178.515 1.00 30.87 1108 ASP B CA 1
ATOM 12229 C C . ASP B 2 1108 ? 176.714 175.621 179.748 1.00 32.38 1108 ASP B C 1
ATOM 12230 O O . ASP B 2 1108 ? 176.922 174.901 180.733 1.00 45.56 1108 ASP B O 1
ATOM 12235 N N . LEU B 2 1109 ? 177.089 176.901 179.711 1.00 18.95 1109 LEU B N 1
ATOM 12236 C CA . LEU B 2 1109 ? 177.730 177.529 180.859 1.00 24.57 1109 LEU B CA 1
ATOM 12237 C C . LEU B 2 1109 ? 176.841 177.434 182.092 1.00 34.88 1109 LEU B C 1
ATOM 12238 O O . LEU B 2 1109 ? 177.280 177.002 183.167 1.00 48.22 1109 LEU B O 1
ATOM 12243 N N . ARG B 2 1110 ? 175.571 177.813 181.942 1.00 31.10 1110 ARG B N 1
ATOM 12244 C CA . ARG B 2 1110 ? 174.664 177.805 183.084 1.00 30.32 1110 ARG B CA 1
ATOM 12245 C C . ARG B 2 1110 ? 174.385 176.388 183.568 1.00 33.59 1110 ARG B C 1
ATOM 12246 O O . ARG B 2 1110 ? 174.334 176.140 184.778 1.00 45.14 1110 ARG B O 1
ATOM 12254 N N . GLY B 2 1111 ? 174.210 175.441 182.644 1.00 28.06 1111 GLY B N 1
ATOM 12255 C CA . GLY B 2 1111 ? 173.960 174.069 183.049 1.00 35.47 1111 GLY B CA 1
ATOM 12256 C C . GLY B 2 1111 ? 175.120 173.462 183.811 1.00 42.68 1111 GLY B C 1
ATOM 12257 O O . GLY B 2 1111 ? 174.923 172.788 184.824 1.00 51.92 1111 GLY B O 1
ATOM 12258 N N . ASN B 2 1112 ? 176.347 173.697 183.343 1.00 35.97 1112 ASN B N 1
ATOM 12259 C CA . ASN B 2 1112 ? 177.511 173.175 184.050 1.00 28.89 1112 ASN B CA 1
ATOM 12260 C C . ASN B 2 1112 ? 177.688 173.848 185.405 1.00 36.26 1112 ASN B C 1
ATOM 12261 O O . ASN B 2 1112 ? 178.020 173.184 186.396 1.00 45.08 1112 ASN B O 1
ATOM 12266 N N . LEU B 2 1113 ? 177.474 175.164 185.472 1.00 31.30 1113 LEU B N 1
ATOM 12267 C CA . LEU B 2 1113 ? 177.578 175.857 186.751 1.00 26.10 1113 LEU B CA 1
ATOM 12268 C C . LEU B 2 1113 ? 176.542 175.343 187.740 1.00 36.70 1113 LEU B C 1
ATOM 12269 O O . LEU B 2 1113 ? 176.810 175.256 188.944 1.00 47.24 1113 LEU B O 1
ATOM 12274 N N . ARG B 2 1114 ? 175.347 175.002 187.253 1.00 47.65 1114 ARG B N 1
ATOM 12275 C CA . ARG B 2 1114 ? 174.322 174.436 188.123 1.00 47.33 1114 ARG B CA 1
ATOM 12276 C C . ARG B 2 1114 ? 174.661 173.012 188.545 1.00 50.06 1114 ARG B C 1
ATOM 12277 O O . ARG B 2 1114 ? 174.404 172.628 189.690 1.00 54.62 1114 ARG B O 1
ATOM 12285 N N . SER B 2 1115 ? 175.233 172.217 187.643 1.00 41.41 1115 SER B N 1
ATOM 12286 C CA . SER B 2 1115 ? 175.518 170.819 187.931 1.00 41.02 1115 SER B CA 1
ATOM 12287 C C . SER B 2 1115 ? 176.792 170.607 188.735 1.00 47.75 1115 SER B C 1
ATOM 12288 O O . SER B 2 1115 ? 177.001 169.503 189.249 1.00 52.93 1115 SER B O 1
ATOM 12291 N N . PHE B 2 1116 ? 177.651 171.621 188.849 1.00 41.17 1116 PHE B N 1
ATOM 12292 C CA . PHE B 2 1116 ? 178.878 171.458 189.624 1.00 33.28 1116 PHE B CA 1
ATOM 12293 C C . PHE B 2 1116 ? 178.583 171.206 191.096 1.00 41.31 1116 PHE B C 1
ATOM 12294 O O . PHE B 2 1116 ? 179.235 170.372 191.734 1.00 51.71 1116 PHE B O 1
ATOM 12302 N N . THR B 2 1117 ? 177.609 171.916 191.653 1.00 46.29 1117 THR B N 1
ATOM 12303 C CA . THR B 2 1117 ? 177.321 171.867 193.078 1.00 41.91 1117 THR B CA 1
ATOM 12304 C C . THR B 2 1117 ? 176.406 170.712 193.464 1.00 43.43 1117 THR B C 1
ATOM 12305 O O . THR B 2 1117 ? 176.030 170.603 194.633 1.00 47.57 1117 THR B O 1
ATOM 12309 N N . ARG B 2 1118 ? 176.030 169.862 192.510 1.00 48.85 1118 ARG B N 1
ATOM 12310 C CA . ARG B 2 1118 ? 175.147 168.737 192.787 1.00 43.91 1118 ARG B CA 1
ATOM 12311 C C . ARG B 2 1118 ? 175.624 167.498 192.039 1.00 51.45 1118 ARG B C 1
ATOM 12312 O O . ARG B 2 1118 ? 174.825 166.766 191.446 1.00 59.60 1118 ARG B O 1
ATOM 12320 N N . GLN B 2 1119 ? 176.927 167.248 192.061 1.00 47.01 1119 GLN B N 1
ATOM 12321 C CA . GLN B 2 1119 ? 177.531 166.190 191.270 1.00 45.30 1119 GLN B CA 1
ATOM 12322 C C . GLN B 2 1119 ? 177.769 164.946 192.120 1.00 51.15 1119 GLN B C 1
ATOM 12323 O O . GLN B 2 1119 ? 177.485 164.908 193.319 1.00 57.42 1119 GLN B O 1
ATOM 12329 N N . GLU B 2 1120 ? 178.301 163.914 191.476 1.00 53.64 1120 GLU B N 1
ATOM 12330 C CA . GLU B 2 1120 ? 178.709 162.681 192.128 1.00 51.99 1120 GLU B CA 1
ATOM 12331 C C . GLU B 2 1120 ? 180.224 162.541 192.052 1.00 59.45 1120 GLU B C 1
ATOM 12332 O O . GLU B 2 1120 ? 180.907 163.279 191.337 1.00 67.07 1120 GLU B O 1
ATOM 12338 N N . PHE B 2 1121 ? 180.749 161.582 192.807 1.00 42.86 1121 PHE B N 1
ATOM 12339 C CA . PHE B 2 1121 ? 182.182 161.358 192.896 1.00 31.96 1121 PHE B CA 1
ATOM 12340 C C . PHE B 2 1121 ? 182.483 159.902 192.575 1.00 42.79 1121 PHE B C 1
ATOM 12341 O O . PHE B 2 1121 ? 181.672 159.012 192.841 1.00 56.65 1121 PHE B O 1
ATOM 12349 N N . ARG B 2 1122 ? 183.660 159.665 192.000 1.00 51.56 1122 ARG B N 1
ATOM 12350 C CA . ARG B 2 1122 ? 184.002 158.365 191.445 1.00 51.26 1122 ARG B CA 1
ATOM 12351 C C . ARG B 2 1122 ? 185.397 157.949 191.889 1.00 59.88 1122 ARG B C 1
ATOM 12352 O O . ARG B 2 1122 ? 186.279 158.789 192.084 1.00 68.61 1122 ARG B O 1
ATOM 12360 N N . CYS B 2 1123 ? 185.589 156.641 192.047 1.00 56.31 1123 CYS B N 1
ATOM 12361 C CA . CYS B 2 1123 ? 186.904 156.066 192.289 1.00 50.26 1123 CYS B CA 1
ATOM 12362 C C . CYS B 2 1123 ? 187.543 155.662 190.970 1.00 47.23 1123 CYS B C 1
ATOM 12363 O O . CYS B 2 1123 ? 186.856 155.381 189.985 1.00 62.36 1123 CYS B O 1
ATOM 12366 N N . VAL B 2 1124 ? 188.869 155.636 190.955 1.00 34.32 1124 VAL B N 1
ATOM 12367 C CA . VAL B 2 1124 ? 189.594 155.387 189.716 1.00 46.46 1124 VAL B CA 1
ATOM 12368 C C . VAL B 2 1124 ? 189.769 153.896 189.455 1.00 49.31 1124 VAL B C 1
ATOM 12369 O O . VAL B 2 1124 ? 189.587 153.437 188.327 1.00 54.28 1124 VAL B O 1
ATOM 12373 N N . LYS B 2 1125 ? 190.117 153.118 190.480 1.00 62.60 1125 LYS B N 1
ATOM 12374 C CA . LYS B 2 1125 ? 190.313 151.684 190.293 1.00 64.63 1125 LYS B CA 1
ATOM 12375 C C . LYS B 2 1125 ? 188.985 150.980 190.044 1.00 66.49 1125 LYS B C 1
ATOM 12376 O O . LYS B 2 1125 ? 188.791 150.340 189.005 1.00 63.83 1125 LYS B O 1
ATOM 12382 N N . CYS B 2 1126 ? 188.056 151.083 190.991 1.00 60.45 1126 CYS B N 1
ATOM 12383 C CA . CYS B 2 1126 ? 186.696 150.609 190.780 1.00 55.30 1126 CYS B CA 1
ATOM 12384 C C . CYS B 2 1126 ? 185.938 151.682 190.004 1.00 65.84 1126 CYS B C 1
ATOM 12385 O O . CYS B 2 1126 ? 186.529 152.595 189.420 1.00 72.45 1126 CYS B O 1
ATOM 12388 N N . ASN B 2 1127 ? 184.613 151.586 189.978 1.00 55.18 1127 ASN B N 1
ATOM 12389 C CA . ASN B 2 1127 ? 183.793 152.636 189.390 1.00 51.32 1127 ASN B CA 1
ATOM 12390 C C . ASN B 2 1127 ? 182.642 153.009 190.312 1.00 53.85 1127 ASN B C 1
ATOM 12391 O O . ASN B 2 1127 ? 181.556 153.364 189.847 1.00 64.88 1127 ASN B O 1
ATOM 12396 N N . THR B 2 1128 ? 182.864 152.935 191.620 1.00 23.83 1128 THR B N 1
ATOM 12397 C CA . THR B 2 1128 ? 181.807 153.225 192.575 1.00 40.43 1128 THR B CA 1
ATOM 12398 C C . THR B 2 1128 ? 181.445 154.705 192.547 1.00 49.76 1128 THR B C 1
ATOM 12399 O O . THR B 2 1128 ? 182.313 155.572 192.417 1.00 56.29 1128 THR B O 1
ATOM 12403 N N . LYS B 2 1129 ? 180.151 154.990 192.666 1.00 54.07 1129 LYS B N 1
ATOM 12404 C CA . LYS B 2 1129 ? 179.637 156.353 192.696 1.00 50.58 1129 LYS B CA 1
ATOM 12405 C C . LYS B 2 1129 ? 179.204 156.705 194.113 1.00 54.72 1129 LYS B C 1
ATOM 12406 O O . LYS B 2 1129 ? 178.532 155.910 194.777 1.00 61.46 1129 LYS B O 1
ATOM 12412 N N . PHE B 2 1130 ? 179.586 157.895 194.567 1.00 42.05 1130 PHE B N 1
ATOM 12413 C CA . PHE B 2 1130 ? 179.229 158.399 195.884 1.00 34.67 1130 PHE B CA 1
ATOM 12414 C C . PHE B 2 1130 ? 178.505 159.729 195.740 1.00 47.53 1130 PHE B C 1
ATOM 12415 O O . PHE B 2 1130 ? 178.917 160.586 194.952 1.00 61.98 1130 PHE B O 1
ATOM 12423 N N . ARG B 2 1131 ? 177.425 159.905 196.503 1.00 48.43 1131 ARG B N 1
ATOM 12424 C CA . ARG B 2 1131 ? 176.671 161.151 196.442 1.00 50.33 1131 ARG B CA 1
ATOM 12425 C C . ARG B 2 1131 ? 177.300 162.263 197.269 1.00 51.41 1131 ARG B C 1
ATOM 12426 O O . ARG B 2 1131 ? 176.922 163.427 197.103 1.00 59.04 1131 ARG B O 1
ATOM 12434 N N . ARG B 2 1132 ? 178.235 161.939 198.153 1.00 43.11 1132 ARG B N 1
ATOM 12435 C CA . ARG B 2 1132 ? 179.018 162.933 198.865 1.00 43.16 1132 ARG B CA 1
ATOM 12436 C C . ARG B 2 1132 ? 180.443 162.419 199.000 1.00 54.91 1132 ARG B C 1
ATOM 12437 O O . ARG B 2 1132 ? 180.664 161.203 199.035 1.00 61.22 1132 ARG B O 1
ATOM 12445 N N . PRO B 2 1133 ? 181.426 163.315 199.052 1.00 52.88 1133 PRO B N 1
ATOM 12446 C CA . PRO B 2 1133 ? 182.828 162.885 199.081 1.00 41.73 1133 PRO B CA 1
ATOM 12447 C C . PRO B 2 1133 ? 183.128 162.061 200.317 1.00 43.27 1133 PRO B C 1
ATOM 12448 O O . PRO B 2 1133 ? 182.602 162.343 201.404 1.00 55.24 1133 PRO B O 1
ATOM 12452 N N . PRO B 2 1134 ? 183.958 161.028 200.192 1.00 48.94 1134 PRO B N 1
ATOM 12453 C CA . PRO B 2 1134 ? 184.415 160.309 201.385 1.00 57.00 1134 PRO B CA 1
ATOM 12454 C C . PRO B 2 1134 ? 185.226 161.220 202.293 1.00 64.41 1134 PRO B C 1
ATOM 12455 O O . PRO B 2 1134 ? 185.986 162.074 201.831 1.00 66.71 1134 PRO B O 1
ATOM 12459 N N . LEU B 2 1135 ? 185.052 161.031 203.602 1.00 48.58 1135 LEU B N 1
ATOM 12460 C CA . LEU B 2 1135 ? 185.709 161.900 204.570 1.00 43.32 1135 LEU B CA 1
ATOM 12461 C C . LEU B 2 1135 ? 187.224 161.745 204.527 1.00 50.48 1135 LEU B C 1
ATOM 12462 O O . LEU B 2 1135 ? 187.955 162.741 204.541 1.00 55.82 1135 LEU B O 1
ATOM 12467 N N . ASN B 2 1136 ? 187.714 160.509 204.471 1.00 58.34 1136 ASN B N 1
ATOM 12468 C CA . ASN B 2 1136 ? 189.150 160.272 204.499 1.00 62.51 1136 ASN B CA 1
ATOM 12469 C C . ASN B 2 1136 ? 189.841 160.654 203.198 1.00 71.38 1136 ASN B C 1
ATOM 12470 O O . ASN B 2 1136 ? 191.076 160.692 203.165 1.00 73.05 1136 ASN B O 1
ATOM 12475 N N . GLY B 2 1137 ? 189.090 160.936 202.136 1.00 71.45 1137 GLY B N 1
ATOM 12476 C CA . GLY B 2 1137 ? 189.681 161.260 200.856 1.00 66.69 1137 GLY B CA 1
ATOM 12477 C C . GLY B 2 1137 ? 190.080 160.073 200.012 1.00 68.41 1137 GLY B C 1
ATOM 12478 O O . GLY B 2 1137 ? 190.742 160.259 198.985 1.00 69.20 1137 GLY B O 1
ATOM 12479 N N . LYS B 2 1138 ? 189.703 158.859 200.407 1.00 62.89 1138 LYS B N 1
ATOM 12480 C CA . LYS B 2 1138 ? 190.044 157.647 199.680 1.00 59.18 1138 LYS B CA 1
ATOM 12481 C C . LYS B 2 1138 ? 188.805 156.776 199.533 1.00 62.55 1138 LYS B C 1
ATOM 12482 O O . LYS B 2 1138 ? 187.781 156.997 200.185 1.00 71.65 1138 LYS B O 1
ATOM 12488 N N . CYS B 2 1139 ? 188.905 155.780 198.662 1.00 55.72 1139 CYS B N 1
ATOM 12489 C CA . CYS B 2 1139 ? 187.790 154.868 198.436 1.00 55.35 1139 CYS B CA 1
ATOM 12490 C C . CYS B 2 1139 ? 187.627 153.942 199.635 1.00 60.95 1139 CYS B C 1
ATOM 12491 O O . CYS B 2 1139 ? 188.617 153.372 200.109 1.00 67.57 1139 CYS B O 1
ATOM 12494 N N . PRO B 2 1140 ? 186.414 153.782 200.165 1.00 60.29 1140 PRO B N 1
ATOM 12495 C CA . PRO B 2 1140 ? 186.239 152.897 201.328 1.00 58.81 1140 PRO B CA 1
ATOM 12496 C C . PRO B 2 1140 ? 186.652 151.460 201.071 1.00 57.07 1140 PRO B C 1
ATOM 12497 O O . PRO B 2 1140 ? 187.162 150.801 201.985 1.00 62.82 1140 PRO B O 1
ATOM 12501 N N . VAL B 2 1141 ? 186.457 150.952 199.859 1.00 56.95 1141 VAL B N 1
ATOM 12502 C CA . VAL B 2 1141 ? 186.773 149.563 199.553 1.00 64.33 1141 VAL B CA 1
ATOM 12503 C C . VAL B 2 1141 ? 188.139 149.477 198.887 1.00 64.98 1141 VAL B C 1
ATOM 12504 O O . VAL B 2 1141 ? 189.048 148.807 199.390 1.00 64.37 1141 VAL B O 1
ATOM 12508 N N . CYS B 2 1142 ? 188.287 150.148 197.744 1.00 69.39 1142 CYS B N 1
ATOM 12509 C CA . CYS B 2 1142 ? 189.548 150.098 197.011 1.00 69.75 1142 CYS B CA 1
ATOM 12510 C C . CYS B 2 1142 ? 190.683 150.724 197.808 1.00 76.85 1142 CYS B C 1
ATOM 12511 O O . CYS B 2 1142 ? 191.793 150.181 197.856 1.00 76.36 1142 CYS B O 1
ATOM 12514 N N . GLY B 2 1143 ? 190.425 151.865 198.439 1.00 76.27 1143 GLY B N 1
ATOM 12515 C CA . GLY B 2 1143 ? 191.497 152.699 198.934 1.00 68.53 1143 GLY B CA 1
ATOM 12516 C C . GLY B 2 1143 ? 192.101 153.603 197.889 1.00 63.86 1143 GLY B C 1
ATOM 12517 O O . GLY B 2 1143 ? 193.070 154.310 198.186 1.00 67.75 1143 GLY B O 1
ATOM 12518 N N . GLY B 2 1144 ? 191.560 153.601 196.670 1.00 51.42 1144 GLY B N 1
ATOM 12519 C CA . GLY B 2 1144 ? 192.096 154.393 195.587 1.00 58.95 1144 GLY B CA 1
ATOM 12520 C C . GLY B 2 1144 ? 191.620 155.834 195.613 1.00 64.80 1144 GLY B C 1
ATOM 12521 O O . GLY B 2 1144 ? 190.877 156.268 196.492 1.00 70.59 1144 GLY B O 1
ATOM 12522 N N . LYS B 2 1145 ? 192.064 156.581 194.607 1.00 48.18 1145 LYS B N 1
ATOM 12523 C CA . LYS B 2 1145 ? 191.814 158.012 194.541 1.00 39.89 1145 LYS B CA 1
ATOM 12524 C C . LYS B 2 1145 ? 190.381 158.302 194.117 1.00 47.96 1145 LYS B C 1
ATOM 12525 O O . LYS B 2 1145 ? 189.799 157.582 193.302 1.00 59.53 1145 LYS B O 1
ATOM 12531 N N . ILE B 2 1146 ? 189.813 159.365 194.680 1.00 41.31 1146 ILE B N 1
ATOM 12532 C CA . ILE B 2 1146 ? 188.473 159.832 194.348 1.00 40.04 1146 ILE B CA 1
ATOM 12533 C C . ILE B 2 1146 ? 188.604 161.074 193.477 1.00 52.45 1146 ILE B C 1
ATOM 12534 O O . ILE B 2 1146 ? 189.353 161.998 193.815 1.00 60.69 1146 ILE B O 1
ATOM 12539 N N . VAL B 2 1147 ? 187.880 161.094 192.357 1.00 42.79 1147 VAL B N 1
ATOM 12540 C CA . VAL B 2 1147 ? 187.973 162.167 191.378 1.00 34.30 1147 VAL B CA 1
ATOM 12541 C C . VAL B 2 1147 ? 186.582 162.720 191.099 1.00 42.03 1147 VAL B C 1
ATOM 12542 O O . VAL B 2 1147 ? 185.566 162.063 191.329 1.00 56.31 1147 VAL B O 1
ATOM 12546 N N . LEU B 2 1148 ? 186.552 163.951 190.595 1.00 35.28 1148 LEU B N 1
ATOM 12547 C CA . LEU B 2 1148 ? 185.307 164.643 190.306 1.00 35.78 1148 LEU B CA 1
ATOM 12548 C C . LEU B 2 1148 ? 184.650 164.093 189.045 1.00 41.54 1148 LEU B C 1
ATOM 12549 O O . LEU B 2 1148 ? 185.282 163.435 188.215 1.00 49.60 1148 LEU B O 1
ATOM 12554 N N . THR B 2 1149 ? 183.355 164.374 188.911 1.00 37.49 1149 THR B N 1
ATOM 12555 C CA . THR B 2 1149 ? 182.596 164.068 187.706 1.00 37.71 1149 THR B CA 1
ATOM 12556 C C . THR B 2 1149 ? 182.458 165.281 186.793 1.00 50.08 1149 THR B C 1
ATOM 12557 O O . THR B 2 1149 ? 182.682 165.179 185.584 1.00 50.34 1149 THR B O 1
ATOM 12561 N N . VAL B 2 1150 ? 182.097 166.432 187.352 1.00 53.48 1150 VAL B N 1
ATOM 12562 C CA . VAL B 2 1150 ? 182.064 167.695 186.625 1.00 41.00 1150 VAL B CA 1
ATOM 12563 C C . VAL B 2 1150 ? 183.201 168.564 187.134 1.00 45.05 1150 VAL B C 1
ATOM 12564 O O . VAL B 2 1150 ? 183.253 168.908 188.322 1.00 54.60 1150 VAL B O 1
ATOM 12568 N N . SER B 2 1151 ? 184.112 168.926 186.240 1.00 37.02 1151 SER B N 1
ATOM 12569 C CA . SER B 2 1151 ? 185.338 169.609 186.613 1.00 38.41 1151 SER B CA 1
ATOM 12570 C C . SER B 2 1151 ? 185.262 171.082 186.242 1.00 50.17 1151 SER B C 1
ATOM 12571 O O . SER B 2 1151 ? 184.340 171.535 185.559 1.00 54.63 1151 SER B O 1
ATOM 12574 N N . LYS B 2 1152 ? 186.261 171.829 186.714 1.00 49.52 1152 LYS B N 1
ATOM 12575 C CA . LYS B 2 1152 ? 186.321 173.259 186.436 1.00 42.87 1152 LYS B CA 1
ATOM 12576 C C . LYS B 2 1152 ? 186.519 173.527 184.950 1.00 45.46 1152 LYS B C 1
ATOM 12577 O O . LYS B 2 1152 ? 186.062 174.551 184.431 1.00 51.40 1152 LYS B O 1
ATOM 12583 N N . GLY B 2 1153 ? 187.201 172.619 184.250 1.00 42.68 1153 GLY B N 1
ATOM 12584 C CA . GLY B 2 1153 ? 187.407 172.800 182.822 1.00 38.49 1153 GLY B CA 1
ATOM 12585 C C . GLY B 2 1153 ? 186.108 172.817 182.044 1.00 41.60 1153 GLY B C 1
ATOM 12586 O O . GLY B 2 1153 ? 185.986 173.503 181.027 1.00 51.83 1153 GLY B O 1
ATOM 12587 N N . ALA B 2 1154 ? 185.119 172.053 182.509 1.00 34.87 1154 ALA B N 1
ATOM 12588 C CA . ALA B 2 1154 ? 183.830 172.018 181.828 1.00 39.22 1154 ALA B CA 1
ATOM 12589 C C . ALA B 2 1154 ? 183.115 173.360 181.917 1.00 43.73 1154 ALA B C 1
ATOM 12590 O O . ALA B 2 1154 ? 182.434 173.771 180.971 1.00 47.99 1154 ALA B O 1
ATOM 12592 N N . ILE B 2 1155 ? 183.248 174.054 183.048 1.00 39.82 1155 ILE B N 1
ATOM 12593 C CA . ILE B 2 1155 ? 182.539 175.318 183.229 1.00 41.83 1155 ILE B CA 1
ATOM 12594 C C . ILE B 2 1155 ? 183.133 176.408 182.344 1.00 47.22 1155 ILE B C 1
ATOM 12595 O O . ILE B 2 1155 ? 182.403 177.199 181.737 1.00 52.54 1155 ILE B O 1
ATOM 12600 N N . GLU B 2 1156 ? 184.462 176.469 182.255 1.00 42.67 1156 GLU B N 1
ATOM 12601 C CA . GLU B 2 1156 ? 185.159 177.600 181.653 1.00 43.55 1156 GLU B CA 1
ATOM 12602 C C . GLU B 2 1156 ? 185.592 177.348 180.212 1.00 48.55 1156 GLU B C 1
ATOM 12603 O O . GLU B 2 1156 ? 186.368 178.134 179.662 1.00 55.42 1156 GLU B O 1
ATOM 12609 N N . LYS B 2 1157 ? 185.120 176.270 179.586 1.00 35.25 1157 LYS B N 1
ATOM 12610 C CA . LYS B 2 1157 ? 185.610 175.934 178.253 1.00 35.41 1157 LYS B CA 1
ATOM 12611 C C . LYS B 2 1157 ? 185.097 176.908 177.199 1.00 48.18 1157 LYS B C 1
ATOM 12612 O O . LYS B 2 1157 ? 185.721 177.072 176.145 1.00 50.84 1157 LYS B O 1
ATOM 12618 N N . TYR B 2 1158 ? 183.964 177.560 177.456 1.00 50.11 1158 TYR B N 1
ATOM 12619 C CA . TYR B 2 1158 ? 183.328 178.430 176.475 1.00 35.87 1158 TYR B CA 1
ATOM 12620 C C . TYR B 2 1158 ? 183.360 179.906 176.851 1.00 38.01 1158 TYR B C 1
ATOM 12621 O O . TYR B 2 1158 ? 182.696 180.707 176.188 1.00 48.54 1158 TYR B O 1
ATOM 12630 N N . LEU B 2 1159 ? 184.100 180.289 177.890 1.00 28.86 1159 LEU B N 1
ATOM 12631 C CA . LEU B 2 1159 ? 184.010 181.659 178.386 1.00 27.68 1159 LEU B CA 1
ATOM 12632 C C . LEU B 2 1159 ? 184.726 182.643 177.466 1.00 39.55 1159 LEU B C 1
ATOM 12633 O O . LEU B 2 1159 ? 184.214 183.739 177.200 1.00 52.93 1159 LEU B O 1
ATOM 12638 N N . GLY B 2 1160 ? 185.910 182.276 176.974 1.00 32.03 1160 GLY B N 1
ATOM 12639 C CA . GLY B 2 1160 ? 186.663 183.187 176.128 1.00 28.35 1160 GLY B CA 1
ATOM 12640 C C . GLY B 2 1160 ? 185.953 183.515 174.829 1.00 42.05 1160 GLY B C 1
ATOM 12641 O O . GLY B 2 1160 ? 185.957 184.666 174.381 1.00 52.80 1160 GLY B O 1
ATOM 12642 N N . THR B 2 1161 ? 185.334 182.512 174.206 1.00 32.56 1161 THR B N 1
ATOM 12643 C CA . THR B 2 1161 ? 184.598 182.746 172.969 1.00 32.12 1161 THR B CA 1
ATOM 12644 C C . THR B 2 1161 ? 183.415 183.681 173.199 1.00 44.17 1161 THR B C 1
ATOM 12645 O O . THR B 2 1161 ? 183.146 184.574 172.385 1.00 53.73 1161 THR B O 1
ATOM 12649 N N . ALA B 2 1162 ? 182.695 183.489 174.306 1.00 34.18 1162 ALA B N 1
ATOM 12650 C CA . ALA B 2 1162 ? 181.576 184.368 174.625 1.00 27.92 1162 ALA B CA 1
ATOM 12651 C C . ALA B 2 1162 ? 182.051 185.796 174.857 1.00 32.52 1162 ALA B C 1
ATOM 12652 O O . ALA B 2 1162 ? 181.419 186.758 174.401 1.00 50.61 1162 ALA B O 1
ATOM 12654 N N . LYS B 2 1163 ? 183.167 185.954 175.572 1.00 29.21 1163 LYS B N 1
ATOM 12655 C CA . LYS B 2 1163 ? 183.716 187.288 175.789 1.00 37.34 1163 LYS B CA 1
ATOM 12656 C C . LYS B 2 1163 ? 184.104 187.947 174.471 1.00 44.76 1163 LYS B C 1
ATOM 12657 O O . LYS B 2 1163 ? 183.856 189.142 174.270 1.00 51.29 1163 LYS B O 1
ATOM 12663 N N . MET B 2 1164 ? 184.711 187.181 173.561 1.00 41.31 1164 MET B N 1
ATOM 12664 C CA . MET B 2 1164 ? 185.051 187.717 172.246 1.00 38.37 1164 MET B CA 1
ATOM 12665 C C . MET B 2 1164 ? 183.807 188.160 171.483 1.00 48.20 1164 MET B C 1
ATOM 12666 O O . MET B 2 1164 ? 183.786 189.245 170.883 1.00 52.56 1164 MET B O 1
ATOM 12671 N N . LEU B 2 1165 ? 182.758 187.333 171.496 1.00 38.19 1165 LEU B N 1
ATOM 12672 C CA . LEU B 2 1165 ? 181.534 187.689 170.785 1.00 26.42 1165 LEU B CA 1
ATOM 12673 C C . LEU B 2 1165 ? 180.919 188.955 171.357 1.00 35.70 1165 LEU B C 1
ATOM 12674 O O . LEU B 2 1165 ? 180.416 189.802 170.611 1.00 48.08 1165 LEU B O 1
ATOM 12679 N N . VAL B 2 1166 ? 180.940 189.097 172.681 1.00 34.46 1166 VAL B N 1
ATOM 12680 C CA . VAL B 2 1166 ? 180.376 190.288 173.306 1.00 27.76 1166 VAL B CA 1
ATOM 12681 C C . VAL B 2 1166 ? 181.203 191.523 172.967 1.00 40.76 1166 VAL B C 1
ATOM 12682 O O . VAL B 2 1166 ? 180.653 192.597 172.694 1.00 44.92 1166 VAL B O 1
ATOM 12686 N N . THR B 2 1167 ? 182.533 191.399 172.973 1.00 40.75 1167 THR B N 1
ATOM 12687 C CA . THR B 2 1167 ? 183.359 192.589 172.799 1.00 35.59 1167 THR B CA 1
ATOM 12688 C C . THR B 2 1167 ? 183.415 193.050 171.346 1.00 33.20 1167 THR B C 1
ATOM 12689 O O . THR B 2 1167 ? 183.553 194.250 171.087 1.00 40.25 1167 THR B O 1
ATOM 12693 N N . GLU B 2 1168 ? 183.310 192.136 170.382 1.00 38.11 1168 GLU B N 1
ATOM 12694 C CA . GLU B 2 1168 ? 183.433 192.576 168.995 1.00 40.49 1168 GLU B CA 1
ATOM 12695 C C . GLU B 2 1168 ? 182.098 192.983 168.377 1.00 46.28 1168 GLU B C 1
ATOM 12696 O O . GLU B 2 1168 ? 181.956 194.113 167.901 1.00 53.73 1168 GLU B O 1
ATOM 12702 N N . TYR B 2 1169 ? 181.118 192.087 168.372 1.00 41.69 1169 TYR B N 1
ATOM 12703 C CA . TYR B 2 1169 ? 179.886 192.325 167.639 1.00 35.86 1169 TYR B CA 1
ATOM 12704 C C . TYR B 2 1169 ? 178.855 193.043 168.505 1.00 42.12 1169 TYR B C 1
ATOM 12705 O O . TYR B 2 1169 ? 178.873 192.970 169.735 1.00 48.12 1169 TYR B O 1
ATOM 12714 N N . ASN B 2 1170 ? 177.943 193.744 167.835 1.00 47.30 1170 ASN B N 1
ATOM 12715 C CA . ASN B 2 1170 ? 176.964 194.605 168.490 1.00 42.29 1170 ASN B CA 1
ATOM 12716 C C . ASN B 2 1170 ? 175.763 193.769 168.915 1.00 38.44 1170 ASN B C 1
ATOM 12717 O O . ASN B 2 1170 ? 174.853 193.526 168.118 1.00 43.97 1170 ASN B O 1
ATOM 12722 N N . VAL B 2 1171 ? 175.751 193.349 170.180 1.00 34.06 1171 VAL B N 1
ATOM 12723 C CA . VAL B 2 1171 ? 174.697 192.508 170.725 1.00 36.12 1171 VAL B CA 1
ATOM 12724 C C . VAL B 2 1171 ? 173.862 193.327 171.699 1.00 43.22 1171 VAL B C 1
ATOM 12725 O O . VAL B 2 1171 ? 174.157 194.490 171.985 1.00 50.97 1171 VAL B O 1
ATOM 12729 N N . LYS B 2 1172 ? 172.803 192.702 172.203 1.00 39.34 1172 LYS B N 1
ATOM 12730 C CA . LYS B 2 1172 ? 171.886 193.385 173.102 1.00 40.43 1172 LYS B CA 1
ATOM 12731 C C . LYS B 2 1172 ? 172.480 193.494 174.502 1.00 45.71 1172 LYS B C 1
ATOM 12732 O O . LYS B 2 1172 ? 173.413 192.772 174.864 1.00 60.48 1172 LYS B O 1
ATOM 12738 N N . ASN B 2 1173 ? 171.932 194.420 175.294 1.00 27.91 1173 ASN B N 1
ATOM 12739 C CA . ASN B 2 1173 ? 172.460 194.657 176.635 1.00 29.26 1173 ASN B CA 1
ATOM 12740 C C . ASN B 2 1173 ? 172.212 193.467 177.553 1.00 42.78 1173 ASN B C 1
ATOM 12741 O O . ASN B 2 1173 ? 173.043 193.154 178.419 1.00 55.16 1173 ASN B O 1
ATOM 12746 N N . TYR B 2 1174 ? 171.067 192.803 177.386 1.00 29.93 1174 TYR B N 1
ATOM 12747 C CA . TYR B 2 1174 ? 170.738 191.629 178.185 1.00 28.70 1174 TYR B CA 1
ATOM 12748 C C . TYR B 2 1174 ? 171.855 190.592 178.121 1.00 37.74 1174 TYR B C 1
ATOM 12749 O O . TYR B 2 1174 ? 172.314 190.085 179.154 1.00 48.52 1174 TYR B O 1
ATOM 12758 N N . THR B 2 1175 ? 172.327 190.289 176.910 1.00 15.18 1175 THR B N 1
ATOM 12759 C CA . THR B 2 1175 ? 173.361 189.274 176.743 1.00 19.26 1175 THR B CA 1
ATOM 12760 C C . THR B 2 1175 ? 174.689 189.716 177.349 1.00 34.99 1175 THR B C 1
ATOM 12761 O O . THR B 2 1175 ? 175.387 188.914 177.985 1.00 50.67 1175 THR B O 1
ATOM 12765 N N . ARG B 2 1176 ? 175.062 190.984 177.151 1.00 17.88 1176 ARG B N 1
ATOM 12766 C CA . ARG B 2 1176 ? 176.293 191.490 177.748 1.00 23.54 1176 ARG B CA 1
ATOM 12767 C C . ARG B 2 1176 ? 176.278 191.312 179.254 1.00 37.33 1176 ARG B C 1
ATOM 12768 O O . ARG B 2 1176 ? 177.237 190.792 179.842 1.00 47.40 1176 ARG B O 1
ATOM 12776 N N . GLN B 2 1177 ? 175.196 191.752 179.896 1.00 28.19 1177 GLN B N 1
ATOM 12777 C CA . GLN B 2 1177 ? 175.124 191.666 181.344 1.00 26.42 1177 GLN B CA 1
ATOM 12778 C C . GLN B 2 1177 ? 175.098 190.220 181.818 1.00 25.81 1177 GLN B C 1
ATOM 12779 O O . GLN B 2 1177 ? 175.728 189.896 182.830 1.00 35.53 1177 GLN B O 1
ATOM 12785 N N . ARG B 2 1178 ? 174.408 189.333 181.096 1.00 10.61 1178 ARG B N 1
ATOM 12786 C CA . ARG B 2 1178 ? 174.404 187.930 181.494 1.00 21.50 1178 ARG B CA 1
ATOM 12787 C C . ARG B 2 1178 ? 175.802 187.323 181.426 1.00 34.36 1178 ARG B C 1
ATOM 12788 O O . ARG B 2 1178 ? 176.213 186.601 182.342 1.00 41.49 1178 ARG B O 1
ATOM 12796 N N . ILE B 2 1179 ? 176.556 187.610 180.361 1.00 33.02 1179 ILE B N 1
ATOM 12797 C CA . ILE B 2 1179 ? 177.899 187.041 180.237 1.00 16.23 1179 ILE B CA 1
ATOM 12798 C C . ILE B 2 1179 ? 178.828 187.602 181.308 1.00 32.69 1179 ILE B C 1
ATOM 12799 O O . ILE B 2 1179 ? 179.623 186.865 181.913 1.00 51.53 1179 ILE B O 1
ATOM 12804 N N . CYS B 2 1180 ? 178.754 188.911 181.558 1.00 29.53 1180 CYS B N 1
ATOM 12805 C CA . CYS B 2 1180 ? 179.605 189.505 182.586 1.00 32.22 1180 CYS B CA 1
ATOM 12806 C C . CYS B 2 1180 ? 179.282 188.936 183.964 1.00 39.95 1180 CYS B C 1
ATOM 12807 O O . CYS B 2 1180 ? 180.189 188.639 184.757 1.00 46.61 1180 CYS B O 1
ATOM 12810 N N . LEU B 2 1181 ? 177.993 188.754 184.259 1.00 35.20 1181 LEU B N 1
ATOM 12811 C CA . LEU B 2 1181 ? 177.604 188.150 185.525 1.00 32.04 1181 LEU B CA 1
ATOM 12812 C C . LEU B 2 1181 ? 178.070 186.703 185.617 1.00 38.35 1181 LEU B C 1
ATOM 12813 O O . LEU B 2 1181 ? 178.434 186.235 186.699 1.00 46.21 1181 LEU B O 1
ATOM 12818 N N . THR B 2 1182 ? 178.050 185.972 184.501 1.00 34.82 1182 THR B N 1
ATOM 12819 C CA . THR B 2 1182 ? 178.544 184.598 184.513 1.00 27.05 1182 THR B CA 1
ATOM 12820 C C . THR B 2 1182 ? 180.031 184.549 184.834 1.00 36.00 1182 THR B C 1
ATOM 12821 O O . THR B 2 1182 ? 180.484 183.687 185.598 1.00 49.83 1182 THR B O 1
ATOM 12825 N N . GLU B 2 1183 ? 180.809 185.464 184.251 1.00 43.51 1183 GLU B N 1
ATOM 12826 C CA . GLU B 2 1183 ? 182.223 185.563 184.606 1.00 39.77 1183 GLU B CA 1
ATOM 12827 C C . GLU B 2 1183 ? 182.400 185.835 186.095 1.00 43.38 1183 GLU B C 1
ATOM 12828 O O . GLU B 2 1183 ? 183.182 185.153 186.776 1.00 51.64 1183 GLU B O 1
ATOM 12834 N N . ARG B 2 1184 ? 181.665 186.819 186.619 1.00 45.53 1184 ARG B N 1
ATOM 12835 C CA . ARG B 2 1184 ? 181.777 187.150 188.037 1.00 38.71 1184 ARG B CA 1
ATOM 12836 C C . ARG B 2 1184 ? 181.385 185.970 188.920 1.00 41.61 1184 ARG B C 1
ATOM 12837 O O . ARG B 2 1184 ? 181.981 185.755 189.981 1.00 46.45 1184 ARG B O 1
ATOM 12845 N N . ASP B 2 1185 ? 180.383 185.195 188.498 1.00 47.54 1185 ASP B N 1
ATOM 12846 C CA . ASP B 2 1185 ? 179.927 184.055 189.288 1.00 43.26 1185 ASP B CA 1
ATOM 12847 C C . ASP B 2 1185 ? 180.944 182.923 189.283 1.00 43.90 1185 ASP B C 1
ATOM 12848 O O . ASP B 2 1185 ? 181.181 182.293 190.320 1.00 52.41 1185 ASP B O 1
ATOM 12853 N N . ILE B 2 1186 ? 181.545 182.637 188.126 1.00 41.52 1186 ILE B N 1
ATOM 12854 C CA . ILE B 2 1186 ? 182.574 181.603 188.076 1.00 37.26 1186 ILE B CA 1
ATOM 12855 C C . ILE B 2 1186 ? 183.763 181.998 188.940 1.00 41.79 1186 ILE B C 1
ATOM 12856 O O . ILE B 2 1186 ? 184.322 181.169 189.667 1.00 46.20 1186 ILE B O 1
ATOM 12861 N N . ASP B 2 1187 ? 184.166 183.269 188.880 1.00 47.29 1187 ASP B N 1
ATOM 12862 C CA . ASP B 2 1187 ? 185.294 183.709 189.696 1.00 40.75 1187 ASP B CA 1
ATOM 12863 C C . ASP B 2 1187 ? 184.970 183.653 191.184 1.00 44.19 1187 ASP B C 1
ATOM 12864 O O . ASP B 2 1187 ? 185.820 183.273 191.997 1.00 46.97 1187 ASP B O 1
ATOM 12869 N N . SER B 2 1188 ? 183.747 184.032 191.563 1.00 48.17 1188 SER B N 1
ATOM 12870 C CA . SER B 2 1188 ? 183.413 184.155 192.980 1.00 45.50 1188 SER B CA 1
ATOM 12871 C C . SER B 2 1188 ? 183.251 182.794 193.645 1.00 46.12 1188 SER B C 1
ATOM 12872 O O . SER B 2 1188 ? 183.541 182.641 194.836 1.00 51.95 1188 SER B O 1
ATOM 12875 N N . LEU B 2 1189 ? 182.776 181.797 192.897 1.00 39.40 1189 LEU B N 1
ATOM 12876 C CA . LEU B 2 1189 ? 182.535 180.480 193.479 1.00 35.20 1189 LEU B CA 1
ATOM 12877 C C . LEU B 2 1189 ? 183.817 179.833 193.985 1.00 45.50 1189 LEU B C 1
ATOM 12878 O O . LEU B 2 1189 ? 183.773 179.009 194.905 1.00 51.03 1189 LEU B O 1
ATOM 12883 N N . PHE B 2 1190 ? 184.962 180.189 193.407 1.00 45.11 1190 PHE B N 1
ATOM 12884 C CA . PHE B 2 1190 ? 186.233 179.552 193.719 1.00 38.75 1190 PHE B CA 1
ATOM 12885 C C . PHE B 2 1190 ? 187.192 180.476 194.456 1.00 43.59 1190 PHE B C 1
ATOM 12886 O O . PHE B 2 1190 ? 188.408 180.347 194.293 1.00 51.38 1190 PHE B O 1
ATOM 12894 N N . GLU B 2 1191 ? 186.675 181.404 195.261 1.00 53.20 1191 GLU B N 1
ATOM 12895 C CA . GLU B 2 1191 ? 187.537 182.358 195.948 1.00 55.14 1191 GLU B CA 1
ATOM 12896 C C . GLU B 2 1191 ? 188.283 181.700 197.101 1.00 61.07 1191 GLU B C 1
ATOM 12897 O O . GLU B 2 1191 ? 189.474 181.953 197.313 1.00 63.99 1191 GLU B O 1
ATOM 12903 N N . ASN B 2 1192 ? 187.593 180.848 197.861 1.00 61.30 1192 ASN B N 1
ATOM 12904 C CA . ASN B 2 1192 ? 188.191 180.266 199.059 1.00 55.85 1192 ASN B CA 1
ATOM 12905 C C . ASN B 2 1192 ? 189.174 179.153 198.717 1.00 56.24 1192 ASN B C 1
ATOM 12906 O O . ASN B 2 1192 ? 190.186 178.979 199.406 1.00 58.72 1192 ASN B O 1
ATOM 12911 N N . VAL B 2 1193 ? 188.895 178.388 197.662 1.00 50.03 1193 VAL B N 1
ATOM 12912 C CA . VAL B 2 1193 ? 189.773 177.285 197.286 1.00 44.07 1193 VAL B CA 1
ATOM 12913 C C . VAL B 2 1193 ? 191.092 177.809 196.730 1.00 51.91 1193 VAL B C 1
ATOM 12914 O O . VAL B 2 1193 ? 192.169 177.314 197.079 1.00 53.22 1193 VAL B O 1
ATOM 12918 N N . PHE B 2 1194 ? 191.031 178.815 195.861 1.00 57.89 1194 PHE B N 1
ATOM 12919 C CA . PHE B 2 1194 ? 192.211 179.394 195.217 1.00 52.29 1194 PHE B CA 1
ATOM 12920 C C . PHE B 2 1194 ? 192.272 180.880 195.543 1.00 61.78 1194 PHE B C 1
ATOM 12921 O O . PHE B 2 1194 ? 191.727 181.715 194.811 1.00 62.12 1194 PHE B O 1
ATOM 12929 N N . PRO B 2 1195 ? 192.939 181.251 196.644 1.00 72.70 1195 PRO B N 1
ATOM 12930 C CA . PRO B 2 1195 ? 193.019 182.657 197.050 1.00 69.30 1195 PRO B CA 1
ATOM 12931 C C . PRO B 2 1195 ? 193.967 183.473 196.176 1.00 66.20 1195 PRO B C 1
ATOM 12932 O O . PRO B 2 1195 ? 194.651 182.898 195.331 1.00 66.59 1195 PRO B O 1
ATOM 12936 N N . PRO B 2 1205 ? 191.727 197.468 182.174 1.00 49.09 1205 PRO B N 1
ATOM 12937 C CA . PRO B 2 1205 ? 192.309 198.010 180.946 1.00 52.45 1205 PRO B CA 1
ATOM 12938 C C . PRO B 2 1205 ? 191.470 197.702 179.705 1.00 64.54 1205 PRO B C 1
ATOM 12939 O O . PRO B 2 1205 ? 191.454 196.556 179.257 1.00 70.99 1205 PRO B O 1
ATOM 12943 N N . ASN B 2 1206 ? 190.756 198.721 179.215 1.00 52.13 1206 ASN B N 1
ATOM 12944 C CA . ASN B 2 1206 ? 189.947 198.683 177.986 1.00 44.81 1206 ASN B CA 1
ATOM 12945 C C . ASN B 2 1206 ? 189.231 197.347 177.787 1.00 45.91 1206 ASN B C 1
ATOM 12946 O O . ASN B 2 1206 ? 189.117 196.836 176.672 1.00 53.15 1206 ASN B O 1
ATOM 12951 N N . ASP B 2 1207 ? 188.709 196.793 178.874 1.00 45.26 1207 ASP B N 1
ATOM 12952 C CA . ASP B 2 1207 ? 188.000 195.526 178.836 1.00 42.69 1207 ASP B CA 1
ATOM 12953 C C . ASP B 2 1207 ? 186.502 195.787 178.842 1.00 56.12 1207 ASP B C 1
ATOM 12954 O O . ASP B 2 1207 ? 186.037 196.809 179.355 1.00 62.50 1207 ASP B O 1
ATOM 12959 N N . ILE B 2 1208 ? 185.749 194.851 178.262 1.00 56.54 1208 ILE B N 1
ATOM 12960 C CA . ILE B 2 1208 ? 184.313 195.053 178.093 1.00 50.97 1208 ILE B CA 1
ATOM 12961 C C . ILE B 2 1208 ? 183.618 195.156 179.447 1.00 56.18 1208 ILE B C 1
ATOM 12962 O O . ILE B 2 1208 ? 182.767 196.029 179.658 1.00 62.91 1208 ILE B O 1
ATOM 12967 N N . CYS B 2 1209 ? 183.982 194.284 180.390 1.00 56.40 1209 CYS B N 1
ATOM 12968 C CA . CYS B 2 1209 ? 183.369 194.327 181.713 1.00 56.58 1209 CYS B CA 1
ATOM 12969 C C . CYS B 2 1209 ? 183.717 195.619 182.442 1.00 60.34 1209 CYS B C 1
ATOM 12970 O O . CYS B 2 1209 ? 182.844 196.252 183.050 1.00 66.72 1209 CYS B O 1
ATOM 12973 N N . GLN B 2 1210 ? 184.988 196.024 182.396 1.00 58.07 1210 GLN B N 1
ATOM 12974 C CA . GLN B 2 1210 ? 185.402 197.238 183.090 1.00 55.38 1210 GLN B CA 1
ATOM 12975 C C . GLN B 2 1210 ? 184.746 198.475 182.494 1.00 56.23 1210 GLN B C 1
ATOM 12976 O O . GLN B 2 1210 ? 184.291 199.354 183.233 1.00 65.79 1210 GLN B O 1
ATOM 12982 N N . ARG B 2 1211 ? 184.682 198.568 181.165 1.00 44.71 1211 ARG B N 1
ATOM 12983 C CA . ARG B 2 1211 ? 184.013 199.709 180.551 1.00 44.00 1211 ARG B CA 1
ATOM 12984 C C . ARG B 2 1211 ? 182.526 199.713 180.873 1.00 56.00 1211 ARG B C 1
ATOM 12985 O O . ARG B 2 1211 ? 181.943 200.772 181.140 1.00 66.18 1211 ARG B O 1
ATOM 12993 N N . LEU B 2 1212 ? 181.897 198.535 180.869 1.00 53.38 1212 LEU B N 1
ATOM 12994 C CA . LEU B 2 1212 ? 180.474 198.454 181.180 1.00 48.38 1212 LEU B CA 1
ATOM 12995 C C . LEU B 2 1212 ? 180.189 198.901 182.608 1.00 50.22 1212 LEU B C 1
ATOM 12996 O O . LEU B 2 1212 ? 179.209 199.612 182.857 1.00 50.43 1212 LEU B O 1
ATOM 13001 N N . VAL B 2 1213 ? 181.034 198.499 183.562 1.00 56.00 1213 VAL B N 1
ATOM 13002 C CA . VAL B 2 1213 ? 180.807 198.878 184.957 1.00 50.55 1213 VAL B CA 1
ATOM 13003 C C . VAL B 2 1213 ? 181.331 200.263 185.291 1.00 53.33 1213 VAL B C 1
ATOM 13004 O O . VAL B 2 1213 ? 180.982 200.804 186.347 1.00 61.68 1213 VAL B O 1
ATOM 13008 N N . MET B 2 1214 ? 182.158 200.854 184.432 1.00 60.04 1214 MET B N 1
ATOM 13009 C CA . MET B 2 1214 ? 182.658 202.201 184.663 1.00 61.73 1214 MET B CA 1
ATOM 13010 C C . MET B 2 1214 ? 181.777 203.264 184.027 1.00 66.07 1214 MET B C 1
ATOM 13011 O O . MET B 2 1214 ? 181.717 204.391 184.532 1.00 66.72 1214 MET B O 1
ATOM 13016 N N . ALA B 2 1215 ? 181.089 202.930 182.933 1.00 66.67 1215 ALA B N 1
ATOM 13017 C CA . ALA B 2 1215 ? 180.167 203.884 182.327 1.00 62.58 1215 ALA B CA 1
ATOM 13018 C C . ALA B 2 1215 ? 179.021 204.220 183.272 1.00 64.90 1215 ALA B C 1
ATOM 13019 O O . ALA B 2 1215 ? 178.591 205.376 183.353 1.00 63.44 1215 ALA B O 1
ATOM 13021 N N . ARG B 2 1216 ? 178.516 203.227 183.996 1.00 73.68 1216 ARG B N 1
ATOM 13022 C CA . ARG B 2 1216 ? 177.409 203.438 184.919 1.00 71.38 1216 ARG B CA 1
ATOM 13023 C C . ARG B 2 1216 ? 177.896 203.553 186.358 1.00 71.23 1216 ARG B C 1
ATOM 13024 O O . ARG B 2 1216 ? 178.137 202.547 187.025 1.00 70.18 1216 ARG B O 1
ATOM 13032 N N . GLU C 3 70 ? 146.718 194.987 85.763 1.00 124.03 206 GLU C N 1
ATOM 13033 C CA . GLU C 3 70 ? 145.971 194.948 87.015 1.00 126.90 206 GLU C CA 1
ATOM 13034 C C . GLU C 3 70 ? 146.561 193.908 87.965 1.00 128.14 206 GLU C C 1
ATOM 13035 O O . GLU C 3 70 ? 146.466 194.043 89.190 1.00 128.59 206 GLU C O 1
ATOM 13041 N N . LEU C 3 71 ? 147.180 192.873 87.390 1.00 109.77 207 LEU C N 1
ATOM 13042 C CA . LEU C 3 71 ? 147.845 191.866 88.208 1.00 104.57 207 LEU C CA 1
ATOM 13043 C C . LEU C 3 71 ? 148.969 192.479 89.028 1.00 103.55 207 LEU C C 1
ATOM 13044 O O . LEU C 3 71 ? 149.219 192.049 90.159 1.00 106.27 207 LEU C O 1
ATOM 13049 N N . LEU C 3 72 ? 149.646 193.494 88.486 1.00 95.22 208 LEU C N 1
ATOM 13050 C CA . LEU C 3 72 ? 150.649 194.206 89.267 1.00 97.69 208 LEU C CA 1
ATOM 13051 C C . LEU C 3 72 ? 150.016 194.903 90.464 1.00 101.23 208 LEU C C 1
ATOM 13052 O O . LEU C 3 72 ? 150.580 194.896 91.563 1.00 109.20 208 LEU C O 1
ATOM 13057 N N . GLU C 3 73 ? 148.845 195.513 90.269 1.00 99.64 209 GLU C N 1
ATOM 13058 C CA . GLU C 3 73 ? 148.157 196.158 91.383 1.00 99.67 209 GLU C CA 1
ATOM 13059 C C . GLU C 3 73 ? 147.758 195.143 92.445 1.00 101.45 209 GLU C C 1
ATOM 13060 O O . GLU C 3 73 ? 147.890 195.403 93.649 1.00 107.88 209 GLU C O 1
ATOM 13066 N N . LYS C 3 74 ? 147.265 193.978 92.022 1.00 99.74 210 LYS C N 1
ATOM 13067 C CA . LYS C 3 74 ? 146.929 192.934 92.986 1.00 102.27 210 LYS C CA 1
ATOM 13068 C C . LYS C 3 74 ? 148.166 192.470 93.743 1.00 100.72 210 LYS C C 1
ATOM 13069 O O . LYS C 3 74 ? 148.114 192.239 94.956 1.00 103.69 210 LYS C O 1
ATOM 13075 N N . ALA C 3 75 ? 149.289 192.322 93.039 1.00 89.56 211 ALA C N 1
ATOM 13076 C CA . ALA C 3 75 ? 150.524 191.922 93.701 1.00 93.63 211 ALA C CA 1
ATOM 13077 C C . ALA C 3 75 ? 150.957 192.965 94.721 1.00 92.43 211 ALA C C 1
ATOM 13078 O O . ALA C 3 75 ? 151.404 192.623 95.821 1.00 96.48 211 ALA C O 1
ATOM 13080 N N . LYS C 3 76 ? 150.831 194.245 94.369 1.00 93.74 212 LYS C N 1
ATOM 13081 C CA . LYS C 3 76 ? 151.170 195.310 95.305 1.00 93.60 212 LYS C CA 1
ATOM 13082 C C . LYS C 3 76 ? 150.288 195.243 96.543 1.00 95.90 212 LYS C C 1
ATOM 13083 O O . LYS C 3 76 ? 150.767 195.404 97.673 1.00 106.44 212 LYS C O 1
ATOM 13089 N N . GLU C 3 77 ? 148.990 195.001 96.344 1.00 96.57 213 GLU C N 1
ATOM 13090 C CA . GLU C 3 77 ? 148.079 194.873 97.475 1.00 98.30 213 GLU C CA 1
ATOM 13091 C C . GLU C 3 77 ? 148.456 193.695 98.363 1.00 99.70 213 GLU C C 1
ATOM 13092 O O . GLU C 3 77 ? 148.419 193.808 99.594 1.00 105.81 213 GLU C O 1
ATOM 13098 N N . ASP C 3 78 ? 148.824 192.561 97.765 1.00 93.87 214 ASP C N 1
ATOM 13099 C CA . ASP C 3 78 ? 149.237 191.409 98.562 1.00 97.47 214 ASP C CA 1
ATOM 13100 C C . ASP C 3 78 ? 150.502 191.713 99.357 1.00 99.31 214 ASP C C 1
ATOM 13101 O O . ASP C 3 78 ? 150.603 191.361 100.539 1.00 102.70 214 ASP C O 1
ATOM 13106 N N . ILE C 3 79 ? 151.479 192.367 98.722 1.00 89.73 215 ILE C N 1
ATOM 13107 C CA . ILE C 3 79 ? 152.716 192.715 99.419 1.00 84.84 215 ILE C CA 1
ATOM 13108 C C . ILE C 3 79 ? 152.418 193.630 100.596 1.00 82.36 215 ILE C C 1
ATOM 13109 O O . ILE C 3 79 ? 152.994 193.483 101.681 1.00 92.28 215 ILE C O 1
ATOM 13114 N N . LEU C 3 80 ? 151.514 194.590 100.402 1.00 85.39 216 LEU C N 1
ATOM 13115 C CA . LEU C 3 80 ? 151.113 195.450 101.509 1.00 89.14 216 LEU C CA 1
ATOM 13116 C C . LEU C 3 80 ? 150.444 194.645 102.617 1.00 90.25 216 LEU C C 1
ATOM 13117 O O . LEU C 3 80 ? 150.683 194.892 103.804 1.00 94.52 216 LEU C O 1
ATOM 13122 N N . ASN C 3 81 ? 149.599 193.680 102.247 1.00 89.17 217 ASN C N 1
ATOM 13123 C CA . ASN C 3 81 ? 148.890 192.892 103.251 1.00 88.33 217 ASN C CA 1
ATOM 13124 C C . ASN C 3 81 ? 149.849 192.055 104.086 1.00 91.05 217 ASN C C 1
ATOM 13125 O O . ASN C 3 81 ? 149.646 191.890 105.295 1.00 90.06 217 ASN C O 1
ATOM 13130 N N . ILE C 3 82 ? 150.894 191.506 103.461 1.00 79.51 218 ILE C N 1
ATOM 13131 C CA . ILE C 3 82 ? 151.825 190.652 104.195 1.00 65.33 218 ILE C CA 1
ATOM 13132 C C . ILE C 3 82 ? 152.485 191.422 105.330 1.00 62.61 218 ILE C C 1
ATOM 13133 O O . ILE C 3 82 ? 152.597 190.923 106.455 1.00 75.72 218 ILE C O 1
ATOM 13138 N N . LEU C 3 83 ? 152.925 192.651 105.059 1.00 70.00 219 LEU C N 1
ATOM 13139 C CA . LEU C 3 83 ? 153.713 193.381 106.045 1.00 76.33 219 LEU C CA 1
ATOM 13140 C C . LEU C 3 83 ? 152.844 193.920 107.175 1.00 78.11 219 LEU C C 1
ATOM 13141 O O . LEU C 3 83 ? 153.321 194.098 108.301 1.00 85.97 219 LEU C O 1
ATOM 13146 N N . ARG C 3 84 ? 151.569 194.197 106.897 1.00 90.28 220 ARG C N 1
ATOM 13147 C CA . ARG C 3 84 ? 150.704 194.771 107.925 1.00 94.77 220 ARG C CA 1
ATOM 13148 C C . ARG C 3 84 ? 150.382 193.755 109.014 1.00 89.27 220 ARG C C 1
ATOM 13149 O O . ARG C 3 84 ? 150.298 194.105 110.196 1.00 94.42 220 ARG C O 1
ATOM 13157 N N . GLN C 3 85 ? 150.186 192.492 108.632 1.00 81.84 221 GLN C N 1
ATOM 13158 C CA . GLN C 3 85 ? 149.790 191.478 109.604 1.00 88.35 221 GLN C CA 1
ATOM 13159 C C . GLN C 3 85 ? 150.887 191.233 110.633 1.00 94.25 221 GLN C C 1
ATOM 13160 O O . GLN C 3 85 ? 150.603 191.003 111.813 1.00 99.38 221 GLN C O 1
ATOM 13166 N N . LYS C 3 86 ? 152.145 191.282 110.206 1.00 81.88 222 LYS C N 1
ATOM 13167 C CA . LYS C 3 86 ? 153.291 191.058 111.077 1.00 76.12 222 LYS C CA 1
ATOM 13168 C C . LYS C 3 86 ? 154.111 192.339 111.151 1.00 82.42 222 LYS C C 1
ATOM 13169 O O . LYS C 3 86 ? 154.810 192.688 110.194 1.00 89.71 222 LYS C O 1
ATOM 13175 N N . ARG C 3 87 ? 154.036 193.028 112.291 1.00 90.25 223 ARG C N 1
ATOM 13176 C CA . ARG C 3 87 ? 154.671 194.337 112.454 1.00 90.12 223 ARG C CA 1
ATOM 13177 C C . ARG C 3 87 ? 156.134 194.148 112.844 1.00 91.99 223 ARG C C 1
ATOM 13178 O O . ARG C 3 87 ? 156.533 194.308 113.999 1.00 96.56 223 ARG C O 1
ATOM 13186 N N . THR C 3 88 ? 156.947 193.813 111.846 1.00 87.29 224 THR C N 1
ATOM 13187 C CA . THR C 3 88 ? 158.385 193.664 112.029 1.00 82.14 224 THR C CA 1
ATOM 13188 C C . THR C 3 88 ? 159.039 193.629 110.656 1.00 84.17 224 THR C C 1
ATOM 13189 O O . THR C 3 88 ? 158.364 193.556 109.627 1.00 93.83 224 THR C O 1
ATOM 13193 N N . ALA C 3 89 ? 160.368 193.686 110.653 1.00 69.14 225 ALA C N 1
ATOM 13194 C CA . ALA C 3 89 ? 161.117 193.569 109.409 1.00 69.02 225 ALA C CA 1
ATOM 13195 C C . ALA C 3 89 ? 160.989 192.157 108.857 1.00 71.12 225 ALA C C 1
ATOM 13196 O O . ALA C 3 89 ? 161.055 191.178 109.606 1.00 76.96 225 ALA C O 1
ATOM 13198 N N . ILE C 3 90 ? 160.805 192.048 107.544 1.00 57.95 226 ILE C N 1
ATOM 13199 C CA . ILE C 3 90 ? 160.550 190.775 106.884 1.00 60.31 226 ILE C CA 1
ATOM 13200 C C . ILE C 3 90 ? 161.578 190.581 105.779 1.00 60.87 226 ILE C C 1
ATOM 13201 O O . ILE C 3 90 ? 161.827 191.498 104.987 1.00 65.28 226 ILE C O 1
ATOM 13206 N N . SER C 3 91 ? 162.171 189.392 105.728 1.00 73.03 227 SER C N 1
ATOM 13207 C CA . SER C 3 91 ? 163.169 189.084 104.716 1.00 76.73 227 SER C CA 1
ATOM 13208 C C . SER C 3 91 ? 162.526 188.945 103.342 1.00 73.58 227 SER C C 1
ATOM 13209 O O . SER C 3 91 ? 161.325 188.699 103.213 1.00 75.63 227 SER C O 1
ATOM 13212 N N . ARG C 3 92 ? 163.348 189.109 102.304 1.00 75.39 228 ARG C N 1
ATOM 13213 C CA . ARG C 3 92 ? 162.839 189.040 100.940 1.00 72.18 228 ARG C CA 1
ATOM 13214 C C . ARG C 3 92 ? 162.519 187.606 100.537 1.00 67.42 228 ARG C C 1
ATOM 13215 O O . ARG C 3 92 ? 161.572 187.364 99.776 1.00 78.01 228 ARG C O 1
ATOM 13223 N N . LYS C 3 93 ? 163.299 186.642 101.031 1.00 55.93 229 LYS C N 1
ATOM 13224 C CA . LYS C 3 93 ? 163.084 185.248 100.656 1.00 63.80 229 LYS C CA 1
ATOM 13225 C C . LYS C 3 93 ? 161.705 184.771 101.086 1.00 71.47 229 LYS C C 1
ATOM 13226 O O . LYS C 3 93 ? 161.039 184.027 100.353 1.00 78.79 229 LYS C O 1
ATOM 13232 N N . TYR C 3 94 ? 161.263 185.180 102.276 1.00 66.32 230 TYR C N 1
ATOM 13233 C CA . TYR C 3 94 ? 159.934 184.804 102.742 1.00 55.16 230 TYR C CA 1
ATOM 13234 C C . TYR C 3 94 ? 158.856 185.344 101.817 1.00 65.51 230 TYR C C 1
ATOM 13235 O O . TYR C 3 94 ? 157.890 184.641 101.498 1.00 78.79 230 TYR C O 1
ATOM 13244 N N . ILE C 3 95 ? 159.002 186.595 101.381 1.00 60.47 231 ILE C N 1
ATOM 13245 C CA . ILE C 3 95 ? 158.020 187.191 100.482 1.00 57.04 231 ILE C CA 1
ATOM 13246 C C . ILE C 3 95 ? 157.992 186.441 99.158 1.00 52.37 231 ILE C C 1
ATOM 13247 O O . ILE C 3 95 ? 156.921 186.123 98.624 1.00 62.54 231 ILE C O 1
ATOM 13252 N N . LEU C 3 96 ? 159.172 186.134 98.614 1.00 61.23 232 LEU C N 1
ATOM 13253 C CA . LEU C 3 96 ? 159.227 185.409 97.349 1.00 61.70 232 LEU C CA 1
ATOM 13254 C C . LEU C 3 96 ? 158.575 184.039 97.470 1.00 57.96 232 LEU C C 1
ATOM 13255 O O . LEU C 3 96 ? 157.835 183.616 96.574 1.00 62.14 232 LEU C O 1
ATOM 13260 N N . LYS C 3 97 ? 158.837 183.327 98.567 1.00 60.36 233 LYS C N 1
ATOM 13261 C CA . LYS C 3 97 ? 158.260 181.997 98.723 1.00 61.71 233 LYS C CA 1
ATOM 13262 C C . LYS C 3 97 ? 156.749 182.065 98.903 1.00 59.70 233 LYS C C 1
ATOM 13263 O O . LYS C 3 97 ? 156.010 181.294 98.281 1.00 62.32 233 LYS C O 1
ATOM 13269 N N . LYS C 3 98 ? 156.269 182.978 99.751 1.00 60.56 234 LYS C N 1
ATOM 13270 C CA . LYS C 3 98 ? 154.834 183.070 99.996 1.00 56.22 234 LYS C CA 1
ATOM 13271 C C . LYS C 3 98 ? 154.077 183.465 98.737 1.00 64.65 234 LYS C C 1
ATOM 13272 O O . LYS C 3 98 ? 153.036 182.876 98.423 1.00 65.08 234 LYS C O 1
ATOM 13278 N N . LEU C 3 99 ? 154.576 184.461 98.003 1.00 69.12 235 LEU C N 1
ATOM 13279 C CA . LEU C 3 99 ? 153.910 184.837 96.761 1.00 63.66 235 LEU C CA 1
ATOM 13280 C C . LEU C 3 99 ? 154.019 183.717 95.733 1.00 70.71 235 LEU C C 1
ATOM 13281 O O . LEU C 3 99 ? 153.017 183.321 95.128 1.00 76.34 235 LEU C O 1
ATOM 13286 N N . GLY C 3 100 ? 155.226 183.196 95.532 1.00 82.75 236 GLY C N 1
ATOM 13287 C CA . GLY C 3 100 ? 155.396 181.899 94.896 1.00 85.98 236 GLY C CA 1
ATOM 13288 C C . GLY C 3 100 ? 154.786 181.796 93.515 1.00 83.34 236 GLY C C 1
ATOM 13289 O O . GLY C 3 100 ? 154.993 182.652 92.650 1.00 90.03 236 GLY C O 1
ATOM 13290 N N . ASP C 3 101 ? 154.018 180.725 93.304 1.00 84.43 237 ASP C N 1
ATOM 13291 C CA . ASP C 3 101 ? 153.501 180.426 91.974 1.00 91.71 237 ASP C CA 1
ATOM 13292 C C . ASP C 3 101 ? 152.445 181.435 91.538 1.00 94.98 237 ASP C C 1
ATOM 13293 O O . ASP C 3 101 ? 152.128 181.534 90.347 1.00 95.23 237 ASP C O 1
ATOM 13298 N N . LYS C 3 102 ? 151.881 182.185 92.487 1.00 84.33 238 LYS C N 1
ATOM 13299 C CA . LYS C 3 102 ? 150.810 183.116 92.148 1.00 77.13 238 LYS C CA 1
ATOM 13300 C C . LYS C 3 102 ? 151.305 184.215 91.215 1.00 79.75 238 LYS C C 1
ATOM 13301 O O . LYS C 3 102 ? 150.583 184.638 90.305 1.00 87.13 238 LYS C O 1
ATOM 13307 N N . TYR C 3 103 ? 152.528 184.695 91.427 1.00 82.64 239 TYR C N 1
ATOM 13308 C CA . TYR C 3 103 ? 153.138 185.690 90.559 1.00 87.13 239 TYR C CA 1
ATOM 13309 C C . TYR C 3 103 ? 154.608 185.351 90.357 1.00 91.81 239 TYR C C 1
ATOM 13310 O O . TYR C 3 103 ? 155.305 184.968 91.300 1.00 102.73 239 TYR C O 1
ATOM 13319 N N . ASP C 3 104 ? 155.082 185.510 89.125 1.00 102.55 240 ASP C N 1
ATOM 13320 C CA . ASP C 3 104 ? 156.470 185.193 88.824 1.00 103.59 240 ASP C CA 1
ATOM 13321 C C . ASP C 3 104 ? 157.409 186.222 89.451 1.00 107.33 240 ASP C C 1
ATOM 13322 O O . ASP C 3 104 ? 156.997 187.302 89.883 1.00 111.94 240 ASP C O 1
ATOM 13327 N N . GLU C 3 105 ? 158.697 185.868 89.487 1.00 116.88 241 GLU C N 1
ATOM 13328 C CA . GLU C 3 105 ? 159.674 186.662 90.228 1.00 119.60 241 GLU C CA 1
ATOM 13329 C C . GLU C 3 105 ? 159.808 188.070 89.661 1.00 120.31 241 GLU C C 1
ATOM 13330 O O . GLU C 3 105 ? 160.006 189.033 90.413 1.00 121.46 241 GLU C O 1
ATOM 13336 N N . GLU C 3 106 ? 159.725 188.209 88.336 1.00 119.17 242 GLU C N 1
ATOM 13337 C CA . GLU C 3 106 ? 159.864 189.527 87.726 1.00 122.71 242 GLU C CA 1
ATOM 13338 C C . GLU C 3 106 ? 158.775 190.473 88.210 1.00 120.60 242 GLU C C 1
ATOM 13339 O O . GLU C 3 106 ? 159.048 191.635 88.535 1.00 121.50 242 GLU C O 1
ATOM 13345 N N . THR C 3 107 ? 157.534 189.988 88.280 1.00 97.90 243 THR C N 1
ATOM 13346 C CA . THR C 3 107 ? 156.450 190.817 88.792 1.00 98.96 243 THR C CA 1
ATOM 13347 C C . THR C 3 107 ? 156.651 191.143 90.265 1.00 100.85 243 THR C C 1
ATOM 13348 O O . THR C 3 107 ? 156.307 192.241 90.714 1.00 105.21 243 THR C O 1
ATOM 13352 N N . ILE C 3 108 ? 157.200 190.204 91.036 1.00 94.01 244 ILE C N 1
ATOM 13353 C CA . ILE C 3 108 ? 157.449 190.470 92.451 1.00 97.36 244 ILE C CA 1
ATOM 13354 C C . ILE C 3 108 ? 158.456 191.601 92.604 1.00 97.66 244 ILE C C 1
ATOM 13355 O O . ILE C 3 108 ? 158.261 192.533 93.395 1.00 104.85 244 ILE C O 1
ATOM 13360 N N . ASP C 3 109 ? 159.544 191.543 91.834 1.00 103.88 245 ASP C N 1
ATOM 13361 C CA . ASP C 3 109 ? 160.543 192.605 91.889 1.00 106.82 245 ASP C CA 1
ATOM 13362 C C . ASP C 3 109 ? 159.965 193.931 91.412 1.00 107.16 245 ASP C C 1
ATOM 13363 O O . ASP C 3 109 ? 160.281 194.991 91.967 1.00 110.34 245 ASP C O 1
ATOM 13368 N N . ASP C 3 110 ? 159.122 193.894 90.376 1.00 102.17 246 ASP C N 1
ATOM 13369 C CA . ASP C 3 110 ? 158.499 195.120 89.888 1.00 106.59 246 ASP C CA 1
ATOM 13370 C C . ASP C 3 110 ? 157.610 195.740 90.957 1.00 104.58 246 ASP C C 1
ATOM 13371 O O . ASP C 3 110 ? 157.635 196.956 91.179 1.00 106.43 246 ASP C O 1
ATOM 13376 N N . ALA C 3 111 ? 156.819 194.913 91.637 1.00 84.92 247 ALA C N 1
ATOM 13377 C CA . ALA C 3 111 ? 155.989 195.424 92.719 1.00 88.52 247 ALA C CA 1
ATOM 13378 C C . ALA C 3 111 ? 156.847 196.020 93.823 1.00 86.68 247 ALA C C 1
ATOM 13379 O O . ALA C 3 111 ? 156.537 197.095 94.346 1.00 87.89 247 ALA C O 1
ATOM 13381 N N . ILE C 3 112 ? 157.938 195.344 94.182 1.00 90.58 248 ILE C N 1
ATOM 13382 C CA . ILE C 3 112 ? 158.792 195.851 95.252 1.00 96.20 248 ILE C CA 1
ATOM 13383 C C . ILE C 3 112 ? 159.372 197.211 94.879 1.00 102.07 248 ILE C C 1
ATOM 13384 O O . ILE C 3 112 ? 159.391 198.140 95.698 1.00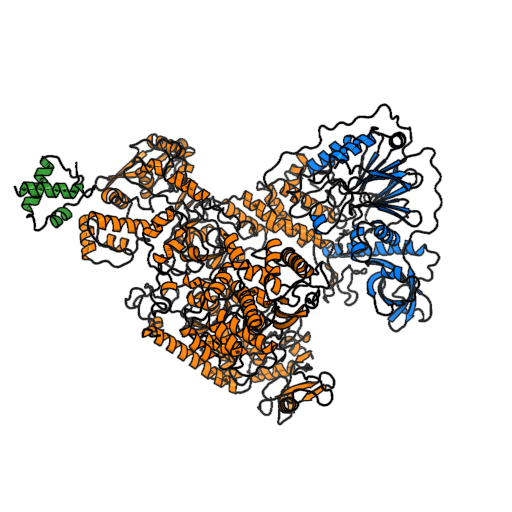 106.81 248 ILE C O 1
ATOM 13389 N N . THR C 3 113 ? 159.852 197.355 93.640 1.00 109.53 249 THR C N 1
ATOM 13390 C CA . THR C 3 113 ? 160.479 198.619 93.266 1.00 107.95 249 THR C CA 1
ATOM 13391 C C . THR C 3 113 ? 159.448 199.736 93.156 1.00 107.98 249 THR C C 1
ATOM 13392 O O . THR C 3 113 ? 159.731 200.882 93.522 1.00 111.67 249 THR C O 1
ATOM 13396 N N . GLU C 3 114 ? 158.235 199.425 92.685 1.00 105.22 250 GLU C N 1
ATOM 13397 C CA . GLU C 3 114 ? 157.193 200.450 92.676 1.00 105.18 250 GLU C CA 1
ATOM 13398 C C . GLU C 3 114 ? 156.820 200.874 94.091 1.00 104.29 250 GLU C C 1
ATOM 13399 O O . GLU C 3 114 ? 156.614 202.066 94.350 1.00 109.01 250 GLU C O 1
ATOM 13405 N N . LEU C 3 115 ? 156.727 199.921 95.022 1.00 91.21 251 LEU C N 1
ATOM 13406 C CA . LEU C 3 115 ? 156.421 200.282 96.405 1.00 92.89 251 LEU C CA 1
ATOM 13407 C C . LEU C 3 115 ? 157.518 201.139 97.020 1.00 94.95 251 LEU C C 1
ATOM 13408 O O . LEU C 3 115 ? 157.227 202.096 97.746 1.00 96.05 251 LEU C O 1
ATOM 13413 N N . LEU C 3 116 ? 158.785 200.813 96.757 1.00 106.08 252 LEU C N 1
ATOM 13414 C CA . LEU C 3 116 ? 159.853 201.637 97.317 1.00 104.94 252 LEU C CA 1
ATOM 13415 C C . LEU C 3 116 ? 159.875 203.018 96.671 1.00 105.30 252 LEU C C 1
ATOM 13416 O O . LEU C 3 116 ? 160.212 204.010 97.327 1.00 104.73 252 LEU C O 1
ATOM 13421 N N . ALA C 3 117 ? 159.518 203.104 95.386 1.00 110.14 253 ALA C N 1
ATOM 13422 C CA . ALA C 3 117 ? 159.433 204.405 94.729 1.00 110.00 253 ALA C CA 1
ATOM 13423 C C . ALA C 3 117 ? 158.309 205.251 95.313 1.00 104.42 253 ALA C C 1
ATOM 13424 O O . ALA C 3 117 ? 158.464 206.464 95.494 1.00 101.93 253 ALA C O 1
ATOM 13426 N N . GLN C 3 118 ? 157.164 204.630 95.602 1.00 106.11 254 GLN C N 1
ATOM 13427 C CA . GLN C 3 118 ? 156.049 205.372 96.183 1.00 104.68 254 GLN C CA 1
ATOM 13428 C C . GLN C 3 118 ? 156.372 205.836 97.597 1.00 106.16 254 GLN C C 1
ATOM 13429 O O . GLN C 3 118 ? 155.933 206.912 98.020 1.00 108.31 254 GLN C O 1
ATOM 13435 N N . GLY C 3 119 ? 157.131 205.040 98.343 1.00 107.08 255 GLY C N 1
ATOM 13436 C CA . GLY C 3 119 ? 157.478 205.381 99.705 1.00 108.46 255 GLY C CA 1
ATOM 13437 C C . GLY C 3 119 ? 156.621 204.745 100.776 1.00 109.18 255 GLY C C 1
ATOM 13438 O O . GLY C 3 119 ? 156.713 205.154 101.939 1.00 111.13 255 GLY C O 1
ATOM 13439 N N . GLU C 3 120 ? 155.786 203.766 100.425 1.00 107.75 256 GLU C N 1
ATOM 13440 C CA . GLU C 3 120 ? 154.964 203.103 101.433 1.00 108.81 256 GLU C CA 1
ATOM 13441 C C . GLU C 3 120 ? 155.815 202.266 102.380 1.00 113.80 256 GLU C C 1
ATOM 13442 O O . GLU C 3 120 ? 155.525 202.187 103.580 1.00 113.69 256 GLU C O 1
ATOM 13448 N N . ILE C 3 121 ? 156.862 201.628 101.864 1.00 106.10 257 ILE C N 1
ATOM 13449 C CA . ILE C 3 121 ? 157.736 200.780 102.663 1.00 97.29 257 ILE C CA 1
ATOM 13450 C C . ILE C 3 121 ? 159.179 201.215 102.454 1.00 99.32 257 ILE C C 1
ATOM 13451 O O . ILE C 3 121 ? 159.521 201.839 101.445 1.00 103.63 257 ILE C O 1
ATOM 13456 N N . TYR C 3 122 ? 160.027 200.880 103.422 1.00 90.09 258 TYR C N 1
ATOM 13457 C CA . TYR C 3 122 ? 161.445 201.195 103.368 1.00 86.76 258 TYR C CA 1
ATOM 13458 C C . TYR C 3 122 ? 162.252 199.998 103.849 1.00 93.52 258 TYR C C 1
ATOM 13459 O O . TYR C 3 122 ? 161.755 199.143 104.585 1.00 99.03 258 TYR C O 1
ATOM 13468 N N . GLU C 3 123 ? 163.513 199.945 103.422 1.00 96.01 259 GLU C N 1
ATOM 13469 C CA . GLU C 3 123 ? 164.395 198.842 103.772 1.00 95.74 259 GLU C CA 1
ATOM 13470 C C . GLU C 3 123 ? 165.423 199.289 104.800 1.00 95.76 259 GLU C C 1
ATOM 13471 O O . GLU C 3 123 ? 166.230 200.186 104.518 1.00 97.00 259 GLU C O 1
ATOM 13477 N N . PRO C 3 124 ? 165.416 198.720 106.008 1.00 88.32 260 PRO C N 1
ATOM 13478 C CA . PRO C 3 124 ? 166.502 199.030 106.949 1.00 89.08 260 PRO C CA 1
ATOM 13479 C C . PRO C 3 124 ? 167.826 198.421 106.532 1.00 91.78 260 PRO C C 1
ATOM 13480 O O . PRO C 3 124 ? 168.863 199.093 106.601 1.00 97.14 260 PRO C O 1
ATOM 13484 N N . GLU C 3 125 ? 167.822 197.162 106.099 1.00 83.14 261 GLU C N 1
ATOM 13485 C CA . GLU C 3 125 ? 169.022 196.488 105.632 1.00 81.00 261 GLU C CA 1
ATOM 13486 C C . GLU C 3 125 ? 168.736 195.850 104.282 1.00 85.02 261 GLU C C 1
ATOM 13487 O O . GLU C 3 125 ? 167.587 195.769 103.843 1.00 87.72 261 GLU C O 1
ATOM 13493 N N . THR C 3 126 ? 169.801 195.402 103.623 1.00 85.97 262 THR C N 1
ATOM 13494 C CA . THR C 3 126 ? 169.647 194.738 102.337 1.00 86.05 262 THR C CA 1
ATOM 13495 C C . THR C 3 126 ? 168.933 193.403 102.512 1.00 85.75 262 THR C C 1
ATOM 13496 O O . THR C 3 126 ? 169.315 192.578 103.347 1.00 92.25 262 THR C O 1
ATOM 13500 N N . GLY C 3 127 ? 167.888 193.193 101.715 1.00 78.53 263 GLY C N 1
ATOM 13501 C CA . GLY C 3 127 ? 167.083 191.996 101.803 1.00 79.91 263 GLY C CA 1
ATOM 13502 C C . GLY C 3 127 ? 166.004 192.021 102.861 1.00 81.37 263 GLY C C 1
ATOM 13503 O O . GLY C 3 127 ? 165.277 191.030 103.001 1.00 89.78 263 GLY C O 1
ATOM 13504 N N . TYR C 3 128 ? 165.874 193.115 103.608 1.00 85.02 264 TYR C N 1
ATOM 13505 C CA . TYR C 3 128 ? 164.864 193.252 104.649 1.00 82.57 264 TYR C CA 1
ATOM 13506 C C . TYR C 3 128 ? 164.013 194.477 104.350 1.00 94.20 264 TYR C C 1
ATOM 13507 O O . TYR C 3 128 ? 164.546 195.532 103.994 1.00 102.27 264 TYR C O 1
ATOM 13516 N N . TYR C 3 129 ? 162.695 194.338 104.495 1.00 95.25 265 TYR C N 1
ATOM 13517 C CA . TYR C 3 129 ? 161.753 195.416 104.229 1.00 85.77 265 TYR C CA 1
ATOM 13518 C C . TYR C 3 129 ? 160.784 195.555 105.393 1.00 88.22 265 TYR C C 1
ATOM 13519 O O . TYR C 3 129 ? 160.490 194.576 106.086 1.00 94.62 265 TYR C O 1
ATOM 13528 N N . LYS C 3 130 ? 160.290 196.772 105.606 1.00 84.22 266 LYS C N 1
ATOM 13529 C CA . LYS C 3 130 ? 159.331 197.038 106.668 1.00 80.30 266 LYS C CA 1
ATOM 13530 C C . LYS C 3 130 ? 158.391 198.155 106.239 1.00 85.88 266 LYS C C 1
ATOM 13531 O O . LYS C 3 130 ? 158.689 198.935 105.332 1.00 89.65 266 LYS C O 1
ATOM 13537 N N . LEU C 3 131 ? 157.244 198.219 106.910 1.00 91.99 267 LEU C N 1
ATOM 13538 C CA . LEU C 3 131 ? 156.251 199.243 106.615 1.00 90.25 267 LEU C CA 1
ATOM 13539 C C . LEU C 3 131 ? 156.754 200.618 107.033 1.00 92.87 267 LEU C C 1
ATOM 13540 O O . LEU C 3 131 ? 157.466 200.762 108.031 1.00 94.76 267 LEU C O 1
ATOM 13545 N N . LEU C 3 132 ? 156.379 201.633 106.262 1.00 105.26 268 LEU C N 1
ATOM 13546 C CA . LEU C 3 132 ? 156.762 203.005 106.567 1.00 106.83 268 LEU C CA 1
ATOM 13547 C C . LEU C 3 132 ? 155.543 203.920 106.592 1.00 110.04 268 LEU C C 1
ATOM 13548 O O . LEU C 3 132 ? 154.585 203.719 105.847 1.00 108.10 268 LEU C O 1
#

InterPro domains:
  IPR004843 Calcineurin-like, phosphoesterase domain [PF00149] (357-564)
  IPR011149 DNA polymerase II small subunit, archaeal [MF_00325] (3-613)
  IPR011149 DNA polymerase II small subunit, archaeal [PIRSF000803] (32-619)
  IPR012340 Nucleic acid-binding, OB-fold [G3DSA:2.40.50.140] (252-333)
  IPR012340 Nucleic acid-binding, OB-fold [SSF50249] (266-321)
  IPR024826 DNA polymerase delta/II small subunit family [PTHR10416] (221-609)
  IPR029052 Metallo-dependent phosphatase-like [SSF56300] (356-583)
  IPR054750 DNA polymerase II small subunit, N-terminal domain [PF22317] (5-59)

Solvent-accessible surface area: 70223 Å² total; per-residue (Å²): 94,146,20,34,146,111,70,174,70,71,66,37,121,125,38,134,25,134,73,40,124,90,6,99,37,38,165,29,140,69,88,97,114,37,86,53,10,14,101,88,52,148,47,178,162,113,147,82,26,82,67,0,5,92,9,0,2,41,7,0,76,25,3,6,71,25,2,64,149,17,5,130,132,62,119,121,13,75,95,50,28,62,12,37,113,7,93,169,31,66,38,121,67,94,2,4,0,5,0,0,0,33,51,70,131,105,32,114,166,0,1,24,0,77,1,18,13,132,70,23,92,13,70,0,42,0,40,128,126,14,154,26,14,153,59,0,75,65,4,2,22,1,5,2,0,0,1,52,1,90,38,39,138,174,29,29,0,96,4,65,83,3,37,19,4,38,2,75,149,183,79,158,161,75,87,107,42,168,56,87,2,27,0,0,0,5,0,1,0,15,0,4,10,142,48,13,0,82,133,0,1,37,79,2,2,49,11,4,4,6,72,34,157,36,150,77,17,45,112,16,4,13,59,2,9,0,4,0,0,3,0,9,0,0,15,1,14,16,90,100,123,32,3,18,76,47,0,56,4,16,10,1,16,24,0,0,66,0,0,11,33,1,4,68,18,10,12,134,50,2,15,0,0,0,4,2,1,68,13,9,6,7,15,40,0,17,10,2,38,52,3,10,118,71,6,0,113,34,0,56,146,32,178,25,24,51,24,1,3,9,6,0,25,0,74,0,21,27,11,19,0,13,5,6,6,7,25,4,2,54,3,0,28,68,102,13,102,74,28,78,35,66,110,1,2,86,0,2,24,15,1,4,22,6,17,4,16,4,1,7,6,36,29,102,0,11,8,1,0,5,44,59,4,21,10,12,12,98,106,39,5,14,0,4,0,5,0,57,11,20,8,42,39,38,42,80,37,96,28,0,9,2,0,1,1,4,0,4,16,32,69,22,125,133,19,112,111,74,120,32,84,13,42,30,0,50,0,0,1,0,14,0,71,55,5,80,37,74,71,59,12,90,20,45,80,142,83,109,150,31,48,168,95,8,64,81,8,8,71,38,2,67,135,43,0,72,123,5,16,86,40,0,118,116,0,2,64,72,2,51,1,14,19,105,94,28,28,2,62,77,10,72,31,11,4,14,14,0,65,50,30,25,12,4,114,45,0,8,145,76,1,112,69,11,49,166,113,98,37,54,22,42,0,0,20,62,0,1,26,24,1,31,116,26,138,45,37,131,58,50,67,108,71,120,30,0,50,30,0,0,31,0,2,0,3,0,15,14,8,3,7,9,5,2,2,20,5,0,0,24,75,6,73,34,42,125,0,113,86,59,105,90,14,44,2,0,0,0,21,4,2,18,26,1,103,54,7,38,14,74,3,2,3,8,0,0,2,7,0,1,35,0,16,90,84,33,68,16,71,89,9,80,37,33,115,96,14,10,49,4,8,23,43,0,4,43,37,6,40,140,56,55,69,136,15,141,59,84,5,58,72,110,12,3,76,46,0,26,132,40,8,8,3,8,12,8,9,109,33,52,34,118,44,93,9,86,63,130,121,3,70,31,22,123,33,42,66,1,12,0,3,1,0,15,0,2,1,17,0,0,7,64,50,6,122,64,2,16,130,51,5,76,105,13,53,22,105,41,5,104,35,0,80,97,33,35,118,83,138,180,162,94,6,117,10,79,47,13,66,86,79,14,100,134,102,13,62,84,27,67,133,18,6,126,93,0,46,2,0,47,0,6,3,0,28,44,39,84,65,1,0,3,9,1,11,8,1,5,0,0,2,2,4,13,15,2,5,0,0,3,4,0,6,0,0,1,4,20,49,0,1,0,1,3,0,14,0,59,6,16,37,9,21,167,16,2,0,0,0,1,0,33,27,2,27,7,2,5,0,41,22,142,93,11,8,4,49,35,0,49,86,56,110,58,0,80,154,13,68,121,68,14,89,35,3,0,6,3,4,4,0,1,0,3,0,4,18,0,28,70,72,100,27,47,0,4,0,3,5,4,11,11,8,5,5,0,14,20,0,18,102,9,0,106,104,18,4,108,5,108,7,64,2,20,65,136,29,118,91,107,23,0,64,47,0,7,80,5,0,85,24,85,36,95,48,0,53,73,2,0,134,46,5,11,102,45,67,1,60,5,26,24,1,5,2,1,10,89,14,12,62,12,18,6,3,4,56,16,6,6,14,3,33,40,9,108,20,133,31,0,41,74,2,10,117,35,8,120,103,110,21,138,36,102,97,30,118,62,67,78,20,106,6,0,83,72,2,41,7,36,72,150,100,4,48,118,2,27,99,12,8,5,35,0,1,0,17,2,29,34,134,145,44,49,0,28,6,69,85,42,29,0,1,2,3,0,16,1,2,13,28,29,128,43,92,1,111,48,83,116,73,47,19,2,2,15,6,0,40,101,72,15,162,12,91,5,74,4,6,12,8,0,23,1,0,0,19,0,9,135,24,4,58,16,122,49,57,94,48,202,73,50,8,11,0,11,9,1,0,12,162,16,0,30,107,68,57,8,2,39,85,0,17,128,96,39,94,78,5,102,8,68,0,0,21,9,71,1,83,139,68,29,62,67,4,15,47,12,50,6,56,121,62,49,44,78,11,61,13,7,27,7,1,67,160,50,117,28,86,32,30,62,75,87,0,116,59,114,119,70,40,0,91,171,26,120,35,143,12,90,17,44,18,129,35,148,11,120,5,25,91,25,1,81,99,5,29,113,92,2,144,10,134,82,12,117,126,0,36,2,22,110,47,23,67,2,24,96,28,11,5,3,26,16,23,8,0,1,0,1,19,106,21,78,0,31,4,30,45,0,0,0,7,5,4,18,17,6,4,2,2,0,0,1,0,22,0,108,24,5,58,9,56,19,130,68,0,109,138,17,47,8,56,90,17,40,100,53,108,76,1,119,44,78,80,35,16,2,41,6,30,2,0,0,7,1,11,2,66,71,1,0,123,14,5,28,85,2,1,78,0,0,6,12,0,0,80,86,22,8,61,36,108,99,52,17,99,9,141,119,33,63,56,0,19,14,38,10,0,0,0,1,0,54,26,0,0,6,4,6,0,0,3,0,0,0,6,4,74,0,23,2,18,2,4,6,1,2,5,5,0,13,10,58,52,34,0,37,3,22,54,12,2,27,0,1,4,1,1,0,1,1,4,1,0,91,62,13,13,25,130,134,108,16,3,78,41,13,0,0,3,0,0,9,10,85,6,37,0,121,44,4,29,82,58,0,30,27,6,4,4,42,52,58,5,32,34,104,0,5,99,12,0,37,94,13,61,26,3,125,105,8,50,78,74,1,74,24,1,86,69,41,44,34,102,41,79,0,16,89,29,4,65,3,9,0,30,2,62,50,0,16,59,2,11,69,94,0,30,51,92,106,17,72,94,23,66,80,27,0,127,75,1,4,94,2,3,96,40,4,62,1,6,72,44,74,32,4,0,32,69,0,0,28,38,46,0,7,72,45,4,85,26,27,12,153,33,0,4,61,10,86,0,75,0,68,150,35,105,65,110,36,90,12,0,9,4,124,17,122,6,75,142,45,38,12,112,7,43,25,78,26,56,32,49,29,1,70,112,26,15,48,5,0,44,22,0,1,66,107,16,112,12,63,74,9,0,40,4,41,0,3,20,4,57,76,13,3,89,13,1,9,109,54,16,68,146,140,133,47,16,24,94,105,33,27,156,91,141,140,97,50,104,95,2,45,87,41,2,36,62,27,2,94,151,26,172,22,15,0,0,78,81,3,1,37,130,85,12,28,155,135,19,81,113,136,26,4,65,54,0,9,60,73,3,98,80,108,34,78,7,80,97,68,48,126,14,3,24,70,52,145

B-factor: mean 58.81, std 15.21, range [10.61, 145.36]

Organism: Pyrococcus abyssi (strain GE5 / Orsay) (NCBI:txid272844)

Sequence (1692 aa):
EEIGEEKEYSKYEDVVIEWNPSVTPVQIEKNYEVKFDVRQVKLRPGKEGEIIVEAYASLFKSRLSKLKRILRENPEISNVVDIGKLNYVSGDEEVTIIGLVNSKRETNRGLIFEVEDKTGIVKVFLPKDSEDYREAFKVLPDAVVAFKGFYSKKGIFFANKFYLPDVPLYRKQKPPLEEKVYAILISDIHVGSREFCEKAFLKFLEWLNGHVESKEEEEIVSRVKYLIIAGDVVDGIGIYPGQYSDLVIPDIFDQYEALANLLANVPEHITMFIGPGNADAARPAIPQPEFYKEYAKPIYKLKNAIIISNPAVIRLHGRDFLIAHGRGIEDVVSFVPGLTHHKPGLPMVELLKMRHLAPTFGGKVPIAPDPEDLLVIEEVPDLVQMGHVHVYDAVVYRGVQLVNSATWQAQTEFQKMVNIVPTPAKVPVVDVESARVVKVLDFSGWCMELPKEMEEYFEMLQREIDKAYEIAKKARAQGKDPSLDVEIPQATDMAGRVESLVGPPGVAKRIRELVKEYGKEIAALKIVDEIIEGKFGDLGSREKYAEQAVRTALAILTEGIVSAPIEGIANVKIKRNTWADNSEYLALYYAGPIRSSGGTAQALSVLVGDYVRRKLGLDRFKPSEKHIERMVEEVDLYHRAVTRLQYHPSPEEVRLAMRNIPIEITGEATDDVEVSHRDVPGVETNQLRGGAILVLAEGVLQKAKKLVKYIDKMGIEGWEWLKEFVEAKEDMGFYYSLYQKFKEEIAPSDKYAKEVIGGRPLFSDPSKPGGFRLRYGRSRASGFATWGINPATMILVDEFLAIGTQLKTERPGKGAVVTPVTTIEGPIVKLKDGSVLRVDDYNLALKVREDVEEILYLGDAVIAFGDFVENNQTLLPANYCEEWWILEFVKALKEIYEVHLEPFTENEEESIEEASDYLEIDPEFLKEMLRDPLRVKPPVELAIHFSEVLGIPLHPYYTLYWNSVEPKDVEKLWRLLKNYAEIEWSNFRGIKFAKKIVISQEKLGDSKRTLELLGLPHTVRDGNVIVDYPWAAALLTPLGNLNWEFMAKPLYATIDIINENNEIKLRDRGISWIGARMGRPEKAKERKMKPPVQVLFPIGLAGGSSRDIKKAAEEGKVAEVEIAFFKCPKCGHVGPEHLCPNCGTRKELLWVCPRCNAEYPESQAEGYNYTCPKCNVKLRPYAKRKIRPSELLNRAMENVKVYGVDKLKGVMGMTSGWKMPEPLEKGLLRAKNDVYVFKDGTIRFDATDAPITHFRPREIGVSVEKLRELGYTHDFEGKPLVSEDQIVELKPQDIILSKEAGRYLLKVAKFVDDLLEKFYGLPRFYNAEKMEDLIGHLVIGLAPHTSAGIVGRIIGFVDALVGYAHPYFHAAKRRNCDGDEDAVMLLLDALLNFSRYYLPEKRGGKMDAPLVITTRLDPREVDSEVHNMDIVRYYPLEFYEATYELKSPKELVGVIERVEDRLGKPEMYYGLKFTHDTDDIALGPKMSLYKQLGDMEEKVRRQLEVAKRIRAVDEHGVAEKILNSHLIPDLRGNLRSFTRQEFRCVKCNTKFRRPPLNGKCPVCGGKIVLTVSKGAIEKYLGTAKMLVTEYNVKNYTRQRICLTERDIDSLFENVFPPNDICQRLVMARELLEKAKEDILNILRQKRTAISRKYILKKLGDKYDEETIDDAITELLAQGEIYEPETGYYKLL

Secondary structure (DSSP, 8-state):
------------TT------TT---------EEEEE-GGG-------HHHHHHHHHHHHHHHHHHHHHHHHTTSTT---B--GGGTTTS-TTS-EEEEEEEEEEEE-SSEEEEEEE-SS-EEEEEEETT-GGGHHHHSPPSS--EEEEEEEETTTEEEEEEEE-----S--PPPP--SS--EEEEE----BTBSSB-HHHHHHHHHHTTT--SSHHHHHHHTTEEEEEEES-SB--SSSSSS-GGGBSS--HHHHHHHHHHHHTTS-TT-EEEEE--SSSSS-SSBSB----TTTSHHHHS-TTEEE--BSEEEEETTEEEEE----THHHHHHHSTT--TT-THHHHHHHHHHTBSS--SSSSS-B---SS---B--S--SEEEE-SS---EEEEETTEEEEE--BSB---HHHHHHT----BSEEEEEETTTTEEEEEEE-TTT-/----HHHHHHHHHHHHHHHHHHHHHHHHHTTS-SSSSS-S--EESSHHHHHHHHT--TTHHHHHHHHHHHH-SSHHHHHHHHHHHHTTT----SHHHHHHHHHHHHHHHHHTT-BSIIIIIEEEEEEEE-TTTT--EEEEEEE-GGGGGS-HHHHHHHHHHHHHHHHHTT-------HHHHHHHHHHHHHHHHHT---SS---HHHHHHHHTT-SSEEEE---S--B-SS---TT---SB--SHHHHHIIIIIIITHHHHHHHHHHHT--S-HHHHHHHHHH----HHHHHHHHHHHHS----STTS---TT--B---TT-TTSEEEEE--BTT--SSB-BB-HHHHHHTTT---TT-EEEESSS-SEEE--B-SSS---EEEETTS-EEE--SHHHHHHHGGGEEEEEE-EEEEE-HHHHHHHTPPPPPPPP-HHHHHHHHHHHHHHHH-----TTS---HHHHHHHHHHHTS-HHHHHHHHH-TTT----HHHHHHHHHHH-----GGG---GGGS-HHHHHHHHHHHHHHEEEEEEEETTEEEEEEEEEEHHHHGGGHHHHHHTT--BEEETTEEEE-HHHHHHHHTTTGGGTS-----TT--HHHHHHHT-SS----SSS-EE-EEEES---EEE---SS--SS--B-GGGGTTTTBHHHHHHHT--EEEEE--EE-TTT--EESSSB-TTT--B-EE-EE-TTT--EE-HHHHHHTTTB-TTT--B-BS-EEEEE-HHHHHHHHHHHHT-------B-BSS--SSS-PPPPHHHHHHHHHHT----SSS---EEEEEEE-SEE-HHHHT--HHHHHHHT--B-TTS-B---TTS-EEPPTTEEEEEHHHHHHHHHHHHHHHHIIIIIS----S---SSGGGGTT-EEEEE-TTBS-EEEEEEEEEESSSSEEE-HHHHHTTT--TTT-EEEEEEHHHHHHH--GGGS-SSTTSSSSS-SSEESS--GGGS-SGGGG-B--SS--HHHHHHHTTT--GGGGTTTS-BGGGGTTSGGGSS----SB--S-SS-S-SS-GGGS--SHHHHHHHHHHHHHHBTTS-HHHHHHHHIIIIIHHHHHHHHHHHTT--EEESSS--EESS--TTSB-TTT--BEEESS-HHHHHTTHHHHHHHHHHS---HHHHHHHHHHHHHHHHHTTTT-----HHHHHHHH-/-HHHHHHHHHHHHHHHS-S-EEHHHHHHHHGGGS-HHHHHHHHHHHHHHTSEE-SSTTEEEE-

Radius of gyration: 42.54 Å; Cα contacts (8 Å, |Δi|>4): 3284; chains: 3; bounding box: 70×108×145 Å

Nearest PDB structures (foldseek):
  9f2a-assembly1_A  TM=1.002E+00  e=8.218E-101  Pyrococcus abyssi GE5
  9f29-assembly1_A  TM=1.001E+00  e=3.116E-94  Pyrococcus abyssi GE5
  8ppv-assembly1_A  TM=9.977E-01  e=1.128E-89  Pyrococcus abyssi GE5
  6hmf-assembly1_A  TM=9.860E-01  e=2.167E-84  Pyrococcus abyssi GE5
  5ihe-assembly1_A  TM=9.865E-01  e=4.177E-84  Pyrococcus abyssi GE5